Protein 8IPR (pdb70)

Secondary structure (DSSP, 8-state):
----HHHHHHHHHT---HHHHHHHHHHHHHHHHHHHHSSSS-SSTTTSSSS--HHHHHHHHHHHHHHHHHHHHHHHHHHHHHHHHHHHHHHHHHHHHHHHHHHHS-HHHHTSS-HHHHHHHHTHHHHHHHHIIIIIHHHHHHHHHHHHHHHHHHHHH-HHHHHHHHHHHHHHHHHHHHHHHHHHHHHHHHHHHHHHHHTHHHHHHHHTHHHHHHHT-HHHHHHHHHHHHHHHHHHHHHHHHHHHHHHHHHHHHHHHHHHHHHHHHTSS-TTT-THHHHHHHHHHHHHHHHHHHHHHHHHHHHHHHHHHHHHHHHHSPPP-PPPPP-------TT-EE-----TTS-HHHHHHHHHHHHHTSTT--S--EEEE-TT----SS-HHHHHTTT-TT--HHHHHHHHHHTT-HHHHHTSTTGGG---TTGGGGS-HHHHHHHHHHHHHH---SEEEEESTTTT--HHHHHHHHHHHHSTTTSS-SS-EEEEE-S---SS--S------/-HHHHHHHHHHHHHHHHHHHHHHHHHHHHSSS-S-SSS-SSHHHHHHHHHHHHHHHHHHHHHHHHHHHHHHHHHHHHHHHHHHHHTTS-HHHHHHHTTTHHHIIIIIGGGGHHIIIIIHHHHHHHHHHHHHHHHHHHHH-HHHHHHHTTTTTHHHHHHHHHHHHHHHHHHHHHHHHHHHHHHHHHHHHTHHHHHHHT--TTHHHHHHHHHHHHHHHHHHHHHHHHHHHHHHHHHHHHHHHHHHHHHHHHHHTT-S-HHHHHHHHHHHHHHHHHHHHHHHHHHHHHHHHHHHHHHHHHH--PPPP---B-PPSS---EEETTTTEEE-TTSEEEE--STTSSHHHHHHHHHTSS--SSS--EETTEEGGGB-HHHHGGGEEEE-SS----SEEHHHHHTTTS--TTHHHHHHHHT-HHHHHHSTTSTT-EE-TTSTTS-HHHHHHHHHHHHHSSS-SEEEESSTTTT--HHHHHHHHHHHHHHHHTT-EEEE---SHHHHTT-SEEE---S-SS--/--S-HHHHHHHHHT---HHHHHHHHHHHHHHHHHHHHSSSS-SSTTTSSSS--HHHHHHHHHHHHHHHHHHHHHHHHHHHHHHHHHHHHHHHHHHHHHHHHHHHS-HHHHTSS-HHHHHHHHTHHHHHHHHHHHHHHHHHHHHHHHHHHHHHHHHHH-HHHHHHHHHHHHHHHHHHHHHHHHHHHHHHHHHHHHHHHHTHHHHHHHHTHHHHHHHT-HHHHHHHHHHHHHHHHHHHHHHHHHHHHHHHHHHHHHHHHHHHHHHHHTSS-TTT-THHHHHHHHHHHHHHHHHHHHHHHHHHHHHHHHHHHHHHHHHSPPP-PPPPP-------TT-EE-----TTS-HHHHHHHHHHHHHTSSS-SS--EEEE-TT----SS-HHHHHTTT-TT--HHHHHHHHHHTT-HHHHHTSTTGGG---TTGGGGS-HHHHHHHHHHHHHH---SEEEEESTTTT--HHHHHHHHHHHHSTTTSS-SS-EEEEE-S---SS--S------/-HHHHHHHHHHHHHHHHHHHHHHHHHHHHSSS-S-SSS-SSHHHHHHHHHHHHHHHHHHHHHHHHHHHHHHHHHHHHHHHHHHHHTTS-HHHHHHHTTTHHHIIIIIGGGGHHIIIIIHHHHHHHHHHHHHHHHHHHHH-HHHHHHHTTSTTHHHHHHHHHHHHHHHHHHHHHHHHHHHHHHHHHHHHTHHHHHHHT--TTHHHHHHHHHHHHHHHHHHHHHHHHHHHHHHHHHHHHHHHHHHHHHHHHHHTT-S-HHHHHHHHHHHHHHHHHHHHHHHHHHHHHHHHHHHHHHHHHH--PPPP---B-PPSS---EEETTTTEEE-TTSEEEE--STTSSHHHHHHHHHTSS--SSS--EETTEEGGGB-HHHHGGGEEEE-SS----SEEHHHHHTTTS--TTHHHHHHHHT-HHHHHHSTTSTT-EE-TTSTTS-HHHHHHHHHHHHHSSS-SEEEESSTTTT--HHHHHHHHHHHHHHHHTT-EEEE---SHHHHTT-SEEE---S-SS--

Structure (mmCIF, N/CA/C/O backbone):
data_8IPR
#
_entry.id   8IPR
#
_cell.length_a   1.00
_cell.length_b   1.00
_cell.length_c   1.00
_cell.angle_alpha   90.00
_cell.angle_beta   90.00
_cell.angle_gamma   90.00
#
_symmetry.space_group_name_H-M   'P 1'
#
loop_
_entity.id
_entity.type
_entity.pdbx_description
1 polymer "Component linked with the assembly of cytochrome' ABC transporter ATP-binding protein CydC"
2 polymer 'Transmembrane ATP-binding protein ABC transporter cydD'
3 non-polymer 'MAGNESIUM ION'
4 non-polymer "ADENOSINE-5'-TRIPHOSPHATE"
#
loop_
_atom_site.group_PDB
_atom_site.id
_atom_site.type_symbol
_atom_site.label_atom_id
_atom_site.label_alt_id
_atom_site.label_comp_id
_atom_site.label_asym_id
_atom_site.label_entity_id
_atom_site.label_seq_id
_atom_site.pdbx_PDB_ins_code
_atom_site.Cartn_x
_atom_site.Cartn_y
_atom_site.Cartn_z
_atom_site.occupancy
_atom_site.B_iso_or_equiv
_atom_site.auth_seq_id
_atom_site.auth_comp_id
_atom_site.auth_asym_id
_atom_site.auth_atom_id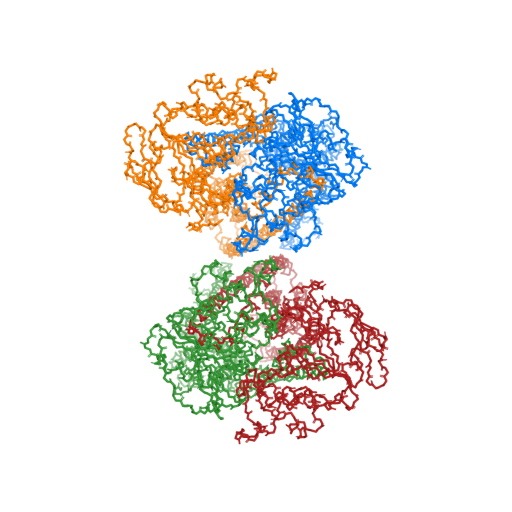
_atom_site.pdbx_PDB_model_num
ATOM 1 N N . LEU A 1 1 ? 194.194 190.953 159.899 1.00 107.81 4 LEU A N 1
ATOM 2 C CA . LEU A 1 1 ? 194.493 191.365 161.265 1.00 109.65 4 LEU A CA 1
ATOM 3 C C . LEU A 1 1 ? 194.731 190.155 162.160 1.00 110.64 4 LEU A C 1
ATOM 4 O O . LEU A 1 1 ? 194.212 189.069 161.902 1.00 111.20 4 LEU A O 1
ATOM 9 N N . ARG A 1 2 ? 195.525 190.347 163.212 1.00 113.71 5 ARG A N 1
ATOM 10 C CA . ARG A 1 2 ? 195.821 189.271 164.150 1.00 114.05 5 ARG A CA 1
ATOM 11 C C . ARG A 1 2 ? 195.639 189.740 165.588 1.00 113.45 5 ARG A C 1
ATOM 12 O O . ARG A 1 2 ? 195.353 188.934 166.480 1.00 113.57 5 ARG A O 1
ATOM 20 N N . HIS A 1 3 ? 195.791 191.041 165.820 1.00 110.89 6 HIS A N 1
ATOM 21 C CA . HIS A 1 3 ? 195.732 191.607 167.160 1.00 111.35 6 HIS A CA 1
ATOM 22 C C . HIS A 1 3 ? 194.329 192.035 167.570 1.00 111.54 6 HIS A C 1
ATOM 23 O O . HIS A 1 3 ? 194.164 192.599 168.656 1.00 111.54 6 HIS A O 1
ATOM 30 N N . ASP A 1 4 ? 193.328 191.789 166.738 1.00 94.40 7 ASP A N 1
ATOM 31 C CA . ASP A 1 4 ? 191.954 192.129 167.089 1.00 91.46 7 ASP A CA 1
ATOM 32 C C . ASP A 1 4 ? 191.485 191.250 168.240 1.00 90.85 7 ASP A C 1
ATOM 33 O O . ASP A 1 4 ? 191.532 190.019 168.124 1.00 90.89 7 ASP A O 1
ATOM 38 N N . PRO A 1 5 ? 191.042 191.824 169.362 1.00 85.80 8 PRO A N 1
ATOM 39 C CA . PRO A 1 5 ? 190.537 190.982 170.460 1.00 83.94 8 PRO A CA 1
ATOM 40 C C . PRO A 1 5 ? 189.337 190.141 170.068 1.00 82.85 8 PRO A C 1
ATOM 41 O O . PRO A 1 5 ? 189.187 189.018 170.571 1.00 83.90 8 PRO A O 1
ATOM 45 N N . LEU A 1 6 ? 188.479 190.648 169.179 1.00 72.27 9 LEU A N 1
ATOM 46 C CA . LEU A 1 6 ? 187.343 189.858 168.715 1.00 70.73 9 LEU A CA 1
ATOM 47 C C . LEU A 1 6 ? 187.810 188.601 167.996 1.00 71.40 9 LEU A C 1
ATOM 48 O O . LEU A 1 6 ? 187.215 187.529 168.155 1.00 72.12 9 LEU A O 1
ATOM 53 N N . LEU A 1 7 ? 188.869 188.719 167.191 1.00 78.17 10 LEU A N 1
ATOM 54 C CA . LEU A 1 7 ? 189.383 187.565 166.460 1.00 79.28 10 LEU A CA 1
ATOM 55 C C . LEU A 1 7 ? 189.888 186.487 167.411 1.00 78.26 10 LEU A C 1
ATOM 56 O O . LEU A 1 7 ? 189.597 185.301 167.226 1.00 77.92 10 LEU A O 1
ATOM 61 N N . ARG A 1 8 ? 190.639 186.880 168.441 1.00 80.31 11 ARG A N 1
ATOM 62 C CA . ARG A 1 8 ? 191.100 185.907 169.425 1.00 80.88 11 ARG A CA 1
ATOM 63 C C . ARG A 1 8 ? 189.928 185.293 170.179 1.00 78.61 11 ARG A C 1
ATOM 64 O O . ARG A 1 8 ? 189.931 184.092 170.481 1.00 77.94 11 ARG A O 1
ATOM 72 N N . LEU A 1 9 ? 188.916 186.106 170.495 1.00 68.04 12 LEU A N 1
ATOM 73 C CA . LEU A 1 9 ? 187.748 185.590 171.200 1.00 67.09 12 LEU A CA 1
ATOM 74 C C . LEU A 1 9 ? 187.036 184.523 170.380 1.00 67.60 12 LEU A C 1
ATOM 75 O O . LEU A 1 9 ? 186.703 183.451 170.896 1.00 72.59 12 LEU A O 1
ATOM 80 N N . THR A 1 10 ? 186.797 184.790 169.093 1.00 66.21 13 THR A N 1
ATOM 81 C CA . THR A 1 10 ? 186.114 183.789 168.280 1.00 65.71 13 THR A CA 1
ATOM 82 C C . THR A 1 10 ? 187.030 182.630 167.917 1.00 67.58 13 THR A C 1
ATOM 83 O O . THR A 1 10 ? 186.538 181.567 167.530 1.00 70.27 13 THR A O 1
ATOM 87 N N . LEU A 1 11 ? 188.348 182.811 168.017 1.00 74.48 14 LEU A N 1
ATOM 88 C CA . LEU A 1 11 ? 189.251 181.692 167.786 1.00 75.20 14 LEU A CA 1
ATOM 89 C C . LEU A 1 11 ? 189.237 180.721 168.958 1.00 74.46 14 LEU A C 1
ATOM 90 O O . LEU A 1 11 ? 189.220 179.501 168.759 1.00 73.57 14 LEU A O 1
ATOM 95 N N . GLU A 1 12 ? 189.224 181.244 170.188 1.00 69.48 15 GLU A N 1
ATOM 96 C CA . GLU A 1 12 ? 189.130 180.328 171.360 1.00 68.18 15 GLU A CA 1
ATOM 97 C C . GLU A 1 12 ? 187.745 179.664 171.366 1.00 68.20 15 GLU A C 1
ATOM 98 O O . GLU A 1 12 ? 187.681 178.443 171.140 1.00 71.55 15 GLU A O 1
ATOM 104 N N . LEU A 1 13 ? 186.681 180.437 171.597 1.00 61.26 16 LEU A N 1
ATOM 105 C CA . LEU A 1 13 ? 185.373 179.845 171.981 1.00 59.51 16 LEU A CA 1
ATOM 106 C C . LEU A 1 13 ? 184.858 179.000 170.815 1.00 61.97 16 LEU A C 1
ATOM 107 O O . LEU A 1 13 ? 184.411 177.863 171.059 1.00 65.80 16 LEU A O 1
ATOM 112 N N . LEU A 1 14 ? 184.946 179.539 169.589 1.00 64.10 17 LEU A N 1
ATOM 113 C CA . LEU A 1 14 ? 184.444 178.863 168.359 1.00 59.93 17 LEU A CA 1
ATOM 114 C C . LEU A 1 14 ? 185.553 178.017 167.731 1.00 61.49 17 LEU A C 1
ATOM 115 O O . LEU A 1 14 ? 185.656 178.049 166.492 1.00 65.90 17 LEU A O 1
ATOM 120 N N . ARG A 1 15 ? 186.337 177.281 168.524 1.00 68.17 18 ARG A N 1
ATOM 121 C CA . ARG A 1 15 ? 187.482 176.537 168.005 1.00 69.99 18 ARG A CA 1
ATOM 122 C C . ARG A 1 15 ? 187.117 175.670 166.802 1.00 71.32 18 ARG A C 1
ATOM 123 O O . ARG A 1 15 ? 186.313 174.735 166.906 1.00 71.15 18 ARG A O 1
ATOM 131 N N . PRO A 1 16 ? 187.645 175.996 165.629 1.00 79.03 19 PRO A N 1
ATOM 132 C CA . PRO A 1 16 ? 187.341 175.203 164.435 1.00 78.20 19 PRO A CA 1
ATOM 133 C C . PRO A 1 16 ? 188.398 174.153 164.136 1.00 81.93 19 PRO A C 1
ATOM 134 O O . PRO A 1 16 ? 189.430 174.080 164.811 1.00 80.48 19 PRO A O 1
ATOM 138 N N . ARG A 1 17 ? 188.139 173.329 163.124 1.00 87.19 20 ARG A N 1
ATOM 139 C CA . ARG A 1 17 ? 189.095 172.348 162.634 1.00 85.96 20 ARG A CA 1
ATOM 140 C C . ARG A 1 17 ? 189.344 172.586 161.152 1.00 87.70 20 ARG A C 1
ATOM 141 O O . ARG A 1 17 ? 188.405 172.814 160.383 1.00 89.37 20 ARG A O 1
ATOM 149 N N . LEU A 1 18 ? 190.619 172.531 160.756 1.00 91.29 21 LEU A N 1
ATOM 150 C CA . LEU A 1 18 ? 190.983 172.805 159.370 1.00 92.18 21 LEU A CA 1
ATOM 151 C C . LEU A 1 18 ? 190.435 171.750 158.417 1.00 92.31 21 LEU A C 1
ATOM 152 O O . LEU A 1 18 ? 190.137 172.060 157.257 1.00 92.03 21 LEU A O 1
ATOM 157 N N . GLY A 1 19 ? 190.299 170.508 158.885 1.00 92.42 22 GLY A N 1
ATOM 158 C CA . GLY A 1 19 ? 189.854 169.440 158.005 1.00 92.02 22 GLY A CA 1
ATOM 159 C C . GLY A 1 19 ? 188.467 169.683 157.441 1.00 91.24 22 GLY A C 1
ATOM 160 O O . GLY A 1 19 ? 188.235 169.522 156.243 1.00 91.57 22 GLY A O 1
ATOM 161 N N . ARG A 1 20 ? 187.527 170.083 158.300 1.00 89.29 23 ARG A N 1
ATOM 162 C CA . ARG A 1 20 ? 186.155 170.289 157.844 1.00 90.19 23 ARG A CA 1
ATOM 163 C C . ARG A 1 20 ? 186.049 171.497 156.920 1.00 90.18 23 ARG A C 1
ATOM 164 O O . ARG A 1 20 ? 185.300 171.467 155.937 1.00 90.87 23 ARG A O 1
ATOM 172 N N . PHE A 1 21 ? 186.786 172.568 157.220 1.00 89.79 24 PHE A N 1
ATOM 173 C CA . PHE A 1 21 ? 186.799 173.731 156.337 1.00 90.76 24 PHE A CA 1
ATOM 174 C C . PHE A 1 21 ? 187.341 173.366 154.959 1.00 91.53 24 PHE A C 1
ATOM 175 O O . PHE A 1 21 ? 186.756 173.731 153.928 1.00 90.13 24 PHE A O 1
ATOM 183 N N . LEU A 1 22 ? 188.458 172.636 154.923 1.00 89.77 25 LEU A N 1
ATOM 184 C CA . LEU A 1 22 ? 189.021 172.216 153.645 1.00 89.01 25 LEU A CA 1
ATOM 185 C C . LEU A 1 22 ? 188.071 171.284 152.905 1.00 87.89 25 LEU A C 1
ATOM 186 O O . LEU A 1 22 ? 187.943 171.364 151.678 1.00 89.26 25 LEU A O 1
ATOM 191 N N . LEU A 1 23 ? 187.398 170.391 153.634 1.00 87.16 26 LEU A N 1
ATOM 192 C CA . LEU A 1 23 ? 186.442 169.486 153.004 1.00 88.47 26 LEU A CA 1
ATOM 193 C C . LEU A 1 23 ? 185.278 170.251 152.390 1.00 88.75 26 LEU A C 1
ATOM 194 O O . LEU A 1 23 ? 184.833 169.931 151.284 1.00 89.99 26 LEU A O 1
ATOM 199 N N . ALA A 1 24 ? 184.768 171.263 153.094 1.00 85.01 27 ALA A N 1
ATOM 200 C CA . ALA A 1 24 ? 183.674 172.063 152.549 1.00 84.52 27 ALA A CA 1
ATOM 201 C C . ALA A 1 24 ? 184.114 172.838 151.312 1.00 85.60 27 ALA A C 1
ATOM 202 O O . ALA A 1 24 ? 183.372 172.918 150.323 1.00 86.25 27 ALA A O 1
ATOM 204 N N . ALA A 1 25 ? 185.318 173.418 151.346 1.00 82.79 28 ALA A N 1
ATOM 205 C CA . ALA A 1 25 ? 185.822 174.120 150.169 1.00 83.22 28 ALA A CA 1
ATOM 206 C C . ALA A 1 25 ? 185.986 173.169 148.988 1.00 85.06 28 ALA A C 1
ATOM 207 O O . ALA A 1 25 ? 185.628 173.505 147.850 1.00 85.69 28 ALA A O 1
ATOM 209 N N . ALA A 1 26 ? 186.518 171.971 149.243 1.00 85.56 29 ALA A N 1
ATOM 210 C CA . ALA A 1 26 ? 186.668 170.979 148.184 1.00 85.01 29 ALA A CA 1
ATOM 211 C C . ALA A 1 26 ? 185.315 170.551 147.635 1.00 82.57 29 ALA A C 1
ATOM 212 O O . ALA A 1 26 ? 185.167 170.342 146.427 1.00 83.15 29 ALA A O 1
ATOM 214 N N . LEU A 1 27 ? 184.317 170.404 148.508 1.00 82.19 30 LEU A N 1
ATOM 215 C CA . LEU A 1 27 ? 182.983 170.028 148.054 1.00 82.38 30 LEU A CA 1
ATOM 216 C C . LEU A 1 27 ? 182.370 171.113 147.180 1.00 84.46 30 LEU A C 1
ATOM 217 O O . LEU A 1 27 ? 181.703 170.810 146.187 1.00 87.96 30 LEU A O 1
ATOM 222 N N . GLY A 1 28 ? 182.581 172.383 147.530 1.00 85.53 31 GLY A N 1
ATOM 223 C CA . GLY A 1 28 ? 182.121 173.455 146.657 1.00 85.76 31 GLY A CA 1
ATOM 224 C C . GLY A 1 28 ? 182.810 173.433 145.303 1.00 87.03 31 GLY A C 1
ATOM 225 O O . GLY A 1 28 ? 182.166 173.564 144.252 1.00 85.16 31 GLY A O 1
ATOM 226 N N . VAL A 1 29 ? 184.133 173.250 145.310 1.00 88.67 32 VAL A N 1
ATOM 227 C CA . VAL A 1 29 ? 184.880 173.190 144.055 1.00 90.20 32 VAL A CA 1
ATOM 228 C C . VAL A 1 29 ? 184.389 172.030 143.196 1.00 90.14 32 VAL A C 1
ATOM 229 O O . VAL A 1 29 ? 184.256 172.155 141.972 1.00 89.14 32 VAL A O 1
ATOM 233 N N . LEU A 1 30 ? 184.102 170.888 143.823 1.00 88.90 33 LEU A N 1
ATOM 234 C CA . LEU A 1 30 ? 183.608 169.732 143.083 1.00 87.40 33 LEU A CA 1
ATOM 235 C C . LEU A 1 30 ? 182.185 169.946 142.582 1.00 88.32 33 LEU A C 1
ATOM 236 O O . LEU A 1 30 ? 181.832 169.456 141.504 1.00 91.76 33 LEU A O 1
ATOM 241 N N . SER A 1 31 ? 181.352 170.655 143.351 1.00 87.19 34 SER A N 1
ATOM 242 C CA . SER A 1 31 ? 180.020 171.004 142.870 1.00 89.34 34 SER A CA 1
ATOM 243 C C . SER A 1 31 ? 180.098 171.905 141.648 1.00 91.85 34 SER A C 1
ATOM 244 O O . SER A 1 31 ? 179.207 171.873 140.792 1.00 92.86 34 SER A O 1
ATOM 247 N N . LEU A 1 32 ? 181.153 172.716 141.554 1.00 95.92 35 LEU A N 1
ATOM 248 C CA . LEU A 1 32 ? 181.417 173.431 140.307 1.00 95.78 35 LEU A CA 1
ATOM 249 C C . LEU A 1 32 ? 181.778 172.481 139.165 1.00 92.98 35 LEU A C 1
ATOM 250 O O . LEU A 1 32 ? 181.780 172.894 137.997 1.00 92.05 35 LEU A O 1
ATOM 255 N N . GLY A 1 33 ? 182.081 171.219 139.480 1.00 96.54 36 GLY A N 1
ATOM 256 C CA . GLY A 1 33 ? 182.498 170.281 138.449 1.00 97.65 36 GLY A CA 1
ATOM 257 C C . GLY A 1 33 ? 181.413 169.981 137.432 1.00 99.26 36 GLY A C 1
ATOM 258 O O . GLY A 1 33 ? 181.684 169.908 136.232 1.00 98.76 36 GLY A O 1
ATOM 259 N N . SER A 1 34 ? 180.175 169.788 137.893 1.00 97.85 37 SER A N 1
ATOM 260 C CA . SER A 1 34 ? 179.079 169.543 136.959 1.00 98.97 37 SER A CA 1
ATOM 261 C C . SER A 1 34 ? 178.824 170.763 136.084 1.00 99.09 37 SER A C 1
ATOM 262 O O . SER A 1 34 ? 178.513 170.632 134.892 1.00 97.11 37 SER A O 1
ATOM 265 N N . ALA A 1 35 ? 178.935 171.961 136.666 1.00 101.13 38 ALA A N 1
ATOM 266 C CA . ALA A 1 35 ? 178.824 173.181 135.876 1.00 102.47 38 ALA A CA 1
ATOM 267 C C . ALA A 1 35 ? 179.886 173.220 134.787 1.00 101.95 38 ALA A C 1
ATOM 268 O O . ALA A 1 35 ? 179.616 173.639 133.655 1.00 100.19 38 ALA A O 1
ATOM 270 N N . LEU A 1 36 ? 181.105 172.790 135.116 1.00 100.46 39 LEU A N 1
ATOM 271 C CA . LEU A 1 36 ? 182.152 172.698 134.103 1.00 100.78 39 LEU A CA 1
ATOM 272 C C . LEU A 1 36 ? 181.820 171.648 133.046 1.00 100.77 39 LEU A C 1
ATOM 273 O O . LEU A 1 36 ? 182.075 171.854 131.854 1.00 100.31 39 LEU A O 1
ATOM 278 N N . ALA A 1 37 ? 181.252 170.518 133.464 1.00 98.81 40 ALA A N 1
ATOM 279 C CA . ALA A 1 37 ? 181.190 169.322 132.632 1.00 100.37 40 ALA A CA 1
ATOM 280 C C . ALA A 1 37 ? 179.864 169.121 131.906 1.00 101.41 40 ALA A C 1
ATOM 281 O O . ALA A 1 37 ? 179.707 168.100 131.229 1.00 101.21 40 ALA A O 1
ATOM 283 N N . LEU A 1 38 ? 178.898 170.037 132.039 1.00 103.11 41 LEU A N 1
ATOM 284 C CA . LEU A 1 38 ? 177.676 169.892 131.246 1.00 104.13 41 LEU A CA 1
ATOM 285 C C . LEU A 1 38 ? 177.982 169.876 129.752 1.00 102.82 41 LEU A C 1
ATOM 286 O O . LEU A 1 38 ? 177.448 169.043 129.010 1.00 101.25 41 LEU A O 1
ATOM 291 N N . ALA A 1 39 ? 178.835 170.789 129.292 1.00 103.20 42 ALA A N 1
ATOM 292 C CA . ALA A 1 39 ? 179.208 170.867 127.888 1.00 103.88 42 ALA A CA 1
ATOM 293 C C . ALA A 1 39 ? 180.638 170.419 127.625 1.00 105.42 42 ALA A C 1
ATOM 294 O O . ALA A 1 39 ? 181.123 170.574 126.499 1.00 105.49 42 ALA A O 1
ATOM 296 N N . GLY A 1 40 ? 181.324 169.866 128.624 1.00 104.17 43 GLY A N 1
ATOM 297 C CA . GLY A 1 40 ? 182.710 169.473 128.454 1.00 103.33 43 GLY A CA 1
ATOM 298 C C . GLY A 1 40 ? 182.934 168.123 127.811 1.00 103.81 43 GLY A C 1
ATOM 299 O O . GLY A 1 40 ? 184.083 167.780 127.516 1.00 103.54 43 GLY A O 1
ATOM 300 N N . ILE A 1 41 ? 181.877 167.346 127.586 1.00 111.88 44 ILE A N 1
ATOM 301 C CA . ILE A 1 41 ? 182.023 166.029 126.970 1.00 112.74 44 ILE A CA 1
ATOM 302 C C . ILE A 1 41 ? 181.151 165.831 125.740 1.00 112.38 44 ILE A C 1
ATOM 303 O O . ILE A 1 41 ? 181.452 164.948 124.916 1.00 111.07 44 ILE A O 1
ATOM 308 N N . SER A 1 42 ? 180.081 166.598 125.550 1.00 117.96 45 SER A N 1
ATOM 309 C CA . SER A 1 42 ? 179.166 166.425 124.424 1.00 118.69 45 SER A CA 1
ATOM 310 C C . SER A 1 42 ? 178.827 167.772 123.800 1.00 119.19 45 SER A C 1
ATOM 311 O O . SER A 1 42 ? 177.660 168.138 123.649 1.00 118.48 45 SER A O 1
ATOM 314 N N . ALA A 1 43 ? 179.862 168.543 123.454 1.00 124.41 46 ALA A N 1
ATOM 315 C CA . ALA A 1 43 ? 179.649 169.857 122.853 1.00 124.87 46 ALA A CA 1
ATOM 316 C C . ALA A 1 43 ? 178.788 169.760 121.598 1.00 124.10 46 ALA A C 1
ATOM 317 O O . ALA A 1 43 ? 177.802 170.490 121.448 1.00 122.37 46 ALA A O 1
ATOM 319 N N . TRP A 1 44 ? 179.143 168.856 120.690 1.00 126.96 47 TRP A N 1
ATOM 320 C CA . TRP A 1 44 ? 178.352 168.612 119.490 1.00 127.36 47 TRP A CA 1
ATOM 321 C C . TRP A 1 44 ? 178.561 167.161 119.069 1.00 126.76 47 TRP A C 1
ATOM 322 O O . TRP A 1 44 ? 179.076 166.342 119.837 1.00 126.57 47 TRP A O 1
ATOM 333 N N . LEU A 1 45 ? 178.159 166.839 117.840 1.00 124.08 48 LEU A N 1
ATOM 334 C CA . LEU A 1 45 ? 178.297 165.475 117.345 1.00 124.43 48 LEU A CA 1
ATOM 335 C C . LEU A 1 45 ? 179.701 165.239 116.801 1.00 125.04 48 LEU A C 1
ATOM 336 O O . LEU A 1 45 ? 179.865 164.714 115.695 1.00 124.53 48 LEU A O 1
ATOM 341 N N . ILE A 1 46 ? 180.718 165.626 117.570 1.00 124.92 49 ILE A N 1
ATOM 342 C CA . ILE A 1 46 ? 182.108 165.396 117.193 1.00 125.01 49 ILE A CA 1
ATOM 343 C C . ILE A 1 46 ? 182.862 164.768 118.357 1.00 124.80 49 ILE A C 1
ATOM 344 O O . ILE A 1 46 ? 183.502 163.720 118.209 1.00 123.52 49 ILE A O 1
ATOM 349 N N . THR A 1 47 ? 182.786 165.411 119.525 1.00 124.49 50 THR A N 1
ATOM 350 C CA . THR A 1 47 ? 183.662 165.059 120.640 1.00 124.56 50 THR A CA 1
ATOM 351 C C . THR A 1 47 ? 183.356 163.667 121.182 1.00 123.28 50 THR A C 1
ATOM 352 O O . THR A 1 47 ? 184.264 162.846 121.356 1.00 122.69 50 THR A O 1
ATOM 356 N N . ARG A 1 48 ? 182.086 163.379 121.452 1.00 118.83 51 ARG A N 1
ATOM 357 C CA . ARG A 1 48 ? 181.693 162.134 122.099 1.00 118.99 51 ARG A CA 1
ATOM 358 C C . ARG A 1 48 ? 181.224 161.138 121.046 1.00 120.01 51 ARG A C 1
ATOM 359 O O . ARG A 1 48 ? 180.303 161.431 120.276 1.00 120.03 51 ARG A O 1
ATOM 367 N N . ALA A 1 49 ? 181.858 159.965 121.024 1.00 123.08 52 ALA A N 1
ATOM 368 C CA . ALA A 1 49 ? 181.491 158.868 120.129 1.00 122.72 52 ALA A CA 1
ATOM 369 C C . ALA A 1 49 ? 181.488 159.317 118.669 1.00 123.31 52 ALA A C 1
ATOM 370 O O . ALA A 1 49 ? 180.603 158.964 117.887 1.00 121.22 52 ALA A O 1
ATOM 372 N N . TRP A 1 50 ? 182.518 160.089 118.305 1.00 121.07 53 TRP A N 1
ATOM 373 C CA . TRP A 1 50 ? 182.704 160.647 116.965 1.00 120.91 53 TRP A CA 1
ATOM 374 C C . TRP A 1 50 ? 181.393 161.149 116.369 1.00 121.93 53 TRP A C 1
ATOM 375 O O . TRP A 1 50 ? 180.884 162.199 116.774 1.00 121.33 53 TRP A O 1
ATOM 386 N N . GLN A 1 51 ? 180.840 160.397 115.415 1.00 124.87 54 GLN A N 1
ATOM 387 C CA . GLN A 1 51 ? 179.536 160.780 114.811 1.00 124.18 54 GLN A CA 1
ATOM 388 C C . GLN A 1 51 ? 178.491 159.721 115.179 1.00 123.76 54 GLN A C 1
ATOM 389 O O . GLN A 1 51 ? 178.856 158.531 115.244 1.00 123.36 54 GLN A O 1
ATOM 395 N N . MET A 1 52 ? 177.247 160.148 115.416 1.00 117.40 55 MET A N 1
ATOM 396 C CA . MET A 1 52 ? 176.190 159.229 115.916 1.00 117.44 55 MET A CA 1
ATOM 397 C C . MET A 1 52 ? 174.828 159.664 115.366 1.00 116.10 55 MET A C 1
ATOM 398 O O . MET A 1 52 ? 174.649 160.872 115.118 1.00 115.58 55 MET A O 1
ATOM 403 N N . PRO A 1 53 ? 173.867 158.738 115.150 1.00 109.66 56 PRO A N 1
ATOM 404 C CA . PRO A 1 53 ? 172.521 159.109 114.704 1.00 110.39 56 PRO A CA 1
ATOM 405 C C . PRO A 1 53 ? 171.872 160.096 115.683 1.00 110.12 56 PRO A C 1
ATOM 406 O O . PRO A 1 53 ? 172.124 159.990 116.872 1.00 109.23 56 PRO A O 1
ATOM 410 N N . PRO A 1 54 ? 171.025 161.043 115.223 1.00 103.37 57 PRO A N 1
ATOM 411 C CA . PRO A 1 54 ? 170.454 162.054 116.135 1.00 103.40 57 PRO A CA 1
ATOM 412 C C . PRO A 1 54 ? 169.758 161.489 117.365 1.00 103.14 57 PRO A C 1
ATOM 413 O O . PRO A 1 54 ? 169.875 162.076 118.448 1.00 104.24 57 PRO A O 1
ATOM 417 N N . VAL A 1 55 ? 169.029 160.378 117.238 1.00 97.31 58 VAL A N 1
ATOM 418 C CA . VAL A 1 55 ? 168.304 159.848 118.391 1.00 96.60 58 VAL A CA 1
ATOM 419 C C . VAL A 1 55 ? 169.278 159.316 119.439 1.00 95.10 58 VAL A C 1
ATOM 420 O O . VAL A 1 55 ? 169.055 159.464 120.649 1.00 94.11 58 VAL A O 1
ATOM 424 N N . LEU A 1 56 ? 170.378 158.707 118.992 1.00 96.87 59 LEU A N 1
ATOM 425 C CA . LEU A 1 56 ? 171.415 158.265 119.916 1.00 99.40 59 LEU A CA 1
ATOM 426 C C . LEU A 1 56 ? 172.018 159.448 120.662 1.00 99.62 59 LEU A C 1
ATOM 427 O O . LEU A 1 56 ? 172.239 159.382 121.877 1.00 99.55 59 LEU A O 1
ATOM 432 N N . ASP A 1 57 ? 172.278 160.546 119.947 1.00 99.41 60 ASP A N 1
ATOM 433 C CA . ASP A 1 57 ? 172.810 161.743 120.588 1.00 100.37 60 ASP A CA 1
ATOM 434 C C . ASP A 1 57 ? 171.824 162.310 121.600 1.00 99.54 60 ASP A C 1
ATOM 435 O O . ASP A 1 57 ? 172.224 162.754 122.682 1.00 98.79 60 ASP A O 1
ATOM 440 N N . LEU A 1 58 ? 170.533 162.314 121.264 1.00 90.36 61 LEU A N 1
ATOM 441 C CA . LEU A 1 58 ? 169.525 162.815 122.193 1.00 89.52 61 LEU A CA 1
ATOM 442 C C . LEU A 1 58 ? 169.488 161.979 123.466 1.00 91.35 61 LEU A C 1
ATOM 443 O O . LEU A 1 58 ? 169.454 162.518 124.580 1.00 92.84 61 LEU A O 1
ATOM 448 N N . THR A 1 59 ? 169.501 160.651 123.318 1.00 87.71 62 THR A N 1
ATOM 449 C CA . THR A 1 59 ? 169.485 159.780 124.490 1.00 85.94 62 THR A CA 1
ATOM 450 C C . THR A 1 59 ? 170.734 159.980 125.342 1.00 87.76 62 THR A C 1
ATOM 451 O O . THR A 1 59 ? 170.650 160.060 126.576 1.00 87.77 62 THR A O 1
ATOM 455 N N . VAL A 1 60 ? 171.901 160.082 124.698 1.00 86.44 63 VAL A N 1
ATOM 456 C CA . VAL A 1 60 ? 173.145 160.289 125.434 1.00 86.26 63 VAL A CA 1
ATOM 457 C C . VAL A 1 60 ? 173.113 161.617 126.179 1.00 86.45 63 VAL A C 1
ATOM 458 O O . VAL A 1 60 ? 173.520 161.703 127.344 1.00 85.65 63 VAL A O 1
ATOM 462 N N . ALA A 1 61 ? 172.627 162.674 125.524 1.00 85.99 64 ALA A N 1
ATOM 463 C CA . ALA A 1 61 ? 172.557 163.977 126.174 1.00 86.46 64 ALA A CA 1
ATOM 464 C C . ALA A 1 61 ? 171.628 163.943 127.379 1.00 84.85 64 ALA A C 1
ATOM 465 O O . ALA A 1 61 ? 171.961 164.482 128.443 1.00 85.87 64 ALA A O 1
ATOM 467 N N . VAL A 1 62 ? 170.463 163.306 127.239 1.00 80.45 65 VAL A N 1
ATOM 468 C CA . VAL A 1 62 ? 169.514 163.254 128.350 1.00 81.53 65 VAL A CA 1
ATOM 469 C C . VAL A 1 62 ? 170.106 162.483 129.524 1.00 80.86 65 VAL A C 1
ATOM 470 O O . VAL A 1 62 ? 170.024 162.919 130.682 1.00 80.26 65 VAL A O 1
ATOM 474 N N . VAL A 1 63 ? 170.717 161.326 129.248 1.00 79.93 66 VAL A N 1
ATOM 475 C CA . VAL A 1 63 ? 171.247 160.517 130.342 1.00 80.98 66 VAL A CA 1
ATOM 476 C C . VAL A 1 63 ? 172.421 161.225 131.013 1.00 83.58 66 VAL A C 1
ATOM 477 O O . VAL A 1 63 ? 172.564 161.184 132.241 1.00 83.76 66 VAL A O 1
ATOM 481 N N . ALA A 1 64 ? 173.261 161.912 130.230 1.00 82.47 67 ALA A N 1
ATOM 482 C CA . ALA A 1 64 ? 174.372 162.654 130.815 1.00 79.88 67 ALA A CA 1
ATOM 483 C C . ALA A 1 64 ? 173.876 163.799 131.688 1.00 79.65 67 ALA A C 1
ATOM 484 O O . ALA A 1 64 ? 174.403 164.023 132.786 1.00 79.32 67 ALA A O 1
ATOM 486 N N . VAL A 1 65 ? 172.861 164.531 131.221 1.00 78.86 68 VAL A N 1
ATOM 487 C CA . VAL A 1 65 ? 172.321 165.638 132.004 1.00 80.33 68 VAL A CA 1
ATOM 488 C C . VAL A 1 65 ? 171.731 165.127 133.312 1.00 80.57 68 VAL A C 1
ATOM 489 O O . VAL A 1 65 ? 171.959 165.707 134.382 1.00 80.02 68 VAL A O 1
ATOM 493 N N . ARG A 1 66 ? 170.971 164.031 133.251 1.00 74.14 69 ARG A N 1
ATOM 494 C CA . ARG A 1 66 ? 170.375 163.492 134.470 1.00 72.73 69 ARG A CA 1
ATOM 495 C C . ARG A 1 66 ? 171.439 162.985 135.439 1.00 74.11 69 ARG A C 1
ATOM 496 O O . ARG A 1 66 ? 171.324 163.186 136.654 1.00 76.40 69 ARG A O 1
ATOM 504 N N . ALA A 1 67 ? 172.482 162.323 134.926 1.00 76.84 70 ALA A N 1
ATOM 505 C CA . ALA A 1 67 ? 173.551 161.849 135.800 1.00 79.40 70 ALA A CA 1
ATOM 506 C C . ALA A 1 67 ? 174.281 163.011 136.463 1.00 82.09 70 ALA A C 1
ATOM 507 O O . ALA A 1 67 ? 174.607 162.953 137.657 1.00 81.67 70 ALA A O 1
ATOM 509 N N . LEU A 1 68 ? 174.547 164.078 135.704 1.00 83.57 71 LEU A N 1
ATOM 510 C CA . LEU A 1 68 ? 175.188 165.252 136.286 1.00 83.80 71 LEU A CA 1
ATOM 511 C C . LEU A 1 68 ? 174.302 165.891 137.347 1.00 81.65 71 LEU A C 1
ATOM 512 O O . LEU A 1 68 ? 174.795 166.347 138.385 1.00 82.95 71 LEU A O 1
ATOM 517 N N . GLY A 1 69 ? 172.991 165.938 137.103 1.00 77.50 72 GLY A N 1
ATOM 518 C CA . GLY A 1 69 ? 172.081 166.452 138.114 1.00 78.65 72 GLY A CA 1
ATOM 519 C C . GLY A 1 69 ? 172.095 165.626 139.386 1.00 79.87 72 GLY A C 1
ATOM 520 O O . GLY A 1 69 ? 172.087 166.172 140.493 1.00 79.01 72 GLY A O 1
ATOM 521 N N . ILE A 1 70 ? 172.115 164.298 139.244 1.00 79.42 73 ILE A N 1
ATOM 522 C CA . ILE A 1 70 ? 172.179 163.422 140.414 1.00 78.39 73 ILE A CA 1
ATOM 523 C C . ILE A 1 70 ? 173.463 163.675 141.196 1.00 78.25 73 ILE A C 1
ATOM 524 O O . ILE A 1 70 ? 173.455 163.773 142.432 1.00 79.52 73 ILE A O 1
ATOM 529 N N . SER A 1 71 ? 174.588 163.779 140.483 1.00 79.78 74 SER A N 1
ATOM 530 C CA . SER A 1 71 ? 175.864 164.022 141.149 1.00 82.08 74 SER A CA 1
ATOM 531 C C . SER A 1 71 ? 175.863 165.359 141.880 1.00 81.66 74 SER A C 1
ATOM 532 O O . SER A 1 71 ? 176.323 165.449 143.025 1.00 80.14 74 SER A O 1
ATOM 535 N N . ARG A 1 72 ? 175.345 166.409 141.236 1.00 79.78 75 ARG A N 1
ATOM 536 C CA . ARG A 1 72 ? 175.288 167.718 141.881 1.00 77.77 75 ARG A CA 1
ATOM 537 C C . ARG A 1 72 ? 174.393 167.691 143.113 1.00 79.34 75 ARG A C 1
ATOM 538 O O . ARG A 1 72 ? 174.727 168.291 144.140 1.00 83.09 75 ARG A O 1
ATOM 546 N N . GLY A 1 73 ? 173.251 167.007 143.031 1.00 72.48 76 GLY A N 1
ATOM 547 C CA . GLY A 1 73 ? 172.376 166.919 144.189 1.00 72.06 76 GLY A CA 1
ATOM 548 C C . GLY A 1 73 ? 173.022 166.202 145.358 1.00 69.84 76 GLY A C 1
ATOM 549 O O . GLY A 1 73 ? 172.934 166.655 146.504 1.00 70.71 76 GLY A O 1
ATOM 550 N N . VAL A 1 74 ? 173.690 165.078 145.086 1.00 71.31 77 VAL A N 1
ATOM 551 C CA . VAL A 1 74 ? 174.354 164.339 146.157 1.00 73.47 77 VAL A CA 1
ATOM 552 C C . VAL A 1 74 ? 175.479 165.171 146.766 1.00 73.31 77 VAL A C 1
ATOM 553 O O . VAL A 1 74 ? 175.645 165.218 147.994 1.00 75.58 77 VAL A O 1
ATOM 557 N N . LEU A 1 75 ? 176.263 165.846 145.921 1.00 72.44 78 LEU A N 1
ATOM 558 C CA . LEU A 1 75 ? 177.350 166.681 146.420 1.00 71.62 78 LEU A CA 1
ATOM 559 C C . LEU A 1 75 ? 176.820 167.830 147.269 1.00 71.54 78 LEU A C 1
ATOM 560 O O . LEU A 1 75 ? 177.397 168.158 148.313 1.00 74.51 78 LEU A O 1
ATOM 565 N N . GLY A 1 76 ? 175.724 168.455 146.837 1.00 66.48 79 GLY A N 1
ATOM 566 C CA . GLY A 1 76 ? 175.133 169.521 147.626 1.00 68.42 79 GLY A CA 1
ATOM 567 C C . GLY A 1 76 ? 174.605 169.031 148.959 1.00 68.80 79 GLY A C 1
ATOM 568 O O . GLY A 1 76 ? 174.743 169.710 149.979 1.00 70.85 79 GLY A O 1
ATOM 569 N N . TYR A 1 77 ? 173.995 167.843 148.971 1.00 63.16 80 TYR A N 1
ATOM 570 C CA . TYR A 1 77 ? 173.537 167.261 150.228 1.00 65.03 80 TYR A CA 1
ATOM 571 C C . TYR A 1 77 ? 174.704 167.044 151.185 1.00 66.97 80 TYR A C 1
ATOM 572 O O . TYR A 1 77 ? 174.631 167.403 152.369 1.00 68.66 80 TYR A O 1
ATOM 581 N N . CYS A 1 78 ? 175.799 166.471 150.680 1.00 68.97 81 CYS A N 1
ATOM 582 C CA . CYS A 1 78 ? 176.963 166.227 151.529 1.00 67.52 81 CYS A CA 1
ATOM 583 C C . CYS A 1 78 ? 177.555 167.532 152.052 1.00 70.35 81 CYS A C 1
ATOM 584 O O . CYS A 1 78 ? 177.914 167.633 153.235 1.00 72.70 81 CYS A O 1
ATOM 587 N N . GLN A 1 79 ? 177.666 168.542 151.186 1.00 68.05 82 GLN A N 1
ATOM 588 C CA . GLN A 1 79 ? 178.235 169.819 151.603 1.00 66.26 82 GLN A CA 1
ATOM 589 C C . GLN A 1 79 ? 177.364 170.502 152.649 1.00 67.90 82 GLN A C 1
ATOM 590 O O . GLN A 1 79 ? 177.880 171.060 153.626 1.00 71.82 82 GLN A O 1
ATOM 596 N N . ARG A 1 80 ? 176.041 170.475 152.462 1.00 62.27 83 ARG A N 1
ATOM 597 C CA . ARG A 1 80 ? 175.143 171.060 153.450 1.00 60.11 83 ARG A CA 1
ATOM 598 C C . ARG A 1 80 ? 175.261 170.343 154.787 1.00 61.28 83 ARG A C 1
ATOM 599 O O . ARG A 1 80 ? 175.305 170.987 155.845 1.00 66.38 83 ARG A O 1
ATOM 607 N N . LEU A 1 81 ? 175.322 169.009 154.760 1.00 59.75 84 LEU A N 1
ATOM 608 C CA . LEU A 1 81 ? 175.482 168.252 155.997 1.00 60.52 84 LEU A CA 1
ATOM 609 C C . LEU A 1 81 ? 176.761 168.652 156.719 1.00 58.80 84 LEU A C 1
ATOM 610 O O . LEU A 1 81 ? 176.750 168.914 157.928 1.00 64.33 84 LEU A O 1
ATOM 615 N N . ALA A 1 82 ? 177.876 168.718 155.986 1.00 54.83 85 ALA A N 1
ATOM 616 C CA . ALA A 1 82 ? 179.149 169.061 156.612 1.00 55.76 85 ALA A CA 1
ATOM 617 C C . ALA A 1 82 ? 179.124 170.469 157.196 1.00 57.99 85 ALA A C 1
ATOM 618 O O . ALA A 1 82 ? 179.573 170.688 158.330 1.00 65.47 85 ALA A O 1
ATOM 620 N N . SER A 1 83 ? 178.596 171.435 156.440 1.00 58.06 86 SER A N 1
ATOM 621 C CA . SER A 1 83 ? 178.581 172.816 156.911 1.00 58.36 86 SER A CA 1
ATOM 622 C C . SER A 1 83 ? 177.728 172.963 158.165 1.00 57.96 86 SER A C 1
ATOM 623 O O . SER A 1 83 ? 178.141 173.603 159.141 1.00 59.83 86 SER A O 1
ATOM 626 N N . HIS A 1 84 ? 176.534 172.363 158.167 1.00 54.55 87 HIS A N 1
ATOM 627 C CA . HIS A 1 84 ? 175.668 172.502 159.333 1.00 55.75 87 HIS A CA 1
ATOM 628 C C . HIS A 1 84 ? 176.216 171.747 160.538 1.00 54.32 87 HIS A C 1
ATOM 629 O O . HIS A 1 84 ? 176.058 172.207 161.677 1.00 58.59 87 HIS A O 1
ATOM 636 N N . ASP A 1 85 ? 176.876 170.606 160.318 1.00 51.50 88 ASP A N 1
ATOM 637 C CA . ASP A 1 85 ? 177.523 169.915 161.427 1.00 51.94 88 ASP A CA 1
ATOM 638 C C . ASP A 1 85 ? 178.626 170.770 162.036 1.00 50.26 88 ASP A C 1
ATOM 639 O O . ASP A 1 85 ? 178.755 170.849 163.265 1.00 57.17 88 ASP A O 1
ATOM 644 N N . SER A 1 86 ? 179.430 171.421 161.191 1.00 48.00 89 SER A N 1
ATOM 645 C CA . SER A 1 86 ? 180.471 172.305 161.706 1.00 52.66 89 SER A CA 1
ATOM 646 C C . SER A 1 86 ? 179.869 173.459 162.496 1.00 51.12 89 SER A C 1
ATOM 647 O O . SER A 1 86 ? 180.377 173.825 163.564 1.00 51.28 89 SER A O 1
ATOM 650 N N . ALA A 1 87 ? 178.776 174.037 161.990 1.00 53.23 90 ALA A N 1
ATOM 651 C CA . ALA A 1 87 ? 178.121 175.129 162.704 1.00 49.93 90 ALA A CA 1
ATOM 652 C C . ALA A 1 87 ? 177.629 174.682 164.075 1.00 48.40 90 ALA A C 1
ATOM 653 O O . ALA A 1 87 ? 177.812 175.393 165.071 1.00 47.36 90 ALA A O 1
ATOM 655 N N . LEU A 1 88 ? 176.997 173.509 164.147 1.00 47.53 91 LEU A N 1
ATOM 656 C CA . LEU A 1 88 ? 176.472 173.038 165.426 1.00 40.44 91 LEU A CA 1
ATOM 657 C C . LEU A 1 88 ? 177.593 172.730 166.413 1.00 41.94 91 LEU A C 1
ATOM 658 O O . LEU A 1 88 ? 177.489 173.061 167.603 1.00 49.88 91 LEU A O 1
ATOM 663 N N . ARG A 1 89 ? 178.673 172.098 165.940 1.00 43.30 92 ARG A N 1
ATOM 664 C CA . ARG A 1 89 ? 179.817 171.839 166.810 1.00 44.25 92 ARG A CA 1
ATOM 665 C C . ARG A 1 89 ? 180.387 173.142 167.355 1.00 48.17 92 ARG A C 1
ATOM 666 O O . ARG A 1 89 ? 180.690 173.255 168.551 1.00 46.76 92 ARG A O 1
ATOM 674 N N . ALA A 1 90 ? 180.537 174.142 166.484 1.00 48.87 93 ALA A N 1
ATOM 675 C CA . ALA A 1 90 ? 181.086 175.423 166.908 1.00 39.69 93 ALA A CA 1
ATOM 676 C C . ALA A 1 90 ? 180.179 176.109 167.922 1.00 41.01 93 ALA A C 1
ATOM 677 O O . ALA A 1 90 ? 180.661 176.703 168.892 1.00 47.27 93 ALA A O 1
ATOM 679 N N . ALA A 1 91 ? 178.862 176.046 167.713 1.00 39.17 94 ALA A N 1
ATOM 680 C CA . ALA A 1 91 ? 177.937 176.670 168.655 1.00 33.44 94 ALA A CA 1
ATOM 681 C C . ALA A 1 91 ? 178.000 176.003 170.023 1.00 41.41 94 ALA A C 1
ATOM 682 O O . ALA A 1 91 ? 178.017 176.687 171.057 1.00 45.00 94 ALA A O 1
ATOM 684 N N . ALA A 1 92 ? 178.032 174.667 170.053 1.00 43.68 95 ALA A N 1
ATOM 685 C CA . ALA A 1 92 ? 178.128 173.968 171.332 1.00 33.92 95 ALA A CA 1
ATOM 686 C C . ALA A 1 92 ? 179.432 174.303 172.047 1.00 34.74 95 ALA A C 1
ATOM 687 O O . ALA A 1 92 ? 179.441 174.554 173.262 1.00 43.74 95 ALA A O 1
ATOM 689 N N . ASN A 1 93 ? 180.544 174.323 171.305 1.00 39.67 96 ASN A N 1
ATOM 690 C CA . ASN A 1 93 ? 181.825 174.671 171.909 1.00 40.91 96 ASN A CA 1
ATOM 691 C C . ASN A 1 93 ? 181.812 176.095 172.446 1.00 39.24 96 ASN A C 1
ATOM 692 O O . ASN A 1 93 ? 182.352 176.362 173.524 1.00 39.21 96 ASN A O 1
ATOM 697 N N . ALA A 1 94 ? 181.205 177.025 171.704 1.00 38.11 97 ALA A N 1
ATOM 698 C CA . ALA A 1 94 ? 181.145 178.410 172.155 1.00 34.12 97 ALA A CA 1
ATOM 699 C C . ALA A 1 94 ? 180.327 178.543 173.431 1.00 40.61 97 ALA A C 1
ATOM 700 O O . ALA A 1 94 ? 180.717 179.272 174.349 1.00 47.18 97 ALA A O 1
ATOM 702 N N . ARG A 1 95 ? 179.189 177.850 173.510 1.00 42.74 98 ARG A N 1
ATOM 703 C CA . ARG A 1 95 ? 178.375 177.911 174.722 1.00 37.18 98 ARG A CA 1
ATOM 704 C C . ARG A 1 95 ? 179.133 177.353 175.922 1.00 34.58 98 ARG A C 1
ATOM 705 O O . ARG A 1 95 ? 179.141 177.954 177.008 1.00 38.29 98 ARG A O 1
ATOM 713 N N . THR A 1 96 ? 179.788 176.201 175.742 1.00 37.11 99 THR A N 1
ATOM 714 C CA . THR A 1 96 ? 180.541 175.609 176.844 1.00 35.74 99 THR A CA 1
ATOM 715 C C . THR A 1 96 ? 181.695 176.508 177.276 1.00 39.41 99 THR A C 1
ATOM 716 O O . THR A 1 96 ? 181.945 176.678 178.475 1.00 44.43 99 THR A O 1
ATOM 720 N N . GLY A 1 97 ? 182.405 177.099 176.313 1.00 34.18 100 GLY A N 1
ATOM 721 C CA . GLY A 1 97 ? 183.502 177.987 176.655 1.00 29.45 100 GLY A CA 1
ATOM 722 C C . GLY A 1 97 ? 183.037 179.248 177.354 1.00 33.79 100 GLY A C 1
ATOM 723 O O . GLY A 1 97 ? 183.703 179.743 178.265 1.00 41.41 100 GLY A O 1
ATOM 724 N N . LEU A 1 98 ? 181.887 179.786 176.939 1.00 36.11 101 LEU A N 1
ATOM 725 C CA . LEU A 1 98 ? 181.326 180.946 177.622 1.00 33.43 101 LEU A CA 1
ATOM 726 C C . LEU A 1 98 ? 180.981 180.619 179.067 1.00 34.80 101 LEU A C 1
ATOM 727 O O . LEU A 1 98 ? 181.286 181.399 179.979 1.00 34.20 101 LEU A O 1
ATOM 732 N N . TYR A 1 99 ? 180.348 179.465 179.300 1.00 40.28 102 TYR A N 1
ATOM 733 C CA . TYR A 1 99 ? 180.023 179.100 180.676 1.00 32.55 102 TYR A CA 1
ATOM 734 C C . TYR A 1 99 ? 181.285 178.880 181.500 1.00 30.33 102 TYR A C 1
ATOM 735 O O . TYR A 1 99 ? 181.336 179.252 182.677 1.00 38.09 102 TYR A O 1
ATOM 744 N N . ARG A 1 100 ? 182.308 178.260 180.909 1.00 29.19 103 ARG A N 1
ATOM 745 C CA . ARG A 1 100 ? 183.554 178.047 181.640 1.00 32.65 103 ARG A CA 1
ATOM 746 C C . ARG A 1 100 ? 184.227 179.370 181.983 1.00 32.14 103 ARG A C 1
ATOM 747 O O . ARG A 1 100 ? 184.775 179.531 183.079 1.00 41.49 103 ARG A O 1
ATOM 755 N N . LYS A 1 101 ? 184.200 180.328 181.054 1.00 31.01 104 LYS A N 1
ATOM 756 C CA . LYS A 1 101 ? 184.756 181.647 181.336 1.00 32.34 104 LYS A CA 1
ATOM 757 C C . LYS A 1 101 ? 183.992 182.336 182.459 1.00 41.39 104 LYS A C 1
ATOM 758 O O . LYS A 1 101 ? 184.594 182.990 183.318 1.00 40.93 104 LYS A O 1
ATOM 764 N N . LEU A 1 102 ? 182.663 182.212 182.460 1.00 44.88 105 LEU A N 1
ATOM 765 C CA . LEU A 1 102 ? 181.873 182.800 183.539 1.00 33.99 105 LEU A CA 1
ATOM 766 C C . LEU A 1 102 ? 182.185 182.144 184.878 1.00 34.09 105 LEU A C 1
ATOM 767 O O . LEU A 1 102 ? 182.285 182.826 185.905 1.00 37.34 105 LEU A O 1
ATOM 772 N N . ALA A 1 103 ? 182.339 180.819 184.889 1.00 37.23 106 ALA A N 1
ATOM 773 C CA . ALA A 1 103 ? 182.593 180.092 186.127 1.00 31.29 106 ALA A CA 1
ATOM 774 C C . ALA A 1 103 ? 184.014 180.270 186.642 1.00 37.30 106 ALA A C 1
ATOM 775 O O . ALA A 1 103 ? 184.249 180.084 187.840 1.00 45.01 106 ALA A O 1
ATOM 777 N N . ASP A 1 104 ? 184.966 180.614 185.773 1.00 40.88 107 ASP A N 1
ATOM 778 C CA . ASP A 1 104 ? 186.332 180.841 186.228 1.00 40.30 107 ASP A CA 1
ATOM 779 C C . ASP A 1 104 ? 186.518 182.237 186.809 1.00 42.92 107 ASP A C 1
ATOM 780 O O . ASP A 1 104 ? 187.391 182.437 187.661 1.00 45.49 107 ASP A O 1
ATOM 785 N N . ALA A 1 105 ? 185.718 183.202 186.367 1.00 50.00 108 ALA A N 1
ATOM 786 C CA . ALA A 1 105 ? 185.816 184.561 186.864 1.00 48.54 108 ALA A CA 1
ATOM 787 C C . ALA A 1 105 ? 185.297 184.640 188.298 1.00 51.45 108 ALA A C 1
ATOM 788 O O . ALA A 1 105 ? 184.591 183.741 188.761 1.00 53.39 108 ALA A O 1
ATOM 790 N N . PRO A 1 106 ? 185.656 185.693 189.030 1.00 56.92 109 PRO A N 1
ATOM 791 C CA . PRO A 1 106 ? 185.101 185.888 190.376 1.00 56.96 109 PRO A CA 1
ATOM 792 C C . PRO A 1 106 ? 183.585 185.915 190.334 1.00 60.71 109 PRO A C 1
ATOM 793 O O . PRO A 1 106 ? 182.991 186.457 189.390 1.00 62.10 109 PRO A O 1
ATOM 797 N N . PRO A 1 107 ? 182.924 185.331 191.338 1.00 50.68 110 PRO A N 1
ATOM 798 C CA . PRO A 1 107 ? 181.466 185.142 191.246 1.00 47.49 110 PRO A CA 1
ATOM 799 C C . PRO A 1 107 ? 180.680 186.434 191.118 1.00 52.05 110 PRO A C 1
ATOM 800 O O . PRO A 1 107 ? 179.587 186.423 190.538 1.00 56.15 110 PRO A O 1
ATOM 804 N N . ASP A 1 108 ? 181.195 187.549 191.639 1.00 50.17 111 ASP A N 1
ATOM 805 C CA . ASP A 1 108 ? 180.467 188.808 191.553 1.00 46.40 111 ASP A CA 1
ATOM 806 C C . ASP A 1 108 ? 180.419 189.357 190.134 1.00 51.02 111 ASP A C 1
ATOM 807 O O . ASP A 1 108 ? 179.562 190.196 189.838 1.00 56.12 111 ASP A O 1
ATOM 812 N N . GLU A 1 109 ? 181.317 188.912 189.255 1.00 52.36 112 GLU A N 1
ATOM 813 C CA . GLU A 1 109 ? 181.278 189.351 187.865 1.00 48.23 112 GLU A CA 1
ATOM 814 C C . GLU A 1 109 ? 180.178 188.656 187.075 1.00 51.11 112 GLU A C 1
ATOM 815 O O . GLU A 1 109 ? 179.633 189.243 186.134 1.00 56.15 112 GLU A O 1
ATOM 821 N N . ALA A 1 110 ? 179.844 187.414 187.431 1.00 46.16 113 ALA A N 1
ATOM 822 C CA . ALA A 1 110 ? 178.789 186.694 186.728 1.00 45.86 113 ALA A CA 1
ATOM 823 C C . ALA A 1 110 ? 177.402 187.236 187.042 1.00 46.50 113 ALA A C 1
ATOM 824 O O . ALA A 1 110 ? 176.452 186.930 186.314 1.00 46.84 113 ALA A O 1
ATOM 826 N N . MET A 1 111 ? 177.262 188.031 188.101 1.00 39.59 114 MET A N 1
ATOM 827 C CA . MET A 1 111 ? 175.979 188.586 188.508 1.00 37.07 114 MET A CA 1
ATOM 828 C C . MET A 1 111 ? 175.769 190.013 188.023 1.00 39.70 114 MET A C 1
ATOM 829 O O . MET A 1 111 ? 174.826 190.673 188.466 1.00 43.54 114 MET A O 1
ATOM 834 N N . ARG A 1 112 ? 176.625 190.505 187.127 1.00 42.05 115 ARG A N 1
ATOM 835 C CA . ARG A 1 112 ? 176.477 191.867 186.629 1.00 41.07 115 ARG A CA 1
ATOM 836 C C . ARG A 1 112 ? 175.353 191.995 185.610 1.00 37.57 115 ARG A C 1
ATOM 837 O O . ARG A 1 112 ? 174.720 193.053 185.527 1.00 36.95 115 ARG A O 1
ATOM 845 N N . LEU A 1 113 ? 175.090 190.946 184.835 1.00 32.58 116 LEU A N 1
ATOM 846 C CA . LEU A 1 113 ? 174.123 191.058 183.757 1.00 31.06 116 LEU A CA 1
ATOM 847 C C . LEU A 1 113 ? 172.780 190.460 184.158 1.00 36.27 116 LEU A C 1
ATOM 848 O O . LEU A 1 113 ? 172.727 189.475 184.900 1.00 34.60 116 LEU A O 1
ATOM 853 N N . PRO A 1 114 ? 171.682 191.041 183.681 1.00 34.99 117 PRO A N 1
ATOM 854 C CA . PRO A 1 114 ? 170.359 190.471 183.957 1.00 27.11 117 PRO A CA 1
ATOM 855 C C . PRO A 1 114 ? 170.160 189.148 183.232 1.00 30.40 117 PRO A C 1
ATOM 856 O O . PRO A 1 114 ? 170.962 188.726 182.398 1.00 36.72 117 PRO A O 1
ATOM 860 N N . SER A 1 115 ? 169.054 188.484 183.576 1.00 27.09 118 SER A N 1
ATOM 861 C CA . SER A 1 115 ? 168.733 187.203 182.952 1.00 25.80 118 SER A CA 1
ATOM 862 C C . SER A 1 115 ? 168.423 187.366 181.470 1.00 26.50 118 SER A C 1
ATOM 863 O O . SER A 1 115 ? 168.800 186.516 180.655 1.00 38.23 118 SER A O 1
ATOM 866 N N . GLY A 1 116 ? 167.726 188.443 181.102 1.00 23.66 119 GLY A N 1
ATOM 867 C CA . GLY A 1 116 ? 167.394 188.652 179.702 1.00 26.25 119 GLY A CA 1
ATOM 868 C C . GLY A 1 116 ? 168.621 188.856 178.835 1.00 29.29 119 GLY A C 1
ATOM 869 O O . GLY A 1 116 ? 168.705 188.322 177.726 1.00 35.75 119 GLY A O 1
ATOM 870 N N . GLU A 1 117 ? 169.588 189.630 179.328 1.00 27.49 120 GLU A N 1
ATOM 871 C CA . GLU A 1 117 ? 170.840 189.796 178.600 1.00 24.85 120 GLU A CA 1
ATOM 872 C C . GLU A 1 117 ? 171.582 188.473 178.479 1.00 32.21 120 GLU A C 1
ATOM 873 O O . GLU A 1 117 ? 172.147 188.164 177.425 1.00 44.89 120 GLU A O 1
ATOM 879 N N . LEU A 1 118 ? 171.587 187.673 179.546 1.00 28.07 121 LEU A N 1
ATOM 880 C CA . LEU A 1 118 ? 172.236 186.369 179.480 1.00 21.53 121 LEU A CA 1
ATOM 881 C C . LEU A 1 118 ? 171.595 185.491 178.415 1.00 25.77 121 LEU A C 1
ATOM 882 O O . LEU A 1 118 ? 172.296 184.833 177.640 1.00 36.84 121 LEU A O 1
ATOM 887 N N . VAL A 1 119 ? 170.262 185.481 178.354 1.00 27.76 122 VAL A N 1
ATOM 888 C CA . VAL A 1 119 ? 169.565 184.698 177.335 1.00 28.69 122 VAL A CA 1
ATOM 889 C C . VAL A 1 119 ? 169.932 185.195 175.942 1.00 33.56 122 VAL A C 1
ATOM 890 O O . VAL A 1 119 ? 170.295 184.410 175.053 1.00 37.33 122 VAL A O 1
ATOM 894 N N . ALA A 1 120 ? 169.857 186.513 175.738 1.00 36.96 123 ALA A N 1
ATOM 895 C CA . ALA A 1 120 ? 170.083 187.081 174.415 1.00 30.86 123 ALA A CA 1
ATOM 896 C C . ALA A 1 120 ? 171.516 186.878 173.941 1.00 30.61 123 ALA A C 1
ATOM 897 O O . ALA A 1 120 ? 171.756 186.784 172.733 1.00 43.44 123 ALA A O 1
ATOM 899 N N . ARG A 1 121 ? 172.477 186.812 174.861 1.00 25.73 124 ARG A N 1
ATOM 900 C CA . ARG A 1 121 ? 173.867 186.639 174.460 1.00 31.23 124 ARG A CA 1
ATOM 901 C C . ARG A 1 121 ? 174.293 185.181 174.390 1.00 34.85 124 ARG A C 1
ATOM 902 O O . ARG A 1 121 ? 175.233 184.859 173.656 1.00 43.70 124 ARG A O 1
ATOM 910 N N . LEU A 1 122 ? 173.639 184.285 175.123 1.00 32.57 125 LEU A N 1
ATOM 911 C CA . LEU A 1 122 ? 173.970 182.871 175.043 1.00 31.38 125 LEU A CA 1
ATOM 912 C C . LEU A 1 122 ? 173.125 182.125 174.023 1.00 35.15 125 LEU A C 1
ATOM 913 O O . LEU A 1 122 ? 173.351 180.931 173.806 1.00 42.29 125 LEU A O 1
ATOM 918 N N . GLY A 1 123 ? 172.160 182.793 173.400 1.00 38.27 126 GLY A N 1
ATOM 919 C CA . GLY A 1 123 ? 171.435 182.219 172.293 1.00 33.16 126 GLY A CA 1
ATOM 920 C C . GLY A 1 123 ? 171.887 182.766 170.952 1.00 39.13 126 GLY A C 1
ATOM 921 O O . GLY A 1 123 ? 172.831 182.270 170.314 1.00 44.41 126 GLY A O 1
ATOM 922 N N . PRO A 1 124 ? 171.174 183.792 170.486 1.00 37.24 127 PRO A N 1
ATOM 923 C CA . PRO A 1 124 ? 171.421 184.329 169.139 1.00 36.56 127 PRO A CA 1
ATOM 924 C C . PRO A 1 124 ? 172.856 184.747 168.874 1.00 36.11 127 PRO A C 1
ATOM 925 O O . PRO A 1 124 ? 173.304 184.636 167.730 1.00 45.07 127 PRO A O 1
ATOM 929 N N . ALA A 1 125 ? 173.594 185.232 169.874 1.00 28.19 128 ALA A N 1
ATOM 930 C CA . ALA A 1 125 ? 174.981 185.621 169.630 1.00 32.26 128 ALA A CA 1
ATOM 931 C C . ALA A 1 125 ? 175.850 184.413 169.288 1.00 40.18 128 ALA A C 1
ATOM 932 O O . ALA A 1 125 ? 176.666 184.467 168.358 1.00 51.87 128 ALA A O 1
ATOM 934 N N . VAL A 1 126 ? 175.684 183.312 170.022 1.00 30.77 129 VAL A N 1
ATOM 935 C CA . VAL A 1 126 ? 176.430 182.096 169.715 1.00 30.48 129 VAL A CA 1
ATOM 936 C C . VAL A 1 126 ? 176.007 181.540 168.361 1.00 39.71 129 VAL A C 1
ATOM 937 O O . VAL A 1 126 ? 176.839 181.050 167.580 1.00 50.49 129 VAL A O 1
ATOM 941 N N . ASP A 1 127 ? 174.707 181.605 168.059 1.00 37.66 130 ASP A N 1
ATOM 942 C CA . ASP A 1 127 ? 174.247 181.176 166.741 1.00 36.96 130 ASP A CA 1
ATOM 943 C C . ASP A 1 127 ? 174.887 182.012 165.638 1.00 42.84 130 ASP A C 1
ATOM 944 O O . ASP A 1 127 ? 175.301 181.478 164.602 1.00 50.75 130 ASP A O 1
ATOM 949 N N . GLU A 1 128 ? 174.991 183.325 165.854 1.00 41.86 131 GLU A N 1
ATOM 950 C CA . GLU A 1 128 ? 175.616 184.205 164.874 1.00 38.20 131 GLU A CA 1
ATOM 951 C C . GLU A 1 128 ? 177.096 183.891 164.708 1.00 44.65 131 GLU A C 1
ATOM 952 O O . GLU A 1 128 ? 177.635 183.997 163.603 1.00 54.00 131 GLU A O 1
ATOM 958 N N . LEU A 1 129 ? 177.779 183.526 165.793 1.00 47.25 132 LEU A N 1
ATOM 959 C CA . LEU A 1 129 ? 179.191 183.167 165.674 1.00 47.85 132 LEU A CA 1
ATOM 960 C C . LEU A 1 129 ? 179.379 181.882 164.868 1.00 46.96 132 LEU A C 1
ATOM 961 O O . LEU A 1 129 ? 180.269 181.797 164.009 1.00 56.30 132 LEU A O 1
ATOM 966 N N . ALA A 1 130 ? 178.550 180.867 165.121 1.00 41.66 133 ALA A N 1
ATOM 967 C CA . ALA A 1 130 ? 178.626 179.661 164.298 1.00 53.63 133 ALA A CA 1
ATOM 968 C C . ALA A 1 130 ? 178.323 179.979 162.835 1.00 58.25 133 ALA A C 1
ATOM 969 O O . ALA A 1 130 ? 178.974 179.452 161.913 1.00 55.18 133 ALA A O 1
ATOM 971 N N . ASP A 1 131 ? 177.338 180.851 162.609 1.00 60.01 134 ASP A N 1
ATOM 972 C CA . ASP A 1 131 ? 177.008 181.267 161.254 1.00 56.18 134 ASP A CA 1
ATOM 973 C C . ASP A 1 131 ? 178.174 181.990 160.598 1.00 56.68 134 ASP A C 1
ATOM 974 O O . ASP A 1 131 ? 178.405 181.832 159.397 1.00 61.62 134 ASP A O 1
ATOM 979 N N . VAL A 1 132 ? 178.907 182.813 161.354 1.00 58.63 135 VAL A N 1
ATOM 980 C CA . VAL A 1 132 ? 180.062 183.469 160.749 1.00 58.91 135 VAL A CA 1
ATOM 981 C C . VAL A 1 132 ? 181.084 182.429 160.347 1.00 57.10 135 VAL A C 1
ATOM 982 O O . VAL A 1 132 ? 181.584 182.459 159.224 1.00 63.74 135 VAL A O 1
ATOM 986 N N . LEU A 1 133 ? 181.340 181.445 161.212 1.00 64.64 136 LEU A N 1
ATOM 987 C CA . LEU A 1 133 ? 182.249 180.374 160.821 1.00 69.52 136 LEU A CA 1
ATOM 988 C C . LEU A 1 133 ? 181.867 179.839 159.447 1.00 69.37 136 LEU A C 1
ATOM 989 O O . LEU A 1 133 ? 182.578 180.059 158.456 1.00 67.12 136 LEU A O 1
ATOM 994 N N . VAL A 1 134 ? 180.666 179.268 159.347 1.00 74.17 137 VAL A N 1
ATOM 995 C CA . VAL A 1 134 ? 180.282 178.573 158.115 1.00 73.31 137 VAL A CA 1
ATOM 996 C C . VAL A 1 134 ? 180.202 179.546 156.938 1.00 74.89 137 VAL A C 1
ATOM 997 O O . VAL A 1 134 ? 180.945 179.426 155.951 1.00 74.69 137 VAL A O 1
ATOM 1001 N N . ARG A 1 135 ? 179.292 180.521 157.025 1.00 76.39 138 ARG A N 1
ATOM 1002 C CA . ARG A 1 135 ? 178.952 181.343 155.869 1.00 73.32 138 ARG A CA 1
ATOM 1003 C C . ARG A 1 135 ? 180.042 182.360 155.553 1.00 73.34 138 ARG A C 1
ATOM 1004 O O . ARG A 1 135 ? 180.207 182.751 154.395 1.00 78.85 138 ARG A O 1
ATOM 1012 N N . ALA A 1 136 ? 180.755 182.854 156.563 1.00 75.27 139 ALA A N 1
ATOM 1013 C CA . ALA A 1 136 ? 181.883 183.732 156.306 1.00 77.63 139 ALA A CA 1
ATOM 1014 C C . ALA A 1 136 ? 183.033 182.979 155.657 1.00 79.78 139 ALA A C 1
ATOM 1015 O O . ALA A 1 136 ? 183.710 183.517 154.775 1.00 80.05 139 ALA A O 1
ATOM 1017 N N . LEU A 1 137 ? 183.282 181.733 156.076 1.00 81.57 140 LEU A N 1
ATOM 1018 C CA . LEU A 1 137 ? 184.509 181.098 155.624 1.00 83.42 140 LEU A CA 1
ATOM 1019 C C . LEU A 1 137 ? 184.348 180.437 154.261 1.00 83.27 140 LEU A C 1
ATOM 1020 O O . LEU A 1 137 ? 185.268 180.499 153.440 1.00 83.20 140 LEU A O 1
ATOM 1025 N N . LEU A 1 138 ? 183.195 179.803 153.981 1.00 85.79 141 LEU A N 1
ATOM 1026 C CA . LEU A 1 138 ? 183.112 179.024 152.743 1.00 85.23 141 LEU A CA 1
ATOM 1027 C C . LEU A 1 138 ? 183.050 179.909 151.498 1.00 85.41 141 LEU A C 1
ATOM 1028 O O . LEU A 1 138 ? 183.988 179.860 150.679 1.00 86.40 141 LEU A O 1
ATOM 1033 N N . PRO A 1 139 ? 181.967 180.671 151.182 1.00 82.70 142 PRO A N 1
ATOM 1034 C CA . PRO A 1 139 ? 181.904 181.402 149.900 1.00 83.95 142 PRO A CA 1
ATOM 1035 C C . PRO A 1 139 ? 183.111 182.322 149.671 1.00 83.37 142 PRO A C 1
ATOM 1036 O O . PRO A 1 139 ? 183.542 182.434 148.542 1.00 85.84 142 PRO A O 1
ATOM 1040 N N . ILE A 1 140 ? 183.614 182.957 150.731 1.00 82.64 143 ILE A N 1
ATOM 1041 C CA . ILE A 1 140 ? 184.739 183.922 150.565 1.00 83.90 143 ILE A CA 1
ATOM 1042 C C . ILE A 1 140 ? 185.965 183.160 150.049 1.00 84.49 143 ILE A C 1
ATOM 1043 O O . ILE A 1 140 ? 186.469 183.514 148.966 1.00 86.00 143 ILE A O 1
ATOM 1048 N N . VAL A 1 141 ? 186.409 182.145 150.794 1.00 84.68 144 VAL A N 1
ATOM 1049 C CA . VAL A 1 141 ? 187.596 181.349 150.366 1.00 85.99 144 VAL A CA 1
ATOM 1050 C C . VAL A 1 141 ? 187.331 180.825 148.950 1.00 86.83 144 VAL A C 1
ATOM 1051 O O . VAL A 1 141 ? 188.286 180.775 148.155 1.00 86.06 144 VAL A O 1
ATOM 1055 N N . VAL A 1 142 ? 186.075 180.493 148.638 1.00 85.92 145 VAL A N 1
ATOM 1056 C CA . VAL A 1 142 ? 185.740 179.974 147.314 1.00 85.28 145 VAL A CA 1
ATOM 1057 C C . VAL A 1 142 ? 185.892 181.071 146.268 1.00 88.44 145 VAL A C 1
ATOM 1058 O O . VAL A 1 142 ? 186.499 180.867 145.210 1.00 88.95 145 VAL A O 1
ATOM 1062 N N . ALA A 1 143 ? 185.362 182.260 146.564 1.00 88.29 146 ALA A N 1
ATOM 1063 C CA . ALA A 1 143 ? 185.444 183.379 145.635 1.00 87.26 146 ALA A CA 1
ATOM 1064 C C . ALA A 1 143 ? 186.888 183.788 145.393 1.00 87.84 146 ALA A C 1
ATOM 1065 O O . ALA A 1 143 ? 187.294 184.016 144.249 1.00 88.64 146 ALA A O 1
ATOM 1067 N N . VAL A 1 144 ? 187.682 183.884 146.460 1.00 86.82 147 VAL A N 1
ATOM 1068 C CA . VAL A 1 144 ? 189.067 184.322 146.309 1.00 89.70 147 VAL A CA 1
ATOM 1069 C C . VAL A 1 144 ? 189.843 183.335 145.445 1.00 91.55 147 VAL A C 1
ATOM 1070 O O . VAL A 1 144 ? 190.529 183.723 144.489 1.00 91.68 147 VAL A O 1
ATOM 1074 N N . VAL A 1 145 ? 189.726 182.039 145.753 1.00 91.84 148 VAL A N 1
ATOM 1075 C CA . VAL A 1 145 ? 190.468 181.027 145.005 1.00 93.17 148 VAL A CA 1
ATOM 1076 C C . VAL A 1 145 ? 190.019 181.004 143.549 1.00 93.93 148 VAL A C 1
ATOM 1077 O O . VAL A 1 145 ? 190.846 180.986 142.626 1.00 93.46 148 VAL A O 1
ATOM 1081 N N . LEU A 1 146 ? 188.703 181.011 143.319 1.00 93.04 149 LEU A N 1
ATOM 1082 C CA . LEU A 1 146 ? 188.184 180.946 141.958 1.00 94.20 149 LEU A CA 1
ATOM 1083 C C . LEU A 1 146 ? 188.619 182.157 141.146 1.00 93.75 149 LEU A C 1
ATOM 1084 O O . LEU A 1 146 ? 189.058 182.022 140.000 1.00 90.64 149 LEU A O 1
ATOM 1089 N N . GLY A 1 147 ? 188.516 183.353 141.730 1.00 96.56 150 GLY A N 1
ATOM 1090 C CA . GLY A 1 147 ? 188.907 184.551 141.011 1.00 96.08 150 GLY A CA 1
ATOM 1091 C C . GLY A 1 147 ? 190.388 184.584 140.694 1.00 99.07 150 GLY A C 1
ATOM 1092 O O . GLY A 1 147 ? 190.780 184.919 139.572 1.00 100.49 150 GLY A O 1
ATOM 1093 N N . CYS A 1 148 ? 191.233 184.232 141.668 1.00 98.97 151 CYS A N 1
ATOM 1094 C CA . CYS A 1 148 ? 192.671 184.240 141.422 1.00 98.10 151 CYS A CA 1
ATOM 1095 C C . CYS A 1 148 ? 193.045 183.233 140.341 1.00 97.54 151 CYS A C 1
ATOM 1096 O O . CYS A 1 148 ? 193.808 183.550 139.420 1.00 97.52 151 CYS A O 1
ATOM 1099 N N . ALA A 1 149 ? 192.499 182.015 140.425 1.00 97.66 152 ALA A N 1
ATOM 1100 C CA . ALA A 1 149 ? 192.817 180.997 139.429 1.00 98.64 152 ALA A CA 1
ATOM 1101 C C . ALA A 1 149 ? 192.319 181.398 138.047 1.00 100.26 152 ALA A C 1
ATOM 1102 O O . ALA A 1 149 ? 193.031 181.228 137.049 1.00 100.12 152 ALA A O 1
ATOM 1104 N N . ALA A 1 150 ? 191.100 181.937 137.967 1.00 98.48 153 ALA A N 1
ATOM 1105 C CA . ALA A 1 150 ? 190.545 182.336 136.680 1.00 97.63 153 ALA A CA 1
ATOM 1106 C C . ALA A 1 150 ? 191.343 183.474 136.059 1.00 96.42 153 ALA A C 1
ATOM 1107 O O . ALA A 1 150 ? 191.603 183.468 134.850 1.00 96.68 153 ALA A O 1
ATOM 1109 N N . VAL A 1 151 ? 191.742 184.459 136.867 1.00 94.31 154 VAL A N 1
ATOM 1110 C CA . VAL A 1 151 ? 192.540 185.564 136.348 1.00 95.94 154 VAL A CA 1
ATOM 1111 C C . VAL A 1 151 ? 193.898 185.063 135.874 1.00 96.74 154 VAL A C 1
ATOM 1112 O O . VAL A 1 151 ? 194.381 185.456 134.804 1.00 95.86 154 VAL A O 1
ATOM 1116 N N . GLY A 1 152 ? 194.531 184.179 136.650 1.00 97.19 155 GLY A N 1
ATOM 1117 C CA . GLY A 1 152 ? 195.803 183.619 136.224 1.00 96.38 155 GLY A CA 1
ATOM 1118 C C . GLY A 1 152 ? 195.696 182.843 134.925 1.00 97.32 155 GLY A C 1
ATOM 1119 O O . GLY A 1 152 ? 196.578 182.927 134.066 1.00 97.61 155 GLY A O 1
ATOM 1120 N N . VAL A 1 153 ? 194.616 182.076 134.763 1.00 98.65 156 VAL A N 1
ATOM 1121 C CA . VAL A 1 153 ? 194.427 181.308 133.535 1.00 99.02 156 VAL A CA 1
ATOM 1122 C C . VAL A 1 153 ? 194.196 182.238 132.350 1.00 98.75 156 VAL A C 1
ATOM 1123 O O . VAL A 1 153 ? 194.806 182.079 131.286 1.00 98.06 156 VAL A O 1
ATOM 1127 N N . ILE A 1 154 ? 193.318 183.231 132.516 1.00 98.98 157 ILE A N 1
ATOM 1128 C CA . ILE A 1 154 ? 192.994 184.143 131.424 1.00 99.09 157 ILE A CA 1
ATOM 1129 C C . ILE A 1 154 ? 194.108 185.134 131.127 1.00 99.78 157 ILE A C 1
ATOM 1130 O O . ILE A 1 154 ? 194.059 185.815 130.097 1.00 97.45 157 ILE A O 1
ATOM 1135 N N . ALA A 1 155 ? 195.116 185.232 131.998 1.00 101.49 158 ALA A N 1
ATOM 1136 C CA . ALA A 1 155 ? 196.255 186.098 131.720 1.00 102.05 158 ALA A CA 1
ATOM 1137 C C . ALA A 1 155 ? 197.090 185.626 130.536 1.00 102.65 158 ALA A C 1
ATOM 1138 O O . ALA A 1 155 ? 197.920 186.397 130.043 1.00 102.07 158 ALA A O 1
ATOM 1140 N N . VAL A 1 156 ? 196.898 184.396 130.073 1.00 102.10 159 VAL A N 1
ATOM 1141 C CA . VAL A 1 156 ? 197.656 183.852 128.951 1.00 102.50 159 VAL A CA 1
ATOM 1142 C C . VAL A 1 156 ? 196.979 184.149 127.620 1.00 102.78 159 VAL A C 1
ATOM 1143 O O . VAL A 1 156 ? 197.633 184.557 126.661 1.00 102.52 159 VAL A O 1
ATOM 1147 N N . ILE A 1 157 ? 195.661 183.944 127.543 1.00 101.35 160 ILE A N 1
ATOM 1148 C CA . ILE A 1 157 ? 194.947 184.144 126.283 1.00 101.17 160 ILE A CA 1
ATOM 1149 C C . ILE A 1 157 ? 194.993 185.610 125.868 1.00 101.36 160 ILE A C 1
ATOM 1150 O O . ILE A 1 157 ? 195.254 185.937 124.704 1.00 100.85 160 ILE A O 1
ATOM 1155 N N . SER A 1 158 ? 194.746 186.514 126.813 1.00 100.77 161 SER A N 1
ATOM 1156 C CA . SER A 1 158 ? 194.743 187.952 126.534 1.00 101.16 161 SER A CA 1
ATOM 1157 C C . SER A 1 158 ? 195.032 188.709 127.819 1.00 101.15 161 SER A C 1
ATOM 1158 O O . SER A 1 158 ? 194.116 189.138 128.530 1.00 100.61 161 SER A O 1
ATOM 1161 N N . PRO A 1 159 ? 196.313 188.890 128.155 1.00 100.31 162 PRO A N 1
ATOM 1162 C CA . PRO A 1 159 ? 196.649 189.635 129.381 1.00 99.89 162 PRO A CA 1
ATOM 1163 C C . PRO A 1 159 ? 196.104 191.053 129.398 1.00 98.47 162 PRO A C 1
ATOM 1164 O O . PRO A 1 159 ? 195.695 191.537 130.462 1.00 96.61 162 PRO A O 1
ATOM 1168 N N . ALA A 1 160 ? 196.080 191.731 128.248 1.00 98.68 163 ALA A N 1
ATOM 1169 C CA . ALA A 1 160 ? 195.507 193.072 128.191 1.00 99.08 163 ALA A CA 1
ATOM 1170 C C . ALA A 1 160 ? 194.025 193.048 128.544 1.00 99.60 163 ALA A C 1
ATOM 1171 O O . ALA A 1 160 ? 193.540 193.905 129.291 1.00 100.17 163 ALA A O 1
ATOM 1173 N N . SER A 1 161 ? 193.289 192.071 128.012 1.00 96.34 164 SER A N 1
ATOM 1174 C CA . SER A 1 161 ? 191.899 191.875 128.403 1.00 97.41 164 SER A CA 1
ATOM 1175 C C . SER A 1 161 ? 191.770 191.212 129.767 1.00 97.25 164 SER A C 1
ATOM 1176 O O . SER A 1 161 ? 190.750 191.402 130.442 1.00 95.61 164 SER A O 1
ATOM 1179 N N . ALA A 1 162 ? 192.777 190.438 130.182 1.00 99.33 165 ALA A N 1
ATOM 1180 C CA . ALA A 1 162 ? 192.755 189.843 131.513 1.00 98.84 165 ALA A CA 1
ATOM 1181 C C . ALA A 1 162 ? 192.765 190.916 132.590 1.00 99.15 165 ALA A C 1
ATOM 1182 O O . ALA A 1 162 ? 192.082 190.786 133.611 1.00 98.33 165 ALA A O 1
ATOM 1184 N N . ALA A 1 163 ? 193.541 191.982 132.382 1.00 97.32 166 ALA A N 1
ATOM 1185 C CA . ALA A 1 163 ? 193.549 193.083 133.339 1.00 97.53 166 ALA A CA 1
ATOM 1186 C C . ALA A 1 163 ? 192.169 193.719 133.457 1.00 98.24 166 ALA A C 1
ATOM 1187 O O . ALA A 1 163 ? 191.703 194.004 134.566 1.00 98.18 166 ALA A O 1
ATOM 1189 N N . VAL A 1 164 ? 191.495 193.933 132.325 1.00 97.87 167 VAL A N 1
ATOM 1190 C CA . VAL A 1 164 ? 190.166 194.541 132.349 1.00 98.35 167 VAL A CA 1
ATOM 1191 C C . VAL A 1 164 ? 189.174 193.629 133.061 1.00 98.92 167 VAL A C 1
ATOM 1192 O O . VAL A 1 164 ? 188.363 194.081 133.879 1.00 99.56 167 VAL A O 1
ATOM 1196 N N . LEU A 1 165 ? 189.217 192.331 132.751 1.00 98.90 168 LEU A N 1
ATOM 1197 C CA . LEU A 1 165 ? 188.298 191.391 133.387 1.00 99.27 168 LEU A CA 1
ATOM 1198 C C . LEU A 1 165 ? 188.536 191.316 134.890 1.00 99.73 168 LEU A C 1
ATOM 1199 O O . LEU A 1 165 ? 187.581 191.289 135.678 1.00 97.40 168 LEU A O 1
ATOM 1204 N N . ALA A 1 166 ? 189.804 191.282 135.307 1.00 100.62 169 ALA A N 1
ATOM 1205 C CA . ALA A 1 166 ? 190.119 191.267 136.730 1.00 99.46 169 ALA A CA 1
ATOM 1206 C C . ALA A 1 166 ? 189.643 192.542 137.410 1.00 99.55 169 ALA A C 1
ATOM 1207 O O . ALA A 1 166 ? 189.108 192.496 138.522 1.00 101.10 169 ALA A O 1
ATOM 1209 N N . VAL A 1 167 ? 189.830 193.691 136.756 1.00 100.67 170 VAL A N 1
ATOM 1210 C CA . VAL A 1 167 ? 189.383 194.956 137.332 1.00 102.27 170 VAL A CA 1
ATOM 1211 C C . VAL A 1 167 ? 187.871 194.945 137.518 1.00 102.42 170 VAL A C 1
ATOM 1212 O O . VAL A 1 167 ? 187.357 195.327 138.574 1.00 103.10 170 VAL A O 1
ATOM 1216 N N . CYS A 1 168 ? 187.138 194.490 136.499 1.00 101.86 171 CYS A N 1
ATOM 1217 C CA . CYS A 1 168 ? 185.680 194.457 136.594 1.00 102.12 171 CYS A CA 1
ATOM 1218 C C . CYS A 1 168 ? 185.219 193.516 137.702 1.00 102.51 171 CYS A C 1
ATOM 1219 O O . CYS A 1 168 ? 184.342 193.862 138.506 1.00 102.87 171 CYS A O 1
ATOM 1222 N N . LEU A 1 169 ? 185.809 192.318 137.765 1.00 99.52 172 LEU A N 1
ATOM 1223 C CA . LEU A 1 169 ? 185.402 191.346 138.774 1.00 99.97 172 LEU A CA 1
ATOM 1224 C C . LEU A 1 169 ? 185.707 191.848 140.180 1.00 99.44 172 LEU A C 1
ATOM 1225 O O . LEU A 1 169 ? 184.872 191.727 141.085 1.00 97.19 172 LEU A O 1
ATOM 1230 N N . VAL A 1 170 ? 186.897 192.421 140.378 1.00 98.24 173 VAL A N 1
ATOM 1231 C CA . VAL A 1 170 ? 187.270 192.941 141.689 1.00 96.83 173 VAL A CA 1
ATOM 1232 C C . VAL A 1 170 ? 186.369 194.106 142.075 1.00 96.67 173 VAL A C 1
ATOM 1233 O O . VAL A 1 170 ? 185.926 194.207 143.224 1.00 97.96 173 VAL A O 1
ATOM 1237 N N . VAL A 1 171 ? 186.068 194.993 141.124 1.00 93.66 174 VAL A N 1
ATOM 1238 C CA . VAL A 1 171 ? 185.201 196.128 141.418 1.00 93.67 174 VAL A CA 1
ATOM 1239 C C . VAL A 1 171 ? 183.829 195.642 141.862 1.00 94.45 174 VAL A C 1
ATOM 1240 O O . VAL A 1 171 ? 183.293 196.098 142.876 1.00 95.62 174 VAL A O 1
ATOM 1244 N N . ALA A 1 172 ? 183.249 194.691 141.124 1.00 91.43 175 ALA A N 1
ATOM 1245 C CA . ALA A 1 172 ? 181.925 194.190 141.486 1.00 90.95 175 ALA A CA 1
ATOM 1246 C C . ALA A 1 172 ? 181.945 193.515 142.854 1.00 93.38 175 ALA A C 1
ATOM 1247 O O . ALA A 1 172 ? 181.146 193.849 143.743 1.00 94.31 175 ALA A O 1
ATOM 1249 N N . GLY A 1 173 ? 182.867 192.567 143.045 1.00 94.05 176 GLY A N 1
ATOM 1250 C CA . GLY A 1 173 ? 182.967 191.808 144.272 1.00 91.87 176 GLY A CA 1
ATOM 1251 C C . GLY A 1 173 ? 183.565 192.549 145.438 1.00 90.52 176 GLY A C 1
ATOM 1252 O O . GLY A 1 173 ? 183.752 191.963 146.505 1.00 92.29 176 GLY A O 1
ATOM 1253 N N . VAL A 1 174 ? 183.919 193.816 145.250 1.00 85.77 177 VAL A N 1
ATOM 1254 C CA . VAL A 1 174 ? 184.270 194.693 146.354 1.00 84.07 177 VAL A CA 1
ATOM 1255 C C . VAL A 1 174 ? 183.139 195.659 146.680 1.00 85.80 177 VAL A C 1
ATOM 1256 O O . VAL A 1 174 ? 182.822 195.867 147.851 1.00 89.36 177 VAL A O 1
ATOM 1260 N N . VAL A 1 175 ? 182.504 196.245 145.661 1.00 85.42 178 VAL A N 1
ATOM 1261 C CA . VAL A 1 175 ? 181.454 197.223 145.926 1.00 85.72 178 VAL A CA 1
ATOM 1262 C C . VAL A 1 175 ? 180.215 196.548 146.501 1.00 85.54 178 VAL A C 1
ATOM 1263 O O . VAL A 1 175 ? 179.556 197.104 147.388 1.00 87.52 178 VAL A O 1
ATOM 1267 N N . ALA A 1 176 ? 179.861 195.354 146.013 1.00 83.94 179 ALA A N 1
ATOM 1268 C CA . ALA A 1 176 ? 178.675 194.699 146.562 1.00 85.64 179 ALA A CA 1
ATOM 1269 C C . ALA A 1 176 ? 178.849 194.320 148.031 1.00 86.68 179 ALA A C 1
ATOM 1270 O O . ALA A 1 176 ? 177.976 194.677 148.844 1.00 86.26 179 ALA A O 1
ATOM 1272 N N . PRO A 1 177 ? 179.921 193.629 148.449 1.00 85.84 180 PRO A N 1
ATOM 1273 C CA . PRO A 1 177 ? 180.112 193.420 149.893 1.00 84.62 180 PRO A CA 1
ATOM 1274 C C . PRO A 1 177 ? 180.266 194.707 150.677 1.00 80.99 180 PRO A C 1
ATOM 1275 O O . PRO A 1 177 ? 179.841 194.759 151.835 1.00 85.17 180 PRO A O 1
ATOM 1279 N N . ALA A 1 178 ? 180.873 195.745 150.096 1.00 77.21 181 ALA A N 1
ATOM 1280 C CA . ALA A 1 178 ? 181.024 197.004 150.819 1.00 80.30 181 ALA A CA 1
ATOM 1281 C C . ALA A 1 178 ? 179.666 197.616 151.137 1.00 80.85 181 ALA A C 1
ATOM 1282 O O . ALA A 1 178 ? 179.411 198.039 152.271 1.00 79.83 181 ALA A O 1
ATOM 1284 N N . LEU A 1 179 ? 178.777 197.666 150.142 1.00 82.72 182 LEU A N 1
ATOM 1285 C CA . LEU A 1 179 ? 177.432 198.178 150.379 1.00 82.72 182 LEU A CA 1
ATOM 1286 C C . LEU A 1 179 ? 176.686 197.308 151.380 1.00 82.66 182 LEU A C 1
ATOM 1287 O O . LEU A 1 179 ? 176.025 197.824 152.291 1.00 83.52 182 LEU A O 1
ATOM 1292 N N . ALA A 1 180 ? 176.796 195.983 151.237 1.00 82.23 183 ALA A N 1
ATOM 1293 C CA . ALA A 1 180 ? 176.109 195.085 152.160 1.00 81.56 183 ALA A CA 1
ATOM 1294 C C . ALA A 1 180 ? 176.570 195.312 153.594 1.00 80.39 183 ALA A C 1
ATOM 1295 O O . ALA A 1 180 ? 175.750 195.419 154.511 1.00 84.32 183 ALA A O 1
ATOM 1297 N N . ALA A 1 181 ? 177.883 195.417 153.802 1.00 76.64 184 ALA A N 1
ATOM 1298 C CA . ALA A 1 181 ? 178.420 195.583 155.148 1.00 74.51 184 ALA A CA 1
ATOM 1299 C C . ALA A 1 181 ? 178.075 196.949 155.727 1.00 75.75 184 ALA A C 1
ATOM 1300 O O . ALA A 1 181 ? 177.713 197.056 156.906 1.00 80.19 184 ALA A O 1
ATOM 1302 N N . ARG A 1 182 ? 178.196 198.010 154.923 1.00 77.36 185 ARG A N 1
ATOM 1303 C CA . ARG A 1 182 ? 177.896 199.343 155.430 1.00 78.86 185 ARG A CA 1
ATOM 1304 C C . ARG A 1 182 ? 176.417 199.498 155.750 1.00 81.29 185 ARG A C 1
ATOM 1305 O O . ARG A 1 182 ? 176.058 200.264 156.651 1.00 84.47 185 ARG A O 1
ATOM 1313 N N . ALA A 1 183 ? 175.547 198.789 155.030 1.00 79.93 186 ALA A N 1
ATOM 1314 C CA . ALA A 1 183 ? 174.139 198.784 155.400 1.00 80.08 186 ALA A CA 1
ATOM 1315 C C . ALA A 1 183 ? 173.875 197.921 156.626 1.00 77.77 186 ALA A C 1
ATOM 1316 O O . ALA A 1 183 ? 173.037 198.277 157.461 1.00 79.80 186 ALA A O 1
ATOM 1318 N N . ALA A 1 184 ? 174.577 196.794 156.752 1.00 69.26 187 ALA A N 1
ATOM 1319 C CA . ALA A 1 184 ? 174.270 195.833 157.803 1.00 70.19 187 ALA A CA 1
ATOM 1320 C C . ALA A 1 184 ? 174.758 196.286 159.173 1.00 73.26 187 ALA A C 1
ATOM 1321 O O . ALA A 1 184 ? 174.055 196.089 160.166 1.00 79.87 187 ALA A O 1
ATOM 1323 N N . HIS A 1 185 ? 175.957 196.869 159.257 1.00 66.29 188 HIS A N 1
ATOM 1324 C CA . HIS A 1 185 ? 176.592 197.064 160.561 1.00 66.45 188 HIS A CA 1
ATOM 1325 C C . HIS A 1 185 ? 175.802 198.024 161.447 1.00 65.28 188 HIS A C 1
ATOM 1326 O O . HIS A 1 185 ? 175.478 197.704 162.601 1.00 64.20 188 HIS A O 1
ATOM 1333 N N . ALA A 1 186 ? 175.494 199.215 160.928 1.00 62.29 189 ALA A N 1
ATOM 1334 C CA . ALA A 1 186 ? 174.863 200.243 161.750 1.00 62.89 189 ALA A CA 1
ATOM 1335 C C . ALA A 1 186 ? 173.473 199.818 162.198 1.00 65.49 189 ALA A C 1
ATOM 1336 O O . ALA A 1 186 ? 173.078 200.068 163.343 1.00 66.59 189 ALA A O 1
ATOM 1338 N N . SER A 1 187 ? 172.716 199.181 161.307 1.00 62.85 190 SER A N 1
ATOM 1339 C CA . SER A 1 187 ? 171.377 198.724 161.659 1.00 63.28 190 SER A CA 1
ATOM 1340 C C . SER A 1 187 ? 171.424 197.524 162.597 1.00 63.77 190 SER A C 1
ATOM 1341 O O . SER A 1 187 ? 170.578 197.396 163.490 1.00 70.01 190 SER A O 1
ATOM 1344 N N . GLU A 1 188 ? 172.408 196.639 162.424 1.00 53.39 191 GLU A N 1
ATOM 1345 C CA . GLU A 1 188 ? 172.472 195.440 163.248 1.00 52.60 191 GLU A CA 1
ATOM 1346 C C . GLU A 1 188 ? 172.921 195.752 164.664 1.00 56.85 191 GLU A C 1
ATOM 1347 O O . GLU A 1 188 ? 172.517 195.058 165.601 1.00 60.36 191 GLU A O 1
ATOM 1353 N N . THR A 1 189 ? 173.751 196.780 164.849 1.00 55.62 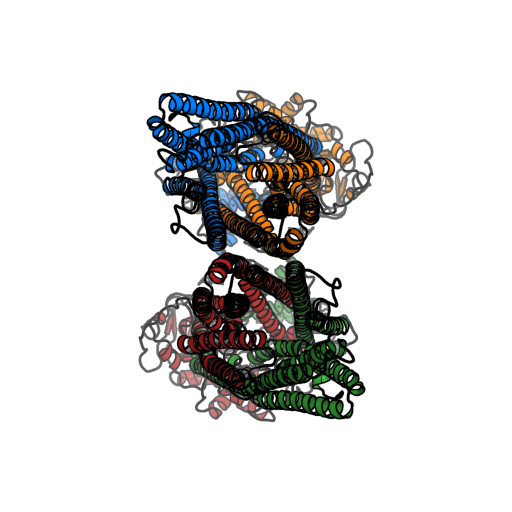192 THR A N 1
ATOM 1354 C CA . THR A 1 189 ? 174.090 197.195 166.208 1.00 52.97 192 THR A CA 1
ATOM 1355 C C . THR A 1 189 ? 172.837 197.614 166.971 1.00 53.75 192 THR A C 1
ATOM 1356 O O . THR A 1 189 ? 172.613 197.190 168.114 1.00 56.95 192 THR A O 1
ATOM 1360 N N . VAL A 1 190 ? 171.992 198.428 166.335 1.00 46.06 193 VAL A N 1
ATOM 1361 C CA . VAL A 1 190 ? 170.745 198.864 166.957 1.00 45.96 193 VAL A CA 1
ATOM 1362 C C . VAL A 1 190 ? 169.817 197.677 167.182 1.00 44.01 193 VAL A C 1
ATOM 1363 O O . VAL A 1 190 ? 169.156 197.574 168.223 1.00 50.10 193 VAL A O 1
ATOM 1367 N N . ALA A 1 191 ? 169.749 196.765 166.210 1.00 39.12 194 ALA A N 1
ATOM 1368 C CA . ALA A 1 191 ? 168.888 195.596 166.354 1.00 41.03 194 ALA A CA 1
ATOM 1369 C C . ALA A 1 191 ? 169.316 194.732 167.534 1.00 46.55 194 ALA A C 1
ATOM 1370 O O . ALA A 1 191 ? 168.474 194.263 168.305 1.00 45.47 194 ALA A O 1
ATOM 1372 N N . ALA A 1 192 ? 170.622 194.510 167.691 1.00 47.34 195 ALA A N 1
ATOM 1373 C CA . ALA A 1 192 ? 171.109 193.727 168.821 1.00 41.83 195 ALA A CA 1
ATOM 1374 C C . ALA A 1 192 ? 170.840 194.434 170.143 1.00 43.41 195 ALA A C 1
ATOM 1375 O O . ALA A 1 192 ? 170.431 193.797 171.122 1.00 43.56 195 ALA A O 1
ATOM 1377 N N . GLU A 1 193 ? 171.065 195.751 170.194 1.00 44.15 196 GLU A N 1
ATOM 1378 C CA . GLU A 1 193 ? 170.828 196.480 171.434 1.00 36.60 196 GLU A CA 1
ATOM 1379 C C . GLU A 1 193 ? 169.348 196.559 171.785 1.00 37.14 196 GLU A C 1
ATOM 1380 O O . GLU A 1 193 ? 169.015 196.754 172.957 1.00 48.28 196 GLU A O 1
ATOM 1386 N N . HIS A 1 194 ? 168.457 196.418 170.806 1.00 34.58 197 HIS A N 1
ATOM 1387 C CA . HIS A 1 194 ? 167.029 196.364 171.099 1.00 29.72 197 HIS A CA 1
ATOM 1388 C C . HIS A 1 194 ? 166.577 194.961 171.479 1.00 29.95 197 HIS A C 1
ATOM 1389 O O . HIS A 1 194 ? 165.699 194.800 172.336 1.00 32.83 197 HIS A O 1
ATOM 1396 N N . ARG A 1 195 ? 167.159 193.938 170.848 1.00 37.62 198 ARG A N 1
ATOM 1397 C CA . ARG A 1 195 ? 166.817 192.567 171.202 1.00 30.14 198 ARG A CA 1
ATOM 1398 C C . ARG A 1 195 ? 167.268 192.236 172.615 1.00 30.40 198 ARG A C 1
ATOM 1399 O O . ARG A 1 195 ? 166.536 191.579 173.360 1.00 36.03 198 ARG A O 1
ATOM 1407 N N . SER A 1 196 ? 168.464 192.676 173.010 1.00 43.45 199 SER A N 1
ATOM 1408 C CA . SER A 1 196 ? 168.854 192.498 174.409 1.00 37.68 199 SER A CA 1
ATOM 1409 C C . SER A 1 196 ? 168.418 193.671 175.268 1.00 35.44 199 SER A C 1
ATOM 1410 O O . SER A 1 196 ? 169.155 194.152 176.132 1.00 42.08 199 SER A O 1
ATOM 1413 N N . GLN A 1 197 ? 167.196 194.133 175.027 1.00 33.39 200 GLN A N 1
ATOM 1414 C CA . GLN A 1 197 ? 166.375 194.886 175.967 1.00 26.81 200 GLN A CA 1
ATOM 1415 C C . GLN A 1 197 ? 164.930 194.438 175.937 1.00 31.65 200 GLN A C 1
ATOM 1416 O O . GLN A 1 197 ? 164.208 194.665 176.913 1.00 37.45 200 GLN A O 1
ATOM 1422 N N . ARG A 1 198 ? 164.481 193.823 174.840 1.00 34.06 201 ARG A N 1
ATOM 1423 C CA . ARG A 1 198 ? 163.134 193.276 174.778 1.00 25.31 201 ARG A CA 1
ATOM 1424 C C . ARG A 1 198 ? 162.943 192.156 175.789 1.00 30.59 201 ARG A C 1
ATOM 1425 O O . ARG A 1 198 ? 161.916 192.100 176.470 1.00 40.68 201 ARG A O 1
ATOM 1433 N N . ASP A 1 199 ? 163.918 191.256 175.910 1.00 30.54 202 ASP A N 1
ATOM 1434 C CA . ASP A 1 199 ? 163.758 190.108 176.793 1.00 25.02 202 ASP A CA 1
ATOM 1435 C C . ASP A 1 199 ? 164.229 190.372 178.216 1.00 28.13 202 ASP A C 1
ATOM 1436 O O . ASP A 1 199 ? 163.901 189.588 179.110 1.00 36.93 202 ASP A O 1
ATOM 1441 N N . THR A 1 200 ? 164.987 191.443 178.454 1.00 28.10 203 THR A N 1
ATOM 1442 C CA . THR A 1 200 ? 165.285 191.832 179.829 1.00 18.94 203 THR A CA 1
ATOM 1443 C C . THR A 1 200 ? 164.003 192.192 180.567 1.00 23.25 203 THR A C 1
ATOM 1444 O O . THR A 1 200 ? 163.713 191.653 181.643 1.00 30.20 203 THR A O 1
ATOM 1448 N N . ALA A 1 201 ? 163.209 193.087 179.983 1.00 28.12 204 ALA A N 1
ATOM 1449 C CA . ALA A 1 201 ? 161.861 193.383 180.459 1.00 27.05 204 ALA A CA 1
ATOM 1450 C C . ALA A 1 201 ? 160.922 192.437 179.726 1.00 20.11 204 ALA A C 1
ATOM 1451 O O . ALA A 1 201 ? 160.444 192.723 178.630 1.00 37.45 204 ALA A O 1
ATOM 1453 N N . GLY A 1 202 ? 160.634 191.307 180.359 1.00 12.48 205 GLY A N 1
ATOM 1454 C CA . GLY A 1 202 ? 159.972 190.194 179.711 1.00 16.26 205 GLY A CA 1
ATOM 1455 C C . GLY A 1 202 ? 160.486 188.896 180.291 1.00 26.72 205 GLY A C 1
ATOM 1456 O O . GLY A 1 202 ? 159.830 187.856 180.206 1.00 41.28 205 GLY A O 1
ATOM 1457 N N . MET A 1 203 ? 161.676 188.957 180.886 1.00 22.34 206 MET A N 1
ATOM 1458 C CA . MET A 1 203 ? 162.074 188.016 181.922 1.00 16.15 206 MET A CA 1
ATOM 1459 C C . MET A 1 203 ? 161.947 188.615 183.311 1.00 25.37 206 MET A C 1
ATOM 1460 O O . MET A 1 203 ? 161.657 187.887 184.265 1.00 33.38 206 MET A O 1
ATOM 1465 N N . LEU A 1 204 ? 162.139 189.931 183.440 1.00 29.48 207 LEU A N 1
ATOM 1466 C CA . LEU A 1 204 ? 161.781 190.608 184.682 1.00 18.70 207 LEU A CA 1
ATOM 1467 C C . LEU A 1 204 ? 160.311 190.394 185.013 1.00 23.74 207 LEU A C 1
ATOM 1468 O O . LEU A 1 204 ? 159.947 190.211 186.180 1.00 31.85 207 LEU A O 1
ATOM 1473 N N . ALA A 1 205 ? 159.449 190.412 183.994 1.00 29.37 208 ALA A N 1
ATOM 1474 C CA . ALA A 1 205 ? 158.029 190.175 184.218 1.00 22.09 208 ALA A CA 1
ATOM 1475 C C . ALA A 1 205 ? 157.750 188.730 184.605 1.00 21.61 208 ALA A C 1
ATOM 1476 O O . ALA A 1 205 ? 156.751 188.455 185.277 1.00 30.03 208 ALA A O 1
ATOM 1478 N N . LEU A 1 206 ? 158.605 187.797 184.191 1.00 16.57 209 LEU A N 1
ATOM 1479 C CA . LEU A 1 206 ? 158.366 186.386 184.462 1.00 11.32 209 LEU A CA 1
ATOM 1480 C C . LEU A 1 206 ? 158.868 185.956 185.834 1.00 22.55 209 LEU A C 1
ATOM 1481 O O . LEU A 1 206 ? 158.171 185.220 186.539 1.00 31.22 209 LEU A O 1
ATOM 1486 N N . GLU A 1 207 ? 160.063 186.393 186.234 1.00 25.73 210 GLU A N 1
ATOM 1487 C CA . GLU A 1 207 ? 160.583 185.974 187.533 1.00 29.21 210 GLU A CA 1
ATOM 1488 C C . GLU A 1 207 ? 159.921 186.702 188.696 1.00 25.00 210 GLU A C 1
ATOM 1489 O O . GLU A 1 207 ? 159.744 186.110 189.765 1.00 34.26 210 GLU A O 1
ATOM 1495 N N . HIS A 1 208 ? 159.549 187.966 188.520 1.00 15.11 211 HIS A N 1
ATOM 1496 C CA . HIS A 1 208 ? 159.018 188.785 189.603 1.00 14.33 211 HIS A CA 1
ATOM 1497 C C . HIS A 1 208 ? 157.616 189.284 189.284 1.00 19.28 211 HIS A C 1
ATOM 1498 O O . HIS A 1 208 ? 157.285 190.449 189.507 1.00 32.12 211 HIS A O 1
ATOM 1505 N N . ALA A 1 209 ? 156.773 188.399 188.757 1.00 22.72 212 ALA A N 1
ATOM 1506 C CA . ALA A 1 209 ? 155.417 188.793 188.378 1.00 16.94 212 ALA A CA 1
ATOM 1507 C C . ALA A 1 209 ? 154.558 189.248 189.552 1.00 29.86 212 ALA A C 1
ATOM 1508 O O . ALA A 1 209 ? 153.899 190.294 189.425 1.00 32.35 212 ALA A O 1
ATOM 1510 N N . PRO A 1 210 ? 154.477 188.530 190.684 1.00 26.18 213 PRO A N 1
ATOM 1511 C CA . PRO A 1 210 ? 153.552 188.975 191.745 1.00 15.36 213 PRO A CA 1
ATOM 1512 C C . PRO A 1 210 ? 153.892 190.332 192.337 1.00 17.86 213 PRO A C 1
ATOM 1513 O O . PRO A 1 210 ? 152.985 191.129 192.610 1.00 34.54 213 PRO A O 1
ATOM 1517 N N . GLU A 1 211 ? 155.177 190.617 192.552 1.00 19.99 214 GLU A N 1
ATOM 1518 C CA . GLU A 1 211 ? 155.564 191.903 193.122 1.00 13.39 214 GLU A CA 1
ATOM 1519 C C . GLU A 1 211 ? 155.219 193.049 192.182 1.00 25.94 214 GLU A C 1
ATOM 1520 O O . GLU A 1 211 ? 154.682 194.077 192.613 1.00 34.86 214 GLU A O 1
ATOM 1526 N N . LEU A 1 212 ? 155.512 192.887 190.889 1.00 22.38 215 LEU A N 1
ATOM 1527 C CA . LEU A 1 212 ? 155.155 193.907 189.910 1.00 16.56 215 LEU A CA 1
ATOM 1528 C C . LEU A 1 212 ? 153.646 194.053 189.779 1.00 19.33 215 LEU A C 1
ATOM 1529 O O . LEU A 1 212 ? 153.149 195.163 189.564 1.00 29.10 215 LEU A O 1
ATOM 1534 N N . ARG A 1 213 ? 152.906 192.949 189.894 1.00 19.01 216 ARG A N 1
ATOM 1535 C CA . ARG A 1 213 ? 151.451 193.010 189.824 1.00 12.19 216 ARG A CA 1
ATOM 1536 C C . ARG A 1 213 ? 150.877 193.805 190.988 1.00 21.25 216 ARG A C 1
ATOM 1537 O O . ARG A 1 213 ? 150.018 194.672 190.800 1.00 30.25 216 ARG A O 1
ATOM 1545 N N . VAL A 1 214 ? 151.344 193.520 192.205 1.00 23.02 217 VAL A N 1
ATOM 1546 C CA . VAL A 1 214 ? 150.824 194.219 193.376 1.00 12.54 217 VAL A CA 1
ATOM 1547 C C . VAL A 1 214 ? 151.243 195.684 193.356 1.00 18.11 217 VAL A C 1
ATOM 1548 O O . VAL A 1 214 ? 150.460 196.571 193.714 1.00 22.13 217 VAL A O 1
ATOM 1552 N N . SER A 1 215 ? 152.472 195.967 192.924 1.00 28.07 218 SER A N 1
ATOM 1553 C CA . SER A 1 215 ? 152.931 197.347 192.832 1.00 20.44 218 SER A CA 1
ATOM 1554 C C . SER A 1 215 ? 152.380 198.078 191.615 1.00 25.36 218 SER A C 1
ATOM 1555 O O . SER A 1 215 ? 152.623 199.281 191.475 1.00 28.33 218 SER A O 1
ATOM 1558 N N . GLY A 1 216 ? 151.650 197.391 190.742 1.00 31.02 219 GLY A N 1
ATOM 1559 C CA . GLY A 1 216 ? 151.103 198.014 189.550 1.00 18.90 219 GLY A CA 1
ATOM 1560 C C . GLY A 1 216 ? 152.139 198.444 188.536 1.00 25.65 219 GLY A C 1
ATOM 1561 O O . GLY A 1 216 ? 152.025 199.536 187.965 1.00 33.60 219 GLY A O 1
ATOM 1562 N N . ARG A 1 217 ? 153.154 197.609 188.292 1.00 22.44 220 ARG A N 1
ATOM 1563 C CA . ARG A 1 217 ? 154.216 197.942 187.350 1.00 21.35 220 ARG A CA 1
ATOM 1564 C C . ARG A 1 217 ? 154.455 196.833 186.332 1.00 31.08 220 ARG A C 1
ATOM 1565 O O . ARG A 1 217 ? 155.515 196.802 185.702 1.00 42.52 220 ARG A O 1
ATOM 1573 N N . LEU A 1 218 ? 153.501 195.920 186.158 1.00 23.12 221 LEU A N 1
ATOM 1574 C CA . LEU A 1 218 ? 153.637 194.869 185.156 1.00 18.67 221 LEU A CA 1
ATOM 1575 C C . LEU A 1 218 ? 153.209 195.328 183.770 1.00 32.60 221 LEU A C 1
ATOM 1576 O O . LEU A 1 218 ? 153.809 194.910 182.769 1.00 38.47 221 LEU A O 1
ATOM 1581 N N . ASP A 1 219 ? 152.186 196.182 183.696 1.00 31.89 222 ASP A N 1
ATOM 1582 C CA . ASP A 1 219 ? 151.766 196.727 182.411 1.00 29.37 222 ASP A CA 1
ATOM 1583 C C . ASP A 1 219 ? 152.888 197.529 181.768 1.00 32.61 222 ASP A C 1
ATOM 1584 O O . ASP A 1 219 ? 153.082 197.471 180.550 1.00 42.39 222 ASP A O 1
ATOM 1589 N N . SER A 1 220 ? 153.642 198.280 182.573 1.00 25.85 223 SER A N 1
ATOM 1590 C CA . SER A 1 220 ? 154.776 199.029 182.043 1.00 24.64 223 SER A CA 1
ATOM 1591 C C . SER A 1 220 ? 155.841 198.097 181.477 1.00 26.87 223 SER A C 1
ATOM 1592 O O . SER A 1 220 ? 156.412 198.370 180.414 1.00 43.59 223 SER A O 1
ATOM 1595 N N . VAL A 1 221 ? 156.126 196.996 182.173 1.00 20.56 224 VAL A N 1
ATOM 1596 C CA . VAL A 1 221 ? 157.132 196.052 181.693 1.00 22.49 224 VAL A CA 1
ATOM 1597 C C . VAL A 1 221 ? 156.690 195.425 180.376 1.00 25.78 224 VAL A C 1
ATOM 1598 O O . VAL A 1 221 ? 157.485 195.290 179.435 1.00 32.25 224 VAL A O 1
ATOM 1602 N N . ILE A 1 222 ? 155.415 195.042 180.281 1.00 14.85 225 ILE A N 1
ATOM 1603 C CA . ILE A 1 222 ? 154.925 194.452 179.038 1.00 24.28 225 ILE A CA 1
ATOM 1604 C C . ILE A 1 222 ? 154.933 195.483 177.912 1.00 33.96 225 ILE A C 1
ATOM 1605 O O . ILE A 1 222 ? 155.227 195.158 176.754 1.00 39.74 225 ILE A O 1
ATOM 1610 N N . ALA A 1 223 ? 154.620 196.741 178.231 1.00 26.75 226 ALA A N 1
ATOM 1611 C CA . ALA A 1 223 ? 154.667 197.795 177.223 1.00 20.82 226 ALA A CA 1
ATOM 1612 C C . ALA A 1 223 ? 156.082 198.001 176.701 1.00 30.65 226 ALA A C 1
ATOM 1613 O O . ALA A 1 223 ? 156.284 198.189 175.496 1.00 45.20 226 ALA A O 1
ATOM 1615 N N . THR A 1 224 ? 157.075 197.982 177.594 1.00 25.33 227 THR A N 1
ATOM 1616 C CA . THR A 1 224 ? 158.463 198.083 177.151 1.00 26.04 227 THR A CA 1
ATOM 1617 C C . THR A 1 224 ? 158.851 196.888 176.290 1.00 24.37 227 THR A C 1
ATOM 1618 O O . THR A 1 224 ? 159.583 197.035 175.303 1.00 37.79 227 THR A O 1
ATOM 1622 N N . PHE A 1 225 ? 158.377 195.695 176.655 1.00 22.42 228 PHE A N 1
ATOM 1623 C CA . PHE A 1 225 ? 158.596 194.517 175.821 1.00 27.76 228 PHE A CA 1
ATOM 1624 C C . PHE A 1 225 ? 158.084 194.750 174.402 1.00 38.05 228 PHE A C 1
ATOM 1625 O O . PHE A 1 225 ? 158.810 194.536 173.422 1.00 41.56 228 PHE A O 1
ATOM 1633 N N . GLU A 1 226 ? 156.833 195.204 174.279 1.00 33.23 229 GLU A N 1
ATOM 1634 C CA . GLU A 1 226 ? 156.251 195.434 172.958 1.00 29.13 229 GLU A CA 1
ATOM 1635 C C . GLU A 1 226 ? 157.009 196.512 172.191 1.00 36.76 229 GLU A C 1
ATOM 1636 O O . GLU A 1 226 ? 157.262 196.371 170.987 1.00 43.81 229 GLU A O 1
ATOM 1642 N N . ARG A 1 227 ? 157.367 197.604 172.870 1.00 34.82 230 ARG A N 1
ATOM 1643 C CA . ARG A 1 227 ? 158.051 198.706 172.203 1.00 28.09 230 ARG A CA 1
ATOM 1644 C C . ARG A 1 227 ? 159.409 198.271 171.668 1.00 28.77 230 ARG A C 1
ATOM 1645 O O . ARG A 1 227 ? 159.776 198.602 170.532 1.00 43.70 230 ARG A O 1
ATOM 1653 N N . HIS A 1 228 ? 160.167 197.518 172.466 1.00 26.49 231 HIS A N 1
ATOM 1654 C CA . HIS A 1 228 ? 161.472 197.068 172.005 1.00 25.92 231 HIS A CA 1
ATOM 1655 C C . HIS A 1 228 ? 161.348 196.007 170.920 1.00 33.69 231 HIS A C 1
ATOM 1656 O O . HIS A 1 228 ? 162.201 195.939 170.028 1.00 44.16 231 HIS A O 1
ATOM 1663 N N . HIS A 1 229 ? 160.291 195.190 170.956 1.00 32.45 232 HIS A N 1
ATOM 1664 C CA . HIS A 1 229 ? 160.051 194.269 169.849 1.00 24.91 232 HIS A CA 1
ATOM 1665 C C . HIS A 1 229 ? 159.802 195.027 168.549 1.00 38.99 232 HIS A C 1
ATOM 1666 O O . HIS A 1 229 ? 160.344 194.669 167.495 1.00 48.24 232 HIS A O 1
ATOM 1673 N N . ARG A 1 230 ? 158.989 196.084 168.608 1.00 37.57 233 ARG A N 1
ATOM 1674 C CA . ARG A 1 230 ? 158.743 196.895 167.418 1.00 33.93 233 ARG A CA 1
ATOM 1675 C C . ARG A 1 230 ? 160.029 197.538 166.911 1.00 39.17 233 ARG A C 1
ATOM 1676 O O . ARG A 1 230 ? 160.303 197.540 165.701 1.00 52.41 233 ARG A O 1
ATOM 1684 N N . ALA A 1 231 ? 160.830 198.095 167.822 1.00 33.08 234 ALA A N 1
ATOM 1685 C CA . ALA A 1 231 ? 162.080 198.726 167.412 1.00 35.79 234 ALA A CA 1
ATOM 1686 C C . ALA A 1 231 ? 163.016 197.717 166.758 1.00 36.78 234 ALA A C 1
ATOM 1687 O O . ALA A 1 231 ? 163.658 198.019 165.743 1.00 48.97 234 ALA A O 1
ATOM 1689 N N . TRP A 1 232 ? 163.099 196.509 167.320 1.00 35.18 235 TRP A N 1
ATOM 1690 C CA . TRP A 1 232 ? 163.926 195.467 166.724 1.00 39.89 235 TRP A CA 1
ATOM 1691 C C . TRP A 1 232 ? 163.427 195.088 165.336 1.00 50.14 235 TRP A C 1
ATOM 1692 O O . TRP A 1 232 ? 164.230 194.851 164.426 1.00 53.95 235 TRP A O 1
ATOM 1703 N N . GLY A 1 233 ? 162.107 195.017 165.153 1.00 54.72 236 GLY A N 1
ATOM 1704 C CA . GLY A 1 233 ? 161.577 194.683 163.837 1.00 51.62 236 GLY A CA 1
ATOM 1705 C C . GLY A 1 233 ? 161.931 195.717 162.783 1.00 55.64 236 GLY A C 1
ATOM 1706 O O . GLY A 1 233 ? 162.372 195.377 161.678 1.00 60.92 236 GLY A O 1
ATOM 1707 N N . GLU A 1 234 ? 161.746 196.999 163.113 1.00 54.28 237 GLU A N 1
ATOM 1708 C CA . GLU A 1 234 ? 162.143 198.058 162.184 1.00 56.25 237 GLU A CA 1
ATOM 1709 C C . GLU A 1 234 ? 163.640 198.029 161.893 1.00 59.48 237 GLU A C 1
ATOM 1710 O O . GLU A 1 234 ? 164.058 198.205 160.739 1.00 65.18 237 GLU A O 1
ATOM 1716 N N . ALA A 1 235 ? 164.465 197.812 162.920 1.00 57.84 238 ALA A N 1
ATOM 1717 C CA . ALA A 1 235 ? 165.906 197.751 162.695 1.00 55.88 238 ALA A CA 1
ATOM 1718 C C . ALA A 1 235 ? 166.272 196.595 161.772 1.00 59.77 238 ALA A C 1
ATOM 1719 O O . ALA A 1 235 ? 167.130 196.740 160.892 1.00 66.12 238 ALA A O 1
ATOM 1721 N N . ALA A 1 236 ? 165.625 195.440 161.949 1.00 66.18 239 ALA A N 1
ATOM 1722 C CA . ALA A 1 236 ? 165.903 194.296 161.085 1.00 66.98 239 ALA A CA 1
ATOM 1723 C C . ALA A 1 236 ? 165.495 194.571 159.641 1.00 68.14 239 ALA A C 1
ATOM 1724 O O . ALA A 1 236 ? 166.215 194.199 158.707 1.00 67.31 239 ALA A O 1
ATOM 1726 N N . ASP A 1 237 ? 164.340 195.212 159.433 1.00 70.32 240 ASP A N 1
ATOM 1727 C CA . ASP A 1 237 ? 163.927 195.541 158.068 1.00 73.82 240 ASP A CA 1
ATOM 1728 C C . ASP A 1 237 ? 164.913 196.503 157.409 1.00 75.75 240 ASP A C 1
ATOM 1729 O O . ASP A 1 237 ? 165.265 196.347 156.223 1.00 80.87 240 ASP A O 1
ATOM 1734 N N . ARG A 1 238 ? 165.355 197.516 158.163 1.00 79.06 241 ARG A N 1
ATOM 1735 C CA . ARG A 1 238 ? 166.342 198.457 157.648 1.00 80.80 241 ARG A CA 1
ATOM 1736 C C . ARG A 1 238 ? 167.657 197.761 157.325 1.00 80.33 241 ARG A C 1
ATOM 1737 O O . ARG A 1 238 ? 168.339 198.141 156.367 1.00 81.23 241 ARG A O 1
ATOM 1745 N N . ALA A 1 239 ? 168.032 196.755 158.115 1.00 84.04 242 ALA A N 1
ATOM 1746 C CA . ALA A 1 239 ? 169.202 195.950 157.779 1.00 85.16 242 ALA A CA 1
ATOM 1747 C C . ALA A 1 239 ? 168.987 195.175 156.486 1.00 86.03 242 ALA A C 1
ATOM 1748 O O . ALA A 1 239 ? 169.900 195.061 155.659 1.00 86.83 242 ALA A O 1
ATOM 1750 N N . ALA A 1 240 ? 167.784 194.631 156.299 1.00 90.65 243 ALA A N 1
ATOM 1751 C CA . ALA A 1 240 ? 167.550 193.700 155.200 1.00 92.44 243 ALA A CA 1
ATOM 1752 C C . ALA A 1 240 ? 167.548 194.397 153.843 1.00 90.64 243 ALA A C 1
ATOM 1753 O O . ALA A 1 240 ? 168.110 193.870 152.875 1.00 89.24 243 ALA A O 1
ATOM 1755 N N . ALA A 1 241 ? 166.917 195.573 153.743 1.00 91.18 244 ALA A N 1
ATOM 1756 C CA . ALA A 1 241 ? 166.635 196.130 152.416 1.00 93.51 244 ALA A CA 1
ATOM 1757 C C . ALA A 1 241 ? 167.885 196.448 151.589 1.00 95.06 244 ALA A C 1
ATOM 1758 O O . ALA A 1 241 ? 168.038 195.888 150.483 1.00 93.66 244 ALA A O 1
ATOM 1760 N N . PRO A 1 242 ? 168.792 197.335 152.025 1.00 96.99 245 PRO A N 1
ATOM 1761 C CA . PRO A 1 242 ? 169.932 197.677 151.156 1.00 94.21 245 PRO A CA 1
ATOM 1762 C C . PRO A 1 242 ? 170.852 196.503 150.883 1.00 94.38 245 PRO A C 1
ATOM 1763 O O . PRO A 1 242 ? 171.457 196.434 149.806 1.00 91.58 245 PRO A O 1
ATOM 1767 N N . ALA A 1 243 ? 170.981 195.573 151.830 1.00 94.26 246 ALA A N 1
ATOM 1768 C CA . ALA A 1 243 ? 171.713 194.345 151.547 1.00 93.33 246 ALA A CA 1
ATOM 1769 C C . ALA A 1 243 ? 171.048 193.574 150.416 1.00 94.11 246 ALA A C 1
ATOM 1770 O O . ALA A 1 243 ? 171.730 192.991 149.565 1.00 93.78 246 ALA A O 1
ATOM 1772 N N . ALA A 1 244 ? 169.713 193.580 150.380 1.00 94.31 247 ALA A N 1
ATOM 1773 C CA . ALA A 1 244 ? 169.000 192.905 149.301 1.00 94.24 247 ALA A CA 1
ATOM 1774 C C . ALA A 1 244 ? 169.313 193.534 147.950 1.00 91.17 247 ALA A C 1
ATOM 1775 O O . ALA A 1 244 ? 169.586 192.821 146.977 1.00 90.49 247 ALA A O 1
ATOM 1777 N N . VAL A 1 245 ? 169.294 194.867 147.864 1.00 90.80 248 VAL A N 1
ATOM 1778 C CA . VAL A 1 245 ? 169.555 195.491 146.562 1.00 92.51 248 VAL A CA 1
ATOM 1779 C C . VAL A 1 245 ? 171.018 195.297 146.154 1.00 93.16 248 VAL A C 1
ATOM 1780 O O . VAL A 1 245 ? 171.330 195.036 144.979 1.00 92.45 248 VAL A O 1
ATOM 1784 N N . ALA A 1 246 ? 171.936 195.393 147.122 1.00 96.80 249 ALA A N 1
ATOM 1785 C CA . ALA A 1 246 ? 173.348 195.191 146.825 1.00 95.73 249 ALA A CA 1
ATOM 1786 C C . ALA A 1 246 ? 173.651 193.760 146.405 1.00 93.74 249 ALA A C 1
ATOM 1787 O O . ALA A 1 246 ? 174.572 193.547 145.611 1.00 93.61 249 ALA A O 1
ATOM 1789 N N . ALA A 1 247 ? 172.906 192.780 146.916 1.00 95.94 250 ALA A N 1
ATOM 1790 C CA . ALA A 1 247 ? 173.055 191.405 146.460 1.00 96.37 250 ALA A CA 1
ATOM 1791 C C . ALA A 1 247 ? 172.382 191.167 145.117 1.00 95.61 250 ALA A C 1
ATOM 1792 O O . ALA A 1 247 ? 172.837 190.314 144.345 1.00 96.61 250 ALA A O 1
ATOM 1794 N N . ALA A 1 248 ? 171.313 191.910 144.820 1.00 98.71 251 ALA A N 1
ATOM 1795 C CA . ALA A 1 248 ? 170.662 191.785 143.521 1.00 99.84 251 ALA A CA 1
ATOM 1796 C C . ALA A 1 248 ? 171.535 192.318 142.395 1.00 99.67 251 ALA A C 1
ATOM 1797 O O . ALA A 1 248 ? 171.478 191.798 141.275 1.00 97.68 251 ALA A O 1
ATOM 1799 N N . MET A 1 249 ? 172.327 193.361 142.658 1.00 99.50 252 MET A N 1
ATOM 1800 C CA . MET A 1 249 ? 173.179 193.905 141.599 1.00 99.14 252 MET A CA 1
ATOM 1801 C C . MET A 1 249 ? 174.161 192.872 141.042 1.00 98.57 252 MET A C 1
ATOM 1802 O O . MET A 1 249 ? 174.297 192.780 139.805 1.00 100.34 252 MET A O 1
ATOM 1807 N N . PRO A 1 250 ? 174.901 192.039 141.820 1.00 100.58 253 PRO A N 1
ATOM 1808 C CA . PRO A 1 250 ? 175.729 190.981 141.228 1.00 102.06 253 PRO A CA 1
ATOM 1809 C C . PRO A 1 250 ? 174.930 190.124 140.235 1.00 101.71 253 PRO A C 1
ATOM 1810 O O . PRO A 1 250 ? 175.510 189.715 139.249 1.00 100.75 253 PRO A O 1
ATOM 1814 N N . THR A 1 251 ? 173.646 189.856 140.506 1.00 100.14 254 THR A N 1
ATOM 1815 C CA . THR A 1 251 ? 172.936 188.980 139.576 1.00 101.32 254 THR A CA 1
ATOM 1816 C C . THR A 1 251 ? 172.826 189.613 138.194 1.00 100.34 254 THR A C 1
ATOM 1817 O O . THR A 1 251 ? 172.996 188.929 137.175 1.00 99.05 254 THR A O 1
ATOM 1821 N N . ALA A 1 252 ? 172.535 190.913 138.139 1.00 98.98 255 ALA A N 1
ATOM 1822 C CA . ALA A 1 252 ? 172.523 191.608 136.858 1.00 99.66 255 ALA A CA 1
ATOM 1823 C C . ALA A 1 252 ? 173.906 191.600 136.223 1.00 99.09 255 ALA A C 1
ATOM 1824 O O . ALA A 1 252 ? 174.038 191.440 135.002 1.00 98.32 255 ALA A O 1
ATOM 1826 N N . ALA A 1 253 ? 174.951 191.777 137.038 1.00 100.78 256 ALA A N 1
ATOM 1827 C CA . ALA A 1 253 ? 176.307 191.685 136.505 1.00 100.24 256 ALA A CA 1
ATOM 1828 C C . ALA A 1 253 ? 176.574 190.302 135.921 1.00 100.86 256 ALA A C 1
ATOM 1829 O O . ALA A 1 253 ? 177.189 190.176 134.856 1.00 100.17 256 ALA A O 1
ATOM 1831 N N . MET A 1 254 ? 176.115 189.255 136.610 1.00 99.23 257 MET A N 1
ATOM 1832 C CA . MET A 1 254 ? 176.268 187.889 136.114 1.00 100.00 257 MET A CA 1
ATOM 1833 C C . MET A 1 254 ? 175.576 187.710 134.771 1.00 100.62 257 MET A C 1
ATOM 1834 O O . MET A 1 254 ? 176.147 187.136 133.836 1.00 98.99 257 MET A O 1
ATOM 1839 N N . GLY A 1 255 ? 174.335 188.185 134.664 1.00 98.61 258 GLY A N 1
ATOM 1840 C CA . GLY A 1 255 ? 173.611 188.048 133.410 1.00 98.02 258 GLY A CA 1
ATOM 1841 C C . GLY A 1 255 ? 174.293 188.773 132.265 1.00 97.00 258 GLY A C 1
ATOM 1842 O O . GLY A 1 255 ? 174.450 188.226 131.167 1.00 94.79 258 GLY A O 1
ATOM 1843 N N . VAL A 1 256 ? 174.723 190.014 132.514 1.00 97.17 259 VAL A N 1
ATOM 1844 C CA . VAL A 1 256 ? 175.388 190.797 131.474 1.00 98.64 259 VAL A CA 1
ATOM 1845 C C . VAL A 1 256 ? 176.682 190.117 131.045 1.00 99.25 259 VAL A C 1
ATOM 1846 O O . VAL A 1 256 ? 176.980 190.006 129.848 1.00 100.53 259 VAL A O 1
ATOM 1850 N N . SER A 1 257 ? 177.469 189.649 132.018 1.00 98.85 260 SER A N 1
ATOM 1851 C CA . SER A 1 257 ? 178.733 188.996 131.700 1.00 98.35 260 SER A CA 1
ATOM 1852 C C . SER A 1 257 ? 178.511 187.717 130.905 1.00 98.42 260 SER A C 1
ATOM 1853 O O . SER A 1 257 ? 179.249 187.438 129.956 1.00 97.35 260 SER A O 1
ATOM 1856 N N . VAL A 1 258 ? 177.498 186.929 131.273 1.00 99.30 261 VAL A N 1
ATOM 1857 C CA . VAL A 1 258 ? 177.229 185.686 130.553 1.00 100.26 261 VAL A CA 1
ATOM 1858 C C . VAL A 1 258 ? 176.807 185.977 129.118 1.00 99.30 261 VAL A C 1
ATOM 1859 O O . VAL A 1 258 ? 177.271 185.323 128.174 1.00 97.92 261 VAL A O 1
ATOM 1863 N N . VAL A 1 259 ? 175.924 186.962 128.927 1.00 98.25 262 VAL A N 1
ATOM 1864 C CA . VAL A 1 259 ? 175.469 187.291 127.577 1.00 99.54 262 VAL A CA 1
ATOM 1865 C C . VAL A 1 259 ? 176.637 187.777 126.725 1.00 98.51 262 VAL A C 1
ATOM 1866 O O . VAL A 1 259 ? 176.813 187.350 125.575 1.00 96.75 262 VAL A O 1
ATOM 1870 N N . GLY A 1 260 ? 177.458 188.674 127.279 1.00 96.77 263 GLY A N 1
ATOM 1871 C CA . GLY A 1 260 ? 178.610 189.162 126.536 1.00 94.74 263 GLY A CA 1
ATOM 1872 C C . GLY A 1 260 ? 179.610 188.066 126.223 1.00 97.39 263 GLY A C 1
ATOM 1873 O O . GLY A 1 260 ? 180.188 188.030 125.133 1.00 95.89 263 GLY A O 1
ATOM 1874 N N . ALA A 1 261 ? 179.828 187.155 127.175 1.00 101.06 264 ALA A N 1
ATOM 1875 C CA . ALA A 1 261 ? 180.738 186.040 126.953 1.00 100.54 264 ALA A CA 1
ATOM 1876 C C . ALA A 1 261 ? 180.239 185.137 125.834 1.00 100.40 264 ALA A C 1
ATOM 1877 O O . ALA A 1 261 ? 181.020 184.710 124.978 1.00 99.11 264 ALA A O 1
ATOM 1879 N N . VAL A 1 262 ? 178.937 184.844 125.816 1.00 101.25 265 VAL A N 1
ATOM 1880 C CA . VAL A 1 262 ? 178.381 184.024 124.742 1.00 101.28 265 VAL A CA 1
ATOM 1881 C C . VAL A 1 262 ? 178.537 184.728 123.399 1.00 100.92 265 VAL A C 1
ATOM 1882 O O . VAL A 1 262 ? 178.946 184.117 122.402 1.00 100.06 265 VAL A O 1
ATOM 1886 N N . ILE A 1 263 ? 178.231 186.029 123.356 1.00 101.32 266 ILE A N 1
ATOM 1887 C CA . ILE A 1 263 ? 178.341 186.776 122.105 1.00 101.91 266 ILE A CA 1
ATOM 1888 C C . ILE A 1 263 ? 179.776 186.754 121.594 1.00 101.76 266 ILE A C 1
ATOM 1889 O O . ILE A 1 263 ? 180.022 186.558 120.397 1.00 101.05 266 ILE A O 1
ATOM 1894 N N . ALA A 1 264 ? 180.747 186.947 122.490 1.00 101.51 267 ALA A N 1
ATOM 1895 C CA . ALA A 1 264 ? 182.147 186.832 122.094 1.00 101.77 267 ALA A CA 1
ATOM 1896 C C . ALA A 1 264 ? 182.498 185.409 121.678 1.00 101.79 267 ALA A C 1
ATOM 1897 O O . ALA A 1 264 ? 183.394 185.210 120.850 1.00 101.47 267 ALA A O 1
ATOM 1899 N N . GLY A 1 265 ? 181.811 184.412 122.239 1.00 101.89 268 GLY A N 1
ATOM 1900 C CA . GLY A 1 265 ? 182.046 183.024 121.891 1.00 101.45 268 GLY A CA 1
ATOM 1901 C C . GLY A 1 265 ? 181.397 182.560 120.608 1.00 103.35 268 GLY A C 1
ATOM 1902 O O . GLY A 1 265 ? 181.669 181.440 120.165 1.00 104.25 268 GLY A O 1
ATOM 1903 N N . ILE A 1 266 ? 180.536 183.375 120.009 1.00 103.02 269 ILE A N 1
ATOM 1904 C CA . ILE A 1 266 ? 180.037 183.102 118.665 1.00 102.93 269 ILE A CA 1
ATOM 1905 C C . ILE A 1 266 ? 180.823 183.891 117.611 1.00 103.81 269 ILE A C 1
ATOM 1906 O O . ILE A 1 266 ? 180.323 184.131 116.512 1.00 102.97 269 ILE A O 1
ATOM 1911 N N . ALA A 1 267 ? 182.048 184.302 117.932 1.00 102.06 270 ALA A N 1
ATOM 1912 C CA . ALA A 1 267 ? 182.907 185.050 117.016 1.00 101.00 270 ALA A CA 1
ATOM 1913 C C . ALA A 1 267 ? 184.223 184.293 116.852 1.00 102.34 270 ALA A C 1
ATOM 1914 O O . ALA A 1 267 ? 185.198 184.564 117.559 1.00 100.69 270 ALA A O 1
ATOM 1916 N N . LEU A 1 268 ? 184.243 183.344 115.912 1.00 106.10 271 LEU A N 1
ATOM 1917 C CA . LEU A 1 268 ? 185.444 182.582 115.555 1.00 105.74 271 LEU A CA 1
ATOM 1918 C C . LEU A 1 268 ? 186.057 181.868 116.757 1.00 104.80 271 LEU A C 1
ATOM 1919 O O . LEU A 1 268 ? 187.265 181.618 116.794 1.00 102.27 271 LEU A O 1
ATOM 1924 N N . ALA A 1 269 ? 185.237 181.531 117.749 1.00 107.20 272 ALA A N 1
ATOM 1925 C CA . ALA A 1 269 ? 185.719 180.831 118.934 1.00 107.53 272 ALA A CA 1
ATOM 1926 C C . ALA A 1 269 ? 185.909 179.333 118.689 1.00 108.04 272 ALA A C 1
ATOM 1927 O O . ALA A 1 269 ? 186.910 178.772 119.153 1.00 108.77 272 ALA A O 1
ATOM 1929 N N . PRO A 1 270 ? 184.991 178.639 117.997 1.00 112.47 273 PRO A N 1
ATOM 1930 C CA . PRO A 1 270 ? 185.258 177.223 117.689 1.00 112.66 273 PRO A CA 1
ATOM 1931 C C . PRO A 1 270 ? 186.526 177.009 116.881 1.00 112.50 273 PRO A C 1
ATOM 1932 O O . PRO A 1 270 ? 187.170 175.962 117.022 1.00 110.95 273 PRO A O 1
ATOM 1936 N N . THR A 1 271 ? 186.905 177.968 116.040 1.00 115.22 274 THR A N 1
ATOM 1937 C CA . THR A 1 271 ? 188.153 177.868 115.304 1.00 115.83 274 THR A CA 1
ATOM 1938 C C . THR A 1 271 ? 189.341 178.001 116.257 1.00 115.27 274 THR A C 1
ATOM 1939 O O . THR A 1 271 ? 189.196 178.341 117.435 1.00 114.62 274 THR A O 1
ATOM 1943 N N . VAL A 1 272 ? 190.529 177.703 115.728 1.00 115.16 275 VAL A N 1
ATOM 1944 C CA . VAL A 1 272 ? 191.790 177.769 116.465 1.00 115.59 275 VAL A CA 1
ATOM 1945 C C . VAL A 1 272 ? 191.793 176.748 117.597 1.00 116.09 275 VAL A C 1
ATOM 1946 O O . VAL A 1 272 ? 192.599 175.811 117.597 1.00 115.53 275 VAL A O 1
ATOM 1950 N N . ALA A 1 273 ? 190.896 176.918 118.569 1.00 113.85 276 ALA A N 1
ATOM 1951 C CA . ALA A 1 273 ? 190.834 176.009 119.707 1.00 112.61 276 ALA A CA 1
ATOM 1952 C C . ALA A 1 273 ? 189.407 175.890 120.229 1.00 112.34 276 ALA A C 1
ATOM 1953 O O . ALA A 1 273 ? 188.797 176.897 120.609 1.00 113.24 276 ALA A O 1
ATOM 1955 N N . PRO A 1 274 ? 188.840 174.680 120.262 1.00 112.70 277 PRO A N 1
ATOM 1956 C CA . PRO A 1 274 ? 187.480 174.525 120.802 1.00 112.35 277 PRO A CA 1
ATOM 1957 C C . PRO A 1 274 ? 187.418 174.566 122.320 1.00 112.02 277 PRO A C 1
ATOM 1958 O O . PRO A 1 274 ? 186.344 174.847 122.867 1.00 111.51 277 PRO A O 1
ATOM 1962 N N . THR A 1 275 ? 188.525 174.298 123.017 1.00 108.30 278 THR A N 1
ATOM 1963 C CA . THR A 1 275 ? 188.540 174.374 124.474 1.00 108.91 278 THR A CA 1
ATOM 1964 C C . THR A 1 275 ? 188.436 175.805 124.985 1.00 108.55 278 THR A C 1
ATOM 1965 O O . THR A 1 275 ? 188.193 176.006 126.182 1.00 107.89 278 THR A O 1
ATOM 1969 N N . THR A 1 276 ? 188.622 176.796 124.111 1.00 108.48 279 THR A N 1
ATOM 1970 C CA . THR A 1 276 ? 188.363 178.176 124.500 1.00 108.59 279 THR A CA 1
ATOM 1971 C C . THR A 1 276 ? 186.906 178.369 124.893 1.00 108.60 279 THR A C 1
ATOM 1972 O O . THR A 1 276 ? 186.609 179.156 125.796 1.00 108.57 279 THR A O 1
ATOM 1976 N N . ALA A 1 277 ? 185.989 177.650 124.242 1.00 105.86 280 ALA A N 1
ATOM 1977 C CA . ALA A 1 277 ? 184.585 177.705 124.639 1.00 106.38 280 ALA A CA 1
ATOM 1978 C C . ALA A 1 277 ? 184.388 177.164 126.050 1.00 106.07 280 ALA A C 1
ATOM 1979 O O . ALA A 1 277 ? 183.624 177.732 126.839 1.00 105.86 280 ALA A O 1
ATOM 1981 N N . ALA A 1 278 ? 185.067 176.065 126.387 1.00 106.50 281 ALA A N 1
ATOM 1982 C CA . ALA A 1 278 ? 184.970 175.525 127.740 1.00 107.46 281 ALA A CA 1
ATOM 1983 C C . ALA A 1 278 ? 185.536 176.500 128.765 1.00 107.84 281 ALA A C 1
ATOM 1984 O O . ALA A 1 278 ? 184.947 176.704 129.832 1.00 106.95 281 ALA A O 1
ATOM 1986 N N . ILE A 1 279 ? 186.677 177.118 128.454 1.00 109.03 282 ILE A N 1
ATOM 1987 C CA . ILE A 1 279 ? 187.262 178.097 129.369 1.00 109.75 282 ILE A CA 1
ATOM 1988 C C . ILE A 1 279 ? 186.332 179.296 129.534 1.00 108.87 282 ILE A C 1
ATOM 1989 O O . ILE A 1 279 ? 186.194 179.856 130.631 1.00 109.19 282 ILE A O 1
ATOM 1994 N N . LEU A 1 280 ? 185.674 179.701 128.445 1.00 107.14 283 LEU A N 1
ATOM 1995 C CA . LEU A 1 280 ? 184.786 180.857 128.473 1.00 107.88 283 LEU A CA 1
ATOM 1996 C C . LEU A 1 280 ? 183.484 180.549 129.203 1.00 109.10 283 LEU A C 1
ATOM 1997 O O . LEU A 1 280 ? 182.839 181.461 129.729 1.00 108.06 283 LEU A O 1
ATOM 2002 N N . MET A 1 281 ? 183.068 179.282 129.224 1.00 115.39 284 MET A N 1
ATOM 2003 C CA . MET A 1 281 ? 181.931 178.889 130.048 1.00 116.26 284 MET A CA 1
ATOM 2004 C C . MET A 1 281 ? 182.326 178.602 131.491 1.00 115.02 284 MET A C 1
ATOM 2005 O O . MET A 1 281 ? 181.450 178.547 132.360 1.00 114.36 284 MET A O 1
ATOM 2010 N N . LEU A 1 282 ? 183.619 178.414 131.760 1.00 111.08 285 LEU A N 1
ATOM 2011 C CA . LEU A 1 282 ? 184.063 178.119 133.118 1.00 111.95 285 LEU A CA 1
ATOM 2012 C C . LEU A 1 282 ? 184.341 179.395 133.908 1.00 112.14 285 LEU A C 1
ATOM 2013 O O . LEU A 1 282 ? 183.896 179.531 135.053 1.00 111.91 285 LEU A O 1
ATOM 2018 N N . LEU A 1 283 ? 185.083 180.341 133.313 1.00 109.45 286 LEU A N 1
ATOM 2019 C CA . LEU A 1 283 ? 185.557 181.490 134.088 1.00 109.66 286 LEU A CA 1
ATOM 2020 C C . LEU A 1 283 ? 184.412 182.373 134.579 1.00 110.39 286 LEU A C 1
ATOM 2021 O O . LEU A 1 283 ? 184.232 182.498 135.806 1.00 109.60 286 LEU A O 1
ATOM 2026 N N . PRO A 1 284 ? 183.620 183.021 133.708 1.00 113.51 287 PRO A N 1
ATOM 2027 C CA . PRO A 1 284 ? 182.585 183.931 134.227 1.00 113.18 287 PRO A CA 1
ATOM 2028 C C . PRO A 1 284 ? 181.574 183.242 135.120 1.00 112.32 287 PRO A C 1
ATOM 2029 O O . PRO A 1 284 ? 181.160 183.821 136.129 1.00 111.91 287 PRO A O 1
ATOM 2033 N N . LEU A 1 285 ? 181.178 182.011 134.788 1.00 109.90 288 LEU A N 1
ATOM 2034 C CA . LEU A 1 285 ? 180.157 181.328 135.576 1.00 111.59 288 LEU A CA 1
ATOM 2035 C C . LEU A 1 285 ? 180.599 181.176 137.026 1.00 113.16 288 LEU A C 1
ATOM 2036 O O . LEU A 1 285 ? 179.905 181.619 137.948 1.00 111.54 288 LEU A O 1
ATOM 2041 N N . SER A 1 286 ? 181.782 180.598 137.241 1.00 108.80 289 SER A N 1
ATOM 2042 C CA . SER A 1 286 ? 182.265 180.380 138.599 1.00 107.85 289 SER A CA 1
ATOM 2043 C C . SER A 1 286 ? 182.535 181.702 139.305 1.00 107.40 289 SER A C 1
ATOM 2044 O O . SER A 1 286 ? 182.109 181.909 140.452 1.00 106.60 289 SER A O 1
ATOM 2047 N N . ALA A 1 287 ? 183.231 182.621 138.625 1.00 106.13 290 ALA A N 1
ATOM 2048 C CA . ALA A 1 287 ? 183.605 183.875 139.269 1.00 105.87 290 ALA A CA 1
ATOM 2049 C C . ALA A 1 287 ? 182.376 184.663 139.702 1.00 106.34 290 ALA A C 1
ATOM 2050 O O . ALA A 1 287 ? 182.310 185.159 140.833 1.00 108.74 290 ALA A O 1
ATOM 2052 N N . PHE A 1 288 ? 181.370 184.756 138.834 1.00 103.06 291 PHE A N 1
ATOM 2053 C CA . PHE A 1 288 ? 180.206 185.568 139.147 1.00 104.41 291 PHE A CA 1
ATOM 2054 C C . PHE A 1 288 ? 179.222 184.847 140.062 1.00 104.47 291 PHE A C 1
ATOM 2055 O O . PHE A 1 288 ? 178.500 185.508 140.812 1.00 104.86 291 PHE A O 1
ATOM 2063 N N . GLU A 1 289 ? 179.189 183.509 140.053 1.00 104.84 292 GLU A N 1
ATOM 2064 C CA . GLU A 1 289 ? 178.433 182.807 141.086 1.00 107.00 292 GLU A CA 1
ATOM 2065 C C . GLU A 1 289 ? 179.019 183.086 142.465 1.00 106.74 292 GLU A C 1
ATOM 2066 O O . GLU A 1 289 ? 178.282 183.350 143.427 1.00 104.45 292 GLU A O 1
ATOM 2072 N N . ALA A 1 290 ? 180.349 183.059 142.574 1.00 101.90 293 ALA A N 1
ATOM 2073 C CA . ALA A 1 290 ? 180.987 183.417 143.836 1.00 100.15 293 ALA A CA 1
ATOM 2074 C C . ALA A 1 290 ? 180.703 184.870 144.207 1.00 99.01 293 ALA A C 1
ATOM 2075 O O . ALA A 1 290 ? 180.460 185.189 145.380 1.00 101.10 293 ALA A O 1
ATOM 2077 N N . THR A 1 291 ? 180.730 185.766 143.217 1.00 96.70 294 THR A N 1
ATOM 2078 C CA . THR A 1 291 ? 180.417 187.168 143.480 1.00 99.24 294 THR A CA 1
ATOM 2079 C C . THR A 1 291 ? 178.994 187.330 144.003 1.00 99.77 294 THR A C 1
ATOM 2080 O O . THR A 1 291 ? 178.747 188.129 144.914 1.00 101.31 294 THR A O 1
ATOM 2084 N N . THR A 1 292 ? 178.041 186.586 143.435 1.00 97.83 295 THR A N 1
ATOM 2085 C CA . THR A 1 292 ? 176.668 186.638 143.926 1.00 99.61 295 THR A CA 1
ATOM 2086 C C . THR A 1 292 ? 176.551 186.062 145.331 1.00 102.42 295 THR A C 1
ATOM 2087 O O . THR A 1 292 ? 175.702 186.505 146.112 1.00 102.62 295 THR A O 1
ATOM 2091 N N . ALA A 1 293 ? 177.376 185.067 145.665 1.00 94.74 296 ALA A N 1
ATOM 2092 C CA . ALA A 1 293 ? 177.346 184.522 147.019 1.00 91.78 296 ALA A CA 1
ATOM 2093 C C . ALA A 1 293 ? 177.972 185.473 148.036 1.00 89.49 296 ALA A C 1
ATOM 2094 O O . ALA A 1 293 ? 177.651 185.402 149.227 1.00 91.40 296 ALA A O 1
ATOM 2096 N N . LEU A 1 294 ? 178.864 186.357 147.586 1.00 84.61 297 LEU A N 1
ATOM 2097 C CA . LEU A 1 294 ? 179.625 187.204 148.509 1.00 83.66 297 LEU A CA 1
ATOM 2098 C C . LEU A 1 294 ? 178.786 188.104 149.420 1.00 85.59 297 LEU A C 1
ATOM 2099 O O . LEU A 1 294 ? 179.103 188.185 150.622 1.00 89.25 297 LEU A O 1
ATOM 2104 N N . PRO A 1 295 ? 177.764 188.832 148.942 1.00 84.75 298 PRO A N 1
ATOM 2105 C CA . PRO A 1 295 ? 177.105 189.818 149.825 1.00 86.82 298 PRO A CA 1
ATOM 2106 C C . PRO A 1 295 ? 176.509 189.229 151.094 1.00 86.45 298 PRO A C 1
ATOM 2107 O O . PRO A 1 295 ? 176.560 189.878 152.150 1.00 87.24 298 PRO A O 1
ATOM 2111 N N . ASP A 1 296 ? 175.941 188.023 151.030 1.00 78.33 299 ASP A N 1
ATOM 2112 C CA . ASP A 1 296 ? 175.458 187.380 152.247 1.00 74.80 299 ASP A CA 1
ATOM 2113 C C . ASP A 1 296 ? 176.607 187.105 153.207 1.00 71.71 299 ASP A C 1
ATOM 2114 O O . ASP A 1 296 ? 176.453 187.232 154.427 1.00 76.39 299 ASP A O 1
ATOM 2119 N N . ALA A 1 297 ? 177.772 186.737 152.670 1.00 67.39 300 ALA A N 1
ATOM 2120 C CA . ALA A 1 297 ? 178.944 186.533 153.513 1.00 71.37 300 ALA A CA 1
ATOM 2121 C C . ALA A 1 297 ? 179.363 187.826 154.202 1.00 74.23 300 ALA A C 1
ATOM 2122 O O . ALA A 1 297 ? 179.735 187.815 155.379 1.00 79.50 300 ALA A O 1
ATOM 2124 N N . ALA A 1 298 ? 179.316 188.952 153.485 1.00 67.64 301 ALA A N 1
ATOM 2125 C CA . ALA A 1 298 ? 179.661 190.229 154.111 1.00 64.54 301 ALA A CA 1
ATOM 2126 C C . ALA A 1 298 ? 178.661 190.605 155.203 1.00 70.60 301 ALA A C 1
ATOM 2127 O O . ALA A 1 298 ? 179.044 191.096 156.280 1.00 74.73 301 ALA A O 1
ATOM 2129 N N . ALA A 1 299 ? 177.370 190.389 154.939 1.00 64.80 302 ALA A N 1
ATOM 2130 C CA . ALA A 1 299 ? 176.358 190.666 155.953 1.00 63.31 302 ALA A CA 1
ATOM 2131 C C . ALA A 1 299 ? 176.575 189.808 157.192 1.00 63.16 302 ALA A C 1
ATOM 2132 O O . ALA A 1 299 ? 176.445 190.293 158.324 1.00 64.54 302 ALA A O 1
ATOM 2134 N N . GLN A 1 300 ? 176.911 188.530 156.997 1.00 58.06 303 GLN A N 1
ATOM 2135 C CA . GLN A 1 300 ? 177.222 187.666 158.130 1.00 55.12 303 GLN A CA 1
ATOM 2136 C C . GLN A 1 300 ? 178.469 188.137 158.865 1.00 58.42 303 GLN A C 1
ATOM 2137 O O . GLN A 1 300 ? 178.523 188.067 160.100 1.00 69.46 303 GLN A O 1
ATOM 2143 N N . LEU A 1 301 ? 179.476 188.613 158.127 1.00 53.18 304 LEU A N 1
ATOM 2144 C CA . LEU A 1 301 ? 180.657 189.199 158.752 1.00 53.76 304 LEU A CA 1
ATOM 2145 C C . LEU A 1 301 ? 180.259 190.278 159.743 1.00 57.83 304 LEU A C 1
ATOM 2146 O O . LEU A 1 301 ? 180.661 190.248 160.910 1.00 62.46 304 LEU A O 1
ATOM 2151 N N . MET A 1 302 ? 179.448 191.236 159.291 1.00 57.33 305 MET A N 1
ATOM 2152 C CA . MET A 1 302 ? 179.066 192.339 160.172 1.00 58.10 305 MET A CA 1
ATOM 2153 C C . MET A 1 302 ? 178.215 191.858 161.346 1.00 57.59 305 MET A C 1
ATOM 2154 O O . MET A 1 302 ? 178.454 192.249 162.501 1.00 62.39 305 MET A O 1
ATOM 2159 N N . ARG A 1 303 ? 177.224 191.006 161.070 1.00 52.67 306 ARG A N 1
ATOM 2160 C CA . ARG A 1 303 ? 176.321 190.551 162.122 1.00 52.83 306 ARG A CA 1
ATOM 2161 C C . ARG A 1 303 ? 177.086 189.840 163.229 1.00 53.25 306 ARG A C 1
ATOM 2162 O O . ARG A 1 303 ? 176.900 190.122 164.421 1.00 62.68 306 ARG A O 1
ATOM 2170 N N . SER A 1 304 ? 177.980 188.930 162.857 1.00 39.53 307 SER A N 1
ATOM 2171 C CA . SER A 1 304 ? 178.693 188.197 163.886 1.00 42.04 307 SER A CA 1
ATOM 2172 C C . SER A 1 304 ? 179.872 188.964 164.458 1.00 42.58 307 SER A C 1
ATOM 2173 O O . SER A 1 304 ? 180.330 188.622 165.547 1.00 52.28 307 SER A O 1
ATOM 2176 N N . ARG A 1 305 ? 180.363 190.005 163.782 1.00 45.82 308 ARG A N 1
ATOM 2177 C CA . ARG A 1 305 ? 181.280 190.916 164.454 1.00 48.96 308 ARG A CA 1
ATOM 2178 C C . ARG A 1 305 ? 180.579 191.606 165.614 1.00 50.00 308 ARG A C 1
ATOM 2179 O O . ARG A 1 305 ? 181.132 191.708 166.718 1.00 52.86 308 ARG A O 1
ATOM 2187 N N . VAL A 1 306 ? 179.340 192.050 165.390 1.00 42.02 309 VAL A N 1
ATOM 2188 C CA . VAL A 1 306 ? 178.556 192.630 166.479 1.00 38.53 309 VAL A CA 1
ATOM 2189 C C . VAL A 1 306 ? 178.321 191.597 167.578 1.00 41.40 309 VAL A C 1
ATOM 2190 O O . VAL A 1 306 ? 178.457 191.892 168.776 1.00 51.27 309 VAL A O 1
ATOM 2194 N N . ALA A 1 307 ? 177.969 190.369 167.186 1.00 40.72 310 ALA A N 1
ATOM 2195 C CA . ALA A 1 307 ? 177.722 189.316 168.171 1.00 37.92 310 ALA A CA 1
ATOM 2196 C C . ALA A 1 307 ? 178.967 189.015 169.002 1.00 35.24 310 ALA A C 1
ATOM 2197 O O . ALA A 1 307 ? 178.880 188.843 170.224 1.00 45.98 310 ALA A O 1
ATOM 2199 N N . ALA A 1 308 ? 180.135 188.941 168.360 1.00 35.91 311 ALA A N 1
ATOM 2200 C CA . ALA A 1 308 ? 181.373 188.671 169.082 1.00 34.48 311 ALA A CA 1
ATOM 2201 C C . ALA A 1 308 ? 181.737 189.821 170.008 1.00 38.76 311 ALA A C 1
ATOM 2202 O O . ALA A 1 308 ? 182.261 189.597 171.106 1.00 41.18 311 ALA A O 1
ATOM 2204 N N . ARG A 1 309 ? 181.478 191.060 169.584 1.00 47.02 312 ARG A N 1
ATOM 2205 C CA . ARG A 1 309 ? 181.698 192.193 170.477 1.00 41.63 312 ARG A CA 1
ATOM 2206 C C . ARG A 1 309 ? 180.830 192.082 171.722 1.00 43.13 312 ARG A C 1
ATOM 2207 O O . ARG A 1 309 ? 181.304 192.300 172.846 1.00 47.70 312 ARG A O 1
ATOM 2215 N N . ARG A 1 310 ? 179.555 191.727 171.541 1.00 46.73 313 ARG A N 1
ATOM 2216 C CA . ARG A 1 310 ? 178.666 191.553 172.687 1.00 38.66 313 ARG A CA 1
ATOM 2217 C C . ARG A 1 310 ? 179.153 190.435 173.602 1.00 37.86 313 ARG A C 1
ATOM 2218 O O . ARG A 1 310 ? 179.134 190.573 174.831 1.00 42.34 313 ARG A O 1
ATOM 2226 N N . LEU A 1 311 ? 179.597 189.321 173.020 1.00 44.37 314 LEU A N 1
ATOM 2227 C CA . LEU A 1 311 ? 180.088 188.214 173.836 1.00 36.78 314 LEU A CA 1
ATOM 2228 C C . LEU A 1 311 ? 181.319 188.616 174.636 1.00 37.98 314 LEU A C 1
ATOM 2229 O O . LEU A 1 311 ? 181.434 188.281 175.821 1.00 46.22 314 LEU A O 1
ATOM 2234 N N . LEU A 1 312 ? 182.255 189.332 174.008 1.00 46.70 315 LEU A N 1
ATOM 2235 C CA . LEU A 1 312 ? 183.453 189.746 174.730 1.00 46.84 315 LEU A CA 1
ATOM 2236 C C . LEU A 1 312 ? 183.098 190.708 175.855 1.00 50.95 315 LEU A C 1
ATOM 2237 O O . LEU A 1 312 ? 183.643 190.607 176.960 1.00 53.78 315 LEU A O 1
ATOM 2242 N N . GLU A 1 313 ? 182.188 191.651 175.599 1.00 53.31 316 GLU A N 1
ATOM 2243 C CA . GLU A 1 313 ? 181.790 192.552 176.674 1.00 52.46 316 GLU A CA 1
ATOM 2244 C C . GLU A 1 313 ? 181.025 191.825 177.773 1.00 55.00 316 GLU A C 1
ATOM 2245 O O . GLU A 1 313 ? 180.982 192.312 178.907 1.00 55.89 316 GLU A O 1
ATOM 2251 N N . LEU A 1 314 ? 180.421 190.674 177.465 1.00 54.27 317 LEU A N 1
ATOM 2252 C CA . LEU A 1 314 ? 179.816 189.861 178.517 1.00 48.72 317 LEU A CA 1
ATOM 2253 C C . LEU A 1 314 ? 180.877 189.139 179.341 1.00 49.78 317 LEU A C 1
ATOM 2254 O O . LEU A 1 314 ? 180.754 189.040 180.568 1.00 56.22 317 LEU A O 1
ATOM 2259 N N . THR A 1 315 ? 181.916 188.612 178.687 1.00 57.51 318 THR A N 1
ATOM 2260 C CA . THR A 1 315 ? 182.919 187.827 179.404 1.00 60.17 318 THR A CA 1
ATOM 2261 C C . THR A 1 315 ? 183.694 188.673 180.407 1.00 59.03 318 THR A C 1
ATOM 2262 O O . THR A 1 315 ? 183.938 188.233 181.536 1.00 61.06 318 THR A O 1
ATOM 2266 N N . THR A 1 316 ? 184.094 189.886 180.020 1.00 65.06 319 THR A N 1
ATOM 2267 C CA . THR A 1 316 ? 184.930 190.749 180.854 1.00 70.78 319 THR A CA 1
ATOM 2268 C C . THR A 1 316 ? 184.170 192.024 181.198 1.00 73.28 319 THR A C 1
ATOM 2269 O O . THR A 1 316 ? 184.170 192.989 180.417 1.00 72.91 319 THR A O 1
ATOM 2273 N N . PRO A 1 317 ? 183.513 192.075 182.351 1.00 78.77 320 PRO A N 1
ATOM 2274 C CA . PRO A 1 317 ? 182.848 193.302 182.786 1.00 79.76 320 PRO A CA 1
ATOM 2275 C C . PRO A 1 317 ? 183.751 194.139 183.687 1.00 79.00 320 PRO A C 1
ATOM 2276 O O . PRO A 1 317 ? 184.785 193.682 184.180 1.00 75.58 320 PRO A O 1
ATOM 2280 N N . THR A 1 318 ? 183.338 195.386 183.889 1.00 79.98 321 THR A N 1
ATOM 2281 C CA . THR A 1 318 ? 184.077 196.271 184.775 1.00 78.44 321 THR A CA 1
ATOM 2282 C C . THR A 1 318 ? 183.844 195.871 186.232 1.00 78.34 321 THR A C 1
ATOM 2283 O O . THR A 1 318 ? 182.708 195.590 186.629 1.00 80.34 321 THR A O 1
ATOM 2287 N N . PRO A 1 319 ? 184.896 195.815 187.045 1.00 74.01 322 PRO A N 1
ATOM 2288 C CA . PRO A 1 319 ? 184.721 195.427 188.448 1.00 73.24 322 PRO A CA 1
ATOM 2289 C C . PRO A 1 319 ? 184.022 196.511 189.253 1.00 73.27 322 PRO A C 1
ATOM 2290 O O . PRO A 1 319 ? 184.084 197.700 188.931 1.00 68.47 322 PRO A O 1
ATOM 2294 N N . LEU A 1 320 ? 183.347 196.081 190.316 1.00 63.28 323 LEU A N 1
ATOM 2295 C CA . LEU A 1 320 ? 182.741 197.001 191.268 1.00 61.38 323 LEU A CA 1
ATOM 2296 C C . LEU A 1 320 ? 183.780 197.400 192.313 1.00 58.41 323 LEU A C 1
ATOM 2297 O O . LEU A 1 320 ? 184.977 197.133 192.171 1.00 57.53 323 LEU A O 1
ATOM 2302 N N . ARG A 1 321 ? 183.329 198.048 193.383 1.00 50.36 324 ARG A N 1
ATOM 2303 C CA . ARG A 1 321 ? 184.222 198.403 194.472 1.00 48.17 324 ARG A CA 1
ATOM 2304 C C . ARG A 1 321 ? 184.677 197.145 195.210 1.00 51.49 324 ARG A C 1
ATOM 2305 O O . ARG A 1 321 ? 184.112 196.058 195.057 1.00 54.23 324 ARG A O 1
ATOM 2313 N N . SER A 1 322 ? 185.715 197.302 196.023 1.00 52.56 325 SER A N 1
ATOM 2314 C CA . SER A 1 322 ? 186.305 196.198 196.764 1.00 53.23 325 SER A CA 1
ATOM 2315 C C . SER A 1 322 ? 185.801 196.204 198.200 1.00 52.16 325 SER A C 1
ATOM 2316 O O . SER A 1 322 ? 185.646 197.268 198.808 1.00 50.48 325 SER A O 1
ATOM 2319 N N . ARG A 1 323 ? 185.541 195.014 198.731 1.00 47.99 326 ARG A N 1
ATOM 2320 C CA . ARG A 1 323 ? 185.105 194.897 200.113 1.00 44.70 326 ARG A CA 1
ATOM 2321 C C . ARG A 1 323 ? 186.221 195.353 201.051 1.00 52.39 326 ARG A C 1
ATOM 2322 O O . ARG A 1 323 ? 187.403 195.151 200.755 1.00 54.56 326 ARG A O 1
ATOM 2330 N N . PRO A 1 324 ? 185.882 195.978 202.178 1.00 52.64 327 PRO A N 1
ATOM 2331 C CA . PRO A 1 324 ? 186.918 196.541 203.051 1.00 49.57 327 PRO A CA 1
ATOM 2332 C C . PRO A 1 324 ? 187.813 195.462 203.640 1.00 54.77 327 PRO A C 1
ATOM 2333 O O . PRO A 1 324 ? 187.402 194.317 203.836 1.00 58.24 327 PRO A O 1
ATOM 2337 N N . ASP A 1 325 ? 189.058 195.844 203.912 1.00 68.70 328 ASP A N 1
ATOM 2338 C CA . ASP A 1 325 ? 189.972 194.952 204.610 1.00 70.23 328 ASP A CA 1
ATOM 2339 C C . ASP A 1 325 ? 189.479 194.706 206.029 1.00 68.61 328 ASP A C 1
ATOM 2340 O O . ASP A 1 325 ? 188.891 195.588 206.662 1.00 70.12 328 ASP A O 1
ATOM 2345 N N . VAL A 1 326 ? 189.714 193.494 206.529 1.00 72.31 329 VAL A N 1
ATOM 2346 C CA . VAL A 1 326 ? 189.254 193.096 207.850 1.00 74.34 329 VAL A CA 1
ATOM 2347 C C . VAL A 1 326 ? 190.425 192.516 208.631 1.00 73.70 329 VAL A C 1
ATOM 2348 O O . VAL A 1 326 ? 191.413 192.045 208.064 1.00 71.50 329 VAL A O 1
ATOM 2352 N N . ALA A 1 327 ? 190.298 192.560 209.954 1.00 85.28 330 ALA A N 1
ATOM 2353 C CA . ALA A 1 327 ? 191.354 192.069 210.827 1.00 87.70 330 ALA A CA 1
ATOM 2354 C C . ALA A 1 327 ? 191.480 190.554 210.724 1.00 89.37 330 ALA A C 1
ATOM 2355 O O . ALA A 1 327 ? 190.481 189.831 210.692 1.00 87.95 330 ALA A O 1
ATOM 2357 N N . THR A 1 328 ? 192.721 190.077 210.672 1.00 91.62 331 THR A N 1
ATOM 2358 C CA . THR A 1 328 ? 192.968 188.644 210.610 1.00 89.09 331 THR A CA 1
ATOM 2359 C C . THR A 1 328 ? 192.584 187.981 211.927 1.00 90.25 331 THR A C 1
ATOM 2360 O O . THR A 1 328 ? 192.816 188.529 213.008 1.00 89.27 331 THR A O 1
ATOM 2364 N N . VAL A 1 329 ? 191.992 186.795 211.831 1.00 85.71 332 VAL A N 1
ATOM 2365 C CA . VAL A 1 329 ? 191.547 186.033 212.992 1.00 88.04 332 VAL A CA 1
ATOM 2366 C C . VAL A 1 329 ? 192.250 184.684 212.982 1.00 88.51 332 VAL A C 1
ATOM 2367 O O . VAL A 1 329 ? 192.196 183.958 211.983 1.00 87.37 332 VAL A O 1
ATOM 2371 N N . ASP A 1 330 ? 192.902 184.351 214.092 1.00 94.73 333 ASP A N 1
ATOM 2372 C CA . ASP A 1 330 ? 193.567 183.062 214.227 1.00 94.02 333 ASP A CA 1
ATOM 2373 C C . ASP A 1 330 ? 192.551 181.995 214.612 1.00 91.94 333 ASP A C 1
ATOM 2374 O O . ASP A 1 330 ? 191.734 182.200 215.515 1.00 93.08 333 ASP A O 1
ATOM 2379 N N . LEU A 1 331 ? 192.604 180.856 213.928 1.00 81.18 334 LEU A N 1
ATOM 2380 C CA . LEU A 1 331 ? 191.663 179.769 214.143 1.00 83.02 334 LEU A CA 1
ATOM 2381 C C . LEU A 1 331 ? 192.399 178.514 214.592 1.00 82.98 334 LEU A C 1
ATOM 2382 O O . LEU A 1 331 ? 193.530 178.252 214.173 1.00 84.14 334 LEU A O 1
ATOM 2387 N N . ALA A 1 332 ? 191.740 177.738 215.449 1.00 83.11 335 ALA A N 1
ATOM 2388 C CA . ALA A 1 332 ? 192.273 176.486 215.952 1.00 84.01 335 ALA A CA 1
ATOM 2389 C C . ALA A 1 332 ? 191.446 175.316 215.432 1.00 85.54 335 ALA A C 1
ATOM 2390 O O . ALA A 1 332 ? 190.239 175.456 215.208 1.00 86.54 335 ALA A O 1
ATOM 2392 N N . PRO A 1 333 ? 192.062 174.148 215.234 1.00 81.42 336 PRO A N 1
ATOM 2393 C CA . PRO A 1 333 ? 191.309 172.999 214.711 1.00 78.39 336 PRO A CA 1
ATOM 2394 C C . PRO A 1 333 ? 190.342 172.423 215.733 1.00 79.49 336 PRO A C 1
ATOM 2395 O O . PRO A 1 333 ? 190.644 171.428 216.399 1.00 80.95 336 PRO A O 1
ATOM 2399 N N . GLY A 1 334 ? 189.173 173.045 215.860 1.00 72.13 337 GLY A N 1
ATOM 2400 C CA . GLY A 1 334 ? 188.180 172.617 216.825 1.00 69.03 337 GLY A CA 1
ATOM 2401 C C . GLY A 1 334 ? 187.548 173.785 217.551 1.00 69.29 337 GLY A C 1
ATOM 2402 O O . GLY A 1 334 ? 186.738 173.599 218.465 1.00 71.92 337 GLY A O 1
ATOM 2403 N N . ASP A 1 335 ? 187.914 174.997 217.147 1.00 63.25 338 ASP A N 1
ATOM 2404 C CA . ASP A 1 335 ? 187.415 176.204 217.784 1.00 63.24 338 ASP A CA 1
ATOM 2405 C C . ASP A 1 335 ? 185.987 176.505 217.341 1.00 64.10 338 ASP A C 1
ATOM 2406 O O . ASP A 1 335 ? 185.506 176.018 216.315 1.00 67.64 338 ASP A O 1
ATOM 2411 N N . ARG A 1 336 ? 185.306 177.320 218.142 1.00 57.45 339 ARG A N 1
ATOM 2412 C CA . ARG A 1 336 ? 183.979 177.827 217.823 1.00 58.78 339 ARG A CA 1
ATOM 2413 C C . ARG A 1 336 ? 184.018 179.345 217.902 1.00 59.62 339 ARG A C 1
ATOM 2414 O O . ARG A 1 336 ? 184.519 179.902 218.884 1.00 66.60 339 ARG A O 1
ATOM 2422 N N . LEU A 1 337 ? 183.494 180.011 216.877 1.00 48.98 340 LEU A N 1
ATOM 2423 C CA . LEU A 1 337 ? 183.560 181.461 216.786 1.00 53.17 340 LEU A CA 1
ATOM 2424 C C . LEU A 1 337 ? 182.169 182.034 216.565 1.00 52.67 340 LEU A C 1
ATOM 2425 O O . LEU A 1 337 ? 181.301 181.391 215.971 1.00 60.71 340 LEU A O 1
ATOM 2430 N N . ALA A 1 338 ? 181.969 183.258 217.047 1.00 40.77 341 ALA A N 1
ATOM 2431 C CA . ALA A 1 338 ? 180.671 183.925 217.050 1.00 43.06 341 ALA A CA 1
ATOM 2432 C C . ALA A 1 338 ? 180.802 185.362 216.564 1.00 50.32 341 ALA A C 1
ATOM 2433 O O . ALA A 1 338 ? 180.389 186.308 217.238 1.00 55.83 341 ALA A O 1
ATOM 2435 N N . VAL A 1 339 ? 181.420 185.542 215.395 1.00 45.83 342 VAL A N 1
ATOM 2436 C CA . VAL A 1 339 ? 181.586 186.856 214.777 1.00 43.08 342 VAL A CA 1
ATOM 2437 C C . VAL A 1 339 ? 180.257 187.601 214.760 1.00 45.65 342 VAL A C 1
ATOM 2438 O O . VAL A 1 339 ? 179.263 187.109 214.215 1.00 44.17 342 VAL A O 1
ATOM 2442 N N . VAL A 1 340 ? 180.230 188.790 215.359 1.00 49.55 343 VAL A N 1
ATOM 2443 C CA . VAL A 1 340 ? 179.027 189.598 215.475 1.00 43.86 343 VAL A CA 1
ATOM 2444 C C . VAL A 1 340 ? 179.361 191.035 215.086 1.00 43.75 343 VAL A C 1
ATOM 2445 O O . VAL A 1 340 ? 180.486 191.352 214.705 1.00 49.69 343 VAL A O 1
ATOM 2449 N N . GLY A 1 341 ? 178.359 191.904 215.179 1.00 41.41 344 GLY A N 1
ATOM 2450 C CA . GLY A 1 341 ? 178.530 193.301 214.864 1.00 41.61 344 GLY A CA 1
ATOM 2451 C C . GLY A 1 341 ? 177.278 193.915 214.275 1.00 43.94 344 GLY A C 1
ATOM 2452 O O . GLY A 1 341 ? 176.235 193.265 214.160 1.00 49.15 344 GLY A O 1
ATOM 2453 N N . PRO A 1 342 ? 177.356 195.191 213.893 1.00 41.41 345 PRO A N 1
ATOM 2454 C CA . PRO A 1 342 ? 176.202 195.844 213.259 1.00 41.53 345 PRO A CA 1
ATOM 2455 C C . PRO A 1 342 ? 175.918 195.310 211.863 1.00 43.33 345 PRO A C 1
ATOM 2456 O O . PRO A 1 342 ? 176.598 194.396 211.386 1.00 43.75 345 PRO A O 1
ATOM 2460 N N . SER A 1 343 ? 174.916 195.881 211.196 1.00 38.50 346 SER A N 1
ATOM 2461 C CA . SER A 1 343 ? 174.420 195.368 209.926 1.00 39.53 346 SER A CA 1
ATOM 2462 C C . SER A 1 343 ? 175.181 195.913 208.722 1.00 36.27 346 SER A C 1
ATOM 2463 O O . SER A 1 343 ? 174.697 195.794 207.591 1.00 34.57 346 SER A O 1
ATOM 2466 N N . GLY A 1 344 ? 176.345 196.516 208.934 1.00 34.47 347 GLY A N 1
ATOM 2467 C CA . GLY A 1 344 ? 177.167 196.965 207.828 1.00 33.99 347 GLY A CA 1
ATOM 2468 C C . GLY A 1 344 ? 178.647 196.826 208.117 1.00 39.32 347 GLY A C 1
ATOM 2469 O O . GLY A 1 344 ? 179.484 197.370 207.392 1.00 44.17 347 GLY A O 1
ATOM 2470 N N . SER A 1 345 ? 178.978 196.090 209.178 1.00 40.73 348 SER A N 1
ATOM 2471 C CA . SER A 1 345 ? 180.345 196.070 209.685 1.00 41.89 348 SER A CA 1
ATOM 2472 C C . SER A 1 345 ? 181.285 195.227 208.832 1.00 40.75 348 SER A C 1
ATOM 2473 O O . SER A 1 345 ? 182.454 195.591 208.673 1.00 42.56 348 SER A O 1
ATOM 2476 N N . GLY A 1 346 ? 180.814 194.112 208.281 1.00 31.99 349 GLY A N 1
ATOM 2477 C CA . GLY A 1 346 ? 181.683 193.280 207.470 1.00 38.47 349 GLY A CA 1
ATOM 2478 C C . GLY A 1 346 ? 181.914 191.876 207.992 1.00 41.77 349 GLY A C 1
ATOM 2479 O O . GLY A 1 346 ? 183.006 191.326 207.830 1.00 40.22 349 GLY A O 1
ATOM 2480 N N . LYS A 1 347 ? 180.901 191.289 208.633 1.00 45.06 350 LYS A N 1
ATOM 2481 C CA . LYS A 1 347 ? 181.027 189.918 209.119 1.00 33.72 350 LYS A CA 1
ATOM 2482 C C . LYS A 1 347 ? 181.189 188.927 207.973 1.00 28.73 350 LYS A C 1
ATOM 2483 O O . LYS A 1 347 ? 182.018 188.013 208.050 1.00 41.80 350 LYS A O 1
ATOM 2489 N N . THR A 1 348 ? 180.404 189.084 206.903 1.00 27.39 351 THR A N 1
ATOM 2490 C CA . THR A 1 348 ? 180.557 188.211 205.742 1.00 25.54 351 THR A CA 1
ATOM 2491 C C . THR A 1 348 ? 181.918 188.404 205.090 1.00 36.37 351 THR A C 1
ATOM 2492 O O . THR A 1 348 ? 182.544 187.438 204.634 1.00 43.82 351 THR A O 1
ATOM 2496 N N . THR A 1 349 ? 182.389 189.651 205.032 1.00 37.67 352 THR A N 1
ATOM 2497 C CA . THR A 1 349 ? 183.718 189.917 204.497 1.00 37.24 352 THR A CA 1
ATOM 2498 C C . THR A 1 349 ? 184.789 189.215 205.319 1.00 39.07 352 THR A C 1
ATOM 2499 O O . THR A 1 349 ? 185.730 188.639 204.761 1.00 42.54 352 THR A O 1
ATOM 2503 N N . MET A 1 350 ? 184.661 189.243 206.648 1.00 41.74 353 MET A N 1
ATOM 2504 C CA . MET A 1 350 ? 185.635 188.560 207.491 1.00 40.70 353 MET A CA 1
ATOM 2505 C C . MET A 1 350 ? 185.554 187.048 207.325 1.00 39.31 353 MET A C 1
ATOM 2506 O O . MET A 1 350 ? 186.583 186.366 207.338 1.00 45.29 353 MET A O 1
ATOM 2511 N N . LEU A 1 351 ? 184.345 186.504 207.171 1.00 32.71 354 LEU A N 1
ATOM 2512 C CA . LEU A 1 351 ? 184.220 185.070 206.922 1.00 34.24 354 LEU A CA 1
ATOM 2513 C C . LEU A 1 351 ? 184.923 184.676 205.630 1.00 37.38 354 LEU A C 1
ATOM 2514 O O . LEU A 1 351 ? 185.658 183.680 205.588 1.00 49.01 354 LEU A O 1
ATOM 2519 N N . MET A 1 352 ? 184.721 185.456 204.567 1.00 35.56 355 MET A N 1
ATOM 2520 C CA . MET A 1 352 ? 185.374 185.142 203.300 1.00 35.72 355 MET A CA 1
ATOM 2521 C C . MET A 1 352 ? 186.886 185.316 203.394 1.00 41.26 355 MET A C 1
ATOM 2522 O O . MET A 1 352 ? 187.640 184.543 202.795 1.00 47.76 355 MET A O 1
ATOM 2527 N N . ALA A 1 353 ? 187.349 186.322 204.140 1.00 40.10 356 ALA A N 1
ATOM 2528 C CA . ALA A 1 353 ? 188.786 186.501 204.324 1.00 35.50 356 ALA A CA 1
ATOM 2529 C C . ALA A 1 353 ? 189.397 185.331 205.086 1.00 43.28 356 ALA A C 1
ATOM 2530 O O . ALA A 1 353 ? 190.490 184.863 204.747 1.00 53.15 356 ALA A O 1
ATOM 2532 N N . ILE A 1 354 ? 188.705 184.847 206.119 1.00 44.32 357 ILE A N 1
ATOM 2533 C CA . ILE A 1 354 ? 189.181 183.688 206.869 1.00 43.74 357 ILE A CA 1
ATOM 2534 C C . ILE A 1 354 ? 189.243 182.463 205.967 1.00 39.38 357 ILE A C 1
ATOM 2535 O O . ILE A 1 354 ? 190.210 181.691 206.007 1.00 49.43 357 ILE A O 1
ATOM 2540 N N . ALA A 1 355 ? 188.212 182.263 205.144 1.00 39.76 358 ALA A N 1
ATOM 2541 C CA . ALA A 1 355 ? 188.217 181.127 204.227 1.00 40.91 358 ALA A CA 1
ATOM 2542 C C . ALA A 1 355 ? 189.358 181.228 203.224 1.00 43.86 358 ALA A C 1
ATOM 2543 O O . ALA A 1 355 ? 190.013 180.227 202.916 1.00 49.60 358 ALA A O 1
ATOM 2545 N N . ASP A 1 356 ? 189.602 182.428 202.694 1.00 50.77 359 ASP A N 1
ATOM 2546 C CA . ASP A 1 356 ? 190.700 182.616 201.752 1.00 51.33 359 ASP A CA 1
ATOM 2547 C C . ASP A 1 356 ? 192.046 182.345 202.413 1.00 53.17 359 ASP A C 1
ATOM 2548 O O . ASP A 1 356 ? 192.935 181.740 201.803 1.00 53.53 359 ASP A O 1
ATOM 2553 N N . ARG A 1 357 ? 192.217 182.795 203.657 1.00 53.15 360 ARG A N 1
ATOM 2554 C CA . ARG A 1 357 ? 193.457 182.529 204.380 1.00 51.79 360 ARG A CA 1
ATOM 2555 C C . ARG A 1 357 ? 193.656 181.035 204.599 1.00 55.53 360 ARG A C 1
ATOM 2556 O O . ARG A 1 357 ? 194.756 180.507 204.403 1.00 58.28 360 ARG A O 1
ATOM 2564 N N . LEU A 1 358 ? 192.597 180.335 205.013 1.00 57.59 361 LEU A N 1
ATOM 2565 C CA . LEU A 1 358 ? 192.722 178.910 205.309 1.00 52.21 361 LEU A CA 1
ATOM 2566 C C . LEU A 1 358 ? 192.974 178.098 204.045 1.00 55.34 361 LEU A C 1
ATOM 2567 O O . LEU A 1 358 ? 193.786 177.166 204.054 1.00 62.59 361 LEU A O 1
ATOM 2572 N N . ASN A 1 359 ? 192.284 178.429 202.951 1.00 56.05 362 ASN A N 1
ATOM 2573 C CA . ASN A 1 359 ? 192.469 177.684 201.711 1.00 57.27 362 ASN A CA 1
ATOM 2574 C C . ASN A 1 359 ? 193.860 177.896 201.130 1.00 60.43 362 ASN A C 1
ATOM 2575 O O . ASN A 1 359 ? 194.406 176.989 200.491 1.00 66.42 362 ASN A O 1
ATOM 2580 N N . GLY A 1 360 ? 194.446 179.070 201.341 1.00 68.26 363 GLY A N 1
ATOM 2581 C CA . GLY A 1 360 ? 195.782 179.339 200.833 1.00 70.46 363 GLY A CA 1
ATOM 2582 C C . GLY A 1 360 ? 195.870 179.346 199.323 1.00 75.96 363 GLY A C 1
ATOM 2583 O O . GLY A 1 360 ? 196.829 178.806 198.757 1.00 77.10 363 GLY A O 1
ATOM 2584 N N . ALA A 1 361 ? 194.878 179.940 198.655 1.00 85.00 364 ALA A N 1
ATOM 2585 C CA . ALA A 1 361 ? 194.833 180.037 197.200 1.00 86.06 364 ALA A CA 1
ATOM 2586 C C . ALA A 1 361 ? 194.872 178.662 196.543 1.00 87.24 364 ALA A C 1
ATOM 2587 O O . ALA A 1 361 ? 194.653 177.642 197.203 1.00 85.48 364 ALA A O 1
ATOM 2589 N N . GLY A 1 362 ? 195.140 178.628 195.241 1.00 93.96 365 GLY A N 1
ATOM 2590 C CA . GLY A 1 362 ? 195.206 177.373 194.526 1.00 92.71 365 GLY A CA 1
ATOM 2591 C C . GLY A 1 362 ? 196.468 176.592 194.840 1.00 93.21 365 GLY A C 1
ATOM 2592 O O . GLY A 1 362 ? 197.421 177.085 195.445 1.00 92.08 365 GLY A O 1
ATOM 2593 N N . GLY A 1 363 ? 196.469 175.317 194.441 1.00 101.86 366 GLY A N 1
ATOM 2594 C CA . GLY A 1 363 ? 197.602 174.444 194.801 1.00 103.11 366 GLY A CA 1
ATOM 2595 C C . GLY A 1 363 ? 197.236 173.630 196.029 1.00 104.29 366 GLY A C 1
ATOM 2596 O O . GLY A 1 363 ? 198.034 172.756 196.421 1.00 103.69 366 GLY A O 1
ATOM 2597 N N . GLU A 1 364 ? 196.067 173.910 196.614 1.00 100.90 367 GLU A N 1
ATOM 2598 C CA . GLU A 1 364 ? 195.591 173.163 197.809 1.00 100.63 367 GLU A CA 1
ATOM 2599 C C . GLU A 1 364 ? 194.263 172.484 197.459 1.00 100.32 367 GLU A C 1
ATOM 2600 O O . GLU A 1 364 ? 193.212 172.950 197.942 1.00 99.06 367 GLU A O 1
ATOM 2606 N N . THR A 1 365 ? 194.313 171.433 196.635 1.00 106.56 368 THR A N 1
ATOM 2607 C CA . THR A 1 365 ? 193.077 170.727 196.218 1.00 107.37 368 THR A CA 1
ATOM 2608 C C . THR A 1 365 ? 192.206 170.410 197.443 1.00 105.79 368 THR A C 1
ATOM 2609 O O . THR A 1 365 ? 191.031 170.827 197.429 1.00 105.07 368 THR A O 1
ATOM 2613 N N . PRO A 1 366 ? 192.685 169.706 198.498 1.00 96.04 369 PRO A N 1
ATOM 2614 C CA . PRO A 1 366 ? 191.871 169.495 199.698 1.00 94.36 369 PRO A CA 1
ATOM 2615 C C . PRO A 1 366 ? 191.461 170.857 200.270 1.00 94.99 369 PRO A C 1
ATOM 2616 O O . PRO A 1 366 ? 192.266 171.465 200.953 1.00 96.11 369 PRO A O 1
ATOM 2620 N N . GLN A 1 367 ? 190.239 171.306 199.973 1.00 65.21 370 GLN A N 1
ATOM 2621 C CA . GLN A 1 367 ? 189.813 172.622 200.436 1.00 59.19 370 GLN A CA 1
ATOM 2622 C C . GLN A 1 367 ? 189.485 172.600 201.922 1.00 61.26 370 GLN A C 1
ATOM 2623 O O . GLN A 1 367 ? 188.596 171.867 202.363 1.00 59.25 370 GLN A O 1
ATOM 2629 N N . ARG A 1 368 ? 190.216 173.409 202.692 1.00 54.54 371 ARG A N 1
ATOM 2630 C CA . ARG A 1 368 ? 190.085 173.370 204.145 1.00 48.56 371 ARG A CA 1
ATOM 2631 C C . ARG A 1 368 ? 188.794 174.029 204.613 1.00 52.10 371 ARG A C 1
ATOM 2632 O O . ARG A 1 368 ? 188.129 173.521 205.522 1.00 57.47 371 ARG A O 1
ATOM 2640 N N . ALA A 1 369 ? 188.424 175.158 204.015 1.00 44.05 372 ALA A N 1
ATOM 2641 C CA . ALA A 1 369 ? 187.305 175.951 204.497 1.00 35.03 372 ALA A CA 1
ATOM 2642 C C . ALA A 1 369 ? 186.326 176.232 203.368 1.00 38.79 372 ALA A C 1
ATOM 2643 O O . ALA A 1 369 ? 186.705 176.306 202.197 1.00 46.92 372 ALA A O 1
ATOM 2645 N N . ALA A 1 370 ? 185.057 176.384 203.739 1.00 30.99 373 ALA A N 1
ATOM 2646 C CA . ALA A 1 370 ? 184.006 176.759 202.807 1.00 31.74 373 ALA A CA 1
ATOM 2647 C C . ALA A 1 370 ? 183.025 177.680 203.513 1.00 30.21 373 ALA A C 1
ATOM 2648 O O . ALA A 1 370 ? 182.686 177.459 204.678 1.00 35.88 373 ALA A O 1
ATOM 2650 N N . VAL A 1 371 ? 182.573 178.711 202.805 1.00 31.40 374 VAL A N 1
ATOM 2651 C CA . VAL A 1 371 ? 181.593 179.656 203.326 1.00 24.41 374 VAL A CA 1
ATOM 2652 C C . VAL A 1 371 ? 180.222 179.272 202.795 1.00 24.20 374 VAL A C 1
ATOM 2653 O O . VAL A 1 371 ? 180.039 179.111 201.582 1.00 36.24 374 VAL A O 1
ATOM 2657 N N . PHE A 1 372 ? 179.261 179.121 203.699 1.00 23.61 375 PHE A N 1
ATOM 2658 C CA . PHE A 1 372 ? 177.875 178.835 203.336 1.00 20.71 375 PHE A CA 1
ATOM 2659 C C . PHE A 1 372 ? 177.096 180.137 203.479 1.00 27.76 375 PHE A C 1
ATOM 2660 O O . PHE A 1 372 ? 176.526 180.433 204.529 1.00 27.78 375 PHE A O 1
ATOM 2668 N N . ALA A 1 373 ? 177.085 180.921 202.405 1.00 27.40 376 ALA A N 1
ATOM 2669 C CA . ALA A 1 373 ? 176.476 182.241 202.429 1.00 17.55 376 ALA A CA 1
ATOM 2670 C C . ALA A 1 373 ? 174.964 182.140 202.583 1.00 31.33 376 ALA A C 1
ATOM 2671 O O . ALA A 1 373 ? 174.338 181.157 202.179 1.00 39.52 376 ALA A O 1
ATOM 2673 N N . GLU A 1 374 ? 174.375 183.180 203.178 1.00 27.87 377 GLU A N 1
ATOM 2674 C CA . GLU A 1 374 ? 172.952 183.139 203.496 1.00 25.07 377 GLU A CA 1
ATOM 2675 C C . GLU A 1 374 ? 172.106 183.108 202.226 1.00 23.64 377 GLU A C 1
ATOM 2676 O O . GLU A 1 374 ? 171.040 182.484 202.199 1.00 36.70 377 GLU A O 1
ATOM 2682 N N . ASP A 1 375 ? 172.557 183.787 201.169 1.00 21.62 378 ASP A N 1
ATOM 2683 C CA . ASP A 1 375 ? 171.845 183.845 199.898 1.00 20.88 378 ASP A CA 1
ATOM 2684 C C . ASP A 1 375 ? 172.243 182.725 198.946 1.00 27.77 378 ASP A C 1
ATOM 2685 O O . ASP A 1 375 ? 172.185 182.910 197.724 1.00 35.70 378 ASP A O 1
ATOM 2690 N N . ALA A 1 376 ? 172.670 181.578 199.471 1.00 20.31 379 ALA A N 1
ATOM 2691 C CA . ALA A 1 376 ? 173.058 180.463 198.623 1.00 17.48 379 ALA A CA 1
ATOM 2692 C C . ALA A 1 376 ? 171.878 180.002 197.772 1.00 21.99 379 ALA A C 1
ATOM 2693 O O . ALA A 1 376 ? 170.710 180.189 198.120 1.00 29.07 379 ALA A O 1
ATOM 2695 N N . HIS A 1 377 ? 172.201 179.396 196.635 1.00 23.49 380 HIS A N 1
ATOM 2696 C CA . HIS A 1 377 ? 171.209 179.062 195.625 1.00 20.03 380 HIS A CA 1
ATOM 2697 C C . HIS A 1 377 ? 170.540 177.727 195.918 1.00 25.76 380 HIS A C 1
ATOM 2698 O O . HIS A 1 377 ? 171.199 176.754 196.293 1.00 35.26 380 HIS A O 1
ATOM 2705 N N . LEU A 1 378 ? 169.222 177.696 195.748 1.00 30.56 381 LEU A N 1
ATOM 2706 C CA . LEU A 1 378 ? 168.452 176.461 195.712 1.00 19.57 381 LEU A CA 1
ATOM 2707 C C . LEU A 1 378 ? 168.082 176.187 194.261 1.00 17.69 381 LEU A C 1
ATOM 2708 O O . LEU A 1 378 ? 167.320 176.947 193.656 1.00 24.39 381 LEU A O 1
ATOM 2713 N N . PHE A 1 379 ? 168.619 175.106 193.708 1.00 17.47 382 PHE A N 1
ATOM 2714 C CA . PHE A 1 379 ? 168.469 174.825 192.292 1.00 20.03 382 PHE A CA 1
ATOM 2715 C C . PHE A 1 379 ? 167.088 174.248 191.993 1.00 26.31 382 PHE A C 1
ATOM 2716 O O . PHE A 1 379 ? 166.339 173.845 192.887 1.00 27.71 382 PHE A O 1
ATOM 2724 N N . ASP A 1 380 ? 166.752 174.217 190.707 1.00 27.99 383 ASP A N 1
ATOM 2725 C CA . ASP A 1 380 ? 165.487 173.651 190.240 1.00 19.47 383 ASP A CA 1
ATOM 2726 C C . ASP A 1 380 ? 165.631 172.165 189.929 1.00 24.19 383 ASP A C 1
ATOM 2727 O O . ASP A 1 380 ? 165.284 171.693 188.848 1.00 29.19 383 ASP A O 1
ATOM 2732 N N . THR A 1 381 ? 166.158 171.415 190.892 1.00 28.05 384 THR A N 1
ATOM 2733 C CA . THR A 1 381 ? 166.375 169.982 190.768 1.00 17.75 384 THR A CA 1
ATOM 2734 C C . THR A 1 381 ? 165.860 169.296 192.026 1.00 18.62 384 THR A C 1
ATOM 2735 O O . THR A 1 381 ? 165.342 169.939 192.943 1.00 28.67 384 THR A O 1
ATOM 2739 N N . THR A 1 382 ? 166.023 167.977 192.076 1.00 20.00 385 THR A N 1
ATOM 2740 C CA . THR A 1 382 ? 165.486 167.195 193.178 1.00 16.80 385 THR A CA 1
ATOM 2741 C C . THR A 1 382 ? 166.137 167.597 194.500 1.00 26.25 385 THR A C 1
ATOM 2742 O O . THR A 1 382 ? 167.188 168.240 194.539 1.00 38.37 385 THR A O 1
ATOM 2746 N N . VAL A 1 383 ? 165.478 167.218 195.597 1.00 16.83 386 VAL A N 1
ATOM 2747 C CA . VAL A 1 383 ? 166.010 167.505 196.926 1.00 12.57 386 VAL A CA 1
ATOM 2748 C C . VAL A 1 383 ? 167.357 166.823 197.116 1.00 30.18 386 VAL A C 1
ATOM 2749 O O . VAL A 1 383 ? 168.300 167.411 197.662 1.00 38.46 386 VAL A O 1
ATOM 2753 N N . ARG A 1 384 ? 167.466 165.569 196.673 1.00 25.44 387 ARG A N 1
ATOM 2754 C CA . ARG A 1 384 ? 168.731 164.849 196.772 1.00 18.85 387 ARG A CA 1
ATOM 2755 C C . ARG A 1 384 ? 169.822 165.550 195.976 1.00 20.76 387 ARG A C 1
ATOM 2756 O O . ARG A 1 384 ? 170.942 165.732 196.463 1.00 27.62 387 ARG A O 1
ATOM 2764 N N . ASP A 1 385 ? 169.507 165.968 194.748 1.00 18.42 388 ASP A N 1
ATOM 2765 C CA . ASP A 1 385 ? 170.491 166.673 193.935 1.00 21.62 388 ASP A CA 1
ATOM 2766 C C . ASP A 1 385 ? 170.841 168.029 194.530 1.00 24.88 388 ASP A C 1
ATOM 2767 O O . ASP A 1 385 ? 171.980 168.487 194.391 1.00 29.18 388 ASP A O 1
ATOM 2772 N N . ASN A 1 386 ? 169.882 168.685 195.184 1.00 23.48 389 ASN A N 1
ATOM 2773 C CA . ASN A 1 386 ? 170.176 169.944 195.858 1.00 20.46 389 ASN A CA 1
ATOM 2774 C C . ASN A 1 386 ? 171.132 169.732 197.022 1.00 21.09 389 ASN A C 1
ATOM 2775 O O . ASN A 1 386 ? 172.018 170.558 197.264 1.00 24.24 389 ASN A O 1
ATOM 2780 N N . LEU A 1 387 ? 170.960 168.638 197.763 1.00 32.83 390 LEU A N 1
ATOM 2781 C CA . LEU A 1 387 ? 171.845 168.339 198.882 1.00 31.50 390 LEU A CA 1
ATOM 2782 C C . LEU A 1 387 ? 173.200 167.800 198.442 1.00 29.25 390 LEU A C 1
ATOM 2783 O O . LEU A 1 387 ? 174.179 167.952 199.179 1.00 29.00 390 LEU A O 1
ATOM 2788 N N . LEU A 1 388 ? 173.282 167.183 197.266 1.00 29.42 391 LEU A N 1
ATOM 2789 C CA . LEU A 1 388 ? 174.514 166.566 196.794 1.00 25.41 391 LEU A CA 1
ATOM 2790 C C . LEU A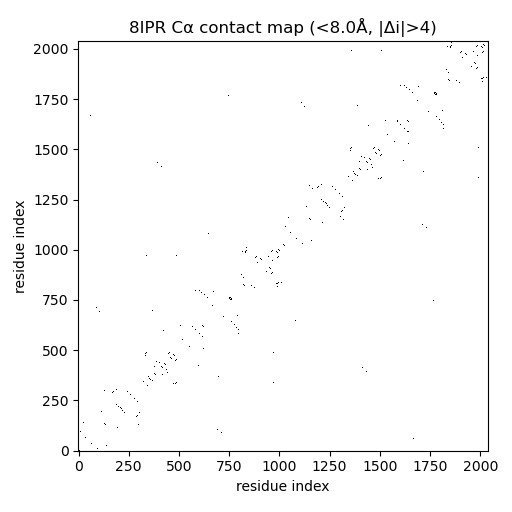 1 388 ? 175.443 167.543 196.087 1.00 34.15 391 LEU A C 1
ATOM 2791 O O . LEU A 1 388 ? 176.506 167.128 195.615 1.00 37.51 391 LEU A O 1
ATOM 2796 N N . VAL A 1 389 ? 175.073 168.823 195.993 1.00 35.70 392 VAL A N 1
ATOM 2797 C CA . VAL A 1 389 ? 175.954 169.799 195.363 1.00 32.71 392 VAL A CA 1
ATOM 2798 C C . VAL A 1 389 ? 177.218 170.024 196.177 1.00 35.13 392 VAL A C 1
ATOM 2799 O O . VAL A 1 389 ? 178.185 170.595 195.664 1.00 42.27 392 VAL A O 1
ATOM 2803 N N . VAL A 1 390 ? 177.237 169.599 197.438 1.00 33.76 393 VAL A N 1
ATOM 2804 C CA . VAL A 1 390 ? 178.402 169.780 198.295 1.00 33.07 393 VAL A CA 1
ATOM 2805 C C . VAL A 1 390 ? 179.256 168.521 198.264 1.00 34.10 393 VAL A C 1
ATOM 2806 O O . VAL A 1 390 ? 180.438 168.568 197.906 1.00 39.17 393 VAL A O 1
ATOM 2810 N N . ARG A 1 391 ? 178.668 167.390 198.644 1.00 39.12 394 ARG A N 1
ATOM 2811 C CA . ARG A 1 391 ? 179.341 166.097 198.617 1.00 38.17 394 ARG A CA 1
ATOM 2812 C C . ARG A 1 391 ? 178.554 165.166 197.708 1.00 44.30 394 ARG A C 1
ATOM 2813 O O . ARG A 1 391 ? 177.396 164.847 197.996 1.00 45.85 394 ARG A O 1
ATOM 2821 N N . GLY A 1 392 ? 179.182 164.729 196.617 1.00 48.60 395 GLY A N 1
ATOM 2822 C CA . GLY A 1 392 ? 178.494 163.921 195.629 1.00 46.17 395 GLY A CA 1
ATOM 2823 C C . GLY A 1 392 ? 178.412 162.442 195.932 1.00 48.82 395 GLY A C 1
ATOM 2824 O O . GLY A 1 392 ? 177.725 161.716 195.207 1.00 51.77 395 GLY A O 1
ATOM 2825 N N . ASP A 1 393 ? 179.081 161.978 196.981 1.00 55.38 396 ASP A N 1
ATOM 2826 C CA . ASP A 1 393 ? 179.123 160.564 197.333 1.00 55.05 396 ASP A CA 1
ATOM 2827 C C . ASP A 1 393 ? 178.467 160.316 198.686 1.00 58.29 396 ASP A C 1
ATOM 2828 O O . ASP A 1 393 ? 178.975 159.559 199.515 1.00 61.69 396 ASP A O 1
ATOM 2833 N N . ALA A 1 394 ? 177.324 160.953 198.921 1.00 53.09 397 ALA A N 1
ATOM 2834 C CA . ALA A 1 394 ? 176.580 160.797 200.162 1.00 49.37 397 ALA A CA 1
ATOM 2835 C C . ALA A 1 394 ? 175.385 159.883 199.928 1.00 48.97 397 ALA A C 1
ATOM 2836 O O . ALA A 1 394 ? 174.583 160.122 199.019 1.00 49.84 397 ALA A O 1
ATOM 2838 N N . THR A 1 395 ? 175.273 158.841 200.745 1.00 42.36 398 THR A N 1
ATOM 2839 C CA . THR A 1 395 ? 174.172 157.901 200.615 1.00 43.88 398 THR A CA 1
ATOM 2840 C C . THR A 1 395 ? 172.868 158.532 201.096 1.00 44.96 398 THR A C 1
ATOM 2841 O O . THR A 1 395 ? 172.857 159.535 201.814 1.00 48.11 398 THR A O 1
ATOM 2845 N N . ASP A 1 396 ? 171.753 157.927 200.680 1.00 32.96 399 ASP A N 1
ATOM 2846 C CA . ASP A 1 396 ? 170.444 158.467 201.033 1.00 31.23 399 ASP A CA 1
ATOM 2847 C C . ASP A 1 396 ? 170.188 158.404 202.533 1.00 33.73 399 ASP A C 1
ATOM 2848 O O . ASP A 1 396 ? 169.434 159.226 203.063 1.00 43.70 399 ASP A O 1
ATOM 2853 N N . THR A 1 397 ? 170.796 157.442 203.229 1.00 32.15 400 THR A N 1
ATOM 2854 C CA . THR A 1 397 ? 170.642 157.377 204.679 1.00 37.54 400 THR A CA 1
ATOM 2855 C C . THR A 1 397 ? 171.223 158.615 205.349 1.00 41.93 400 THR A C 1
ATOM 2856 O O . THR A 1 397 ? 170.613 159.179 206.265 1.00 41.22 400 THR A O 1
ATOM 2860 N N . GLU A 1 398 ? 172.400 159.058 204.898 1.00 40.35 401 GLU A N 1
ATOM 2861 C CA . GLU A 1 398 ? 173.001 160.267 205.450 1.00 37.22 401 GLU A CA 1
ATOM 2862 C C . GLU A 1 398 ? 172.149 161.494 205.153 1.00 39.87 401 GLU A C 1
ATOM 2863 O O . GLU A 1 398 ? 171.977 162.364 206.016 1.00 44.30 401 GLU A O 1
ATOM 2869 N N . LEU A 1 399 ? 171.610 161.583 203.934 1.00 31.39 402 LEU A N 1
ATOM 2870 C CA . LEU A 1 399 ? 170.750 162.708 203.584 1.00 28.98 402 LEU A CA 1
ATOM 2871 C C . LEU A 1 399 ? 169.507 162.743 204.463 1.00 28.07 402 LEU A C 1
ATOM 2872 O O . LEU A 1 399 ? 169.116 163.807 204.957 1.00 41.45 402 LEU A O 1
ATOM 2877 N N . VAL A 1 400 ? 168.874 161.586 204.670 1.00 23.04 403 VAL A N 1
ATOM 2878 C CA . VAL A 1 400 ? 167.666 161.537 205.487 1.00 27.52 403 VAL A CA 1
ATOM 2879 C C . VAL A 1 400 ? 167.987 161.865 206.939 1.00 28.00 403 VAL A C 1
ATOM 2880 O O . VAL A 1 400 ? 167.217 162.556 207.615 1.00 34.43 403 VAL A O 1
ATOM 2884 N N . ALA A 1 401 ? 169.129 161.389 207.442 1.00 22.90 404 ALA A N 1
ATOM 2885 C CA . ALA A 1 401 ? 169.523 161.718 208.808 1.00 26.96 404 ALA A CA 1
ATOM 2886 C C . ALA A 1 401 ? 169.748 163.216 208.974 1.00 31.41 404 ALA A C 1
ATOM 2887 O O . ALA A 1 401 ? 169.300 163.813 209.961 1.00 30.02 404 ALA A O 1
ATOM 2889 N N . ALA A 1 402 ? 170.436 163.842 208.015 1.00 30.49 405 ALA A N 1
ATOM 2890 C CA . ALA A 1 402 ? 170.665 165.282 208.091 1.00 23.04 405 ALA A CA 1
ATOM 2891 C C . ALA A 1 402 ? 169.354 166.054 208.026 1.00 27.12 405 ALA A C 1
ATOM 2892 O O . ALA A 1 402 ? 169.139 166.998 208.797 1.00 35.06 405 ALA A O 1
ATOM 2894 N N . LEU A 1 403 ? 168.457 165.658 207.119 1.00 23.81 406 LEU A N 1
ATOM 2895 C CA . LEU A 1 403 ? 167.171 166.337 207.006 1.00 12.92 406 LEU A CA 1
ATOM 2896 C C . LEU A 1 403 ? 166.359 166.195 208.285 1.00 16.83 406 LEU A C 1
ATOM 2897 O O . LEU A 1 403 ? 165.709 167.149 208.725 1.00 27.29 406 LEU A O 1
ATOM 2902 N N . ASP A 1 404 ? 166.378 165.008 208.893 1.00 25.85 407 ASP A N 1
ATOM 2903 C CA . ASP A 1 404 ? 165.644 164.799 210.135 1.00 20.91 407 ASP A CA 1
ATOM 2904 C C . ASP A 1 404 ? 166.237 165.617 211.274 1.00 28.64 407 ASP A C 1
ATOM 2905 O O . ASP A 1 404 ? 165.500 166.144 212.115 1.00 39.44 407 ASP A O 1
ATOM 2910 N N . ARG A 1 405 ? 167.564 165.734 211.323 1.00 34.61 408 ARG A N 1
ATOM 2911 C CA . ARG A 1 405 ? 168.191 166.448 212.426 1.00 33.02 408 ARG A CA 1
ATOM 2912 C C . ARG A 1 405 ? 168.184 167.963 212.249 1.00 25.09 408 ARG A C 1
ATOM 2913 O O . ARG A 1 405 ? 168.410 168.680 213.229 1.00 34.06 408 ARG A O 1
ATOM 2921 N N . VAL A 1 406 ? 167.919 168.474 211.040 1.00 23.53 409 VAL A N 1
ATOM 2922 C CA . VAL A 1 406 ? 167.728 169.914 210.870 1.00 23.35 409 VAL A CA 1
ATOM 2923 C C . VAL A 1 406 ? 166.266 170.326 210.964 1.00 29.39 409 VAL A C 1
ATOM 2924 O O . VAL A 1 406 ? 165.955 171.510 210.778 1.00 39.92 409 VAL A O 1
ATOM 2928 N N . GLY A 1 407 ? 165.361 169.397 211.245 1.00 20.02 410 GLY A N 1
ATOM 2929 C CA . GLY A 1 407 ? 163.963 169.722 211.419 1.00 16.70 410 GLY A CA 1
ATOM 2930 C C . GLY A 1 407 ? 163.077 169.545 210.206 1.00 21.91 410 GLY A C 1
ATOM 2931 O O . GLY A 1 407 ? 161.954 170.059 210.210 1.00 30.98 410 GLY A O 1
ATOM 2932 N N . LEU A 1 408 ? 163.538 168.838 209.174 1.00 16.86 411 LEU A N 1
ATOM 2933 C CA . LEU A 1 408 ? 162.766 168.645 207.953 1.00 18.43 411 LEU A CA 1
ATOM 2934 C C . LEU A 1 408 ? 162.317 167.200 207.764 1.00 26.24 411 LEU A C 1
ATOM 2935 O O . LEU A 1 408 ? 162.063 166.780 206.631 1.00 22.93 411 LEU A O 1
ATOM 2940 N N . GLY A 1 409 ? 162.232 166.423 208.845 1.00 28.38 412 GLY A N 1
ATOM 2941 C CA . GLY A 1 409 ? 161.756 165.054 208.717 1.00 24.23 412 GLY A CA 1
ATOM 2942 C C . GLY A 1 409 ? 160.295 164.981 208.315 1.00 24.95 412 GLY A C 1
ATOM 2943 O O . GLY A 1 409 ? 159.918 164.211 207.426 1.00 24.39 412 GLY A O 1
ATOM 2944 N N . GLU A 1 410 ? 159.452 165.793 208.958 1.00 20.50 413 GLU A N 1
ATOM 2945 C CA . GLU A 1 410 ? 158.033 165.803 208.621 1.00 18.72 413 GLU A CA 1
ATOM 2946 C C . GLU A 1 410 ? 157.786 166.431 207.258 1.00 22.54 413 GLU A C 1
ATOM 2947 O O . GLU A 1 410 ? 156.858 166.025 206.550 1.00 23.40 413 GLU A O 1
ATOM 2953 N N . TRP A 1 411 ? 158.589 167.428 206.880 1.00 26.27 414 TRP A N 1
ATOM 2954 C CA . TRP A 1 411 ? 158.485 167.994 205.539 1.00 20.38 414 TRP A CA 1
ATOM 2955 C C . TRP A 1 411 ? 158.831 166.955 204.481 1.00 19.34 414 TRP A C 1
ATOM 2956 O O . TRP A 1 411 ? 158.150 166.852 203.454 1.00 20.94 414 TRP A O 1
ATOM 2967 N N . LEU A 1 412 ? 159.886 166.173 204.717 1.00 19.53 415 LEU A N 1
ATOM 2968 C CA . LEU A 1 412 ? 160.279 165.144 203.762 1.00 19.39 415 LEU A CA 1
ATOM 2969 C C . LEU A 1 412 ? 159.268 164.006 203.709 1.00 27.89 415 LEU A C 1
ATOM 2970 O O . LEU A 1 412 ? 159.043 163.432 202.638 1.00 31.84 415 LEU A O 1
ATOM 2975 N N . ALA A 1 413 ? 158.657 163.662 204.845 1.00 22.31 416 ALA A N 1
ATOM 2976 C CA . ALA A 1 413 ? 157.667 162.590 204.849 1.00 18.87 416 ALA A CA 1
ATOM 2977 C C . ALA A 1 413 ? 156.446 162.946 204.012 1.00 23.03 416 ALA A C 1
ATOM 2978 O O . ALA A 1 413 ? 155.791 162.054 203.462 1.00 34.75 416 ALA A O 1
ATOM 2980 N N . GLY A 1 414 ? 156.122 164.229 203.904 1.00 21.32 417 GLY A N 1
ATOM 2981 C CA . GLY A 1 414 ? 154.996 164.685 203.121 1.00 20.81 417 GLY A CA 1
ATOM 2982 C C . GLY A 1 414 ? 155.298 165.003 201.674 1.00 24.42 417 GLY A C 1
ATOM 2983 O O . GLY A 1 414 ? 154.410 165.482 200.961 1.00 33.67 417 GLY A O 1
ATOM 2984 N N . LEU A 1 415 ? 156.519 164.760 201.217 1.00 13.94 418 LEU A N 1
ATOM 2985 C CA . LEU A 1 415 ? 156.858 165.031 199.828 1.00 15.85 418 LEU A CA 1
ATOM 2986 C C . LEU A 1 415 ? 156.349 163.902 198.934 1.00 28.21 418 LEU A C 1
ATOM 2987 O O . LEU A 1 415 ? 156.441 162.729 199.306 1.00 42.01 418 LEU A O 1
ATOM 2992 N N . PRO A 1 416 ? 155.797 164.228 197.762 1.00 29.26 419 PRO A N 1
ATOM 2993 C CA . PRO A 1 416 ? 155.252 163.169 196.893 1.00 25.67 419 PRO A CA 1
ATOM 2994 C C . PRO A 1 416 ? 156.275 162.124 196.481 1.00 25.52 419 PRO A C 1
ATOM 2995 O O . PRO A 1 416 ? 155.931 160.940 196.379 1.00 28.13 419 PRO A O 1
ATOM 2999 N N . ASP A 1 417 ? 157.526 162.522 196.242 1.00 16.51 420 ASP A N 1
ATOM 3000 C CA . ASP A 1 417 ? 158.568 161.595 195.815 1.00 15.34 420 ASP A CA 1
ATOM 3001 C C . ASP A 1 417 ? 159.723 161.524 196.807 1.00 18.74 420 ASP A C 1
ATOM 3002 O O . ASP A 1 417 ? 160.811 161.069 196.447 1.00 23.38 420 ASP A O 1
ATOM 3007 N N . GLY A 1 418 ? 159.512 161.961 198.044 1.00 16.84 421 GLY A N 1
ATOM 3008 C CA . GLY A 1 418 ? 160.581 161.897 199.027 1.00 19.78 421 GLY A CA 1
ATOM 3009 C C . GLY A 1 418 ? 161.761 162.752 198.612 1.00 22.24 421 GLY A C 1
ATOM 3010 O O . GLY A 1 418 ? 161.629 163.952 198.351 1.00 39.83 421 GLY A O 1
ATOM 3011 N N . LEU A 1 419 ? 162.936 162.129 198.540 1.00 9.79 422 LEU A N 1
ATOM 3012 C CA . LEU A 1 419 ? 164.147 162.831 198.131 1.00 14.59 422 LEU A CA 1
ATOM 3013 C C . LEU A 1 419 ? 164.197 163.103 196.635 1.00 23.25 422 LEU A C 1
ATOM 3014 O O . LEU A 1 419 ? 165.165 163.715 196.172 1.00 26.97 422 LEU A O 1
ATOM 3019 N N . SER A 1 420 ? 163.199 162.662 195.873 1.00 23.80 423 SER A N 1
ATOM 3020 C CA . SER A 1 420 ? 163.175 162.839 194.428 1.00 14.19 423 SER A CA 1
ATOM 3021 C C . SER A 1 420 ? 162.196 163.917 193.980 1.00 17.08 423 SER A C 1
ATOM 3022 O O . SER A 1 420 ? 161.938 164.041 192.780 1.00 29.29 423 SER A O 1
ATOM 3025 N N . THR A 1 421 ? 161.637 164.687 194.909 1.00 10.71 424 THR A N 1
ATOM 3026 C CA . THR A 1 421 ? 160.738 165.770 194.535 1.00 10.13 424 THR A CA 1
ATOM 3027 C C . THR A 1 421 ? 161.519 166.872 193.830 1.00 29.21 424 THR A C 1
ATOM 3028 O O . THR A 1 421 ? 162.595 167.274 194.276 1.00 31.02 424 THR A O 1
ATOM 3032 N N . VAL A 1 422 ? 160.956 167.378 192.731 1.00 26.12 425 VAL A N 1
ATOM 3033 C CA . VAL A 1 422 ? 161.729 168.186 191.792 1.00 10.01 425 VAL A CA 1
ATOM 3034 C C . VAL A 1 422 ? 161.997 169.603 192.290 1.00 21.26 425 VAL A C 1
ATOM 3035 O O . VAL A 1 422 ? 162.951 170.237 191.823 1.00 31.34 425 VAL A O 1
ATOM 3039 N N . LEU A 1 423 ? 161.193 170.122 193.220 1.00 25.01 426 LEU A N 1
ATOM 3040 C CA . LEU A 1 423 ? 161.354 171.487 193.729 1.00 28.24 426 LEU A CA 1
ATOM 3041 C C . LEU A 1 423 ? 161.305 172.505 192.587 1.00 24.61 426 LEU A C 1
ATOM 3042 O O . LEU A 1 423 ? 162.279 173.198 192.290 1.00 20.72 426 LEU A O 1
ATOM 3047 N N . VAL A 1 424 ? 160.143 172.576 191.941 1.00 30.24 427 VAL A N 1
ATOM 3048 C CA . VAL A 1 424 ? 159.969 173.456 190.790 1.00 22.37 427 VAL A CA 1
ATOM 3049 C C . VAL A 1 424 ? 159.994 174.905 191.258 1.00 22.51 427 VAL A C 1
ATOM 3050 O O . VAL A 1 424 ? 159.178 175.320 192.089 1.00 25.72 427 VAL A O 1
ATOM 3054 N N . GLY A 1 425 ? 160.922 175.686 190.712 1.00 11.28 428 GLY A N 1
ATOM 3055 C CA . GLY A 1 425 ? 161.089 177.074 191.081 1.00 21.82 428 GLY A CA 1
ATOM 3056 C C . GLY A 1 425 ? 162.260 177.353 191.997 1.00 25.76 428 GLY A C 1
ATOM 3057 O O . GLY A 1 425 ? 162.604 178.524 192.192 1.00 31.73 428 GLY A O 1
ATOM 3058 N N . GLY A 1 426 ? 162.883 176.320 192.557 1.00 21.38 429 GLY A N 1
ATOM 3059 C CA . GLY A 1 426 ? 164.002 176.511 193.456 1.00 18.09 429 GLY A CA 1
ATOM 3060 C C . GLY A 1 426 ? 163.572 176.923 194.847 1.00 21.84 429 GLY A C 1
ATOM 3061 O O . GLY A 1 426 ? 162.947 176.141 195.567 1.00 16.90 429 GLY A O 1
ATOM 3062 N N . ALA A 1 427 ? 163.904 178.154 195.237 1.00 28.27 430 ALA A N 1
ATOM 3063 C CA . ALA A 1 427 ? 163.481 178.676 196.529 1.00 20.56 430 ALA A CA 1
ATOM 3064 C C . ALA A 1 427 ? 161.997 179.009 196.571 1.00 22.20 430 ALA A C 1
ATOM 3065 O O . ALA A 1 427 ? 161.472 179.279 197.656 1.00 28.22 430 ALA A O 1
ATOM 3067 N N . ALA A 1 428 ? 161.315 179.003 195.426 1.00 22.97 431 ALA A N 1
ATOM 3068 C CA . ALA A 1 428 ? 159.885 179.270 195.377 1.00 22.61 431 ALA A CA 1
ATOM 3069 C C . ALA A 1 428 ? 159.040 178.048 195.703 1.00 27.25 431 ALA A C 1
ATOM 3070 O O . ALA A 1 428 ? 157.833 178.192 195.919 1.00 35.75 431 ALA A O 1
ATOM 3072 N N . ALA A 1 429 ? 159.652 176.862 195.783 1.00 23.38 432 ALA A N 1
ATOM 3073 C CA . ALA A 1 429 ? 158.877 175.620 196.032 1.00 17.04 432 ALA A CA 1
ATOM 3074 C C . ALA A 1 429 ? 158.834 175.309 197.531 1.00 22.92 432 ALA A C 1
ATOM 3075 O O . ALA A 1 429 ? 158.127 174.354 197.909 1.00 31.52 432 ALA A O 1
ATOM 3077 N N . VAL A 1 430 ? 159.544 176.085 198.351 1.00 25.28 433 VAL A N 1
ATOM 3078 C CA . VAL A 1 430 ? 159.635 175.847 199.782 1.00 18.98 433 VAL A CA 1
ATOM 3079 C C . VAL A 1 430 ? 159.325 177.152 200.506 1.00 19.55 433 VAL A C 1
ATOM 3080 O O . VAL A 1 430 ? 158.977 178.161 199.890 1.00 28.91 433 VAL A O 1
ATOM 3084 N N . SER A 1 431 ? 159.457 177.091 201.832 1.00 13.40 434 SER A N 1
ATOM 3085 C CA . SER A 1 431 ? 159.215 178.291 202.665 1.00 10.55 434 SER A CA 1
ATOM 3086 C C . SER A 1 431 ? 160.564 178.809 203.175 1.00 31.92 434 SER A C 1
ATOM 3087 O O . SER A 1 431 ? 161.543 178.042 203.118 1.00 42.43 434 SER A O 1
ATOM 3090 N N . ALA A 1 432 ? 160.612 180.052 203.655 1.00 19.87 435 ALA A N 1
ATOM 3091 C CA . ALA A 1 432 ? 161.883 180.676 204.087 1.00 4.77 435 ALA A CA 1
ATOM 3092 C C . ALA A 1 432 ? 162.588 179.765 205.094 1.00 20.65 435 ALA A C 1
ATOM 3093 O O . ALA A 1 432 ? 163.755 179.402 204.849 1.00 41.52 435 ALA A O 1
ATOM 3095 N N . GLY A 1 433 ? 161.903 179.415 206.185 1.00 20.05 436 GLY A N 1
ATOM 3096 C CA . GLY A 1 433 ? 162.534 178.596 207.205 1.00 17.18 436 GLY A CA 1
ATOM 3097 C C . GLY A 1 433 ? 162.956 177.237 206.682 1.00 20.44 436 GLY A C 1
ATOM 3098 O O . GLY A 1 433 ? 164.009 176.718 207.059 1.00 27.69 436 GLY A O 1
ATOM 3099 N N . GLN A 1 434 ? 162.142 176.643 205.807 1.00 26.24 437 GLN A N 1
ATOM 3100 C CA . GLN A 1 434 ? 162.510 175.363 205.212 1.00 19.73 437 GLN A CA 1
ATOM 3101 C C . GLN A 1 434 ? 163.745 175.498 204.332 1.00 26.76 437 GLN A C 1
ATOM 3102 O O . GLN A 1 434 ? 164.613 174.620 204.333 1.00 42.77 437 GLN A O 1
ATOM 3108 N N . ARG A 1 435 ? 163.847 176.593 203.576 1.00 37.53 438 ARG A N 1
ATOM 3109 C CA . ARG A 1 435 ? 165.047 176.830 202.778 1.00 34.96 438 ARG A CA 1
ATOM 3110 C C . ARG A 1 435 ? 166.271 177.028 203.665 1.00 34.19 438 ARG A C 1
ATOM 3111 O O . ARG A 1 435 ? 167.359 176.520 203.362 1.00 38.64 438 ARG A O 1
ATOM 3119 N N . ARG A 1 436 ? 166.112 177.762 204.769 1.00 21.16 439 ARG A N 1
ATOM 3120 C CA . ARG A 1 436 ? 167.219 177.933 205.704 1.00 15.92 439 ARG A CA 1
ATOM 3121 C C . ARG A 1 436 ? 167.668 176.592 206.272 1.00 31.13 439 ARG A C 1
ATOM 3122 O O . ARG A 1 436 ? 168.872 176.318 206.369 1.00 43.20 439 ARG A O 1
ATOM 3130 N N . ARG A 1 437 ? 166.711 175.741 206.645 1.00 31.00 440 ARG A N 1
ATOM 3131 C CA . ARG A 1 437 ? 167.049 174.421 207.167 1.00 13.77 440 ARG A CA 1
ATOM 3132 C C . ARG A 1 437 ? 167.723 173.564 206.104 1.00 18.97 440 ARG A C 1
ATOM 3133 O O . ARG A 1 437 ? 168.616 172.770 206.412 1.00 33.55 440 ARG A O 1
ATOM 3141 N N . LEU A 1 438 ? 167.303 173.705 204.845 1.00 18.54 441 LEU A N 1
ATOM 3142 C CA . LEU A 1 438 ? 167.960 172.983 203.759 1.00 21.47 441 LEU A CA 1
ATOM 3143 C C . LEU A 1 438 ? 169.413 173.416 203.607 1.00 26.44 441 LEU A C 1
ATOM 3144 O O . LEU A 1 438 ? 170.297 172.583 203.377 1.00 31.00 441 LEU A O 1
ATOM 3149 N N . LEU A 1 439 ? 169.680 174.718 203.724 1.00 33.83 442 LEU A N 1
ATOM 3150 C CA . LEU A 1 439 ? 171.062 175.188 203.657 1.00 25.70 442 LEU A CA 1
ATOM 3151 C C . LEU A 1 439 ? 171.881 174.682 204.842 1.00 23.03 442 LEU A C 1
ATOM 3152 O O . LEU A 1 439 ? 173.057 174.322 204.689 1.00 28.55 442 LEU A O 1
ATOM 3157 N N . ILE A 1 440 ? 171.278 174.644 206.033 1.00 19.68 443 ILE A N 1
ATOM 3158 C CA . ILE A 1 440 ? 171.972 174.084 207.193 1.00 22.00 443 ILE A CA 1
ATOM 3159 C C . ILE A 1 440 ? 172.280 172.607 206.971 1.00 28.98 443 ILE A C 1
ATOM 3160 O O . ILE A 1 440 ? 173.346 172.114 207.359 1.00 29.24 443 ILE A O 1
ATOM 3165 N N . ALA A 1 441 ? 171.349 171.876 206.355 1.00 29.42 444 ALA A N 1
ATOM 3166 C CA . ALA A 1 441 ? 171.594 170.471 206.041 1.00 19.48 444 ALA A CA 1
ATOM 3167 C C . ALA A 1 441 ? 172.721 170.323 205.027 1.00 23.34 444 ALA A C 1
ATOM 3168 O O . ALA A 1 441 ? 173.532 169.393 205.120 1.00 31.17 444 ALA A O 1
ATOM 3170 N N . ARG A 1 442 ? 172.775 171.221 204.041 1.00 32.74 445 ARG A N 1
ATOM 3171 C CA . ARG A 1 442 ? 173.902 171.243 203.112 1.00 23.46 445 ARG A CA 1
ATOM 3172 C C . ARG A 1 442 ? 175.215 171.396 203.865 1.00 25.85 445 ARG A C 1
ATOM 3173 O O . ARG A 1 442 ? 176.196 170.699 203.582 1.00 24.46 445 ARG A O 1
ATOM 3181 N N . ALA A 1 443 ? 175.251 172.320 204.826 1.00 28.67 446 ALA A N 1
ATOM 3182 C CA . ALA A 1 443 ? 176.461 172.516 205.619 1.00 15.95 446 ALA A CA 1
ATOM 3183 C C . ALA A 1 443 ? 176.808 171.268 206.422 1.00 26.24 446 ALA A C 1
ATOM 3184 O O . ALA A 1 443 ? 177.983 170.897 206.533 1.00 32.43 446 ALA A O 1
ATOM 3186 N N . LEU A 1 444 ? 175.797 170.613 206.998 1.00 37.38 447 LEU A N 1
ATOM 3187 C CA . LEU A 1 444 ? 176.033 169.415 207.802 1.00 26.45 447 LEU A CA 1
ATOM 3188 C C . LEU A 1 444 ? 176.594 168.274 206.963 1.00 28.48 447 LEU A C 1
ATOM 3189 O O . LEU A 1 444 ? 177.504 167.562 207.401 1.00 31.30 447 LEU A O 1
ATOM 3194 N N . ILE A 1 445 ? 176.054 168.078 205.759 1.00 34.77 448 ILE A N 1
ATOM 3195 C CA . ILE A 1 445 ? 176.478 166.972 204.907 1.00 24.32 448 ILE A CA 1
ATOM 3196 C C . ILE A 1 445 ? 177.924 167.151 204.452 1.00 31.19 448 ILE A C 1
ATOM 3197 O O . ILE A 1 445 ? 178.626 166.166 204.190 1.00 40.13 448 ILE A O 1
ATOM 3202 N N . SER A 1 446 ? 178.401 168.392 204.392 1.00 31.37 449 SER A N 1
ATOM 3203 C CA . SER A 1 446 ? 179.737 168.692 203.896 1.00 28.68 449 SER A CA 1
ATOM 3204 C C . SER A 1 446 ? 180.809 167.951 204.691 1.00 36.64 449 SER A C 1
ATOM 3205 O O . SER A 1 446 ? 180.597 167.507 205.822 1.00 38.54 449 SER A O 1
ATOM 3208 N N . ALA A 1 447 ? 181.985 167.827 204.075 1.00 41.28 450 ALA A N 1
ATOM 3209 C CA . ALA A 1 447 ? 183.140 167.189 204.693 1.00 38.98 450 ALA A CA 1
ATOM 3210 C C . ALA A 1 447 ? 184.282 168.171 204.930 1.00 41.73 450 ALA A C 1
ATOM 3211 O O . ALA A 1 447 ? 185.424 167.751 205.137 1.00 43.95 450 ALA A O 1
ATOM 3213 N N . PHE A 1 448 ? 183.997 169.466 204.899 1.00 44.83 451 PHE A N 1
ATOM 3214 C CA . PHE A 1 448 ? 185.041 170.467 205.073 1.00 41.37 451 PHE A CA 1
ATOM 3215 C C . PHE A 1 448 ? 185.502 170.498 206.525 1.00 42.00 451 PHE A C 1
ATOM 3216 O O . PHE A 1 448 ? 184.665 170.498 207.435 1.00 40.79 451 PHE A O 1
ATOM 3224 N N . PRO A 1 449 ? 186.811 170.507 206.785 1.00 42.81 452 PRO A N 1
ATOM 3225 C CA . PRO A 1 449 ? 187.279 170.630 208.175 1.00 39.27 452 PRO A CA 1
ATOM 3226 C C . PRO A 1 449 ? 186.813 171.903 208.857 1.00 43.38 452 PRO A C 1
ATOM 3227 O O . PRO A 1 449 ? 186.545 171.885 210.065 1.00 50.22 452 PRO A O 1
ATOM 3231 N N . VAL A 1 450 ? 186.709 173.009 208.125 1.00 39.95 453 VAL A N 1
ATOM 3232 C CA . VAL A 1 450 ? 186.258 174.285 208.666 1.00 37.04 453 VAL A CA 1
ATOM 3233 C C . VAL A 1 450 ? 184.985 174.687 207.938 1.00 36.74 453 VAL A C 1
ATOM 3234 O O . VAL A 1 450 ? 184.956 174.720 206.703 1.00 41.45 453 VAL A O 1
ATOM 3238 N N . VAL A 1 451 ? 183.940 174.990 208.701 1.00 35.57 454 VAL A N 1
ATOM 3239 C CA . VAL A 1 451 ? 182.649 175.392 208.156 1.00 30.93 454 VAL A CA 1
ATOM 3240 C C . VAL A 1 451 ? 182.359 176.805 208.641 1.00 32.50 454 VAL A C 1
ATOM 3241 O O . VAL A 1 451 ? 182.347 177.062 209.851 1.00 37.14 454 VAL A O 1
ATOM 3245 N N . LEU A 1 452 ? 182.131 177.718 207.701 1.00 28.06 455 LEU A N 1
ATOM 3246 C CA . LEU A 1 452 ? 181.854 179.118 208.000 1.00 27.04 455 LEU A CA 1
ATOM 3247 C C . LEU A 1 452 ? 180.416 179.418 207.597 1.00 28.31 455 LEU A C 1
ATOM 3248 O O . LEU A 1 452 ? 180.098 179.471 206.404 1.00 34.09 455 LEU A O 1
ATOM 3253 N N . LEU A 1 453 ? 179.553 179.620 208.587 1.00 26.77 456 LEU A N 1
ATOM 3254 C CA . LEU A 1 453 ? 178.132 179.835 208.359 1.00 29.28 456 LEU A CA 1
ATOM 3255 C C . LEU A 1 453 ? 177.793 181.314 208.481 1.00 31.13 456 LEU A C 1
ATOM 3256 O O . LEU A 1 453 ? 178.295 182.007 209.370 1.00 35.28 456 LEU A O 1
ATOM 3261 N N . ASP A 1 454 ? 176.931 181.787 207.585 1.00 27.57 457 ASP A N 1
ATOM 3262 C CA . ASP A 1 454 ? 176.559 183.195 207.497 1.00 24.79 457 ASP A CA 1
ATOM 3263 C C . ASP A 1 454 ? 175.081 183.332 207.832 1.00 28.21 457 ASP A C 1
ATOM 3264 O O . ASP A 1 454 ? 174.223 183.000 207.007 1.00 40.01 457 ASP A O 1
ATOM 3269 N N . GLN A 1 455 ? 174.788 183.833 209.036 1.00 23.65 458 GLN A N 1
ATOM 3270 C CA . GLN A 1 455 ? 173.427 184.019 209.531 1.00 31.16 458 GLN A CA 1
ATOM 3271 C C . GLN A 1 455 ? 172.604 182.753 209.332 1.00 39.19 458 GLN A C 1
ATOM 3272 O O . GLN A 1 455 ? 171.643 182.754 208.553 1.00 33.21 458 GLN A O 1
ATOM 3278 N N . PRO A 1 456 ? 172.943 181.655 210.016 1.00 31.61 459 PRO A N 1
ATOM 3279 C CA . PRO A 1 456 ? 172.282 180.376 209.731 1.00 25.41 459 PRO A CA 1
ATOM 3280 C C . PRO A 1 456 ? 170.924 180.207 210.388 1.00 32.30 459 PRO A C 1
ATOM 3281 O O . PRO A 1 456 ? 170.195 179.280 210.016 1.00 39.98 459 PRO A O 1
ATOM 3285 N N . THR A 1 457 ? 170.555 181.057 211.345 1.00 30.84 460 THR A N 1
ATOM 3286 C CA . THR A 1 457 ? 169.284 180.933 212.047 1.00 29.99 460 THR A CA 1
ATOM 3287 C C . THR A 1 457 ? 168.321 182.062 211.693 1.00 33.64 460 THR A C 1
ATOM 3288 O O . THR A 1 457 ? 167.517 182.485 212.527 1.00 43.30 460 THR A O 1
ATOM 3292 N N . GLU A 1 458 ? 168.391 182.558 210.462 1.00 22.92 461 GLU A N 1
ATOM 3293 C CA . GLU A 1 458 ? 167.456 183.564 209.984 1.00 27.85 461 GLU A CA 1
ATOM 3294 C C . GLU A 1 458 ? 166.195 182.893 209.457 1.00 34.51 461 GLU A C 1
ATOM 3295 O O . GLU A 1 458 ? 166.256 181.819 208.853 1.00 40.91 461 GLU A O 1
ATOM 3301 N N . ASN A 1 459 ? 165.052 183.533 209.701 1.00 29.71 462 ASN A N 1
ATOM 3302 C CA . ASN A 1 459 ? 163.737 183.049 209.280 1.00 27.26 462 ASN A CA 1
ATOM 3303 C C . ASN A 1 459 ? 163.371 181.717 209.922 1.00 31.22 462 ASN A C 1
ATOM 3304 O O . ASN A 1 459 ? 162.470 181.025 209.442 1.00 37.27 462 ASN A O 1
ATOM 3309 N N . LEU A 1 460 ? 164.045 181.336 211.002 1.00 34.63 463 LEU A N 1
ATOM 3310 C CA . LEU A 1 460 ? 163.735 180.085 211.675 1.00 32.00 463 LEU A CA 1
ATOM 3311 C C . LEU A 1 460 ? 162.669 180.291 212.746 1.00 32.12 463 LEU A C 1
ATOM 3312 O O . LEU A 1 460 ? 162.266 181.411 213.064 1.00 37.36 463 LEU A O 1
ATOM 3317 N N . ASP A 1 461 ? 162.218 179.174 213.307 1.00 42.46 464 ASP A N 1
ATOM 3318 C CA . ASP A 1 461 ? 161.136 179.174 214.275 1.00 38.14 464 ASP A CA 1
ATOM 3319 C C . ASP A 1 461 ? 161.580 179.798 215.593 1.00 41.32 464 ASP A C 1
ATOM 3320 O O . ASP A 1 461 ? 162.769 179.863 215.914 1.00 44.94 464 ASP A O 1
ATOM 3325 N N . ALA A 1 462 ? 160.595 180.263 216.363 1.00 49.36 465 ALA A N 1
ATOM 3326 C CA . ALA A 1 462 ? 160.887 180.813 217.682 1.00 54.72 465 ALA A CA 1
ATOM 3327 C C . ALA A 1 462 ? 161.428 179.742 218.619 1.00 54.04 465 ALA A C 1
ATOM 3328 O O . ALA A 1 462 ? 162.349 179.998 219.402 1.00 53.87 465 ALA A O 1
ATOM 3330 N N . GLY A 1 463 ? 160.867 178.535 218.555 1.00 58.61 466 GLY A N 1
ATOM 3331 C CA . GLY A 1 463 ? 161.298 177.446 219.407 1.00 60.98 466 GLY A CA 1
ATOM 3332 C C . GLY A 1 463 ? 162.477 176.643 218.911 1.00 63.01 466 GLY A C 1
ATOM 3333 O O . GLY A 1 463 ? 162.947 175.752 219.623 1.00 68.03 466 GLY A O 1
ATOM 3334 N N . ASP A 1 464 ? 162.972 176.927 217.704 1.00 53.84 467 ASP A N 1
ATOM 3335 C CA . ASP A 1 464 ? 164.079 176.176 217.132 1.00 52.32 467 ASP A CA 1
ATOM 3336 C C . ASP A 1 464 ? 165.310 177.011 216.816 1.00 59.81 467 ASP A C 1
ATOM 3337 O O . ASP A 1 464 ? 166.391 176.436 216.659 1.00 64.95 467 ASP A O 1
ATOM 3342 N N . ALA A 1 465 ? 165.183 178.336 216.711 1.00 53.35 468 ALA A N 1
ATOM 3343 C CA . ALA A 1 465 ? 166.323 179.160 216.319 1.00 51.08 468 ALA A CA 1
ATOM 3344 C C . ALA A 1 465 ? 167.411 179.152 217.386 1.00 57.50 468 ALA A C 1
ATOM 3345 O O . ALA A 1 465 ? 168.588 178.921 217.084 1.00 61.31 468 ALA A O 1
ATOM 3347 N N . ARG A 1 466 ? 167.036 179.411 218.641 1.00 58.37 469 ARG A N 1
ATOM 3348 C CA . ARG A 1 466 ? 168.029 179.485 219.708 1.00 56.59 469 ARG A CA 1
ATOM 3349 C C . ARG A 1 466 ? 168.709 178.141 219.927 1.00 59.27 469 ARG A C 1
ATOM 3350 O O . ARG A 1 466 ? 169.932 178.075 220.098 1.00 58.33 469 ARG A O 1
ATOM 3358 N N . GLN A 1 467 ? 167.930 177.056 219.924 1.00 62.04 470 GLN A N 1
ATOM 3359 C CA . GLN A 1 467 ? 168.511 175.729 220.097 1.00 57.90 470 GLN A CA 1
ATOM 3360 C C . GLN A 1 467 ? 169.454 175.390 218.952 1.00 58.29 470 GLN A C 1
ATOM 3361 O O . GLN A 1 467 ? 170.531 174.828 219.173 1.00 60.06 470 GLN A O 1
ATOM 3367 N N . MET A 1 468 ? 169.068 175.728 217.718 1.00 52.76 471 MET A N 1
ATOM 3368 C CA . MET A 1 468 ? 169.931 175.449 216.575 1.00 51.05 471 MET A CA 1
ATOM 3369 C C . MET A 1 468 ? 171.226 176.245 216.649 1.00 56.56 471 MET A C 1
ATOM 3370 O O . MET A 1 468 ? 172.304 175.715 216.358 1.00 59.10 471 MET A O 1
ATOM 3375 N N . LEU A 1 469 ? 171.145 177.520 217.037 1.00 59.13 472 LEU A N 1
ATOM 3376 C CA . LEU A 1 469 ? 172.354 178.329 217.154 1.00 54.87 472 LEU A CA 1
ATOM 3377 C C . LEU A 1 469 ? 173.268 177.802 218.253 1.00 54.11 472 LEU A C 1
ATOM 3378 O O . LEU A 1 469 ? 174.489 177.706 218.067 1.00 55.21 472 LEU A O 1
ATOM 3383 N N . GLU A 1 470 ? 172.694 177.443 219.405 1.00 58.17 473 GLU A N 1
ATOM 3384 C CA . GLU A 1 470 ? 173.499 176.895 220.490 1.00 59.52 473 GLU A CA 1
ATOM 3385 C C . GLU A 1 470 ? 174.147 175.580 220.082 1.00 58.74 473 GLU A C 1
ATOM 3386 O O . GLU A 1 470 ? 175.314 175.332 220.402 1.00 61.37 473 GLU A O 1
ATOM 3392 N N . GLY A 1 471 ? 173.408 174.726 219.371 1.00 51.74 474 GLY A N 1
ATOM 3393 C CA . GLY A 1 471 ? 173.989 173.485 218.892 1.00 51.93 474 GLY A CA 1
ATOM 3394 C C . GLY A 1 471 ? 175.093 173.709 217.878 1.00 54.63 474 GLY A C 1
ATOM 3395 O O . GLY A 1 471 ? 176.084 172.976 217.852 1.00 55.77 474 GLY A O 1
ATOM 3396 N N . LEU A 1 472 ? 174.930 174.717 217.018 1.00 59.09 475 LEU A N 1
ATOM 3397 C CA . LEU A 1 472 ? 175.988 175.062 216.076 1.00 55.13 475 LEU A CA 1
ATOM 3398 C C . LEU A 1 472 ? 177.243 175.513 216.808 1.00 55.96 475 LEU A C 1
ATOM 3399 O O . LEU A 1 472 ? 178.360 175.149 216.423 1.00 56.55 475 LEU A O 1
ATOM 3404 N N . LEU A 1 473 ? 177.082 176.301 217.867 1.00 63.24 476 LEU A N 1
ATOM 3405 C CA . LEU A 1 473 ? 178.225 176.781 218.631 1.00 60.29 476 LEU A CA 1
ATOM 3406 C C . LEU A 1 473 ? 178.605 175.861 219.786 1.00 60.70 476 LEU A C 1
ATOM 3407 O O . LEU A 1 473 ? 179.534 176.184 220.533 1.00 63.99 476 LEU A O 1
ATOM 3412 N N . THR A 1 474 ? 177.914 174.727 219.954 1.00 64.79 477 THR A N 1
ATOM 3413 C CA . THR A 1 474 ? 178.316 173.719 220.932 1.00 61.91 477 THR A CA 1
ATOM 3414 C C . THR A 1 474 ? 179.291 172.742 220.287 1.00 64.66 477 THR A C 1
ATOM 3415 O O . THR A 1 474 ? 179.002 172.216 219.206 1.00 70.29 477 THR A O 1
ATOM 3419 N N . PRO A 1 475 ? 180.440 172.471 220.908 1.00 64.28 478 PRO A N 1
ATOM 3420 C CA . PRO A 1 475 ? 181.479 171.680 220.232 1.00 64.06 478 PRO A CA 1
ATOM 3421 C C . PRO A 1 475 ? 181.138 170.208 220.041 1.00 65.25 478 PRO A C 1
ATOM 3422 O O . PRO A 1 475 ? 181.999 169.435 219.610 1.00 69.17 478 PRO A O 1
ATOM 3426 N N . GLY A 1 476 ? 179.912 169.796 220.355 1.00 63.02 479 GLY A N 1
ATOM 3427 C CA . GLY A 1 476 ? 179.556 168.401 220.183 1.00 65.80 479 GLY A CA 1
ATOM 3428 C C . GLY A 1 476 ? 178.123 168.120 219.775 1.00 65.14 479 GLY A C 1
ATOM 3429 O O . GLY A 1 476 ? 177.692 166.964 219.803 1.00 66.06 479 GLY A O 1
ATOM 3430 N N . ALA A 1 477 ? 177.371 169.151 219.391 1.00 53.41 480 ALA A N 1
ATOM 3431 C CA . ALA A 1 477 ? 175.946 168.976 219.126 1.00 53.04 480 ALA A CA 1
ATOM 3432 C C . ALA A 1 477 ? 175.664 168.605 217.671 1.00 58.02 480 ALA A C 1
ATOM 3433 O O . ALA A 1 477 ? 175.101 167.542 217.396 1.00 57.98 480 ALA A O 1
ATOM 3435 N N . LEU A 1 478 ? 176.045 169.470 216.732 1.00 55.09 481 LEU A N 1
ATOM 3436 C CA . LEU A 1 478 ? 175.859 169.209 215.309 1.00 45.85 481 LEU A CA 1
ATOM 3437 C C . LEU A 1 478 ? 177.171 168.944 214.587 1.00 49.35 481 LEU A C 1
ATOM 3438 O O . LEU A 1 478 ? 177.272 167.980 213.823 1.00 51.81 481 LEU A O 1
ATOM 3443 N N . PHE A 1 479 ? 178.180 169.780 214.806 1.00 49.24 482 PHE A N 1
ATOM 3444 C CA . PHE A 1 479 ? 179.531 169.524 214.326 1.00 49.68 482 PHE A CA 1
ATOM 3445 C C . PHE A 1 479 ? 180.381 169.076 215.505 1.00 53.44 482 PHE A C 1
ATOM 3446 O O . PHE A 1 479 ? 180.465 169.779 216.517 1.00 54.98 482 PHE A O 1
ATOM 3454 N N . ALA A 1 480 ? 181.011 167.913 215.374 1.00 62.44 483 ALA A N 1
ATOM 3455 C CA . ALA A 1 480 ? 181.620 167.224 216.502 1.00 65.04 483 ALA A CA 1
ATOM 3456 C C . ALA A 1 480 ? 183.139 167.278 216.424 1.00 65.87 483 ALA A C 1
ATOM 3457 O O . ALA A 1 480 ? 183.723 167.022 215.366 1.00 67.85 483 ALA A O 1
ATOM 3459 N N . ALA A 1 481 ? 183.765 167.629 217.549 1.00 67.96 484 ALA A N 1
ATOM 3460 C CA . ALA A 1 481 ? 185.192 167.433 217.783 1.00 70.79 484 ALA A CA 1
ATOM 3461 C C . ALA A 1 481 ? 186.085 168.218 216.830 1.00 68.24 484 ALA A C 1
ATOM 3462 O O . ALA A 1 481 ? 186.325 169.412 217.033 1.00 70.61 484 ALA A O 1
ATOM 3464 N N . ASP A 1 482 ? 186.586 167.550 215.791 1.00 65.14 485 ASP A N 1
ATOM 3465 C CA . ASP A 1 482 ? 187.662 168.071 214.957 1.00 69.63 485 ASP A CA 1
ATOM 3466 C C . ASP A 1 482 ? 187.183 169.033 213.877 1.00 69.65 485 ASP A C 1
ATOM 3467 O O . ASP A 1 482 ? 187.912 169.254 212.903 1.00 67.74 485 ASP A O 1
ATOM 3472 N N . ARG A 1 483 ? 185.994 169.608 214.015 1.00 57.48 486 ARG A N 1
ATOM 3473 C CA . ARG A 1 483 ? 185.462 170.548 213.040 1.00 53.84 486 ARG A CA 1
ATOM 3474 C C . ARG A 1 483 ? 185.427 171.945 213.641 1.00 54.11 486 ARG A C 1
ATOM 3475 O O . ARG A 1 483 ? 184.873 172.146 214.726 1.00 58.84 486 ARG A O 1
ATOM 3483 N N . THR A 1 484 ? 186.023 172.901 212.935 1.00 50.28 487 THR A N 1
ATOM 3484 C CA . THR A 1 484 ? 185.954 174.305 213.312 1.00 49.72 487 THR A CA 1
ATOM 3485 C C . THR A 1 484 ? 184.708 174.923 212.695 1.00 46.79 487 THR A C 1
ATOM 3486 O O . THR A 1 484 ? 184.436 174.729 211.507 1.00 53.76 487 THR A O 1
ATOM 3490 N N . VAL A 1 485 ? 183.949 175.657 213.503 1.00 35.96 488 VAL A N 1
ATOM 3491 C CA . VAL A 1 485 ? 182.714 176.288 213.056 1.00 43.80 488 VAL A CA 1
ATOM 3492 C C . VAL A 1 485 ? 182.790 177.770 213.386 1.00 44.53 488 VAL A C 1
ATOM 3493 O O . VAL A 1 485 ? 182.992 178.142 214.548 1.00 49.60 488 VAL A O 1
ATOM 3497 N N . VAL A 1 486 ? 182.633 178.612 212.369 1.00 31.39 489 VAL A N 1
ATOM 3498 C CA . VAL A 1 486 ? 182.589 180.060 212.526 1.00 35.64 489 VAL A CA 1
ATOM 3499 C C . VAL A 1 486 ? 181.212 180.522 212.078 1.00 36.78 489 VAL A C 1
ATOM 3500 O O . VAL A 1 486 ? 180.803 180.254 210.942 1.00 44.29 489 VAL A O 1
ATOM 3504 N N . VAL A 1 487 ? 180.497 181.207 212.965 1.00 28.15 490 VAL A N 1
ATOM 3505 C CA . VAL A 1 487 ? 179.123 181.623 212.714 1.00 28.96 490 VAL A CA 1
ATOM 3506 C C . VAL A 1 487 ? 179.043 183.135 212.854 1.00 31.47 490 VAL A C 1
ATOM 3507 O O . VAL A 1 487 ? 179.354 183.682 213.919 1.00 38.17 490 VAL A O 1
ATOM 3511 N N . ALA A 1 488 ? 178.625 183.806 211.783 1.00 32.40 491 ALA A N 1
ATOM 3512 C CA . ALA A 1 488 ? 178.330 185.233 211.806 1.00 32.74 491 ALA A CA 1
ATOM 3513 C C . ALA A 1 488 ? 176.831 185.387 212.029 1.00 36.86 491 ALA A C 1
ATOM 3514 O O . ALA A 1 488 ? 176.030 185.031 211.160 1.00 39.74 491 ALA A O 1
ATOM 3516 N N . THR A 1 489 ? 176.452 185.916 213.189 1.00 35.91 492 THR A N 1
ATOM 3517 C CA . THR A 1 489 ? 175.060 185.901 213.608 1.00 39.93 492 THR A CA 1
ATOM 3518 C C . THR A 1 489 ? 174.656 187.262 214.154 1.00 37.83 492 THR A C 1
ATOM 3519 O O . THR A 1 489 ? 175.495 188.085 214.528 1.00 36.33 492 THR A O 1
ATOM 3523 N N . HIS A 1 490 ? 173.342 187.488 214.184 1.00 38.31 493 HIS A N 1
ATOM 3524 C CA . HIS A 1 490 ? 172.755 188.694 214.745 1.00 36.46 493 HIS A CA 1
ATOM 3525 C C . HIS A 1 490 ? 171.946 188.441 216.008 1.00 44.43 493 HIS A C 1
ATOM 3526 O O . HIS A 1 490 ? 171.512 189.406 216.645 1.00 46.88 493 HIS A O 1
ATOM 3533 N N . HIS A 1 491 ? 171.729 187.183 216.383 1.00 50.17 494 HIS A N 1
ATOM 3534 C CA . HIS A 1 491 ? 170.855 186.820 217.495 1.00 46.68 494 HIS A CA 1
ATOM 3535 C C . HIS A 1 491 ? 171.585 185.922 218.484 1.00 49.48 494 HIS A C 1
ATOM 3536 O O . HIS A 1 491 ? 171.065 184.899 218.933 1.00 56.82 494 HIS A O 1
ATOM 3543 N N . LEU A 1 492 ? 172.807 186.293 218.835 1.00 59.66 495 LEU A N 1
ATOM 3544 C CA . LEU A 1 492 ? 173.533 185.553 219.859 1.00 64.90 495 LEU A CA 1
ATOM 3545 C C . LEU A 1 492 ? 172.865 185.768 221.213 1.00 67.95 495 LEU A C 1
ATOM 3546 O O . LEU A 1 492 ? 172.594 186.915 221.587 1.00 68.80 495 LEU A O 1
ATOM 3551 N N . PRO A 1 493 ? 172.568 184.705 221.960 1.00 76.07 496 PRO A N 1
ATOM 3552 C CA . PRO A 1 493 ? 171.896 184.884 223.243 1.00 78.16 496 PRO A CA 1
ATOM 3553 C C . PRO A 1 493 ? 172.760 185.684 224.195 1.00 81.16 496 PRO A C 1
ATOM 3554 O O . PRO A 1 493 ? 174.002 185.591 224.165 1.00 80.54 496 PRO A O 1
ATOM 3558 N N . PRO A 1 494 ? 172.145 186.504 225.054 1.00 91.25 497 PRO A N 1
ATOM 3559 C CA . PRO A 1 494 ? 172.947 187.307 225.996 1.00 90.04 497 PRO A CA 1
ATOM 3560 C C . PRO A 1 494 ? 173.810 186.468 226.923 1.00 90.76 497 PRO A C 1
ATOM 3561 O O . PRO A 1 494 ? 174.946 186.854 227.224 1.00 92.58 497 PRO A O 1
ATOM 3565 N N . GLY A 1 495 ? 173.303 185.328 227.384 1.00 88.55 498 GLY A N 1
ATOM 3566 C CA . GLY A 1 495 ? 174.091 184.442 228.216 1.00 88.77 498 GLY A CA 1
ATOM 3567 C C . GLY A 1 495 ? 174.533 183.202 227.469 1.00 90.12 498 GLY A C 1
ATOM 3568 O O . GLY A 1 495 ? 173.736 182.284 227.255 1.00 92.84 498 GLY A O 1
ATOM 3569 N N . PHE A 1 496 ? 175.799 183.160 227.072 1.00 81.64 499 PHE A N 1
ATOM 3570 C CA . PHE A 1 496 ? 176.308 182.052 226.276 1.00 83.65 499 PHE A CA 1
ATOM 3571 C C . PHE A 1 496 ? 177.827 181.996 226.443 1.00 83.35 499 PHE A C 1
ATOM 3572 O O . PHE A 1 496 ? 178.382 182.607 227.363 1.00 82.31 499 PHE A O 1
ATOM 3580 N N . ASP A 1 497 ? 178.493 181.261 225.554 1.00 87.68 500 ASP A N 1
ATOM 3581 C CA . ASP A 1 497 ? 179.925 181.010 225.650 1.00 87.03 500 ASP A CA 1
ATOM 3582 C C . ASP A 1 497 ? 180.566 181.236 224.284 1.00 85.96 500 ASP A C 1
ATOM 3583 O O . ASP A 1 497 ? 179.947 181.847 223.408 1.00 84.35 500 ASP A O 1
ATOM 3588 N N . CYS A 1 498 ? 181.816 180.785 224.115 1.00 84.47 501 CYS A N 1
ATOM 3589 C CA . CYS A 1 498 ? 182.629 180.805 222.899 1.00 83.62 501 CYS A CA 1
ATOM 3590 C C . CYS A 1 498 ? 183.081 182.225 222.569 1.00 80.39 501 CYS A C 1
ATOM 3591 O O . CYS A 1 498 ? 182.374 183.194 222.873 1.00 79.51 501 CYS A O 1
ATOM 3594 N N . PRO A 1 499 ? 184.257 182.383 221.963 1.00 73.09 502 PRO A N 1
ATOM 3595 C CA . PRO A 1 499 ? 184.804 183.727 221.742 1.00 77.31 502 PRO A CA 1
ATOM 3596 C C . PRO A 1 499 ? 183.979 184.548 220.763 1.00 75.77 502 PRO A C 1
ATOM 3597 O O . PRO A 1 499 ? 183.264 184.019 219.909 1.00 76.94 502 PRO A O 1
ATOM 3601 N N . ILE A 1 500 ? 184.093 185.868 220.906 1.00 69.95 503 ILE A N 1
ATOM 3602 C CA . ILE A 1 500 ? 183.392 186.837 220.073 1.00 67.92 503 ILE A CA 1
ATOM 3603 C C . ILE A 1 500 ? 184.428 187.684 219.346 1.00 72.39 503 ILE A C 1
ATOM 3604 O O . ILE A 1 500 ? 185.440 188.083 219.934 1.00 74.99 503 ILE A O 1
ATOM 3609 N N . VAL A 1 501 ? 184.184 187.939 218.060 1.00 64.01 504 VAL A N 1
ATOM 3610 C CA . VAL A 1 501 ? 185.096 188.709 217.219 1.00 63.28 504 VAL A CA 1
ATOM 3611 C C . VAL A 1 501 ? 184.330 189.915 216.680 1.00 65.58 504 VAL A C 1
ATOM 3612 O O . VAL A 1 501 ? 184.450 190.268 215.502 1.00 68.04 504 VAL A O 1
ATOM 3616 N N . ARG A 1 502 ? 183.480 190.505 217.527 1.00 64.51 505 ARG A N 1
ATOM 3617 C CA . ARG A 1 502 ? 182.611 191.610 217.125 1.00 66.17 505 ARG A CA 1
ATOM 3618 C C . ARG A 1 502 ? 183.357 192.649 216.297 1.00 66.78 505 ARG A C 1
ATOM 3619 O O . ARG A 1 502 ? 184.519 192.968 216.563 1.00 66.44 505 ARG A O 1
ATOM 3627 N N . CYS A 1 503 ? 182.676 193.161 215.277 1.00 66.25 506 CYS A N 1
ATOM 3628 C CA . CYS A 1 503 ? 183.235 194.127 214.349 1.00 64.85 506 CYS A CA 1
ATOM 3629 C C . CYS A 1 503 ? 182.789 195.534 214.737 1.00 66.33 506 CYS A C 1
ATOM 3630 O O . CYS A 1 503 ? 182.147 195.748 215.771 1.00 66.08 506 CYS A O 1
ATOM 3633 N N . THR A 1 504 ? 183.125 196.508 213.899 1.00 68.52 507 THR A N 1
ATOM 3634 C CA . THR A 1 504 ? 182.754 197.896 214.145 1.00 68.94 507 THR A CA 1
ATOM 3635 C C . THR A 1 504 ? 182.063 198.500 212.928 1.00 68.75 507 THR A C 1
ATOM 3636 O O . THR A 1 504 ? 182.686 198.707 211.887 1.00 72.27 507 THR A O 1
ATOM 3640 N N . SER B 2 1 ? 148.908 192.755 148.442 1.00 94.77 -5 SER C N 1
ATOM 3641 C CA . SER B 2 1 ? 148.818 191.524 149.219 1.00 96.53 -5 SER C CA 1
ATOM 3642 C C . SER B 2 1 ? 149.640 190.411 148.581 1.00 96.21 -5 SER C C 1
ATOM 3643 O O . SER B 2 1 ? 150.422 190.653 147.661 1.00 95.60 -5 SER C O 1
ATOM 3646 N N . TYR B 2 2 ? 149.463 189.188 149.085 1.00 80.66 -4 TYR C N 1
ATOM 3647 C CA . TYR B 2 2 ? 150.139 188.040 148.492 1.00 78.73 -4 TYR C CA 1
ATOM 3648 C C . TYR B 2 2 ? 149.654 187.789 147.071 1.00 78.78 -4 TYR C C 1
ATOM 3649 O O . TYR B 2 2 ? 150.451 187.466 146.181 1.00 77.17 -4 TYR C O 1
ATOM 3658 N N . PHE B 2 3 ? 148.348 187.937 146.840 1.00 87.41 -3 PHE C N 1
ATOM 3659 C CA . PHE B 2 3 ? 147.755 187.520 145.574 1.00 85.05 -3 PHE C CA 1
ATOM 3660 C C . PHE B 2 3 ? 148.275 188.352 144.408 1.00 87.57 -3 PHE C C 1
ATOM 3661 O O . PHE B 2 3 ? 148.679 187.802 143.379 1.00 93.25 -3 PHE C O 1
ATOM 3669 N N . GLN B 2 4 ? 148.273 189.679 144.548 1.00 83.22 -2 GLN C N 1
ATOM 3670 C CA . GLN B 2 4 ? 148.683 190.540 143.442 1.00 84.50 -2 GLN C CA 1
ATOM 3671 C C . GLN B 2 4 ? 150.153 190.331 143.094 1.00 84.72 -2 GLN C C 1
ATOM 3672 O O . GLN B 2 4 ? 150.512 190.172 141.919 1.00 86.67 -2 GLN C O 1
ATOM 3678 N N . SER B 2 5 ? 151.018 190.321 144.110 1.00 73.97 -1 SER C N 1
ATOM 3679 C CA . SER B 2 5 ? 152.445 190.145 143.863 1.00 74.07 -1 SER C CA 1
ATOM 3680 C C . SER B 2 5 ? 152.739 188.772 143.273 1.00 73.04 -1 SER C C 1
ATOM 3681 O O . SER B 2 5 ? 153.559 188.645 142.357 1.00 76.46 -1 SER C O 1
ATOM 3684 N N . ASN B 2 6 ? 152.078 187.730 143.782 1.00 65.04 0 ASN C N 1
ATOM 3685 C CA . ASN B 2 6 ? 152.321 186.389 143.261 1.00 66.40 0 ASN C CA 1
ATOM 3686 C C . ASN B 2 6 ? 151.802 186.244 141.837 1.00 68.99 0 ASN C C 1
ATOM 3687 O O . ASN B 2 6 ? 152.421 185.561 141.014 1.00 71.75 0 ASN C O 1
ATOM 3692 N N . VAL B 2 7 ? 150.673 186.885 141.522 1.00 68.94 1 VAL C N 1
ATOM 3693 C CA . VAL B 2 7 ? 150.172 186.877 140.151 1.00 65.92 1 VAL C CA 1
ATOM 3694 C C . VAL B 2 7 ? 151.165 187.563 139.225 1.00 65.29 1 VAL C C 1
ATOM 3695 O O . VAL B 2 7 ? 151.458 187.072 138.128 1.00 69.21 1 VAL C O 1
ATOM 3699 N N . VAL B 2 8 ? 151.710 188.703 139.659 1.00 66.10 2 VAL C N 1
ATOM 3700 C CA . VAL B 2 8 ? 152.704 189.403 138.849 1.00 63.59 2 VAL C CA 1
ATOM 3701 C C . VAL B 2 8 ? 153.929 188.523 138.627 1.00 66.69 2 VAL C C 1
ATOM 3702 O O . VAL B 2 8 ? 154.443 188.423 137.507 1.00 73.29 2 VAL C O 1
ATOM 3706 N N . ILE B 2 9 ? 154.405 187.862 139.685 1.00 62.85 3 ILE C N 1
ATOM 3707 C CA . ILE B 2 9 ? 155.604 187.032 139.573 1.00 61.44 3 ILE C CA 1
ATOM 3708 C C . ILE B 2 9 ? 155.361 185.859 138.628 1.00 65.33 3 ILE C C 1
ATOM 3709 O O . ILE B 2 9 ? 156.195 185.549 137.767 1.00 67.25 3 ILE C O 1
ATOM 3714 N N . ALA B 2 10 ? 154.217 185.187 138.777 1.00 58.35 4 ALA C N 1
ATOM 3715 C CA . ALA B 2 10 ? 153.916 184.042 137.923 1.00 57.29 4 ALA C CA 1
ATOM 3716 C C . ALA B 2 10 ? 153.767 184.460 136.467 1.00 61.89 4 ALA C C 1
ATOM 3717 O O . ALA B 2 10 ? 154.280 183.785 135.563 1.00 64.72 4 ALA C O 1
ATOM 3719 N N . GLY B 2 11 ? 153.066 185.569 136.217 1.00 59.02 5 GLY C N 1
ATOM 3720 C CA . GLY B 2 11 ? 152.937 186.054 134.856 1.00 54.42 5 GLY C CA 1
ATOM 3721 C C . GLY B 2 11 ? 154.273 186.421 134.245 1.00 54.51 5 GLY C C 1
ATOM 3722 O O . GLY B 2 11 ? 154.542 186.104 133.085 1.00 59.45 5 GLY C O 1
ATOM 3723 N N . CYS B 2 12 ? 155.133 187.085 135.022 1.00 54.69 6 CYS C N 1
ATOM 3724 C CA . CYS B 2 12 ? 156.453 187.445 134.518 1.00 57.77 6 CYS C CA 1
ATOM 3725 C C . CYS B 2 12 ? 157.275 186.206 134.194 1.00 59.06 6 CYS C C 1
ATOM 3726 O O . CYS B 2 12 ? 157.954 186.160 133.165 1.00 64.29 6 CYS C O 1
ATOM 3729 N N . THR B 2 13 ? 157.219 185.187 135.053 1.00 57.14 7 THR C N 1
ATOM 3730 C CA . THR B 2 13 ? 157.982 183.967 134.801 1.00 57.59 7 THR C CA 1
ATOM 3731 C C . THR B 2 13 ? 157.492 183.259 133.542 1.00 59.55 7 THR C C 1
ATOM 3732 O O . THR B 2 13 ? 158.294 182.846 132.692 1.00 64.92 7 THR C O 1
ATOM 3736 N N . ILE B 2 14 ? 156.171 183.121 133.398 1.00 56.98 8 ILE C N 1
ATOM 3737 C CA . ILE B 2 14 ? 155.617 182.446 132.225 1.00 53.57 8 ILE C CA 1
ATOM 3738 C C . ILE B 2 14 ? 155.963 183.214 130.956 1.00 58.27 8 ILE C C 1
ATOM 3739 O O . ILE B 2 14 ? 156.383 182.630 129.948 1.00 59.21 8 ILE C O 1
ATOM 3744 N N . ALA B 2 15 ? 155.791 184.538 130.986 1.00 57.15 9 ALA C N 1
ATOM 3745 C CA . ALA B 2 15 ? 156.074 185.348 129.809 1.00 52.60 9 ALA C CA 1
ATOM 3746 C C . ALA B 2 15 ? 157.552 185.307 129.452 1.00 49.60 9 ALA C C 1
ATOM 3747 O O . ALA B 2 15 ? 157.908 185.245 128.271 1.00 53.72 9 ALA C O 1
ATOM 3749 N N . SER B 2 16 ? 158.431 185.342 130.456 1.00 48.10 10 SER C N 1
ATOM 3750 C CA . SER B 2 16 ? 159.862 185.262 130.188 1.00 50.82 10 SER C CA 1
ATOM 3751 C C . SER B 2 16 ? 160.228 183.928 129.557 1.00 49.40 10 SER C C 1
ATOM 3752 O O . SER B 2 16 ? 161.012 183.882 128.602 1.00 58.49 10 SER C O 1
ATOM 3755 N N . ALA B 2 17 ? 159.663 182.832 130.069 1.00 51.64 11 ALA C N 1
ATOM 3756 C CA . ALA B 2 17 ? 159.946 181.522 129.489 1.00 54.34 11 ALA C CA 1
ATOM 3757 C C . ALA B 2 17 ? 159.468 181.445 128.043 1.00 52.96 11 ALA C C 1
ATOM 3758 O O . ALA B 2 17 ? 160.194 180.972 127.161 1.00 51.21 11 ALA C O 1
ATOM 3760 N N . VAL B 2 18 ? 158.250 181.926 127.780 1.00 58.63 12 VAL C N 1
ATOM 3761 C CA . VAL B 2 18 ? 157.707 181.877 126.424 1.00 56.81 12 VAL C CA 1
ATOM 3762 C C . VAL B 2 18 ? 158.538 182.737 125.478 1.00 58.20 12 VAL C C 1
ATOM 3763 O O . VAL B 2 18 ? 158.847 182.329 124.351 1.00 60.88 12 VAL C O 1
ATOM 3767 N N . VAL B 2 19 ? 158.912 183.941 125.920 1.00 60.12 13 VAL C N 1
ATOM 3768 C CA . VAL B 2 19 ? 159.690 184.845 125.078 1.00 57.43 13 VAL C CA 1
ATOM 3769 C C . VAL B 2 19 ? 161.056 184.247 124.773 1.00 56.80 13 VAL C C 1
ATOM 3770 O O . VAL B 2 19 ? 161.530 184.299 123.632 1.00 61.76 13 VAL C O 1
ATOM 3774 N N . LEU B 2 20 ? 161.711 183.670 125.784 1.00 54.44 14 LEU C N 1
ATOM 3775 C CA . LEU B 2 20 ? 163.009 183.046 125.555 1.00 54.51 14 LEU C CA 1
ATOM 3776 C C . LEU B 2 20 ? 162.894 181.877 124.587 1.00 58.29 14 LEU C C 1
ATOM 3777 O O . LEU B 2 20 ? 163.736 181.714 123.696 1.00 61.70 14 LEU C O 1
ATOM 3782 N N . ALA B 2 21 ? 161.858 181.050 124.746 1.00 63.20 15 ALA C N 1
ATOM 3783 C CA . ALA B 2 21 ? 161.672 179.922 123.840 1.00 60.73 15 ALA C CA 1
ATOM 3784 C C . ALA B 2 21 ? 161.472 180.398 122.408 1.00 62.85 15 ALA C C 1
ATOM 3785 O O . ALA B 2 21 ? 162.074 179.858 121.472 1.00 67.40 15 ALA C O 1
ATOM 3787 N N . HIS B 2 22 ? 160.638 181.423 122.221 1.00 62.99 16 HIS C N 1
ATOM 3788 C CA . HIS B 2 22 ? 160.403 181.945 120.879 1.00 62.01 16 HIS C CA 1
ATOM 3789 C C . HIS B 2 22 ? 161.673 182.541 120.291 1.00 63.83 16 HIS C C 1
ATOM 3790 O O . HIS B 2 22 ? 161.938 182.397 119.092 1.00 68.23 16 HIS C O 1
ATOM 3797 N N . ILE B 2 23 ? 162.483 183.213 121.110 1.00 66.56 17 ILE C N 1
ATOM 3798 C CA . ILE B 2 23 ? 163.681 183.829 120.465 1.00 70.57 17 ILE C CA 1
ATOM 3799 C C . ILE B 2 23 ? 164.671 182.710 120.110 1.00 71.36 17 ILE C C 1
ATOM 3800 O O . ILE B 2 23 ? 165.200 182.752 118.989 1.00 73.44 17 ILE C O 1
ATOM 3805 N N . VAL B 2 24 ? 164.874 181.715 120.981 1.00 71.92 18 VAL C N 1
ATOM 3806 C CA . VAL B 2 24 ? 165.800 180.658 120.577 1.00 72.58 18 VAL C CA 1
ATOM 3807 C C . VAL B 2 24 ? 165.279 179.933 119.344 1.00 73.43 18 VAL C C 1
ATOM 3808 O O . VAL B 2 24 ? 166.059 179.541 118.468 1.00 73.74 18 VAL C O 1
ATOM 3812 N N . ALA B 2 25 ? 163.959 179.752 119.242 1.00 75.23 19 ALA C N 1
ATOM 3813 C CA . ALA B 2 25 ? 163.398 179.135 118.044 1.00 76.49 19 ALA C CA 1
ATOM 3814 C C . ALA B 2 25 ? 163.674 179.982 116.808 1.00 78.65 19 ALA C C 1
ATOM 3815 O O . ALA B 2 25 ? 164.031 179.453 115.749 1.00 81.56 19 ALA C O 1
ATOM 3817 N N . GLY B 2 26 ? 163.513 181.301 116.925 1.00 82.20 20 GLY C N 1
ATOM 3818 C CA . GLY B 2 26 ? 163.773 182.171 115.791 1.00 81.14 20 GLY C CA 1
ATOM 3819 C C . GLY B 2 26 ? 165.232 182.177 115.379 1.00 80.85 20 GLY C C 1
ATOM 3820 O O . GLY B 2 26 ? 165.549 182.168 114.187 1.00 81.24 20 GLY C O 1
ATOM 3821 N N . ILE B 2 27 ? 166.142 182.188 116.356 1.00 82.87 21 ILE C N 1
ATOM 3822 C CA . ILE B 2 27 ? 167.566 182.142 116.027 1.00 85.10 21 ILE C CA 1
ATOM 3823 C C . ILE B 2 27 ? 167.937 180.805 115.394 1.00 85.75 21 ILE C C 1
ATOM 3824 O O . ILE B 2 27 ? 168.752 180.752 114.466 1.00 86.58 21 ILE C O 1
ATOM 3829 N N . ILE B 2 28 ? 167.352 179.706 115.872 1.00 88.35 22 ILE C N 1
ATOM 3830 C CA . ILE B 2 28 ? 167.659 178.403 115.287 1.00 89.35 22 ILE C CA 1
ATOM 3831 C C . ILE B 2 28 ? 167.141 178.318 113.855 1.00 88.25 22 ILE C C 1
ATOM 3832 O O . ILE B 2 28 ? 167.858 177.887 112.944 1.00 86.97 22 ILE C O 1
ATOM 3837 N N . THR B 2 29 ? 165.891 178.729 113.631 1.00 93.85 23 THR C N 1
ATOM 3838 C CA . THR B 2 29 ? 165.330 178.700 112.284 1.00 94.51 23 THR C CA 1
ATOM 3839 C C . THR B 2 29 ? 165.965 179.733 111.360 1.00 95.98 23 THR C C 1
ATOM 3840 O O . THR B 2 29 ? 165.901 179.573 110.136 1.00 95.00 23 THR C O 1
ATOM 3844 N N . ASN B 2 30 ? 166.568 180.784 111.912 1.00 100.62 24 ASN C N 1
ATOM 3845 C CA . ASN B 2 30 ? 167.271 181.808 111.138 1.00 101.57 24 ASN C CA 1
ATOM 3846 C C . ASN B 2 30 ? 168.660 181.974 111.738 1.00 101.28 24 ASN C C 1
ATOM 3847 O O . ASN B 2 30 ? 168.920 182.933 112.478 1.00 99.38 24 ASN C O 1
ATOM 3852 N N . PRO B 2 31 ? 169.582 181.044 111.445 1.00 102.42 25 PRO C N 1
ATOM 3853 C CA . PRO B 2 31 ? 170.892 181.052 112.118 1.00 101.58 25 PRO C CA 1
ATOM 3854 C C . PRO B 2 31 ? 171.674 182.342 111.924 1.00 102.40 25 PRO C C 1
ATOM 3855 O O . PRO B 2 31 ? 172.042 183.001 112.901 1.00 101.64 25 PRO C O 1
ATOM 3859 N N . ALA B 2 32 ? 171.934 182.713 110.671 1.00 105.56 26 ALA C N 1
ATOM 3860 C CA . ALA B 2 32 ? 172.731 183.892 110.366 1.00 105.70 26 ALA C CA 1
ATOM 3861 C C . ALA B 2 32 ? 171.948 184.984 109.653 1.00 106.20 26 ALA C C 1
ATOM 3862 O O . ALA B 2 32 ? 172.534 186.013 109.300 1.00 106.95 26 ALA C O 1
ATOM 3864 N N . THR B 2 33 ? 170.652 184.797 109.432 1.00 105.95 27 THR C N 1
ATOM 3865 C CA . THR B 2 33 ? 169.826 185.774 108.747 1.00 106.07 27 THR C CA 1
ATOM 3866 C C . THR B 2 33 ? 169.102 186.652 109.767 1.00 105.46 27 THR C C 1
ATOM 3867 O O . THR B 2 33 ? 169.386 186.613 110.969 1.00 105.99 27 THR C O 1
ATOM 3871 N N . ALA B 2 34 ? 168.168 187.469 109.279 1.00 105.08 28 ALA C N 1
ATOM 3872 C CA . ALA B 2 34 ? 167.326 188.385 110.044 1.00 106.52 28 ALA C CA 1
ATOM 3873 C C . ALA B 2 34 ? 168.107 189.522 110.692 1.00 106.13 28 ALA C C 1
ATOM 3874 O O . ALA B 2 34 ? 167.506 190.334 111.403 1.00 104.30 28 ALA C O 1
ATOM 3876 N N . LEU B 2 35 ? 169.415 189.619 110.469 1.00 105.79 29 LEU C N 1
ATOM 3877 C CA . LEU B 2 35 ? 170.205 190.698 111.046 1.00 106.42 29 LEU C CA 1
ATOM 3878 C C . LEU B 2 35 ? 170.045 191.964 110.214 1.00 108.27 29 LEU C C 1
ATOM 3879 O O . LEU B 2 35 ? 170.136 191.925 108.983 1.00 107.16 29 LEU C O 1
ATOM 3884 N N . GLY B 2 36 ? 169.809 193.087 110.888 1.00 108.13 30 GLY C N 1
ATOM 3885 C CA . GLY B 2 36 ? 169.631 194.352 110.202 1.00 106.26 30 GLY C CA 1
ATOM 3886 C C . GLY B 2 36 ? 168.181 194.774 110.088 1.00 107.06 30 GLY C C 1
ATOM 3887 O O . GLY B 2 36 ? 167.740 195.226 109.026 1.00 107.13 30 GLY C O 1
ATOM 3888 N N . GLY B 2 37 ? 167.429 194.630 111.176 1.00 111.67 31 GLY C N 1
ATOM 3889 C CA . GLY B 2 37 ? 166.018 194.966 111.176 1.00 111.24 31 GLY C CA 1
ATOM 3890 C C . GLY B 2 37 ? 165.150 193.791 111.569 1.00 112.83 31 GLY C C 1
ATOM 3891 O O . GLY B 2 37 ? 165.164 192.754 110.898 1.00 112.52 31 GLY C O 1
ATOM 3892 N N . GLU B 2 38 ? 164.382 193.948 112.648 1.00 124.19 32 GLU C N 1
ATOM 3893 C CA . GLU B 2 38 ? 163.604 192.858 113.236 1.00 125.27 32 GLU C CA 1
ATOM 3894 C C . GLU B 2 38 ? 164.496 191.644 113.492 1.00 124.37 32 GLU C C 1
ATOM 3895 O O . GLU B 2 38 ? 164.210 190.522 113.070 1.00 122.72 32 GLU C O 1
ATOM 3901 N N . THR B 2 39 ? 165.604 191.891 114.194 1.00 121.80 33 THR C N 1
ATOM 3902 C CA . THR B 2 39 ? 166.607 190.858 114.420 1.00 122.33 33 THR C CA 1
ATOM 3903 C C . THR B 2 39 ? 166.098 189.729 115.307 1.00 122.45 33 THR C C 1
ATOM 3904 O O . THR B 2 39 ? 166.648 188.623 115.252 1.00 121.56 33 THR C O 1
ATOM 3908 N N . ASP B 2 40 ? 165.072 189.980 116.118 1.00 122.94 34 ASP C N 1
ATOM 3909 C CA . ASP B 2 40 ? 164.530 189.032 117.088 1.00 123.07 34 ASP C CA 1
ATOM 3910 C C . ASP B 2 40 ? 165.568 188.575 118.106 1.00 121.14 34 ASP C C 1
ATOM 3911 O O . ASP B 2 40 ? 165.350 187.578 118.804 1.00 122.21 34 ASP C O 1
ATOM 3916 N N . TRP B 2 41 ? 166.691 189.277 118.204 1.00 113.69 35 TRP C N 1
ATOM 3917 C CA . TRP B 2 41 ? 167.729 189.019 119.193 1.00 115.13 35 TRP C CA 1
ATOM 3918 C C . TRP B 2 41 ? 168.062 190.248 120.020 1.00 114.42 35 TRP C C 1
ATOM 3919 O O . TRP B 2 41 ? 168.356 190.126 121.211 1.00 112.94 35 TRP C O 1
ATOM 3930 N N . ALA B 2 42 ? 168.023 191.430 119.413 1.00 107.61 36 ALA C N 1
ATOM 3931 C CA . ALA B 2 42 ? 168.194 192.695 120.116 1.00 105.89 36 ALA C CA 1
ATOM 3932 C C . ALA B 2 42 ? 166.927 193.115 120.864 1.00 105.32 36 ALA C C 1
ATOM 3933 O O . ALA B 2 42 ? 167.002 193.381 122.071 1.00 105.52 36 ALA C O 1
ATOM 3935 N N . PRO B 2 43 ? 165.751 193.194 120.219 1.00 97.88 37 PRO C N 1
ATOM 3936 C CA . PRO B 2 43 ? 164.581 193.727 120.934 1.00 96.35 37 PRO C CA 1
ATOM 3937 C C . PRO B 2 43 ? 163.945 192.750 121.909 1.00 95.88 37 PRO C C 1
ATOM 3938 O O . PRO B 2 43 ? 163.175 193.189 122.774 1.00 94.86 37 PRO C O 1
ATOM 3942 N N . GLY B 2 44 ? 164.225 191.450 121.801 1.00 89.68 38 GLY C N 1
ATOM 3943 C CA . GLY B 2 44 ? 163.704 190.509 122.778 1.00 87.83 38 GLY C CA 1
ATOM 3944 C C . GLY B 2 44 ? 164.448 190.541 124.094 1.00 87.76 38 GLY C C 1
ATOM 3945 O O . GLY B 2 44 ? 163.857 190.280 125.150 1.00 88.48 38 GLY C O 1
ATOM 3946 N N . LEU B 2 45 ? 165.743 190.863 124.057 1.00 85.38 39 LEU C N 1
ATOM 3947 C CA . LEU B 2 45 ? 166.523 190.944 125.286 1.00 86.63 39 LEU C CA 1
ATOM 3948 C C . LEU B 2 45 ? 166.032 192.064 126.192 1.00 86.48 39 LEU C C 1
ATOM 3949 O O . LEU B 2 45 ? 166.049 191.916 127.418 1.00 86.12 39 LEU C O 1
ATOM 3954 N N . VAL B 2 46 ? 165.590 193.185 125.617 1.00 83.25 40 VAL C N 1
ATOM 3955 C CA . VAL B 2 46 ? 165.092 194.278 126.445 1.00 83.83 40 VAL C CA 1
ATOM 3956 C C . VAL B 2 46 ? 163.787 193.879 127.128 1.00 84.75 40 VAL C C 1
ATOM 3957 O O . VAL B 2 46 ? 163.557 194.218 128.295 1.00 87.58 40 VAL C O 1
ATOM 3961 N N . ALA B 2 47 ? 162.930 193.124 126.434 1.00 80.31 41 ALA C N 1
ATOM 3962 C CA . ALA B 2 47 ? 161.709 192.629 127.063 1.00 81.54 41 ALA C CA 1
ATOM 3963 C C . ALA B 2 47 ? 162.028 191.630 128.167 1.00 82.87 41 ALA C C 1
ATOM 3964 O O . ALA B 2 47 ? 161.401 191.651 129.234 1.00 84.53 41 ALA C O 1
ATOM 3966 N N . LEU B 2 48 ? 163.003 190.750 127.927 1.00 80.30 42 LEU C N 1
ATOM 3967 C CA . LEU B 2 48 ? 163.412 189.800 128.957 1.00 81.30 42 LEU C CA 1
ATOM 3968 C C . LEU B 2 48 ? 163.937 190.522 130.194 1.00 83.65 42 LEU C C 1
ATOM 3969 O O . LEU B 2 48 ? 163.577 190.177 131.328 1.00 86.50 42 LEU C O 1
ATOM 3974 N N . ALA B 2 49 ? 164.779 191.539 129.993 1.00 81.00 43 ALA C N 1
ATOM 3975 C CA . ALA B 2 49 ? 165.319 192.299 131.116 1.00 79.93 43 ALA C CA 1
ATOM 3976 C C . ALA B 2 49 ? 164.225 193.063 131.852 1.00 77.52 43 ALA C C 1
ATOM 3977 O O . ALA B 2 49 ? 164.247 193.153 133.085 1.00 81.05 43 ALA C O 1
ATOM 3979 N N . VAL B 2 50 ? 163.265 193.627 131.116 1.00 71.58 44 VAL C N 1
ATOM 3980 C CA . VAL B 2 50 ? 162.168 194.347 131.754 1.00 77.24 44 VAL C CA 1
ATOM 3981 C C . VAL B 2 50 ? 161.334 193.401 132.609 1.00 79.15 44 VAL C C 1
ATOM 3982 O O . VAL B 2 50 ? 160.956 193.733 133.741 1.00 81.12 44 VAL C O 1
ATOM 3986 N N . LEU B 2 51 ? 161.038 192.208 132.087 1.00 69.79 45 LEU C N 1
ATOM 3987 C CA . LEU B 2 51 ? 160.285 191.228 132.864 1.00 68.36 45 LEU C CA 1
ATOM 3988 C C . LEU B 2 51 ? 161.053 190.802 134.109 1.00 71.87 45 LEU C C 1
ATOM 3989 O O . LEU B 2 51 ? 160.467 190.665 135.192 1.00 75.17 45 LEU C O 1
ATOM 3994 N N . TRP B 2 52 ? 162.365 190.593 133.976 1.00 71.65 46 TRP C N 1
ATOM 3995 C CA . TRP B 2 52 ? 163.180 190.234 135.133 1.00 72.38 46 TRP C CA 1
ATOM 3996 C C . TRP B 2 52 ? 163.161 191.334 136.189 1.00 73.67 46 TRP C C 1
ATOM 3997 O O . TRP B 2 52 ? 163.045 191.055 137.390 1.00 76.23 46 TRP C O 1
ATOM 4008 N N . SER B 2 53 ? 163.266 192.594 135.759 1.00 70.36 47 SER C N 1
ATOM 4009 C CA . SER B 2 53 ? 163.234 193.707 136.703 1.00 71.26 47 SER C CA 1
ATOM 4010 C C . SER B 2 53 ? 161.885 193.803 137.406 1.00 71.36 47 SER C C 1
ATOM 4011 O O . SER B 2 53 ? 161.823 194.059 138.616 1.00 75.26 47 SER C O 1
ATOM 4014 N N . VAL B 2 54 ? 160.792 193.609 136.664 1.00 62.46 48 VAL C N 1
ATOM 4015 C CA . VAL B 2 54 ? 159.466 193.654 137.275 1.00 65.64 48 VAL C CA 1
ATOM 4016 C C . VAL B 2 54 ? 159.317 192.541 138.305 1.00 69.36 48 VAL C C 1
ATOM 4017 O O . VAL B 2 54 ? 158.774 192.751 139.399 1.00 72.09 48 VAL C O 1
ATOM 4021 N N . ARG B 2 55 ? 159.800 191.340 137.975 1.00 66.86 49 ARG C N 1
ATOM 4022 C CA . ARG B 2 55 ? 159.738 190.234 138.926 1.00 65.77 49 ARG C CA 1
ATOM 4023 C C . ARG B 2 55 ? 160.543 190.540 140.183 1.00 66.06 49 ARG C C 1
ATOM 4024 O O . ARG B 2 55 ? 160.096 190.255 141.301 1.00 69.79 49 ARG C O 1
ATOM 4032 N N . VAL B 2 56 ? 161.733 191.124 140.020 1.00 65.29 50 VAL C N 1
ATOM 4033 C CA . VAL B 2 56 ? 162.563 191.459 141.175 1.00 63.69 50 VAL C CA 1
ATOM 4034 C C . VAL B 2 56 ? 161.867 192.491 142.058 1.00 64.90 50 VAL C C 1
ATOM 4035 O O . VAL B 2 56 ? 161.869 192.381 143.292 1.00 68.16 50 VAL C O 1
ATOM 4039 N N . VAL B 2 57 ? 161.259 193.508 141.442 1.00 62.83 51 VAL C N 1
ATOM 4040 C CA . VAL B 2 57 ? 160.565 194.539 142.213 1.00 62.20 51 VAL C CA 1
ATOM 4041 C C . VAL B 2 57 ? 159.392 193.937 142.979 1.00 67.72 51 VAL C C 1
ATOM 4042 O O . VAL B 2 57 ? 159.167 194.254 144.159 1.00 73.88 51 VAL C O 1
ATOM 4046 N N . ALA B 2 58 ? 158.622 193.064 142.323 1.00 63.48 52 ALA C N 1
ATOM 4047 C CA . ALA B 2 58 ? 157.500 192.421 142.999 1.00 63.54 52 ALA C CA 1
ATOM 4048 C C . ALA B 2 58 ? 157.978 191.571 144.168 1.00 63.56 52 ALA C C 1
ATOM 4049 O O . ALA B 2 58 ? 157.356 191.565 145.239 1.00 67.34 52 ALA C O 1
ATOM 4051 N N . GLN B 2 59 ? 159.084 190.846 143.983 1.00 61.03 53 GLN C N 1
ATOM 4052 C CA . GLN B 2 59 ? 159.632 190.044 145.072 1.00 61.00 53 GLN C CA 1
ATOM 4053 C C . GLN B 2 59 ? 160.057 190.920 146.243 1.00 66.21 53 GLN C C 1
ATOM 4054 O O . GLN B 2 59 ? 159.828 190.567 147.406 1.00 70.25 53 GLN C O 1
ATOM 4060 N N . TRP B 2 60 ? 160.681 192.064 145.956 1.00 68.75 54 TRP C N 1
ATOM 4061 C CA . TRP B 2 60 ? 161.094 192.975 147.022 1.00 64.70 54 TRP C CA 1
ATOM 4062 C C . TRP B 2 60 ? 159.892 193.483 147.812 1.00 62.20 54 TRP C C 1
ATOM 4063 O O . TRP B 2 60 ? 159.901 193.491 149.053 1.00 67.46 54 TRP C O 1
ATOM 4074 N N . PHE B 2 61 ? 158.841 193.910 147.106 1.00 57.54 55 PHE C N 1
ATOM 4075 C CA . PHE B 2 61 ? 157.651 194.408 147.793 1.00 60.81 55 PHE C CA 1
ATOM 4076 C C . PHE B 2 61 ? 157.006 193.318 148.642 1.00 64.24 55 PHE C C 1
ATOM 4077 O O . PHE B 2 61 ? 156.611 193.561 149.795 1.00 69.63 55 PHE C O 1
ATOM 4085 N N . GLN B 2 62 ? 156.895 192.107 148.089 1.00 62.80 56 GLN C N 1
ATOM 4086 C CA . GLN B 2 62 ? 156.299 191.004 148.832 1.00 59.68 56 GLN C CA 1
ATOM 4087 C C . GLN B 2 62 ? 157.118 190.674 150.071 1.00 61.84 56 GLN C C 1
ATOM 4088 O O . GLN B 2 62 ? 156.558 190.405 151.140 1.00 65.56 56 GLN C O 1
ATOM 4094 N N . GLY B 2 63 ? 158.447 190.696 149.950 1.00 61.24 57 GLY C N 1
ATOM 4095 C CA . GLY B 2 63 ? 159.288 190.440 151.106 1.00 60.64 57 GLY C CA 1
ATOM 4096 C C . GLY B 2 63 ? 159.113 191.476 152.199 1.00 59.12 57 GLY C C 1
ATOM 4097 O O . GLY B 2 63 ? 159.046 191.136 153.383 1.00 63.64 57 GLY C O 1
ATOM 4098 N N . ARG B 2 64 ? 159.038 192.755 151.820 1.00 59.55 58 ARG C N 1
ATOM 4099 C CA . ARG B 2 64 ? 158.833 193.801 152.822 1.00 59.94 58 ARG C CA 1
ATOM 4100 C C . ARG B 2 64 ? 157.509 193.604 153.554 1.00 58.48 58 ARG C C 1
ATOM 4101 O O . ARG B 2 64 ? 157.448 193.664 154.794 1.00 66.45 58 ARG C O 1
ATOM 4109 N N . LEU B 2 65 ? 156.434 193.358 152.798 1.00 54.94 59 LEU C N 1
ATOM 4110 C CA . LEU B 2 65 ? 155.131 193.157 153.427 1.00 54.55 59 LEU C CA 1
ATOM 4111 C C . LEU B 2 65 ? 155.141 191.941 154.345 1.00 56.12 59 LEU C C 1
ATOM 4112 O O . LEU B 2 65 ? 154.601 191.985 155.460 1.00 60.97 59 LEU C O 1
ATOM 4117 N N . SER B 2 66 ? 155.755 190.844 153.893 1.00 53.60 60 SER C N 1
ATOM 4118 C CA . SER B 2 66 ? 155.802 189.631 154.698 1.00 51.53 60 SER C CA 1
ATOM 4119 C C . SER B 2 66 ? 156.576 189.853 155.988 1.00 56.50 60 SER C C 1
ATOM 4120 O O . SER B 2 66 ? 156.169 189.374 157.051 1.00 62.52 60 SER C O 1
ATOM 4123 N N . GLN B 2 67 ? 157.701 190.570 155.916 1.00 57.54 61 GLN C N 1
ATOM 4124 C CA . GLN B 2 67 ? 158.485 190.824 157.120 1.00 52.58 61 GLN C CA 1
ATOM 4125 C C . GLN B 2 67 ? 157.705 191.668 158.119 1.00 51.25 61 GLN C C 1
ATOM 4126 O O . GLN B 2 67 ? 157.706 191.377 159.324 1.00 50.82 61 GLN C O 1
ATOM 4132 N N . ARG B 2 68 ? 157.021 192.712 157.640 1.00 52.67 62 ARG C N 1
ATOM 4133 C CA . ARG B 2 68 ? 156.230 193.531 158.555 1.00 51.29 62 ARG C CA 1
ATOM 4134 C C . ARG B 2 68 ? 155.118 192.716 159.210 1.00 51.01 62 ARG C C 1
ATOM 4135 O O . ARG B 2 68 ? 154.903 192.802 160.430 1.00 56.83 62 ARG C O 1
ATOM 4143 N N . GLY B 2 69 ? 154.410 191.905 158.419 1.00 43.73 63 GLY C N 1
ATOM 4144 C CA . GLY B 2 69 ? 153.350 191.085 158.983 1.00 46.89 63 GLY C CA 1
ATOM 4145 C C . GLY B 2 69 ? 153.862 190.072 159.989 1.00 49.12 63 GLY C C 1
ATOM 4146 O O . GLY B 2 69 ? 153.240 189.849 161.033 1.00 50.30 63 GLY C O 1
ATOM 4147 N N . ALA B 2 70 ? 155.000 189.442 159.688 1.00 41.45 64 ALA C N 1
ATOM 4148 C CA . ALA B 2 70 ? 155.580 188.476 160.612 1.00 37.50 64 ALA C CA 1
ATOM 4149 C C . ALA B 2 70 ? 155.971 189.138 161.923 1.00 44.69 64 ALA C C 1
ATOM 4150 O O . ALA B 2 70 ? 155.736 188.580 163.002 1.00 48.37 64 ALA C O 1
ATOM 4152 N N . THR B 2 71 ? 156.569 190.331 161.851 1.00 47.36 65 THR C N 1
ATOM 4153 C CA . THR B 2 71 ? 156.925 191.045 163.072 1.00 39.62 65 THR C CA 1
ATOM 4154 C C . THR B 2 71 ? 155.687 191.344 163.907 1.00 35.75 65 THR C C 1
ATOM 4155 O O . THR B 2 71 ? 155.674 191.118 165.125 1.00 43.05 65 THR C O 1
ATOM 4159 N N . ALA B 2 72 ? 154.622 191.827 163.261 1.00 29.55 66 ALA C N 1
ATOM 4160 C CA . ALA B 2 72 ? 153.402 192.148 163.998 1.00 32.18 66 ALA C CA 1
ATOM 4161 C C . ALA B 2 72 ? 152.815 190.910 164.670 1.00 38.38 66 ALA C C 1
ATOM 4162 O O . ALA B 2 72 ? 152.432 190.947 165.849 1.00 43.57 66 ALA C O 1
ATOM 4164 N N . VAL B 2 73 ? 152.746 189.796 163.936 1.00 38.38 67 VAL C N 1
ATOM 4165 C CA . VAL B 2 73 ? 152.140 188.584 164.482 1.00 37.09 67 VAL C CA 1
ATOM 4166 C C . VAL B 2 73 ? 152.969 188.033 165.637 1.00 41.84 67 VAL C C 1
ATOM 4167 O O . VAL B 2 73 ? 152.422 187.617 166.669 1.00 45.70 67 VAL C O 1
ATOM 4171 N N . ILE B 2 74 ? 154.297 188.013 165.487 1.00 41.42 68 ILE C N 1
ATOM 4172 C CA . ILE B 2 74 ? 155.154 187.511 166.558 1.00 34.60 68 ILE C CA 1
ATOM 4173 C C . ILE B 2 74 ? 155.014 188.376 167.802 1.00 33.07 68 ILE C C 1
ATOM 4174 O O . ILE B 2 74 ? 154.936 187.865 168.927 1.00 35.03 68 ILE C O 1
ATOM 4179 N N . GLY B 2 75 ? 154.981 189.699 167.624 1.00 32.92 69 GLY C N 1
ATOM 4180 C CA . GLY B 2 75 ? 154.802 190.576 168.768 1.00 24.61 69 GLY C CA 1
ATOM 4181 C C . GLY B 2 75 ? 153.486 190.343 169.482 1.00 29.87 69 GLY C C 1
ATOM 4182 O O . GLY B 2 75 ? 153.438 190.293 170.714 1.00 40.99 69 GLY C O 1
ATOM 4183 N N . GLU B 2 76 ? 152.401 190.186 168.718 1.00 29.22 70 GLU C N 1
ATOM 4184 C CA . GLU B 2 76 ? 151.102 189.940 169.339 1.00 30.89 70 GLU C CA 1
ATOM 4185 C C . GLU B 2 76 ? 151.090 188.621 170.102 1.00 28.79 70 GLU C C 1
ATOM 4186 O O . GLU B 2 76 ? 150.557 188.545 171.217 1.00 31.98 70 GLU C O 1
ATOM 4192 N N . LEU B 2 77 ? 151.670 187.568 169.520 1.00 30.15 71 LEU C N 1
ATOM 4193 C CA . LEU B 2 77 ? 151.693 186.274 170.198 1.00 24.36 71 LEU C CA 1
ATOM 4194 C C . LEU B 2 77 ? 152.518 186.330 171.479 1.00 33.81 71 LEU C C 1
ATOM 4195 O O . LEU B 2 77 ? 152.115 185.778 172.514 1.00 35.07 71 LEU C O 1
ATOM 4200 N N . SER B 2 78 ? 153.680 186.990 171.430 1.00 38.18 72 SER C N 1
ATOM 4201 C CA . SER B 2 78 ? 154.502 187.124 172.628 1.00 21.53 72 SER C CA 1
ATOM 4202 C C . SER B 2 78 ? 153.777 187.916 173.707 1.00 23.54 72 SER C C 1
ATOM 4203 O O . SER B 2 78 ? 153.840 187.567 174.893 1.00 31.41 72 SER C O 1
ATOM 4206 N N . ARG B 2 79 ? 153.083 188.988 173.316 1.00 28.56 73 ARG C N 1
ATOM 4207 C CA . ARG B 2 79 ? 152.318 189.760 174.287 1.00 23.78 73 ARG C CA 1
ATOM 4208 C C . ARG B 2 79 ? 151.218 188.918 174.916 1.00 28.31 73 ARG C C 1
ATOM 4209 O O . ARG B 2 79 ? 150.978 189.003 176.125 1.00 32.66 73 ARG C O 1
ATOM 4217 N N . GLN B 2 80 ? 150.533 188.103 174.111 1.00 31.42 74 GLN C N 1
ATOM 4218 C CA . GLN B 2 80 ? 149.491 187.234 174.651 1.00 26.53 74 GLN C CA 1
ATOM 4219 C C . GLN B 2 80 ? 150.065 186.258 175.669 1.00 28.98 74 GLN C C 1
ATOM 4220 O O . GLN B 2 80 ? 149.507 186.079 176.760 1.00 29.28 74 GLN C O 1
ATOM 4226 N N . VAL B 2 81 ? 151.188 185.621 175.330 1.00 27.03 75 VAL C N 1
ATOM 4227 C CA . VAL B 2 81 ? 151.786 184.644 176.238 1.00 21.32 75 VAL C CA 1
ATOM 4228 C C . VAL B 2 81 ? 152.221 185.312 177.537 1.00 26.21 75 VAL C C 1
ATOM 4229 O O . VAL B 2 81 ? 151.984 184.787 178.632 1.00 32.65 75 VAL C O 1
ATOM 4233 N N . LEU B 2 82 ? 152.861 186.480 177.438 1.00 30.56 76 LEU C N 1
ATOM 4234 C CA . LEU B 2 82 ? 153.309 187.178 178.639 1.00 24.61 76 LEU C CA 1
ATOM 4235 C C . LEU B 2 82 ? 152.133 187.618 179.503 1.00 23.18 76 LEU C C 1
ATOM 4236 O O . LEU B 2 82 ? 152.169 187.474 180.729 1.00 26.35 76 LEU C O 1
ATOM 4241 N N . SER B 2 83 ? 151.080 188.157 178.884 1.00 22.53 77 SER C N 1
ATOM 4242 C CA . SER B 2 83 ? 149.934 188.626 179.653 1.00 26.28 77 SER C CA 1
ATOM 4243 C C . SER B 2 83 ? 149.161 187.474 180.277 1.00 31.17 77 SER C C 1
ATOM 4244 O O . SER B 2 83 ? 148.502 187.660 181.305 1.00 34.23 77 SER C O 1
ATOM 4247 N N . SER B 2 84 ? 149.216 186.286 179.676 1.00 37.02 78 SER C N 1
ATOM 4248 C CA . SER B 2 84 ? 148.501 185.154 180.252 1.00 29.62 78 SER C CA 1
ATOM 4249 C C . SER B 2 84 ? 149.296 184.501 181.377 1.00 30.47 78 SER C C 1
ATOM 4250 O O . SER B 2 84 ? 148.752 184.232 182.453 1.00 39.15 78 SER C O 1
ATOM 4253 N N . VAL B 2 85 ? 150.585 184.239 181.149 1.00 27.53 79 VAL C N 1
ATOM 4254 C CA . VAL B 2 85 ? 151.367 183.483 182.123 1.00 25.99 79 VAL C CA 1
ATOM 4255 C C . VAL B 2 85 ? 151.628 184.308 183.379 1.00 31.80 79 VAL C C 1
ATOM 4256 O O . VAL B 2 85 ? 151.478 183.814 184.502 1.00 35.62 79 VAL C O 1
ATOM 4260 N N . THR B 2 86 ? 152.015 185.575 183.215 1.00 34.44 80 THR C N 1
ATOM 4261 C CA . THR B 2 86 ? 152.460 186.369 184.355 1.00 26.96 80 THR C CA 1
ATOM 4262 C C . THR B 2 86 ? 151.324 186.765 185.289 1.00 31.61 80 THR C C 1
ATOM 4263 O O . THR B 2 86 ? 151.586 187.106 186.446 1.00 41.42 80 THR C O 1
ATOM 4267 N N . THR B 2 87 ? 150.077 186.728 184.826 1.00 25.47 81 THR C N 1
ATOM 4268 C CA . THR B 2 87 ? 148.930 187.142 185.632 1.00 22.50 81 THR C CA 1
ATOM 4269 C C . THR B 2 87 ? 148.189 185.954 186.228 1.00 29.09 81 THR C C 1
ATOM 4270 O O . THR B 2 87 ? 146.962 185.974 186.355 1.00 32.53 81 THR C O 1
ATOM 4274 N N . SER B 2 88 ? 148.911 184.907 186.603 1.00 32.11 82 SER C N 1
ATOM 4275 C CA . SER B 2 88 ? 148.337 183.713 187.203 1.00 33.65 82 SER C CA 1
ATOM 4276 C C . SER B 2 88 ? 148.873 183.542 188.622 1.00 35.24 82 SER C C 1
ATOM 4277 O O . SER B 2 88 ? 149.667 184.347 189.113 1.00 42.01 82 SER C O 1
ATOM 4280 N N . SER B 2 89 ? 148.424 182.477 189.281 1.00 31.39 83 SER C N 1
ATOM 4281 C CA . SER B 2 89 ? 148.864 182.201 190.638 1.00 36.12 83 SER C CA 1
ATOM 4282 C C . SER B 2 89 ? 150.365 181.914 190.654 1.00 35.38 83 SER C C 1
ATOM 4283 O O . SER B 2 89 ? 150.911 181.377 189.686 1.00 34.03 83 SER C O 1
ATOM 4286 N N . PRO B 2 90 ? 151.058 182.276 191.737 1.00 31.09 84 PRO C N 1
ATOM 4287 C CA . PRO B 2 90 ? 152.519 182.098 191.765 1.00 32.63 84 PRO C CA 1
ATOM 4288 C C . PRO B 2 90 ? 152.971 180.662 191.567 1.00 32.59 84 PRO C C 1
ATOM 4289 O O . PRO B 2 90 ? 154.031 180.438 190.971 1.00 39.76 84 PRO C O 1
ATOM 4293 N N . ARG B 2 91 ? 152.205 179.680 192.045 1.00 24.29 85 ARG C N 1
ATOM 4294 C CA . ARG B 2 91 ? 152.603 178.287 191.872 1.00 31.43 85 ARG C CA 1
ATOM 4295 C C . ARG B 2 91 ? 152.523 177.867 190.409 1.00 29.98 85 ARG C C 1
ATOM 4296 O O . ARG B 2 91 ? 153.452 177.247 189.879 1.00 31.90 85 ARG C O 1
ATOM 4304 N N . ARG B 2 92 ? 151.425 178.210 189.731 1.00 28.64 86 ARG C N 1
ATOM 4305 C CA . ARG B 2 92 ? 151.318 177.908 188.307 1.00 35.56 86 ARG C CA 1
ATOM 4306 C C . ARG B 2 92 ? 152.375 178.659 187.507 1.00 36.75 86 ARG C C 1
ATOM 4307 O O . ARG B 2 92 ? 152.951 178.115 186.556 1.00 34.42 86 ARG C O 1
ATOM 4315 N N . LEU B 2 93 ? 152.640 179.913 187.880 1.00 34.35 87 LEU C N 1
ATOM 4316 C CA . LEU B 2 93 ? 153.665 180.696 187.198 1.00 30.35 87 LEU C CA 1
ATOM 4317 C C . LEU B 2 93 ? 155.033 180.041 187.329 1.00 30.85 87 LEU C C 1
ATOM 4318 O O . LEU B 2 93 ? 155.762 179.900 186.342 1.00 34.75 87 LEU C O 1
ATOM 4323 N N . ALA B 2 94 ? 155.395 179.620 188.542 1.00 31.46 88 ALA C N 1
ATOM 4324 C CA . ALA B 2 94 ? 156.665 178.929 188.727 1.00 30.85 88 ALA C CA 1
ATOM 4325 C C . ALA B 2 94 ? 156.675 177.580 188.022 1.00 32.89 88 ALA C C 1
ATOM 4326 O O . ALA B 2 94 ? 157.744 177.087 187.646 1.00 36.47 88 ALA C O 1
ATOM 4328 N N . ALA B 2 95 ? 155.502 176.971 187.838 1.00 35.03 89 ALA C N 1
ATOM 4329 C CA . ALA B 2 95 ? 155.440 175.684 187.156 1.00 31.67 89 ALA C CA 1
ATOM 4330 C C . ALA B 2 95 ? 155.702 175.825 185.662 1.00 34.77 89 ALA C C 1
ATOM 4331 O O . ALA B 2 95 ? 156.457 175.033 185.086 1.00 39.66 89 ALA C O 1
ATOM 4333 N N . ASP B 2 96 ? 155.093 176.817 185.011 1.00 35.82 90 ASP C N 1
ATOM 4334 C CA . ASP B 2 96 ? 155.195 176.931 183.560 1.00 36.83 90 ASP C CA 1
ATOM 4335 C C . ASP B 2 96 ? 156.140 178.025 183.082 1.00 35.76 90 ASP C C 1
ATOM 4336 O O . ASP B 2 96 ? 156.293 178.194 181.868 1.00 41.03 90 ASP C O 1
ATOM 4341 N N . ARG B 2 97 ? 156.768 178.778 183.980 1.00 40.67 91 ARG C N 1
ATOM 4342 C CA . ARG B 2 97 ? 157.854 179.636 183.537 1.00 28.41 91 ARG C CA 1
ATOM 4343 C C . ARG B 2 97 ? 159.093 178.788 183.270 1.00 35.51 91 ARG C C 1
ATOM 4344 O O . ARG B 2 97 ? 159.176 177.625 183.676 1.00 43.49 91 ARG C O 1
ATOM 4352 N N . ASP B 2 98 ? 160.045 179.380 182.543 1.00 29.56 92 ASP C N 1
ATOM 4353 C CA . ASP B 2 98 ? 161.209 178.698 181.977 1.00 37.84 92 ASP C CA 1
ATOM 4354 C C . ASP B 2 98 ? 160.774 177.830 180.802 1.00 36.23 92 ASP C C 1
ATOM 4355 O O . ASP B 2 98 ? 161.609 177.246 180.104 1.00 41.83 92 ASP C O 1
ATOM 4360 N N . SER B 2 99 ? 159.464 177.748 180.579 1.00 35.38 93 SER C N 1
ATOM 4361 C CA . SER B 2 99 ? 158.889 177.222 179.350 1.00 29.74 93 SER C CA 1
ATOM 4362 C C . SER B 2 99 ? 158.174 178.286 178.538 1.00 34.24 93 SER C C 1
ATOM 4363 O O . SER B 2 99 ? 158.224 178.245 177.309 1.00 44.20 93 SER C O 1
ATOM 4366 N N . ALA B 2 100 ? 157.506 179.233 179.201 1.00 27.69 94 ALA C N 1
ATOM 4367 C CA . ALA B 2 100 ? 157.025 180.423 178.512 1.00 18.09 94 ALA C CA 1
ATOM 4368 C C . ALA B 2 100 ? 158.178 181.336 178.126 1.00 20.52 94 ALA C C 1
ATOM 4369 O O . ALA B 2 100 ? 158.116 182.010 177.092 1.00 33.44 94 ALA C O 1
ATOM 4371 N N . ALA B 2 101 ? 159.233 181.368 178.943 1.00 25.92 95 ALA C N 1
ATOM 4372 C CA . ALA B 2 101 ? 160.401 182.179 178.620 1.00 27.79 95 ALA C CA 1
ATOM 4373 C C . ALA B 2 101 ? 161.045 181.723 177.320 1.00 29.93 95 ALA C C 1
ATOM 4374 O O . ALA B 2 101 ? 161.438 182.550 176.491 1.00 31.54 95 ALA C O 1
ATOM 4376 N N . ALA B 2 102 ? 161.158 180.409 177.121 1.00 31.34 96 ALA C N 1
ATOM 4377 C CA . ALA B 2 102 ? 161.775 179.898 175.903 1.00 27.28 96 ALA C CA 1
ATOM 4378 C C . ALA B 2 102 ? 160.948 180.252 174.673 1.00 31.23 96 ALA C C 1
ATOM 4379 O O . ALA B 2 102 ? 161.479 180.778 173.690 1.00 39.49 96 ALA C O 1
ATOM 4381 N N . VAL B 2 103 ? 159.640 179.991 174.713 1.00 31.40 97 VAL C N 1
ATOM 4382 C CA . VAL B 2 103 ? 158.809 180.276 173.548 1.00 24.13 97 VAL C CA 1
ATOM 4383 C C . VAL B 2 103 ? 158.713 181.776 173.298 1.00 21.03 97 VAL C C 1
ATOM 4384 O O . VAL B 2 103 ? 158.510 182.207 172.159 1.00 32.56 97 VAL C O 1
ATOM 4388 N N . VAL B 2 104 ? 158.863 182.594 174.339 1.00 28.83 98 VAL C N 1
ATOM 4389 C CA . VAL B 2 104 ? 158.770 184.038 174.155 1.00 28.87 98 VAL C CA 1
ATOM 4390 C C . VAL B 2 104 ? 160.069 184.599 173.590 1.00 33.06 98 VAL C C 1
ATOM 4391 O O . VAL B 2 104 ? 160.051 185.457 172.700 1.00 42.02 98 VAL C O 1
ATOM 4395 N N . THR B 2 105 ? 161.214 184.118 174.072 1.00 28.27 99 THR C N 1
ATOM 4396 C CA . THR B 2 105 ? 162.500 184.661 173.657 1.00 28.36 99 THR C CA 1
ATOM 4397 C C . THR B 2 105 ? 163.034 184.000 172.390 1.00 34.70 99 THR C C 1
ATOM 4398 O O . THR B 2 105 ? 163.283 184.684 171.393 1.00 39.72 99 THR C O 1
ATOM 4402 N N . ARG B 2 106 ? 163.216 182.679 172.405 1.00 37.53 100 ARG C N 1
ATOM 4403 C CA . ARG B 2 106 ? 163.868 181.979 171.311 1.00 35.56 100 ARG C CA 1
ATOM 4404 C C . ARG B 2 106 ? 162.922 181.136 170.468 1.00 34.43 100 ARG C C 1
ATOM 4405 O O . ARG B 2 106 ? 163.339 180.640 169.416 1.00 45.56 100 ARG C O 1
ATOM 4413 N N . GLY B 2 107 ? 161.673 180.960 170.888 1.00 30.98 101 GLY C N 1
ATOM 4414 C CA . GLY B 2 107 ? 160.765 180.079 170.180 1.00 31.64 101 GLY C CA 1
ATOM 4415 C C . GLY B 2 107 ? 159.925 180.753 169.116 1.00 31.58 101 GLY C C 1
ATOM 4416 O O . GLY B 2 107 ? 159.919 180.321 167.960 1.00 34.82 101 GLY C O 1
ATOM 4417 N N . LEU B 2 108 ? 159.214 181.819 169.490 1.00 38.40 102 LEU C N 1
ATOM 4418 C CA . LEU B 2 108 ? 158.333 182.503 168.551 1.00 28.08 102 LEU C CA 1
ATOM 4419 C C . LEU B 2 108 ? 159.088 183.248 167.460 1.00 36.22 102 LEU C C 1
ATOM 4420 O O . LEU B 2 108 ? 158.464 183.667 166.479 1.00 35.95 102 LEU C O 1
ATOM 4425 N N . ASP B 2 109 ? 160.402 183.430 167.601 1.00 44.00 103 ASP C N 1
ATOM 4426 C CA . ASP B 2 109 ? 161.178 184.059 166.539 1.00 38.34 103 ASP C CA 1
ATOM 4427 C C . ASP B 2 109 ? 161.323 183.159 165.321 1.00 43.81 103 ASP C C 1
ATOM 4428 O O . ASP B 2 109 ? 161.704 183.643 164.251 1.00 48.27 103 ASP C O 1
ATOM 4433 N N . GLY B 2 110 ? 161.031 181.869 165.458 1.00 44.45 104 GLY C N 1
ATOM 4434 C CA . GLY B 2 110 ? 161.069 180.953 164.341 1.00 40.07 104 GLY C CA 1
ATOM 4435 C C . GLY B 2 110 ? 159.868 181.011 163.433 1.00 39.12 104 GLY C C 1
ATOM 4436 O O . GLY B 2 110 ? 159.811 180.280 162.441 1.00 44.08 104 GLY C O 1
ATOM 4437 N N . LEU B 2 111 ? 158.893 181.861 163.751 1.00 36.50 105 LEU C N 1
ATOM 4438 C CA . LEU B 2 111 ? 157.724 182.046 162.906 1.00 40.55 105 LEU C CA 1
ATOM 4439 C C . LEU B 2 111 ? 157.993 182.958 161.718 1.00 40.93 105 LEU C C 1
ATOM 4440 O O . LEU B 2 111 ? 157.121 183.093 160.855 1.00 43.78 105 LEU C O 1
ATOM 4445 N N . ARG B 2 112 ? 159.161 183.595 161.662 1.00 41.84 106 ARG C N 1
ATOM 4446 C CA . ARG B 2 112 ? 159.484 184.448 160.520 1.00 39.33 106 ARG C CA 1
ATOM 4447 C C . ARG B 2 112 ? 159.559 183.676 159.208 1.00 46.18 106 ARG C C 1
ATOM 4448 O O . ARG B 2 112 ? 159.005 184.160 158.206 1.00 49.10 106 ARG C O 1
ATOM 4456 N N . PRO B 2 113 ? 160.221 182.514 159.119 1.00 48.44 107 PRO C N 1
ATOM 4457 C CA . PRO B 2 113 ? 160.173 181.759 157.855 1.00 43.56 107 PRO C CA 1
ATOM 4458 C C . PRO B 2 113 ? 158.773 181.333 157.453 1.00 40.36 107 PRO C C 1
ATOM 4459 O O . PRO B 2 113 ? 158.519 181.126 156.261 1.00 49.27 107 PRO C O 1
ATOM 4463 N N . TYR B 2 114 ? 157.859 181.184 158.413 1.00 38.16 108 TYR C N 1
ATOM 4464 C CA . TYR B 2 114 ? 156.491 180.801 158.082 1.00 39.19 108 TYR C CA 1
ATOM 4465 C C . TYR B 2 114 ? 155.797 181.878 157.256 1.00 42.54 108 TYR C C 1
ATOM 4466 O O . TYR B 2 114 ? 155.080 181.570 156.298 1.00 48.04 108 TYR C O 1
ATOM 4475 N N . PHE B 2 115 ? 155.996 183.147 157.612 1.00 42.19 109 PHE C N 1
ATOM 4476 C CA . PHE B 2 115 ? 155.339 184.246 156.918 1.00 44.03 109 PHE C CA 1
ATOM 4477 C C . PHE B 2 115 ? 156.175 184.834 155.793 1.00 47.33 109 PHE C C 1
ATOM 4478 O O . PHE B 2 115 ? 155.623 185.515 154.922 1.00 50.26 109 PHE C O 1
ATOM 4486 N N . THR B 2 116 ? 157.482 184.582 155.781 1.00 43.20 110 THR C N 1
ATOM 4487 C CA . THR B 2 116 ? 158.378 185.247 154.844 1.00 41.92 110 THR C CA 1
ATOM 4488 C C . THR B 2 116 ? 159.074 184.242 153.938 1.00 46.74 110 THR C C 1
ATOM 4489 O O . THR B 2 116 ? 160.295 184.300 153.765 1.00 51.91 110 THR C O 1
ATOM 4493 N N . GLY B 2 117 ? 158.314 183.318 153.359 1.00 46.39 111 GLY C N 1
ATOM 4494 C CA . GLY B 2 117 ? 158.905 182.333 152.478 1.00 43.63 111 GLY C CA 1
ATOM 4495 C C . GLY B 2 117 ? 158.224 180.983 152.460 1.00 42.90 111 GLY C C 1
ATOM 4496 O O . GLY B 2 117 ? 158.563 180.138 151.628 1.00 52.48 111 GLY C O 1
ATOM 4497 N N . TYR B 2 118 ? 157.263 180.757 153.356 1.00 42.29 112 TYR C N 1
ATOM 4498 C CA . TYR B 2 118 ? 156.443 179.550 153.304 1.00 39.92 112 TYR C CA 1
ATOM 4499 C C . TYR B 2 118 ? 155.059 179.836 152.733 1.00 40.44 112 TYR C C 1
ATOM 4500 O O . TYR B 2 118 ? 154.647 179.210 151.753 1.00 51.51 112 TYR C O 1
ATOM 4509 N N . LEU B 2 119 ? 154.328 180.770 153.339 1.00 38.73 113 LEU C N 1
ATOM 4510 C CA . LEU B 2 119 ? 153.038 181.172 152.783 1.00 45.03 113 LEU C CA 1
ATOM 4511 C C . LEU B 2 119 ? 153.164 181.766 151.386 1.00 46.83 113 LEU C C 1
ATOM 4512 O O . LEU B 2 119 ? 152.370 181.387 150.505 1.00 52.77 113 LEU C O 1
ATOM 4517 N N . PRO B 2 120 ? 154.098 182.688 151.106 1.00 46.23 114 PRO C N 1
ATOM 4518 C CA . PRO B 2 120 ? 154.266 183.124 149.710 1.00 48.69 114 PRO C CA 1
ATOM 4519 C C . PRO B 2 120 ? 154.608 181.982 148.774 1.00 49.87 114 PRO C C 1
ATOM 4520 O O . PRO B 2 120 ? 154.139 181.963 147.631 1.00 49.25 114 PRO C O 1
ATOM 4524 N N . ALA B 2 121 ? 155.410 181.020 149.236 1.00 47.13 115 ALA C N 1
ATOM 4525 C CA . ALA B 2 121 ? 155.728 179.861 148.410 1.00 39.91 115 ALA C CA 1
ATOM 4526 C C . ALA B 2 121 ? 154.481 179.042 148.109 1.00 39.86 115 ALA C C 1
ATOM 4527 O O . ALA B 2 121 ? 154.292 178.580 146.980 1.00 47.52 115 ALA C O 1
ATOM 4529 N N . VAL B 2 122 ? 153.614 178.856 149.106 1.00 40.91 116 VAL C N 1
ATOM 4530 C CA . VAL B 2 122 ? 152.383 178.098 148.892 1.00 40.65 116 VAL C CA 1
ATOM 4531 C C . VAL B 2 122 ? 151.477 178.819 147.902 1.00 42.81 116 VAL C C 1
ATOM 4532 O O . VAL B 2 122 ? 150.896 178.198 147.003 1.00 51.72 116 VAL C O 1
ATOM 4536 N N . VAL B 2 123 ? 151.345 180.140 148.045 1.00 42.99 1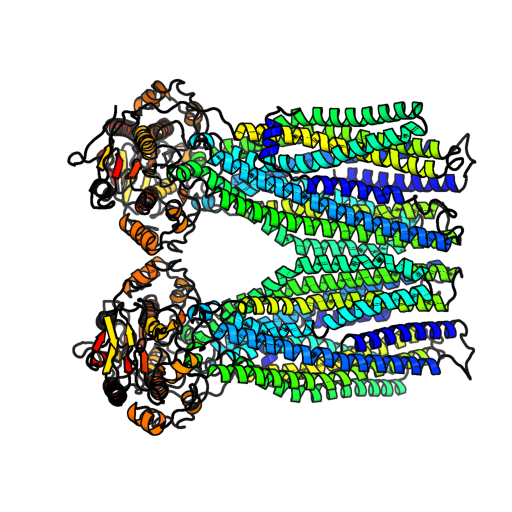17 VAL C N 1
ATOM 4537 C CA . VAL B 2 123 ? 150.494 180.898 147.130 1.00 45.91 117 VAL C CA 1
ATOM 4538 C C . VAL B 2 123 ? 151.048 180.842 145.710 1.00 51.22 117 VAL C C 1
ATOM 4539 O O . VAL B 2 123 ? 150.299 180.660 144.739 1.00 54.21 117 VAL C O 1
ATOM 4543 N N . LEU B 2 124 ? 152.367 180.993 145.564 1.00 48.88 118 LEU C N 1
ATOM 4544 C CA . LEU B 2 124 ? 152.976 180.924 144.241 1.00 46.47 118 LEU C CA 1
ATOM 4545 C C . LEU B 2 124 ? 152.817 179.537 143.633 1.00 44.07 118 LEU C C 1
ATOM 4546 O O . LEU B 2 124 ? 152.591 179.407 142.428 1.00 49.33 118 LEU C O 1
ATOM 4551 N N . ALA B 2 125 ? 152.942 178.487 144.446 1.00 45.77 119 ALA C N 1
ATOM 4552 C CA . ALA B 2 125 ? 152.724 177.138 143.938 1.00 42.18 119 ALA C CA 1
ATOM 4553 C C . ALA B 2 125 ? 151.288 176.953 143.474 1.00 45.97 119 ALA C C 1
ATOM 4554 O O . ALA B 2 125 ? 151.036 176.325 142.439 1.00 54.46 119 ALA C O 1
ATOM 4556 N N . GLY B 2 126 ? 150.329 177.493 144.227 1.00 47.66 120 GLY C N 1
ATOM 4557 C CA . GLY B 2 126 ? 148.937 177.385 143.835 1.00 47.31 120 GLY C CA 1
ATOM 4558 C C . GLY B 2 126 ? 148.571 178.202 142.614 1.00 48.47 120 GLY C C 1
ATOM 4559 O O . GLY B 2 126 ? 147.602 177.865 141.926 1.00 54.25 120 GLY C O 1
ATOM 4560 N N . ILE B 2 127 ? 149.316 179.269 142.331 1.00 49.27 121 ILE C N 1
ATOM 4561 C CA . ILE B 2 127 ? 148.992 180.125 141.192 1.00 51.26 121 ILE C CA 1
ATOM 4562 C C . ILE B 2 127 ? 149.756 179.694 139.945 1.00 52.73 121 ILE C C 1
ATOM 4563 O O . ILE B 2 127 ? 149.153 179.375 138.915 1.00 52.30 121 ILE C O 1
ATOM 4568 N N . LEU B 2 128 ? 151.089 179.691 140.028 1.00 54.84 122 LEU C N 1
ATOM 4569 C CA . LEU B 2 128 ? 151.928 179.515 138.846 1.00 50.02 122 LEU C CA 1
ATOM 4570 C C . LEU B 2 128 ? 151.761 178.135 138.221 1.00 50.17 122 LEU C C 1
ATOM 4571 O O . LEU B 2 128 ? 151.707 178.013 136.992 1.00 57.25 122 LEU C O 1
ATOM 4576 N N . THR B 2 129 ? 151.689 177.085 139.040 1.00 47.69 123 THR C N 1
ATOM 4577 C CA . THR B 2 129 ? 151.690 175.727 138.496 1.00 47.85 123 THR C CA 1
ATOM 4578 C C . THR B 2 129 ? 150.503 175.452 137.577 1.00 54.33 123 THR C C 1
ATOM 4579 O O . THR B 2 129 ? 150.728 174.995 136.442 1.00 58.09 123 THR C O 1
ATOM 4583 N N . PRO B 2 130 ? 149.242 175.696 137.970 1.00 56.71 124 PRO C N 1
ATOM 4584 C CA . PRO B 2 130 ? 148.154 175.512 136.995 1.00 53.85 124 PRO C CA 1
ATOM 4585 C C . PRO B 2 130 ? 148.273 176.427 135.791 1.00 55.69 124 PRO C C 1
ATOM 4586 O O . PRO B 2 130 ? 147.942 176.016 134.673 1.00 56.53 124 PRO C O 1
ATOM 4590 N N . ALA B 2 131 ? 148.750 177.658 135.985 1.00 53.84 125 ALA C N 1
ATOM 4591 C CA . ALA B 2 131 ? 148.918 178.571 134.860 1.00 53.08 125 ALA C CA 1
ATOM 4592 C C . ALA B 2 131 ? 149.983 178.071 133.893 1.00 54.54 125 ALA C C 1
ATOM 4593 O O . ALA B 2 131 ? 149.792 178.117 132.671 1.00 58.18 125 ALA C O 1
ATOM 4595 N N . ALA B 2 132 ? 151.113 177.590 134.419 1.00 51.72 126 ALA C N 1
ATOM 4596 C CA . ALA B 2 132 ? 152.150 177.036 133.556 1.00 49.37 126 ALA C CA 1
ATOM 4597 C C . ALA B 2 132 ? 151.645 175.806 132.816 1.00 56.85 126 ALA C C 1
ATOM 4598 O O . ALA B 2 132 ? 151.923 175.632 131.622 1.00 63.66 126 ALA C O 1
ATOM 4600 N N . LEU B 2 133 ? 150.892 174.945 133.506 1.00 59.28 127 LEU C N 1
ATOM 4601 C CA . LEU B 2 133 ? 150.317 173.777 132.849 1.00 57.57 127 LEU C CA 1
ATOM 4602 C C . LEU B 2 133 ? 149.369 174.185 131.729 1.00 55.79 127 LEU C C 1
ATOM 4603 O O . LEU B 2 133 ? 149.394 173.599 130.641 1.00 59.61 127 LEU C O 1
ATOM 4608 N N . VAL B 2 134 ? 148.529 175.192 131.974 1.00 52.14 128 VAL C N 1
ATOM 4609 C CA . VAL B 2 134 ? 147.575 175.636 130.964 1.00 55.24 128 VAL C CA 1
ATOM 4610 C C . VAL B 2 134 ? 148.298 176.217 129.755 1.00 56.39 128 VAL C C 1
ATOM 4611 O O . VAL B 2 134 ? 147.936 175.935 128.607 1.00 61.90 128 VAL C O 1
ATOM 4615 N N . VAL B 2 135 ? 149.328 177.035 129.987 1.00 58.66 129 VAL C N 1
ATOM 4616 C CA . VAL B 2 135 ? 150.060 177.622 128.867 1.00 59.27 129 VAL C CA 1
ATOM 4617 C C . VAL B 2 135 ? 150.768 176.536 128.063 1.00 64.57 129 VAL C C 1
ATOM 4618 O O . VAL B 2 135 ? 150.764 176.559 126.825 1.00 69.20 129 VAL C O 1
ATOM 4622 N N . MET B 2 136 ? 151.381 175.566 128.749 1.00 63.35 130 MET C N 1
ATOM 4623 C CA . MET B 2 136 ? 152.045 174.476 128.040 1.00 62.06 130 MET C CA 1
ATOM 4624 C C . MET B 2 136 ? 151.048 173.656 127.230 1.00 64.28 130 MET C C 1
ATOM 4625 O O . MET B 2 136 ? 151.339 173.260 126.096 1.00 66.63 130 MET C O 1
ATOM 4630 N N . ALA B 2 137 ? 149.868 173.391 127.795 1.00 68.92 131 ALA C N 1
ATOM 4631 C CA . ALA B 2 137 ? 148.844 172.654 127.062 1.00 66.69 131 ALA C CA 1
ATOM 4632 C C . ALA B 2 137 ? 148.370 173.432 125.843 1.00 68.03 131 ALA C C 1
ATOM 4633 O O . ALA B 2 137 ? 148.116 172.849 124.783 1.00 69.21 131 ALA C O 1
ATOM 4635 N N . ALA B 2 138 ? 148.229 174.752 125.979 1.00 68.99 132 ALA C N 1
ATOM 4636 C CA . ALA B 2 138 ? 147.845 175.572 124.836 1.00 68.22 132 ALA C CA 1
ATOM 4637 C C . ALA B 2 138 ? 148.902 175.520 123.742 1.00 68.83 132 ALA C C 1
ATOM 4638 O O . ALA B 2 138 ? 148.572 175.412 122.555 1.00 70.66 132 ALA C O 1
ATOM 4640 N N . TYR B 2 139 ? 150.179 175.601 124.118 1.00 68.23 133 TYR C N 1
ATOM 4641 C CA . TYR B 2 139 ? 151.239 175.532 123.118 1.00 67.12 133 TYR C CA 1
ATOM 4642 C C . TYR B 2 139 ? 151.445 174.111 122.606 1.00 72.84 133 TYR C C 1
ATOM 4643 O O . TYR B 2 139 ? 151.607 173.903 121.398 1.00 76.19 133 TYR C O 1
ATOM 4652 N N . ASP B 2 140 ? 151.443 173.123 123.502 1.00 77.85 134 ASP C N 1
ATOM 4653 C CA . ASP B 2 140 ? 151.629 171.726 123.109 1.00 76.25 134 ASP C CA 1
ATOM 4654 C C . ASP B 2 140 ? 150.957 170.859 124.170 1.00 78.26 134 ASP C C 1
ATOM 4655 O O . ASP B 2 140 ? 151.549 170.591 125.219 1.00 80.96 134 ASP C O 1
ATOM 4660 N N . TRP B 2 141 ? 149.732 170.412 123.882 1.00 79.53 135 TRP C N 1
ATOM 4661 C CA . TRP B 2 141 ? 148.941 169.720 124.895 1.00 80.17 135 TRP C CA 1
ATOM 4662 C C . TRP B 2 141 ? 149.529 168.359 125.245 1.00 80.35 135 TRP C C 1
ATOM 4663 O O . TRP B 2 141 ? 149.341 167.877 126.369 1.00 83.34 135 TRP C O 1
ATOM 4674 N N . GLN B 2 142 ? 150.223 167.721 124.300 1.00 77.49 136 GLN C N 1
ATOM 4675 C CA . GLN B 2 142 ? 150.830 166.425 124.582 1.00 76.37 136 GLN C CA 1
ATOM 4676 C C . GLN B 2 142 ? 151.860 166.536 125.696 1.00 77.84 136 GLN C C 1
ATOM 4677 O O . GLN B 2 142 ? 151.909 165.687 126.594 1.00 80.66 136 GLN C O 1
ATOM 4683 N N . ALA B 2 143 ? 152.681 167.588 125.664 1.00 76.28 137 ALA C N 1
ATOM 4684 C CA . ALA B 2 143 ? 153.683 167.782 126.706 1.00 73.22 137 ALA C CA 1
ATOM 4685 C C . ALA B 2 143 ? 153.034 167.989 128.068 1.00 71.51 137 ALA C C 1
ATOM 4686 O O . ALA B 2 143 ? 153.508 167.453 129.073 1.00 71.29 137 ALA C O 1
ATOM 4688 N N . ALA B 2 144 ? 151.945 168.759 128.123 1.00 69.90 138 ALA C N 1
ATOM 4689 C CA . ALA B 2 144 ? 151.279 169.003 129.400 1.00 72.52 138 ALA C CA 1
ATOM 4690 C C . ALA B 2 144 ? 150.620 167.740 129.940 1.00 72.31 138 ALA C C 1
ATOM 4691 O O . ALA B 2 144 ? 150.696 167.459 131.144 1.00 75.13 138 ALA C O 1
ATOM 4693 N N . ALA B 2 145 ? 149.954 166.974 129.072 1.00 72.61 139 ALA C N 1
ATOM 4694 C CA . ALA B 2 145 ? 149.336 165.728 129.515 1.00 72.78 139 ALA C CA 1
ATOM 4695 C C . ALA B 2 145 ? 150.390 164.725 129.963 1.00 75.17 139 ALA C C 1
ATOM 4696 O O . ALA B 2 145 ? 150.155 163.928 130.878 1.00 76.79 139 ALA C O 1
ATOM 4698 N N . ILE B 2 146 ? 151.557 164.746 129.320 1.00 71.36 140 ILE C N 1
ATOM 4699 C CA . ILE B 2 146 ? 152.655 163.881 129.729 1.00 66.59 140 ILE C CA 1
ATOM 4700 C C . ILE B 2 146 ? 153.236 164.340 131.064 1.00 66.91 140 ILE C C 1
ATOM 4701 O O . ILE B 2 146 ? 153.608 163.518 131.911 1.00 68.11 140 ILE C O 1
ATOM 4706 N N . VAL B 2 147 ? 153.311 165.652 131.310 1.00 70.97 141 VAL C N 1
ATOM 4707 C CA . VAL B 2 147 ? 153.947 166.046 132.606 1.00 71.01 141 VAL C CA 1
ATOM 4708 C C . VAL B 2 147 ? 152.956 165.803 133.749 1.00 71.22 141 VAL C C 1
ATOM 4709 O O . VAL B 2 147 ? 153.415 165.402 134.838 1.00 70.88 141 VAL C O 1
ATOM 4713 N N . VAL B 2 148 ? 151.660 166.045 133.525 1.00 73.59 142 VAL C N 1
ATOM 4714 C CA . VAL B 2 148 ? 150.722 165.916 134.635 1.00 73.00 142 VAL C CA 1
ATOM 4715 C C . VAL B 2 148 ? 150.761 164.537 135.285 1.00 73.51 142 VAL C C 1
ATOM 4716 O O . VAL B 2 148 ? 150.138 164.333 136.331 1.00 70.63 142 VAL C O 1
ATOM 4720 N N . ILE B 2 149 ? 151.533 163.601 134.723 1.00 71.97 143 ILE C N 1
ATOM 4721 C CA . ILE B 2 149 ? 151.526 162.211 135.279 1.00 69.47 143 ILE C CA 1
ATOM 4722 C C . ILE B 2 149 ? 152.453 162.125 136.502 1.00 70.37 143 ILE C C 1
ATOM 4723 O O . ILE B 2 149 ? 152.175 161.286 137.381 1.00 75.35 143 ILE C O 1
ATOM 4728 N N . ALA B 2 150 ? 153.503 162.953 136.565 1.00 66.64 144 ALA C N 1
ATOM 4729 C CA . ALA B 2 150 ? 154.389 162.961 137.723 1.00 68.68 144 ALA C CA 1
ATOM 4730 C C . ALA B 2 150 ? 153.959 163.943 138.804 1.00 68.69 144 ALA C C 1
ATOM 4731 O O . ALA B 2 150 ? 154.590 163.980 139.866 1.00 69.18 144 ALA C O 1
ATOM 4733 N N . LEU B 2 151 ? 152.917 164.736 138.562 1.00 66.24 145 LEU C N 1
ATOM 4734 C CA . LEU B 2 151 ? 152.512 165.755 139.529 1.00 67.06 145 LEU C CA 1
ATOM 4735 C C . LEU B 2 151 ? 152.049 165.192 140.870 1.00 68.66 145 LEU C C 1
ATOM 4736 O O . LEU B 2 151 ? 152.531 165.675 141.909 1.00 70.30 145 LEU C O 1
ATOM 4741 N N . PRO B 2 152 ? 151.141 164.206 140.940 1.00 66.27 146 PRO C N 1
ATOM 4742 C CA . PRO B 2 152 ? 150.579 163.828 142.252 1.00 64.97 146 PRO C CA 1
ATOM 4743 C C . PRO B 2 152 ? 151.585 163.235 143.226 1.00 64.23 146 PRO C C 1
ATOM 4744 O O . PRO B 2 152 ? 151.296 163.185 144.428 1.00 63.35 146 PRO C O 1
ATOM 4748 N N . LEU B 2 153 ? 152.745 162.780 142.752 1.00 60.33 147 LEU C N 1
ATOM 4749 C CA . LEU B 2 153 ? 153.711 162.123 143.627 1.00 59.82 147 LEU C CA 1
ATOM 4750 C C . LEU B 2 153 ? 154.255 163.077 144.687 1.00 62.55 147 LEU C C 1
ATOM 4751 O O . LEU B 2 153 ? 154.396 162.706 145.863 1.00 65.75 147 LEU C O 1
ATOM 4756 N N . ILE B 2 154 ? 154.570 164.309 144.285 1.00 60.15 148 ILE C N 1
ATOM 4757 C CA . ILE B 2 154 ? 155.233 165.244 145.195 1.00 60.10 148 ILE C CA 1
ATOM 4758 C C . ILE B 2 154 ? 154.358 165.616 146.391 1.00 61.47 148 ILE C C 1
ATOM 4759 O O . ILE B 2 154 ? 154.880 165.660 147.518 1.00 62.03 148 ILE C O 1
ATOM 4764 N N . PRO B 2 155 ? 153.062 165.929 146.231 1.00 61.03 149 PRO C N 1
ATOM 4765 C CA . PRO B 2 155 ? 152.235 166.166 147.431 1.00 61.87 149 PRO C CA 1
ATOM 4766 C C . PRO B 2 155 ? 152.179 164.980 148.380 1.00 63.51 149 PRO C C 1
ATOM 4767 O O . PRO B 2 155 ? 152.170 165.170 149.603 1.00 66.62 149 PRO C O 1
ATOM 4771 N N . ILE B 2 156 ? 152.137 163.756 147.851 1.00 61.62 150 ILE C N 1
ATOM 4772 C CA . ILE B 2 156 ? 152.120 162.577 148.713 1.00 59.83 150 ILE C CA 1
ATOM 4773 C C . ILE B 2 156 ? 153.422 162.480 149.497 1.00 58.62 150 ILE C C 1
ATOM 4774 O O . ILE B 2 156 ? 153.428 162.160 150.697 1.00 64.03 150 ILE C O 1
ATOM 4779 N N . PHE B 2 157 ? 154.546 162.767 148.836 1.00 56.67 151 PHE C N 1
ATOM 4780 C CA . PHE B 2 157 ? 155.821 162.772 149.543 1.00 57.92 151 PHE C CA 1
ATOM 4781 C C . PHE B 2 157 ? 155.844 163.837 150.635 1.00 63.00 151 PHE C C 1
ATOM 4782 O O . PHE B 2 157 ? 156.351 163.592 151.738 1.00 65.18 151 PHE C O 1
ATOM 4790 N N . MET B 2 158 ? 155.300 165.027 150.350 1.00 63.06 152 MET C N 1
ATOM 4791 C CA . MET B 2 158 ? 155.222 166.054 151.387 1.00 62.39 152 MET C CA 1
ATOM 4792 C C . MET B 2 158 ? 154.386 165.588 152.570 1.00 61.34 152 MET C C 1
ATOM 4793 O O . MET B 2 158 ? 154.737 165.848 153.726 1.00 65.25 152 MET C O 1
ATOM 4798 N N . VAL B 2 159 ? 153.257 164.933 152.297 1.00 57.96 153 VAL C N 1
ATOM 4799 C CA . VAL B 2 159 ? 152.394 164.458 153.376 1.00 59.29 153 VAL C CA 1
ATOM 4800 C C . VAL B 2 159 ? 153.152 163.476 154.259 1.00 62.17 153 VAL C C 1
ATOM 4801 O O . VAL B 2 159 ? 153.126 163.569 155.495 1.00 68.05 153 VAL C O 1
ATOM 4805 N N . LEU B 2 160 ? 153.861 162.536 153.632 1.00 61.61 154 LEU C N 1
ATOM 4806 C CA . LEU B 2 160 ? 154.636 161.558 154.392 1.00 62.40 154 LEU C CA 1
ATOM 4807 C C . LEU B 2 160 ? 155.705 162.241 155.242 1.00 63.72 154 LEU C C 1
ATOM 4808 O O . LEU B 2 160 ? 155.873 161.927 156.430 1.00 69.54 154 LEU C O 1
ATOM 4813 N N . ILE B 2 161 ? 156.422 163.202 154.656 1.00 59.92 155 ILE C N 1
ATOM 4814 C CA . ILE B 2 161 ? 157.518 163.849 155.373 1.00 63.19 155 ILE C CA 1
ATOM 4815 C C . ILE B 2 161 ? 156.994 164.672 156.546 1.00 66.40 155 ILE C C 1
ATOM 4816 O O . ILE B 2 161 ? 157.583 164.672 157.634 1.00 67.69 155 ILE C O 1
ATOM 4821 N N . GLY B 2 162 ? 155.892 165.398 156.346 1.00 65.17 156 GLY C N 1
ATOM 4822 C CA . GLY B 2 162 ? 155.312 166.149 157.447 1.00 65.55 156 GLY C CA 1
ATOM 4823 C C . GLY B 2 162 ? 154.840 165.249 158.571 1.00 67.09 156 GLY C C 1
ATOM 4824 O O . GLY B 2 162 ? 155.085 165.528 159.754 1.00 67.34 156 GLY C O 1
ATOM 4825 N N . LEU B 2 163 ? 154.163 164.149 158.218 1.00 67.05 157 LEU C N 1
ATOM 4826 C CA . LEU B 2 163 ? 153.755 163.178 159.225 1.00 67.62 157 LEU C CA 1
ATOM 4827 C C . LEU B 2 163 ? 154.948 162.644 160.003 1.00 70.86 157 LEU C C 1
ATOM 4828 O O . LEU B 2 163 ? 154.835 162.374 161.203 1.00 74.72 157 LEU C O 1
ATOM 4833 N N . LEU B 2 164 ? 156.095 162.485 159.344 1.00 72.86 158 LEU C N 1
ATOM 4834 C CA . LEU B 2 164 ? 157.254 161.910 160.015 1.00 72.19 158 LEU C CA 1
ATOM 4835 C C . LEU B 2 164 ? 158.119 162.930 160.753 1.00 71.32 158 LEU C C 1
ATOM 4836 O O . LEU B 2 164 ? 158.959 162.525 161.566 1.00 75.14 158 LEU C O 1
ATOM 4841 N N . THR B 2 165 ? 157.950 164.231 160.501 1.00 69.54 159 THR C N 1
ATOM 4842 C CA . THR B 2 165 ? 158.755 165.246 161.181 1.00 76.15 159 THR C CA 1
ATOM 4843 C C . THR B 2 165 ? 157.997 166.051 162.234 1.00 80.86 159 THR C C 1
ATOM 4844 O O . THR B 2 165 ? 158.637 166.797 163.002 1.00 79.66 159 THR C O 1
ATOM 4848 N N . ALA B 2 166 ? 156.664 165.933 162.285 1.00 81.53 160 ALA C N 1
ATOM 4849 C CA . ALA B 2 166 ? 155.893 166.691 163.269 1.00 80.24 160 ALA C CA 1
ATOM 4850 C C . ALA B 2 166 ? 156.369 166.425 164.695 1.00 81.66 160 ALA C C 1
ATOM 4851 O O . ALA B 2 166 ? 156.458 167.353 165.508 1.00 81.43 160 ALA C O 1
ATOM 4853 N N . GLU B 2 167 ? 156.679 165.168 165.021 1.00 76.56 161 GLU C N 1
ATOM 4854 C CA . GLU B 2 167 ? 157.073 164.831 166.388 1.00 75.67 161 GLU C CA 1
ATOM 4855 C C . GLU B 2 167 ? 158.490 165.303 166.698 1.00 77.76 161 GLU C C 1
ATOM 4856 O O . GLU B 2 167 ? 158.772 165.759 167.817 1.00 81.87 161 GLU C O 1
ATOM 4862 N N . ARG B 2 168 ? 159.400 165.181 165.728 1.00 69.46 162 ARG C N 1
ATOM 4863 C CA . ARG B 2 168 ? 160.767 165.640 165.941 1.00 70.44 162 ARG C CA 1
ATOM 4864 C C . ARG B 2 168 ? 160.817 167.139 166.190 1.00 70.69 162 ARG C C 1
ATOM 4865 O O . ARG B 2 168 ? 161.670 167.613 166.952 1.00 71.22 162 ARG C O 1
ATOM 4873 N N . SER B 2 169 ? 159.915 167.900 165.561 1.00 64.84 163 SER C N 1
ATOM 4874 C CA . SER B 2 169 ? 159.856 169.334 165.846 1.00 65.16 163 SER C CA 1
ATOM 4875 C C . SER B 2 169 ? 159.614 169.595 167.333 1.00 65.11 163 SER C C 1
ATOM 4876 O O . SER B 2 169 ? 160.332 170.382 167.968 1.00 63.34 163 SER C O 1
ATOM 4879 N N . ALA B 2 170 ? 158.609 168.929 167.908 1.00 59.18 164 ALA C N 1
ATOM 4880 C CA . ALA B 2 170 ? 158.292 169.128 169.320 1.00 57.40 164 ALA C CA 1
ATOM 4881 C C . ALA B 2 170 ? 159.420 168.636 170.217 1.00 57.50 164 ALA C C 1
ATOM 4882 O O . ALA B 2 170 ? 159.705 169.244 171.258 1.00 58.99 164 ALA C O 1
ATOM 4884 N N . ALA B 2 171 ? 160.063 167.528 169.840 1.00 51.53 165 ALA C N 1
ATOM 4885 C CA . ALA B 2 171 ? 161.193 167.041 170.626 1.00 51.02 165 ALA C CA 1
ATOM 4886 C C . ALA B 2 171 ? 162.316 168.071 170.672 1.00 51.71 165 ALA C C 1
ATOM 4887 O O . ALA B 2 171 ? 162.891 168.334 171.738 1.00 55.23 165 ALA C O 1
ATOM 4889 N N . ALA B 2 172 ? 162.634 168.675 169.523 1.00 51.34 166 ALA C N 1
ATOM 4890 C CA . ALA B 2 172 ? 163.669 169.703 169.488 1.00 50.62 166 ALA C CA 1
ATOM 4891 C C . ALA B 2 172 ? 163.277 170.913 170.327 1.00 50.07 166 ALA C C 1
ATOM 4892 O O . ALA B 2 172 ? 164.118 171.493 171.027 1.00 51.59 166 ALA C O 1
ATOM 4894 N N . LEU B 2 173 ? 162.004 171.316 170.263 1.00 44.73 167 LEU C N 1
ATOM 4895 C CA . LEU B 2 173 ? 161.555 172.451 171.067 1.00 46.43 167 LEU C CA 1
ATOM 4896 C C . LEU B 2 173 ? 161.730 172.175 172.557 1.00 48.93 167 LEU C C 1
ATOM 4897 O O . LEU B 2 173 ? 162.232 173.025 173.307 1.00 50.22 167 LEU C O 1
ATOM 4902 N N . THR B 2 174 ? 161.326 170.982 173.002 1.00 47.86 168 THR C N 1
ATOM 4903 C CA . THR B 2 174 ? 161.465 170.634 174.414 1.00 43.36 168 THR C CA 1
ATOM 4904 C C . THR B 2 174 ? 162.931 170.607 174.832 1.00 41.14 168 THR C C 1
ATOM 4905 O O . THR B 2 174 ? 163.285 171.083 175.921 1.00 49.33 168 THR C O 1
ATOM 4909 N N . ALA B 2 175 ? 163.800 170.064 173.976 1.00 38.06 169 ALA C N 1
ATOM 4910 C CA . ALA B 2 175 ? 165.226 170.055 174.288 1.00 36.10 169 ALA C CA 1
ATOM 4911 C C . ALA B 2 175 ? 165.768 171.472 174.435 1.00 41.94 169 ALA C C 1
ATOM 4912 O O . ALA B 2 175 ? 166.566 171.749 175.339 1.00 47.26 169 ALA C O 1
ATOM 4914 N N . MET B 2 176 ? 165.346 172.382 173.552 1.00 46.13 170 MET C N 1
ATOM 4915 C CA . MET B 2 176 ? 165.810 173.765 173.639 1.00 41.80 170 MET C CA 1
ATOM 4916 C C . MET B 2 176 ? 165.357 174.425 174.937 1.00 38.83 170 MET C C 1
ATOM 4917 O O . MET B 2 176 ? 166.148 175.109 175.603 1.00 41.86 170 MET C O 1
ATOM 4922 N N . THR B 2 177 ? 164.086 174.238 175.311 1.00 34.09 171 THR C N 1
ATOM 4923 C CA . THR B 2 177 ? 163.608 174.829 176.561 1.00 36.61 171 THR C CA 1
ATOM 4924 C C . THR B 2 177 ? 164.380 174.285 177.756 1.00 44.37 171 THR C C 1
ATOM 4925 O O . THR B 2 177 ? 164.780 175.048 178.647 1.00 42.04 171 THR C O 1
ATOM 4929 N N . THR B 2 178 ? 164.603 172.968 177.789 1.00 42.31 172 THR C N 1
ATOM 4930 C CA . THR B 2 178 ? 165.335 172.372 178.902 1.00 33.55 172 THR C CA 1
ATOM 4931 C C . THR B 2 178 ? 166.756 172.915 178.982 1.00 32.65 172 THR C C 1
ATOM 4932 O O . THR B 2 178 ? 167.236 173.265 180.069 1.00 42.52 172 THR C O 1
ATOM 4936 N N . LEU B 2 179 ? 167.440 173.008 177.839 1.00 31.00 173 LEU C N 1
ATOM 4937 C CA . LEU B 2 179 ? 168.812 173.506 177.838 1.00 31.62 173 LEU C CA 1
ATOM 4938 C C . LEU B 2 179 ? 168.875 174.944 178.335 1.00 34.47 173 LEU C C 1
ATOM 4939 O O . LEU B 2 179 ? 169.717 175.283 179.175 1.00 41.65 173 LEU C O 1
ATOM 4944 N N . GLN B 2 180 ? 167.987 175.805 177.831 1.00 34.94 174 GLN C N 1
ATOM 4945 C CA . GLN B 2 180 ? 168.018 177.206 178.243 1.00 32.08 174 GLN C CA 1
ATOM 4946 C C . GLN B 2 180 ? 167.735 177.347 179.733 1.00 33.73 174 GLN C C 1
ATOM 4947 O O . GLN B 2 180 ? 168.432 178.084 180.444 1.00 35.11 174 GLN C O 1
ATOM 4953 N N . GLY B 2 181 ? 166.719 176.635 180.229 1.00 32.24 175 GLY C N 1
ATOM 4954 C CA . GLY B 2 181 ? 166.389 176.733 181.641 1.00 31.38 175 GLY C CA 1
ATOM 4955 C C . GLY B 2 181 ? 167.512 176.252 182.539 1.00 30.56 175 GLY C C 1
ATOM 4956 O O . GLY B 2 181 ? 167.851 176.906 183.531 1.00 33.93 175 GLY C O 1
ATOM 4957 N N . ARG B 2 182 ? 168.112 175.108 182.202 1.00 28.77 176 ARG C N 1
ATOM 4958 C CA . ARG B 2 182 ? 169.186 174.582 183.036 1.00 22.45 176 ARG C CA 1
ATOM 4959 C C . ARG B 2 182 ? 170.418 175.475 182.987 1.00 26.17 176 ARG C C 1
ATOM 4960 O O . ARG B 2 182 ? 171.092 175.660 184.006 1.00 35.67 176 ARG C O 1
ATOM 4968 N N . MET B 2 183 ? 170.732 176.042 181.818 1.00 32.30 177 MET C N 1
ATOM 4969 C CA . MET B 2 183 ? 171.871 176.951 181.733 1.00 33.07 177 MET C CA 1
ATOM 4970 C C . MET B 2 183 ? 171.645 178.199 182.577 1.00 33.74 177 MET C C 1
ATOM 4971 O O . MET B 2 183 ? 172.553 178.649 183.289 1.00 37.14 177 MET C O 1
ATOM 4976 N N . LEU B 2 184 ? 170.437 178.768 182.520 1.00 32.36 178 LEU C N 1
ATOM 4977 C CA . LEU B 2 184 ? 170.137 179.935 183.344 1.00 18.69 178 LEU C CA 1
ATOM 4978 C C . LEU B 2 184 ? 170.240 179.605 184.827 1.00 22.09 178 LEU C C 1
ATOM 4979 O O . LEU B 2 184 ? 170.805 180.382 185.608 1.00 26.10 178 LEU C O 1
ATOM 4984 N N . ASP B 2 185 ? 169.701 178.452 185.235 1.00 32.77 179 ASP C N 1
ATOM 4985 C CA . ASP B 2 185 ? 169.768 178.064 186.641 1.00 24.20 179 ASP C CA 1
ATOM 4986 C C . ASP B 2 185 ? 171.208 177.854 187.091 1.00 26.48 179 ASP C C 1
ATOM 4987 O O . ASP B 2 185 ? 171.584 178.254 188.199 1.00 31.88 179 ASP C O 1
ATOM 4992 N N . LEU B 2 186 ? 172.029 177.223 186.250 1.00 27.89 180 LEU C N 1
ATOM 4993 C CA . LEU B 2 186 ? 173.421 176.987 186.613 1.00 24.35 180 LEU C CA 1
ATOM 4994 C C . LEU B 2 186 ? 174.197 178.293 186.722 1.00 25.26 180 LEU C C 1
ATOM 4995 O O . LEU B 2 186 ? 175.049 178.439 187.605 1.00 39.07 180 LEU C O 1
ATOM 5000 N N . ILE B 2 187 ? 173.932 179.246 185.828 1.00 29.65 181 ILE C N 1
ATOM 5001 C CA . ILE B 2 187 ? 174.603 180.539 185.922 1.00 25.28 181 ILE C CA 1
ATOM 5002 C C . ILE B 2 187 ? 174.154 181.285 187.172 1.00 24.40 181 ILE C C 1
ATOM 5003 O O . ILE B 2 187 ? 174.946 181.988 187.810 1.00 22.22 181 ILE C O 1
ATOM 5008 N N . ALA B 2 188 ? 172.881 181.138 187.550 1.00 33.46 182 ALA C N 1
ATOM 5009 C CA . ALA B 2 188 ? 172.389 181.808 188.750 1.00 28.63 182 ALA C CA 1
ATOM 5010 C C . ALA B 2 188 ? 173.068 181.292 190.013 1.00 24.82 182 ALA C C 1
ATOM 5011 O O . ALA B 2 188 ? 173.128 182.009 191.018 1.00 32.06 182 ALA C O 1
ATOM 5013 N N . GLY B 2 189 ? 173.581 180.065 189.988 1.00 16.25 183 GLY C N 1
ATOM 5014 C CA . GLY B 2 189 ? 174.167 179.469 191.173 1.00 18.03 183 GLY C CA 1
ATOM 5015 C C . GLY B 2 189 ? 175.675 179.339 191.145 1.00 20.85 183 GLY C C 1
ATOM 5016 O O . GLY B 2 189 ? 176.240 178.503 191.855 1.00 26.82 183 GLY C O 1
ATOM 5017 N N . ILE B 2 190 ? 176.340 180.152 190.321 1.00 32.42 184 ILE C N 1
ATOM 5018 C CA . ILE B 2 190 ? 177.803 180.108 190.254 1.00 19.94 184 ILE C CA 1
ATOM 5019 C C . ILE B 2 190 ? 178.461 180.460 191.585 1.00 20.64 184 ILE C C 1
ATOM 5020 O O . ILE B 2 190 ? 179.410 179.762 191.980 1.00 27.06 184 ILE C O 1
ATOM 5025 N N . PRO B 2 191 ? 178.049 181.514 192.307 1.00 26.99 185 PRO C N 1
ATOM 5026 C CA . PRO B 2 191 ? 178.706 181.795 193.597 1.00 23.70 185 PRO C CA 1
ATOM 5027 C C . PRO B 2 191 ? 178.624 180.646 194.586 1.00 26.28 185 PRO C C 1
ATOM 5028 O O . PRO B 2 191 ? 179.594 180.392 195.307 1.00 35.33 185 PRO C O 1
ATOM 5032 N N . THR B 2 192 ? 177.499 179.932 194.628 1.00 26.13 186 THR C N 1
ATOM 5033 C CA . THR B 2 192 ? 177.364 178.804 195.545 1.00 21.26 186 THR C CA 1
ATOM 5034 C C . THR B 2 192 ? 178.340 177.688 195.191 1.00 22.05 186 THR C C 1
ATOM 5035 O O . THR B 2 192 ? 179.052 177.162 196.059 1.00 31.20 186 THR C O 1
ATOM 5039 N N . LEU B 2 193 ? 178.389 177.317 193.910 1.00 21.85 187 LEU C N 1
ATOM 5040 C CA . LEU B 2 193 ? 179.280 176.249 193.475 1.00 23.28 187 LEU C CA 1
ATOM 5041 C C . LEU B 2 193 ? 180.738 176.626 193.689 1.00 22.66 187 LEU C C 1
ATOM 5042 O O . LEU B 2 193 ? 181.562 175.776 194.043 1.00 32.16 187 LEU C O 1
ATOM 5047 N N . ARG B 2 194 ? 181.080 177.896 193.469 1.00 25.83 188 ARG C N 1
ATOM 5048 C CA . ARG B 2 194 ? 182.446 178.337 193.723 1.00 17.92 188 ARG C CA 1
ATOM 5049 C C . ARG B 2 194 ? 182.766 178.340 195.211 1.00 29.80 188 ARG C C 1
ATOM 5050 O O . ARG B 2 194 ? 183.903 178.047 195.598 1.00 40.87 188 ARG C O 1
ATOM 5058 N N . ALA B 2 195 ? 181.788 178.675 196.057 1.00 28.92 189 ALA C N 1
ATOM 5059 C CA . ALA B 2 195 ? 182.006 178.640 197.498 1.00 17.24 189 ALA C CA 1
ATOM 5060 C C . ALA B 2 195 ? 182.258 177.220 197.987 1.00 28.95 189 ALA C C 1
ATOM 5061 O O . ALA B 2 195 ? 183.149 176.994 198.812 1.00 31.81 189 ALA C O 1
ATOM 5063 N N . VAL B 2 196 ? 181.485 176.248 197.492 1.00 33.93 190 VAL C N 1
ATOM 5064 C CA . VAL B 2 196 ? 181.722 174.860 197.890 1.00 22.74 190 VAL C CA 1
ATOM 5065 C C . VAL B 2 196 ? 182.862 174.218 197.121 1.00 28.62 190 VAL C C 1
ATOM 5066 O O . VAL B 2 196 ? 183.253 173.089 197.442 1.00 43.80 190 VAL C O 1
ATOM 5070 N N . GLY B 2 197 ? 183.409 174.900 196.116 1.00 27.57 191 GLY C N 1
ATOM 5071 C CA . GLY B 2 197 ? 184.540 174.401 195.368 1.00 27.18 191 GLY C CA 1
ATOM 5072 C C . GLY B 2 197 ? 184.201 173.534 194.176 1.00 30.04 191 GLY C C 1
ATOM 5073 O O . GLY B 2 197 ? 185.112 173.153 193.431 1.00 36.08 191 GLY C O 1
ATOM 5074 N N . ARG B 2 198 ? 182.929 173.204 193.970 1.00 31.76 192 ARG C N 1
ATOM 5075 C CA . ARG B 2 198 ? 182.523 172.355 192.851 1.00 31.42 192 ARG C CA 1
ATOM 5076 C C . ARG B 2 198 ? 182.020 173.204 191.682 1.00 30.76 192 ARG C C 1
ATOM 5077 O O . ARG B 2 198 ? 180.893 173.068 191.209 1.00 38.53 192 ARG C O 1
ATOM 5085 N N . ALA B 2 199 ? 182.896 174.090 191.211 1.00 39.97 193 ALA C N 1
ATOM 5086 C CA . ALA B 2 199 ? 182.564 174.979 190.104 1.00 40.03 193 ALA C CA 1
ATOM 5087 C C . ALA B 2 199 ? 182.863 174.354 188.748 1.00 43.21 193 ALA C C 1
ATOM 5088 O O . ALA B 2 199 ? 182.120 174.579 187.787 1.00 48.00 193 ALA C O 1
ATOM 5090 N N . GLY B 2 200 ? 183.938 173.573 188.648 1.00 59.13 194 GLY C N 1
ATOM 5091 C CA . GLY B 2 200 ? 184.301 172.944 187.394 1.00 57.55 194 GLY C CA 1
ATOM 5092 C C . GLY B 2 200 ? 183.481 171.732 187.017 1.00 59.57 194 GLY C C 1
ATOM 5093 O O . GLY B 2 200 ? 183.616 171.236 185.895 1.00 60.02 194 GLY C O 1
ATOM 5094 N N . GLY B 2 201 ? 182.638 171.239 187.924 1.00 57.09 195 GLY C N 1
ATOM 5095 C CA . GLY B 2 201 ? 181.796 170.098 187.622 1.00 54.98 195 GLY C CA 1
ATOM 5096 C C . GLY B 2 201 ? 180.517 170.416 186.882 1.00 58.69 195 GLY C C 1
ATOM 5097 O O . GLY B 2 201 ? 179.871 169.497 186.371 1.00 59.49 195 GLY C O 1
ATOM 5098 N N . SER B 2 202 ? 180.132 171.692 186.814 1.00 50.46 196 SER C N 1
ATOM 5099 C CA . SER B 2 202 ? 178.935 172.081 186.079 1.00 50.73 196 SER C CA 1
ATOM 5100 C C . SER B 2 202 ? 179.206 172.286 184.595 1.00 54.42 196 SER C C 1
ATOM 5101 O O . SER B 2 202 ? 178.278 172.170 183.780 1.00 56.13 196 SER C O 1
ATOM 5104 N N . VAL B 2 203 ? 180.454 172.588 184.233 1.00 56.07 197 VAL C N 1
ATOM 5105 C CA . VAL B 2 203 ? 180.819 172.696 182.825 1.00 56.48 197 VAL C CA 1
ATOM 5106 C C . VAL B 2 203 ? 180.562 171.376 182.114 1.00 58.31 197 VAL C C 1
ATOM 5107 O O . VAL B 2 203 ? 180.157 171.349 180.947 1.00 60.80 197 VAL C O 1
ATOM 5111 N N . GLN B 2 204 ? 180.774 170.259 182.813 1.00 57.46 198 GLN C N 1
ATOM 5112 C CA . GLN B 2 204 ? 180.562 168.951 182.203 1.00 55.80 198 GLN C CA 1
ATOM 5113 C C . GLN B 2 204 ? 179.096 168.733 181.844 1.00 59.07 198 GLN C C 1
ATOM 5114 O O . GLN B 2 204 ? 178.783 168.302 180.729 1.00 69.62 198 GLN C O 1
ATOM 5120 N N . ARG B 2 205 ? 178.179 169.032 182.768 1.00 52.39 199 ARG C N 1
ATOM 5121 C CA . ARG B 2 205 ? 176.762 168.846 182.461 1.00 56.44 199 ARG C CA 1
ATOM 5122 C C . ARG B 2 205 ? 176.276 169.849 181.423 1.00 53.86 199 ARG C C 1
ATOM 5123 O O . ARG B 2 205 ? 175.404 169.520 180.605 1.00 60.08 199 ARG C O 1
ATOM 5131 N N . ILE B 2 206 ? 176.830 171.065 181.425 1.00 49.22 200 ILE C N 1
ATOM 5132 C CA . ILE B 2 206 ? 176.548 171.994 180.334 1.00 53.73 200 ILE C CA 1
ATOM 5133 C C . ILE B 2 206 ? 176.973 171.386 179.002 1.00 56.89 200 ILE C C 1
ATOM 5134 O O . ILE B 2 206 ? 176.259 171.489 177.995 1.00 59.71 200 ILE C O 1
ATOM 5139 N N . ALA B 2 207 ? 178.137 170.733 178.982 1.00 58.73 201 ALA C N 1
ATOM 5140 C CA . ALA B 2 207 ? 178.618 170.090 177.765 1.00 53.89 201 ALA C CA 1
ATOM 5141 C C . ALA B 2 207 ? 177.692 168.964 177.323 1.00 58.11 201 ALA C C 1
ATOM 5142 O O . ALA B 2 207 ? 177.418 168.813 176.127 1.00 63.42 201 ALA C O 1
ATOM 5144 N N . GLU B 2 208 ? 177.212 168.151 178.268 1.00 53.52 202 GLU C N 1
ATOM 5145 C CA . GLU B 2 208 ? 176.284 167.080 177.902 1.00 53.36 202 GLU C CA 1
ATOM 5146 C C . GLU B 2 208 ? 174.998 167.640 177.308 1.00 58.03 202 GLU C C 1
ATOM 5147 O O . GLU B 2 208 ? 174.495 167.127 176.299 1.00 66.29 202 GLU C O 1
ATOM 5153 N N . LEU B 2 209 ? 174.446 168.689 177.923 1.00 51.87 203 LEU C N 1
ATOM 5154 C CA . LEU B 2 209 ? 173.224 169.286 177.392 1.00 53.35 203 LEU C CA 1
ATOM 5155 C C . LEU B 2 209 ? 173.449 169.854 175.995 1.00 54.64 203 LEU C C 1
ATOM 5156 O O . LEU B 2 209 ? 172.620 169.663 175.092 1.00 59.37 203 LEU C O 1
ATOM 5161 N N . SER B 2 210 ? 174.573 170.547 175.797 1.00 44.69 204 SER C N 1
ATOM 5162 C CA . SER B 2 210 ? 174.874 171.113 174.487 1.00 47.66 204 SER C CA 1
ATOM 5163 C C . SER B 2 210 ? 175.048 170.021 173.440 1.00 53.36 204 SER C C 1
ATOM 5164 O O . SER B 2 210 ? 174.585 170.162 172.302 1.00 58.05 204 SER C O 1
ATOM 5167 N N . ALA B 2 211 ? 175.715 168.923 173.806 1.00 56.20 205 ALA C N 1
ATOM 5168 C CA . ALA B 2 211 ? 175.907 167.822 172.870 1.00 53.83 205 ALA C CA 1
ATOM 5169 C C . ALA B 2 211 ? 174.580 167.180 172.489 1.00 51.24 205 ALA C C 1
ATOM 5170 O O . ALA B 2 211 ? 174.360 166.840 171.321 1.00 59.86 205 ALA C O 1
ATOM 5172 N N . SER B 2 212 ? 173.701 167.003 173.477 1.00 52.24 206 SER C N 1
ATOM 5173 C CA . SER B 2 212 ? 172.360 166.436 173.185 1.00 54.14 206 SER C CA 1
ATOM 5174 C C . SER B 2 212 ? 171.643 167.351 172.189 1.00 54.48 206 SER C C 1
ATOM 5175 O O . SER B 2 212 ? 171.128 166.837 171.177 1.00 60.81 206 SER C O 1
ATOM 5178 N N . HIS B 2 213 ? 171.626 168.657 172.466 1.00 53.58 207 HIS C N 1
ATOM 5179 C CA . HIS B 2 213 ? 170.947 169.604 171.586 1.00 51.48 207 HIS C CA 1
ATOM 5180 C C . HIS B 2 213 ? 171.525 169.553 170.176 1.00 52.77 207 HIS C C 1
ATOM 5181 O O . HIS B 2 213 ? 170.780 169.552 169.185 1.00 57.03 207 HIS C O 1
ATOM 5188 N N . ARG B 2 214 ? 172.855 169.494 170.068 1.00 52.74 208 ARG C N 1
ATOM 5189 C CA . ARG B 2 214 ? 173.497 169.424 168.760 1.00 47.21 208 ARG C CA 1
ATOM 5190 C C . ARG B 2 214 ? 173.112 168.149 168.022 1.00 51.36 208 ARG C C 1
ATOM 5191 O O . ARG B 2 214 ? 172.875 168.176 166.811 1.00 56.83 208 ARG C O 1
ATOM 5199 N N . ARG B 2 215 ? 173.050 167.019 168.733 1.00 58.57 209 ARG C N 1
ATOM 5200 C CA . ARG B 2 215 ? 172.681 165.763 168.085 1.00 56.96 209 ARG C CA 1
ATOM 5201 C C . ARG B 2 215 ? 171.252 165.810 167.560 1.00 56.56 209 ARG C C 1
ATOM 5202 O O . ARG B 2 215 ? 170.980 165.374 166.432 1.00 61.53 209 ARG C O 1
ATOM 5210 N N . SER B 2 216 ? 170.323 166.339 168.362 1.00 51.09 210 SER C N 1
ATOM 5211 C CA . SER B 2 216 ? 168.941 166.449 167.901 1.00 55.06 210 SER C CA 1
ATOM 5212 C C . SER B 2 216 ? 168.840 167.348 166.672 1.00 59.96 210 SER C C 1
ATOM 5213 O O . SER B 2 216 ? 168.157 167.008 165.689 1.00 64.15 210 SER C O 1
ATOM 5216 N N . THR B 2 217 ? 169.525 168.496 166.703 1.00 55.59 211 THR C N 1
ATOM 5217 C CA . THR B 2 217 ? 169.487 169.403 165.561 1.00 56.60 211 THR C CA 1
ATOM 5218 C C . THR B 2 217 ? 170.091 168.755 164.321 1.00 58.47 211 THR C C 1
ATOM 5219 O O . THR B 2 217 ? 169.567 168.912 163.213 1.00 60.71 211 THR C O 1
ATOM 5223 N N . MET B 2 218 ? 171.194 168.022 164.488 1.00 55.71 212 MET C N 1
ATOM 5224 C CA . MET B 2 218 ? 171.820 167.357 163.351 1.00 55.82 212 MET C CA 1
ATOM 5225 C C . MET B 2 218 ? 170.894 166.314 162.744 1.00 60.88 212 MET C C 1
ATOM 5226 O O . MET B 2 218 ? 170.820 166.181 161.518 1.00 60.33 212 MET C O 1
ATOM 5231 N N . ALA B 2 219 ? 170.186 165.578 163.604 1.00 63.66 213 ALA C N 1
ATOM 5232 C CA . ALA B 2 219 ? 169.229 164.561 163.111 1.00 60.85 213 ALA C CA 1
ATOM 5233 C C . ALA B 2 219 ? 168.179 165.246 162.232 1.00 61.75 213 ALA C C 1
ATOM 5234 O O . ALA B 2 219 ? 168.004 164.821 161.075 1.00 66.54 213 ALA C O 1
ATOM 5236 N N . THR B 2 220 ? 167.515 166.273 162.767 1.00 54.13 214 THR C N 1
ATOM 5237 C CA . THR B 2 220 ? 166.465 166.993 161.999 1.00 58.85 214 THR C CA 1
ATOM 5238 C C . THR B 2 220 ? 167.057 167.493 160.678 1.00 59.73 214 THR C C 1
ATOM 5239 O O . THR B 2 220 ? 166.463 167.208 159.622 1.00 58.79 214 THR C O 1
ATOM 5243 N N . LEU B 2 221 ? 168.178 168.217 160.747 1.00 60.25 215 LEU C N 1
ATOM 5244 C CA . LEU B 2 221 ? 168.840 168.737 159.522 1.00 56.11 215 LEU C CA 1
ATOM 5245 C C . LEU B 2 221 ? 168.985 167.594 158.514 1.00 58.07 215 LEU C C 1
ATOM 5246 O O . LEU B 2 221 ? 168.593 167.784 157.347 1.00 61.77 215 LEU C O 1
ATOM 5251 N N . ARG B 2 222 ? 169.524 166.455 158.955 1.00 58.23 216 ARG C N 1
ATOM 5252 C CA . ARG B 2 222 ? 169.730 165.339 158.040 1.00 59.36 216 ARG C CA 1
ATOM 5253 C C . ARG B 2 222 ? 168.426 164.953 157.361 1.00 55.89 216 ARG C C 1
ATOM 5254 O O . ARG B 2 222 ? 168.378 164.760 156.139 1.00 58.43 216 ARG C O 1
ATOM 5262 N N . ILE B 2 223 ? 167.349 164.848 158.144 1.00 53.21 217 ILE C N 1
ATOM 5263 C CA . ILE B 2 223 ? 166.055 164.494 157.564 1.00 51.44 217 ILE C CA 1
ATOM 5264 C C . ILE B 2 223 ? 165.614 165.552 156.556 1.00 54.69 217 ILE C C 1
ATOM 5265 O O . ILE B 2 223 ? 165.155 165.227 155.451 1.00 61.19 217 ILE C O 1
ATOM 5270 N N . SER B 2 224 ? 165.761 166.832 156.913 1.00 57.05 218 SER C N 1
ATOM 5271 C CA . SER B 2 224 ? 165.331 167.903 156.018 1.00 50.05 218 SER C CA 1
ATOM 5272 C C . SER B 2 224 ? 166.109 167.890 154.706 1.00 48.67 218 SER C C 1
ATOM 5273 O O . SER B 2 224 ? 165.524 168.032 153.624 1.00 52.69 218 SER C O 1
ATOM 5276 N N . PHE B 2 225 ? 167.430 167.716 154.779 1.00 52.86 219 PHE C N 1
ATOM 5277 C CA . PHE B 2 225 ? 168.239 167.747 153.565 1.00 57.30 219 PHE C CA 1
ATOM 5278 C C . PHE B 2 225 ? 167.987 166.520 152.697 1.00 54.82 219 PHE C C 1
ATOM 5279 O O . PHE B 2 225 ? 167.987 166.616 151.462 1.00 56.87 219 PHE C O 1
ATOM 5287 N N . LEU B 2 226 ? 167.754 165.359 153.318 1.00 55.73 220 LEU C N 1
ATOM 5288 C CA . LEU B 2 226 ? 167.389 164.179 152.540 1.00 53.41 220 LEU C CA 1
ATOM 5289 C C . LEU B 2 226 ? 166.067 164.392 151.812 1.00 52.55 220 LEU C C 1
ATOM 5290 O O . LEU B 2 226 ? 165.924 164.015 150.641 1.00 55.85 220 LEU C O 1
ATOM 5295 N N . SER B 2 227 ? 165.091 165.002 152.489 1.00 49.65 221 SER C N 1
ATOM 5296 C CA . SER B 2 227 ? 163.815 165.287 151.840 1.00 44.62 221 SER C CA 1
ATOM 5297 C C . SER B 2 227 ? 163.992 166.251 150.673 1.00 45.33 221 SER C C 1
ATOM 5298 O O . SER B 2 227 ? 163.373 166.080 149.613 1.00 48.72 221 SER C O 1
ATOM 5301 N N . ALA B 2 228 ? 164.829 167.275 150.851 1.00 45.53 222 ALA C N 1
ATOM 5302 C CA . ALA B 2 228 ? 165.083 168.216 149.764 1.00 44.33 222 ALA C CA 1
ATOM 5303 C C . ALA B 2 228 ? 165.726 167.522 148.570 1.00 48.44 222 ALA C C 1
ATOM 5304 O O . ALA B 2 228 ? 165.368 167.792 147.415 1.00 47.74 222 ALA C O 1
ATOM 5306 N N . LEU B 2 229 ? 166.681 166.623 148.828 1.00 52.49 223 LEU C N 1
ATOM 5307 C CA . LEU B 2 229 ? 167.313 165.880 147.741 1.00 46.70 223 LEU C CA 1
ATOM 5308 C C . LEU B 2 229 ? 166.302 165.011 147.001 1.00 46.70 223 LEU C C 1
ATOM 5309 O O . LEU B 2 229 ? 166.316 164.940 145.764 1.00 49.03 223 LEU C O 1
ATOM 5314 N N . VAL B 2 230 ? 165.416 164.342 147.743 1.00 46.58 224 VAL C N 1
ATOM 5315 C CA . VAL B 2 230 ? 164.406 163.501 147.104 1.00 43.58 224 VAL C CA 1
ATOM 5316 C C . VAL B 2 230 ? 163.482 164.342 146.232 1.00 47.83 224 VAL C C 1
ATOM 5317 O O . VAL B 2 230 ? 163.137 163.950 145.110 1.00 53.36 224 VAL C O 1
ATOM 5321 N N . LEU B 2 231 ? 163.061 165.507 146.732 1.00 51.23 225 LEU C N 1
ATOM 5322 C CA . LEU B 2 231 ? 162.186 166.371 145.941 1.00 47.10 225 LEU C CA 1
ATOM 5323 C C . LEU B 2 231 ? 162.885 166.866 144.680 1.00 46.76 225 LEU C C 1
ATOM 5324 O O . LEU B 2 231 ? 162.273 166.934 143.604 1.00 45.29 225 LEU C O 1
ATOM 5329 N N . GLU B 2 232 ? 164.167 167.226 144.795 1.00 51.73 226 GLU C N 1
ATOM 5330 C CA . GLU B 2 232 ? 164.918 167.654 143.620 1.00 49.91 226 GLU C CA 1
ATOM 5331 C C . GLU B 2 232 ? 164.990 166.544 142.580 1.00 53.28 226 GLU C C 1
ATOM 5332 O O . GLU B 2 232 ? 164.790 166.789 141.384 1.00 54.12 226 GLU C O 1
ATOM 5338 N N . LEU B 2 233 ? 165.269 165.313 143.020 1.00 55.25 227 LEU C N 1
ATOM 5339 C CA . LEU B 2 233 ? 165.325 164.193 142.084 1.00 47.13 227 LEU C CA 1
ATOM 5340 C C . LEU B 2 233 ? 163.970 163.949 141.428 1.00 49.52 227 LEU C C 1
ATOM 5341 O O . LEU B 2 233 ? 163.895 163.688 140.220 1.00 54.37 227 LEU C O 1
ATOM 5346 N N . LEU B 2 234 ? 162.889 164.029 142.209 1.00 50.10 228 LEU C N 1
ATOM 5347 C CA . LEU B 2 234 ? 161.549 163.846 141.657 1.00 48.63 228 LEU C CA 1
ATOM 5348 C C . LEU B 2 234 ? 161.268 164.862 140.557 1.00 52.70 228 LEU C C 1
ATOM 5349 O O . LEU B 2 234 ? 160.837 164.503 139.452 1.00 52.14 228 LEU C O 1
ATOM 5354 N N . ALA B 2 235 ? 161.511 166.143 140.845 1.00 54.11 229 ALA C N 1
ATOM 5355 C CA . ALA B 2 235 ? 161.234 167.186 139.863 1.00 47.41 229 ALA C CA 1
ATOM 5356 C C . ALA B 2 235 ? 162.114 167.037 138.629 1.00 48.90 229 ALA C C 1
ATOM 5357 O O . ALA B 2 235 ? 161.649 167.226 137.497 1.00 48.17 229 ALA C O 1
ATOM 5359 N N . THR B 2 236 ? 163.391 166.700 138.824 1.00 56.40 230 THR C N 1
ATOM 5360 C CA . THR B 2 236 ? 164.294 166.553 137.688 1.00 57.07 230 THR C CA 1
ATOM 5361 C C . THR B 2 236 ? 163.867 165.400 136.788 1.00 53.01 230 THR C C 1
ATOM 5362 O O . THR B 2 236 ? 163.900 165.524 135.558 1.00 54.57 230 THR C O 1
ATOM 5366 N N . LEU B 2 237 ? 163.462 164.273 137.378 1.00 54.40 231 LEU C N 1
ATOM 5367 C CA . LEU B 2 237 ? 162.990 163.150 136.573 1.00 54.35 231 LEU C CA 1
ATOM 5368 C C . LEU B 2 237 ? 161.706 163.506 135.832 1.00 49.86 231 LEU C C 1
ATOM 5369 O O . LEU B 2 237 ? 161.538 163.158 134.653 1.00 52.85 231 LEU C O 1
ATOM 5374 N N . GLY B 2 238 ? 160.789 164.207 136.506 1.00 51.87 232 GLY C N 1
ATOM 5375 C CA . GLY B 2 238 ? 159.565 164.630 135.846 1.00 53.18 232 GLY C CA 1
ATOM 5376 C C . GLY B 2 238 ? 159.821 165.554 134.670 1.00 57.04 232 GLY C C 1
ATOM 5377 O O . GLY B 2 238 ? 159.121 165.494 133.657 1.00 54.91 232 GLY C O 1
ATOM 5378 N N . VAL B 2 239 ? 160.821 166.429 134.793 1.00 60.20 233 VAL C N 1
ATOM 5379 C CA . VAL B 2 239 ? 161.179 167.299 133.676 1.00 51.91 233 VAL C CA 1
ATOM 5380 C C . VAL B 2 239 ? 161.825 166.495 132.553 1.00 53.28 233 VAL C C 1
ATOM 5381 O O . VAL B 2 239 ? 161.500 166.677 131.371 1.00 54.55 233 VAL C O 1
ATOM 5385 N N . ALA B 2 240 ? 162.747 165.592 132.903 1.00 60.25 234 ALA C N 1
ATOM 5386 C CA . ALA B 2 240 ? 163.486 164.845 131.891 1.00 58.75 234 ALA C CA 1
ATOM 5387 C C . ALA B 2 240 ? 162.577 163.935 131.080 1.00 55.76 234 ALA C C 1
ATOM 5388 O O . ALA B 2 240 ? 162.850 163.678 129.903 1.00 58.29 234 ALA C O 1
ATOM 5390 N N . LEU B 2 241 ? 161.504 163.454 131.714 1.00 54.03 235 LEU C N 1
ATOM 5391 C CA . LEU B 2 241 ? 160.511 162.580 131.032 1.00 55.33 235 LEU C CA 1
ATOM 5392 C C . LEU B 2 241 ? 159.932 163.330 129.828 1.00 56.84 235 LEU C C 1
ATOM 5393 O O . LEU B 2 241 ? 160.010 162.792 128.705 1.00 58.78 235 LEU C O 1
ATOM 5398 N N . VAL B 2 242 ? 159.390 164.528 130.053 1.00 57.70 236 VAL C N 1
ATOM 5399 C CA . VAL B 2 242 ? 158.808 165.323 128.974 1.00 57.71 236 VAL C CA 1
ATOM 5400 C C . VAL B 2 242 ? 159.890 165.826 128.026 1.00 57.23 236 VAL C C 1
ATOM 5401 O O . VAL B 2 242 ? 159.633 166.019 126.830 1.00 57.04 236 VAL C O 1
ATOM 5405 N N . ALA B 2 243 ? 161.109 166.042 128.528 1.00 54.48 237 ALA C N 1
ATOM 5406 C CA . ALA B 2 243 ? 162.204 166.428 127.645 1.00 51.63 237 ALA C CA 1
ATOM 5407 C C . ALA B 2 243 ? 162.472 165.341 126.613 1.00 54.09 237 ALA C C 1
ATOM 5408 O O . ALA B 2 243 ? 162.615 165.623 125.419 1.00 56.71 237 ALA C O 1
ATOM 5410 N N . VAL B 2 244 ? 162.541 164.094 127.083 1.00 58.26 238 VAL C N 1
ATOM 5411 C CA . VAL B 2 244 ? 162.718 162.932 126.163 1.00 59.36 238 VAL C CA 1
ATOM 5412 C C . VAL B 2 244 ? 161.558 162.921 125.166 1.00 56.30 238 VAL C C 1
ATOM 5413 O O . VAL B 2 244 ? 161.825 162.849 123.950 1.00 58.81 238 VAL C O 1
ATOM 5417 N N . SER B 2 245 ? 160.322 163.021 125.662 1.00 55.54 239 SER C N 1
ATOM 5418 C CA . SER B 2 245 ? 159.159 162.928 124.782 1.00 56.48 239 SER C CA 1
ATOM 5419 C C . SER B 2 245 ? 159.228 163.960 123.661 1.00 60.26 239 SER C C 1
ATOM 5420 O O . SER B 2 245 ? 159.103 163.621 122.475 1.00 64.26 239 SER C O 1
ATOM 5423 N N . VAL B 2 246 ? 159.447 165.227 124.016 1.00 62.67 240 VAL C N 1
ATOM 5424 C CA . VAL B 2 246 ? 159.449 166.280 123.006 1.00 59.55 240 VAL C CA 1
ATOM 5425 C C . VAL B 2 246 ? 160.664 166.151 122.093 1.00 56.18 240 VAL C C 1
ATOM 5426 O O . VAL B 2 246 ? 160.573 166.406 120.889 1.00 58.41 240 VAL C O 1
ATOM 5430 N N . GLY B 2 247 ? 161.816 165.752 122.638 1.00 58.05 241 GLY C N 1
ATOM 5431 C CA . GLY B 2 247 ? 162.982 165.561 121.792 1.00 62.10 241 GLY C CA 1
ATOM 5432 C C . GLY B 2 247 ? 162.768 164.490 120.741 1.00 67.72 241 GLY C C 1
ATOM 5433 O O . GLY B 2 247 ? 163.129 164.670 119.574 1.00 67.94 241 GLY C O 1
ATOM 5434 N N . LEU B 2 248 ? 162.174 163.361 121.137 1.00 69.13 242 LEU C N 1
ATOM 5435 C CA . LEU B 2 248 ? 161.855 162.324 120.161 1.00 64.79 242 LEU C CA 1
ATOM 5436 C C . LEU B 2 248 ? 160.843 162.822 119.139 1.00 66.77 242 LEU C C 1
ATOM 5437 O O . LEU B 2 248 ? 160.994 162.575 117.938 1.00 70.58 242 LEU C O 1
ATOM 5442 N N . ARG B 2 249 ? 159.808 163.534 119.591 1.00 67.14 243 ARG C N 1
ATOM 5443 C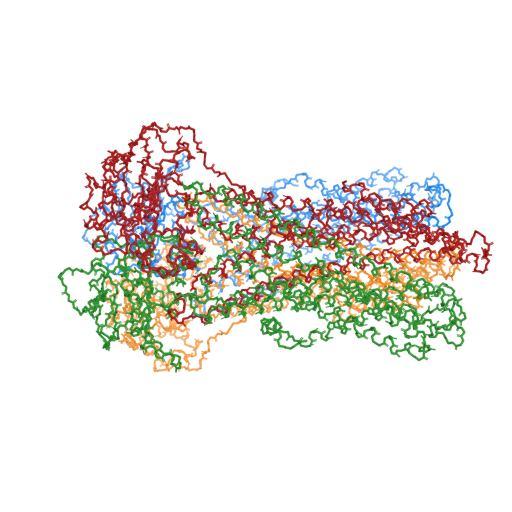 CA . ARG B 2 249 ? 158.803 164.015 118.649 1.00 67.41 243 ARG C CA 1
ATOM 5444 C C . ARG B 2 249 ? 159.329 165.132 117.755 1.00 71.43 243 ARG C C 1
ATOM 5445 O O . ARG B 2 249 ? 158.708 165.434 116.731 1.00 71.21 243 ARG C O 1
ATOM 5453 N N . LEU B 2 250 ? 160.449 165.752 118.122 1.00 73.55 244 LEU C N 1
ATOM 5454 C CA . LEU B 2 250 ? 161.059 166.804 117.319 1.00 71.26 244 LEU C CA 1
ATOM 5455 C C . LEU B 2 250 ? 162.105 166.279 116.349 1.00 68.88 244 LEU C C 1
ATOM 5456 O O . LEU B 2 250 ? 162.276 166.855 115.269 1.00 72.49 244 LEU C O 1
ATOM 5461 N N . VAL B 2 251 ? 162.819 165.211 116.713 1.00 70.51 245 VAL C N 1
ATOM 5462 C CA . VAL B 2 251 ? 163.829 164.657 115.815 1.00 73.32 245 VAL C CA 1
ATOM 5463 C C . VAL B 2 251 ? 163.183 164.160 114.529 1.00 75.62 245 VAL C C 1
ATOM 5464 O O . VAL B 2 251 ? 163.693 164.395 113.427 1.00 75.76 245 VAL C O 1
ATOM 5468 N N . PHE B 2 252 ? 162.046 163.479 114.645 1.00 76.39 246 PHE C N 1
ATOM 5469 C CA . PHE B 2 252 ? 161.349 162.947 113.482 1.00 73.56 246 PHE C CA 1
ATOM 5470 C C . PHE B 2 252 ? 160.455 163.974 112.799 1.00 75.54 246 PHE C C 1
ATOM 5471 O O . PHE B 2 252 ? 159.856 163.657 111.766 1.00 77.55 246 PHE C O 1
ATOM 5479 N N . GLY B 2 253 ? 160.347 165.185 113.343 1.00 82.82 247 GLY C N 1
ATOM 5480 C CA . GLY B 2 253 ? 159.647 166.255 112.660 1.00 84.02 247 GLY C CA 1
ATOM 5481 C C . GLY B 2 253 ? 158.148 166.289 112.841 1.00 82.37 247 GLY C C 1
ATOM 5482 O O . GLY B 2 253 ? 157.452 166.883 112.012 1.00 81.50 247 GLY C O 1
ATOM 5483 N N . ASP B 2 254 ? 157.621 165.673 113.899 1.00 81.45 248 ASP C N 1
ATOM 5484 C CA . ASP B 2 254 ? 156.177 165.660 114.101 1.00 81.76 248 ASP C CA 1
ATOM 5485 C C . ASP B 2 254 ? 155.644 166.999 114.596 1.00 84.03 248 ASP C C 1
ATOM 5486 O O . ASP B 2 254 ? 154.492 167.344 114.310 1.00 84.27 248 ASP C O 1
ATOM 5491 N N . MET B 2 255 ? 156.452 167.764 115.324 1.00 81.80 249 MET C N 1
ATOM 5492 C CA . MET B 2 255 ? 156.005 168.988 115.971 1.00 78.53 249 MET C CA 1
ATOM 5493 C C . MET B 2 255 ? 156.817 170.186 115.495 1.00 79.14 249 MET C C 1
ATOM 5494 O O . MET B 2 255 ? 157.909 170.047 114.938 1.00 79.42 249 MET C O 1
ATOM 5499 N N . THR B 2 256 ? 156.259 171.372 115.724 1.00 77.94 250 THR C N 1
ATOM 5500 C CA . THR B 2 256 ? 156.959 172.609 115.423 1.00 75.75 250 THR C CA 1
ATOM 5501 C C . THR B 2 256 ? 158.077 172.851 116.434 1.00 73.94 250 THR C C 1
ATOM 5502 O O . THR B 2 256 ? 158.060 172.345 117.559 1.00 79.05 250 THR C O 1
ATOM 5506 N N . LEU B 2 257 ? 159.062 173.644 116.012 1.00 62.54 251 LEU C N 1
ATOM 5507 C CA . LEU B 2 257 ? 160.259 173.841 116.823 1.00 67.32 251 LEU C CA 1
ATOM 5508 C C . LEU B 2 257 ? 159.969 174.756 118.013 1.00 67.84 251 LEU C C 1
ATOM 5509 O O . LEU B 2 257 ? 160.394 174.480 119.147 1.00 70.48 251 LEU C O 1
ATOM 5514 N N . ALA B 2 258 ? 159.224 175.839 117.770 1.00 63.58 252 ALA C N 1
ATOM 5515 C CA . ALA B 2 258 ? 158.933 176.808 118.821 1.00 63.74 252 ALA C CA 1
ATOM 5516 C C . ALA B 2 258 ? 158.098 176.189 119.933 1.00 65.10 252 ALA C C 1
ATOM 5517 O O . ALA B 2 258 ? 158.313 176.483 121.114 1.00 64.89 252 ALA C O 1
ATOM 5519 N N . ALA B 2 259 ? 157.132 175.340 119.576 1.00 60.90 253 ALA C N 1
ATOM 5520 C CA . ALA B 2 259 ? 156.340 174.661 120.596 1.00 60.51 253 ALA C CA 1
ATOM 5521 C C . ALA B 2 259 ? 157.212 173.746 121.445 1.00 61.44 253 ALA C C 1
ATOM 5522 O O . ALA B 2 259 ? 157.006 173.628 122.659 1.00 61.30 253 ALA C O 1
ATOM 5524 N N . GLY B 2 260 ? 158.196 173.093 120.825 1.00 56.93 254 GLY C N 1
ATOM 5525 C CA . GLY B 2 260 ? 159.107 172.254 121.586 1.00 55.71 254 GLY C CA 1
ATOM 5526 C C . GLY B 2 260 ? 159.926 173.044 122.587 1.00 57.90 254 GLY C C 1
ATOM 5527 O O . GLY B 2 260 ? 160.055 172.652 123.752 1.00 62.62 254 GLY C O 1
ATOM 5528 N N . LEU B 2 261 ? 160.491 174.174 122.149 1.00 55.31 255 LEU C N 1
ATOM 5529 C CA . LEU B 2 261 ? 161.222 175.021 123.091 1.00 58.81 255 LEU C CA 1
ATOM 5530 C C . LEU B 2 261 ? 160.312 175.557 124.189 1.00 59.06 255 LEU C C 1
ATOM 5531 O O . LEU B 2 261 ? 160.719 175.634 125.354 1.00 55.62 255 LEU C O 1
ATOM 5536 N N . THR B 2 262 ? 159.081 175.935 123.842 1.00 54.29 256 THR C N 1
ATOM 5537 C CA . THR B 2 262 ? 158.157 176.434 124.854 1.00 50.13 256 THR C CA 1
ATOM 5538 C C . THR B 2 262 ? 157.863 175.368 125.901 1.00 53.72 256 THR C C 1
ATOM 5539 O O . THR B 2 262 ? 157.865 175.653 127.104 1.00 57.58 256 THR C O 1
ATOM 5543 N N . ALA B 2 263 ? 157.619 174.131 125.463 1.00 58.55 257 ALA C N 1
ATOM 5544 C CA . ALA B 2 263 ? 157.353 173.053 126.410 1.00 56.69 257 ALA C CA 1
ATOM 5545 C C . ALA B 2 263 ? 158.567 172.770 127.286 1.00 55.62 257 ALA C C 1
ATOM 5546 O O . ALA B 2 263 ? 158.434 172.599 128.505 1.00 55.88 257 ALA C O 1
ATOM 5548 N N . LEU B 2 264 ? 159.761 172.723 126.688 1.00 51.09 258 LEU C N 1
ATOM 5549 C CA . LEU B 2 264 ? 160.964 172.458 127.475 1.00 49.72 258 LEU C CA 1
ATOM 5550 C C . LEU B 2 264 ? 161.225 173.560 128.493 1.00 58.02 258 LEU C C 1
ATOM 5551 O O . LEU B 2 264 ? 161.684 173.285 129.606 1.00 62.42 258 LEU C O 1
ATOM 5556 N N . LEU B 2 265 ? 160.957 174.813 128.129 1.00 59.86 259 LEU C N 1
ATOM 5557 C CA . LEU B 2 265 ? 161.198 175.902 129.065 1.00 56.41 259 LEU C CA 1
ATOM 5558 C C . LEU B 2 265 ? 160.125 175.986 130.142 1.00 53.23 259 LEU C C 1
ATOM 5559 O O . LEU B 2 265 ? 160.425 176.370 131.277 1.00 52.85 259 LEU C O 1
ATOM 5564 N N . LEU B 2 266 ? 158.881 175.633 129.820 1.00 54.29 260 LEU C N 1
ATOM 5565 C CA . LEU B 2 266 ? 157.806 175.705 130.799 1.00 56.35 260 LEU C CA 1
ATOM 5566 C C . LEU B 2 266 ? 157.713 174.470 131.683 1.00 60.26 260 LEU C C 1
ATOM 5567 O O . LEU B 2 266 ? 156.998 174.508 132.690 1.00 61.61 260 LEU C O 1
ATOM 5572 N N . ALA B 2 267 ? 158.396 173.380 131.334 1.00 58.26 261 ALA C N 1
ATOM 5573 C CA . ALA B 2 267 ? 158.372 172.199 132.196 1.00 54.29 261 ALA C CA 1
ATOM 5574 C C . ALA B 2 267 ? 158.965 172.452 133.579 1.00 56.28 261 ALA C C 1
ATOM 5575 O O . ALA B 2 267 ? 158.317 172.086 134.574 1.00 59.46 261 ALA C O 1
ATOM 5577 N N . PRO B 2 268 ? 160.157 173.045 133.731 1.00 53.30 262 PRO C N 1
ATOM 5578 C CA . PRO B 2 268 ? 160.684 173.266 135.090 1.00 59.27 262 PRO C CA 1
ATOM 5579 C C . PRO B 2 268 ? 159.854 174.226 135.923 1.00 60.27 262 PRO C C 1
ATOM 5580 O O . PRO B 2 268 ? 159.940 174.184 137.158 1.00 55.89 262 PRO C O 1
ATOM 5584 N N . GLU B 2 269 ? 159.076 175.107 135.289 1.00 57.70 263 GLU C N 1
ATOM 5585 C CA . GLU B 2 269 ? 158.227 176.029 136.031 1.00 47.88 263 GLU C CA 1
ATOM 5586 C C . GLU B 2 269 ? 157.075 175.320 136.724 1.00 51.93 263 GLU C C 1
ATOM 5587 O O . GLU B 2 269 ? 156.532 175.850 137.697 1.00 59.74 263 GLU C O 1
ATOM 5593 N N . VAL B 2 270 ? 156.679 174.144 136.235 1.00 54.81 264 VAL C N 1
ATOM 5594 C CA . VAL B 2 270 ? 155.633 173.381 136.904 1.00 58.41 264 VAL C CA 1
ATOM 5595 C C . VAL B 2 270 ? 156.135 172.842 138.237 1.00 59.48 264 VAL C C 1
ATOM 5596 O O . VAL B 2 270 ? 155.390 172.792 139.223 1.00 60.36 264 VAL C O 1
ATOM 5600 N N . PHE B 2 271 ? 157.405 172.438 138.293 1.00 56.36 265 PHE C N 1
ATOM 5601 C CA . PHE B 2 271 ? 157.934 171.718 139.442 1.00 53.02 265 PHE C CA 1
ATOM 5602 C C . PHE B 2 271 ? 158.743 172.581 140.401 1.00 56.71 265 PHE C C 1
ATOM 5603 O O . PHE B 2 271 ? 158.936 172.173 141.551 1.00 61.87 265 PHE C O 1
ATOM 5611 N N . TRP B 2 272 ? 159.228 173.745 139.968 1.00 59.44 266 TRP C N 1
ATOM 5612 C CA . TRP B 2 272 ? 160.011 174.592 140.869 1.00 58.09 266 TRP C CA 1
ATOM 5613 C C . TRP B 2 272 ? 159.232 175.058 142.096 1.00 55.11 266 TRP C C 1
ATOM 5614 O O . TRP B 2 272 ? 159.771 174.956 143.215 1.00 52.34 266 TRP C O 1
ATOM 5625 N N . PRO B 2 273 ? 158.005 175.583 141.980 1.00 51.68 267 PRO C N 1
ATOM 5626 C CA . PRO B 2 273 ? 157.296 176.024 143.192 1.00 53.02 267 PRO C CA 1
ATOM 5627 C C . PRO B 2 273 ? 157.053 174.913 144.195 1.00 53.98 267 PRO C C 1
ATOM 5628 O O . PRO B 2 273 ? 157.052 175.176 145.403 1.00 57.44 267 PRO C O 1
ATOM 5632 N N . LEU B 2 274 ? 156.844 173.677 143.737 1.00 53.11 268 LEU C N 1
ATOM 5633 C CA . LEU B 2 274 ? 156.675 172.569 144.670 1.00 51.37 268 LEU C CA 1
ATOM 5634 C C . LEU B 2 274 ? 157.956 172.306 145.452 1.00 47.68 268 LEU C C 1
ATOM 5635 O O . LEU B 2 274 ? 157.910 172.034 146.658 1.00 55.79 268 LEU C O 1
ATOM 5640 N N . ARG B 2 275 ? 159.111 172.392 144.787 1.00 42.91 269 ARG C N 1
ATOM 5641 C CA . ARG B 2 275 ? 160.379 172.268 145.498 1.00 48.62 269 ARG C CA 1
ATOM 5642 C C . ARG B 2 275 ? 160.551 173.392 146.511 1.00 53.29 269 ARG C C 1
ATOM 5643 O O . ARG B 2 275 ? 161.035 173.165 147.627 1.00 55.18 269 ARG C O 1
ATOM 5651 N N . ARG B 2 276 ? 160.168 174.616 146.138 1.00 52.59 270 ARG C N 1
ATOM 5652 C CA . ARG B 2 276 ? 160.274 175.731 147.075 1.00 45.31 270 ARG C CA 1
ATOM 5653 C C . ARG B 2 276 ? 159.377 175.523 148.291 1.00 48.23 270 ARG C C 1
ATOM 5654 O O . ARG B 2 276 ? 159.780 175.807 149.425 1.00 53.60 270 ARG C O 1
ATOM 5662 N N . VAL B 2 277 ? 158.158 175.025 148.073 1.00 40.49 271 VAL C N 1
ATOM 5663 C CA . VAL B 2 277 ? 157.253 174.742 149.185 1.00 40.12 271 VAL C CA 1
ATOM 5664 C C . VAL B 2 277 ? 157.834 173.658 150.084 1.00 44.29 271 VAL C C 1
ATOM 5665 O O . VAL B 2 277 ? 157.776 173.753 151.318 1.00 54.64 271 VAL C O 1
ATOM 5669 N N . GLY B 2 278 ? 158.390 172.605 149.483 1.00 44.95 272 GLY C N 1
ATOM 5670 C CA . GLY B 2 278 ? 158.995 171.549 150.277 1.00 42.11 272 GLY C CA 1
ATOM 5671 C C . GLY B 2 278 ? 160.176 172.037 151.093 1.00 42.71 272 GLY C C 1
ATOM 5672 O O . GLY B 2 278 ? 160.400 171.578 152.215 1.00 51.65 272 GLY C O 1
ATOM 5673 N N . ALA B 2 279 ? 160.952 172.969 150.537 1.00 40.31 273 ALA C N 1
ATOM 5674 C CA . ALA B 2 279 ? 162.070 173.534 151.286 1.00 42.02 273 ALA C CA 1
ATOM 5675 C C . ALA B 2 279 ? 161.585 174.431 152.418 1.00 50.50 273 ALA C C 1
ATOM 5676 O O . ALA B 2 279 ? 162.166 174.432 153.509 1.00 53.00 273 ALA C O 1
ATOM 5678 N N . ALA B 2 280 ? 160.523 175.203 152.178 1.00 47.18 274 ALA C N 1
ATOM 5679 C CA . ALA B 2 280 ? 160.038 176.145 153.180 1.00 42.27 274 ALA C CA 1
ATOM 5680 C C . ALA B 2 280 ? 159.287 175.464 154.317 1.00 44.87 274 ALA C C 1
ATOM 5681 O O . ALA B 2 280 ? 159.227 176.011 155.426 1.00 49.73 274 ALA C O 1
ATOM 5683 N N . PHE B 2 281 ? 158.693 174.296 154.061 1.00 44.44 275 PHE C N 1
ATOM 5684 C CA . PHE B 2 281 ? 157.932 173.611 155.103 1.00 42.69 275 PHE C CA 1
ATOM 5685 C C . PHE B 2 281 ? 158.815 173.249 156.293 1.00 45.47 275 PHE C C 1
ATOM 5686 O O . PHE B 2 281 ? 158.424 173.444 157.453 1.00 44.71 275 PHE C O 1
ATOM 5694 N N . HIS B 2 282 ? 160.010 172.718 156.026 1.00 48.32 276 HIS C N 1
ATOM 5695 C CA . HIS B 2 282 ? 160.909 172.336 157.110 1.00 47.94 276 HIS C CA 1
ATOM 5696 C C . HIS B 2 282 ? 161.360 173.549 157.911 1.00 52.01 276 HIS C C 1
ATOM 5697 O O . HIS B 2 282 ? 161.483 173.478 159.140 1.00 54.86 276 HIS C O 1
ATOM 5704 N N . ALA B 2 283 ? 161.621 174.668 157.234 1.00 48.59 277 ALA C N 1
ATOM 5705 C CA . ALA B 2 283 ? 161.985 175.891 157.941 1.00 47.78 277 ALA C CA 1
ATOM 5706 C C . ALA B 2 283 ? 160.844 176.380 158.822 1.00 48.01 277 ALA C C 1
ATOM 5707 O O . ALA B 2 283 ? 161.069 176.828 159.952 1.00 46.05 277 ALA C O 1
ATOM 5709 N N . ALA B 2 284 ? 159.608 176.299 158.325 1.00 49.41 278 ALA C N 1
ATOM 5710 C CA . ALA B 2 284 ? 158.467 176.815 159.072 1.00 49.05 278 ALA C CA 1
ATOM 5711 C C . ALA B 2 284 ? 157.991 175.877 160.174 1.00 47.51 278 ALA C C 1
ATOM 5712 O O . ALA B 2 284 ? 157.203 176.304 161.026 1.00 49.80 278 ALA C O 1
ATOM 5714 N N . GLN B 2 285 ? 158.429 174.615 160.167 1.00 52.47 279 GLN C N 1
ATOM 5715 C CA . GLN B 2 285 ? 157.945 173.656 161.161 1.00 48.36 279 GLN C CA 1
ATOM 5716 C C . GLN B 2 285 ? 158.301 174.073 162.587 1.00 52.51 279 GLN C C 1
ATOM 5717 O O . GLN B 2 285 ? 157.495 173.900 163.512 1.00 53.44 279 GLN C O 1
ATOM 5723 N N . ASP B 2 286 ? 159.515 174.590 162.794 1.00 52.59 280 ASP C N 1
ATOM 5724 C CA . ASP B 2 286 ? 159.925 174.994 164.137 1.00 49.60 280 ASP C CA 1
ATOM 5725 C C . ASP B 2 286 ? 159.068 176.141 164.658 1.00 46.91 280 ASP C C 1
ATOM 5726 O O . ASP B 2 286 ? 158.634 176.131 165.817 1.00 47.13 280 ASP C O 1
ATOM 5731 N N . GLY B 2 287 ? 158.813 177.141 163.815 1.00 48.80 281 GLY C N 1
ATOM 5732 C CA . GLY B 2 287 ? 157.909 178.206 164.210 1.00 42.67 281 GLY C CA 1
ATOM 5733 C C . GLY B 2 287 ? 156.504 177.701 164.464 1.00 47.81 281 GLY C C 1
ATOM 5734 O O . GLY B 2 287 ? 155.822 178.172 165.376 1.00 54.45 281 GLY C O 1
ATOM 5735 N N . LYS B 2 288 ? 156.056 176.728 163.667 1.00 47.35 282 LYS C N 1
ATOM 5736 C CA . LYS B 2 288 ? 154.725 176.161 163.860 1.00 44.00 282 LYS C CA 1
ATOM 5737 C C . LYS B 2 288 ? 154.598 175.511 165.232 1.00 45.53 282 LYS C C 1
ATOM 5738 O O . LYS B 2 288 ? 153.625 175.748 165.958 1.00 50.77 282 LYS C O 1
ATOM 5744 N N . THR B 2 289 ? 155.578 174.686 165.609 1.00 42.67 283 THR C N 1
ATOM 5745 C CA . THR B 2 289 ? 155.482 174.014 166.902 1.00 43.28 283 THR C CA 1
ATOM 5746 C C . THR B 2 289 ? 155.672 174.990 168.057 1.00 41.98 283 THR C C 1
ATOM 5747 O O . THR B 2 289 ? 155.024 174.842 169.101 1.00 47.44 283 THR C O 1
ATOM 5751 N N . ALA B 2 290 ? 156.528 176.004 167.890 1.00 49.26 284 ALA C N 1
ATOM 5752 C CA . ALA B 2 290 ? 156.660 177.022 168.927 1.00 43.46 284 ALA C CA 1
ATOM 5753 C C . ALA B 2 290 ? 155.356 177.785 169.120 1.00 42.32 284 ALA C C 1
ATOM 5754 O O . ALA B 2 290 ? 154.954 178.065 170.255 1.00 45.34 284 ALA C O 1
ATOM 5756 N N . ALA B 2 291 ? 154.674 178.125 168.023 1.00 44.54 285 ALA C N 1
ATOM 5757 C CA . ALA B 2 291 ? 153.387 178.803 168.130 1.00 41.45 285 ALA C CA 1
ATOM 5758 C C . ALA B 2 291 ? 152.339 177.908 168.778 1.00 44.16 285 ALA C C 1
ATOM 5759 O O . ALA B 2 291 ? 151.522 178.379 169.577 1.00 50.66 285 ALA C O 1
ATOM 5761 N N . GLU B 2 292 ? 152.336 176.618 168.438 1.00 43.17 286 GLU C N 1
ATOM 5762 C CA . GLU B 2 292 ? 151.394 175.701 169.072 1.00 47.07 286 GLU C CA 1
ATOM 5763 C C . GLU B 2 292 ? 151.628 175.630 170.575 1.00 45.81 286 GLU C C 1
ATOM 5764 O O . GLU B 2 292 ? 150.674 175.657 171.363 1.00 47.91 286 GLU C O 1
ATOM 5770 N N . GLN B 2 293 ? 152.894 175.560 170.993 1.00 44.46 287 GLN C N 1
ATOM 5771 C CA . GLN B 2 293 ? 153.201 175.575 172.420 1.00 42.30 287 GLN C CA 1
ATOM 5772 C C . GLN B 2 293 ? 152.788 176.895 173.063 1.00 40.28 287 GLN C C 1
ATOM 5773 O O . GLN B 2 293 ? 152.328 176.919 174.210 1.00 41.24 287 GLN C O 1
ATOM 5779 N N . ALA B 2 294 ? 152.951 178.006 172.341 1.00 41.22 288 ALA C N 1
ATOM 5780 C CA . ALA B 2 294 ? 152.567 179.307 172.879 1.00 38.52 288 ALA C CA 1
ATOM 5781 C C . ALA B 2 294 ? 151.065 179.383 173.128 1.00 36.75 288 ALA C C 1
ATOM 5782 O O . ALA B 2 294 ? 150.623 179.840 174.188 1.00 45.44 288 ALA C O 1
ATOM 5784 N N . LEU B 2 295 ? 150.261 178.944 172.155 1.00 44.19 289 LEU C N 1
ATOM 5785 C CA . LEU B 2 295 ? 148.815 178.906 172.372 1.00 45.90 289 LEU C CA 1
ATOM 5786 C C . LEU B 2 295 ? 148.426 177.909 173.455 1.00 41.86 289 LEU C C 1
ATOM 5787 O O . LEU B 2 295 ? 147.456 178.142 174.182 1.00 47.22 289 LEU C O 1
ATOM 5792 N N . ARG B 2 296 ? 149.154 176.797 173.577 1.00 46.68 290 ARG C N 1
ATOM 5793 C CA . ARG B 2 296 ? 148.877 175.859 174.661 1.00 45.23 290 ARG C CA 1
ATOM 5794 C C . ARG B 2 296 ? 149.115 176.506 176.020 1.00 46.97 290 ARG C C 1
ATOM 5795 O O . ARG B 2 296 ? 148.320 176.326 176.951 1.00 49.67 290 ARG C O 1
ATOM 5803 N N . LEU B 2 297 ? 150.207 177.261 176.153 1.00 53.06 291 LEU C N 1
ATOM 5804 C CA . LEU B 2 297 ? 150.475 177.977 177.397 1.00 46.06 291 LEU C CA 1
ATOM 5805 C C . LEU B 2 297 ? 149.419 179.042 177.662 1.00 47.45 291 LEU C C 1
ATOM 5806 O O . LEU B 2 297 ? 148.950 179.194 178.796 1.00 54.63 291 LEU C O 1
ATOM 5811 N N . CYS B 2 298 ? 149.035 179.794 176.628 1.00 51.86 292 CYS C N 1
ATOM 5812 C CA . CYS B 2 298 ? 148.093 180.892 176.815 1.00 50.25 292 CYS C CA 1
ATOM 5813 C C . CYS B 2 298 ? 146.682 180.395 177.101 1.00 58.14 292 CYS C C 1
ATOM 5814 O O . CYS B 2 298 ? 145.946 181.031 177.864 1.00 61.12 292 CYS C O 1
ATOM 5817 N N . ALA B 2 299 ? 146.285 179.270 176.510 1.00 67.85 293 ALA C N 1
ATOM 5818 C CA . ALA B 2 299 ? 144.923 178.755 176.654 1.00 69.42 293 ALA C CA 1
ATOM 5819 C C . ALA B 2 299 ? 144.782 178.103 178.023 1.00 69.65 293 ALA C C 1
ATOM 5820 O O . ALA B 2 299 ? 144.933 176.891 178.181 1.00 71.92 293 ALA C O 1
ATOM 5822 N N . GLU B 2 300 ? 144.484 178.925 179.031 1.00 80.40 294 GLU C N 1
ATOM 5823 C CA . GLU B 2 300 ? 144.257 178.450 180.382 1.00 81.72 294 GLU C CA 1
ATOM 5824 C C . GLU B 2 300 ? 143.337 179.443 181.079 1.00 84.24 294 GLU C C 1
ATOM 5825 O O . GLU B 2 300 ? 143.611 180.653 181.039 1.00 84.64 294 GLU C O 1
ATOM 5831 N N . PRO B 2 301 ? 142.263 178.980 181.714 1.00 90.06 295 PRO C N 1
ATOM 5832 C CA . PRO B 2 301 ? 141.331 179.911 182.358 1.00 88.53 295 PRO C CA 1
ATOM 5833 C C . PRO B 2 301 ? 141.845 180.384 183.709 1.00 87.10 295 PRO C C 1
ATOM 5834 O O . PRO B 2 301 ? 142.361 179.604 184.513 1.00 88.39 295 PRO C O 1
ATOM 5838 N N . HIS B 2 302 ? 141.696 181.684 183.951 1.00 76.42 296 HIS C N 1
ATOM 5839 C CA . HIS B 2 302 ? 142.046 182.263 185.235 1.00 79.87 296 HIS C CA 1
ATOM 5840 C C . HIS B 2 302 ? 140.792 182.490 186.071 1.00 79.82 296 HIS C C 1
ATOM 5841 O O . HIS B 2 302 ? 139.719 182.767 185.526 1.00 81.33 296 HIS C O 1
ATOM 5848 N N . PRO B 2 303 ? 140.889 182.359 187.391 1.00 86.63 297 PRO C N 1
ATOM 5849 C CA . PRO B 2 303 ? 139.728 182.608 188.251 1.00 86.71 297 PRO C CA 1
ATOM 5850 C C . PRO B 2 303 ? 139.222 184.029 188.084 1.00 87.41 297 PRO C C 1
ATOM 5851 O O . PRO B 2 303 ? 140.018 184.979 188.023 1.00 86.57 297 PRO C O 1
ATOM 5855 N N . PRO B 2 304 ? 137.909 184.217 188.005 1.00 91.75 298 PRO C N 1
ATOM 5856 C CA . PRO B 2 304 ? 137.365 185.564 187.824 1.00 91.12 298 PRO C CA 1
ATOM 5857 C C . PRO B 2 304 ? 137.344 186.351 189.123 1.00 91.97 298 PRO C C 1
ATOM 5858 O O . PRO B 2 304 ? 137.309 185.794 190.223 1.00 90.44 298 PRO C O 1
ATOM 5862 N N . THR B 2 305 ? 137.365 187.674 188.978 1.00 84.54 299 THR C N 1
ATOM 5863 C CA . THR B 2 305 ? 137.305 188.588 190.107 1.00 83.62 299 THR C CA 1
ATOM 5864 C C . THR B 2 305 ? 136.240 189.643 189.847 1.00 82.91 299 THR C C 1
ATOM 5865 O O . THR B 2 305 ? 136.011 190.050 188.704 1.00 82.27 299 THR C O 1
ATOM 5869 N N . GLY B 2 306 ? 135.592 190.082 190.920 1.00 74.99 300 GLY C N 1
ATOM 5870 C CA . GLY B 2 306 ? 134.493 191.017 190.821 1.00 75.80 300 GLY C CA 1
ATOM 5871 C C . GLY B 2 306 ? 134.960 192.455 190.708 1.00 73.91 300 GLY C C 1
ATOM 5872 O O . GLY B 2 306 ? 136.136 192.756 190.498 1.00 72.72 300 GLY C O 1
ATOM 5873 N N . HIS B 2 307 ? 133.995 193.365 190.851 1.00 69.87 301 HIS C N 1
ATOM 5874 C CA . HIS B 2 307 ? 134.246 194.798 190.754 1.00 71.18 301 HIS C CA 1
ATOM 5875 C C . HIS B 2 307 ? 133.992 195.516 192.074 1.00 70.74 301 HIS C C 1
ATOM 5876 O O . HIS B 2 307 ? 133.876 196.745 192.094 1.00 71.01 301 HIS C O 1
ATOM 5883 N N . GLU B 2 308 ? 133.897 194.776 193.175 1.00 64.78 302 GLU C N 1
ATOM 5884 C CA . GLU B 2 308 ? 133.650 195.392 194.471 1.00 63.31 302 GLU C CA 1
ATOM 5885 C C . GLU B 2 308 ? 134.843 196.237 194.900 1.00 65.16 302 GLU C C 1
ATOM 5886 O O . GLU B 2 308 ? 135.999 195.864 194.685 1.00 69.34 302 GLU C O 1
ATOM 5892 N N . VAL B 2 309 ? 134.555 197.383 195.510 1.00 63.05 303 VAL C N 1
ATOM 5893 C CA . VAL B 2 309 ? 135.573 198.323 195.962 1.00 64.09 303 VAL C CA 1
ATOM 5894 C C . VAL B 2 309 ? 135.363 198.580 197.447 1.00 67.63 303 VAL C C 1
ATOM 5895 O O . VAL B 2 309 ? 134.239 198.856 197.881 1.00 69.73 303 VAL C O 1
ATOM 5899 N N . VAL B 2 310 ? 136.440 198.482 198.221 1.00 67.48 304 VAL C N 1
ATOM 5900 C CA . VAL B 2 310 ? 136.391 198.722 199.661 1.00 67.69 304 VAL C CA 1
ATOM 5901 C C . VAL B 2 310 ? 136.124 200.203 199.909 1.00 63.52 304 VAL C C 1
ATOM 5902 O O . VAL B 2 310 ? 136.513 201.048 199.089 1.00 65.29 304 VAL C O 1
ATOM 5906 N N . PRO B 2 311 ? 135.459 200.563 201.003 1.00 68.10 305 PRO C N 1
ATOM 5907 C CA . PRO B 2 311 ? 135.203 201.980 201.283 1.00 70.59 305 PRO C CA 1
ATOM 5908 C C . PRO B 2 311 ? 136.488 202.722 201.619 1.00 70.34 305 PRO C C 1
ATOM 5909 O O . PRO B 2 311 ? 137.550 202.136 201.835 1.00 69.14 305 PRO C O 1
ATOM 5913 N N . ALA B 2 312 ? 136.372 204.047 201.656 1.00 77.32 306 ALA C N 1
ATOM 5914 C CA . ALA B 2 312 ? 137.518 204.898 201.935 1.00 78.53 306 ALA C CA 1
ATOM 5915 C C . ALA B 2 312 ? 138.005 204.705 203.367 1.00 80.60 306 ALA C C 1
ATOM 5916 O O . ALA B 2 312 ? 137.229 204.412 204.280 1.00 80.38 306 ALA C O 1
ATOM 5918 N N . GLY B 2 313 ? 139.310 204.875 203.556 1.00 77.73 307 GLY C N 1
ATOM 5919 C CA . GLY B 2 313 ? 139.933 204.710 204.855 1.00 74.94 307 GLY C CA 1
ATOM 5920 C C . GLY B 2 313 ? 140.518 203.322 205.034 1.00 75.19 307 GLY C C 1
ATOM 5921 O O . GLY B 2 313 ? 140.385 202.432 204.188 1.00 74.03 307 GLY C O 1
ATOM 5922 N N . ALA B 2 314 ? 141.181 203.148 206.167 1.00 69.74 308 ALA C N 1
ATOM 5923 C CA . ALA B 2 314 ? 141.796 201.865 206.487 1.00 68.86 308 ALA C CA 1
ATOM 5924 C C . ALA B 2 314 ? 140.715 200.839 206.797 1.00 67.34 308 ALA C C 1
ATOM 5925 O O . ALA B 2 314 ? 139.901 201.064 207.702 1.00 70.09 308 ALA C O 1
ATOM 5927 N N . PRO B 2 315 ? 140.667 199.716 206.094 1.00 59.94 309 PRO C N 1
ATOM 5928 C CA . PRO B 2 315 ? 139.586 198.748 206.285 1.00 63.90 309 PRO C CA 1
ATOM 5929 C C . PRO B 2 315 ? 139.871 197.822 207.463 1.00 65.95 309 PRO C C 1
ATOM 5930 O O . PRO B 2 315 ? 140.856 197.967 208.183 1.00 68.68 309 PRO C O 1
ATOM 5934 N N . VAL B 2 316 ? 138.975 196.855 207.646 1.00 61.10 310 VAL C N 1
ATOM 5935 C CA . VAL B 2 316 ? 139.092 195.839 208.684 1.00 61.37 310 VAL C CA 1
ATOM 5936 C C . VAL B 2 316 ? 139.215 194.486 208.001 1.00 65.55 310 VAL C C 1
ATOM 5937 O O . VAL B 2 316 ? 138.377 194.131 207.164 1.00 69.66 310 VAL C O 1
ATOM 5941 N N . ILE B 2 317 ? 140.252 193.734 208.356 1.00 67.11 311 ILE C N 1
ATOM 5942 C CA . ILE B 2 317 ? 140.518 192.423 207.774 1.00 65.72 311 ILE C CA 1
ATOM 5943 C C . ILE B 2 317 ? 140.221 191.371 208.832 1.00 67.01 311 ILE C C 1
ATOM 5944 O O . ILE B 2 317 ? 140.768 191.422 209.940 1.00 72.01 311 ILE C O 1
ATOM 5949 N N . GLU B 2 318 ? 139.353 190.420 208.495 1.00 65.58 312 GLU C N 1
ATOM 5950 C CA . GLU B 2 318 ? 138.950 189.360 209.407 1.00 65.44 312 GLU C CA 1
ATOM 5951 C C . GLU B 2 318 ? 139.200 188.006 208.761 1.00 68.18 312 GLU C C 1
ATOM 5952 O O . GLU B 2 318 ? 138.841 187.793 207.599 1.00 71.09 312 GLU C O 1
ATOM 5958 N N . VAL B 2 319 ? 139.815 187.100 209.513 1.00 75.06 313 VAL C N 1
ATOM 5959 C CA . VAL B 2 319 ? 139.986 185.713 209.088 1.00 75.44 313 VAL C CA 1
ATOM 5960 C C . VAL B 2 319 ? 139.305 184.825 210.123 1.00 76.64 313 VAL C C 1
ATOM 5961 O O . VAL B 2 319 ? 139.924 184.470 211.137 1.00 78.42 313 VAL C O 1
ATOM 5965 N N . PRO B 2 320 ? 138.038 184.456 209.920 1.00 76.18 314 PRO C N 1
ATOM 5966 C CA . PRO B 2 320 ? 137.314 183.702 210.958 1.00 76.17 314 PRO C CA 1
ATOM 5967 C C . PRO B 2 320 ? 137.906 182.338 211.264 1.00 75.41 314 PRO C C 1
ATOM 5968 O O . PRO B 2 320 ? 137.640 181.798 212.345 1.00 77.21 314 PRO C O 1
ATOM 5972 N N . ALA B 2 321 ? 138.690 181.758 210.352 1.00 78.72 315 ALA C N 1
ATOM 5973 C CA . ALA B 2 321 ? 139.260 180.437 210.603 1.00 80.99 315 ALA C CA 1
ATOM 5974 C C . ALA B 2 321 ? 140.209 180.459 211.795 1.00 80.69 315 ALA C C 1
ATOM 5975 O O . ALA B 2 321 ? 140.205 179.534 212.617 1.00 80.74 315 ALA C O 1
ATOM 5977 N N . LEU B 2 322 ? 141.031 181.500 211.906 1.00 81.36 316 LEU C N 1
ATOM 5978 C CA . LEU B 2 322 ? 141.949 181.655 213.025 1.00 78.44 316 LEU C CA 1
ATOM 5979 C C . LEU B 2 322 ? 141.438 182.638 214.069 1.00 80.04 316 LEU C C 1
ATOM 5980 O O . LEU B 2 322 ? 142.186 182.994 214.985 1.00 80.09 316 LEU C O 1
ATOM 5985 N N . LYS B 2 323 ? 140.183 183.078 213.952 1.00 82.34 317 LYS C N 1
ATOM 5986 C CA . LYS B 2 323 ? 139.590 184.051 214.872 1.00 83.56 317 LYS C CA 1
ATOM 5987 C C . LYS B 2 323 ? 140.453 185.306 214.976 1.00 85.99 317 LYS C C 1
ATOM 5988 O O . LYS B 2 323 ? 140.647 185.868 216.056 1.00 88.16 317 LYS C O 1
ATOM 5994 N N . ALA B 2 324 ? 140.975 185.750 213.838 1.00 79.52 318 ALA C N 1
ATOM 5995 C CA . ALA B 2 324 ? 141.876 186.892 213.770 1.00 78.40 318 ALA C CA 1
ATOM 5996 C C . ALA B 2 324 ? 141.153 188.081 213.156 1.00 78.08 318 ALA C C 1
ATOM 5997 O O . ALA B 2 324 ? 140.537 187.957 212.093 1.00 79.04 318 ALA C O 1
ATOM 5999 N N . VAL B 2 325 ? 141.228 189.226 213.829 1.00 74.69 319 VAL C N 1
ATOM 6000 C CA . VAL B 2 325 ? 140.666 190.477 213.335 1.00 74.89 319 VAL C CA 1
ATOM 6001 C C . VAL B 2 325 ? 141.759 191.533 213.401 1.00 73.63 319 VAL C C 1
ATOM 6002 O O . VAL B 2 325 ? 142.246 191.859 214.490 1.00 75.59 319 VAL C O 1
ATOM 6006 N N . MET B 2 326 ? 142.143 192.066 212.244 1.00 69.14 320 MET C N 1
ATOM 6007 C CA . MET B 2 326 ? 143.189 193.081 212.149 1.00 71.35 320 MET C CA 1
ATOM 6008 C C . MET B 2 326 ? 142.515 194.444 212.030 1.00 71.28 320 MET C C 1
ATOM 6009 O O . MET B 2 326 ? 142.058 194.831 210.952 1.00 71.62 320 MET C O 1
ATOM 6014 N N . GLU B 2 327 ? 142.457 195.169 213.144 1.00 70.72 321 GLU C N 1
ATOM 6015 C CA . GLU B 2 327 ? 141.790 196.460 213.183 1.00 69.81 321 GLU C CA 1
ATOM 6016 C C . GLU B 2 327 ? 142.710 197.565 212.664 1.00 74.25 321 GLU C C 1
ATOM 6017 O O . GLU B 2 327 ? 143.935 197.456 212.754 1.00 76.69 321 GLU C O 1
ATOM 6023 N N . PRO B 2 328 ? 142.140 198.634 212.111 1.00 70.57 322 PRO C N 1
ATOM 6024 C CA . PRO B 2 328 ? 142.967 199.761 211.671 1.00 69.56 322 PRO C CA 1
ATOM 6025 C C . PRO B 2 328 ? 143.592 200.490 212.848 1.00 70.34 322 PRO C C 1
ATOM 6026 O O . PRO B 2 328 ? 143.025 200.562 213.941 1.00 73.81 322 PRO C O 1
ATOM 6030 N N . GLY B 2 329 ? 144.778 201.043 212.608 1.00 69.41 323 GLY C N 1
ATOM 6031 C CA . GLY B 2 329 ? 145.502 201.760 213.632 1.00 73.17 323 GLY C CA 1
ATOM 6032 C C . GLY B 2 329 ? 146.264 200.891 214.606 1.00 72.14 323 GLY C C 1
ATOM 6033 O O . GLY B 2 329 ? 146.893 201.429 215.526 1.00 75.26 323 GLY C O 1
ATOM 6034 N N . ARG B 2 330 ? 146.234 199.572 214.437 1.00 64.97 324 ARG C N 1
ATOM 6035 C CA . ARG B 2 330 ? 146.903 198.650 215.340 1.00 66.29 324 ARG C CA 1
ATOM 6036 C C . ARG B 2 330 ? 147.788 197.702 214.545 1.00 67.96 324 ARG C C 1
ATOM 6037 O O . ARG B 2 330 ? 147.516 197.402 213.380 1.00 70.49 324 ARG C O 1
ATOM 6045 N N . VAL B 2 331 ? 148.851 197.235 215.190 1.00 59.81 325 VAL C N 1
ATOM 6046 C CA . VAL B 2 331 ? 149.778 196.288 214.583 1.00 56.08 325 VAL C CA 1
ATOM 6047 C C . VAL B 2 331 ? 149.363 194.879 214.978 1.00 55.62 325 VAL C C 1
ATOM 6048 O O . VAL B 2 331 ? 149.212 194.576 216.166 1.00 65.44 325 VAL C O 1
ATOM 6052 N N . THR B 2 332 ? 149.172 194.019 213.983 1.00 39.84 326 THR C N 1
ATOM 6053 C CA . THR B 2 332 ? 148.837 192.618 214.201 1.00 45.18 326 THR C CA 1
ATOM 6054 C C . THR B 2 332 ? 150.004 191.766 213.729 1.00 47.17 326 THR C C 1
ATOM 6055 O O . THR B 2 332 ? 150.431 191.881 212.576 1.00 56.64 326 THR C O 1
ATOM 6059 N N . VAL B 2 333 ? 150.515 190.915 214.612 1.00 41.97 327 VAL C N 1
ATOM 6060 C CA . VAL B 2 333 ? 151.664 190.071 214.312 1.00 38.18 327 VAL C CA 1
ATOM 6061 C C . VAL B 2 333 ? 151.183 188.642 214.111 1.00 42.95 327 VAL C C 1
ATOM 6062 O O . VAL B 2 333 ? 150.481 188.086 214.964 1.00 51.44 327 VAL C O 1
ATOM 6066 N N . LEU B 2 334 ? 151.552 188.056 212.978 1.00 31.21 328 LEU C N 1
ATOM 6067 C CA . LEU B 2 334 ? 151.228 186.675 212.650 1.00 27.24 328 LEU C CA 1
ATOM 6068 C C . LEU B 2 334 ? 152.445 185.811 212.952 1.00 33.44 328 LEU C C 1
ATOM 6069 O O . LEU B 2 334 ? 153.527 186.049 212.406 1.00 41.04 328 LEU C O 1
ATOM 6074 N N . THR B 2 335 ? 152.274 184.816 213.818 1.00 34.79 329 THR C N 1
ATOM 6075 C CA . THR B 2 335 ? 153.369 183.937 214.199 1.00 31.15 329 THR C CA 1
ATOM 6076 C C . THR B 2 335 ? 152.914 182.486 214.153 1.00 28.91 329 THR C C 1
ATOM 6077 O O . THR B 2 335 ? 151.725 182.184 214.277 1.00 35.40 329 THR C O 1
ATOM 6081 N N . GLY B 2 336 ? 153.879 181.593 213.962 1.00 24.56 330 GLY C N 1
ATOM 6082 C CA . GLY B 2 336 ? 153.619 180.176 213.896 1.00 23.12 330 GLY C CA 1
ATOM 6083 C C . GLY B 2 336 ? 154.863 179.403 213.511 1.00 28.83 330 GLY C C 1
ATOM 6084 O O . GLY B 2 336 ? 155.930 179.979 213.281 1.00 31.79 330 GLY C O 1
ATOM 6085 N N . PRO B 2 337 ? 154.753 178.080 213.440 1.00 34.28 331 PRO C N 1
ATOM 6086 C CA . PRO B 2 337 ? 155.898 177.262 213.025 1.00 32.32 331 PRO C CA 1
ATOM 6087 C C . PRO B 2 337 ? 156.291 177.532 211.579 1.00 29.68 331 PRO C C 1
ATOM 6088 O O . PRO B 2 337 ? 155.602 178.218 210.823 1.00 29.37 331 PRO C O 1
ATOM 6092 N N . ASN B 2 338 ? 157.436 176.968 211.200 1.00 25.63 332 ASN C N 1
ATOM 6093 C CA . ASN B 2 338 ? 158.034 177.197 209.885 1.00 28.82 332 ASN C CA 1
ATOM 6094 C C . ASN B 2 338 ? 157.301 176.360 208.846 1.00 29.77 332 ASN C C 1
ATOM 6095 O O . ASN B 2 338 ? 157.672 175.223 208.558 1.00 47.07 332 ASN C O 1
ATOM 6100 N N . GLY B 2 339 ? 156.253 176.931 208.264 1.00 25.07 333 GLY C N 1
ATOM 6101 C CA . GLY B 2 339 ? 155.585 176.269 207.164 1.00 21.13 333 GLY C CA 1
ATOM 6102 C C . GLY B 2 339 ? 154.073 176.302 207.217 1.00 31.05 333 GLY C C 1
ATOM 6103 O O . GLY B 2 339 ? 153.414 175.731 206.346 1.00 36.61 333 GLY C O 1
ATOM 6104 N N . VAL B 2 340 ? 153.503 176.943 208.232 1.00 26.86 334 VAL C N 1
ATOM 6105 C CA . VAL B 2 340 ? 152.039 176.985 208.378 1.00 26.37 334 VAL C CA 1
ATOM 6106 C C . VAL B 2 340 ? 151.563 178.250 207.670 1.00 34.56 334 VAL C C 1
ATOM 6107 O O . VAL B 2 340 ? 151.234 179.271 208.278 1.00 44.29 334 VAL C O 1
ATOM 6111 N N . GLY B 2 341 ? 151.505 178.168 206.342 1.00 19.13 335 GLY C N 1
ATOM 6112 C CA . GLY B 2 341 ? 150.794 179.107 205.491 1.00 21.83 335 GLY C CA 1
ATOM 6113 C C . GLY B 2 341 ? 150.753 180.571 205.885 1.00 30.21 335 GLY C C 1
ATOM 6114 O O . GLY B 2 341 ? 149.718 181.216 205.706 1.00 46.90 335 GLY C O 1
ATOM 6115 N N . LYS B 2 342 ? 151.853 181.124 206.398 1.00 27.84 336 LYS C N 1
ATOM 6116 C CA . LYS B 2 342 ? 151.835 182.524 206.815 1.00 18.37 336 LYS C CA 1
ATOM 6117 C C . LYS B 2 342 ? 152.021 183.455 205.623 1.00 28.15 336 LYS C C 1
ATOM 6118 O O . LYS B 2 342 ? 151.210 184.362 205.397 1.00 38.48 336 LYS C O 1
ATOM 6124 N N . SER B 2 343 ? 153.087 183.243 204.849 1.00 25.59 337 SER C N 1
ATOM 6125 C CA . SER B 2 343 ? 153.246 183.978 203.602 1.00 14.72 337 SER C CA 1
ATOM 6126 C C . SER B 2 343 ? 152.113 183.667 202.638 1.00 25.53 337 SER C C 1
ATOM 6127 O O . SER B 2 343 ? 151.677 184.545 201.885 1.00 39.77 337 SER C O 1
ATOM 6130 N N . THR B 2 344 ? 151.619 182.428 202.652 1.00 22.61 338 THR C N 1
ATOM 6131 C CA . THR B 2 344 ? 150.452 182.089 201.847 1.00 22.46 338 THR C CA 1
ATOM 6132 C C . THR B 2 344 ? 149.221 182.851 202.319 1.00 23.24 338 THR C C 1
ATOM 6133 O O . THR B 2 344 ? 148.397 183.275 201.504 1.00 34.48 338 THR C O 1
ATOM 6137 N N . LEU B 2 345 ? 149.079 183.040 203.633 1.00 17.61 339 LEU C N 1
ATOM 6138 C CA . LEU B 2 345 ? 147.978 183.852 204.145 1.00 23.55 339 LEU C CA 1
ATOM 6139 C C . LEU B 2 345 ? 148.097 185.298 203.681 1.00 29.13 339 LEU C C 1
ATOM 6140 O O . LEU B 2 345 ? 147.096 185.923 203.311 1.00 37.31 339 LEU C O 1
ATOM 6145 N N . LEU B 2 346 ? 149.312 185.850 203.697 1.00 30.20 340 LEU C N 1
ATOM 6146 C CA . LEU B 2 346 ? 149.510 187.208 203.195 1.00 23.30 340 LEU C CA 1
ATOM 6147 C C . LEU B 2 346 ? 149.141 187.309 201.720 1.00 17.99 340 LEU C C 1
ATOM 6148 O O . LEU B 2 346 ? 148.441 188.239 201.301 1.00 23.12 340 LEU C O 1
ATOM 6153 N N . GLN B 2 347 ? 149.607 186.353 200.914 1.00 18.77 341 GLN C N 1
ATOM 6154 C CA . GLN B 2 347 ? 149.312 186.373 199.486 1.00 17.92 341 GLN C CA 1
ATOM 6155 C C . GLN B 2 347 ? 147.840 186.121 199.196 1.00 28.22 341 GLN C C 1
ATOM 6156 O O . GLN B 2 347 ? 147.348 186.543 198.145 1.00 39.84 341 GLN C O 1
ATOM 6162 N N . ALA B 2 348 ? 147.132 185.439 200.095 1.00 29.74 342 ALA C N 1
ATOM 6163 C CA . ALA B 2 348 ? 145.691 185.278 199.949 1.00 26.40 342 ALA C CA 1
ATOM 6164 C C . ALA B 2 348 ? 144.950 186.555 200.322 1.00 28.93 342 ALA C C 1
ATOM 6165 O O . ALA B 2 348 ? 143.924 186.879 199.715 1.00 34.88 342 ALA C O 1
ATOM 6167 N N . ILE B 2 349 ? 145.450 187.283 201.323 1.00 26.54 343 ILE C N 1
ATOM 6168 C CA . ILE B 2 349 ? 144.889 188.594 201.639 1.00 18.40 343 ILE C CA 1
ATOM 6169 C C . ILE B 2 349 ? 145.077 189.542 200.463 1.00 22.81 343 ILE C C 1
ATOM 6170 O O . ILE B 2 349 ? 144.191 190.342 200.141 1.00 34.75 343 ILE C O 1
ATOM 6175 N N . LEU B 2 350 ? 146.236 189.468 199.802 1.00 32.73 344 LEU C N 1
ATOM 6176 C CA . LEU B 2 350 ? 146.452 190.264 198.596 1.00 27.85 344 LEU C CA 1
ATOM 6177 C C . LEU B 2 350 ? 145.477 189.873 197.494 1.00 27.97 344 LEU C C 1
ATOM 6178 O O . LEU B 2 350 ? 144.985 190.734 196.755 1.00 33.88 344 LEU C O 1
ATOM 6183 N N . GLY B 2 351 ? 145.193 188.582 197.362 1.00 17.99 345 GLY C N 1
ATOM 6184 C CA . GLY B 2 351 ? 144.370 188.078 196.287 1.00 23.02 345 GLY C CA 1
ATOM 6185 C C . GLY B 2 351 ? 145.116 187.323 195.211 1.00 29.89 345 GLY C C 1
ATOM 6186 O O . GLY B 2 351 ? 144.521 187.011 194.174 1.00 32.84 345 GLY C O 1
ATOM 6187 N N . LEU B 2 352 ? 146.399 187.023 195.419 1.00 28.14 346 LEU C N 1
ATOM 6188 C CA . LEU B 2 352 ? 147.173 186.311 194.410 1.00 29.03 346 LEU C CA 1
ATOM 6189 C C . LEU B 2 352 ? 146.821 184.831 194.351 1.00 29.27 346 LEU C C 1
ATOM 6190 O O . LEU B 2 352 ? 146.973 184.208 193.295 1.00 39.07 346 LEU C O 1
ATOM 6195 N N . GLN B 2 353 ? 146.357 184.252 195.455 1.00 27.37 347 GLN C N 1
ATOM 6196 C CA . GLN B 2 353 ? 145.982 182.846 195.483 1.00 34.60 347 GLN C CA 1
ATOM 6197 C C . GLN B 2 353 ? 144.851 182.657 196.484 1.00 38.90 347 GLN C C 1
ATOM 6198 O O . GLN B 2 353 ? 144.352 183.616 197.080 1.00 45.77 347 GLN C O 1
ATOM 6204 N N . GLU B 2 354 ? 144.446 181.403 196.664 1.00 41.32 348 GLU C N 1
ATOM 6205 C CA . GLU B 2 354 ? 143.332 181.079 197.539 1.00 43.24 348 GLU C CA 1
ATOM 6206 C C . GLU B 2 354 ? 143.785 181.011 198.994 1.00 47.98 348 GLU C C 1
ATOM 6207 O O . GLU B 2 354 ? 144.960 180.794 199.301 1.00 52.35 348 GLU C O 1
ATOM 6213 N N . SER B 2 355 ? 142.828 181.198 199.892 1.00 58.08 349 SER C N 1
ATOM 6214 C CA . SER B 2 355 ? 143.132 181.300 201.314 1.00 56.32 349 SER C CA 1
ATOM 6215 C C . SER B 2 355 ? 143.412 179.921 201.902 1.00 58.61 349 SER C C 1
ATOM 6216 O O . SER B 2 355 ? 142.611 179.000 201.717 1.00 61.35 349 SER C O 1
ATOM 6219 N N . PRO B 2 356 ? 144.536 179.741 202.599 1.00 62.39 350 PRO C N 1
ATOM 6220 C CA . PRO B 2 356 ? 144.799 178.444 203.243 1.00 66.01 350 PRO C CA 1
ATOM 6221 C C . PRO B 2 356 ? 143.789 178.082 204.316 1.00 66.21 350 PRO C C 1
ATOM 6222 O O . PRO B 2 356 ? 143.498 176.894 204.504 1.00 67.83 350 PRO C O 1
ATOM 6226 N N . CYS B 2 357 ? 143.245 179.066 205.030 1.00 70.77 351 CYS C N 1
ATOM 6227 C CA . CYS B 2 357 ? 142.369 178.820 206.174 1.00 72.18 351 CYS C CA 1
ATOM 6228 C C . CYS B 2 357 ? 141.085 179.627 206.009 1.00 72.66 351 CYS C C 1
ATOM 6229 O O . CYS B 2 357 ? 141.038 180.809 206.361 1.00 71.95 351 CYS C O 1
ATOM 6232 N N . GLY B 2 358 ? 140.050 178.986 205.473 1.00 75.40 352 GLY C N 1
ATOM 6233 C CA . GLY B 2 358 ? 138.733 179.574 205.405 1.00 78.23 352 GLY C CA 1
ATOM 6234 C C . GLY B 2 358 ? 138.659 180.767 204.477 1.00 75.66 352 GLY C C 1
ATOM 6235 O O . GLY B 2 358 ? 139.506 180.957 203.602 1.00 74.91 352 GLY C O 1
ATOM 6236 N N . PRO B 2 359 ? 137.629 181.592 204.646 1.00 72.29 353 PRO C N 1
ATOM 6237 C CA . PRO B 2 359 ? 137.500 182.806 203.840 1.00 70.19 353 PRO C CA 1
ATOM 6238 C C . PRO B 2 359 ? 138.108 184.023 204.519 1.00 69.61 353 PRO C C 1
ATOM 6239 O O . PRO B 2 359 ? 138.212 184.108 205.744 1.00 70.71 353 PRO C O 1
ATOM 6243 N N . ILE B 2 360 ? 138.514 184.980 203.689 1.00 57.68 354 ILE C N 1
ATOM 6244 C CA . ILE B 2 360 ? 139.077 186.245 204.144 1.00 55.76 354 ILE C CA 1
ATOM 6245 C C . ILE B 2 360 ? 138.109 187.355 203.769 1.00 57.20 354 ILE C C 1
ATOM 6246 O O . ILE B 2 360 ? 137.670 187.440 202.616 1.00 65.40 354 ILE C O 1
ATOM 6251 N N . LEU B 2 361 ? 137.773 188.200 204.738 1.00 56.08 355 LEU C N 1
ATOM 6252 C CA . LEU B 2 361 ? 136.845 189.303 204.537 1.00 56.33 355 LEU C CA 1
ATOM 6253 C C . LEU B 2 361 ? 137.557 190.617 204.816 1.00 59.48 355 LEU C C 1
ATOM 6254 O O . LEU B 2 361 ? 138.153 190.789 205.884 1.00 63.90 355 LEU C O 1
ATOM 6259 N N . VAL B 2 362 ? 137.493 191.537 203.860 1.00 55.36 356 VAL C N 1
ATOM 6260 C CA . VAL B 2 362 ? 138.068 192.869 204.003 1.00 52.97 356 VAL C CA 1
ATOM 6261 C C . VAL B 2 362 ? 136.912 193.858 204.028 1.00 52.68 356 VAL C C 1
ATOM 6262 O O . VAL B 2 362 ? 136.237 194.062 203.012 1.00 54.86 356 VAL C O 1
ATOM 6266 N N . ALA B 2 363 ? 136.685 194.472 205.190 1.00 54.10 357 ALA C N 1
ATOM 6267 C CA . ALA B 2 363 ? 135.585 195.417 205.389 1.00 54.92 357 ALA C CA 1
ATOM 6268 C C . ALA B 2 363 ? 134.245 194.796 205.001 1.00 57.82 357 ALA C C 1
ATOM 6269 O O . ALA B 2 363 ? 133.385 195.442 204.399 1.00 56.59 357 ALA C O 1
ATOM 6271 N N . GLY B 2 364 ? 134.065 193.526 205.355 1.00 63.01 358 GLY C N 1
ATOM 6272 C CA . GLY B 2 364 ? 132.831 192.827 205.061 1.00 59.19 358 GLY C CA 1
ATOM 6273 C C . GLY B 2 364 ? 132.848 192.073 203.748 1.00 57.45 358 GLY C C 1
ATOM 6274 O O . GLY B 2 364 ? 132.610 190.862 203.719 1.00 58.08 358 GLY C O 1
ATOM 6275 N N . VAL B 2 365 ? 133.132 192.807 202.667 1.00 55.58 359 VAL C N 1
ATOM 6276 C CA . VAL B 2 365 ? 133.150 192.192 201.308 1.00 55.60 359 VAL C CA 1
ATOM 6277 C C . VAL B 2 365 ? 134.307 191.192 201.235 1.00 59.68 359 VAL C C 1
ATOM 6278 O O . VAL B 2 365 ? 135.407 191.511 201.730 1.00 62.78 359 VAL C O 1
ATOM 6282 N N . GLU B 2 366 ? 134.055 190.021 200.649 1.00 60.18 360 GLU C N 1
ATOM 6283 C CA . GLU B 2 366 ? 135.084 188.998 200.526 1.00 58.36 360 GLU C CA 1
ATOM 6284 C C . GLU B 2 366 ? 136.204 189.460 199.602 1.00 59.52 360 GLU C C 1
ATOM 6285 O O . GLU B 2 366 ? 136.014 190.314 198.732 1.00 64.61 360 GLU C O 1
ATOM 6291 N N . VAL B 2 367 ? 137.391 188.883 199.805 1.00 52.19 361 VAL C N 1
ATOM 6292 C CA . VAL B 2 367 ? 138.540 189.223 198.971 1.00 55.29 361 VAL C CA 1
ATOM 6293 C C . VAL B 2 367 ? 138.339 188.719 197.547 1.00 57.31 361 VAL C C 1
ATOM 6294 O O . VAL B 2 367 ? 138.709 189.392 196.577 1.00 60.61 361 VAL C O 1
ATOM 6298 N N . GLY B 2 368 ? 137.739 187.537 197.395 1.00 57.22 362 GLY C N 1
ATOM 6299 C CA . GLY B 2 368 ? 137.549 186.960 196.075 1.00 58.13 362 GLY C CA 1
ATOM 6300 C C . GLY B 2 368 ? 136.687 187.791 195.148 1.00 59.93 362 GLY C C 1
ATOM 6301 O O . GLY B 2 368 ? 136.802 187.659 193.926 1.00 61.68 362 GLY C O 1
ATOM 6302 N N . ALA B 2 369 ? 135.823 188.642 195.697 1.00 59.48 363 ALA C N 1
ATOM 6303 C CA . ALA B 2 369 ? 134.968 189.509 194.901 1.00 58.13 363 ALA C CA 1
ATOM 6304 C C . ALA B 2 369 ? 135.520 190.920 194.758 1.00 58.23 363 ALA C C 1
ATOM 6305 O O . ALA B 2 369 ? 134.879 191.758 194.118 1.00 64.20 363 ALA C O 1
ATOM 6307 N N . LEU B 2 370 ? 136.684 191.202 195.333 1.00 53.72 364 LEU C N 1
ATOM 6308 C CA . LEU B 2 370 ? 137.253 192.539 195.287 1.00 53.23 364 LEU C CA 1
ATOM 6309 C C . LEU B 2 370 ? 137.888 192.819 193.930 1.00 56.33 364 LEU C C 1
ATOM 6310 O O . LEU B 2 370 ? 138.417 191.921 193.269 1.00 58.45 364 LEU C O 1
ATOM 6315 N N . ASP B 2 371 ? 137.830 194.083 193.520 1.00 53.44 365 ASP C N 1
ATOM 6316 C CA . ASP B 2 371 ? 138.521 194.524 192.313 1.00 49.55 365 ASP C CA 1
ATOM 6317 C C . ASP B 2 371 ? 140.016 194.578 192.598 1.00 54.21 365 ASP C C 1
ATOM 6318 O O . ASP B 2 371 ? 140.481 195.447 193.341 1.00 53.71 365 ASP C O 1
ATOM 6323 N N . ARG B 2 372 ? 140.769 193.649 192.006 1.00 48.64 366 ARG C N 1
ATOM 6324 C CA . ARG B 2 372 ? 142.174 193.487 192.365 1.00 40.00 366 ARG C CA 1
ATOM 6325 C C . ARG B 2 372 ? 142.991 194.727 192.025 1.00 44.37 366 ARG C C 1
ATOM 6326 O O . ARG B 2 372 ? 143.867 195.130 192.798 1.00 51.53 366 ARG C O 1
ATOM 6334 N N . SER B 2 373 ? 142.728 195.311 190.856 1.00 38.22 367 SER C N 1
ATOM 6335 C CA . SER B 2 373 ? 143.493 196.509 190.428 1.00 40.26 367 SER C CA 1
ATOM 6336 C C . SER B 2 373 ? 143.377 197.592 191.503 1.00 40.16 367 SER C C 1
ATOM 6337 O O . SER B 2 373 ? 144.426 198.086 191.961 1.00 45.46 367 SER C O 1
ATOM 6340 N N . ALA B 2 374 ? 142.148 197.931 191.898 1.00 41.17 368 ALA C N 1
ATOM 6341 C CA . ALA B 2 374 ? 141.938 198.995 192.873 1.00 43.41 368 ALA C CA 1
ATOM 6342 C C . ALA B 2 374 ? 142.335 198.569 194.279 1.00 45.21 368 ALA C C 1
ATOM 6343 O O . ALA B 2 374 ? 142.789 199.404 195.069 1.00 47.63 368 ALA C O 1
ATOM 6345 N N . TRP B 2 375 ? 142.162 197.288 194.611 1.00 38.45 369 TRP C N 1
ATOM 6346 C CA . TRP B 2 375 ? 142.539 196.802 195.934 1.00 30.76 369 TRP C CA 1
ATOM 6347 C C . TRP B 2 375 ? 144.043 196.897 196.150 1.00 38.13 369 TRP C C 1
ATOM 6348 O O . TRP B 2 375 ? 144.497 197.270 197.238 1.00 42.35 369 TRP C O 1
ATOM 6359 N N . TRP B 2 376 ? 144.833 196.568 195.126 1.00 35.43 370 TRP C N 1
ATOM 6360 C CA . TRP B 2 376 ? 146.283 196.629 195.249 1.00 20.95 370 TRP C CA 1
ATOM 6361 C C . TRP B 2 376 ? 146.801 198.057 195.346 1.00 31.04 370 TRP C C 1
ATOM 6362 O O . TRP B 2 376 ? 147.958 198.256 195.728 1.00 41.16 370 TRP C O 1
ATOM 6373 N N . GLY B 2 377 ? 145.982 199.050 195.004 1.00 38.56 371 GLY C N 1
ATOM 6374 C CA . GLY B 2 377 ? 146.388 200.432 195.164 1.00 40.26 371 GLY C CA 1
ATOM 6375 C C . GLY B 2 377 ? 146.339 200.947 196.583 1.00 42.92 371 GLY C C 1
ATOM 6376 O O . GLY B 2 377 ? 146.867 202.029 196.856 1.00 47.29 371 GLY C O 1
ATOM 6377 N N . ARG B 2 378 ? 145.717 200.197 197.490 1.00 43.44 372 ARG C N 1
ATOM 6378 C CA . ARG B 2 378 ? 145.654 200.550 198.901 1.00 42.87 372 ARG C CA 1
ATOM 6379 C C . ARG B 2 378 ? 146.556 199.673 199.759 1.00 46.73 372 ARG C C 1
ATOM 6380 O O . ARG B 2 378 ? 146.436 199.693 200.987 1.00 50.83 372 ARG C O 1
ATOM 6388 N N . LEU B 2 379 ? 147.451 198.904 199.144 1.00 41.68 373 LEU C N 1
ATOM 6389 C CA . LEU B 2 379 ? 148.312 197.972 199.853 1.00 34.95 373 LEU C CA 1
ATOM 6390 C C . LEU B 2 379 ? 149.776 198.314 199.624 1.00 37.00 373 LEU C C 1
ATOM 6391 O O . LEU B 2 379 ? 150.149 198.868 198.587 1.00 47.34 373 LEU C O 1
ATOM 6396 N N . ALA B 2 380 ? 150.600 197.972 200.610 1.00 25.02 374 ALA C N 1
ATOM 6397 C CA . ALA B 2 380 ? 152.052 198.002 200.485 1.00 22.95 374 ALA C CA 1
ATOM 6398 C C . ALA B 2 380 ? 152.568 196.672 201.011 1.00 29.44 374 ALA C C 1
ATOM 6399 O O . ALA B 2 380 ? 152.446 196.384 202.205 1.00 34.99 374 ALA C O 1
ATOM 6401 N N . TRP B 2 381 ? 153.137 195.863 200.125 1.00 22.59 375 TRP C N 1
ATOM 6402 C CA . TRP B 2 381 ? 153.518 194.493 200.435 1.00 14.90 375 TRP C CA 1
ATOM 6403 C C . TRP B 2 381 ? 155.030 194.350 200.361 1.00 19.48 375 TRP C C 1
ATOM 6404 O O . TRP B 2 381 ? 155.650 194.768 199.378 1.00 31.75 375 TRP C O 1
ATOM 6415 N N . MET B 2 382 ? 155.616 193.765 201.400 1.00 20.55 376 MET C N 1
ATOM 6416 C CA . MET B 2 382 ? 157.053 193.499 201.451 1.00 19.20 376 MET C CA 1
ATOM 6417 C C . MET B 2 382 ? 157.277 192.002 201.601 1.00 18.01 376 MET C C 1
ATOM 6418 O O . MET B 2 382 ? 157.104 191.454 202.704 1.00 22.42 376 MET C O 1
ATOM 6423 N N . PRO B 2 383 ? 157.658 191.298 200.535 1.00 16.02 377 PRO C N 1
ATOM 6424 C CA . PRO B 2 383 ? 157.855 189.846 200.639 1.00 20.30 377 PRO C CA 1
ATOM 6425 C C . PRO B 2 383 ? 159.135 189.477 201.371 1.00 27.65 377 PRO C C 1
ATOM 6426 O O . PRO B 2 383 ? 159.807 190.342 201.941 1.00 33.67 377 PRO C O 1
ATOM 6430 N N . HIS B 2 384 ? 159.468 188.186 201.376 1.00 24.18 378 HIS C N 1
ATOM 6431 C CA . HIS B 2 384 ? 160.662 187.731 202.081 1.00 20.15 378 HIS C CA 1
ATOM 6432 C C . HIS B 2 384 ? 161.925 188.310 201.458 1.00 25.11 378 HIS C C 1
ATOM 6433 O O . HIS B 2 384 ? 162.782 188.860 202.159 1.00 40.68 378 HIS C O 1
ATOM 6440 N N . ARG B 2 385 ? 162.059 188.199 200.143 1.00 16.46 379 ARG C N 1
ATOM 6441 C CA . ARG B 2 385 ? 163.208 188.755 199.430 1.00 18.95 379 ARG C CA 1
ATOM 6442 C C . ARG B 2 385 ? 162.740 189.846 198.481 1.00 27.83 379 ARG C C 1
ATOM 6443 O O . ARG B 2 385 ? 162.136 189.536 197.436 1.00 31.25 379 ARG C O 1
ATOM 6451 N N . PRO B 2 386 ? 162.973 191.118 198.794 1.00 26.51 380 PRO C N 1
ATOM 6452 C CA . PRO B 2 386 ? 162.557 192.188 197.882 1.00 25.11 380 PRO C CA 1
ATOM 6453 C C . PRO B 2 386 ? 163.288 192.099 196.551 1.00 25.81 380 PRO C C 1
ATOM 6454 O O . PRO B 2 386 ? 164.437 191.661 196.474 1.00 23.04 380 PRO C O 1
ATOM 6458 N N . VAL B 2 387 ? 162.599 192.522 195.491 1.00 24.09 381 VAL C N 1
ATOM 6459 C CA . VAL B 2 387 ? 163.176 192.478 194.153 1.00 9.98 381 VAL C CA 1
ATOM 6460 C C . VAL B 2 387 ? 164.294 193.503 194.046 1.00 30.39 381 VAL C C 1
ATOM 6461 O O . VAL B 2 387 ? 164.109 194.684 194.367 1.00 39.09 381 VAL C O 1
ATOM 6465 N N . LEU B 2 388 ? 165.460 193.057 193.583 1.00 30.34 382 LEU C N 1
ATOM 6466 C CA . LEU B 2 388 ? 166.609 193.936 193.370 1.00 19.76 382 LEU C CA 1
ATOM 6467 C C . LEU B 2 388 ? 167.257 193.528 192.052 1.00 23.11 382 LEU C C 1
ATOM 6468 O O . LEU B 2 388 ? 168.048 192.583 192.009 1.00 37.09 382 LEU C O 1
ATOM 6473 N N . VAL B 2 389 ? 166.917 194.242 190.984 1.00 22.90 383 VAL C N 1
ATOM 6474 C CA . VAL B 2 389 ? 167.417 193.951 189.644 1.00 20.74 383 VAL C CA 1
ATOM 6475 C C . VAL B 2 389 ? 168.783 194.602 189.462 1.00 26.71 383 VAL C C 1
ATOM 6476 O O . VAL B 2 389 ? 169.135 195.514 190.225 1.00 31.65 383 VAL C O 1
ATOM 6480 N N . PRO B 2 390 ? 169.591 194.161 188.497 1.00 23.66 384 PRO C N 1
ATOM 6481 C CA . PRO B 2 390 ? 170.857 194.851 188.231 1.00 22.22 384 PRO C CA 1
ATOM 6482 C C . PRO B 2 390 ? 170.624 196.297 187.819 1.00 29.23 384 PRO C C 1
ATOM 6483 O O . PRO B 2 390 ? 169.648 196.622 187.141 1.00 29.25 384 PRO C O 1
ATOM 6487 N N . GLY B 2 391 ? 171.532 197.160 188.237 1.00 26.21 385 GLY C N 1
ATOM 6488 C CA . GLY B 2 391 ? 171.413 198.580 187.993 1.00 19.59 385 GLY C CA 1
ATOM 6489 C C . GLY B 2 391 ? 171.988 199.356 189.159 1.00 32.02 385 GLY C C 1
ATOM 6490 O O . GLY B 2 391 ? 172.813 198.847 189.909 1.00 39.19 385 GLY C O 1
ATOM 6491 N N . THR B 2 392 ? 171.534 200.595 189.295 1.00 31.04 386 THR C N 1
ATOM 6492 C CA . THR B 2 392 ? 171.990 201.453 190.375 1.00 28.62 386 THR C CA 1
ATOM 6493 C C . THR B 2 392 ? 171.051 201.346 191.572 1.00 31.34 386 THR C C 1
ATOM 6494 O O . THR B 2 392 ? 169.999 200.706 191.518 1.00 34.98 386 THR C O 1
ATOM 6498 N N . VAL B 2 393 ? 171.453 201.977 192.676 1.00 27.75 387 VAL C N 1
ATOM 6499 C CA . VAL B 2 393 ? 170.596 202.023 193.854 1.00 26.97 387 VAL C CA 1
ATOM 6500 C C . VAL B 2 393 ? 169.368 202.883 193.583 1.00 40.55 387 VAL C C 1
ATOM 6501 O O . VAL B 2 393 ? 168.255 202.557 194.014 1.00 47.24 387 VAL C O 1
ATOM 6505 N N . ARG B 2 394 ? 169.548 203.990 192.858 1.00 37.91 388 ARG C N 1
ATOM 6506 C CA . ARG B 2 394 ? 168.422 204.859 192.531 1.00 32.28 388 ARG C CA 1
ATOM 6507 C C . ARG B 2 394 ? 167.413 204.151 191.637 1.00 32.83 388 ARG C C 1
ATOM 6508 O O . ARG B 2 394 ? 166.200 204.319 191.806 1.00 38.07 388 ARG C O 1
ATOM 6516 N N . GLU B 2 395 ? 167.892 203.364 190.671 1.00 27.59 389 GLU C N 1
ATOM 6517 C CA . GLU B 2 395 ? 166.983 202.622 189.806 1.00 24.76 389 GLU C CA 1
ATOM 6518 C C . GLU B 2 395 ? 166.223 201.552 190.576 1.00 36.79 389 GLU C C 1
ATOM 6519 O O . GLU B 2 395 ? 165.054 201.287 190.275 1.00 44.25 389 GLU C O 1
ATOM 6525 N N . ASN B 2 396 ? 166.865 200.925 191.563 1.00 38.40 390 ASN C N 1
ATOM 6526 C CA . ASN B 2 396 ? 166.191 199.913 192.366 1.00 19.34 390 ASN C CA 1
ATOM 6527 C C . ASN B 2 396 ? 165.200 200.529 193.343 1.00 19.24 390 ASN C C 1
ATOM 6528 O O . ASN B 2 396 ? 164.188 199.900 193.667 1.00 37.25 390 ASN C O 1
ATOM 6533 N N . LEU B 2 397 ? 165.471 201.743 193.824 1.00 20.67 391 LEU C N 1
ATOM 6534 C CA . LEU B 2 397 ? 164.523 202.425 194.697 1.00 30.26 391 LEU C CA 1
ATOM 6535 C C . LEU B 2 397 ? 163.251 202.828 193.964 1.00 34.42 391 LEU C C 1
ATOM 6536 O O . LEU B 2 397 ? 162.205 202.983 194.602 1.00 37.51 391 LEU C O 1
ATOM 6541 N N . GLU B 2 398 ? 163.316 203.002 192.646 1.00 32.33 392 GLU C N 1
ATOM 6542 C CA . GLU B 2 398 ? 162.163 203.365 191.836 1.00 32.82 392 GLU C CA 1
ATOM 6543 C C . GLU B 2 398 ? 161.596 202.182 191.064 1.00 39.10 392 GLU C C 1
ATOM 6544 O O . GLU B 2 398 ? 160.810 202.383 190.133 1.00 43.64 392 GLU C O 1
ATOM 6550 N N . LEU B 2 399 ? 161.985 200.956 191.420 1.00 33.94 393 LEU C N 1
ATOM 6551 C CA . LEU B 2 399 ? 161.525 199.785 190.681 1.00 30.74 393 LEU C CA 1
ATOM 6552 C C . LEU B 2 399 ? 160.019 199.604 190.815 1.00 34.65 393 LEU C C 1
ATOM 6553 O O . LEU B 2 399 ? 159.312 199.430 189.816 1.00 33.69 393 LEU C O 1
ATOM 6558 N N . LEU B 2 400 ? 159.510 199.637 192.041 1.00 35.27 394 LEU C N 1
ATOM 6559 C CA . LEU B 2 400 ? 158.080 199.461 192.294 1.00 33.06 394 LEU C CA 1
ATOM 6560 C C . LEU B 2 400 ? 157.385 200.814 192.435 1.00 35.62 394 LEU C C 1
ATOM 6561 O O . LEU B 2 400 ? 156.764 201.127 193.450 1.00 38.90 394 LEU C O 1
ATOM 6566 N N . GLY B 2 401 ? 157.496 201.624 191.387 1.00 40.22 395 GLY C N 1
ATOM 6567 C CA . GLY B 2 401 ? 156.876 202.927 191.366 1.00 47.10 395 GLY C CA 1
ATOM 6568 C C . GLY B 2 401 ? 157.685 203.971 192.108 1.00 51.91 395 GLY C C 1
ATOM 6569 O O . GLY B 2 401 ? 158.761 203.692 192.644 1.00 52.19 395 GLY C O 1
ATOM 6570 N N . PRO B 2 402 ? 157.178 205.201 192.151 1.00 63.79 396 PRO C N 1
ATOM 6571 C CA . PRO B 2 402 ? 157.893 206.283 192.831 1.00 59.04 396 PRO C CA 1
ATOM 6572 C C . PRO B 2 402 ? 157.616 206.321 194.325 1.00 57.87 396 PRO C C 1
ATOM 6573 O O . PRO B 2 402 ? 156.578 205.869 194.811 1.00 60.38 396 PRO C O 1
ATOM 6577 N N . VAL B 2 403 ? 158.575 206.879 195.055 1.00 62.51 397 VAL C N 1
ATOM 6578 C CA . VAL B 2 403 ? 158.495 207.021 196.503 1.00 63.84 397 VAL C CA 1
ATOM 6579 C C . VAL B 2 403 ? 158.311 208.504 196.820 1.00 66.54 397 VAL C C 1
ATOM 6580 O O . VAL B 2 403 ? 159.246 209.297 196.638 1.00 71.36 397 VAL C O 1
ATOM 6584 N N . PRO B 2 404 ? 157.138 208.923 197.289 1.00 67.63 398 PRO C N 1
ATOM 6585 C CA . PRO B 2 404 ? 156.928 210.336 197.628 1.00 66.99 398 PRO C CA 1
ATOM 6586 C C . PRO B 2 404 ? 157.462 210.695 199.006 1.00 69.46 398 PRO C C 1
ATOM 6587 O O . PRO B 2 404 ? 156.741 210.566 200.000 1.00 68.78 398 PRO C O 1
ATOM 6591 N N . GLY B 2 405 ? 158.715 211.135 199.087 1.00 76.38 399 GLY C N 1
ATOM 6592 C CA . GLY B 2 405 ? 159.311 211.421 200.377 1.00 78.02 399 GLY C CA 1
ATOM 6593 C C . GLY B 2 405 ? 160.520 210.563 200.680 1.00 80.51 399 GLY C C 1
ATOM 6594 O O . GLY B 2 405 ? 160.766 210.211 201.837 1.00 79.85 399 GLY C O 1
ATOM 6595 N N . LEU B 2 406 ? 161.277 210.226 199.632 1.00 77.55 400 LEU C N 1
ATOM 6596 C CA . LEU B 2 406 ? 162.386 209.282 199.746 1.00 74.40 400 LEU C CA 1
ATOM 6597 C C . LEU B 2 406 ? 163.337 209.640 200.883 1.00 75.73 400 LEU C C 1
ATOM 6598 O O . LEU B 2 406 ? 163.805 208.756 201.609 1.00 78.75 400 LEU C O 1
ATOM 6603 N N . ASP B 2 407 ? 163.633 210.929 201.057 1.00 79.73 401 ASP C N 1
ATOM 6604 C CA . ASP B 2 407 ? 164.588 211.336 202.085 1.00 80.66 401 ASP C CA 1
ATOM 6605 C C . ASP B 2 407 ? 164.066 211.029 203.485 1.00 81.16 401 ASP C C 1
ATOM 6606 O O . ASP B 2 407 ? 164.795 210.488 204.326 1.00 85.53 401 ASP C O 1
ATOM 6611 N N . GLU B 2 408 ? 162.803 211.367 203.755 1.00 73.62 402 GLU C N 1
ATOM 6612 C CA . GLU B 2 408 ? 162.240 211.127 205.080 1.00 73.54 402 GLU C CA 1
ATOM 6613 C C . GLU B 2 408 ? 162.138 209.636 205.379 1.00 73.96 402 GLU C C 1
ATOM 6614 O O . GLU B 2 408 ? 162.429 209.201 206.500 1.00 73.28 402 GLU C O 1
ATOM 6620 N N . VAL B 2 409 ? 161.722 208.839 204.393 1.00 65.08 403 VAL C N 1
ATOM 6621 C CA . VAL B 2 409 ? 161.621 207.396 204.596 1.00 61.63 403 VAL C CA 1
ATOM 6622 C C . VAL B 2 409 ? 162.998 206.792 204.835 1.00 60.13 403 VAL C C 1
ATOM 6623 O O . VAL B 2 409 ? 163.164 205.907 205.682 1.00 66.66 403 VAL C O 1
ATOM 6627 N N . CYS B 2 410 ? 164.004 207.251 204.087 1.00 55.27 404 CYS C N 1
ATOM 6628 C CA . CYS B 2 410 ? 165.362 206.768 204.304 1.00 53.28 404 CYS C CA 1
ATOM 6629 C C . CYS B 2 410 ? 165.858 207.125 205.698 1.00 58.12 404 CYS C C 1
ATOM 6630 O O . CYS B 2 410 ? 166.521 206.315 206.356 1.00 61.93 404 CYS C O 1
ATOM 6633 N N . ARG B 2 411 ? 165.555 208.338 206.163 1.00 61.96 405 ARG C N 1
ATOM 6634 C CA . ARG B 2 411 ? 165.962 208.731 207.508 1.00 59.42 405 ARG C CA 1
ATOM 6635 C C . ARG B 2 411 ? 165.264 207.889 208.569 1.00 61.54 405 ARG C C 1
ATOM 6636 O O . ARG B 2 411 ? 165.886 207.490 209.561 1.00 62.47 405 ARG C O 1
ATOM 6644 N N . SER B 2 412 ? 163.972 207.610 208.382 1.00 55.13 406 SER C N 1
ATOM 6645 C CA . SER B 2 412 ? 163.227 206.856 209.387 1.00 55.50 406 SER C CA 1
ATOM 6646 C C . SER B 2 412 ? 163.667 205.398 209.436 1.00 55.41 406 SER C C 1
ATOM 6647 O O . SER B 2 412 ? 163.903 204.851 210.519 1.00 54.94 406 SER C O 1
ATOM 6650 N N . VAL B 2 413 ? 163.778 204.751 208.276 1.00 50.83 407 VAL C N 1
ATOM 6651 C CA . VAL B 2 413 ? 164.175 203.347 208.241 1.00 42.41 407 VAL C CA 1
ATOM 6652 C C . VAL B 2 413 ? 165.636 203.176 208.638 1.00 46.91 407 VAL C C 1
ATOM 6653 O O . VAL B 2 413 ? 165.987 202.215 209.331 1.00 56.22 407 VAL C O 1
ATOM 6657 N N . GLY B 2 414 ? 166.500 204.096 208.229 1.00 46.66 408 GLY C N 1
ATOM 6658 C CA . GLY B 2 414 ? 167.924 203.961 208.438 1.00 39.27 408 GLY C CA 1
ATOM 6659 C C . GLY B 2 414 ? 168.735 203.771 207.179 1.00 36.09 408 GLY C C 1
ATOM 6660 O O . GLY B 2 414 ? 169.915 203.417 207.273 1.00 38.15 408 GLY C O 1
ATOM 6661 N N . PHE B 2 415 ? 168.141 203.986 206.006 1.00 41.67 409 PHE C N 1
ATOM 6662 C CA . PHE B 2 415 ? 168.849 203.849 204.742 1.00 43.21 409 PHE C CA 1
ATOM 6663 C C . PHE B 2 415 ? 169.722 205.053 204.419 1.00 49.30 409 PHE C C 1
ATOM 6664 O O . PHE B 2 415 ? 170.554 204.967 203.510 1.00 48.60 409 PHE C O 1
ATOM 6672 N N . ASP B 2 416 ? 169.554 206.168 205.134 1.00 48.18 410 ASP C N 1
ATOM 6673 C CA . ASP B 2 416 ? 170.406 207.328 204.905 1.00 45.66 410 ASP C CA 1
ATOM 6674 C C . ASP B 2 416 ? 171.850 207.047 205.299 1.00 51.77 410 ASP C C 1
ATOM 6675 O O . ASP B 2 416 ? 172.776 207.555 204.657 1.00 55.29 410 ASP C O 1
ATOM 6680 N N . GLU B 2 417 ? 172.063 206.247 206.345 1.00 49.12 411 GLU C N 1
ATOM 6681 C CA . GLU B 2 417 ? 173.411 205.853 206.729 1.00 47.93 411 GLU C CA 1
ATOM 6682 C C . GLU B 2 417 ? 174.010 204.823 205.783 1.00 50.98 411 GLU C C 1
ATOM 6683 O O . GLU B 2 417 ? 175.210 204.546 205.876 1.00 54.42 411 GLU C O 1
ATOM 6689 N N . VAL B 2 418 ? 173.211 204.249 204.888 1.00 45.49 412 VAL C N 1
ATOM 6690 C CA . VAL B 2 418 ? 173.727 203.359 203.853 1.00 44.28 412 VAL C CA 1
ATOM 6691 C C . VAL B 2 418 ? 174.176 204.144 202.631 1.00 51.84 412 VAL C C 1
ATOM 6692 O O . VAL B 2 418 ? 175.251 203.898 202.080 1.00 55.76 412 VAL C O 1
ATOM 6696 N N . LEU B 2 419 ? 173.357 205.103 202.191 1.00 51.34 413 LEU C N 1
ATOM 6697 C CA . LEU B 2 419 ? 173.736 205.939 201.057 1.00 46.40 413 LEU C CA 1
ATOM 6698 C C . LEU B 2 419 ? 174.966 206.780 201.368 1.00 51.99 413 LEU C C 1
ATOM 6699 O O . LEU B 2 419 ? 175.776 207.049 200.474 1.00 55.11 413 LEU C O 1
ATOM 6704 N N . GLY B 2 420 ? 175.119 207.208 202.622 1.00 49.86 414 GLY C N 1
ATOM 6705 C CA . GLY B 2 420 ? 176.271 208.017 202.981 1.00 50.57 414 GLY C CA 1
ATOM 6706 C C . GLY B 2 420 ? 177.583 207.266 202.863 1.00 51.91 414 GLY C C 1
ATOM 6707 O O . GLY B 2 420 ? 178.583 207.817 202.395 1.00 54.46 414 GLY C O 1
ATOM 6708 N N . GLU B 2 421 ? 177.602 206.001 203.283 1.00 51.58 415 GLU C N 1
ATOM 6709 C CA . GLU B 2 421 ? 178.834 205.223 203.255 1.00 54.34 415 GLU C CA 1
ATOM 6710 C C . GLU B 2 421 ? 179.200 204.744 201.856 1.00 54.79 415 GLU C C 1
ATOM 6711 O O . GLU B 2 421 ? 180.353 204.362 201.631 1.00 54.87 415 GLU C O 1
ATOM 6717 N N . LEU B 2 422 ? 178.259 204.752 200.920 1.00 54.04 416 LEU C N 1
ATOM 6718 C CA . LEU B 2 422 ? 178.579 204.398 199.542 1.00 54.24 416 LEU C CA 1
ATOM 6719 C C . LEU B 2 422 ? 179.345 205.540 198.884 1.00 59.20 416 LEU C C 1
ATOM 6720 O O . LEU B 2 422 ? 178.902 206.691 198.949 1.00 61.83 416 LEU C O 1
ATOM 6725 N N . PRO B 2 423 ? 180.493 205.268 198.260 1.00 66.14 417 PRO C N 1
ATOM 6726 C CA . PRO B 2 423 ? 181.280 206.361 197.664 1.00 65.43 417 PRO C CA 1
ATOM 6727 C C . PRO B 2 423 ? 180.536 207.148 196.598 1.00 64.46 417 PRO C C 1
ATOM 6728 O O . PRO B 2 423 ? 180.736 208.364 196.491 1.00 65.41 417 PRO C O 1
ATOM 6732 N N . ASP B 2 424 ? 179.683 206.499 195.809 1.00 61.65 418 ASP C N 1
ATOM 6733 C CA . ASP B 2 424 ? 178.972 207.158 194.721 1.00 62.66 418 ASP C CA 1
ATOM 6734 C C . ASP B 2 424 ? 177.551 207.555 195.097 1.00 63.02 418 ASP C C 1
ATOM 6735 O O . ASP B 2 424 ? 176.786 207.970 194.222 1.00 65.52 418 ASP C O 1
ATOM 6740 N N . GLY B 2 425 ? 177.181 207.443 196.372 1.00 55.13 419 GLY C N 1
ATOM 6741 C CA . GLY B 2 425 ? 175.827 207.786 196.760 1.00 52.32 419 GLY C CA 1
ATOM 6742 C C . GLY B 2 425 ? 174.816 206.808 196.185 1.00 52.49 419 GLY C C 1
ATOM 6743 O O . GLY B 2 425 ? 175.064 205.605 196.072 1.00 55.96 419 GLY C O 1
ATOM 6744 N N . SER B 2 426 ? 173.654 207.339 195.809 1.00 46.83 420 SER C N 1
ATOM 6745 C CA . SER B 2 426 ? 172.598 206.511 195.243 1.00 44.14 420 SER C CA 1
ATOM 6746 C C . SER B 2 426 ? 172.822 206.283 193.754 1.00 46.33 420 SER C C 1
ATOM 6747 O O . SER B 2 426 ? 171.887 206.383 192.956 1.00 52.17 420 SER C O 1
ATOM 6750 N N . GLU B 2 427 ? 174.059 205.968 193.376 1.00 47.73 421 GLU C N 1
ATOM 6751 C CA . GLU B 2 427 ? 174.393 205.685 191.989 1.00 47.36 421 GLU C CA 1
ATOM 6752 C C . GLU B 2 427 ? 175.327 204.495 191.838 1.00 44.81 421 GLU C C 1
ATOM 6753 O O . GLU B 2 427 ? 175.763 204.217 190.717 1.00 43.80 421 GLU C O 1
ATOM 6759 N N . THR B 2 428 ? 175.650 203.798 192.917 1.00 39.61 422 THR C N 1
ATOM 6760 C CA . THR B 2 428 ? 176.549 202.657 192.834 1.00 39.70 422 THR C CA 1
ATOM 6761 C C . THR B 2 428 ? 175.889 201.530 192.049 1.00 42.73 422 THR C C 1
ATOM 6762 O O . THR B 2 428 ? 174.721 201.211 192.297 1.00 45.71 422 THR C O 1
ATOM 6766 N N . PRO B 2 429 ? 176.587 200.918 191.094 1.00 36.35 423 PRO C N 1
ATOM 6767 C CA . PRO B 2 429 ? 176.003 199.786 190.371 1.00 29.52 423 PRO C CA 1
ATOM 6768 C C . PRO B 2 429 ? 175.774 198.601 191.297 1.00 34.85 423 PRO C C 1
ATOM 6769 O O . PRO B 2 429 ? 176.523 198.371 192.248 1.00 39.82 423 PRO C O 1
ATOM 6773 N N . LEU B 2 430 ? 174.721 197.845 191.004 1.00 29.79 424 LEU C N 1
ATOM 6774 C CA . LEU B 2 430 ? 174.365 196.660 191.766 1.00 25.06 424 LEU C CA 1
ATOM 6775 C C . LEU B 2 430 ? 174.287 195.458 190.837 1.00 28.38 424 LEU C C 1
ATOM 6776 O O . LEU B 2 430 ? 173.926 195.583 189.663 1.00 37.69 424 LEU C O 1
ATOM 6781 N N . GLY B 2 431 ? 174.638 194.292 191.370 1.00 22.99 425 GLY C N 1
ATOM 6782 C CA . GLY B 2 431 ? 174.571 193.053 190.628 1.00 19.24 425 GLY C CA 1
ATOM 6783 C C . GLY B 2 431 ? 173.187 192.436 190.676 1.00 31.07 425 GLY C C 1
ATOM 6784 O O . GLY B 2 431 ? 172.205 193.055 191.087 1.00 25.50 425 GLY C O 1
ATOM 6785 N N . ARG B 2 432 ? 173.120 191.180 190.246 1.00 35.43 426 ARG C N 1
ATOM 6786 C CA . ARG B 2 432 ? 171.850 190.468 190.223 1.00 26.79 426 ARG C CA 1
ATOM 6787 C C . ARG B 2 432 ? 171.442 190.072 191.636 1.00 31.39 426 ARG C C 1
ATOM 6788 O O . ARG B 2 432 ? 172.214 189.442 192.364 1.00 33.38 426 ARG C O 1
ATOM 6796 N N . GLY B 2 433 ? 170.222 190.437 192.019 1.00 22.31 427 GLY C N 1
ATOM 6797 C CA . GLY B 2 433 ? 169.721 190.112 193.337 1.00 24.31 427 GLY C CA 1
ATOM 6798 C C . GLY B 2 433 ? 170.219 190.998 194.453 1.00 23.50 427 GLY C C 1
ATOM 6799 O O . GLY B 2 433 ? 169.968 190.690 195.623 1.00 27.76 427 GLY C O 1
ATOM 6800 N N . GLY B 2 434 ? 170.913 192.085 194.136 1.00 23.39 428 GLY C N 1
ATOM 6801 C CA . GLY B 2 434 ? 171.420 192.991 195.141 1.00 18.44 428 GLY C CA 1
ATOM 6802 C C . GLY B 2 434 ? 172.903 192.904 195.415 1.00 19.78 428 GLY C C 1
ATOM 6803 O O . GLY B 2 434 ? 173.360 193.482 196.406 1.00 28.04 428 GLY C O 1
ATOM 6804 N N . VAL B 2 435 ? 173.665 192.191 194.582 1.00 23.30 429 VAL C N 1
ATOM 6805 C CA . VAL B 2 435 ? 175.106 192.102 194.778 1.00 22.65 429 VAL C CA 1
ATOM 6806 C C . VAL B 2 435 ? 175.716 193.494 194.719 1.00 27.10 429 VAL C C 1
ATOM 6807 O O . VAL B 2 435 ? 175.390 194.305 193.843 1.00 30.14 429 VAL C O 1
ATOM 6811 N N . GLY B 2 436 ? 176.616 193.774 195.656 1.00 25.16 430 GLY C N 1
ATOM 6812 C CA . GLY B 2 436 ? 177.103 195.113 195.895 1.00 28.43 430 GLY C CA 1
ATOM 6813 C C . GLY B 2 436 ? 176.533 195.758 197.137 1.00 31.18 430 GLY C C 1
ATOM 6814 O O . GLY B 2 436 ? 177.045 196.797 197.569 1.00 42.70 430 GLY C O 1
ATOM 6815 N N . LEU B 2 437 ? 175.488 195.173 197.714 1.00 22.48 431 LEU C N 1
ATOM 6816 C CA . LEU B 2 437 ? 174.920 195.603 198.979 1.00 20.82 431 LEU C CA 1
ATOM 6817 C C . LEU B 2 437 ? 174.839 194.397 199.903 1.00 21.76 431 LEU C C 1
ATOM 6818 O O . LEU B 2 437 ? 174.716 193.257 199.452 1.00 28.52 431 LEU C O 1
ATOM 6823 N N . SER B 2 438 ? 174.914 194.652 201.202 1.00 21.85 432 SER C N 1
ATOM 6824 C CA . SER B 2 438 ? 174.782 193.576 202.169 1.00 16.62 432 SER C CA 1
ATOM 6825 C C . SER B 2 438 ? 173.308 193.257 202.400 1.00 29.74 432 SER C C 1
ATOM 6826 O O . SER B 2 438 ? 172.412 193.962 201.936 1.00 43.58 432 SER C O 1
ATOM 6829 N N . LEU B 2 439 ? 173.062 192.168 203.132 1.00 24.18 433 LEU C N 1
ATOM 6830 C CA . LEU B 2 439 ? 171.693 191.698 203.322 1.00 22.82 433 LEU C CA 1
ATOM 6831 C C . LEU B 2 439 ? 170.870 192.675 204.153 1.00 18.68 433 LEU C C 1
ATOM 6832 O O . LEU B 2 439 ? 169.685 192.890 203.872 1.00 27.26 433 LEU C O 1
ATOM 6837 N N . GLY B 2 440 ? 171.473 193.269 205.183 1.00 21.10 434 GLY C N 1
ATOM 6838 C CA . GLY B 2 440 ? 170.769 194.288 205.942 1.00 18.54 434 GLY C CA 1
ATOM 6839 C C . GLY B 2 440 ? 170.460 195.515 205.107 1.00 24.24 434 GLY C C 1
ATOM 6840 O O . GLY B 2 440 ? 169.386 196.108 205.229 1.00 38.07 434 GLY C O 1
ATOM 6841 N N . GLN B 2 441 ? 171.389 195.900 204.231 1.00 28.78 435 GLN C N 1
ATOM 6842 C CA . GLN B 2 441 ? 171.163 197.053 203.368 1.00 21.88 435 GLN C CA 1
ATOM 6843 C C . GLN B 2 441 ? 170.119 196.753 202.298 1.00 27.10 435 GLN C C 1
ATOM 6844 O O . GLN B 2 441 ? 169.311 197.623 201.955 1.00 39.98 435 GLN C O 1
ATOM 6850 N N . ARG B 2 442 ? 170.108 195.528 201.767 1.00 22.38 436 ARG C N 1
ATOM 6851 C CA . ARG B 2 442 ? 169.041 195.132 200.853 1.00 17.96 436 ARG C CA 1
ATOM 6852 C C . ARG B 2 442 ? 167.687 195.155 201.551 1.00 23.59 436 ARG C C 1
ATOM 6853 O O . ARG B 2 442 ? 166.685 195.608 200.979 1.00 32.31 436 ARG C O 1
ATOM 6861 N N . GLN B 2 443 ? 167.640 194.669 202.794 1.00 21.85 437 GLN C N 1
ATOM 6862 C CA . GLN B 2 443 ? 166.400 194.698 203.559 1.00 18.79 437 GLN C CA 1
ATOM 6863 C C . GLN B 2 443 ? 165.938 196.127 203.803 1.00 21.54 437 GLN C C 1
ATOM 6864 O O . GLN B 2 443 ? 164.742 196.421 203.728 1.00 30.49 437 GLN C O 1
ATOM 6870 N N . ARG B 2 444 ? 166.873 197.032 204.096 1.00 27.16 438 ARG C N 1
ATOM 6871 C CA . ARG B 2 444 ? 166.497 198.425 204.312 1.00 23.74 438 ARG C CA 1
ATOM 6872 C C . ARG B 2 444 ? 166.046 199.100 203.021 1.00 27.74 438 ARG C C 1
ATOM 6873 O O . ARG B 2 444 ? 165.161 199.959 203.057 1.00 34.60 438 ARG C O 1
ATOM 6881 N N . LEU B 2 445 ? 166.630 198.733 201.879 1.00 23.60 439 LEU C N 1
ATOM 6882 C CA . LEU B 2 445 ? 166.133 199.242 200.603 1.00 16.29 439 LEU C CA 1
ATOM 6883 C C . LEU B 2 445 ? 164.699 198.782 200.357 1.00 28.07 439 LEU C C 1
ATOM 6884 O O . LEU B 2 445 ? 163.835 199.573 199.953 1.00 42.41 439 LEU C O 1
ATOM 6889 N N . GLY B 2 446 ? 164.428 197.499 200.605 1.00 24.81 440 GLY C N 1
ATOM 6890 C CA . GLY B 2 446 ? 163.065 197.008 200.478 1.00 19.47 440 GLY C CA 1
ATOM 6891 C C . GLY B 2 446 ? 162.108 197.696 201.434 1.00 20.45 440 GLY C C 1
ATOM 6892 O O . GLY B 2 446 ? 160.964 197.993 201.079 1.00 23.23 440 GLY C O 1
ATOM 6893 N N . LEU B 2 447 ? 162.565 197.963 202.658 1.00 21.50 441 LEU C N 1
ATOM 6894 C CA . LEU B 2 447 ? 161.722 198.635 203.641 1.00 20.86 441 LEU C CA 1
ATOM 6895 C C . LEU B 2 447 ? 161.453 200.080 203.247 1.00 27.26 441 LEU C C 1
ATOM 6896 O O . LEU B 2 447 ? 160.371 200.607 203.514 1.00 31.01 441 LEU C O 1
ATOM 6901 N N . VAL B 2 448 ? 162.432 200.744 202.634 1.00 36.41 442 VAL C N 1
ATOM 6902 C CA . VAL B 2 448 ? 162.203 202.092 202.123 1.00 27.80 442 VAL C CA 1
ATOM 6903 C C . VAL B 2 448 ? 161.170 202.063 201.006 1.00 26.56 442 VAL C C 1
ATOM 6904 O O . VAL B 2 448 ? 160.273 202.912 200.946 1.00 37.09 442 VAL C O 1
ATOM 6908 N N . ARG B 2 449 ? 161.273 201.080 200.110 1.00 21.09 443 ARG C N 1
ATOM 6909 C CA . ARG B 2 449 ? 160.297 200.973 199.029 1.00 24.25 443 ARG C CA 1
ATOM 6910 C C . ARG B 2 449 ? 158.894 200.708 199.565 1.00 34.61 443 ARG C C 1
ATOM 6911 O O . ARG B 2 449 ? 157.913 201.259 199.054 1.00 34.08 443 ARG C O 1
ATOM 6919 N N . ALA B 2 450 ? 158.776 199.867 200.595 1.00 39.89 444 ALA C N 1
ATOM 6920 C CA . ALA B 2 450 ? 157.458 199.451 201.067 1.00 26.78 444 ALA C CA 1
ATOM 6921 C C . ALA B 2 450 ? 156.838 200.470 202.018 1.00 30.69 444 ALA C C 1
ATOM 6922 O O . ALA B 2 450 ? 155.700 200.907 201.812 1.00 39.02 444 ALA C O 1
ATOM 6924 N N . LEU B 2 451 ? 157.565 200.849 203.072 1.00 33.45 445 LEU C N 1
ATOM 6925 C CA . LEU B 2 451 ? 157.012 201.740 204.088 1.00 36.93 445 LEU C CA 1
ATOM 6926 C C . LEU B 2 451 ? 156.663 203.104 203.509 1.00 41.30 445 LEU C C 1
ATOM 6927 O O . LEU B 2 451 ? 155.611 203.670 203.828 1.00 47.22 445 LEU C O 1
ATOM 6932 N N . GLY B 2 452 ? 157.530 203.653 202.664 1.00 46.83 446 GLY C N 1
ATOM 6933 C CA . GLY B 2 452 ? 157.253 204.940 202.063 1.00 48.02 446 GLY C CA 1
ATOM 6934 C C . GLY B 2 452 ? 156.460 204.815 200.781 1.00 51.45 446 GLY C C 1
ATOM 6935 O O . GLY B 2 452 ? 157.026 204.599 199.705 1.00 52.41 446 GLY C O 1
ATOM 6936 N N . ALA B 2 453 ? 155.143 204.968 200.892 1.00 65.69 447 ALA C N 1
ATOM 6937 C CA . ALA B 2 453 ? 154.207 204.825 199.785 1.00 68.64 447 ALA C CA 1
ATOM 6938 C C . ALA B 2 453 ? 152.811 205.186 200.275 1.00 71.27 447 ALA C C 1
ATOM 6939 O O . ALA B 2 453 ? 152.518 205.034 201.467 1.00 74.17 447 ALA C O 1
ATOM 6941 N N . PRO B 2 454 ? 151.923 205.664 199.402 1.00 78.80 448 PRO C N 1
ATOM 6942 C CA . PRO B 2 454 ? 150.540 205.930 199.820 1.00 78.38 448 PRO C CA 1
ATOM 6943 C C . PRO B 2 454 ? 149.750 204.633 199.896 1.00 77.57 448 PRO C C 1
ATOM 6944 O O . PRO B 2 454 ? 149.394 204.042 198.872 1.00 76.23 448 PRO C O 1
ATOM 6948 N N . ALA B 2 455 ? 149.476 204.184 201.119 1.00 61.96 449 ALA C N 1
ATOM 6949 C CA . ALA B 2 455 ? 148.794 202.917 201.329 1.00 58.46 449 ALA C CA 1
ATOM 6950 C C . ALA B 2 455 ? 148.059 202.949 202.660 1.00 60.31 449 ALA C C 1
ATOM 6951 O O . ALA B 2 455 ? 148.465 203.645 203.594 1.00 59.87 449 ALA C O 1
ATOM 6953 N N . ASP B 2 456 ? 146.971 202.183 202.733 1.00 53.51 450 ASP C N 1
ATOM 6954 C CA . ASP B 2 456 ? 146.201 202.047 203.960 1.00 46.14 450 ASP C CA 1
ATOM 6955 C C . ASP B 2 456 ? 146.442 200.726 204.675 1.00 48.32 450 ASP C C 1
ATOM 6956 O O . ASP B 2 456 ? 146.212 200.646 205.886 1.00 53.69 450 ASP C O 1
ATOM 6961 N N . VAL B 2 457 ? 146.893 199.697 203.962 1.00 39.89 451 VAL C N 1
ATOM 6962 C CA . VAL B 2 457 ? 147.151 198.381 204.532 1.00 39.89 451 VAL C CA 1
ATOM 6963 C C . VAL B 2 457 ? 148.610 198.030 204.284 1.00 43.11 451 VAL C C 1
ATOM 6964 O O . VAL B 2 457 ? 149.100 198.150 203.156 1.00 49.93 451 VAL C O 1
ATOM 6968 N N . LEU B 2 458 ? 149.301 197.598 205.336 1.00 35.78 452 LEU C N 1
ATOM 6969 C CA . LEU B 2 458 ? 150.706 197.218 205.263 1.00 28.70 452 LEU C CA 1
ATOM 6970 C C . LEU B 2 458 ? 150.828 195.728 205.543 1.00 32.35 452 LEU C C 1
ATOM 6971 O O . LEU B 2 458 ? 150.369 195.251 206.585 1.00 40.92 452 LEU C O 1
ATOM 6976 N N . LEU B 2 459 ? 151.444 194.998 204.617 1.00 26.77 453 LEU C N 1
ATOM 6977 C CA . LEU B 2 459 ? 151.726 193.577 204.782 1.00 25.35 453 LEU C CA 1
ATOM 6978 C C . LEU B 2 459 ? 153.231 193.376 204.710 1.00 24.00 453 LEU C C 1
ATOM 6979 O O . LEU B 2 459 ? 153.845 193.650 203.675 1.00 39.02 453 LEU C O 1
ATOM 6984 N N . LEU B 2 460 ? 153.821 192.898 205.803 1.00 16.16 454 LEU C N 1
ATOM 6985 C CA . LEU B 2 460 ? 155.268 192.753 205.912 1.00 26.23 454 LEU C CA 1
ATOM 6986 C C . LEU B 2 460 ? 155.600 191.330 206.331 1.00 23.34 454 LEU C C 1
ATOM 6987 O O . LEU B 2 460 ? 155.142 190.868 207.380 1.00 37.73 454 LEU C O 1
ATOM 6992 N N . ASP B 2 461 ? 156.404 190.611 205.560 1.00 17.63 455 ASP C N 1
ATOM 6993 C CA . ASP B 2 461 ? 156.760 189.196 205.845 1.00 9.14 455 ASP C CA 1
ATOM 6994 C C . ASP B 2 461 ? 158.124 189.128 206.477 1.00 24.62 455 ASP C C 1
ATOM 6995 O O . ASP B 2 461 ? 159.041 188.904 205.758 1.00 36.26 455 ASP C O 1
ATOM 7000 N N . GLN B 2 462 ? 158.212 189.303 207.775 1.00 32.96 456 GLN C N 1
ATOM 7001 C CA . GLN B 2 462 ? 159.437 189.335 208.567 1.00 31.80 456 GLN C CA 1
ATOM 7002 C C . GLN B 2 462 ? 160.284 190.539 208.172 1.00 33.72 456 GLN C C 1
ATOM 7003 O O . GLN B 2 462 ? 161.351 190.377 207.566 1.00 37.50 456 GLN C O 1
ATOM 7009 N N . PRO B 2 463 ? 159.845 191.758 208.495 1.00 32.98 457 PRO C N 1
ATOM 7010 C CA . PRO B 2 463 ? 160.519 192.943 207.944 1.00 34.48 457 PRO C CA 1
ATOM 7011 C C . PRO B 2 463 ? 161.899 193.201 208.524 1.00 29.94 457 PRO C C 1
ATOM 7012 O O . PRO B 2 463 ? 162.748 193.768 207.826 1.00 38.03 457 PRO C O 1
ATOM 7016 N N . THR B 2 464 ? 162.159 192.805 209.770 1.00 24.43 458 THR C N 1
ATOM 7017 C CA . THR B 2 464 ? 163.407 193.137 210.448 1.00 29.42 458 THR C CA 1
ATOM 7018 C C . THR B 2 464 ? 164.442 192.021 210.349 1.00 32.53 458 THR C C 1
ATOM 7019 O O . THR B 2 464 ? 165.232 191.823 211.278 1.00 32.86 458 THR C O 1
ATOM 7023 N N . ALA B 2 465 ? 164.451 191.284 209.243 1.00 32.11 459 ALA C N 1
ATOM 7024 C CA . ALA B 2 465 ? 165.466 190.264 209.033 1.00 22.67 459 ALA C CA 1
ATOM 7025 C C . ALA B 2 465 ? 166.805 190.901 208.676 1.00 31.18 459 ALA C C 1
ATOM 7026 O O . ALA B 2 465 ? 166.867 191.963 208.052 1.00 48.53 459 ALA C O 1
ATOM 7028 N N . HIS B 2 466 ? 167.886 190.241 209.094 1.00 18.81 460 HIS C N 1
ATOM 7029 C CA . HIS B 2 466 ? 169.263 190.667 208.836 1.00 21.62 460 HIS C CA 1
ATOM 7030 C C . HIS B 2 466 ? 169.596 192.015 209.470 1.00 24.45 460 HIS C C 1
ATOM 7031 O O . HIS B 2 466 ? 170.544 192.681 209.047 1.00 33.55 460 HIS C O 1
ATOM 7038 N N . LEU B 2 467 ? 168.842 192.436 210.481 1.00 30.46 461 LEU C N 1
ATOM 7039 C CA . LEU B 2 467 ? 169.070 193.704 211.159 1.00 38.26 461 LEU C CA 1
ATOM 7040 C C . LEU B 2 467 ? 169.447 193.456 212.613 1.00 41.87 461 LEU C C 1
ATOM 7041 O O . LEU B 2 467 ? 168.910 192.548 213.256 1.00 43.61 461 LEU C O 1
ATOM 7046 N N . ASP B 2 468 ? 170.371 194.264 213.128 1.00 41.34 462 ASP C N 1
ATOM 7047 C CA . ASP B 2 468 ? 170.803 194.148 214.515 1.00 44.75 462 ASP C CA 1
ATOM 7048 C C . ASP B 2 468 ? 169.752 194.771 215.433 1.00 49.84 462 ASP C C 1
ATOM 7049 O O . ASP B 2 468 ? 168.678 195.188 214.994 1.00 56.72 462 ASP C O 1
ATOM 7054 N N . GLY B 2 469 ? 170.061 194.847 216.729 1.00 52.65 463 GLY C N 1
ATOM 7055 C CA . GLY B 2 469 ? 169.068 195.293 217.696 1.00 52.31 463 GLY C CA 1
ATOM 7056 C C . GLY B 2 469 ? 168.642 196.738 217.511 1.00 53.83 463 GLY C C 1
ATOM 7057 O O . GLY B 2 469 ? 167.449 197.050 217.556 1.00 54.99 463 GLY C O 1
ATOM 7058 N N . ALA B 2 470 ? 169.605 197.640 217.310 1.00 53.68 464 ALA C N 1
ATOM 7059 C CA . ALA B 2 470 ? 169.273 199.054 217.161 1.00 55.63 464 ALA C CA 1
ATOM 7060 C C . ALA B 2 470 ? 168.453 199.299 215.900 1.00 54.46 464 ALA C C 1
ATOM 7061 O O . ALA B 2 470 ? 167.443 200.014 215.929 1.00 58.12 464 ALA C O 1
ATOM 7063 N N . LEU B 2 471 ? 168.874 198.709 214.780 1.00 42.60 465 LEU C N 1
ATOM 7064 C CA . LEU B 2 471 ? 168.113 198.854 213.545 1.00 43.05 465 LEU C CA 1
ATOM 7065 C C . LEU B 2 471 ? 166.749 198.190 213.661 1.00 47.97 465 LEU C C 1
ATOM 7066 O O . LEU B 2 471 ? 165.761 198.700 213.122 1.00 53.97 465 LEU C O 1
ATOM 7071 N N . GLU B 2 472 ? 166.673 197.052 214.354 1.00 43.36 466 GLU C N 1
ATOM 7072 C CA . GLU B 2 472 ? 165.381 196.415 214.583 1.00 44.75 466 GLU C CA 1
ATOM 7073 C C . GLU B 2 472 ? 164.446 197.347 215.341 1.00 50.29 466 GLU C C 1
ATOM 7074 O O . GLU B 2 472 ? 163.275 197.501 214.978 1.00 54.30 466 GLU C O 1
ATOM 7080 N N . ASP B 2 473 ? 164.955 197.986 216.397 1.00 52.26 467 ASP C N 1
ATOM 7081 C CA . ASP B 2 473 ? 164.131 198.903 217.175 1.00 48.17 467 ASP C CA 1
ATOM 7082 C C . ASP B 2 473 ? 163.686 200.094 216.338 1.00 50.85 467 ASP C C 1
ATOM 7083 O O . ASP B 2 473 ? 162.526 200.511 216.410 1.00 54.24 467 ASP C O 1
ATOM 7088 N N . ARG B 2 474 ? 164.594 200.654 215.533 1.00 53.05 468 ARG C N 1
ATOM 7089 C CA . ARG B 2 474 ? 164.227 201.792 214.693 1.00 49.49 468 ARG C CA 1
ATOM 7090 C C . ARG B 2 474 ? 163.167 201.410 213.665 1.00 53.16 468 ARG C C 1
ATOM 7091 O O . ARG B 2 474 ? 162.202 202.154 213.448 1.00 54.08 468 ARG C O 1
ATOM 7099 N N . VAL B 2 475 ? 163.324 200.248 213.027 1.00 50.33 469 VAL C N 1
ATOM 7100 C CA . VAL B 2 475 ? 162.364 199.813 212.019 1.00 45.86 469 VAL C CA 1
ATOM 7101 C C . VAL B 2 475 ? 161.008 199.529 212.654 1.00 45.91 469 VAL C C 1
ATOM 7102 O O . VAL B 2 475 ? 159.960 199.878 212.094 1.00 55.16 469 VAL C O 1
ATOM 7106 N N . LEU B 2 476 ? 160.999 198.895 213.828 1.00 42.20 470 LEU C N 1
ATOM 7107 C CA . LEU B 2 476 ? 159.735 198.632 214.505 1.00 47.80 470 LEU C CA 1
ATOM 7108 C C . LEU B 2 476 ? 159.069 199.926 214.954 1.00 48.94 470 LEU C C 1
ATOM 7109 O O . LEU B 2 476 ? 157.841 200.041 214.911 1.00 48.55 470 LEU C O 1
ATOM 7114 N N . ALA B 2 477 ? 159.860 200.912 215.381 1.00 49.28 471 ALA C N 1
ATOM 7115 C CA . ALA B 2 477 ? 159.296 202.214 215.721 1.00 51.40 471 ALA C CA 1
ATOM 7116 C C . ALA B 2 477 ? 158.672 202.877 214.501 1.00 52.04 471 ALA C C 1
ATOM 7117 O O . ALA B 2 477 ? 157.596 203.477 214.594 1.00 52.81 471 ALA C O 1
ATOM 7119 N N . ALA B 2 478 ? 159.335 202.779 213.346 1.00 49.67 472 ALA C N 1
ATOM 7120 C CA . ALA B 2 478 ? 158.766 203.331 212.119 1.00 46.78 472 ALA C CA 1
ATOM 7121 C C . ALA B 2 478 ? 157.460 202.636 211.751 1.00 50.48 472 ALA C C 1
ATOM 7122 O O . ALA B 2 478 ? 156.488 203.289 211.351 1.00 55.12 472 ALA C O 1
ATOM 7124 N N . ILE B 2 479 ? 157.420 201.308 211.880 1.00 51.18 473 ILE C N 1
ATOM 7125 C CA . ILE B 2 479 ? 156.204 200.561 211.564 1.00 45.61 473 ILE C CA 1
ATOM 7126 C C . ILE B 2 479 ? 155.076 200.944 212.516 1.00 52.47 473 ILE C C 1
ATOM 7127 O O . ILE B 2 479 ? 153.923 201.126 212.101 1.00 55.56 473 ILE C O 1
ATOM 7132 N N . VAL B 2 480 ? 155.387 201.071 213.808 1.00 54.40 474 VAL C N 1
ATOM 7133 C CA . VAL B 2 480 ? 154.372 201.447 214.787 1.00 54.61 474 VAL C CA 1
ATOM 7134 C C . VAL B 2 480 ? 153.873 202.863 214.524 1.00 57.60 474 VAL C C 1
ATOM 7135 O O . VAL B 2 480 ? 152.686 203.155 214.693 1.00 54.34 474 VAL C O 1
ATOM 7139 N N . ALA B 2 481 ? 154.765 203.764 214.104 1.00 62.47 475 ALA C N 1
ATOM 7140 C CA . ALA B 2 481 ? 154.336 205.112 213.745 1.00 57.87 475 ALA C CA 1
ATOM 7141 C C . ALA B 2 481 ? 153.407 205.092 212.538 1.00 57.35 475 ALA C C 1
ATOM 7142 O O . ALA B 2 481 ? 152.394 205.804 212.510 1.00 61.65 475 ALA C O 1
ATOM 7144 N N . ARG B 2 482 ? 153.735 204.281 211.529 1.00 52.18 476 ARG C N 1
ATOM 7145 C CA . ARG B 2 482 ? 152.855 204.158 210.370 1.00 55.65 476 ARG C CA 1
ATOM 7146 C C . ARG B 2 482 ? 151.489 203.621 210.774 1.00 62.43 476 ARG C C 1
ATOM 7147 O O . ARG B 2 482 ? 150.459 204.071 210.258 1.00 63.89 476 ARG C O 1
ATOM 7155 N N . ALA B 2 483 ? 151.460 202.652 211.690 1.00 66.63 477 ALA C N 1
ATOM 7156 C CA . ALA B 2 483 ? 150.184 202.147 212.190 1.00 63.73 477 ALA C CA 1
ATOM 7157 C C . ALA B 2 483 ? 149.422 203.226 212.949 1.00 65.44 477 ALA C C 1
ATOM 7158 O O . ALA B 2 483 ? 148.202 203.357 212.800 1.00 67.62 477 ALA C O 1
ATOM 7160 N N . ARG B 2 484 ? 150.125 204.007 213.773 1.00 69.05 478 ARG C N 1
ATOM 7161 C CA . ARG B 2 484 ? 149.498 205.110 214.492 1.00 70.26 478 ARG C CA 1
ATOM 7162 C C . ARG B 2 484 ? 148.961 206.174 213.548 1.00 70.92 478 ARG C C 1
ATOM 7163 O O . ARG B 2 484 ? 148.051 206.920 213.923 1.00 70.74 478 ARG C O 1
ATOM 7171 N N . ALA B 2 485 ? 149.502 206.259 212.335 1.00 67.91 479 ALA C N 1
ATOM 7172 C CA . ALA B 2 485 ? 149.007 207.190 211.331 1.00 68.09 479 ALA C CA 1
ATOM 7173 C C . ALA B 2 485 ? 147.703 206.732 210.688 1.00 71.88 479 ALA C C 1
ATOM 7174 O O . ALA B 2 485 ? 147.303 207.296 209.664 1.00 71.07 479 ALA C O 1
ATOM 7176 N N . GLY B 2 486 ? 147.037 205.728 211.257 1.00 68.93 480 GLY C N 1
ATOM 7177 C CA . GLY B 2 486 ? 145.768 205.261 210.736 1.00 68.50 480 GLY C CA 1
ATOM 7178 C C . GLY B 2 486 ? 145.899 204.282 209.589 1.00 68.81 480 GLY C C 1
ATOM 7179 O O . GLY B 2 486 ? 145.377 204.523 208.497 1.00 70.54 480 GLY C O 1
ATOM 7180 N N . ALA B 2 487 ? 146.593 203.171 209.824 1.00 60.96 481 ALA C N 1
ATOM 7181 C CA . ALA B 2 487 ? 146.789 202.152 208.806 1.00 55.86 481 ALA C CA 1
ATOM 7182 C C . ALA B 2 487 ? 146.707 200.774 209.444 1.00 57.78 481 ALA C C 1
ATOM 7183 O O . ALA B 2 487 ? 146.915 200.611 210.648 1.00 66.02 481 ALA C O 1
ATOM 7185 N N . THR B 2 488 ? 146.395 199.780 208.618 1.00 48.62 482 THR C N 1
ATOM 7186 C CA . THR B 2 488 ? 146.368 198.389 209.049 1.00 46.56 482 THR C CA 1
ATOM 7187 C C . THR B 2 488 ? 147.720 197.754 208.749 1.00 48.04 482 THR C C 1
ATOM 7188 O O . THR B 2 488 ? 148.151 197.721 207.592 1.00 55.01 482 THR C O 1
ATOM 7192 N N . VAL B 2 489 ? 148.385 197.252 209.784 1.00 38.52 483 VAL C N 1
ATOM 7193 C CA . VAL B 2 489 ? 149.707 196.652 209.661 1.00 39.67 483 VAL C CA 1
ATOM 7194 C C . VAL B 2 489 ? 149.614 195.192 210.076 1.00 43.35 483 VAL C C 1
ATOM 7195 O O . VAL B 2 489 ? 149.074 194.878 211.142 1.00 50.61 483 VAL C O 1
ATOM 7199 N N . VAL B 2 490 ? 150.130 194.304 209.229 1.00 33.40 484 VAL C N 1
ATOM 7200 C CA . VAL B 2 490 ? 150.104 192.862 209.475 1.00 33.59 484 VAL C CA 1
ATOM 7201 C C . VAL B 2 490 ? 151.539 192.364 209.327 1.00 32.97 484 VAL C C 1
ATOM 7202 O O . VAL B 2 490 ? 152.001 192.073 208.220 1.00 39.66 484 VAL C O 1
ATOM 7206 N N . MET B 2 491 ? 152.254 192.265 210.443 1.00 32.88 485 MET C N 1
ATOM 7207 C CA . MET B 2 491 ? 153.602 191.720 210.443 1.00 26.71 485 MET C CA 1
ATOM 7208 C C . MET B 2 491 ? 153.558 190.205 210.585 1.00 32.19 485 MET C C 1
ATOM 7209 O O . MET B 2 491 ? 152.613 189.640 211.139 1.00 47.82 485 MET C O 1
ATOM 7214 N N . VAL B 2 492 ? 154.595 189.547 210.068 1.00 22.34 486 VAL C N 1
ATOM 7215 C CA . VAL B 2 492 ? 154.701 188.094 210.139 1.00 21.75 486 VAL C CA 1
ATOM 7216 C C . VAL B 2 492 ? 156.002 187.730 210.845 1.00 30.75 486 VAL C C 1
ATOM 7217 O O . VAL B 2 492 ? 156.647 186.727 210.519 1.00 41.93 486 VAL C O 1
ATOM 7221 N N . GLY B 2 493 ? 156.409 188.553 211.806 1.00 31.72 487 GLY C N 1
ATOM 7222 C CA . GLY B 2 493 ? 157.571 188.227 212.607 1.00 42.29 487 GLY C CA 1
ATOM 7223 C C . GLY B 2 493 ? 157.235 187.270 213.736 1.00 36.79 487 GLY C C 1
ATOM 7224 O O . GLY B 2 493 ? 156.129 187.262 214.271 1.00 39.69 487 GLY C O 1
ATOM 7225 N N . HIS B 2 494 ? 158.220 186.451 214.131 1.00 38.87 488 HIS C N 1
ATOM 7226 C CA . HIS B 2 494 ? 158.000 185.465 215.231 1.00 44.95 488 HIS C CA 1
ATOM 7227 C C . HIS B 2 494 ? 159.163 185.510 216.229 1.00 46.07 488 HIS C C 1
ATOM 7228 O O . HIS B 2 494 ? 159.555 184.439 216.738 1.00 45.96 488 HIS C O 1
ATOM 7235 N N . ARG B 2 495 ? 159.700 186.700 216.503 1.00 54.96 489 ARG C N 1
ATOM 7236 C CA . ARG B 2 495 ? 160.773 186.871 217.469 1.00 51.24 489 ARG C CA 1
ATOM 7237 C C . ARG B 2 495 ? 160.306 187.809 218.573 1.00 54.37 489 ARG C C 1
ATOM 7238 O O . ARG B 2 495 ? 159.306 188.516 218.432 1.00 57.12 489 ARG C O 1
ATOM 7246 N N . ALA B 2 496 ? 161.044 187.801 219.684 1.00 56.99 490 ALA C N 1
ATOM 7247 C CA . ALA B 2 496 ? 160.612 188.541 220.869 1.00 56.38 490 ALA C CA 1
ATOM 7248 C C . ALA B 2 496 ? 160.475 190.041 220.634 1.00 59.54 490 ALA C C 1
ATOM 7249 O O . ALA B 2 496 ? 159.444 190.608 221.034 1.00 60.75 490 ALA C O 1
ATOM 7251 N N . PRO B 2 497 ? 161.446 190.747 220.034 1.00 59.52 491 PRO C N 1
ATOM 7252 C CA . PRO B 2 497 ? 161.222 192.182 219.777 1.00 56.94 491 PRO C CA 1
ATOM 7253 C C . PRO B 2 497 ? 160.036 192.455 218.869 1.00 56.86 491 PRO C C 1
ATOM 7254 O O . PRO B 2 497 ? 159.322 193.445 219.071 1.00 57.80 491 PRO C O 1
ATOM 7258 N N . VAL B 2 498 ? 159.809 191.605 217.867 1.00 54.06 492 VAL C N 1
ATOM 7259 C CA . VAL B 2 498 ? 158.663 191.791 216.983 1.00 54.25 492 VAL C CA 1
ATOM 7260 C C . VAL B 2 498 ? 157.366 191.468 217.711 1.00 57.33 492 VAL C C 1
ATOM 7261 O O . VAL B 2 498 ? 156.367 192.184 217.573 1.00 56.06 492 VAL C O 1
ATOM 7265 N N . LEU B 2 499 ? 157.354 190.383 218.489 1.00 59.96 493 LEU C N 1
ATOM 7266 C CA . LEU B 2 499 ? 156.139 189.993 219.197 1.00 56.64 493 LEU C CA 1
ATOM 7267 C C . LEU B 2 499 ? 155.739 191.039 220.228 1.00 57.87 493 LEU C C 1
ATOM 7268 O O . LEU B 2 499 ? 154.558 191.387 220.342 1.00 60.65 493 LEU C O 1
ATOM 7273 N N . ALA B 2 500 ? 156.702 191.556 220.985 1.00 61.81 494 ALA C N 1
ATOM 7274 C CA . ALA B 2 500 ? 156.420 192.617 221.950 1.00 60.47 494 ALA C CA 1
ATOM 7275 C C . ALA B 2 500 ? 156.509 193.992 221.297 1.00 64.16 494 ALA C C 1
ATOM 7276 O O . ALA B 2 500 ? 157.176 194.904 221.781 1.00 68.47 494 ALA C O 1
ATOM 7278 N N . ALA B 2 501 ? 155.818 194.133 220.166 1.00 61.89 495 ALA C N 1
ATOM 7279 C CA . ALA B 2 501 ? 155.710 195.412 219.478 1.00 57.69 495 ALA C CA 1
ATOM 7280 C C . ALA B 2 501 ? 154.347 195.582 218.822 1.00 58.84 495 ALA C C 1
ATOM 7281 O O . ALA B 2 501 ? 154.158 196.538 218.061 1.00 60.60 495 ALA C O 1
ATOM 7283 N N . ALA B 2 502 ? 153.399 194.687 219.087 1.00 63.94 496 ALA C N 1
ATOM 7284 C CA . ALA B 2 502 ? 152.101 194.696 218.436 1.00 65.69 496 ALA C CA 1
ATOM 7285 C C . ALA B 2 502 ? 150.997 194.676 219.481 1.00 65.24 496 ALA C C 1
ATOM 7286 O O . ALA B 2 502 ? 151.162 194.129 220.574 1.00 68.05 496 ALA C O 1
ATOM 7288 N N . ASP B 2 503 ? 149.865 195.282 219.128 1.00 68.77 497 ASP C N 1
ATOM 7289 C CA . ASP B 2 503 ? 148.701 195.297 220.002 1.00 73.26 497 ASP C CA 1
ATOM 7290 C C . ASP B 2 503 ? 147.869 194.027 219.897 1.00 72.65 497 ASP C C 1
ATOM 7291 O O . ASP B 2 503 ? 146.925 193.859 220.676 1.00 76.14 497 ASP C O 1
ATOM 7296 N N . HIS B 2 504 ? 148.190 193.138 218.960 1.00 61.20 498 HIS C N 1
ATOM 7297 C CA . HIS B 2 504 ? 147.486 191.873 218.818 1.00 62.06 498 HIS C CA 1
ATOM 7298 C C . HIS B 2 504 ? 148.436 190.853 218.211 1.00 65.38 498 HIS C C 1
ATOM 7299 O O . HIS B 2 504 ? 149.216 191.180 217.314 1.00 72.28 498 HIS C O 1
ATOM 7306 N N . VAL B 2 505 ? 148.369 189.621 218.708 1.00 56.09 499 VAL C N 1
ATOM 7307 C CA . VAL B 2 505 ? 149.217 188.533 218.239 1.00 52.31 499 VAL C CA 1
ATOM 7308 C C . VAL B 2 505 ? 148.329 187.361 217.853 1.00 56.51 499 VAL C C 1
ATOM 7309 O O . VAL B 2 505 ? 147.465 186.948 218.633 1.00 64.07 499 VAL C O 1
ATOM 7313 N N . VAL B 2 506 ? 148.542 186.829 216.653 1.00 42.35 500 VAL C N 1
ATOM 7314 C CA . VAL B 2 506 ? 147.822 185.663 216.156 1.00 46.43 500 VAL C CA 1
ATOM 7315 C C . VAL B 2 506 ? 148.802 184.502 216.086 1.00 47.89 500 VAL C C 1
ATOM 7316 O O . VAL B 2 506 ? 149.870 184.622 215.475 1.00 50.33 500 VAL C O 1
ATOM 7320 N N . THR B 2 507 ? 148.432 183.377 216.691 1.00 42.25 501 THR C N 1
ATOM 7321 C CA . THR B 2 507 ? 149.313 182.224 216.849 1.00 42.21 501 THR C CA 1
ATOM 7322 C C . THR B 2 507 ? 148.890 181.087 215.924 1.00 42.91 501 THR C C 1
ATOM 7323 O O . THR B 2 507 ? 148.834 179.922 216.321 1.00 53.90 501 THR C O 1
ATOM 7327 N N . MET B 2 508 ? 148.554 181.447 214.687 1.00 45.74 502 MET C N 1
ATOM 7328 C CA . MET B 2 508 ? 148.130 180.544 213.623 1.00 49.92 502 MET C CA 1
ATOM 7329 C C . MET B 2 508 ? 148.901 179.231 213.638 1.00 47.13 502 MET C C 1
ATOM 7330 O O . MET B 2 508 ? 150.133 179.219 213.571 1.00 49.08 502 MET C O 1
ATOM 7335 N N . GLU B 2 509 ? 148.169 178.123 213.724 1.00 61.00 503 GLU C N 1
ATOM 7336 C CA . GLU B 2 509 ? 148.738 176.804 213.964 1.00 66.33 503 GLU C CA 1
ATOM 7337 C C . GLU B 2 509 ? 148.620 175.926 212.720 1.00 68.97 503 GLU C C 1
ATOM 7338 O O . GLU B 2 509 ? 148.175 176.359 211.654 1.00 71.45 503 GLU C O 1
ATOM 7344 N N . SER B 2 510 ? 149.018 174.666 212.880 1.00 77.03 504 SER C N 1
ATOM 7345 C CA . SER B 2 510 ? 149.199 173.750 211.762 1.00 81.95 504 SER C CA 1
ATOM 7346 C C . SER B 2 510 ? 147.873 173.104 211.366 1.00 84.19 504 SER C C 1
ATOM 7347 O O . SER B 2 510 ? 146.792 173.514 211.798 1.00 82.49 504 SER C O 1
ATOM 7350 N N . SER B 2 511 ? 147.962 172.073 210.519 1.00 98.17 505 SER C N 1
ATOM 7351 C CA . SER B 2 511 ? 146.807 171.309 210.043 1.00 96.81 505 SER C CA 1
ATOM 7352 C C . SER B 2 511 ? 145.783 172.204 209.348 1.00 96.49 505 SER C C 1
ATOM 7353 O O . SER B 2 511 ? 144.573 172.041 209.516 1.00 95.76 505 SER C O 1
ATOM 7356 N N . LEU B 2 512 ? 146.269 173.163 208.560 1.00 89.55 506 LEU C N 1
ATOM 7357 C CA . LEU B 2 512 ? 145.368 174.023 207.803 1.00 90.22 506 LEU C CA 1
ATOM 7358 C C . LEU B 2 512 ? 145.160 173.500 206.384 1.00 89.30 506 LEU C C 1
ATOM 7359 O O . LEU B 2 512 ? 144.044 173.119 206.018 1.00 86.64 506 LEU C O 1
ATOM 7364 N N . VAL B 2 513 ? 146.253 173.346 205.629 1.00 91.15 507 VAL C N 1
ATOM 7365 C CA . VAL B 2 513 ? 146.170 172.747 204.262 1.00 91.83 507 VAL C CA 1
ATOM 7366 C C . VAL B 2 513 ? 147.455 171.945 204.039 1.00 93.15 507 VAL C C 1
ATOM 7367 O O . VAL B 2 513 ? 147.351 170.769 203.638 1.00 93.22 507 VAL C O 1
ATOM 7371 N N . ALA B 2 514 ? 148.614 172.548 204.313 1.00 89.68 508 ALA C N 1
ATOM 7372 C CA . ALA B 2 514 ? 149.897 171.881 204.183 1.00 87.65 508 ALA C CA 1
ATOM 7373 C C . ALA B 2 514 ? 150.781 172.224 205.372 1.00 87.20 508 ALA C C 1
ATOM 7374 O O . ALA B 2 514 ? 150.689 173.326 205.922 1.00 84.83 508 ALA C O 1
ATOM 7376 N N . PRO B 2 515 ? 151.653 171.295 205.792 1.00 83.07 509 PRO C N 1
ATOM 7377 C CA . PRO B 2 515 ? 152.557 171.527 206.919 1.00 80.15 509 PRO C CA 1
ATOM 7378 C C . PRO B 2 515 ? 153.939 172.004 206.484 1.00 77.16 509 PRO C C 1
ATOM 7379 O O . PRO B 2 515 ? 154.215 172.158 205.294 1.00 74.35 509 PRO C O 1
ATOM 7384 N N . LEU C 1 1 ? 125.336 128.600 159.879 1.00 110.40 4 LEU D N 1
ATOM 7385 C CA . LEU C 1 1 ? 125.018 128.177 161.238 1.00 112.01 4 LEU D CA 1
ATOM 7386 C C . LEU C 1 1 ? 124.758 129.380 162.137 1.00 112.96 4 LEU D C 1
ATOM 7387 O O . LEU C 1 1 ? 125.265 130.473 161.886 1.00 113.52 4 LEU D O 1
ATOM 7392 N N . ARG C 1 2 ? 123.959 129.174 163.182 1.00 114.61 5 ARG D N 1
ATOM 7393 C CA . ARG C 1 2 ? 123.644 130.242 164.123 1.00 114.86 5 ARG D CA 1
ATOM 7394 C C . ARG C 1 2 ? 123.850 129.779 165.560 1.00 113.85 5 ARG D C 1
ATOM 7395 O O . ARG C 1 2 ? 124.170 130.586 166.440 1.00 114.03 5 ARG D O 1
ATOM 7403 N N . HIS C 1 3 ? 123.676 128.483 165.805 1.00 110.47 6 HIS D N 1
ATOM 7404 C CA . HIS C 1 3 ? 123.740 127.927 167.150 1.00 111.20 6 HIS D CA 1
ATOM 7405 C C . HIS C 1 3 ? 125.143 127.495 167.555 1.00 111.30 6 HIS D C 1
ATOM 7406 O O . HIS C 1 3 ? 125.311 126.935 168.643 1.00 111.10 6 HIS D O 1
ATOM 7413 N N . ASP C 1 4 ? 126.142 127.732 166.717 1.00 94.64 7 ASP D N 1
ATOM 7414 C CA . ASP C 1 4 ? 127.516 127.385 167.064 1.00 91.35 7 ASP D CA 1
ATOM 7415 C C . ASP C 1 4 ? 127.992 128.258 168.218 1.00 90.85 7 ASP D C 1
ATOM 7416 O O . ASP C 1 4 ? 127.950 129.490 168.106 1.00 91.16 7 ASP D O 1
ATOM 7421 N N . PRO C 1 5 ? 128.434 127.678 169.337 1.00 86.48 8 PRO D N 1
ATOM 7422 C CA . PRO C 1 5 ? 128.941 128.513 170.438 1.00 84.54 8 PRO D CA 1
ATOM 7423 C C . PRO C 1 5 ? 130.143 129.355 170.050 1.00 83.67 8 PRO D C 1
ATOM 7424 O O . PRO C 1 5 ? 130.293 130.475 170.557 1.00 84.79 8 PRO D O 1
ATOM 7428 N N . LEU C 1 6 ? 131.000 128.851 169.159 1.00 73.20 9 LEU D N 1
ATOM 7429 C CA . LEU C 1 6 ? 132.137 129.642 168.700 1.00 71.22 9 LEU D CA 1
ATOM 7430 C C . LEU C 1 6 ? 131.673 130.902 167.985 1.00 71.71 9 LEU D C 1
ATOM 7431 O O . LEU C 1 6 ? 132.272 131.971 168.146 1.00 72.81 9 LEU D O 1
ATOM 7436 N N . LEU C 1 7 ? 130.612 130.790 167.180 1.00 78.57 10 LEU D N 1
ATOM 7437 C CA . LEU C 1 7 ? 130.100 131.950 166.457 1.00 80.16 10 LEU D CA 1
ATOM 7438 C C . LEU C 1 7 ? 129.599 133.023 167.414 1.00 79.23 10 LEU D C 1
ATOM 7439 O O . LEU C 1 7 ? 129.891 134.210 167.234 1.00 79.24 10 LEU D O 1
ATOM 7444 N N . ARG C 1 8 ? 128.849 132.625 168.444 1.00 80.27 11 ARG D N 1
ATOM 7445 C CA . ARG C 1 8 ? 128.391 133.595 169.433 1.00 80.70 11 ARG D CA 1
ATOM 7446 C C . ARG C 1 8 ? 129.567 134.204 170.185 1.00 78.52 11 ARG D C 1
ATOM 7447 O O . ARG C 1 8 ? 129.567 135.405 170.490 1.00 78.26 11 ARG D O 1
ATOM 7455 N N . LEU C 1 9 ? 130.578 133.388 170.496 1.00 67.73 12 LEU D N 1
ATOM 7456 C CA . LEU C 1 9 ? 131.749 133.898 171.200 1.00 66.90 12 LEU D CA 1
ATOM 7457 C C . LEU C 1 9 ? 132.460 134.968 170.382 1.00 67.12 12 LEU D C 1
ATOM 7458 O O . LEU C 1 9 ? 132.796 136.037 170.901 1.00 72.36 12 LEU D O 1
ATOM 7463 N N . THR C 1 10 ? 132.696 134.705 169.093 1.00 66.13 13 THR D N 1
ATOM 7464 C CA . THR C 1 10 ? 133.383 135.708 168.284 1.00 66.35 13 THR D CA 1
ATOM 7465 C C . THR C 1 10 ? 132.471 136.872 167.930 1.00 68.34 13 THR D C 1
ATOM 7466 O O . THR C 1 10 ? 132.967 137.940 167.558 1.00 71.26 13 THR D O 1
ATOM 7470 N N . LEU C 1 11 ? 131.153 136.694 168.025 1.00 74.24 14 LEU D N 1
ATOM 7471 C CA . LEU C 1 11 ? 130.251 137.815 167.797 1.00 74.63 14 LEU D CA 1
ATOM 7472 C C . LEU C 1 11 ? 130.266 138.782 168.973 1.00 74.13 14 LEU D C 1
ATOM 7473 O O . LEU C 1 11 ? 130.279 140.003 168.779 1.00 73.33 14 LEU D O 1
ATOM 7478 N N . GLU C 1 12 ? 130.264 138.259 170.202 1.00 68.96 15 GLU D N 1
ATOM 7479 C CA . GLU C 1 12 ? 130.232 139.153 171.356 1.00 67.47 15 GLU D CA 1
ATOM 7480 C C . GLU C 1 12 ? 131.622 139.672 171.714 1.00 68.25 15 GLU D C 1
ATOM 7481 O O . GLU C 1 12 ? 131.767 140.835 172.106 1.00 72.01 15 GLU D O 1
ATOM 7487 N N . LEU C 1 13 ? 132.661 138.859 171.525 1.00 61.23 16 LEU D N 1
ATOM 7488 C CA . LEU C 1 13 ? 134.026 139.288 171.933 1.00 59.03 16 LEU D CA 1
ATOM 7489 C C . LEU C 1 13 ? 134.628 140.187 170.855 1.00 61.40 16 LEU D C 1
ATOM 7490 O O . LEU C 1 13 ? 135.302 141.167 171.219 1.00 64.68 16 LEU D O 1
ATOM 7495 N N . LEU C 1 14 ? 134.357 139.895 169.585 1.00 64.00 17 LEU D N 1
ATOM 7496 C CA . LEU C 1 14 ? 134.976 140.596 168.464 1.00 60.04 17 LEU D CA 1
ATOM 7497 C C . LEU C 1 14 ? 133.975 141.488 167.744 1.00 61.91 17 LEU D C 1
ATOM 7498 O O . LEU C 1 14 ? 133.952 141.535 166.510 1.00 66.83 17 LEU D O 1
ATOM 7503 N N . ARG C 1 15 ? 133.118 142.186 168.504 1.00 68.62 18 ARG D N 1
ATOM 7504 C CA . ARG C 1 15 ? 131.984 142.948 167.987 1.00 70.37 18 ARG D CA 1
ATOM 7505 C C . ARG C 1 15 ? 132.374 143.817 166.793 1.00 71.57 18 ARG D C 1
ATOM 7506 O O . ARG C 1 15 ? 133.185 144.744 166.914 1.00 70.82 18 ARG D O 1
ATOM 7514 N N . PRO C 1 16 ? 131.861 143.504 165.610 1.00 79.30 19 PRO D N 1
ATOM 7515 C CA . PRO C 1 16 ? 132.161 144.301 164.421 1.00 78.34 19 PRO D CA 1
ATOM 7516 C C . PRO C 1 16 ? 131.081 145.341 164.143 1.00 81.91 19 PRO D C 1
ATOM 7517 O O . PRO C 1 16 ? 130.050 145.409 164.814 1.00 80.98 19 PRO D O 1
ATOM 7521 N N . ARG C 1 17 ? 131.349 146.163 163.131 1.00 87.13 20 ARG D N 1
ATOM 7522 C CA . ARG C 1 17 ? 130.402 147.151 162.637 1.00 86.21 20 ARG D CA 1
ATOM 7523 C C . ARG C 1 17 ? 130.156 146.912 161.155 1.00 87.96 20 ARG D C 1
ATOM 7524 O O . ARG C 1 17 ? 131.096 146.672 160.390 1.00 89.59 20 ARG D O 1
ATOM 7532 N N . LEU C 1 18 ? 128.883 146.975 160.756 1.00 91.78 21 LEU D N 1
ATOM 7533 C CA . LEU C 1 18 ? 128.520 146.706 159.369 1.00 92.48 21 LEU D CA 1
ATOM 7534 C C . LEU C 1 18 ? 129.075 147.760 158.420 1.00 92.84 21 LEU D C 1
ATOM 7535 O O . LEU C 1 18 ? 129.372 147.451 157.259 1.00 92.59 21 LEU D O 1
ATOM 7540 N N . GLY C 1 19 ? 129.217 149.000 158.891 1.00 93.46 22 GLY D N 1
ATOM 7541 C CA . GLY C 1 19 ? 129.664 150.069 158.012 1.00 93.09 22 GLY D CA 1
ATOM 7542 C C . GLY C 1 19 ? 131.049 149.825 157.447 1.00 92.35 22 GLY D C 1
ATOM 7543 O O . GLY C 1 19 ? 131.280 149.987 156.248 1.00 92.91 22 GLY D O 1
ATOM 7544 N N . ARG C 1 20 ? 131.990 149.426 158.305 1.00 88.97 23 ARG D N 1
ATOM 7545 C CA . ARG C 1 20 ? 133.362 149.218 157.848 1.00 89.95 23 ARG D CA 1
ATOM 7546 C C . ARG C 1 20 ? 133.462 148.018 156.914 1.00 89.90 23 ARG D C 1
ATOM 7547 O O . ARG C 1 20 ? 134.202 148.056 155.923 1.00 90.66 23 ARG D O 1
ATOM 7555 N N . PHE C 1 21 ? 132.728 146.945 157.213 1.00 90.23 24 PHE D N 1
ATOM 7556 C CA . PHE C 1 21 ? 132.709 145.786 156.326 1.00 91.11 24 PHE D CA 1
ATOM 7557 C C . PHE C 1 21 ? 132.160 146.154 154.951 1.00 91.89 24 PHE D C 1
ATOM 7558 O O . PHE C 1 21 ? 132.738 145.791 153.916 1.00 90.47 24 PHE D O 1
ATOM 7566 N N . LEU C 1 22 ? 131.041 146.883 154.923 1.00 90.26 25 LEU D N 1
ATOM 7567 C CA . LEU C 1 22 ? 130.471 147.301 153.647 1.00 89.83 25 LEU D CA 1
ATOM 7568 C C . LEU C 1 22 ? 131.418 148.232 152.902 1.00 88.71 25 LEU D C 1
ATOM 7569 O O . LEU C 1 22 ? 131.540 148.151 151.675 1.00 89.68 25 LEU D O 1
ATOM 7574 N N . LEU C 1 23 ? 132.099 149.123 153.627 1.00 87.30 26 LEU D N 1
ATOM 7575 C CA . LEU C 1 23 ? 133.052 150.025 152.992 1.00 88.66 26 LEU D CA 1
ATOM 7576 C C . LEU C 1 23 ? 134.211 149.258 152.369 1.00 89.31 26 LEU D C 1
ATOM 7577 O O . LEU C 1 23 ? 134.646 149.574 151.258 1.00 90.46 26 LEU D O 1
ATOM 7582 N N . ALA C 1 24 ? 134.727 148.246 153.070 1.00 85.43 27 ALA D N 1
ATOM 7583 C CA . ALA C 1 24 ? 135.819 147.450 152.517 1.00 84.68 27 ALA D CA 1
ATOM 7584 C C . ALA C 1 24 ? 135.370 146.665 151.288 1.00 85.48 27 ALA D C 1
ATOM 7585 O O . ALA C 1 24 ? 136.108 146.575 150.296 1.00 86.22 27 ALA D O 1
ATOM 7587 N N . ALA C 1 25 ? 134.165 146.090 151.333 1.00 83.08 28 ALA D N 1
ATOM 7588 C CA . ALA C 1 25 ? 133.651 145.385 150.161 1.00 83.79 28 ALA D CA 1
ATOM 7589 C C . ALA C 1 25 ? 133.477 146.334 148.981 1.00 85.58 28 ALA D C 1
ATOM 7590 O O . ALA C 1 25 ? 133.812 145.992 147.837 1.00 86.29 28 ALA D O 1
ATOM 7592 N N . ALA C 1 26 ? 132.960 147.538 149.241 1.00 86.65 29 ALA D N 1
ATOM 7593 C CA . ALA C 1 26 ? 132.812 148.532 148.185 1.00 86.08 29 ALA D CA 1
ATOM 7594 C C . ALA C 1 26 ? 134.165 148.943 147.624 1.00 83.91 29 ALA D C 1
ATOM 7595 O O . ALA C 1 26 ? 134.303 149.158 146.416 1.00 84.59 29 ALA D O 1
ATOM 7597 N N . LEU C 1 27 ? 135.175 149.069 148.487 1.00 82.84 30 LEU D N 1
ATOM 7598 C CA . LEU C 1 27 ? 136.508 149.433 148.018 1.00 82.93 30 LEU D CA 1
ATOM 7599 C C . LEU C 1 27 ? 137.104 148.339 147.142 1.00 85.17 30 LEU D C 1
ATOM 7600 O O . LEU C 1 27 ? 137.778 148.634 146.151 1.00 88.39 30 LEU D O 1
ATOM 7605 N N . GLY C 1 28 ? 136.867 147.073 147.485 1.00 87.37 31 GLY D N 1
ATOM 7606 C CA . GLY C 1 28 ? 137.291 145.996 146.598 1.00 87.28 31 GLY D CA 1
ATOM 7607 C C . GLY C 1 28 ? 136.584 146.035 145.254 1.00 88.50 31 GLY D C 1
ATOM 7608 O O . GLY C 1 28 ? 137.213 145.887 144.196 1.00 87.36 31 GLY D O 1
ATOM 7609 N N . VAL C 1 29 ? 135.266 146.249 145.274 1.00 90.26 32 VAL D N 1
ATOM 7610 C CA . VAL C 1 29 ? 134.508 146.334 144.028 1.00 92.37 32 VAL D CA 1
ATOM 7611 C C . VAL C 1 29 ? 135.010 147.497 143.177 1.00 91.94 32 VAL D C 1
ATOM 7612 O O . VAL C 1 29 ? 135.083 147.402 141.946 1.00 90.83 32 VAL D O 1
ATOM 7616 N N . LEU C 1 30 ? 135.371 148.609 143.820 1.00 90.72 33 LEU D N 1
ATOM 7617 C CA . LEU C 1 30 ? 135.885 149.760 143.085 1.00 89.65 33 LEU D CA 1
ATOM 7618 C C . LEU C 1 30 ? 137.297 149.517 142.568 1.00 90.42 33 LEU D C 1
ATOM 7619 O O . LEU C 1 30 ? 137.657 150.023 141.499 1.00 93.30 33 LEU D O 1
ATOM 7624 N N . SER C 1 31 ? 138.113 148.764 143.311 1.00 89.31 34 SER D N 1
ATOM 7625 C CA . SER C 1 31 ? 139.422 148.368 142.801 1.00 91.31 34 SER D CA 1
ATOM 7626 C C . SER C 1 31 ? 139.283 147.490 141.568 1.00 93.94 34 SER D C 1
ATOM 7627 O O . SER C 1 31 ? 140.159 147.496 140.696 1.00 94.10 34 SER D O 1
ATOM 7630 N N . LEU C 1 32 ? 138.193 146.724 141.484 1.00 100.07 35 LEU D N 1
ATOM 7631 C CA . LEU C 1 32 ? 137.859 146.052 140.228 1.00 99.70 35 LEU D CA 1
ATOM 7632 C C . LEU C 1 32 ? 137.598 147.046 139.096 1.00 97.21 35 LEU D C 1
ATOM 7633 O O . LEU C 1 32 ? 137.669 146.669 137.917 1.00 96.43 35 LEU D O 1
ATOM 7638 N N . GLY C 1 33 ? 137.313 148.308 139.429 1.00 98.37 36 GLY D N 1
ATOM 7639 C CA . GLY C 1 33 ? 136.937 149.275 138.409 1.00 99.71 36 GLY D CA 1
ATOM 7640 C C . GLY C 1 33 ? 138.044 149.564 137.412 1.00 101.30 36 GLY D C 1
ATOM 7641 O O . GLY C 1 33 ? 137.795 149.659 136.210 1.00 100.35 36 GLY D O 1
ATOM 7642 N N . SER C 1 34 ? 139.278 149.726 137.896 1.00 99.32 37 SER D N 1
ATOM 7643 C CA . SER C 1 34 ? 140.392 149.979 136.985 1.00 99.95 37 SER D CA 1
ATOM 7644 C C . SER C 1 34 ? 140.647 148.777 136.083 1.00 99.99 37 SER D C 1
ATOM 7645 O O . SER C 1 34 ? 140.962 148.933 134.895 1.00 98.17 37 SER D O 1
ATOM 7648 N N . ALA C 1 35 ? 140.530 147.567 136.638 1.00 101.39 38 ALA D N 1
ATOM 7649 C CA . ALA C 1 35 ? 140.650 146.364 135.824 1.00 102.41 38 ALA D CA 1
ATOM 7650 C C . ALA C 1 35 ? 139.597 146.346 134.726 1.00 101.77 38 ALA D C 1
ATOM 7651 O O . ALA C 1 35 ? 139.876 145.950 133.588 1.00 99.76 38 ALA D O 1
ATOM 7653 N N . LEU C 1 36 ? 138.376 146.769 135.054 1.00 101.44 39 LEU D N 1
ATOM 7654 C CA . LEU C 1 36 ? 137.333 146.877 134.039 1.00 102.06 39 LEU D CA 1
ATOM 7655 C C . LEU C 1 36 ? 137.669 147.943 133.000 1.00 101.70 39 LEU D C 1
ATOM 7656 O O . LEU C 1 36 ? 137.431 147.747 131.802 1.00 100.95 39 LEU D O 1
ATOM 7661 N N . ALA C 1 37 ? 138.226 149.071 133.436 1.00 98.59 40 ALA D N 1
ATOM 7662 C CA . ALA C 1 37 ? 138.303 150.273 132.616 1.00 99.96 40 ALA D CA 1
ATOM 7663 C C . ALA C 1 37 ? 139.633 150.466 131.897 1.00 101.01 40 ALA D C 1
ATOM 7664 O O . ALA C 1 37 ? 139.799 151.486 131.220 1.00 100.54 40 ALA D O 1
ATOM 7666 N N . LEU C 1 38 ? 140.592 149.545 132.033 1.00 102.63 41 LEU D N 1
ATOM 7667 C CA . LEU C 1 38 ? 141.816 149.675 131.239 1.00 103.67 41 LEU D CA 1
ATOM 7668 C C . LEU C 1 38 ? 141.504 149.679 129.746 1.00 102.60 41 LEU D C 1
ATOM 7669 O O . LEU C 1 38 ? 142.039 150.499 128.990 1.00 101.00 41 LEU D O 1
ATOM 7674 N N . ALA C 1 39 ? 140.642 148.766 129.301 1.00 102.50 42 ALA D N 1
ATOM 7675 C CA . ALA C 1 39 ? 140.265 148.665 127.898 1.00 103.10 42 ALA D CA 1
ATOM 7676 C C . ALA C 1 39 ? 138.831 149.111 127.642 1.00 104.65 42 ALA D C 1
ATOM 7677 O O . ALA C 1 39 ? 138.332 148.946 126.524 1.00 104.67 42 ALA D O 1
ATOM 7679 N N . GLY C 1 40 ? 138.158 149.671 128.646 1.00 103.68 43 GLY D N 1
ATOM 7680 C CA . GLY C 1 40 ? 136.771 150.066 128.492 1.00 102.66 43 GLY D CA 1
ATOM 7681 C C . GLY C 1 40 ? 136.543 151.416 127.850 1.00 103.00 43 GLY D C 1
ATOM 7682 O O . GLY C 1 40 ? 135.390 151.768 127.582 1.00 102.73 43 GLY D O 1
ATOM 7683 N N . ILE C 1 41 ? 137.603 152.182 127.598 1.00 111.42 44 ILE D N 1
ATOM 7684 C CA . ILE C 1 41 ? 137.460 153.502 126.991 1.00 112.36 44 ILE D CA 1
ATOM 7685 C C . ILE C 1 41 ? 138.314 153.696 125.748 1.00 112.12 44 ILE D C 1
ATOM 7686 O O . ILE C 1 41 ? 137.987 154.557 124.912 1.00 110.88 44 ILE D O 1
ATOM 7691 N N . SER C 1 42 ? 139.397 152.946 125.563 1.00 117.90 45 SER D N 1
ATOM 7692 C CA . SER C 1 42 ? 140.325 153.135 124.451 1.00 118.47 45 SER D CA 1
ATOM 7693 C C . SER C 1 42 ? 140.675 151.796 123.817 1.00 118.70 45 SER D C 1
ATOM 7694 O O . SER C 1 42 ? 141.845 151.441 123.659 1.00 117.80 45 SER D O 1
ATOM 7697 N N . ALA C 1 43 ? 139.645 151.019 123.467 1.00 123.49 46 ALA D N 1
ATOM 7698 C CA . ALA C 1 43 ? 139.868 149.706 122.869 1.00 124.20 46 ALA D CA 1
ATOM 7699 C C . ALA C 1 43 ? 140.726 149.805 121.613 1.00 123.38 46 ALA D 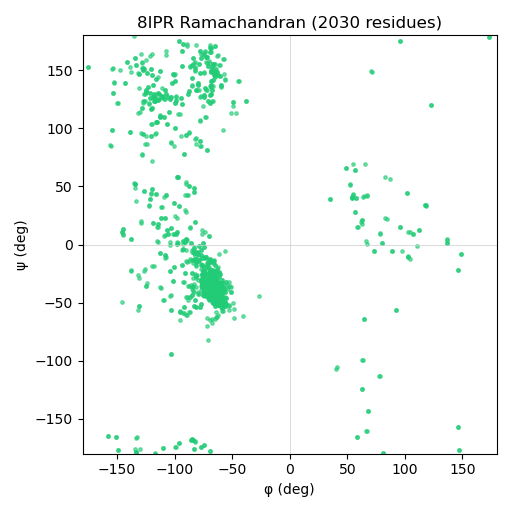C 1
ATOM 7700 O O . ALA C 1 43 ? 141.717 149.082 121.463 1.00 121.50 46 ALA D O 1
ATOM 7702 N N . TRP C 1 44 ? 140.364 150.705 120.703 1.00 125.50 47 TRP D N 1
ATOM 7703 C CA . TRP C 1 44 ? 141.150 150.947 119.500 1.00 125.72 47 TRP D CA 1
ATOM 7704 C C . TRP C 1 44 ? 140.939 152.397 119.077 1.00 125.19 47 TRP D C 1
ATOM 7705 O O . TRP C 1 44 ? 140.424 153.216 119.844 1.00 125.46 47 TRP D O 1
ATOM 7716 N N . LEU C 1 45 ? 141.337 152.717 117.846 1.00 123.47 48 LEU D N 1
ATOM 7717 C CA . LEU C 1 45 ? 141.201 154.081 117.350 1.00 123.87 48 LEU D CA 1
ATOM 7718 C C . LEU C 1 45 ? 139.796 154.319 116.811 1.00 124.82 48 LEU D C 1
ATOM 7719 O O . LEU C 1 45 ? 139.630 154.842 115.704 1.00 124.63 48 LEU D O 1
ATOM 7724 N N . ILE C 1 46 ? 138.780 153.936 117.583 1.00 124.63 49 ILE D N 1
ATOM 7725 C CA . ILE C 1 46 ? 137.390 154.168 117.210 1.00 124.62 49 ILE D CA 1
ATOM 7726 C C . ILE C 1 46 ? 136.639 154.799 118.376 1.00 124.50 49 ILE D C 1
ATOM 7727 O O . ILE C 1 46 ? 136.001 155.847 118.228 1.00 123.11 49 ILE D O 1
ATOM 7732 N N . THR C 1 47 ? 136.717 154.156 119.544 1.00 124.45 50 THR D N 1
ATOM 7733 C CA . THR C 1 47 ? 135.842 154.508 120.660 1.00 124.24 50 THR D CA 1
ATOM 7734 C C . THR C 1 47 ? 136.146 155.901 121.200 1.00 123.12 50 THR D C 1
ATOM 7735 O O . THR C 1 47 ? 135.237 156.722 121.369 1.00 122.85 50 THR D O 1
ATOM 7739 N N . ARG C 1 48 ? 137.414 156.189 121.473 1.00 119.09 51 ARG D N 1
ATOM 7740 C CA . ARG C 1 48 ? 137.806 157.437 122.118 1.00 119.51 51 ARG D CA 1
ATOM 7741 C C . ARG C 1 48 ? 138.289 158.426 121.065 1.00 120.45 51 ARG D C 1
ATOM 7742 O O . ARG C 1 48 ? 139.212 158.122 120.300 1.00 120.36 51 ARG D O 1
ATOM 7750 N N . ALA C 1 49 ? 137.664 159.604 121.035 1.00 123.36 52 ALA D N 1
ATOM 7751 C CA . ALA C 1 49 ? 138.042 160.692 120.135 1.00 123.04 52 ALA D CA 1
ATOM 7752 C C . ALA C 1 49 ? 138.042 160.235 118.677 1.00 123.55 52 ALA D C 1
ATOM 7753 O O . ALA C 1 49 ? 138.931 160.577 117.894 1.00 121.22 52 ALA D O 1
ATOM 7755 N N . TRP C 1 50 ? 137.004 159.473 118.316 1.00 121.87 53 TRP D N 1
ATOM 7756 C CA . TRP C 1 50 ? 136.817 158.906 116.980 1.00 121.68 53 TRP D CA 1
ATOM 7757 C C . TRP C 1 50 ? 138.124 158.393 116.386 1.00 122.83 53 TRP D C 1
ATOM 7758 O O . TRP C 1 50 ? 138.637 157.352 116.810 1.00 122.22 53 TRP D O 1
ATOM 7769 N N . GLN C 1 51 ? 138.668 159.113 115.409 1.00 125.36 54 GLN D N 1
ATOM 7770 C CA . GLN C 1 51 ? 139.927 158.758 114.769 1.00 124.54 54 GLN D CA 1
ATOM 7771 C C . GLN C 1 51 ? 140.987 159.783 115.147 1.00 124.13 54 GLN D C 1
ATOM 7772 O O . GLN C 1 51 ? 140.730 160.990 115.108 1.00 123.59 54 GLN D O 1
ATOM 7778 N N . MET C 1 52 ? 142.171 159.302 115.514 1.00 118.02 55 MET D N 1
ATOM 7779 C CA . MET C 1 52 ? 143.250 160.167 115.963 1.00 117.91 55 MET D CA 1
ATOM 7780 C C . MET C 1 52 ? 144.567 159.690 115.368 1.00 116.68 55 MET D C 1
ATOM 7781 O O . MET C 1 52 ? 144.716 158.503 115.054 1.00 116.21 55 MET D O 1
ATOM 7786 N N . PRO C 1 53 ? 145.534 160.594 115.191 1.00 109.35 56 PRO D N 1
ATOM 7787 C CA . PRO C 1 53 ? 146.843 160.171 114.693 1.00 110.00 56 PRO D CA 1
ATOM 7788 C C . PRO C 1 53 ? 147.552 159.288 115.703 1.00 109.63 56 PRO D C 1
ATOM 7789 O O . PRO C 1 53 ? 147.279 159.362 116.914 1.00 108.78 56 PRO D O 1
ATOM 7793 N N . PRO C 1 54 ? 148.470 158.424 115.250 1.00 102.55 57 PRO D N 1
ATOM 7794 C CA . PRO C 1 54 ? 149.050 157.418 116.162 1.00 102.89 57 PRO D CA 1
ATOM 7795 C C . PRO C 1 54 ? 149.766 157.993 117.375 1.00 102.68 57 PRO D C 1
ATOM 7796 O O . PRO C 1 54 ? 149.670 157.415 118.465 1.00 103.54 57 PRO D O 1
ATOM 7800 N N . VAL C 1 55 ? 150.490 159.104 117.224 1.00 97.03 58 VAL D N 1
ATOM 7801 C CA . VAL C 1 55 ? 151.218 159.669 118.358 1.00 95.99 58 VAL D CA 1
ATOM 7802 C C . VAL C 1 55 ? 150.246 160.164 119.424 1.00 94.62 58 VAL D C 1
ATOM 7803 O O . VAL C 1 55 ? 150.470 159.979 120.629 1.00 93.73 58 VAL D O 1
ATOM 7807 N N . LEU C 1 56 ? 149.155 160.800 118.996 1.00 96.26 59 LEU D N 1
ATOM 7808 C CA . LEU C 1 56 ? 148.134 161.250 119.933 1.00 98.66 59 LEU D CA 1
ATOM 7809 C C . LEU C 1 56 ? 147.510 160.070 120.667 1.00 98.98 59 LEU D C 1
ATOM 7810 O O . LEU C 1 56 ? 147.279 160.133 121.881 1.00 99.17 59 LEU D O 1
ATOM 7815 N N . ASP C 1 57 ? 147.238 158.980 119.945 1.00 99.10 60 ASP D N 1
ATOM 7816 C CA . ASP C 1 57 ? 146.690 157.786 120.578 1.00 99.66 60 ASP D CA 1
ATOM 7817 C C . ASP C 1 57 ? 147.664 157.203 121.594 1.00 98.95 60 ASP D C 1
ATOM 7818 O O . ASP C 1 57 ? 147.254 156.764 122.673 1.00 98.27 60 ASP D O 1
ATOM 7823 N N . LEU C 1 58 ? 148.956 157.182 121.262 1.00 89.94 61 LEU D N 1
ATOM 7824 C CA . LEU C 1 58 ? 149.956 156.670 122.195 1.00 89.28 61 LEU D CA 1
ATOM 7825 C C . LEU C 1 58 ? 149.998 157.510 123.466 1.00 91.09 61 LEU D C 1
ATOM 7826 O O . LEU C 1 58 ? 150.032 156.972 124.581 1.00 92.56 61 LEU D O 1
ATOM 7831 N N . THR C 1 59 ? 149.994 158.836 123.314 1.00 87.65 62 THR D N 1
ATOM 7832 C CA . THR C 1 59 ? 150.017 159.711 124.483 1.00 85.55 62 THR D CA 1
ATOM 7833 C C . THR C 1 59 ? 148.768 159.518 125.338 1.00 86.87 62 THR D C 1
ATOM 7834 O O . THR C 1 59 ? 148.854 159.439 126.573 1.00 87.15 62 THR D O 1
ATOM 7838 N N . VAL C 1 60 ? 147.600 159.422 124.697 1.00 85.58 63 VAL D N 1
ATOM 7839 C CA . VAL C 1 60 ? 146.355 159.221 125.433 1.00 85.63 63 VAL D CA 1
ATOM 7840 C C . VAL C 1 60 ? 146.381 157.892 126.177 1.00 85.91 63 VAL D C 1
ATOM 7841 O O . VAL C 1 60 ? 145.975 157.807 127.342 1.00 85.50 63 VAL D O 1
ATOM 7845 N N . ALA C 1 61 ? 146.861 156.834 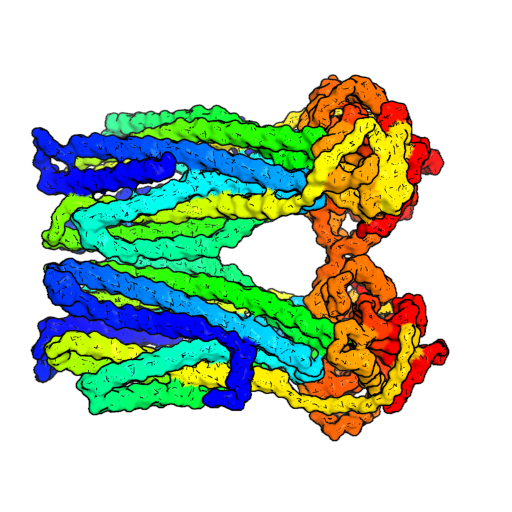125.520 1.00 85.33 64 ALA D N 1
ATOM 7846 C CA . ALA C 1 61 ? 146.925 155.530 126.168 1.00 86.00 64 ALA D CA 1
ATOM 7847 C C . ALA C 1 61 ? 147.852 155.558 127.375 1.00 84.48 64 ALA D C 1
ATOM 7848 O O . ALA C 1 61 ? 147.515 155.020 128.437 1.00 85.38 64 ALA D O 1
ATOM 7850 N N . VAL C 1 62 ? 149.019 156.193 127.238 1.00 79.88 65 VAL D N 1
ATOM 7851 C CA . VAL C 1 62 ? 149.968 156.236 128.348 1.00 80.92 65 VAL D CA 1
ATOM 7852 C C . VAL C 1 62 ? 149.383 157.013 129.522 1.00 79.99 65 VAL D C 1
ATOM 7853 O O . VAL C 1 62 ? 149.464 156.578 130.680 1.00 79.56 65 VAL D O 1
ATOM 7857 N N . VAL C 1 63 ? 148.781 158.174 129.246 1.00 79.07 66 VAL D N 1
ATOM 7858 C CA . VAL C 1 63 ? 148.255 158.985 130.340 1.00 80.49 66 VAL D CA 1
ATOM 7859 C C . VAL C 1 63 ? 147.078 158.283 131.011 1.00 83.17 66 VAL D C 1
ATOM 7860 O O . VAL C 1 63 ? 146.937 158.323 132.240 1.00 82.90 66 VAL D O 1
ATOM 7864 N N . ALA C 1 64 ? 146.234 157.601 130.229 1.00 82.87 67 ALA D N 1
ATOM 7865 C CA . ALA C 1 64 ? 145.119 156.864 130.815 1.00 80.24 67 ALA D CA 1
ATOM 7866 C C . ALA C 1 64 ? 145.610 155.717 131.687 1.00 79.81 67 ALA D C 1
ATOM 7867 O O . ALA C 1 64 ? 145.084 155.497 132.786 1.00 79.24 67 ALA D O 1
ATOM 7869 N N . VAL C 1 65 ? 146.619 154.978 131.218 1.00 78.85 68 VAL D N 1
ATOM 7870 C CA . VAL C 1 65 ? 147.153 153.867 132.000 1.00 80.13 68 VAL D CA 1
ATOM 7871 C C . VAL C 1 65 ? 147.748 154.372 133.307 1.00 80.44 68 VAL D C 1
ATOM 7872 O O . VAL C 1 65 ? 147.516 153.795 134.377 1.00 80.94 68 VAL D O 1
ATOM 7876 N N . ARG C 1 66 ? 148.517 155.463 133.246 1.00 73.85 69 ARG D N 1
ATOM 7877 C CA . ARG C 1 66 ? 149.119 155.995 134.464 1.00 73.01 69 ARG D CA 1
ATOM 7878 C C . ARG C 1 66 ? 148.061 156.512 135.435 1.00 74.17 69 ARG D C 1
ATOM 7879 O O . ARG C 1 66 ? 148.176 156.309 136.650 1.00 76.30 69 ARG D O 1
ATOM 7887 N N . ALA C 1 67 ? 147.024 157.184 134.924 1.00 77.09 70 ALA D N 1
ATOM 7888 C CA . ALA C 1 67 ? 145.962 157.668 135.801 1.00 79.84 70 ALA D CA 1
ATOM 7889 C C . ALA C 1 67 ? 145.222 156.513 136.465 1.00 81.93 70 ALA D C 1
ATOM 7890 O O . ALA C 1 67 ? 144.901 156.573 137.660 1.00 81.88 70 ALA D O 1
ATOM 7892 N N . LEU C 1 68 ? 144.943 155.450 135.706 1.00 83.47 71 LEU D N 1
ATOM 7893 C CA . LEU C 1 68 ? 144.292 154.282 136.288 1.00 84.17 71 LEU D CA 1
ATOM 7894 C C . LEU C 1 68 ? 145.173 153.633 137.346 1.00 82.42 71 LEU D C 1
ATOM 7895 O O . LEU C 1 68 ? 144.678 153.183 138.386 1.00 83.90 71 LEU D O 1
ATOM 7900 N N . GLY C 1 69 ? 146.483 153.571 137.098 1.00 78.01 72 GLY D N 1
ATOM 7901 C CA . GLY C 1 69 ? 147.390 153.045 138.106 1.00 78.63 72 GLY D CA 1
ATOM 7902 C C . GLY C 1 69 ? 147.390 153.870 139.379 1.00 80.48 72 GLY D C 1
ATOM 7903 O O . GLY C 1 69 ? 147.391 153.322 140.485 1.00 79.55 72 GLY D O 1
ATOM 7904 N N . ILE C 1 70 ? 147.386 155.198 139.240 1.00 80.00 73 ILE D N 1
ATOM 7905 C CA . ILE C 1 70 ? 147.339 156.073 140.411 1.00 78.18 73 ILE D CA 1
ATOM 7906 C C . ILE C 1 70 ? 146.056 155.836 141.198 1.00 77.73 73 ILE D C 1
ATOM 7907 O O . ILE C 1 70 ? 146.069 155.729 142.434 1.00 79.48 73 ILE D O 1
ATOM 7912 N N . SER C 1 71 ? 144.935 155.767 140.477 1.00 79.10 74 SER D N 1
ATOM 7913 C CA . SER C 1 71 ? 143.630 155.532 141.145 1.00 81.76 74 SER D CA 1
ATOM 7914 C C . SER C 1 71 ? 143.684 154.204 141.903 1.00 81.45 74 SER D C 1
ATOM 7915 O O . SER C 1 71 ? 143.325 154.189 143.096 1.00 80.10 74 SER D O 1
ATOM 7918 N N . ARG C 1 72 ? 144.130 153.137 141.234 1.00 78.72 75 ARG D N 1
ATOM 7919 C CA . ARG C 1 72 ? 144.165 151.823 141.868 1.00 76.75 75 ARG D CA 1
ATOM 7920 C C . ARG C 1 72 ? 145.062 151.825 143.099 1.00 78.45 75 ARG D C 1
ATOM 7921 O O . ARG C 1 72 ? 144.721 151.223 144.122 1.00 82.34 75 ARG D O 1
ATOM 7929 N N . GLY C 1 73 ? 146.216 152.492 143.019 1.00 72.52 76 GLY D N 1
ATOM 7930 C CA . GLY C 1 73 ? 147.093 152.560 144.176 1.00 72.09 76 GLY D CA 1
ATOM 7931 C C . GLY C 1 73 ? 146.460 153.282 145.350 1.00 69.89 76 GLY D C 1
ATOM 7932 O O . GLY C 1 73 ? 146.547 152.826 146.494 1.00 70.60 76 GLY D O 1
ATOM 7933 N N . VAL C 1 74 ? 145.804 154.414 145.082 1.00 70.85 77 VAL D N 1
ATOM 7934 C CA . VAL C 1 74 ? 145.150 155.159 146.157 1.00 72.98 77 VAL D CA 1
ATOM 7935 C C . VAL C 1 74 ? 144.019 154.336 146.766 1.00 72.92 77 VAL D C 1
ATOM 7936 O O . VAL C 1 74 ? 143.853 154.286 147.995 1.00 75.59 77 VAL D O 1
ATOM 7940 N N . LEU C 1 75 ? 143.229 153.671 145.918 1.00 72.13 78 LEU D N 1
ATOM 7941 C CA . LEU C 1 75 ? 142.136 152.842 146.414 1.00 71.54 78 LEU D CA 1
ATOM 7942 C C . LEU C 1 75 ? 142.657 151.687 147.262 1.00 71.06 78 LEU D C 1
ATOM 7943 O O . LEU C 1 75 ? 142.078 151.363 148.305 1.00 73.77 78 LEU D O 1
ATOM 7948 N N . GLY C 1 76 ? 143.747 151.053 146.827 1.00 65.64 79 GLY D N 1
ATOM 7949 C CA . GLY C 1 76 ? 144.329 149.979 147.612 1.00 67.52 79 GLY D CA 1
ATOM 7950 C C . GLY C 1 76 ? 144.863 150.460 148.946 1.00 68.35 79 GLY D C 1
ATOM 7951 O O . GLY C 1 76 ? 144.723 149.777 149.963 1.00 70.10 79 GLY D O 1
ATOM 7952 N N . TYR C 1 77 ? 145.482 151.643 148.961 1.00 63.41 80 TYR D N 1
ATOM 7953 C CA . TYR C 1 77 ? 145.946 152.218 150.220 1.00 64.61 80 TYR D CA 1
ATOM 7954 C C . TYR C 1 77 ? 144.782 152.441 151.178 1.00 66.43 80 TYR D C 1
ATOM 7955 O O . TYR C 1 77 ? 144.854 152.082 152.362 1.00 68.49 80 TYR D O 1
ATOM 7964 N N . CYS C 1 78 ? 143.689 153.021 150.674 1.00 68.24 81 CYS D N 1
ATOM 7965 C CA . CYS C 1 78 ? 142.527 153.270 151.524 1.00 66.86 81 CYS D CA 1
ATOM 7966 C C . CYS C 1 78 ? 141.929 151.967 152.045 1.00 69.68 81 CYS D C 1
ATOM 7967 O O . CYS C 1 78 ? 141.568 151.866 153.227 1.00 71.04 81 CYS D O 1
ATOM 7970 N N . GLN C 1 79 ? 141.815 150.957 151.178 1.00 67.90 82 GLN D N 1
ATOM 7971 C CA . GLN C 1 79 ? 141.242 149.681 151.594 1.00 65.52 82 GLN D CA 1
ATOM 7972 C C . GLN C 1 79 ? 142.111 148.995 152.640 1.00 67.02 82 GLN D C 1
ATOM 7973 O O . GLN C 1 79 ? 141.593 148.437 153.616 1.00 70.87 82 GLN D O 1
ATOM 7979 N N . ARG C 1 80 ? 143.434 149.021 152.453 1.00 61.38 83 ARG D N 1
ATOM 7980 C CA . ARG C 1 80 ? 144.332 148.434 153.441 1.00 58.68 83 ARG D CA 1
ATOM 7981 C C . ARG C 1 80 ? 144.212 149.148 154.779 1.00 60.18 83 ARG D C 1
ATOM 7982 O O . ARG C 1 80 ? 144.168 148.503 155.836 1.00 65.72 83 ARG D O 1
ATOM 7990 N N . LEU C 1 81 ? 144.150 150.483 154.752 1.00 59.74 84 LEU D N 1
ATOM 7991 C CA . LEU C 1 81 ? 143.993 151.239 155.990 1.00 60.46 84 LEU D CA 1
ATOM 7992 C C . LEU C 1 81 ? 142.711 150.843 156.712 1.00 57.91 84 LEU D C 1
ATOM 7993 O O . LEU C 1 81 ? 142.721 150.581 157.921 1.00 63.60 84 LEU D O 1
ATOM 7998 N N . ALA C 1 82 ? 141.597 150.780 155.978 1.00 54.79 85 ALA D N 1
ATOM 7999 C CA . ALA C 1 82 ? 140.323 150.438 156.604 1.00 55.89 85 ALA D CA 1
ATOM 8000 C C . ALA C 1 82 ? 140.348 149.030 157.188 1.00 57.87 85 ALA D C 1
ATOM 8001 O O . ALA C 1 82 ? 139.898 148.810 158.322 1.00 65.00 85 ALA D O 1
ATOM 8003 N N . SER C 1 83 ? 140.878 148.065 156.433 1.00 57.47 86 SER D N 1
ATOM 8004 C CA . SER C 1 83 ? 140.895 146.684 156.904 1.00 57.69 86 SER D CA 1
ATOM 8005 C C . SER C 1 83 ? 141.746 146.539 158.161 1.00 57.90 86 SER D C 1
ATOM 8006 O O . SER C 1 83 ? 141.333 145.897 159.136 1.00 59.93 86 SER D O 1
ATOM 8009 N N . HIS C 1 84 ? 142.938 147.143 158.166 1.00 54.23 87 HIS D N 1
ATOM 8010 C CA . HIS C 1 84 ? 143.800 147.005 159.334 1.00 54.98 87 HIS D CA 1
ATOM 8011 C C . HIS C 1 84 ? 143.247 147.759 160.538 1.00 53.06 87 HIS D C 1
ATOM 8012 O O . HIS C 1 84 ? 143.406 147.300 161.677 1.00 56.68 87 HIS D O 1
ATOM 8019 N N . ASP C 1 85 ? 142.581 148.896 160.316 1.00 51.24 88 ASP D N 1
ATOM 8020 C CA . ASP C 1 85 ? 141.927 149.583 161.424 1.00 52.31 88 ASP D CA 1
ATOM 8021 C C . ASP C 1 85 ? 140.831 148.719 162.033 1.00 50.48 88 ASP D C 1
ATOM 8022 O O . ASP C 1 85 ? 140.704 148.636 163.262 1.00 57.92 88 ASP D O 1
ATOM 8027 N N . SER C 1 86 ? 140.030 148.065 161.187 1.00 47.51 89 SER D N 1
ATOM 8028 C CA . SER C 1 86 ? 138.996 147.171 161.700 1.00 52.00 89 SER D CA 1
ATOM 8029 C C . SER C 1 86 ? 139.606 146.022 162.492 1.00 50.33 89 SER D C 1
ATOM 8030 O O . SER C 1 86 ? 139.101 145.656 163.561 1.00 51.09 89 SER D O 1
ATOM 8033 N N . ALA C 1 87 ? 140.699 145.446 161.984 1.00 52.48 90 ALA D N 1
ATOM 8034 C CA . ALA C 1 87 ? 141.355 144.351 162.695 1.00 49.44 90 ALA D CA 1
ATOM 8035 C C . ALA C 1 87 ? 141.855 144.795 164.064 1.00 48.19 90 ALA D C 1
ATOM 8036 O O . ALA C 1 87 ? 141.672 144.084 165.060 1.00 46.23 90 ALA D O 1
ATOM 8038 N N . LEU C 1 88 ? 142.491 145.967 164.135 1.00 46.86 91 LEU D N 1
ATOM 8039 C CA . LEU C 1 88 ? 143.014 146.443 165.414 1.00 39.79 91 LEU D CA 1
ATOM 8040 C C . LEU C 1 88 ? 141.891 146.746 166.400 1.00 41.14 91 LEU D C 1
ATOM 8041 O O . LEU C 1 88 ? 141.998 146.418 167.592 1.00 49.04 91 LEU D O 1
ATOM 8046 N N . ARG C 1 89 ? 140.809 147.372 165.926 1.00 42.22 92 ARG D N 1
ATOM 8047 C CA . ARG C 1 89 ? 139.670 147.633 166.800 1.00 43.24 92 ARG D CA 1
ATOM 8048 C C . ARG C 1 89 ? 139.096 146.333 167.346 1.00 47.74 92 ARG D C 1
ATOM 8049 O O . ARG C 1 89 ? 138.797 146.227 168.544 1.00 46.82 92 ARG D O 1
ATOM 8057 N N . ALA C 1 90 ? 138.946 145.329 166.479 1.00 48.18 93 ALA D N 1
ATOM 8058 C CA . ALA C 1 90 ? 138.408 144.046 166.913 1.00 39.07 93 ALA D CA 1
ATOM 8059 C C . ALA C 1 90 ? 139.321 143.375 167.930 1.00 40.66 93 ALA D C 1
ATOM 8060 O O . ALA C 1 90 ? 138.844 142.790 168.908 1.00 47.06 93 ALA D O 1
ATOM 8062 N N . ALA C 1 91 ? 140.637 143.441 167.715 1.00 39.08 94 ALA D N 1
ATOM 8063 C CA . ALA C 1 91 ? 141.566 142.825 168.658 1.00 32.91 94 ALA D CA 1
ATOM 8064 C C . ALA C 1 91 ? 141.494 143.492 170.026 1.00 40.31 94 ALA D C 1
ATOM 8065 O O . ALA C 1 91 ? 141.472 142.810 171.060 1.00 44.04 94 ALA D O 1
ATOM 8067 N N . ALA C 1 92 ? 141.459 144.828 170.054 1.00 43.22 95 ALA D N 1
ATOM 8068 C CA . ALA C 1 92 ? 141.361 145.528 171.333 1.00 33.47 95 ALA D CA 1
ATOM 8069 C C . ALA C 1 92 ? 140.057 145.192 172.047 1.00 33.68 95 ALA D C 1
ATOM 8070 O O . ALA C 1 92 ? 140.048 144.940 173.262 1.00 42.68 95 ALA D O 1
ATOM 8072 N N . ASN C 1 93 ? 138.946 145.171 171.305 1.00 38.57 96 ASN D N 1
ATOM 8073 C CA . ASN C 1 93 ? 137.664 144.826 171.910 1.00 40.59 96 ASN D CA 1
ATOM 8074 C C . ASN C 1 93 ? 137.675 143.403 172.450 1.00 38.84 96 ASN D C 1
ATOM 8075 O O . ASN C 1 93 ? 137.136 143.139 173.530 1.00 38.67 96 ASN D O 1
ATOM 8080 N N . ALA C 1 94 ? 138.279 142.470 171.710 1.00 36.71 97 ALA D N 1
ATOM 8081 C CA . ALA C 1 94 ? 138.336 141.085 172.163 1.00 32.37 97 ALA D CA 1
ATOM 8082 C C . ALA C 1 94 ? 139.158 140.951 173.436 1.00 39.17 97 ALA D C 1
ATOM 8083 O O . ALA C 1 94 ? 138.770 140.221 174.355 1.00 45.93 97 ALA D O 1
ATOM 8085 N N . ARG C 1 95 ? 140.298 141.642 173.511 1.00 42.14 98 ARG D N 1
ATOM 8086 C CA . ARG C 1 95 ? 141.114 141.581 174.721 1.00 36.69 98 ARG D CA 1
ATOM 8087 C C . ARG C 1 95 ? 140.358 142.139 175.923 1.00 34.80 98 ARG D C 1
ATOM 8088 O O . ARG C 1 95 ? 140.349 141.537 177.008 1.00 37.38 98 ARG D O 1
ATOM 8096 N N . THR C 1 96 ? 139.704 143.291 175.743 1.00 37.87 99 THR D N 1
ATOM 8097 C CA . THR C 1 96 ? 138.950 143.882 176.846 1.00 34.89 99 THR D CA 1
ATOM 8098 C C . THR C 1 96 ? 137.798 142.982 177.278 1.00 38.46 99 THR D C 1
ATOM 8099 O O . THR C 1 96 ? 137.550 142.811 178.478 1.00 43.53 99 THR D O 1
ATOM 8103 N N . GLY C 1 97 ? 137.087 142.390 176.316 1.00 33.44 100 GLY D N 1
ATOM 8104 C CA . GLY C 1 97 ? 135.988 141.504 176.658 1.00 27.90 100 GLY D CA 1
ATOM 8105 C C . GLY C 1 97 ? 136.452 140.242 177.357 1.00 33.36 100 GLY D C 1
ATOM 8106 O O . GLY C 1 97 ? 135.785 139.748 178.269 1.00 41.68 100 GLY D O 1
ATOM 8107 N N . LEU C 1 98 ? 137.600 139.702 176.942 1.00 36.38 101 LEU D N 1
ATOM 8108 C CA . LEU C 1 98 ? 138.160 138.541 177.624 1.00 33.22 101 LEU D CA 1
ATOM 8109 C C . LEU C 1 98 ? 138.508 138.869 179.068 1.00 34.24 101 LEU D C 1
ATOM 8110 O O . LEU C 1 98 ? 138.204 138.089 179.981 1.00 33.27 101 LEU D O 1
ATOM 8115 N N . TYR C 1 99 ? 139.141 140.023 179.300 1.00 39.83 102 TYR D N 1
ATOM 8116 C CA . TYR C 1 99 ? 139.466 140.388 180.675 1.00 31.56 102 TYR D CA 1
ATOM 8117 C C . TYR C 1 99 ? 138.205 140.608 181.500 1.00 29.61 102 TYR D C 1
ATOM 8118 O O . TYR C 1 99 ? 138.154 140.236 182.677 1.00 37.79 102 TYR D O 1
ATOM 8127 N N . ARG C 1 100 ? 137.181 141.227 180.908 1.00 29.09 103 ARG D N 1
ATOM 8128 C CA . ARG C 1 100 ? 135.936 141.442 181.640 1.00 32.82 103 ARG D CA 1
ATOM 8129 C C . ARG C 1 100 ? 135.262 140.120 181.985 1.00 32.40 103 ARG D C 1
ATOM 8130 O O . ARG C 1 100 ? 134.715 139.960 183.082 1.00 41.35 103 ARG D O 1
ATOM 8138 N N . LYS C 1 101 ? 135.286 139.160 181.058 1.00 31.76 104 LYS D N 1
ATOM 8139 C CA . LYS C 1 101 ? 134.730 137.842 181.342 1.00 32.30 104 LYS D CA 1
ATOM 8140 C C . LYS C 1 101 ? 135.496 137.153 182.462 1.00 41.72 104 LYS D C 1
ATOM 8141 O O . LYS C 1 101 ? 134.896 136.498 183.322 1.00 41.04 104 LYS D O 1
ATOM 8147 N N . LEU C 1 102 ? 136.826 137.276 182.461 1.00 45.29 105 LEU D N 1
ATOM 8148 C CA . LEU C 1 102 ? 137.618 136.688 183.538 1.00 34.32 105 LEU D CA 1
ATOM 8149 C C . LEU C 1 102 ? 137.307 137.345 184.878 1.00 34.28 105 LEU D C 1
ATOM 8150 O O . LEU C 1 102 ? 137.208 136.663 185.905 1.00 37.14 105 LEU D O 1
ATOM 8155 N N . ALA C 1 103 ? 137.153 138.670 184.889 1.00 36.63 106 ALA D N 1
ATOM 8156 C CA . ALA C 1 103 ? 136.900 139.396 186.127 1.00 30.76 106 ALA D CA 1
ATOM 8157 C C . ALA C 1 103 ? 135.479 139.219 186.643 1.00 36.87 106 ALA D C 1
ATOM 8158 O O . ALA C 1 103 ? 135.245 139.405 187.841 1.00 44.26 106 ALA D O 1
ATOM 8160 N N . ASP C 1 104 ? 134.527 138.875 185.774 1.00 41.11 107 ASP D N 1
ATOM 8161 C CA . ASP C 1 104 ? 133.160 138.649 186.230 1.00 40.58 107 ASP D CA 1
ATOM 8162 C C . ASP C 1 104 ? 132.972 137.254 186.810 1.00 43.20 107 ASP D C 1
ATOM 8163 O O . ASP C 1 104 ? 132.099 137.053 187.662 1.00 45.71 107 ASP D O 1
ATOM 8168 N N . ALA C 1 105 ? 133.772 136.288 186.367 1.00 50.26 108 ALA D N 1
ATOM 8169 C CA . ALA C 1 105 ? 133.673 134.929 186.865 1.00 49.36 108 ALA D CA 1
ATOM 8170 C C . ALA C 1 105 ? 134.191 134.850 188.299 1.00 52.13 108 ALA D C 1
ATOM 8171 O O . ALA C 1 105 ? 134.898 135.748 188.762 1.00 53.77 108 ALA D O 1
ATOM 8173 N N . PRO C 1 106 ? 133.831 133.796 189.031 1.00 58.74 109 PRO D N 1
ATOM 8174 C CA . PRO C 1 106 ? 134.385 133.601 190.376 1.00 58.55 109 PRO D CA 1
ATOM 8175 C C . PRO C 1 106 ? 135.901 133.574 190.335 1.00 61.42 109 PRO D C 1
ATOM 8176 O O . PRO C 1 106 ? 136.496 133.030 189.392 1.00 62.82 109 PRO D O 1
ATOM 8180 N N . PRO C 1 107 ? 136.562 134.161 191.336 1.00 51.45 110 PRO D N 1
ATOM 8181 C CA . PRO C 1 107 ? 138.020 134.352 191.242 1.00 48.25 110 PRO D CA 1
ATOM 8182 C C . PRO C 1 107 ? 138.808 133.061 191.122 1.00 53.03 110 PRO D C 1
ATOM 8183 O O . PRO C 1 107 ? 139.907 133.073 190.555 1.00 56.80 110 PRO D O 1
ATOM 8187 N N . ASP C 1 108 ? 138.287 131.945 191.636 1.00 51.30 111 ASP D N 1
ATOM 8188 C CA . ASP C 1 108 ? 139.016 130.685 191.554 1.00 48.24 111 ASP D CA 1
ATOM 8189 C C . ASP C 1 108 ? 139.066 130.135 190.135 1.00 52.57 111 ASP D C 1
ATOM 8190 O O . ASP C 1 108 ? 139.926 129.298 189.840 1.00 57.32 111 ASP D O 1
ATOM 8195 N N . GLU C 1 109 ? 138.167 130.577 189.255 1.00 53.61 112 GLU D N 1
ATOM 8196 C CA . GLU C 1 109 ? 138.207 130.135 187.866 1.00 48.71 112 GLU D CA 1
ATOM 8197 C C . GLU C 1 109 ? 139.306 130.832 187.075 1.00 51.62 112 GLU D C 1
ATOM 8198 O O . GLU C 1 109 ? 139.852 130.245 186.134 1.00 56.63 112 GLU D O 1
ATOM 8204 N N . ALA C 1 110 ? 139.639 132.074 187.431 1.00 46.52 113 ALA D N 1
ATOM 8205 C CA . ALA C 1 110 ? 140.694 132.795 186.731 1.00 45.42 113 ALA D CA 1
ATOM 8206 C C . ALA C 1 110 ? 142.080 132.245 187.039 1.00 46.67 113 ALA D C 1
ATOM 8207 O O . ALA C 1 110 ? 143.026 132.535 186.300 1.00 46.88 113 ALA D O 1
ATOM 8209 N N . MET C 1 111 ? 142.223 131.461 188.106 1.00 39.84 114 MET D N 1
ATOM 8210 C CA . MET C 1 111 ? 143.505 130.904 188.512 1.00 37.59 114 MET D CA 1
ATOM 8211 C C . MET C 1 111 ? 143.711 129.476 188.030 1.00 40.19 114 MET D C 1
ATOM 8212 O O . MET C 1 111 ? 144.655 128.815 188.473 1.00 44.42 114 MET D O 1
ATOM 8217 N N . ARG C 1 112 ? 142.854 128.983 187.137 1.00 42.38 115 ARG D N 1
ATOM 8218 C CA . ARG C 1 112 ? 142.996 127.619 186.644 1.00 41.23 115 ARG D CA 1
ATOM 8219 C C . ARG C 1 112 ? 144.121 127.481 185.628 1.00 38.14 115 ARG D C 1
ATOM 8220 O O . ARG C 1 112 ? 144.766 126.429 185.567 1.00 37.82 115 ARG D O 1
ATOM 8228 N N . LEU C 1 113 ? 144.372 128.514 184.833 1.00 33.74 116 LEU D N 1
ATOM 8229 C CA . LEU C 1 113 ? 145.344 128.390 183.762 1.00 32.30 116 LEU D CA 1
ATOM 8230 C C . LEU C 1 113 ? 146.687 128.987 184.167 1.00 37.79 116 LEU D C 1
ATOM 8231 O O . LEU C 1 113 ? 146.739 129.967 184.915 1.00 36.01 116 LEU D O 1
ATOM 8236 N N . PRO C 1 114 ? 147.785 128.411 183.686 1.00 35.76 117 PRO D N 1
ATOM 8237 C CA . PRO C 1 114 ? 149.102 129.001 183.941 1.00 27.30 117 PRO D CA 1
ATOM 8238 C C . PRO C 1 114 ? 149.273 130.320 183.204 1.00 30.49 117 PRO D C 1
ATOM 8239 O O . PRO C 1 114 ? 148.508 130.669 182.304 1.00 37.58 117 PRO D O 1
ATOM 8243 N N . SER C 1 115 ? 150.305 131.063 183.610 1.00 27.51 118 SER D N 1
ATOM 8244 C CA . SER C 1 115 ? 150.570 132.356 182.988 1.00 27.97 118 SER D CA 1
ATOM 8245 C C . SER C 1 115 ? 150.993 132.209 181.532 1.00 27.49 118 SER D C 1
ATOM 8246 O O . SER C 1 115 ? 150.675 133.074 180.707 1.00 40.19 118 SER D O 1
ATOM 8249 N N . GLY C 1 116 ? 151.706 131.133 181.196 1.00 22.27 119 GLY D N 1
ATOM 8250 C CA . GLY C 1 116 ? 152.081 130.914 179.808 1.00 26.67 119 GLY D CA 1
ATOM 8251 C C . GLY C 1 116 ? 150.881 130.688 178.909 1.00 29.73 119 GLY D C 1
ATOM 8252 O O . GLY C 1 116 ? 150.815 131.222 177.798 1.00 36.09 119 GLY D O 1
ATOM 8253 N N . GLU C 1 117 ? 149.915 129.895 179.377 1.00 27.45 120 GLU D N 1
ATOM 8254 C CA . GLU C 1 117 ? 148.680 129.716 178.623 1.00 25.75 120 GLU D CA 1
ATOM 8255 C C . GLU C 1 117 ? 147.923 131.030 178.497 1.00 32.16 120 GLU D C 1
ATOM 8256 O O . GLU C 1 117 ? 147.353 131.327 177.442 1.00 44.98 120 GLU D O 1
ATOM 8262 N N . LEU C 1 118 ? 147.909 131.834 179.561 1.00 27.64 121 LEU D N 1
ATOM 8263 C CA . LEU C 1 118 ? 147.251 133.133 179.488 1.00 21.74 121 LEU D CA 1
ATOM 8264 C C . LEU C 1 118 ? 147.891 134.011 178.423 1.00 25.75 121 LEU D C 1
ATOM 8265 O O . LEU C 1 118 ? 147.189 134.662 177.642 1.00 36.71 121 LEU D O 1
ATOM 8270 N N . VAL C 1 119 ? 149.224 134.031 178.367 1.00 27.53 122 VAL D N 1
ATOM 8271 C CA . VAL C 1 119 ? 149.920 134.808 177.344 1.00 27.90 122 VAL D CA 1
ATOM 8272 C C . VAL C 1 119 ? 149.559 134.298 175.954 1.00 33.72 122 VAL D C 1
ATOM 8273 O O . VAL C 1 119 ? 149.195 135.074 175.058 1.00 38.12 122 VAL D O 1
ATOM 8277 N N . ALA C 1 120 ? 149.639 132.978 175.764 1.00 36.89 123 ALA D N 1
ATOM 8278 C CA . ALA C 1 120 ? 149.417 132.395 174.446 1.00 30.32 123 ALA D CA 1
ATOM 8279 C C . ALA C 1 120 ? 147.988 132.602 173.962 1.00 30.25 123 ALA D C 1
ATOM 8280 O O . ALA C 1 120 ? 147.758 132.701 172.752 1.00 42.72 123 ALA D O 1
ATOM 8282 N N . ARG C 1 121 ? 147.021 132.665 174.875 1.00 27.02 124 ARG D N 1
ATOM 8283 C CA . ARG C 1 121 ? 145.633 132.836 174.466 1.00 31.87 124 ARG D CA 1
ATOM 8284 C C . ARG C 1 121 ? 145.206 134.294 174.387 1.00 34.86 124 ARG D C 1
ATOM 8285 O O . ARG C 1 121 ? 144.270 134.612 173.648 1.00 43.96 124 ARG D O 1
ATOM 8293 N N . LEU C 1 122 ? 145.856 135.193 175.119 1.00 32.57 125 LEU D N 1
ATOM 8294 C CA . LEU C 1 122 ? 145.521 136.607 175.036 1.00 31.37 125 LEU D CA 1
ATOM 8295 C C . LEU C 1 122 ? 146.363 137.351 174.012 1.00 35.28 125 LEU D C 1
ATOM 8296 O O . LEU C 1 122 ? 146.136 138.545 173.795 1.00 42.67 125 LEU D O 1
ATOM 8301 N N . GLY C 1 123 ? 147.326 136.684 173.387 1.00 37.75 126 GLY D N 1
ATOM 8302 C CA . GLY C 1 123 ? 148.044 137.258 172.275 1.00 32.67 126 GLY D CA 1
ATOM 8303 C C . GLY C 1 123 ? 147.587 136.711 170.935 1.00 39.00 126 GLY D C 1
ATOM 8304 O O . GLY C 1 123 ? 146.640 137.207 170.300 1.00 45.29 126 GLY D O 1
ATOM 8305 N N . PRO C 1 124 ? 148.299 135.686 170.467 1.00 36.90 127 PRO D N 1
ATOM 8306 C CA . PRO C 1 124 ? 148.050 135.150 169.119 1.00 36.40 127 PRO D CA 1
ATOM 8307 C C . PRO C 1 124 ? 146.614 134.732 168.857 1.00 35.59 127 PRO D C 1
ATOM 8308 O O . PRO C 1 124 ? 146.166 134.838 167.713 1.00 44.27 127 PRO D O 1
ATOM 8312 N N . ALA C 1 125 ? 145.876 134.253 169.860 1.00 28.17 128 ALA D N 1
ATOM 8313 C CA . ALA C 1 125 ? 144.490 133.859 169.616 1.00 32.83 128 ALA D CA 1
ATOM 8314 C C . ALA C 1 125 ? 143.619 135.063 169.266 1.00 40.76 128 ALA D C 1
ATOM 8315 O O . ALA C 1 125 ? 142.809 135.005 168.331 1.00 52.50 128 ALA D O 1
ATOM 8317 N N . VAL C 1 126 ? 143.776 136.167 169.999 1.00 31.12 129 VAL D N 1
ATOM 8318 C CA . VAL C 1 126 ? 143.030 137.381 169.683 1.00 30.67 129 VAL D CA 1
ATOM 8319 C C . VAL C 1 126 ? 143.458 137.931 168.329 1.00 39.58 129 VAL D C 1
ATOM 8320 O O . VAL C 1 126 ? 142.627 138.410 167.538 1.00 51.28 129 VAL D O 1
ATOM 8324 N N . ASP C 1 127 ? 144.761 137.872 168.037 1.00 36.99 130 ASP D N 1
ATOM 8325 C CA . ASP C 1 127 ? 145.229 138.300 166.722 1.00 37.43 130 ASP D CA 1
ATOM 8326 C C . ASP C 1 127 ? 144.595 137.465 165.615 1.00 42.75 130 ASP D C 1
ATOM 8327 O O . ASP C 1 127 ? 144.186 138.000 164.578 1.00 50.82 130 ASP D O 1
ATOM 8332 N N . GLU C 1 128 ? 144.492 136.151 165.828 1.00 41.43 131 GLU D N 1
ATOM 8333 C CA . GLU C 1 128 ? 143.879 135.270 164.841 1.00 37.79 131 GLU D CA 1
ATOM 8334 C C . GLU C 1 128 ? 142.398 135.577 164.665 1.00 43.46 131 GLU D C 1
ATOM 8335 O O . GLU C 1 128 ? 141.871 135.487 163.552 1.00 53.52 131 GLU D O 1
ATOM 8341 N N . LEU C 1 129 ? 141.704 135.918 165.751 1.00 45.04 132 LEU D N 1
ATOM 8342 C CA . LEU C 1 129 ? 140.291 136.273 165.625 1.00 47.18 132 LEU D CA 1
ATOM 8343 C C . LEU C 1 129 ? 140.104 137.547 164.802 1.00 47.70 132 LEU D C 1
ATOM 8344 O O . LEU C 1 129 ? 139.236 137.605 163.918 1.00 58.16 132 LEU D O 1
ATOM 8349 N N . ALA C 1 130 ? 140.909 138.577 165.069 1.00 40.14 133 ALA D N 1
ATOM 8350 C CA . ALA C 1 130 ? 140.823 139.786 164.251 1.00 51.91 133 ALA D CA 1
ATOM 8351 C C . ALA C 1 130 ? 141.164 139.487 162.792 1.00 56.51 133 ALA D C 1
ATOM 8352 O O . ALA C 1 130 ? 140.533 140.021 161.861 1.00 53.09 133 ALA D O 1
ATOM 8354 N N . ASP C 1 131 ? 142.165 138.629 162.580 1.00 57.84 134 ASP D N 1
ATOM 8355 C CA . ASP C 1 131 ? 142.540 138.239 161.230 1.00 53.67 134 ASP D CA 1
ATOM 8356 C C . ASP C 1 131 ? 141.397 137.527 160.524 1.00 54.96 134 ASP D C 1
ATOM 8357 O O . ASP C 1 131 ? 141.181 137.736 159.328 1.00 61.51 134 ASP D O 1
ATOM 8362 N N . VAL C 1 132 ? 140.711 136.625 161.230 1.00 55.44 135 VAL D N 1
ATOM 8363 C CA . VAL C 1 132 ? 139.541 136.008 160.541 1.00 57.19 135 VAL D CA 1
ATOM 8364 C C . VAL C 1 132 ? 138.610 137.160 160.157 1.00 55.07 135 VAL D C 1
ATOM 8365 O O . VAL C 1 132 ? 138.360 137.318 158.966 1.00 62.83 135 VAL D O 1
ATOM 8369 N N . LEU C 1 133 ? 138.224 138.004 161.112 1.00 61.89 136 LEU D N 1
ATOM 8370 C CA . LEU C 1 133 ? 137.278 139.064 160.786 1.00 67.86 136 LEU D CA 1
ATOM 8371 C C . LEU C 1 133 ? 137.615 139.668 159.430 1.00 67.70 136 LEU D C 1
ATOM 8372 O O . LEU C 1 133 ? 136.866 139.510 158.459 1.00 64.88 136 LEU D O 1
ATOM 8377 N N . VAL C 1 134 ? 138.809 140.249 159.320 1.00 70.34 137 VAL D N 1
ATOM 8378 C CA . VAL C 1 134 ? 139.162 140.971 158.096 1.00 69.20 137 VAL D CA 1
ATOM 8379 C C . VAL C 1 134 ? 139.307 140.009 156.918 1.00 71.48 137 VAL D C 1
ATOM 8380 O O . VAL C 1 134 ? 138.530 140.049 155.950 1.00 71.67 137 VAL D O 1
ATOM 8384 N N . ARG C 1 135 ? 140.294 139.110 156.999 1.00 73.59 138 ARG D N 1
ATOM 8385 C CA . ARG C 1 135 ? 140.724 138.282 155.881 1.00 70.83 138 ARG D CA 1
ATOM 8386 C C . ARG C 1 135 ? 139.754 137.137 155.609 1.00 71.27 138 ARG D C 1
ATOM 8387 O O . ARG C 1 135 ? 140.032 136.282 154.763 1.00 73.67 138 ARG D O 1
ATOM 8395 N N . ALA C 1 136 ? 138.595 137.126 156.259 1.00 74.19 139 ALA D N 1
ATOM 8396 C CA . ALA C 1 136 ? 137.579 136.126 156.000 1.00 75.37 139 ALA D CA 1
ATOM 8397 C C . ALA C 1 136 ? 136.241 136.730 155.629 1.00 77.94 139 ALA D C 1
ATOM 8398 O O . ALA C 1 136 ? 135.496 136.133 154.848 1.00 77.69 139 ALA D O 1
ATOM 8400 N N . LEU C 1 137 ? 135.900 137.899 156.176 1.00 81.96 140 LEU D N 1
ATOM 8401 C CA . LEU C 1 137 ? 134.695 138.557 155.713 1.00 84.52 140 LEU D CA 1
ATOM 8402 C C . LEU C 1 137 ? 134.913 139.240 154.372 1.00 84.07 140 LEU D C 1
ATOM 8403 O O . LEU C 1 137 ? 134.003 139.237 153.539 1.00 84.70 140 LEU D O 1
ATOM 8408 N N . LEU C 1 138 ? 136.106 139.815 154.121 1.00 85.05 141 LEU D N 1
ATOM 8409 C CA . LEU C 1 138 ? 136.291 140.524 152.853 1.00 84.37 141 LEU D CA 1
ATOM 8410 C C . LEU C 1 138 ? 136.369 139.574 151.661 1.00 84.66 141 LEU D C 1
ATOM 8411 O O . LEU C 1 138 ? 135.488 139.637 150.782 1.00 85.32 141 LEU D O 1
ATOM 8416 N N . PRO C 1 139 ? 137.369 138.685 151.554 1.00 82.40 142 PRO D N 1
ATOM 8417 C CA . PRO C 1 139 ? 137.533 137.945 150.289 1.00 82.84 142 PRO D CA 1
ATOM 8418 C C . PRO C 1 139 ? 136.380 137.012 149.975 1.00 82.44 142 PRO D C 1
ATOM 8419 O O . PRO C 1 139 ? 136.012 136.871 148.804 1.00 84.85 142 PRO D O 1
ATOM 8423 N N . ILE C 1 140 ? 135.791 136.373 150.987 1.00 82.50 143 ILE D N 1
ATOM 8424 C CA . ILE C 1 140 ? 134.719 135.416 150.733 1.00 83.68 143 ILE D CA 1
ATOM 8425 C C . ILE C 1 140 ? 133.490 136.123 150.174 1.00 84.11 143 ILE D C 1
ATOM 8426 O O . ILE C 1 140 ? 132.882 135.665 149.198 1.00 85.98 143 ILE D O 1
ATOM 8431 N N . VAL C 1 141 ? 133.107 137.250 150.778 1.00 84.23 144 VAL D N 1
ATOM 8432 C CA . VAL C 1 141 ? 131.933 137.968 150.292 1.00 85.58 144 VAL D CA 1
ATOM 8433 C C . VAL C 1 141 ? 132.212 138.569 148.920 1.00 86.49 144 VAL D C 1
ATOM 8434 O O . VAL C 1 141 ? 131.333 138.585 148.047 1.00 85.06 144 VAL D O 1
ATOM 8438 N N . VAL C 1 142 ? 133.441 139.047 148.692 1.00 86.43 145 VAL D N 1
ATOM 8439 C CA . VAL C 1 142 ? 133.789 139.576 147.376 1.00 85.64 145 VAL D CA 1
ATOM 8440 C C . VAL C 1 142 ? 133.657 138.485 146.323 1.00 88.76 145 VAL D C 1
ATOM 8441 O O . VAL C 1 142 ? 133.054 138.687 145.260 1.00 89.27 145 VAL D O 1
ATOM 8445 N N . ALA C 1 143 ? 134.196 137.300 146.618 1.00 88.88 146 ALA D N 1
ATOM 8446 C CA . ALA C 1 143 ? 134.125 136.184 145.683 1.00 87.41 146 ALA D CA 1
ATOM 8447 C C . ALA C 1 143 ? 132.684 135.795 145.401 1.00 87.73 146 ALA D C 1
ATOM 8448 O O . ALA C 1 143 ? 132.292 135.630 144.242 1.00 88.71 146 ALA D O 1
ATOM 8450 N N . VAL C 1 144 ? 131.875 135.652 146.452 1.00 87.09 147 VAL D N 1
ATOM 8451 C CA . VAL C 1 144 ? 130.497 135.204 146.268 1.00 90.09 147 VAL D CA 1
ATOM 8452 C C . VAL C 1 144 ? 129.719 136.213 145.432 1.00 91.64 147 VAL D C 1
ATOM 8453 O O . VAL C 1 144 ? 129.044 135.850 144.459 1.00 92.17 147 VAL D O 1
ATOM 8457 N N . VAL C 1 145 ? 129.825 137.500 145.779 1.00 92.12 148 VAL D N 1
ATOM 8458 C CA . VAL C 1 145 ? 129.062 138.524 145.071 1.00 93.86 148 VAL D CA 1
ATOM 8459 C C . VAL C 1 145 ? 129.495 138.602 143.612 1.00 94.36 148 VAL D C 1
ATOM 8460 O O . VAL C 1 145 ? 128.660 138.596 142.697 1.00 93.73 148 VAL D O 1
ATOM 8464 N N . LEU C 1 146 ? 130.809 138.669 143.371 1.00 92.82 149 LEU D N 1
ATOM 8465 C CA . LEU C 1 146 ? 131.295 138.810 142.003 1.00 93.68 149 LEU D CA 1
ATOM 8466 C C . LEU C 1 146 ? 130.946 137.589 141.162 1.00 94.53 149 LEU D C 1
ATOM 8467 O O . LEU C 1 146 ? 130.513 137.726 140.012 1.00 91.90 149 LEU D O 1
ATOM 8472 N N . GLY C 1 147 ? 131.108 136.387 141.720 1.00 98.00 150 GLY D N 1
ATOM 8473 C CA . GLY C 1 147 ? 130.780 135.187 140.972 1.00 97.03 150 GLY D CA 1
ATOM 8474 C C . GLY C 1 147 ? 129.303 135.079 140.650 1.00 99.86 150 GLY D C 1
ATOM 8475 O O . GLY C 1 147 ? 128.932 134.738 139.523 1.00 101.81 150 GLY D O 1
ATOM 8476 N N . CYS C 1 148 ? 128.438 135.367 141.628 1.00 99.31 151 CYS D N 1
ATOM 8477 C CA . CYS C 1 148 ? 127.004 135.301 141.371 1.00 98.66 151 CYS D CA 1
ATOM 8478 C C . CYS C 1 148 ? 126.586 136.325 140.325 1.00 97.99 151 CYS D C 1
ATOM 8479 O O . CYS C 1 148 ? 125.811 136.009 139.412 1.00 97.46 151 CYS D O 1
ATOM 8482 N N . ALA C 1 149 ? 127.099 137.556 140.429 1.00 97.84 152 ALA D N 1
ATOM 8483 C CA . ALA C 1 149 ? 126.753 138.579 139.448 1.00 98.78 152 ALA D CA 1
ATOM 8484 C C . ALA C 1 149 ? 127.245 138.201 138.057 1.00 100.13 152 ALA D C 1
ATOM 8485 O O . ALA C 1 149 ? 126.521 138.365 137.067 1.00 100.48 152 ALA D O 1
ATOM 8487 N N . ALA C 1 150 ? 128.475 137.687 137.961 1.00 98.16 153 ALA D N 1
ATOM 8488 C CA . ALA C 1 150 ? 129.022 137.304 136.665 1.00 97.68 153 ALA D CA 1
ATOM 8489 C C . ALA C 1 150 ? 128.236 136.155 136.046 1.00 96.42 153 ALA D C 1
ATOM 8490 O O . ALA C 1 150 ? 127.966 136.161 134.840 1.00 96.07 153 ALA D O 1
ATOM 8492 N N . VAL C 1 151 ? 127.861 135.161 136.855 1.00 93.94 154 VAL D N 1
ATOM 8493 C CA . VAL C 1 151 ? 127.079 134.043 136.339 1.00 95.81 154 VAL D CA 1
ATOM 8494 C C . VAL C 1 151 ? 125.709 134.520 135.873 1.00 96.43 154 VAL D C 1
ATOM 8495 O O . VAL C 1 151 ? 125.227 134.120 134.806 1.00 95.46 154 VAL D O 1
ATOM 8499 N N . GLY C 1 152 ? 125.065 135.391 136.655 1.00 96.45 155 GLY D N 1
ATOM 8500 C CA . GLY C 1 152 ? 123.782 135.931 136.236 1.00 95.63 155 GLY D CA 1
ATOM 8501 C C . GLY C 1 152 ? 123.872 136.715 134.940 1.00 96.55 155 GLY D C 1
ATOM 8502 O O . GLY C 1 152 ? 122.991 136.617 134.082 1.00 96.91 155 GLY D O 1
ATOM 8503 N N . VAL C 1 153 ? 124.937 137.504 134.781 1.00 97.09 156 VAL D N 1
ATOM 8504 C CA . VAL C 1 153 ? 125.115 138.275 133.553 1.00 97.53 156 VAL D CA 1
ATOM 8505 C C . VAL C 1 153 ? 125.339 137.346 132.364 1.00 97.34 156 VAL D C 1
ATOM 8506 O O . VAL C 1 153 ? 124.719 137.505 131.306 1.00 96.44 156 VAL D O 1
ATOM 8510 N N . ILE C 1 154 ? 126.222 136.356 132.523 1.00 98.13 157 ILE D N 1
ATOM 8511 C CA . ILE C 1 154 ? 126.538 135.444 131.428 1.00 98.37 157 ILE D CA 1
ATOM 8512 C C . ILE C 1 154 ? 125.422 134.452 131.141 1.00 99.12 157 ILE D C 1
ATOM 8513 O O . ILE C 1 154 ? 125.465 133.768 130.112 1.00 97.09 157 ILE D O 1
ATOM 8518 N N . ALA C 1 155 ? 124.423 134.355 132.020 1.00 100.70 158 ALA D N 1
ATOM 8519 C CA . ALA C 1 155 ? 123.280 133.487 131.757 1.00 101.29 158 ALA D CA 1
ATOM 8520 C C . ALA C 1 155 ? 122.439 133.944 130.572 1.00 101.73 158 ALA D C 1
ATOM 8521 O O . ALA C 1 155 ? 121.607 133.164 130.095 1.00 101.35 158 ALA D O 1
ATOM 8523 N N . VAL C 1 156 ? 122.624 135.167 130.088 1.00 102.24 159 VAL D N 1
ATOM 8524 C CA . VAL C 1 156 ? 121.848 135.696 128.970 1.00 103.01 159 VAL D CA 1
ATOM 8525 C C . VAL C 1 156 ? 122.516 135.399 127.634 1.00 103.27 159 VAL D C 1
ATOM 8526 O O . VAL C 1 156 ? 121.855 134.985 126.681 1.00 103.24 159 VAL D O 1
ATOM 8530 N N . ILE C 1 157 ? 123.831 135.609 127.545 1.00 102.50 160 ILE D N 1
ATOM 8531 C CA . ILE C 1 157 ? 124.536 135.408 126.280 1.00 102.58 160 ILE D CA 1
ATOM 8532 C C . ILE C 1 157 ? 124.489 133.941 125.869 1.00 102.68 160 ILE D C 1
ATOM 8533 O O . ILE C 1 157 ? 124.221 133.611 124.707 1.00 101.99 160 ILE D O 1
ATOM 8538 N N . SER C 1 158 ? 124.745 133.039 126.813 1.00 101.88 161 SER D N 1
ATOM 8539 C CA . SER C 1 158 ? 124.754 131.602 126.537 1.00 102.14 161 SER D CA 1
ATOM 8540 C C . SER C 1 158 ? 124.466 130.845 127.822 1.00 102.11 161 SER D C 1
ATOM 8541 O O . SER C 1 158 ? 125.382 130.406 128.527 1.00 101.42 161 SER D O 1
ATOM 8544 N N . PRO C 1 159 ? 123.185 130.676 128.166 1.00 101.19 162 PRO D N 1
ATOM 8545 C CA . PRO C 1 159 ? 122.849 129.936 129.396 1.00 100.52 162 PRO D CA 1
ATOM 8546 C C . PRO C 1 159 ? 123.386 128.515 129.414 1.00 99.24 162 PRO D C 1
ATOM 8547 O O . PRO C 1 159 ? 123.797 128.032 130.478 1.00 97.54 162 PRO D O 1
ATOM 8551 N N . ALA C 1 160 ? 123.401 127.833 128.266 1.00 98.64 163 ALA D N 1
ATOM 8552 C CA . ALA C 1 160 ? 123.973 126.491 128.213 1.00 98.99 163 ALA D CA 1
ATOM 8553 C C . ALA C 1 160 ? 125.457 126.513 128.557 1.00 99.66 163 ALA D C 1
ATOM 8554 O O . ALA C 1 160 ? 125.939 125.654 129.305 1.00 99.99 163 ALA D O 1
ATOM 8556 N N . SER C 1 161 ? 126.197 127.484 128.019 1.00 96.96 164 SER D N 1
ATOM 8557 C CA . SER C 1 161 ? 127.589 127.673 128.405 1.00 97.81 164 SER D CA 1
ATOM 8558 C C . SER C 1 161 ? 127.727 128.340 129.767 1.00 97.51 164 SER D C 1
ATOM 8559 O O . SER C 1 161 ? 128.747 128.145 130.439 1.00 96.12 164 SER D O 1
ATOM 8562 N N . ALA C 1 162 ? 126.727 129.123 130.182 1.00 99.25 165 ALA D N 1
ATOM 8563 C CA . ALA C 1 162 ? 126.757 129.722 131.511 1.00 98.71 165 ALA D CA 1
ATOM 8564 C C . ALA C 1 162 ? 126.743 128.652 132.592 1.00 98.96 165 ALA D C 1
ATOM 8565 O O . ALA C 1 162 ? 127.429 128.781 133.611 1.00 98.30 165 ALA D O 1
ATOM 8567 N N . ALA C 1 163 ? 125.958 127.592 132.390 1.00 97.48 166 ALA D N 1
ATOM 8568 C CA . ALA C 1 163 ? 125.944 126.493 133.350 1.00 97.83 166 ALA D CA 1
ATOM 8569 C C . ALA C 1 163 ? 127.319 125.847 133.465 1.00 98.48 166 ALA D C 1
ATOM 8570 O O . ALA C 1 163 ? 127.786 125.560 134.573 1.00 98.15 166 ALA D O 1
ATOM 8572 N N . VAL C 1 164 ? 127.987 125.625 132.331 1.00 98.58 167 VAL D N 1
ATOM 8573 C CA . VAL C 1 164 ? 129.312 125.008 132.351 1.00 98.83 167 VAL D CA 1
ATOM 8574 C C . VAL C 1 164 ? 130.312 125.914 133.060 1.00 99.52 167 VAL D C 1
ATOM 8575 O O . VAL C 1 164 ? 131.123 125.457 133.876 1.00 100.18 167 VAL D O 1
ATOM 8579 N N . LEU C 1 165 ? 130.277 127.212 132.748 1.00 98.99 168 LEU D N 1
ATOM 8580 C CA . LEU C 1 165 ? 131.204 128.147 133.380 1.00 98.70 168 LEU D CA 1
ATOM 8581 C C . LEU C 1 165 ? 130.972 128.225 134.884 1.00 99.72 168 LEU D C 1
ATOM 8582 O O . LEU C 1 165 ? 131.929 128.246 135.668 1.00 97.71 168 LEU D O 1
ATOM 8587 N N . ALA C 1 166 ? 129.705 128.268 135.306 1.00 100.30 169 ALA D N 1
ATOM 8588 C CA . ALA C 1 166 ? 129.397 128.288 136.731 1.00 98.98 169 ALA D CA 1
ATOM 8589 C C . ALA C 1 166 ? 129.862 127.010 137.411 1.00 98.90 169 ALA D C 1
ATOM 8590 O O . ALA C 1 166 ? 130.398 127.052 138.524 1.00 100.84 169 ALA D O 1
ATOM 8592 N N . VAL C 1 167 ? 129.665 125.862 136.759 1.00 100.57 170 VAL D N 1
ATOM 8593 C CA . VAL C 1 167 ? 130.105 124.594 137.335 1.00 102.35 170 VAL D CA 1
ATOM 8594 C C . VAL C 1 167 ? 131.618 124.593 137.514 1.00 102.32 170 VAL D C 1
ATOM 8595 O O . VAL C 1 167 ? 132.134 124.202 138.566 1.00 103.06 170 VAL D O 1
ATOM 8599 N N . CYS C 1 168 ? 132.349 125.044 136.492 1.00 101.56 171 CYS D N 1
ATOM 8600 C CA . CYS C 1 168 ? 133.807 125.071 136.582 1.00 101.59 171 CYS D CA 1
ATOM 8601 C C . CYS C 1 168 ? 134.276 126.010 137.688 1.00 102.01 171 CYS D C 1
ATOM 8602 O O . CYS C 1 168 ? 135.163 125.665 138.481 1.00 102.67 171 CYS D O 1
ATOM 8605 N N . LEU C 1 169 ? 133.683 127.206 137.760 1.00 98.68 172 LEU D N 1
ATOM 8606 C CA . LEU C 1 169 ? 134.092 128.173 138.773 1.00 99.12 172 LEU D CA 1
ATOM 8607 C C . LEU C 1 169 ? 133.796 127.663 140.177 1.00 98.96 172 LEU D C 1
ATOM 8608 O O . LEU C 1 169 ? 134.632 127.789 141.081 1.00 96.78 172 LEU D O 1
ATOM 8613 N N . VAL C 1 170 ? 132.612 127.078 140.378 1.00 98.26 173 VAL D N 1
ATOM 8614 C CA . VAL C 1 170 ? 132.251 126.545 141.686 1.00 96.57 173 VAL D CA 1
ATOM 8615 C C . VAL C 1 170 ? 133.162 125.385 142.060 1.00 96.21 173 VAL D C 1
ATOM 8616 O O . VAL C 1 170 ? 133.611 125.278 143.207 1.00 97.38 173 VAL D O 1
ATOM 8620 N N . VAL C 1 171 ? 133.467 124.509 141.101 1.00 92.92 174 VAL D N 1
ATOM 8621 C CA . VAL C 1 171 ? 134.350 123.381 141.380 1.00 93.02 174 VAL D CA 1
ATOM 8622 C C . VAL C 1 171 ? 135.719 123.880 141.818 1.00 93.89 174 VAL D C 1
ATOM 8623 O O . VAL C 1 171 ? 136.273 123.418 142.821 1.00 95.52 174 VAL D O 1
ATOM 8627 N N . ALA C 1 172 ? 136.279 124.848 141.087 1.00 90.27 175 ALA D N 1
ATOM 8628 C CA . ALA C 1 172 ? 137.596 125.367 141.447 1.00 89.63 175 ALA D CA 1
ATOM 8629 C C . ALA C 1 172 ? 137.573 126.023 142.824 1.00 92.25 175 ALA D C 1
ATOM 8630 O O . ALA C 1 172 ? 138.378 125.683 143.705 1.00 92.98 175 ALA D O 1
ATOM 8632 N N . GLY C 1 173 ? 136.637 126.952 143.034 1.00 92.88 176 GLY D N 1
ATOM 8633 C CA . GLY C 1 173 ? 136.531 127.694 144.271 1.00 90.45 176 GLY D CA 1
ATOM 8634 C C . GLY C 1 173 ? 135.954 126.929 145.433 1.00 89.10 176 GLY D C 1
ATOM 8635 O O . GLY C 1 173 ? 135.764 127.501 146.508 1.00 91.14 176 GLY D O 1
ATOM 8636 N N . VAL C 1 174 ? 135.623 125.658 145.235 1.00 85.21 177 VAL D N 1
ATOM 8637 C CA . VAL C 1 174 ? 135.288 124.767 146.332 1.00 83.63 177 VAL D CA 1
ATOM 8638 C C . VAL C 1 174 ? 136.429 123.806 146.639 1.00 85.62 177 VAL D C 1
ATOM 8639 O O . VAL C 1 174 ? 136.778 123.612 147.802 1.00 88.81 177 VAL D O 1
ATOM 8643 N N . VAL C 1 175 ? 137.040 123.212 145.609 1.00 86.25 178 VAL D N 1
ATOM 8644 C CA . VAL C 1 175 ? 138.088 122.228 145.861 1.00 86.53 178 VAL D CA 1
ATOM 8645 C C . VAL C 1 175 ? 139.371 122.895 146.335 1.00 86.39 178 VAL D C 1
ATOM 8646 O O . VAL C 1 175 ? 140.179 122.262 147.026 1.00 88.43 178 VAL D O 1
ATOM 8650 N N . ALA C 1 176 ? 139.603 124.165 145.983 1.00 83.66 179 ALA D N 1
ATOM 8651 C CA . ALA C 1 176 ? 140.833 124.757 146.500 1.00 85.75 179 ALA D CA 1
ATOM 8652 C C . ALA C 1 176 ? 140.674 125.135 147.975 1.00 86.57 179 ALA D C 1
ATOM 8653 O O . ALA C 1 176 ? 141.526 124.754 148.794 1.00 85.88 179 ALA D O 1
ATOM 8655 N N . PRO C 1 177 ? 139.622 125.872 148.370 1.00 86.11 180 PRO D N 1
ATOM 8656 C CA . PRO C 1 177 ? 139.438 126.121 149.811 1.00 84.95 180 PRO D CA 1
ATOM 8657 C C . PRO C 1 177 ? 139.266 124.856 150.632 1.00 81.83 180 PRO D C 1
ATOM 8658 O O . PRO C 1 177 ? 139.708 124.820 151.784 1.00 85.50 180 PRO D O 1
ATOM 8662 N N . ALA C 1 178 ? 138.622 123.822 150.087 1.00 78.19 181 ALA D N 1
ATOM 8663 C CA . ALA C 1 178 ? 138.452 122.585 150.845 1.00 81.24 181 ALA D CA 1
ATOM 8664 C C . ALA C 1 178 ? 139.797 121.940 151.146 1.00 81.86 181 ALA D C 1
ATOM 8665 O O . ALA C 1 178 ? 140.056 121.512 152.278 1.00 80.99 181 ALA D O 1
ATOM 8667 N N . LEU C 1 179 ? 140.673 121.867 150.141 1.00 82.91 182 LEU D N 1
ATOM 8668 C CA . LEU C 1 179 ? 142.008 121.324 150.363 1.00 83.07 182 LEU D CA 1
ATOM 8669 C C . LEU C 1 179 ? 142.786 122.179 151.354 1.00 83.11 182 LEU D C 1
ATOM 8670 O O . LEU C 1 179 ? 143.446 121.650 152.258 1.00 83.82 182 LEU D O 1
ATOM 8675 N N . ALA C 1 180 ? 142.703 123.505 151.211 1.00 82.29 183 ALA D N 1
ATOM 8676 C CA . ALA C 1 180 ? 143.419 124.388 152.126 1.00 81.53 183 ALA D CA 1
ATOM 8677 C C . ALA C 1 180 ? 142.951 124.184 153.562 1.00 80.24 183 ALA D C 1
ATOM 8678 O O . ALA C 1 180 ? 143.767 124.067 154.482 1.00 84.01 183 ALA D O 1
ATOM 8680 N N . ALA C 1 181 ? 141.635 124.109 153.768 1.00 76.15 184 ALA D N 1
ATOM 8681 C CA . ALA C 1 181 ? 141.092 123.962 155.114 1.00 74.34 184 ALA D CA 1
ATOM 8682 C C . ALA C 1 181 ? 141.423 122.599 155.708 1.00 76.07 184 ALA D C 1
ATOM 8683 O O . ALA C 1 181 ? 141.774 122.501 156.891 1.00 80.68 184 ALA D O 1
ATOM 8685 N N . ARG C 1 182 ? 141.303 121.533 154.913 1.00 77.88 185 ARG D N 1
ATOM 8686 C CA . ARG C 1 182 ? 141.596 120.203 155.433 1.00 79.15 185 ARG D CA 1
ATOM 8687 C C . ARG C 1 182 ? 143.074 120.039 155.749 1.00 81.95 185 ARG D C 1
ATOM 8688 O O . ARG C 1 182 ? 143.429 119.300 156.673 1.00 84.76 185 ARG D O 1
ATOM 8696 N N . ALA C 1 183 ? 143.950 120.712 155.001 1.00 80.50 186 ALA D N 1
ATOM 8697 C CA . ALA C 1 183 ? 145.363 120.696 155.356 1.00 80.32 186 ALA D CA 1
ATOM 8698 C C . ALA C 1 183 ? 145.632 121.549 156.589 1.00 77.74 186 ALA D C 1
ATOM 8699 O O . ALA C 1 183 ? 146.472 121.197 157.424 1.00 79.47 186 ALA D O 1
ATOM 8701 N N . ALA C 1 184 ? 144.924 122.672 156.721 1.00 69.29 187 ALA D N 1
ATOM 8702 C CA . ALA C 1 184 ? 145.242 123.636 157.767 1.00 70.24 187 ALA D CA 1
ATOM 8703 C C . ALA C 1 184 ? 144.742 123.204 159.140 1.00 73.39 187 ALA D C 1
ATOM 8704 O O . ALA C 1 184 ? 145.429 123.430 160.137 1.00 80.01 187 ALA D O 1
ATOM 8706 N N . HIS C 1 185 ? 143.550 122.607 159.222 1.00 65.94 188 HIS D N 1
ATOM 8707 C CA . HIS C 1 185 ? 142.908 122.424 160.525 1.00 66.51 188 HIS D CA 1
ATOM 8708 C C . HIS C 1 185 ? 143.700 121.481 161.429 1.00 65.41 188 HIS D C 1
ATOM 8709 O O . HIS C 1 185 ? 144.013 121.822 162.580 1.00 64.02 188 HIS D O 1
ATOM 8716 N N . ALA C 1 186 ? 144.020 120.285 160.930 1.00 62.69 189 ALA D N 1
ATOM 8717 C CA . ALA C 1 186 ? 144.667 119.281 161.769 1.00 62.93 189 ALA D CA 1
ATOM 8718 C C . ALA C 1 186 ? 146.055 119.731 162.201 1.00 65.93 189 ALA D C 1
ATOM 8719 O O . ALA C 1 186 ? 146.460 119.508 163.347 1.00 67.45 189 ALA D O 1
ATOM 8721 N N . SER C 1 187 ? 146.797 120.362 161.292 1.00 63.60 190 SER D N 1
ATOM 8722 C CA . SER C 1 187 ? 148.128 120.852 161.626 1.00 63.25 190 SER D CA 1
ATOM 8723 C C . SER C 1 187 ? 148.066 122.043 162.574 1.00 63.47 190 SER D C 1
ATOM 8724 O O . SER C 1 187 ? 148.906 122.170 163.473 1.00 69.75 190 SER D O 1
ATOM 8727 N N . GLU C 1 188 ? 147.076 122.922 162.402 1.00 53.03 191 GLU D N 1
ATOM 8728 C CA . GLU C 1 188 ? 146.988 124.113 163.235 1.00 53.54 191 GLU D CA 1
ATOM 8729 C C . GLU C 1 188 ? 146.561 123.775 164.654 1.00 57.70 191 GLU D C 1
ATOM 8730 O O . GLU C 1 188 ? 146.992 124.442 165.599 1.00 61.46 191 GLU D O 1
ATOM 8736 N N . THR C 1 189 ? 145.728 122.748 164.832 1.00 54.57 192 THR D N 1
ATOM 8737 C CA . THR C 1 189 ? 145.392 122.317 166.187 1.00 52.64 192 THR D CA 1
ATOM 8738 C C . THR C 1 189 ? 146.646 121.895 166.948 1.00 53.61 192 THR D C 1
ATOM 8739 O O . THR C 1 189 ? 146.870 122.316 168.092 1.00 56.69 192 THR D O 1
ATOM 8743 N N . VAL C 1 190 ? 147.491 121.083 166.311 1.00 45.68 193 VAL D N 1
ATOM 8744 C CA . VAL C 1 190 ? 148.733 120.641 166.935 1.00 45.70 193 VAL D CA 1
ATOM 8745 C C . VAL C 1 190 ? 149.668 121.821 167.166 1.00 43.54 193 VAL D C 1
ATOM 8746 O O . VAL C 1 190 ? 150.326 121.916 168.209 1.00 50.38 193 VAL D O 1
ATOM 8750 N N . ALA C 1 191 ? 149.745 122.738 166.198 1.00 38.18 194 ALA D N 1
ATOM 8751 C CA . ALA C 1 191 ? 150.612 123.901 166.351 1.00 40.01 194 ALA D CA 1
ATOM 8752 C C . ALA C 1 191 ? 150.185 124.760 167.533 1.00 45.88 194 ALA D C 1
ATOM 8753 O O . ALA C 1 191 ? 151.027 125.226 168.306 1.00 45.94 194 ALA D O 1
ATOM 8755 N N . ALA C 1 192 ? 148.879 124.983 167.690 1.00 46.24 195 ALA D N 1
ATOM 8756 C CA . ALA C 1 192 ? 148.391 125.761 168.823 1.00 41.15 195 ALA D CA 1
ATOM 8757 C C . ALA C 1 192 ? 148.655 125.046 170.141 1.00 43.27 195 ALA D C 1
ATOM 8758 O O . ALA C 1 192 ? 149.062 125.676 171.126 1.00 43.05 195 ALA D O 1
ATOM 8760 N N . GLU C 1 193 ? 148.425 123.730 170.184 1.00 43.71 196 GLU D N 1
ATOM 8761 C CA . GLU C 1 193 ? 148.657 122.994 171.421 1.00 36.19 196 GLU D CA 1
ATOM 8762 C C . GLU C 1 193 ? 150.135 122.906 171.776 1.00 37.61 196 GLU D C 1
ATOM 8763 O O . GLU C 1 193 ? 150.464 122.693 172.945 1.00 49.13 196 GLU D O 1
ATOM 8769 N N . HIS C 1 194 ? 151.030 123.059 170.801 1.00 34.79 197 HIS D N 1
ATOM 8770 C CA . HIS C 1 194 ? 152.457 123.111 171.098 1.00 29.51 197 HIS D CA 1
ATOM 8771 C C . HIS C 1 194 ? 152.909 124.513 171.484 1.00 29.57 197 HIS D C 1
ATOM 8772 O O . HIS C 1 194 ? 153.777 124.672 172.351 1.00 33.57 197 HIS D O 1
ATOM 8779 N N . ARG C 1 195 ? 152.337 125.536 170.845 1.00 37.23 198 ARG D N 1
ATOM 8780 C CA . ARG C 1 195 ? 152.677 126.907 171.198 1.00 30.28 198 ARG D CA 1
ATOM 8781 C C . ARG C 1 195 ? 152.227 127.237 172.611 1.00 30.42 198 ARG D C 1
ATOM 8782 O O . ARG C 1 195 ? 152.966 127.884 173.359 1.00 36.53 198 ARG D O 1
ATOM 8790 N N . SER C 1 196 ? 151.027 126.807 173.005 1.00 43.36 199 SER D N 1
ATOM 8791 C CA . SER C 1 196 ? 150.633 126.991 174.402 1.00 38.45 199 SER D CA 1
ATOM 8792 C C . SER C 1 196 ? 151.063 125.819 175.265 1.00 35.72 199 SER D C 1
ATOM 8793 O O . SER C 1 196 ? 150.322 125.339 176.126 1.00 42.14 199 SER D O 1
ATOM 8796 N N . GLN C 1 197 ? 152.287 125.358 175.029 1.00 33.17 200 GLN D N 1
ATOM 8797 C CA . GLN C 1 197 ? 153.106 124.607 175.971 1.00 27.40 200 GLN D CA 1
ATOM 8798 C C . GLN C 1 197 ? 154.551 125.057 175.942 1.00 31.02 200 GLN D C 1
ATOM 8799 O O . GLN C 1 197 ? 155.274 124.826 176.916 1.00 37.35 200 GLN D O 1
ATOM 8805 N N . ARG C 1 198 ? 154.996 125.679 174.848 1.00 33.59 201 ARG D N 1
ATOM 8806 C CA . ARG C 1 198 ? 156.347 126.218 174.782 1.00 25.42 201 ARG D CA 1
ATOM 8807 C C . ARG C 1 198 ? 156.550 127.334 175.796 1.00 30.99 201 ARG D C 1
ATOM 8808 O O . ARG C 1 198 ? 157.581 127.379 176.473 1.00 41.06 201 ARG D O 1
ATOM 8816 N N . ASP C 1 199 ? 155.583 128.241 175.926 1.00 30.94 202 ASP D N 1
ATOM 8817 C CA . ASP C 1 199 ? 155.760 129.382 176.815 1.00 25.68 202 ASP D CA 1
ATOM 8818 C C . ASP C 1 199 ? 155.284 129.117 178.236 1.00 28.44 202 ASP D C 1
ATOM 8819 O O . ASP C 1 199 ? 155.620 129.892 179.134 1.00 37.97 202 ASP D O 1
ATOM 8824 N N . THR C 1 200 ? 154.513 128.053 178.467 1.00 28.40 203 THR D N 1
ATOM 8825 C CA . THR C 1 200 ? 154.209 127.660 179.838 1.00 19.16 203 THR D CA 1
ATOM 8826 C C . THR C 1 200 ? 155.487 127.296 180.580 1.00 23.44 203 THR D C 1
ATOM 8827 O O . THR C 1 200 ? 155.774 127.830 181.659 1.00 31.85 203 THR D O 1
ATOM 8831 N N . ALA C 1 201 ? 156.282 126.401 179.996 1.00 27.08 204 ALA D N 1
ATOM 8832 C CA . ALA C 1 201 ? 157.631 126.107 180.471 1.00 27.69 204 ALA D CA 1
ATOM 8833 C C . ALA C 1 201 ? 158.568 127.053 179.737 1.00 20.68 204 ALA D C 1
ATOM 8834 O O . ALA C 1 201 ? 159.045 126.765 178.640 1.00 37.42 204 ALA D O 1
ATOM 8836 N N . GLY C 1 202 ? 158.855 128.184 180.366 1.00 12.65 205 GLY D N 1
ATOM 8837 C CA . GLY C 1 202 ? 159.512 129.297 179.712 1.00 16.87 205 GLY D CA 1
ATOM 8838 C C . GLY C 1 202 ? 158.994 130.595 180.291 1.00 27.18 205 GLY D C 1
ATOM 8839 O O . GLY C 1 202 ? 159.646 131.638 180.199 1.00 41.94 205 GLY D O 1
ATOM 8840 N N . MET C 1 203 ? 157.807 130.531 180.889 1.00 22.34 206 MET D N 1
ATOM 8841 C CA . MET C 1 203 ? 157.409 131.471 181.926 1.00 17.74 206 MET D CA 1
ATOM 8842 C C . MET C 1 203 ? 157.541 130.873 183.316 1.00 26.89 206 MET D C 1
ATOM 8843 O O . MET C 1 203 ? 157.832 131.602 184.268 1.00 34.23 206 MET D O 1
ATOM 8848 N N . LEU C 1 204 ? 157.350 129.557 183.446 1.00 30.03 207 LEU D N 1
ATOM 8849 C CA . LEU C 1 204 ? 157.709 128.881 184.687 1.00 19.16 207 LEU D CA 1
ATOM 8850 C C . LEU C 1 204 ? 159.180 129.094 185.016 1.00 23.05 207 LEU D C 1
ATOM 8851 O O . LEU C 1 204 ? 159.545 129.277 186.183 1.00 31.39 207 LEU D O 1
ATOM 8856 N N . ALA C 1 205 ? 160.040 129.078 183.997 1.00 29.06 208 ALA D N 1
ATOM 8857 C CA . ALA C 1 205 ? 161.460 129.316 184.219 1.00 21.66 208 ALA D CA 1
ATOM 8858 C C . ALA C 1 205 ? 161.739 130.761 184.605 1.00 21.73 208 ALA D C 1
ATOM 8859 O O . ALA C 1 205 ? 162.738 131.036 185.277 1.00 29.54 208 ALA D O 1
ATOM 8861 N N . LEU C 1 206 ? 160.883 131.693 184.193 1.00 17.76 209 LEU D N 1
ATOM 8862 C CA . LEU C 1 206 ? 161.122 133.105 184.463 1.00 11.92 209 LEU D CA 1
ATOM 8863 C C . LEU C 1 206 ? 160.620 133.535 185.835 1.00 22.86 209 LEU D C 1
ATOM 8864 O O . LEU C 1 206 ? 161.317 134.271 186.541 1.00 31.32 209 LEU D O 1
ATOM 8869 N N . GLU C 1 207 ? 159.425 133.097 186.235 1.00 25.16 210 GLU D N 1
ATOM 8870 C CA . GLU C 1 207 ? 158.905 133.516 187.534 1.00 29.26 210 GLU D CA 1
ATOM 8871 C C . GLU C 1 207 ? 159.567 132.787 188.696 1.00 24.38 210 GLU D C 1
ATOM 8872 O O . GLU C 1 207 ? 159.745 133.379 189.766 1.00 34.13 210 GLU D O 1
ATOM 8878 N N . HIS C 1 208 ? 159.938 131.523 188.520 1.00 15.33 211 HIS D N 1
ATOM 8879 C CA . HIS C 1 208 ? 160.469 130.704 189.602 1.00 16.41 211 HIS D CA 1
ATOM 8880 C C . HIS C 1 208 ? 161.872 130.204 189.282 1.00 20.61 211 HIS D C 1
ATOM 8881 O O . HIS C 1 208 ? 162.202 129.039 189.504 1.00 33.20 211 HIS D O 1
ATOM 8888 N N . ALA C 1 209 ? 162.714 131.091 188.756 1.00 22.42 212 ALA D N 1
ATOM 8889 C CA . ALA C 1 209 ? 164.070 130.697 188.376 1.00 16.08 212 ALA D CA 1
ATOM 8890 C C . ALA C 1 209 ? 164.930 130.238 189.548 1.00 29.83 212 ALA D C 1
ATOM 8891 O O . ALA C 1 209 ? 165.588 129.193 189.419 1.00 32.96 212 ALA D O 1
ATOM 8893 N N . PRO C 1 210 ? 165.010 130.952 190.683 1.00 26.36 213 PRO D N 1
ATOM 8894 C CA . PRO C 1 210 ? 165.940 130.507 191.739 1.00 16.00 213 PRO D CA 1
ATOM 8895 C C . PRO C 1 210 ? 165.598 129.153 192.337 1.00 18.59 213 PRO D C 1
ATOM 8896 O O . PRO C 1 210 ? 166.504 128.357 192.616 1.00 33.66 213 PRO D O 1
ATOM 8900 N N . GLU C 1 211 ? 164.312 128.871 192.551 1.00 20.81 214 GLU D N 1
ATOM 8901 C CA . GLU C 1 211 ? 163.923 127.585 193.122 1.00 13.75 214 GLU D CA 1
ATOM 8902 C C . GLU C 1 211 ? 164.268 126.438 192.182 1.00 26.04 214 GLU D C 1
ATOM 8903 O O . GLU C 1 211 ? 164.804 125.410 192.614 1.00 35.44 214 GLU D O 1
ATOM 8909 N N . LEU C 1 212 ? 163.975 126.600 190.890 1.00 22.61 215 LEU D N 1
ATOM 8910 C CA . LEU C 1 212 ? 164.332 125.581 189.911 1.00 17.45 215 LEU D CA 1
ATOM 8911 C C . LEU C 1 212 ? 165.842 125.435 189.780 1.00 20.32 215 LEU D C 1
ATOM 8912 O O . LEU C 1 212 ? 166.339 124.325 189.565 1.00 29.03 215 LEU D O 1
ATOM 8917 N N . ARG C 1 213 ? 166.581 126.538 189.896 1.00 20.15 216 ARG D N 1
ATOM 8918 C CA . ARG C 1 213 ? 168.037 126.478 189.825 1.00 12.54 216 ARG D CA 1
ATOM 8919 C C . ARG C 1 213 ? 168.611 125.683 190.989 1.00 21.75 216 ARG D C 1
ATOM 8920 O O . ARG C 1 213 ? 169.470 124.815 190.800 1.00 31.38 216 ARG D O 1
ATOM 8928 N N . VAL C 1 214 ? 168.144 125.967 192.206 1.00 23.44 217 VAL D N 1
ATOM 8929 C CA . VAL C 1 214 ? 168.665 125.267 193.377 1.00 12.70 217 VAL D CA 1
ATOM 8930 C C . VAL C 1 214 ? 168.245 123.803 193.356 1.00 17.94 217 VAL D C 1
ATOM 8931 O O . VAL C 1 214 ? 169.028 122.915 193.714 1.00 20.92 217 VAL D O 1
ATOM 8935 N N . SER C 1 215 ? 167.015 123.520 192.926 1.00 27.31 218 SER D N 1
ATOM 8936 C CA . SER C 1 215 ? 166.555 122.141 192.834 1.00 19.45 218 SER D CA 1
ATOM 8937 C C . SER C 1 215 ? 167.106 121.409 191.618 1.00 26.44 218 SER D C 1
ATOM 8938 O O . SER C 1 215 ? 166.863 120.206 191.479 1.00 29.15 218 SER D O 1
ATOM 8941 N N . GLY C 1 216 ? 167.837 122.094 190.745 1.00 32.48 219 GLY D N 1
ATOM 8942 C CA . GLY C 1 216 ? 168.383 121.471 189.553 1.00 20.08 219 GLY D CA 1
ATOM 8943 C C . GLY C 1 216 ? 167.346 121.043 188.539 1.00 26.25 219 GLY D C 1
ATOM 8944 O O . GLY C 1 216 ? 167.461 119.953 187.964 1.00 33.81 219 GLY D O 1
ATOM 8945 N N . ARG C 1 217 ? 166.330 121.877 188.300 1.00 22.26 220 ARG D N 1
ATOM 8946 C CA . ARG C 1 217 ? 165.268 121.547 187.357 1.00 21.88 220 ARG D CA 1
ATOM 8947 C C . ARG C 1 217 ? 165.024 122.663 186.347 1.00 31.60 220 ARG D C 1
ATOM 8948 O O . ARG C 1 217 ? 163.950 122.716 185.743 1.00 43.15 220 ARG D O 1
ATOM 8956 N N . LEU C 1 218 ? 165.991 123.558 186.150 1.00 23.22 221 LEU D N 1
ATOM 8957 C CA . LEU C 1 218 ? 165.852 124.611 185.152 1.00 19.09 221 LEU D CA 1
ATOM 8958 C C . LEU C 1 218 ? 166.283 124.158 183.765 1.00 32.96 221 LEU D C 1
ATOM 8959 O O . LEU C 1 218 ? 165.683 124.578 182.764 1.00 39.89 221 LEU D O 1
ATOM 8964 N N . ASP C 1 219 ? 167.308 123.307 183.689 1.00 31.16 222 ASP D N 1
ATOM 8965 C CA . ASP C 1 219 ? 167.726 122.761 182.405 1.00 29.33 222 ASP D CA 1
ATOM 8966 C C . ASP C 1 219 ? 166.603 121.960 181.763 1.00 33.26 222 ASP D C 1
ATOM 8967 O O . ASP C 1 219 ? 166.409 122.018 180.545 1.00 42.89 222 ASP D O 1
ATOM 8972 N N . SER C 1 220 ? 165.850 121.208 182.568 1.00 25.32 223 SER D N 1
ATOM 8973 C CA . SER C 1 220 ? 164.716 120.459 182.037 1.00 25.22 223 SER D CA 1
ATOM 8974 C C . SER C 1 220 ? 163.649 121.389 181.474 1.00 27.06 223 SER D C 1
ATOM 8975 O O . SER C 1 220 ? 163.075 121.116 180.413 1.00 43.71 223 SER D O 1
ATOM 8978 N N . VAL C 1 221 ? 163.367 122.492 182.170 1.00 20.36 224 VAL D N 1
ATOM 8979 C CA . VAL C 1 221 ? 162.360 123.436 181.690 1.00 22.17 224 VAL D CA 1
ATOM 8980 C C . VAL C 1 221 ? 162.801 124.063 180.373 1.00 25.80 224 VAL D C 1
ATOM 8981 O O . VAL C 1 221 ? 162.005 124.198 179.433 1.00 32.62 224 VAL D O 1
ATOM 8985 N N . ILE C 1 222 ? 164.075 124.447 180.277 1.00 14.53 225 ILE D N 1
ATOM 8986 C CA . ILE C 1 222 ? 164.564 125.037 179.034 1.00 24.79 225 ILE D CA 1
ATOM 8987 C C . ILE C 1 222 ? 164.556 124.005 177.909 1.00 34.41 225 ILE D C 1
ATOM 8988 O O . ILE C 1 222 ? 164.261 124.330 176.750 1.00 40.13 225 ILE D O 1
ATOM 8993 N N . ALA C 1 223 ? 164.867 122.746 178.228 1.00 27.50 226 ALA D N 1
ATOM 8994 C CA . ALA C 1 223 ? 164.820 121.692 177.221 1.00 20.30 226 ALA D CA 1
ATOM 8995 C C . ALA C 1 223 ? 163.404 121.486 176.700 1.00 29.91 226 ALA D C 1
ATOM 8996 O O . ALA C 1 223 ? 163.202 121.297 175.495 1.00 45.50 226 ALA D O 1
ATOM 8998 N N . THR C 1 224 ? 162.412 121.505 177.593 1.00 24.88 227 THR D N 1
ATOM 8999 C CA . THR C 1 224 ? 161.024 121.405 177.150 1.00 25.55 227 THR D CA 1
ATOM 9000 C C . THR C 1 224 ? 160.636 122.599 176.289 1.00 24.88 227 THR D C 1
ATOM 9001 O O . THR C 1 224 ? 159.904 122.452 175.302 1.00 37.34 227 THR D O 1
ATOM 9005 N N . PHE C 1 225 ? 161.111 123.792 176.654 1.00 24.33 228 PHE D N 1
ATOM 9006 C CA . PHE C 1 225 ? 160.891 124.970 175.819 1.00 28.14 228 PHE D CA 1
ATOM 9007 C C . PHE C 1 225 ? 161.403 124.738 174.401 1.00 37.60 228 PHE D C 1
ATOM 9008 O O . PHE C 1 225 ? 160.678 124.952 173.420 1.00 41.56 228 PHE D O 1
ATOM 9016 N N . GLU C 1 226 ? 162.654 124.282 174.278 1.00 32.92 229 GLU D N 1
ATOM 9017 C CA . GLU C 1 226 ? 163.237 124.052 172.957 1.00 30.28 229 GLU D CA 1
ATOM 9018 C C . GLU C 1 226 ? 162.479 122.974 172.190 1.00 37.00 229 GLU D C 1
ATOM 9019 O O . GLU C 1 226 ? 162.227 123.115 170.985 1.00 43.10 229 GLU D O 1
ATOM 9025 N N . ARG C 1 227 ? 162.121 121.882 172.868 1.00 34.89 230 ARG D N 1
ATOM 9026 C CA . ARG C 1 227 ? 161.436 120.781 172.201 1.00 28.54 230 ARG D CA 1
ATOM 9027 C C . ARG C 1 227 ? 160.079 121.216 171.666 1.00 29.47 230 ARG D C 1
ATOM 9028 O O . ARG C 1 227 ? 159.713 120.888 170.529 1.00 44.57 230 ARG D O 1
ATOM 9036 N N . HIS C 1 228 ? 159.321 121.968 172.464 1.00 26.71 231 HIS D N 1
ATOM 9037 C CA . HIS C 1 228 ? 158.016 122.419 172.003 1.00 26.49 231 HIS D CA 1
ATOM 9038 C C . HIS C 1 228 ? 158.140 123.480 170.919 1.00 33.49 231 HIS D C 1
ATOM 9039 O O . HIS C 1 228 ? 157.288 123.548 170.027 1.00 43.52 231 HIS D O 1
ATOM 9046 N N . HIS C 1 229 ? 159.197 124.296 170.955 1.00 32.61 232 HIS D N 1
ATOM 9047 C CA . HIS C 1 229 ? 159.438 125.218 169.848 1.00 24.71 232 HIS D CA 1
ATOM 9048 C C . HIS C 1 229 ? 159.689 124.462 168.548 1.00 39.23 232 HIS D C 1
ATOM 9049 O O . HIS C 1 229 ? 159.147 124.821 167.493 1.00 47.93 232 HIS D O 1
ATOM 9056 N N . ARG C 1 230 ? 160.503 123.405 168.607 1.00 38.57 233 ARG D N 1
ATOM 9057 C CA . ARG C 1 230 ? 160.749 122.597 167.416 1.00 34.10 233 ARG D CA 1
ATOM 9058 C C . ARG C 1 230 ? 159.464 121.954 166.906 1.00 38.56 233 ARG D C 1
ATOM 9059 O O . ARG C 1 230 ? 159.191 121.954 165.697 1.00 51.12 233 ARG D O 1
ATOM 9067 N N . ALA C 1 231 ? 158.662 121.397 167.816 1.00 33.35 234 ALA D N 1
ATOM 9068 C CA . ALA C 1 231 ? 157.412 120.767 167.404 1.00 36.09 234 ALA D CA 1
ATOM 9069 C C . ALA C 1 231 ? 156.474 121.776 166.754 1.00 36.86 234 ALA D C 1
ATOM 9070 O O . ALA C 1 231 ? 155.829 121.475 165.741 1.00 49.03 234 ALA D O 1
ATOM 9072 N N . TRP C 1 232 ? 156.393 122.983 167.318 1.00 35.29 235 TRP D N 1
ATOM 9073 C CA . TRP C 1 232 ? 155.565 124.027 166.724 1.00 39.85 235 TRP D CA 1
ATOM 9074 C C . TRP C 1 232 ? 156.061 124.407 165.336 1.00 49.82 235 TRP D C 1
ATOM 9075 O O . TRP C 1 232 ? 155.257 124.641 164.426 1.00 53.88 235 TRP D O 1
ATOM 9086 N N . GLY C 1 233 ? 157.381 124.485 165.152 1.00 53.83 236 GLY D N 1
ATOM 9087 C CA . GLY C 1 233 ? 157.909 124.812 163.835 1.00 51.57 236 GLY D CA 1
ATOM 9088 C C . GLY C 1 233 ? 157.552 123.773 162.788 1.00 55.00 236 GLY D C 1
ATOM 9089 O O . GLY C 1 233 ? 157.116 124.107 161.678 1.00 59.79 236 GLY D O 1
ATOM 9090 N N . GLU C 1 234 ? 157.728 122.493 163.128 1.00 53.67 237 GLU D N 1
ATOM 9091 C CA . GLU C 1 234 ? 157.337 121.429 162.202 1.00 55.34 237 GLU D CA 1
ATOM 9092 C C . GLU C 1 234 ? 155.842 121.461 161.900 1.00 58.22 237 GLU D C 1
ATOM 9093 O O . GLU C 1 234 ? 155.432 121.289 160.742 1.00 63.83 237 GLU D O 1
ATOM 9099 N N . ALA C 1 235 ? 155.011 121.679 162.922 1.00 56.38 238 ALA D N 1
ATOM 9100 C CA . ALA C 1 235 ? 153.572 121.743 162.690 1.00 54.58 238 ALA D CA 1
ATOM 9101 C C . ALA C 1 235 ? 153.212 122.902 161.768 1.00 58.86 238 ALA D C 1
ATOM 9102 O O . ALA C 1 235 ? 152.356 122.761 160.885 1.00 65.46 238 ALA D O 1
ATOM 9104 N N . ALA C 1 236 ? 153.858 124.056 161.951 1.00 65.36 239 ALA D N 1
ATOM 9105 C CA . ALA C 1 236 ? 153.586 125.202 161.089 1.00 66.53 239 ALA D CA 1
ATOM 9106 C C . ALA C 1 236 ? 153.997 124.929 159.645 1.00 67.36 239 ALA D C 1
ATOM 9107 O O . ALA C 1 236 ? 153.280 125.306 158.711 1.00 65.88 239 ALA D O 1
ATOM 9109 N N . ASP C 1 237 ? 155.149 124.284 159.439 1.00 70.29 240 ASP D N 1
ATOM 9110 C CA . ASP C 1 237 ? 155.565 123.956 158.075 1.00 73.30 240 ASP D CA 1
ATOM 9111 C C . ASP C 1 237 ? 154.578 122.999 157.412 1.00 75.83 240 ASP D C 1
ATOM 9112 O O . ASP C 1 237 ? 154.227 123.160 156.227 1.00 81.09 240 ASP D O 1
ATOM 9117 N N . ARG C 1 238 ? 154.133 121.983 158.162 1.00 80.12 241 ARG D N 1
ATOM 9118 C CA . ARG C 1 238 ? 153.147 121.045 157.638 1.00 82.26 241 ARG D CA 1
ATOM 9119 C C . ARG C 1 238 ? 151.833 121.744 157.316 1.00 81.91 241 ARG D C 1
ATOM 9120 O O . ARG C 1 238 ? 151.150 121.367 156.359 1.00 82.70 241 ARG D O 1
ATOM 9128 N N . ALA C 1 239 ? 151.461 122.750 158.109 1.00 84.54 242 ALA D N 1
ATOM 9129 C CA . ALA C 1 239 ? 150.294 123.561 157.777 1.00 85.75 242 ALA D CA 1
ATOM 9130 C C . ALA C 1 239 ? 150.509 124.338 156.486 1.00 86.63 242 ALA D C 1
ATOM 9131 O O . ALA C 1 239 ? 149.598 124.453 155.658 1.00 87.20 242 ALA D O 1
ATOM 9133 N N . ALA C 1 240 ? 151.712 124.883 156.302 1.00 91.08 243 ALA D N 1
ATOM 9134 C CA . ALA C 1 240 ? 151.947 125.817 155.205 1.00 92.43 243 ALA D CA 1
ATOM 9135 C C . ALA C 1 240 ? 151.954 125.123 153.847 1.00 91.16 243 ALA D C 1
ATOM 9136 O O . ALA C 1 240 ? 151.401 125.655 152.877 1.00 89.43 243 ALA D O 1
ATOM 9138 N N . ALA C 1 241 ? 152.579 123.943 153.750 1.00 91.75 244 ALA D N 1
ATOM 9139 C CA . ALA C 1 241 ? 152.869 123.388 152.424 1.00 94.05 244 ALA D CA 1
ATOM 9140 C C . ALA C 1 241 ? 151.624 123.077 151.586 1.00 95.83 244 ALA D C 1
ATOM 9141 O O . ALA C 1 241 ? 151.465 123.669 150.498 1.00 94.11 244 ALA D O 1
ATOM 9143 N N . PRO C 1 242 ? 150.729 122.165 151.993 1.00 97.50 245 PRO D N 1
ATOM 9144 C CA . PRO C 1 242 ? 149.612 121.809 151.099 1.00 94.52 245 PRO D CA 1
ATOM 9145 C C . PRO C 1 242 ? 148.680 122.969 150.810 1.00 94.34 245 PRO D C 1
ATOM 9146 O O . PRO C 1 242 ? 148.088 123.025 149.724 1.00 91.90 245 PRO D O 1
ATOM 9150 N N . ALA C 1 243 ? 148.524 123.896 151.758 1.00 93.72 246 ALA D N 1
ATOM 9151 C CA . ALA C 1 243 ? 147.750 125.101 151.487 1.00 93.04 246 ALA D CA 1
ATOM 9152 C C . ALA C 1 243 ? 148.399 125.923 150.382 1.00 93.60 246 ALA D C 1
ATOM 9153 O O . ALA C 1 243 ? 147.705 126.509 149.543 1.00 93.04 246 ALA D O 1
ATOM 9155 N N . ALA C 1 244 ? 149.734 125.969 150.360 1.00 94.02 247 ALA D N 1
ATOM 9156 C CA . ALA C 1 244 ? 150.428 126.649 149.272 1.00 94.51 247 ALA D CA 1
ATOM 9157 C C . ALA C 1 244 ? 150.145 125.976 147.937 1.00 91.47 247 ALA D C 1
ATOM 9158 O O . ALA C 1 244 ? 149.912 126.656 146.929 1.00 90.33 247 ALA D O 1
ATOM 9160 N N . VAL C 1 245 ? 150.149 124.641 147.907 1.00 91.24 248 VAL D N 1
ATOM 9161 C CA . VAL C 1 245 ? 149.850 123.942 146.653 1.00 92.60 248 VAL D CA 1
ATOM 9162 C C . VAL C 1 245 ? 148.424 124.250 146.193 1.00 93.22 248 VAL D C 1
ATOM 9163 O O . VAL C 1 245 ? 148.175 124.567 145.016 1.00 92.21 248 VAL D O 1
ATOM 9167 N N . ALA C 1 246 ? 147.467 124.168 147.120 1.00 97.22 249 ALA D N 1
ATOM 9168 C CA . ALA C 1 246 ? 146.069 124.391 146.777 1.00 95.74 249 ALA D CA 1
ATOM 9169 C C . ALA C 1 246 ? 145.792 125.836 146.390 1.00 94.11 249 ALA D C 1
ATOM 9170 O O . ALA C 1 246 ? 144.849 126.087 145.635 1.00 94.29 249 ALA D O 1
ATOM 9172 N N . ALA C 1 247 ? 146.583 126.788 146.890 1.00 96.61 250 ALA D N 1
ATOM 9173 C CA . ALA C 1 247 ? 146.448 128.172 146.455 1.00 96.98 250 ALA D CA 1
ATOM 9174 C C . ALA C 1 247 ? 147.123 128.407 145.112 1.00 96.57 250 ALA D C 1
ATOM 9175 O O . ALA C 1 247 ? 146.679 129.266 144.340 1.00 97.37 250 ALA D O 1
ATOM 9177 N N . ALA C 1 248 ? 148.186 127.655 144.815 1.00 99.69 251 ALA D N 1
ATOM 9178 C CA . ALA C 1 248 ? 148.837 127.780 143.516 1.00 100.85 251 ALA D CA 1
ATOM 9179 C C . ALA C 1 248 ? 147.963 127.243 142.392 1.00 100.55 251 ALA D C 1
ATOM 9180 O O . ALA C 1 248 ? 148.026 127.754 141.269 1.00 98.63 251 ALA D O 1
ATOM 9182 N N . MET C 1 249 ? 147.164 126.206 142.661 1.00 99.05 252 MET D N 1
ATOM 9183 C CA . MET C 1 249 ? 146.321 125.654 141.597 1.00 98.55 252 MET D CA 1
ATOM 9184 C C . MET C 1 249 ? 145.335 126.680 141.038 1.00 98.15 252 MET D C 1
ATOM 9185 O O . MET C 1 249 ? 145.184 126.754 139.801 1.00 99.82 252 MET D O 1
ATOM 9190 N N . PRO C 1 250 ? 144.606 127.529 141.808 1.00 100.84 253 PRO D N 1
ATOM 9191 C CA . PRO C 1 250 ? 143.775 128.577 141.204 1.00 102.28 253 PRO D CA 1
ATOM 9192 C C . PRO C 1 250 ? 144.579 129.432 140.213 1.00 101.83 253 PRO D C 1
ATOM 9193 O O . PRO C 1 250 ? 143.999 129.848 139.230 1.00 100.84 253 PRO D O 1
ATOM 9197 N N . THR C 1 251 ? 145.866 129.689 140.481 1.00 100.05 254 THR D N 1
ATOM 9198 C CA . THR C 1 251 ? 146.579 130.559 139.549 1.00 101.13 254 THR D CA 1
ATOM 9199 C C . THR C 1 251 ? 146.680 129.924 138.167 1.00 100.22 254 THR D C 1
ATOM 9200 O O . THR C 1 251 ? 146.501 130.605 137.148 1.00 98.51 254 THR D O 1
ATOM 9204 N N . ALA C 1 252 ? 146.972 128.623 138.114 1.00 99.35 255 ALA D N 1
ATOM 9205 C CA . ALA C 1 252 ? 146.980 127.926 136.833 1.00 100.06 255 ALA D CA 1
ATOM 9206 C C . ALA C 1 252 ? 145.595 127.931 136.203 1.00 99.67 255 ALA D C 1
ATOM 9207 O O . ALA C 1 252 ? 145.458 128.095 134.983 1.00 99.23 255 ALA D O 1
ATOM 9209 N N . ALA C 1 253 ? 144.553 127.750 137.022 1.00 101.06 256 ALA D N 1
ATOM 9210 C CA . ALA C 1 253 ? 143.195 127.829 136.491 1.00 100.43 256 ALA D CA 1
ATOM 9211 C C . ALA C 1 253 ? 142.915 129.206 135.901 1.00 101.06 256 ALA D C 1
ATOM 9212 O O . ALA C 1 253 ? 142.304 129.321 134.832 1.00 100.23 256 ALA D O 1
ATOM 9214 N N . MET C 1 254 ? 143.359 130.262 136.587 1.00 99.63 257 MET D N 1
ATOM 9215 C CA . MET C 1 254 ? 143.179 131.623 136.090 1.00 100.25 257 MET D CA 1
ATOM 9216 C C . MET C 1 254 ? 143.888 131.823 134.758 1.00 100.84 257 MET D C 1
ATOM 9217 O O . MET C 1 254 ? 143.328 132.410 133.825 1.00 99.32 257 MET D O 1
ATOM 9222 N N . GLY C 1 255 ? 145.131 131.352 134.658 1.00 99.16 258 GLY D N 1
ATOM 9223 C CA . GLY C 1 255 ? 145.863 131.497 133.408 1.00 98.63 258 GLY D CA 1
ATOM 9224 C C . GLY C 1 255 ? 145.190 130.773 132.257 1.00 97.58 258 GLY D C 1
ATOM 9225 O O . GLY C 1 255 ? 145.042 131.322 131.158 1.00 95.49 258 GLY D O 1
ATOM 9226 N N . VAL C 1 256 ? 144.761 129.532 132.501 1.00 97.85 259 VAL D N 1
ATOM 9227 C CA . VAL C 1 256 ? 144.096 128.753 131.458 1.00 99.41 259 VAL D CA 1
ATOM 9228 C C . VAL C 1 256 ? 142.804 129.437 131.029 1.00 100.06 259 VAL D C 1
ATOM 9229 O O . VAL C 1 256 ? 142.505 129.550 129.832 1.00 101.37 259 VAL D O 1
ATOM 9233 N N . SER C 1 257 ? 142.019 129.907 132.002 1.00 99.89 260 SER D N 1
ATOM 9234 C CA . SER C 1 257 ? 140.757 130.565 131.685 1.00 99.39 260 SER D CA 1
ATOM 9235 C C . SER C 1 257 ? 140.983 131.844 130.891 1.00 99.12 260 SER D C 1
ATOM 9236 O O . SER C 1 257 ? 140.243 132.129 129.945 1.00 98.16 260 SER D O 1
ATOM 9239 N N . VAL C 1 258 ? 141.999 132.628 131.258 1.00 99.90 261 VAL D N 1
ATOM 9240 C CA . VAL C 1 258 ? 142.276 133.867 130.538 1.00 101.27 261 VAL D CA 1
ATOM 9241 C C . VAL C 1 258 ? 142.696 133.573 129.103 1.00 100.45 261 VAL D C 1
ATOM 9242 O O . VAL C 1 258 ? 142.234 134.231 128.160 1.00 99.16 261 VAL D O 1
ATOM 9246 N N . VAL C 1 259 ? 143.573 132.584 128.909 1.00 99.35 262 VAL D N 1
ATOM 9247 C CA . VAL C 1 259 ? 144.021 132.251 127.558 1.00 100.75 262 VAL D CA 1
ATOM 9248 C C . VAL C 1 259 ? 142.846 131.773 126.711 1.00 99.73 262 VAL D C 1
ATOM 9249 O O . VAL C 1 259 ? 142.672 132.196 125.559 1.00 98.31 262 VAL D O 1
ATOM 9253 N N . GLY C 1 260 ? 142.015 130.891 127.272 1.00 97.90 263 GLY D N 1
ATOM 9254 C CA . GLY C 1 260 ? 140.857 130.410 126.535 1.00 96.12 263 GLY D CA 1
ATOM 9255 C C . GLY C 1 260 ? 139.866 131.514 126.217 1.00 98.59 263 GLY D C 1
ATOM 9256 O O . GLY C 1 260 ? 139.292 131.552 125.125 1.00 97.21 263 GLY D O 1
ATOM 9257 N N . ALA C 1 261 ? 139.653 132.428 127.167 1.00 101.61 264 ALA D N 1
ATOM 9258 C CA . ALA C 1 261 ? 138.751 133.549 126.936 1.00 101.08 264 ALA D CA 1
ATOM 9259 C C . ALA C 1 261 ? 139.263 134.445 125.819 1.00 100.88 264 ALA D C 1
ATOM 9260 O O . ALA C 1 261 ? 138.488 134.881 124.962 1.00 99.44 264 ALA D O 1
ATOM 9262 N N . VAL C 1 262 ? 140.568 134.725 125.803 1.00 100.97 265 VAL D N 1
ATOM 9263 C CA . VAL C 1 262 ? 141.134 135.538 124.729 1.00 100.99 265 VAL D CA 1
ATOM 9264 C C . VAL C 1 262 ? 140.969 134.836 123.386 1.00 100.79 265 VAL D C 1
ATOM 9265 O O . VAL C 1 262 ? 140.562 135.451 122.390 1.00 99.81 265 VAL D O 1
ATOM 9269 N N . ILE C 1 263 ? 141.264 133.533 123.342 1.00 100.88 266 ILE D N 1
ATOM 9270 C CA . ILE C 1 263 ? 141.146 132.788 122.090 1.00 101.06 266 ILE D CA 1
ATOM 9271 C C . ILE C 1 263 ? 139.709 132.821 121.583 1.00 100.94 266 ILE D C 1
ATOM 9272 O O . ILE C 1 263 ? 139.462 133.020 120.387 1.00 100.53 266 ILE D O 1
ATOM 9277 N N . ALA C 1 264 ? 138.739 132.635 122.481 1.00 100.64 267 ALA D N 1
ATOM 9278 C CA . ALA C 1 264 ? 137.339 132.757 122.088 1.00 101.10 267 ALA D CA 1
ATOM 9279 C C . ALA C 1 264 ? 136.995 134.182 121.670 1.00 101.19 267 ALA D C 1
ATOM 9280 O O . ALA C 1 264 ? 136.099 134.384 120.842 1.00 100.69 267 ALA D O 1
ATOM 9282 N N . GLY C 1 265 ? 137.687 135.175 122.229 1.00 102.15 268 GLY D N 1
ATOM 9283 C CA . GLY C 1 265 ? 137.463 136.564 121.878 1.00 101.54 268 GLY D CA 1
ATOM 9284 C C . GLY C 1 265 ? 138.125 137.022 120.599 1.00 103.67 268 GLY D C 1
ATOM 9285 O O . GLY C 1 265 ? 137.882 138.150 120.163 1.00 104.77 268 GLY D O 1
ATOM 9286 N N . ILE C 1 266 ? 138.965 136.188 119.996 1.00 101.21 269 ILE D N 1
ATOM 9287 C CA . ILE C 1 266 ? 139.466 136.450 118.651 1.00 101.05 269 ILE D CA 1
ATOM 9288 C C . ILE C 1 266 ? 138.686 135.646 117.604 1.00 102.08 269 ILE D C 1
ATOM 9289 O O . ILE C 1 266 ? 139.202 135.366 116.523 1.00 101.42 269 ILE D O 1
ATOM 9294 N N . ALA C 1 267 ? 137.448 135.267 117.913 1.00 100.26 270 ALA D N 1
ATOM 9295 C CA . ALA C 1 267 ? 136.588 134.516 116.999 1.00 99.44 270 ALA D CA 1
ATOM 9296 C C . ALA C 1 267 ? 135.271 135.273 116.837 1.00 100.84 270 ALA D C 1
ATOM 9297 O O . ALA C 1 267 ? 134.299 135.004 117.548 1.00 98.88 270 ALA D O 1
ATOM 9299 N N . LEU C 1 268 ? 135.249 136.220 115.895 1.00 105.37 271 LEU D N 1
ATOM 9300 C CA . LEU C 1 268 ? 134.049 136.985 115.545 1.00 104.98 271 LEU D CA 1
ATOM 9301 C C . LEU C 1 268 ? 133.447 137.705 116.750 1.00 103.83 271 LEU D C 1
ATOM 9302 O O . LEU C 1 268 ? 132.240 137.955 116.797 1.00 101.59 271 LEU D O 1
ATOM 9307 N N . ALA C 1 269 ? 134.277 138.045 117.733 1.00 106.69 272 ALA D N 1
ATOM 9308 C CA . ALA C 1 269 ? 133.807 138.745 118.923 1.00 107.00 272 ALA D CA 1
ATOM 9309 C C . ALA C 1 269 ? 133.613 140.242 118.680 1.00 107.73 272 ALA D C 1
ATOM 9310 O O . ALA C 1 269 ? 132.615 140.802 119.150 1.00 108.49 272 ALA D O 1
ATOM 9312 N N . PRO C 1 270 ? 134.525 140.938 117.983 1.00 112.33 273 PRO D N 1
ATOM 9313 C CA . PRO C 1 270 ? 134.257 142.355 117.680 1.00 112.31 273 PRO D CA 1
ATOM 9314 C C . PRO C 1 270 ? 132.984 142.571 116.882 1.00 112.13 273 PRO D C 1
ATOM 9315 O O . PRO C 1 270 ? 132.339 143.617 117.032 1.00 110.51 273 PRO D O 1
ATOM 9319 N N . THR C 1 271 ? 132.602 141.617 116.037 1.00 114.12 274 THR D N 1
ATOM 9320 C CA . THR C 1 271 ? 131.350 141.719 115.306 1.00 114.46 274 THR D CA 1
ATOM 9321 C C . THR C 1 271 ? 130.166 141.582 116.263 1.00 113.96 274 THR D C 1
ATOM 9322 O O . THR C 1 271 ? 130.316 141.246 117.441 1.00 113.44 274 THR D O 1
ATOM 9326 N N . VAL C 1 272 ? 128.974 141.873 115.737 1.00 114.15 275 VAL D N 1
ATOM 9327 C CA . VAL C 1 272 ? 127.716 141.801 116.478 1.00 114.58 275 VAL D CA 1
ATOM 9328 C C . VAL C 1 272 ? 127.711 142.823 117.610 1.00 115.23 275 VAL D C 1
ATOM 9329 O O . VAL C 1 272 ? 126.895 143.752 117.614 1.00 114.55 275 VAL D O 1
ATOM 9333 N N . ALA C 1 273 ? 128.617 142.664 118.575 1.00 112.98 276 ALA D N 1
ATOM 9334 C CA . ALA C 1 273 ? 128.674 143.576 119.711 1.00 111.67 276 ALA D CA 1
ATOM 9335 C C . ALA C 1 273 ? 130.100 143.699 120.238 1.00 111.45 276 ALA D C 1
ATOM 9336 O O . ALA C 1 273 ? 130.708 142.694 120.627 1.00 112.02 276 ALA D O 1
ATOM 9338 N N . PRO C 1 274 ? 130.666 144.909 120.265 1.00 112.74 277 PRO D N 1
ATOM 9339 C CA . PRO C 1 274 ? 132.024 145.068 120.809 1.00 112.16 277 PRO D CA 1
ATOM 9340 C C . PRO C 1 274 ? 132.087 145.003 122.325 1.00 111.73 277 PRO D C 1
ATOM 9341 O O . PRO C 1 274 ? 133.153 144.687 122.868 1.00 111.34 277 PRO D O 1
ATOM 9345 N N . THR C 1 275 ? 130.987 145.289 123.027 1.00 108.37 278 THR D N 1
ATOM 9346 C CA . THR C 1 275 ? 130.967 145.192 124.482 1.00 109.15 278 THR D CA 1
ATOM 9347 C C . THR C 1 275 ? 131.060 143.754 124.974 1.00 108.67 278 THR D C 1
ATOM 9348 O O . THR C 1 275 ? 131.292 143.534 126.171 1.00 108.16 278 THR D O 1
ATOM 9352 N N . THR C 1 276 ? 130.876 142.775 124.085 1.00 108.43 279 THR D N 1
ATOM 9353 C CA . THR C 1 276 ? 131.113 141.388 124.459 1.00 108.57 279 THR D CA 1
ATOM 9354 C C . THR C 1 276 ? 132.561 141.171 124.872 1.00 108.86 279 THR D C 1
ATOM 9355 O O . THR C 1 276 ? 132.832 140.388 125.787 1.00 108.72 279 THR D O 1
ATOM 9359 N N . ALA C 1 277 ? 133.501 141.861 124.221 1.00 107.07 280 ALA D N 1
ATOM 9360 C CA . ALA C 1 277 ? 134.898 141.784 124.637 1.00 107.42 280 ALA D CA 1
ATOM 9361 C C . ALA C 1 277 ? 135.088 142.342 126.043 1.00 107.09 280 ALA D C 1
ATOM 9362 O O . ALA C 1 277 ? 135.832 141.773 126.850 1.00 106.64 280 ALA D O 1
ATOM 9364 N N . ALA C 1 278 ? 134.423 143.457 126.355 1.00 107.73 281 ALA D N 1
ATOM 9365 C CA . ALA C 1 278 ? 134.517 144.020 127.698 1.00 108.51 281 ALA D CA 1
ATOM 9366 C C . ALA C 1 278 ? 133.954 143.060 128.738 1.00 108.99 281 ALA D C 1
ATOM 9367 O O . ALA C 1 278 ? 134.542 142.878 129.810 1.00 108.05 281 ALA D O 1
ATOM 9369 N N . ILE C 1 279 ? 132.817 142.432 128.436 1.00 109.95 282 ILE D N 1
ATOM 9370 C CA . ILE C 1 279 ? 132.230 141.468 129.367 1.00 110.62 282 ILE D CA 1
ATOM 9371 C C . ILE C 1 279 ? 133.145 140.257 129.532 1.00 109.56 282 ILE D C 1
ATOM 9372 O O . ILE C 1 279 ? 133.303 139.718 130.638 1.00 109.66 282 ILE D O 1
ATOM 9377 N N . LEU C 1 280 ? 133.762 139.813 128.433 1.00 107.21 283 LEU D N 1
ATOM 9378 C CA . LEU C 1 280 ? 134.633 138.645 128.465 1.00 107.99 283 LEU D CA 1
ATOM 9379 C C . LEU C 1 280 ? 135.945 138.942 129.180 1.00 109.20 283 LEU D C 1
ATOM 9380 O O . LEU C 1 280 ? 136.616 138.019 129.653 1.00 108.23 283 LEU D O 1
ATOM 9385 N N . MET C 1 281 ? 136.340 140.213 129.249 1.00 115.31 284 MET D N 1
ATOM 9386 C CA . MET C 1 281 ? 137.481 140.577 130.081 1.00 116.26 284 MET D CA 1
ATOM 9387 C C . MET C 1 281 ? 137.081 140.790 131.536 1.00 115.05 284 MET D C 1
ATOM 9388 O O . MET C 1 281 ? 137.899 140.578 132.437 1.00 114.30 284 MET D O 1
ATOM 9393 N N . LEU C 1 282 ? 135.838 141.208 131.782 1.00 112.01 285 LEU D N 1
ATOM 9394 C CA . LEU C 1 282 ? 135.391 141.478 133.145 1.00 112.85 285 LEU D CA 1
ATOM 9395 C C . LEU C 1 282 ? 135.138 140.191 133.923 1.00 113.15 285 LEU D C 1
ATOM 9396 O O . LEU C 1 282 ? 135.536 140.075 135.087 1.00 113.22 285 LEU D O 1
ATOM 9401 N N . LEU C 1 283 ? 134.473 139.208 133.296 1.00 110.32 286 LEU D N 1
ATOM 9402 C CA . LEU C 1 283 ? 133.996 138.055 134.063 1.00 110.50 286 LEU D CA 1
ATOM 9403 C C . LEU C 1 283 ? 135.138 137.175 134.563 1.00 111.22 286 LEU D C 1
ATOM 9404 O O . LEU C 1 283 ? 135.316 137.059 135.792 1.00 110.36 286 LEU D O 1
ATOM 9409 N N . PRO C 1 284 ? 135.931 136.518 133.699 1.00 114.35 287 PRO D N 1
ATOM 9410 C CA . PRO C 1 284 ? 136.949 135.594 134.227 1.00 114.04 287 PRO D CA 1
ATOM 9411 C C . PRO C 1 284 ? 137.971 136.272 135.116 1.00 113.16 287 PRO D C 1
ATOM 9412 O O . PRO C 1 284 ? 138.386 135.686 136.121 1.00 112.82 287 PRO D O 1
ATOM 9416 N N . LEU C 1 285 ? 138.375 137.500 134.786 1.00 110.61 288 LEU D N 1
ATOM 9417 C CA . LEU C 1 285 ? 139.395 138.178 135.579 1.00 112.21 288 LEU D CA 1
ATOM 9418 C C . LEU C 1 285 ? 138.945 138.331 137.026 1.00 113.85 288 LEU D C 1
ATOM 9419 O O . LEU C 1 285 ? 139.637 137.892 137.953 1.00 112.36 288 LEU D O 1
ATOM 9424 N N . SER C 1 286 ? 137.761 138.908 137.235 1.00 109.07 289 SER D N 1
ATOM 9425 C CA . SER C 1 286 ? 137.266 139.120 138.590 1.00 108.01 289 SER D CA 1
ATOM 9426 C C . SER C 1 286 ? 137.001 137.795 139.292 1.00 107.68 289 SER D C 1
ATOM 9427 O O . SER C 1 286 ? 137.420 137.589 140.441 1.00 106.98 289 SER D O 1
ATOM 9430 N N . ALA C 1 287 ? 136.315 136.874 138.605 1.00 106.01 290 ALA D N 1
ATOM 9431 C CA . ALA C 1 287 ? 135.940 135.617 139.245 1.00 105.65 290 ALA D CA 1
ATOM 9432 C C . ALA C 1 287 ? 137.170 134.834 139.686 1.00 106.05 290 ALA D C 1
ATOM 9433 O O . ALA C 1 287 ? 137.226 134.330 140.814 1.00 108.48 290 ALA D O 1
ATOM 9435 N N . PHE C 1 288 ? 138.189 134.759 138.831 1.00 102.63 291 PHE D N 1
ATOM 9436 C CA . PHE C 1 288 ? 139.350 133.948 139.153 1.00 104.06 291 PHE D CA 1
ATOM 9437 C C . PHE C 1 288 ? 140.330 134.673 140.068 1.00 104.10 291 PHE D C 1
ATOM 9438 O O . PHE C 1 288 ? 141.054 134.014 140.819 1.00 104.87 291 PHE D O 1
ATOM 9446 N N . GLU C 1 289 ? 140.354 136.010 140.062 1.00 104.42 292 GLU D N 1
ATOM 9447 C CA . GLU C 1 289 ? 141.097 136.715 141.102 1.00 106.68 292 GLU D CA 1
ATOM 9448 C C . GLU C 1 289 ? 140.502 136.430 142.475 1.00 106.35 292 GLU D C 1
ATOM 9449 O O . GLU C 1 289 ? 141.232 136.167 143.443 1.00 103.88 292 GLU D O 1
ATOM 9455 N N . ALA C 1 290 ? 139.171 136.449 142.573 1.00 102.52 293 ALA D N 1
ATOM 9456 C CA . ALA C 1 290 ? 138.521 136.085 143.827 1.00 100.68 293 ALA D CA 1
ATOM 9457 C C . ALA C 1 290 ? 138.810 134.633 144.199 1.00 99.70 293 ALA D C 1
ATOM 9458 O O . ALA C 1 290 ? 139.046 134.314 145.373 1.00 101.55 293 ALA D O 1
ATOM 9460 N N . THR C 1 291 ? 138.796 133.738 143.208 1.00 97.26 294 THR D N 1
ATOM 9461 C CA . THR C 1 291 ? 139.106 132.337 143.473 1.00 99.64 294 THR D CA 1
ATOM 9462 C C . THR C 1 291 ? 140.528 132.174 144.001 1.00 100.16 294 THR D C 1
ATOM 9463 O O . THR C 1 291 ? 140.771 131.374 144.911 1.00 101.81 294 THR D O 1
ATOM 9467 N N . THR C 1 292 ? 141.482 132.920 143.439 1.00 97.93 295 THR D N 1
ATOM 9468 C CA . THR C 1 292 ? 142.853 132.872 143.938 1.00 99.66 295 THR D CA 1
ATOM 9469 C C . THR C 1 292 ? 142.959 133.445 145.345 1.00 102.29 295 THR D C 1
ATOM 9470 O O . THR C 1 292 ? 143.803 133.001 146.131 1.00 102.52 295 THR D O 1
ATOM 9474 N N . ALA C 1 293 ? 142.132 134.439 145.675 1.00 94.26 296 ALA D N 1
ATOM 9475 C CA . ALA C 1 293 ? 142.154 134.984 147.030 1.00 91.44 296 ALA D CA 1
ATOM 9476 C C . ALA C 1 293 ? 141.523 134.031 148.042 1.00 89.09 296 ALA D C 1
ATOM 9477 O O . ALA C 1 293 ? 141.841 134.099 149.235 1.00 91.24 296 ALA D O 1
ATOM 9479 N N . LEU C 1 294 ? 140.631 133.149 147.588 1.00 84.72 297 LEU D N 1
ATOM 9480 C CA . LEU C 1 294 ? 139.867 132.301 148.508 1.00 83.70 297 LEU D CA 1
ATOM 9481 C C . LEU C 1 294 ? 140.703 131.397 149.418 1.00 85.55 297 LEU D C 1
ATOM 9482 O O . LEU C 1 294 ? 140.384 131.316 150.620 1.00 89.22 297 LEU D O 1
ATOM 9487 N N . PRO C 1 295 ? 141.722 130.666 148.940 1.00 84.43 298 PRO D N 1
ATOM 9488 C CA . PRO C 1 295 ? 142.378 129.678 149.821 1.00 86.70 298 PRO D CA 1
ATOM 9489 C C . PRO C 1 295 ? 142.975 130.263 151.092 1.00 86.00 298 PRO D C 1
ATOM 9490 O O . PRO C 1 295 ? 142.923 129.613 152.147 1.00 86.55 298 PRO D O 1
ATOM 9494 N N . ASP C 1 296 ? 143.546 131.468 151.028 1.00 78.40 299 ASP D N 1
ATOM 9495 C CA . ASP C 1 296 ? 144.031 132.109 152.245 1.00 75.34 299 ASP D CA 1
ATOM 9496 C C . ASP C 1 296 ? 142.883 132.383 153.206 1.00 72.52 299 ASP D C 1
ATOM 9497 O O . ASP C 1 296 ? 143.036 132.251 154.426 1.00 77.36 299 ASP D O 1
ATOM 9502 N N . ALA C 1 297 ? 141.718 132.757 152.671 1.00 67.02 300 ALA D N 1
ATOM 9503 C CA . ALA C 1 297 ? 140.547 132.962 153.515 1.00 71.01 300 ALA D CA 1
ATOM 9504 C C . ALA C 1 297 ? 140.125 131.667 154.199 1.00 73.91 300 ALA D C 1
ATOM 9505 O O . ALA C 1 297 ? 139.752 131.675 155.376 1.00 79.10 300 ALA D O 1
ATOM 9507 N N . ALA C 1 298 ? 140.170 130.543 153.478 1.00 67.40 301 ALA D N 1
ATOM 9508 C CA . ALA C 1 298 ? 139.819 129.265 154.098 1.00 64.53 301 ALA D CA 1
ATOM 9509 C C . ALA C 1 298 ? 140.812 128.882 155.194 1.00 70.16 301 ALA D C 1
ATOM 9510 O O . ALA C 1 298 ? 140.421 128.398 156.270 1.00 73.26 301 ALA D O 1
ATOM 9512 N N . ALA C 1 299 ? 142.106 129.085 154.933 1.00 65.30 302 ALA D N 1
ATOM 9513 C CA . ALA C 1 299 ? 143.112 128.799 155.951 1.00 63.28 302 ALA D CA 1
ATOM 9514 C C . ALA C 1 299 ? 142.901 129.665 157.187 1.00 63.24 302 ALA D C 1
ATOM 9515 O O . ALA C 1 299 ? 143.032 129.185 158.321 1.00 64.39 302 ALA D O 1
ATOM 9517 N N . GLN C 1 300 ? 142.571 130.942 156.986 1.00 58.10 303 GLN D N 1
ATOM 9518 C CA . GLN C 1 300 ? 142.280 131.819 158.113 1.00 55.18 303 GLN D CA 1
ATOM 9519 C C . GLN C 1 300 ? 141.034 131.360 158.861 1.00 57.60 303 GLN D C 1
ATOM 9520 O O . GLN C 1 300 ? 140.983 131.430 160.096 1.00 68.52 303 GLN D O 1
ATOM 9526 N N . LEU C 1 301 ? 140.020 130.891 158.128 1.00 52.15 304 LEU D N 1
ATOM 9527 C CA . LEU C 1 301 ? 138.839 130.310 158.760 1.00 52.99 304 LEU D CA 1
ATOM 9528 C C . LEU C 1 301 ? 139.233 129.219 159.740 1.00 56.90 304 LEU D C 1
ATOM 9529 O O . LEU C 1 301 ? 138.831 129.240 160.908 1.00 61.69 304 LEU D O 1
ATOM 9534 N N . MET C 1 302 ? 140.034 128.257 159.278 1.00 56.42 305 MET D N 1
ATOM 9535 C CA . MET C 1 302 ? 140.416 127.149 160.154 1.00 57.18 305 MET D CA 1
ATOM 9536 C C . MET C 1 302 ? 141.261 127.623 161.335 1.00 57.08 305 MET D C 1
ATOM 9537 O O . MET C 1 302 ? 141.012 127.230 162.487 1.00 61.71 305 MET D O 1
ATOM 9542 N N . ARG C 1 303 ? 142.255 128.475 161.070 1.00 51.71 306 ARG D N 1
ATOM 9543 C CA . ARG C 1 303 ? 143.156 128.913 162.131 1.00 52.25 306 ARG D CA 1
ATOM 9544 C C . ARG C 1 303 ? 142.395 129.644 163.229 1.00 52.68 306 ARG D C 1
ATOM 9545 O O . ARG C 1 303 ? 142.586 129.380 164.424 1.00 61.81 306 ARG D O 1
ATOM 9553 N N . SER C 1 304 ? 141.501 130.551 162.848 1.00 39.90 307 SER D N 1
ATOM 9554 C CA . SER C 1 304 ? 140.785 131.293 163.870 1.00 42.20 307 SER D CA 1
ATOM 9555 C C . SER C 1 304 ? 139.611 130.524 164.452 1.00 43.17 307 SER D C 1
ATOM 9556 O O . SER C 1 304 ? 139.162 130.867 165.545 1.00 52.43 307 SER D O 1
ATOM 9559 N N . ARG C 1 305 ? 139.116 129.484 163.780 1.00 46.39 308 ARG D N 1
ATOM 9560 C CA . ARG C 1 305 ? 138.204 128.573 164.459 1.00 49.37 308 ARG D CA 1
ATOM 9561 C C . ARG C 1 305 ? 138.913 127.882 165.614 1.00 49.97 308 ARG D C 1
ATOM 9562 O O . ARG C 1 305 ? 138.367 127.776 166.720 1.00 52.68 308 ARG D O 1
ATOM 9570 N N . VAL C 1 306 ? 140.152 127.441 165.381 1.00 42.52 309 VAL D N 1
ATOM 9571 C CA . VAL C 1 306 ? 140.948 126.865 166.464 1.00 39.75 309 VAL D CA 1
ATOM 9572 C C . VAL C 1 306 ? 141.179 127.895 167.567 1.00 42.28 309 VAL D C 1
ATOM 9573 O O . VAL C 1 306 ? 141.043 127.594 168.764 1.00 51.70 309 VAL D O 1
ATOM 9577 N N . ALA C 1 307 ? 141.526 129.126 167.180 1.00 40.87 310 ALA D N 1
ATOM 9578 C CA . ALA C 1 307 ? 141.772 130.176 168.167 1.00 37.90 310 ALA D CA 1
ATOM 9579 C C . ALA C 1 307 ? 140.527 130.474 168.999 1.00 35.93 310 ALA D C 1
ATOM 9580 O O . ALA C 1 307 ? 140.615 130.643 170.221 1.00 46.93 310 ALA D O 1
ATOM 9582 N N . ALA C 1 308 ? 139.360 130.548 168.357 1.00 35.74 311 ALA D N 1
ATOM 9583 C CA . ALA C 1 308 ? 138.122 130.817 169.080 1.00 34.83 311 ALA D CA 1
ATOM 9584 C C . ALA C 1 308 ? 137.759 129.666 170.006 1.00 39.05 311 ALA D C 1
ATOM 9585 O O . ALA C 1 308 ? 137.236 129.889 171.103 1.00 42.49 311 ALA D O 1
ATOM 9587 N N . ARG C 1 309 ? 138.018 128.427 169.580 1.00 46.64 312 ARG D N 1
ATOM 9588 C CA . ARG C 1 309 ? 137.798 127.293 170.472 1.00 41.13 312 ARG D CA 1
ATOM 9589 C C . ARG C 1 309 ? 138.668 127.403 171.717 1.00 42.95 312 ARG D C 1
ATOM 9590 O O . ARG C 1 309 ? 138.194 127.185 172.841 1.00 48.09 312 ARG D O 1
ATOM 9598 N N . ARG C 1 310 ? 139.944 127.754 171.534 1.00 46.17 313 ARG D N 1
ATOM 9599 C CA . ARG C 1 310 ? 140.832 127.926 172.680 1.00 38.41 313 ARG D CA 1
ATOM 9600 C C . ARG C 1 310 ? 140.346 129.042 173.597 1.00 37.87 313 ARG D C 1
ATOM 9601 O O . ARG C 1 310 ? 140.360 128.901 174.826 1.00 42.03 313 ARG D O 1
ATOM 9609 N N . LEU C 1 311 ? 139.906 130.159 173.017 1.00 44.51 314 LEU D N 1
ATOM 9610 C CA . LEU C 1 311 ? 139.417 131.265 173.833 1.00 36.87 314 LEU D CA 1
ATOM 9611 C C . LEU C 1 311 ? 138.186 130.862 174.634 1.00 37.34 314 LEU D C 1
ATOM 9612 O O . LEU C 1 311 ? 138.082 131.179 175.825 1.00 46.17 314 LEU D O 1
ATOM 9617 N N . LEU C 1 312 ? 137.243 130.159 174.003 1.00 46.25 315 LEU D N 1
ATOM 9618 C CA . LEU C 1 312 ? 136.042 129.749 174.722 1.00 46.90 315 LEU D CA 1
ATOM 9619 C C . LEU C 1 312 ? 136.391 128.785 175.846 1.00 50.89 315 LEU D C 1
ATOM 9620 O O . LEU C 1 312 ? 135.844 128.886 176.950 1.00 53.51 315 LEU D O 1
ATOM 9625 N N . GLU C 1 313 ? 137.298 127.839 175.591 1.00 52.67 316 GLU D N 1
ATOM 9626 C CA . GLU C 1 313 ? 137.696 126.941 176.668 1.00 52.36 316 GLU D CA 1
ATOM 9627 C C . GLU C 1 313 ? 138.458 127.672 177.767 1.00 54.60 316 GLU D C 1
ATOM 9628 O O . GLU C 1 313 ? 138.504 127.185 178.901 1.00 54.79 316 GLU D O 1
ATOM 9634 N N . LEU C 1 314 ? 139.055 128.827 177.459 1.00 54.97 317 LEU D N 1
ATOM 9635 C CA . LEU C 1 314 ? 139.663 129.638 178.511 1.00 49.02 317 LEU D CA 1
ATOM 9636 C C . LEU C 1 314 ? 138.606 130.358 179.344 1.00 49.68 317 LEU D C 1
ATOM 9637 O O . LEU C 1 314 ? 138.732 130.442 180.571 1.00 55.85 317 LEU D O 1
ATOM 9642 N N . THR C 1 315 ? 137.569 130.899 178.698 1.00 56.75 318 THR D N 1
ATOM 9643 C CA . THR C 1 315 ? 136.570 131.678 179.431 1.00 59.21 318 THR D CA 1
ATOM 9644 C C . THR C 1 315 ? 135.782 130.818 180.414 1.00 58.11 318 THR D C 1
ATOM 9645 O O . THR C 1 315 ? 135.525 131.244 181.546 1.00 60.57 318 THR D O 1
ATOM 9649 N N . THR C 1 316 ? 135.383 129.615 180.009 1.00 64.29 319 THR D N 1
ATOM 9650 C CA . THR C 1 316 ? 134.564 128.743 180.855 1.00 70.57 319 THR D CA 1
ATOM 9651 C C . THR C 1 316 ? 135.327 127.472 181.200 1.00 73.28 319 THR D C 1
ATOM 9652 O O . THR C 1 316 ? 135.329 126.511 180.410 1.00 72.54 319 THR D O 1
ATOM 9656 N N . PRO C 1 317 ? 135.983 127.414 182.353 1.00 78.89 320 PRO D N 1
ATOM 9657 C CA . PRO C 1 317 ? 136.644 126.182 182.784 1.00 79.56 320 PRO D CA 1
ATOM 9658 C C . PRO C 1 317 ? 135.738 125.348 183.685 1.00 79.19 320 PRO D C 1
ATOM 9659 O O . PRO C 1 317 ? 134.706 125.807 184.177 1.00 75.46 320 PRO D O 1
ATOM 9663 N N . THR C 1 318 ? 136.149 124.100 183.887 1.00 80.40 321 THR D N 1
ATOM 9664 C CA . THR C 1 318 ? 135.406 123.217 184.772 1.00 79.42 321 THR D CA 1
ATOM 9665 C C . THR C 1 318 ? 135.640 123.614 186.230 1.00 79.40 321 THR D C 1
ATOM 9666 O O . THR C 1 318 ? 136.778 123.886 186.627 1.00 81.40 321 THR D O 1
ATOM 9670 N N . PRO C 1 319 ? 134.589 123.676 187.042 1.00 73.78 322 PRO D N 1
ATOM 9671 C CA . PRO C 1 319 ? 134.764 124.063 188.445 1.00 72.31 322 PRO D CA 1
ATOM 9672 C C . PRO C 1 319 ? 135.459 122.976 189.249 1.00 73.01 322 PRO D C 1
ATOM 9673 O O . PRO C 1 319 ? 135.392 121.788 188.926 1.00 68.61 322 PRO D O 1
ATOM 9677 N N . LEU C 1 320 ? 136.135 123.403 190.312 1.00 62.44 323 LEU D N 1
ATOM 9678 C CA . LEU C 1 320 ? 136.741 122.487 191.265 1.00 60.61 323 LEU D CA 1
ATOM 9679 C C . LEU C 1 320 ? 135.704 122.088 192.313 1.00 57.20 323 LEU D C 1
ATOM 9680 O O . LEU C 1 320 ? 134.508 122.356 192.171 1.00 55.71 323 LEU D O 1
ATOM 9685 N N . ARG C 1 321 ? 136.156 121.443 193.384 1.00 49.28 324 ARG D N 1
ATOM 9686 C CA . ARG C 1 321 ? 135.264 121.092 194.475 1.00 48.00 324 ARG D CA 1
ATOM 9687 C C . ARG C 1 321 ? 134.813 122.353 195.212 1.00 51.35 324 ARG D C 1
ATOM 9688 O O . ARG C 1 321 ? 135.380 123.437 195.057 1.00 54.05 324 ARG D O 1
ATOM 9696 N N . SER C 1 322 ? 133.775 122.199 196.025 1.00 51.98 325 SER D N 1
ATOM 9697 C CA . SER C 1 322 ? 133.189 123.305 196.766 1.00 52.62 325 SER D CA 1
ATOM 9698 C C . SER C 1 322 ? 133.696 123.298 198.201 1.00 51.59 325 SER D C 1
ATOM 9699 O O . SER C 1 322 ? 133.855 122.235 198.808 1.00 49.74 325 SER D O 1
ATOM 9702 N N . ARG C 1 323 ? 133.955 124.489 198.733 1.00 47.14 326 ARG D N 1
ATOM 9703 C CA . ARG C 1 323 ? 134.393 124.603 200.115 1.00 44.24 326 ARG D CA 1
ATOM 9704 C C . ARG C 1 323 ? 133.279 124.145 201.054 1.00 52.32 326 ARG D C 1
ATOM 9705 O O . ARG C 1 323 ? 132.098 124.362 200.768 1.00 53.98 326 ARG D O 1
ATOM 9713 N N . PRO C 1 324 ? 133.621 123.503 202.171 1.00 52.46 327 PRO D N 1
ATOM 9714 C CA . PRO C 1 324 ? 132.585 122.941 203.047 1.00 49.31 327 PRO D CA 1
ATOM 9715 C C . PRO C 1 324 ? 131.695 124.021 203.640 1.00 54.17 327 PRO D C 1
ATOM 9716 O O . PRO C 1 324 ? 132.112 125.163 203.843 1.00 58.08 327 PRO D O 1
ATOM 9720 N N . ASP C 1 325 ? 130.449 123.644 203.911 1.00 67.44 328 ASP D N 1
ATOM 9721 C CA . ASP C 1 325 ? 129.536 124.532 204.611 1.00 68.93 328 ASP D CA 1
ATOM 9722 C C . ASP C 1 325 ? 130.027 124.777 206.033 1.00 66.93 328 ASP D C 1
ATOM 9723 O O . ASP C 1 325 ? 130.613 123.899 206.672 1.00 68.58 328 ASP D O 1
ATOM 9728 N N . VAL C 1 326 ? 129.788 125.991 206.525 1.00 71.32 329 VAL D N 1
ATOM 9729 C CA . VAL C 1 326 ? 130.244 126.396 207.846 1.00 73.53 329 VAL D CA 1
ATOM 9730 C C . VAL C 1 326 ? 129.071 126.978 208.622 1.00 72.68 329 VAL D C 1
ATOM 9731 O O . VAL C 1 326 ? 128.086 127.449 208.050 1.00 70.66 329 VAL D O 1
ATOM 9735 N N . ALA C 1 327 ? 129.192 126.934 209.946 1.00 82.87 330 ALA D N 1
ATOM 9736 C CA . ALA C 1 327 ? 128.132 127.424 210.814 1.00 85.32 330 ALA D CA 1
ATOM 9737 C C . ALA C 1 327 ? 128.008 128.939 210.713 1.00 87.30 330 ALA D C 1
ATOM 9738 O O . ALA C 1 327 ? 129.007 129.661 210.683 1.00 85.84 330 ALA D O 1
ATOM 9740 N N . THR C 1 328 ? 126.767 129.417 210.660 1.00 88.69 331 THR D N 1
ATOM 9741 C CA . THR C 1 328 ? 126.520 130.850 210.601 1.00 85.74 331 THR D CA 1
ATOM 9742 C C . THR C 1 328 ? 126.903 131.510 211.919 1.00 87.29 331 THR D C 1
ATOM 9743 O O . THR C 1 328 ? 126.669 130.960 212.999 1.00 86.31 331 THR D O 1
ATOM 9747 N N . VAL C 1 329 ? 127.497 132.696 211.827 1.00 84.25 332 VAL D N 1
ATOM 9748 C CA . VAL C 1 329 ? 127.940 133.456 212.989 1.00 86.34 332 VAL D CA 1
ATOM 9749 C C . VAL C 1 329 ? 127.239 134.806 212.979 1.00 86.59 332 VAL D C 1
ATOM 9750 O O . VAL C 1 329 ? 127.294 135.532 211.980 1.00 85.21 332 VAL D O 1
ATOM 9754 N N . ASP C 1 330 ? 126.585 135.139 214.089 1.00 93.45 333 ASP D N 1
ATOM 9755 C CA . ASP C 1 330 ? 125.920 136.427 214.223 1.00 92.88 333 ASP D CA 1
ATOM 9756 C C . ASP C 1 330 ? 126.937 137.494 214.609 1.00 90.51 333 ASP D C 1
ATOM 9757 O O . ASP C 1 330 ? 127.754 137.289 215.511 1.00 91.37 333 ASP D O 1
ATOM 9762 N N . LEU C 1 331 ? 126.884 138.634 213.925 1.00 81.47 334 LEU D N 1
ATOM 9763 C CA . LEU C 1 331 ? 127.825 139.721 214.141 1.00 83.48 334 LEU D CA 1
ATOM 9764 C C . LEU C 1 331 ? 127.090 140.975 214.591 1.00 83.43 334 LEU D C 1
ATOM 9765 O O . LEU C 1 331 ? 125.958 141.237 214.173 1.00 84.97 334 LEU D O 1
ATOM 9770 N N . ALA C 1 332 ? 127.749 141.751 215.448 1.00 82.91 335 ALA D N 1
ATOM 9771 C CA . ALA C 1 332 ? 127.216 143.003 215.951 1.00 83.47 335 ALA D CA 1
ATOM 9772 C C . ALA C 1 332 ? 128.043 144.173 215.431 1.00 85.31 335 ALA D C 1
ATOM 9773 O O . ALA C 1 332 ? 129.249 144.033 215.207 1.00 86.37 335 ALA D O 1
ATOM 9775 N N . PRO C 1 333 ? 127.427 145.341 215.233 1.00 81.49 336 PRO D N 1
ATOM 9776 C CA . PRO C 1 333 ? 128.180 146.490 214.711 1.00 77.95 336 PRO D CA 1
ATOM 9777 C C . PRO C 1 333 ? 129.147 147.067 215.733 1.00 79.09 336 PRO D C 1
ATOM 9778 O O . PRO C 1 333 ? 128.844 148.061 216.399 1.00 80.63 336 PRO D O 1
ATOM 9782 N N . GLY C 1 334 ? 130.316 146.445 215.860 1.00 72.02 337 GLY D N 1
ATOM 9783 C CA . GLY C 1 334 ? 131.308 146.872 216.826 1.00 69.33 337 GLY D CA 1
ATOM 9784 C C . GLY C 1 334 ? 131.940 145.704 217.552 1.00 69.37 337 GLY D C 1
ATOM 9785 O O . GLY C 1 334 ? 132.749 145.890 218.465 1.00 71.86 337 GLY D O 1
ATOM 9786 N N . ASP C 1 335 ? 131.573 144.493 217.149 1.00 64.24 338 ASP D N 1
ATOM 9787 C CA . ASP C 1 335 ? 132.071 143.286 217.785 1.00 64.36 338 ASP D CA 1
ATOM 9788 C C . ASP C 1 335 ? 133.500 142.985 217.342 1.00 65.35 338 ASP D C 1
ATOM 9789 O O . ASP C 1 335 ? 133.981 143.473 216.317 1.00 68.68 338 ASP D O 1
ATOM 9794 N N . ARG C 1 336 ? 134.181 142.169 218.143 1.00 58.27 339 ARG D N 1
ATOM 9795 C CA . ARG C 1 336 ? 135.507 141.662 217.824 1.00 59.22 339 ARG D CA 1
ATOM 9796 C C . ARG C 1 336 ? 135.468 140.145 217.903 1.00 60.32 339 ARG D C 1
ATOM 9797 O O . ARG C 1 336 ? 134.966 139.588 218.884 1.00 67.41 339 ARG D O 1
ATOM 9805 N N . LEU C 1 337 ? 135.992 139.478 216.878 1.00 50.01 340 LEU D N 1
ATOM 9806 C CA . LEU C 1 337 ? 135.926 138.028 216.788 1.00 53.79 340 LEU D CA 1
ATOM 9807 C C . LEU C 1 337 ? 137.318 137.454 216.570 1.00 53.24 340 LEU D C 1
ATOM 9808 O O . LEU C 1 337 ? 138.187 138.097 215.977 1.00 61.20 340 LEU D O 1
ATOM 9813 N N . ALA C 1 338 ? 137.516 136.231 217.053 1.00 41.27 341 ALA D N 1
ATOM 9814 C CA . ALA C 1 338 ? 138.814 135.563 217.061 1.00 43.87 341 ALA D CA 1
ATOM 9815 C C . ALA C 1 338 ? 138.685 134.127 216.574 1.00 51.73 341 ALA D C 1
ATOM 9816 O O . ALA C 1 338 ? 139.097 133.180 217.247 1.00 57.25 341 ALA D O 1
ATOM 9818 N N . VAL C 1 339 ? 138.070 133.948 215.403 1.00 46.77 342 VAL D N 1
ATOM 9819 C CA . VAL C 1 339 ? 137.906 132.635 214.783 1.00 43.49 342 VAL D CA 1
ATOM 9820 C C . VAL C 1 339 ? 139.235 131.890 214.767 1.00 45.66 342 VAL D C 1
ATOM 9821 O O . VAL C 1 339 ? 140.229 132.383 214.223 1.00 43.65 342 VAL D O 1
ATOM 9825 N N . VAL C 1 340 ? 139.262 130.700 215.364 1.00 50.08 343 VAL D N 1
ATOM 9826 C CA . VAL C 1 340 ? 140.465 129.893 215.481 1.00 44.92 343 VAL D CA 1
ATOM 9827 C C . VAL C 1 340 ? 140.132 128.456 215.090 1.00 43.53 343 VAL D C 1
ATOM 9828 O O . VAL C 1 340 ? 139.006 128.138 214.713 1.00 48.93 343 VAL D O 1
ATOM 9832 N N . GLY C 1 341 ? 141.135 127.588 215.179 1.00 41.36 344 GLY D N 1
ATOM 9833 C CA . GLY C 1 341 ? 140.963 126.191 214.863 1.00 42.46 344 GLY D CA 1
ATOM 9834 C C . GLY C 1 341 ? 142.214 125.577 214.270 1.00 44.55 344 GLY D C 1
ATOM 9835 O O . GLY C 1 341 ? 143.256 126.228 214.152 1.00 49.41 344 GLY D O 1
ATOM 9836 N N . PRO C 1 342 ? 142.135 124.301 213.888 1.00 41.32 345 PRO D N 1
ATOM 9837 C CA . PRO C 1 342 ? 143.288 123.648 213.252 1.00 41.17 345 PRO D CA 1
ATOM 9838 C C . PRO C 1 342 ? 143.568 124.181 211.855 1.00 43.23 345 PRO D C 1
ATOM 9839 O O . PRO C 1 342 ? 142.888 125.095 211.380 1.00 43.51 345 PRO D O 1
ATOM 9843 N N . SER C 1 343 ? 144.568 123.609 211.186 1.00 39.07 346 SER D N 1
ATOM 9844 C CA . SER C 1 343 ? 145.060 124.119 209.914 1.00 39.94 346 SER D CA 1
ATOM 9845 C C . SER C 1 343 ? 144.295 123.572 208.712 1.00 37.46 346 SER D C 1
ATOM 9846 O O . SER C 1 343 ? 144.774 123.690 207.580 1.00 35.85 346 SER D O 1
ATOM 9849 N N . GLY C 1 344 ? 143.133 122.967 208.930 1.00 35.99 347 GLY D N 1
ATOM 9850 C CA . GLY C 1 344 ? 142.308 122.515 207.828 1.00 35.31 347 GLY D CA 1
ATOM 9851 C C . GLY C 1 344 ? 140.829 122.655 208.120 1.00 40.34 347 GLY D C 1
ATOM 9852 O O . GLY C 1 344 ? 139.990 122.109 207.399 1.00 46.38 347 GLY D O 1
ATOM 9853 N N . SER C 1 345 ? 140.502 123.394 209.180 1.00 41.42 348 SER D N 1
ATOM 9854 C CA . SER C 1 345 ? 139.135 123.420 209.686 1.00 42.50 348 SER D CA 1
ATOM 9855 C C . SER C 1 345 ? 138.198 124.266 208.832 1.00 40.54 348 SER D C 1
ATOM 9856 O O . SER C 1 345 ? 137.028 123.904 208.672 1.00 42.76 348 SER D O 1
ATOM 9859 N N . GLY C 1 346 ? 138.674 125.378 208.279 1.00 32.37 349 GLY D N 1
ATOM 9860 C CA . GLY C 1 346 ? 137.809 126.210 207.464 1.00 39.15 349 GLY D CA 1
ATOM 9861 C C . GLY C 1 346 ? 137.577 127.614 207.985 1.00 42.29 349 GLY D C 1
ATOM 9862 O O . GLY C 1 346 ? 136.485 128.165 207.819 1.00 40.68 349 GLY D O 1
ATOM 9863 N N . LYS C 1 347 ? 138.588 128.200 208.630 1.00 45.80 350 LYS D N 1
ATOM 9864 C CA . LYS C 1 347 ? 138.460 129.571 209.117 1.00 33.34 350 LYS D CA 1
ATOM 9865 C C . LYS C 1 347 ? 138.299 130.563 207.971 1.00 28.33 350 LYS D C 1
ATOM 9866 O O . LYS C 1 347 ? 137.469 131.476 208.047 1.00 40.92 350 LYS D O 1
ATOM 9872 N N . THR C 1 348 ? 139.085 130.406 206.903 1.00 27.51 351 THR D N 1
ATOM 9873 C CA . THR C 1 348 ? 138.933 131.278 205.741 1.00 25.55 351 THR D CA 1
ATOM 9874 C C . THR C 1 348 ? 137.572 131.084 205.088 1.00 36.43 351 THR D C 1
ATOM 9875 O O . THR C 1 348 ? 136.945 132.049 204.632 1.00 43.09 351 THR D O 1
ATOM 9879 N N . THR C 1 349 ? 137.101 129.837 205.031 1.00 37.83 352 THR D N 1
ATOM 9880 C CA . THR C 1 349 ? 135.772 129.569 204.499 1.00 37.48 352 THR D CA 1
ATOM 9881 C C . THR C 1 349 ? 134.701 130.273 205.320 1.00 39.28 352 THR D C 1
ATOM 9882 O O . THR C 1 349 ? 133.759 130.848 204.762 1.00 43.37 352 THR D O 1
ATOM 9886 N N . MET C 1 350 ? 134.828 130.244 206.649 1.00 41.69 353 MET D N 1
ATOM 9887 C CA . MET C 1 350 ? 133.853 130.927 207.492 1.00 39.65 353 MET D CA 1
ATOM 9888 C C . MET C 1 350 ? 133.933 132.439 207.325 1.00 38.74 353 MET D C 1
ATOM 9889 O O . MET C 1 350 ? 132.903 133.121 207.339 1.00 44.77 353 MET D O 1
ATOM 9894 N N . LEU C 1 351 ? 135.140 132.984 207.168 1.00 32.87 354 LEU D N 1
ATOM 9895 C CA . LEU C 1 351 ? 135.269 134.417 206.918 1.00 34.66 354 LEU D CA 1
ATOM 9896 C C . LEU C 1 351 ? 134.563 134.807 205.626 1.00 37.05 354 LEU D C 1
ATOM 9897 O O . LEU C 1 351 ? 133.831 135.804 205.576 1.00 48.65 354 LEU D O 1
ATOM 9902 N N . MET C 1 352 ? 134.762 134.019 204.568 1.00 34.62 355 MET D N 1
ATOM 9903 C CA . MET C 1 352 ? 134.109 134.326 203.300 1.00 35.46 355 MET D CA 1
ATOM 9904 C C . MET C 1 352 ? 132.597 134.162 203.399 1.00 40.37 355 MET D C 1
ATOM 9905 O O . MET C 1 352 ? 131.846 134.940 202.801 1.00 46.75 355 MET D O 1
ATOM 9910 N N . ALA C 1 353 ? 132.131 133.159 204.146 1.00 39.14 356 ALA D N 1
ATOM 9911 C CA . ALA C 1 353 ? 130.694 132.984 204.333 1.00 34.58 356 ALA D CA 1
ATOM 9912 C C . ALA C 1 353 ? 130.086 134.157 205.093 1.00 42.24 356 ALA D C 1
ATOM 9913 O O . ALA C 1 353 ? 128.994 134.626 204.753 1.00 52.42 356 ALA D O 1
ATOM 9915 N N . ILE C 1 354 ? 130.780 134.643 206.125 1.00 44.18 357 ILE D N 1
ATOM 9916 C CA . ILE C 1 354 ? 130.305 135.804 206.872 1.00 43.53 357 ILE D CA 1
ATOM 9917 C C . ILE C 1 354 ? 130.244 137.027 205.968 1.00 39.10 357 ILE D C 1
ATOM 9918 O O . ILE C 1 354 ? 129.277 137.799 206.005 1.00 49.60 357 ILE D O 1
ATOM 9923 N N . ALA C 1 355 ? 131.276 137.226 205.145 1.00 40.29 358 ALA D N 1
ATOM 9924 C CA . ALA C 1 355 ? 131.273 138.360 204.227 1.00 40.57 358 ALA D CA 1
ATOM 9925 C C . ALA C 1 355 ? 130.132 138.259 203.223 1.00 42.97 358 ALA D C 1
ATOM 9926 O O . ALA C 1 355 ? 129.478 139.261 202.912 1.00 49.02 358 ALA D O 1
ATOM 9928 N N . ASP C 1 356 ? 129.885 137.058 202.697 1.00 50.07 359 ASP D N 1
ATOM 9929 C CA . ASP C 1 356 ? 128.789 136.871 201.752 1.00 50.91 359 ASP D CA 1
ATOM 9930 C C . ASP C 1 356 ? 127.442 137.139 202.410 1.00 52.66 359 ASP D C 1
ATOM 9931 O O . ASP C 1 356 ? 126.552 137.741 201.798 1.00 53.08 359 ASP D O 1
ATOM 9936 N N . ARG C 1 357 ? 127.270 136.690 203.654 1.00 52.75 360 ARG D N 1
ATOM 9937 C CA . ARG C 1 357 ? 126.030 136.957 204.376 1.00 51.18 360 ARG D CA 1
ATOM 9938 C C . ARG C 1 357 ? 125.830 138.451 204.593 1.00 54.46 360 ARG D C 1
ATOM 9939 O O . ARG C 1 357 ? 124.729 138.978 204.397 1.00 57.62 360 ARG D O 1
ATOM 9947 N N . LEU C 1 358 ? 126.890 139.152 205.006 1.00 56.40 361 LEU D N 1
ATOM 9948 C CA . LEU C 1 358 ? 126.764 140.577 205.300 1.00 51.26 361 LEU D CA 1
ATOM 9949 C C . LEU C 1 358 ? 126.514 141.389 204.036 1.00 54.79 361 LEU D C 1
ATOM 9950 O O . LEU C 1 358 ? 125.700 142.319 204.043 1.00 62.34 361 LEU D O 1
ATOM 9955 N N . ASN C 1 359 ? 127.207 141.058 202.944 1.00 55.68 362 ASN D N 1
ATOM 9956 C CA . ASN C 1 359 ? 127.027 141.806 201.705 1.00 57.15 362 ASN D CA 1
ATOM 9957 C C . ASN C 1 359 ? 125.639 141.595 201.116 1.00 60.12 362 ASN D C 1
ATOM 9958 O O . ASN C 1 359 ? 125.108 142.491 200.451 1.00 66.36 362 ASN D O 1
ATOM 9963 N N . GLY C 1 360 ? 125.039 140.432 201.351 1.00 67.64 363 GLY D N 1
ATOM 9964 C CA . GLY C 1 360 ? 123.705 140.163 200.838 1.00 69.97 363 GLY D CA 1
ATOM 9965 C C . GLY C 1 360 ? 123.622 140.146 199.328 1.00 76.09 363 GLY D C 1
ATOM 9966 O O . GLY C 1 360 ? 122.665 140.682 198.756 1.00 77.23 363 GLY D O 1
ATOM 9967 N N . ALA C 1 361 ? 124.617 139.548 198.668 1.00 83.92 364 ALA D N 1
ATOM 9968 C CA . ALA C 1 361 ? 124.668 139.445 197.213 1.00 84.27 364 ALA D CA 1
ATOM 9969 C C . ALA C 1 361 ? 124.631 140.817 196.550 1.00 85.31 364 ALA D C 1
ATOM 9970 O O . ALA C 1 361 ? 124.839 141.841 197.209 1.00 83.67 364 ALA D O 1
ATOM 9972 N N . GLY C 1 362 ? 124.377 140.845 195.246 1.00 93.32 365 GLY D N 1
ATOM 9973 C CA . GLY C 1 362 ? 124.306 142.098 194.527 1.00 92.15 365 GLY D CA 1
ATOM 9974 C C . GLY C 1 362 ? 123.035 142.869 194.833 1.00 92.44 365 GLY D C 1
ATOM 9975 O O . GLY C 1 362 ? 122.069 142.358 195.401 1.00 91.82 365 GLY D O 1
ATOM 9976 N N . GLY C 1 363 ? 123.047 144.141 194.439 1.00 100.71 366 GLY D N 1
ATOM 9977 C CA . GLY C 1 363 ? 121.918 145.027 194.643 1.00 102.10 366 GLY D CA 1
ATOM 9978 C C . GLY C 1 363 ? 122.141 146.126 195.657 1.00 103.52 366 GLY D C 1
ATOM 9979 O O . GLY C 1 363 ? 121.231 146.936 195.872 1.00 103.02 366 GLY D O 1
ATOM 9980 N N . GLU C 1 364 ? 123.311 146.187 196.290 1.00 100.50 367 GLU D N 1
ATOM 9981 C CA . GLU C 1 364 ? 123.626 147.231 197.255 1.00 100.50 367 GLU D CA 1
ATOM 9982 C C . GLU C 1 364 ? 124.982 147.830 196.915 1.00 99.90 367 GLU D C 1
ATOM 9983 O O . GLU C 1 364 ? 125.935 147.099 196.627 1.00 98.46 367 GLU D O 1
ATOM 9989 N N . THR C 1 365 ? 125.061 149.159 196.937 1.00 106.30 368 THR D N 1
ATOM 9990 C CA . THR C 1 365 ? 126.292 149.874 196.621 1.00 107.39 368 THR D CA 1
ATOM 9991 C C . THR C 1 365 ? 127.312 149.849 197.762 1.00 106.01 368 THR D C 1
ATOM 9992 O O . THR C 1 365 ? 128.474 149.501 197.521 1.00 105.23 368 THR D O 1
ATOM 9996 N N . PRO C 1 366 ? 126.947 150.202 199.017 1.00 95.69 369 PRO D N 1
ATOM 9997 C CA . PRO C 1 366 ? 127.977 150.276 200.059 1.00 94.17 369 PRO D CA 1
ATOM 9998 C C . PRO C 1 366 ? 128.314 148.912 200.636 1.00 94.83 369 PRO D C 1
ATOM 9999 O O . PRO C 1 366 ? 127.725 148.496 201.639 1.00 95.85 369 PRO D O 1
ATOM 10003 N N . GLN C 1 367 ? 129.238 148.203 199.986 1.00 64.52 370 GLN D N 1
ATOM 10004 C CA . GLN C 1 367 ? 129.667 146.881 200.430 1.00 58.69 370 GLN D CA 1
ATOM 10005 C C . GLN C 1 367 ? 130.008 146.887 201.913 1.00 60.72 370 GLN D C 1
ATOM 10006 O O . GLN C 1 367 ? 130.907 147.608 202.353 1.00 58.31 370 GLN D O 1
ATOM 10012 N N . ARG C 1 368 ? 129.276 146.079 202.683 1.00 54.39 371 ARG D N 1
ATOM 10013 C CA . ARG C 1 368 ? 129.406 146.116 204.136 1.00 48.74 371 ARG D CA 1
ATOM 10014 C C . ARG C 1 368 ? 130.696 145.457 204.606 1.00 51.73 371 ARG D C 1
ATOM 10015 O O . ARG C 1 368 ? 131.361 145.965 205.515 1.00 57.49 371 ARG D O 1
ATOM 10023 N N . ALA C 1 369 ? 131.067 144.328 204.008 1.00 43.37 372 ALA D N 1
ATOM 10024 C CA . ALA C 1 369 ? 132.185 143.535 204.490 1.00 34.94 372 ALA D CA 1
ATOM 10025 C C . ALA C 1 369 ? 133.165 143.254 203.363 1.00 39.11 372 ALA D C 1
ATOM 10026 O O . ALA C 1 369 ? 132.788 143.179 202.191 1.00 47.34 372 ALA D O 1
ATOM 10028 N N . ALA C 1 370 ? 134.434 143.103 203.735 1.00 30.91 373 ALA D N 1
ATOM 10029 C CA . ALA C 1 370 ? 135.487 142.728 202.805 1.00 31.57 373 ALA D CA 1
ATOM 10030 C C . ALA C 1 370 ? 136.467 141.807 203.512 1.00 30.13 373 ALA D C 1
ATOM 10031 O O . ALA C 1 370 ? 136.803 142.028 204.677 1.00 35.95 373 ALA D O 1
ATOM 10033 N N . VAL C 1 371 ? 136.921 140.778 202.804 1.00 31.38 374 VAL D N 1
ATOM 10034 C CA . VAL C 1 371 ? 137.900 139.832 203.326 1.00 24.22 374 VAL D CA 1
ATOM 10035 C C . VAL C 1 371 ? 139.272 140.215 202.795 1.00 24.20 374 VAL D C 1
ATOM 10036 O O . VAL C 1 371 ? 139.455 140.377 201.583 1.00 36.43 374 VAL D O 1
ATOM 10040 N N . PHE C 1 372 ? 140.234 140.364 203.700 1.00 23.61 375 PHE D N 1
ATOM 10041 C CA . PHE C 1 372 ? 141.619 140.651 203.336 1.00 21.03 375 PHE D CA 1
ATOM 10042 C C . PHE C 1 372 ? 142.399 139.349 203.481 1.00 27.85 375 PHE D C 1
ATOM 10043 O O . PHE C 1 372 ? 142.966 139.052 204.533 1.00 28.26 375 PHE D O 1
ATOM 10051 N N . ALA C 1 373 ? 142.415 138.566 202.406 1.00 27.25 376 ALA D N 1
ATOM 10052 C CA . ALA C 1 373 ? 143.020 137.244 202.432 1.00 17.33 376 ALA D CA 1
ATOM 10053 C C . ALA C 1 373 ? 144.532 137.336 202.592 1.00 31.16 376 ALA D C 1
ATOM 10054 O O . ALA C 1 373 ? 145.164 138.318 202.196 1.00 39.09 376 ALA D O 1
ATOM 10056 N N . GLU C 1 374 ? 145.114 136.288 203.181 1.00 29.23 377 GLU D N 1
ATOM 10057 C CA . GLU C 1 374 ? 146.537 136.318 203.499 1.00 26.46 377 GLU D CA 1
ATOM 10058 C C . GLU C 1 374 ? 147.383 136.352 202.230 1.00 24.29 377 GLU D C 1
ATOM 10059 O O . GLU C 1 374 ? 148.458 136.961 202.210 1.00 36.30 377 GLU D O 1
ATOM 10065 N N . ASP C 1 375 ? 146.923 135.693 201.165 1.00 21.51 378 ASP D N 1
ATOM 10066 C CA . ASP C 1 375 ? 147.638 135.643 199.895 1.00 21.29 378 ASP D CA 1
ATOM 10067 C C . ASP C 1 375 ? 147.232 136.762 198.945 1.00 28.40 378 ASP D C 1
ATOM 10068 O O . ASP C 1 375 ? 147.268 136.571 197.723 1.00 36.45 378 ASP D O 1
ATOM 10073 N N . ALA C 1 376 ? 146.824 137.915 199.473 1.00 22.08 379 ALA D N 1
ATOM 10074 C CA . ALA C 1 376 ? 146.436 139.032 198.626 1.00 18.93 379 ALA D CA 1
ATOM 10075 C C . ALA C 1 376 ? 147.615 139.487 197.769 1.00 24.47 379 ALA D C 1
ATOM 10076 O O . ALA C 1 376 ? 148.784 139.298 198.115 1.00 31.07 379 ALA D O 1
ATOM 10078 N N . HIS C 1 377 ? 147.290 140.090 196.631 1.00 27.27 380 HIS D N 1
ATOM 10079 C CA . HIS C 1 377 ? 148.281 140.427 195.621 1.00 23.58 380 HIS D CA 1
ATOM 10080 C C . HIS C 1 377 ? 148.945 141.763 195.915 1.00 29.10 380 HIS D C 1
ATOM 10081 O O . HIS C 1 377 ? 148.283 142.734 196.289 1.00 37.67 380 HIS D O 1
ATOM 10088 N N . LEU C 1 378 ? 150.263 141.799 195.745 1.00 46.29 381 LEU D N 1
ATOM 10089 C CA . LEU C 1 378 ? 151.037 143.032 195.712 1.00 38.90 381 LEU D CA 1
ATOM 10090 C C . LEU C 1 378 ? 151.405 143.305 194.262 1.00 35.54 381 LEU D C 1
ATOM 10091 O O . LEU C 1 378 ? 152.165 142.543 193.657 1.00 41.05 381 LEU D O 1
ATOM 10096 N N . PHE C 1 379 ? 150.869 144.387 193.710 1.00 21.99 382 PHE D N 1
ATOM 10097 C CA . PHE C 1 379 ? 151.020 144.669 192.294 1.00 24.95 382 PHE D CA 1
ATOM 10098 C C . PHE C 1 379 ? 152.401 145.249 191.997 1.00 30.99 382 PHE D C 1
ATOM 10099 O O . PHE C 1 379 ? 153.148 145.654 192.892 1.00 31.33 382 PHE D O 1
ATOM 10107 N N . ASP C 1 380 ? 152.739 145.278 190.712 1.00 30.76 383 ASP D N 1
ATOM 10108 C CA . ASP C 1 380 ? 154.002 145.847 190.242 1.00 21.54 383 ASP D CA 1
ATOM 10109 C C . ASP C 1 380 ? 153.853 147.333 189.930 1.00 26.42 383 ASP D C 1
ATOM 10110 O O . ASP C 1 380 ? 154.171 147.800 188.838 1.00 29.61 383 ASP D O 1
ATOM 10115 N N . THR C 1 381 ? 153.353 148.085 190.906 1.00 30.52 384 THR D N 1
ATOM 10116 C CA . THR C 1 381 ? 153.106 149.512 190.771 1.00 19.50 384 THR D CA 1
ATOM 10117 C C . THR C 1 381 ? 153.621 150.203 192.030 1.00 21.29 384 THR D C 1
ATOM 10118 O O . THR C 1 381 ? 154.122 149.555 192.953 1.00 31.18 384 THR D O 1
ATOM 10122 N N . THR C 1 382 ? 153.482 151.525 192.077 1.00 22.31 385 THR D N 1
ATOM 10123 C CA . THR C 1 382 ? 154.018 152.301 193.184 1.00 18.16 385 THR D CA 1
ATOM 10124 C C . THR C 1 382 ? 153.362 151.897 194.502 1.00 27.68 385 THR D C 1
ATOM 10125 O O . THR C 1 382 ? 152.308 151.258 194.537 1.00 40.57 385 THR D O 1
ATOM 10129 N N . VAL C 1 383 ? 154.017 152.273 195.603 1.00 17.09 386 VAL D N 1
ATOM 10130 C CA . VAL C 1 383 ? 153.482 151.983 196.930 1.00 13.41 386 VAL D CA 1
ATOM 10131 C C . VAL C 1 383 ? 152.134 152.664 197.117 1.00 31.02 386 VAL D C 1
ATOM 10132 O O . VAL C 1 383 ? 151.190 152.074 197.660 1.00 39.41 386 VAL D O 1
ATOM 10136 N N . ARG C 1 384 ? 152.024 153.919 196.675 1.00 26.72 387 ARG D N 1
ATOM 10137 C CA . ARG C 1 384 ? 150.760 154.639 196.776 1.00 21.02 387 ARG D CA 1
ATOM 10138 C C . ARG C 1 384 ? 149.666 153.938 195.982 1.00 22.14 387 ARG D C 1
ATOM 10139 O O . ARG C 1 384 ? 148.547 153.758 196.471 1.00 28.94 387 ARG D O 1
ATOM 10147 N N . ASP C 1 385 ? 149.979 153.521 194.754 1.00 17.81 388 ASP D N 1
ATOM 10148 C CA . ASP C 1 385 ? 148.993 152.818 193.942 1.00 22.11 388 ASP D CA 1
ATOM 10149 C C . ASP C 1 385 ? 148.643 151.460 194.534 1.00 25.19 388 ASP D C 1
ATOM 10150 O O . ASP C 1 385 ? 147.505 151.002 194.397 1.00 29.15 388 ASP D O 1
ATOM 10155 N N . ASN C 1 386 ? 149.604 150.802 195.184 1.00 25.40 389 ASN D N 1
ATOM 10156 C CA . ASN C 1 386 ? 149.311 149.542 195.858 1.00 22.47 389 ASN D CA 1
ATOM 10157 C C . ASN C 1 386 ? 148.356 149.754 197.024 1.00 22.96 389 ASN D C 1
ATOM 10158 O O . ASN C 1 386 ? 147.470 148.928 197.267 1.00 25.79 389 ASN D O 1
ATOM 10163 N N . LEU C 1 387 ? 148.530 150.848 197.765 1.00 33.45 390 LEU D N 1
ATOM 10164 C CA . LEU C 1 387 ? 147.644 151.150 198.883 1.00 32.20 390 LEU D CA 1
ATOM 10165 C C . LEU C 1 387 ? 146.291 151.691 198.440 1.00 29.16 390 LEU D C 1
ATOM 10166 O O . LEU C 1 387 ? 145.311 151.542 199.176 1.00 28.72 390 LEU D O 1
ATOM 10171 N N . LEU C 1 388 ? 146.211 152.306 197.263 1.00 29.97 391 LEU D N 1
ATOM 10172 C CA . LEU C 1 388 ? 144.975 152.920 196.795 1.00 26.01 391 LEU D CA 1
ATOM 10173 C C . LEU C 1 388 ? 144.046 151.941 196.091 1.00 34.50 391 LEU D C 1
ATOM 10174 O O . LEU C 1 388 ? 142.982 152.357 195.622 1.00 38.42 391 LEU D O 1
ATOM 10179 N N . VAL C 1 389 ? 144.416 150.661 195.994 1.00 36.14 392 VAL D N 1
ATOM 10180 C CA . VAL C 1 389 ? 143.534 149.685 195.365 1.00 33.02 392 VAL D CA 1
ATOM 10181 C C . VAL C 1 389 ? 142.271 149.460 196.181 1.00 35.14 392 VAL D C 1
ATOM 10182 O O . VAL C 1 389 ? 141.304 148.888 195.669 1.00 43.03 392 VAL D O 1
ATOM 10186 N N . VAL C 1 390 ? 142.253 149.887 197.441 1.00 34.27 393 VAL D N 1
ATOM 10187 C CA . VAL C 1 390 ? 141.088 149.707 198.298 1.00 34.11 393 VAL D CA 1
ATOM 10188 C C . VAL C 1 390 ? 140.234 150.967 198.265 1.00 34.15 393 VAL D C 1
ATOM 10189 O O . VAL C 1 390 ? 139.052 150.920 197.906 1.00 39.40 393 VAL D O 1
ATOM 10193 N N . ARG C 1 391 ? 140.822 152.098 198.645 1.00 38.99 394 ARG D N 1
ATOM 10194 C CA . ARG C 1 391 ? 140.148 153.391 198.617 1.00 38.81 394 ARG D CA 1
ATOM 10195 C C . ARG C 1 391 ? 140.935 154.322 197.708 1.00 44.66 394 ARG D C 1
ATOM 10196 O O . ARG C 1 391 ? 142.092 154.641 197.996 1.00 45.58 394 ARG D O 1
ATOM 10204 N N . GLY C 1 392 ? 140.306 154.759 196.618 1.00 48.82 395 GLY D N 1
ATOM 10205 C CA . GLY C 1 392 ? 140.994 155.568 195.629 1.00 46.51 395 GLY D CA 1
ATOM 10206 C C . GLY C 1 392 ? 141.076 157.046 195.932 1.00 48.62 395 GLY D C 1
ATOM 10207 O O . GLY C 1 392 ? 141.762 157.772 195.207 1.00 51.66 395 GLY D O 1
ATOM 10208 N N . ASP C 1 393 ? 140.406 157.511 196.982 1.00 54.93 396 ASP D N 1
ATOM 10209 C CA . ASP C 1 393 ? 140.366 158.925 197.333 1.00 55.40 396 ASP D CA 1
ATOM 10210 C C . ASP C 1 393 ? 141.022 159.173 198.686 1.00 59.31 396 ASP D C 1
ATOM 10211 O O . ASP C 1 393 ? 140.513 159.930 199.515 1.00 62.51 396 ASP D O 1
ATOM 10216 N N . ALA C 1 394 ? 142.164 158.536 198.922 1.00 53.26 397 ALA D N 1
ATOM 10217 C CA . ALA C 1 394 ? 142.908 158.692 200.163 1.00 48.68 397 ALA D CA 1
ATOM 10218 C C . ALA C 1 394 ? 144.103 159.605 199.928 1.00 48.88 397 ALA D C 1
ATOM 10219 O O . ALA C 1 394 ? 144.905 159.366 199.019 1.00 50.22 397 ALA D O 1
ATOM 10221 N N . THR C 1 395 ? 144.216 160.648 200.746 1.00 42.17 398 THR D N 1
ATOM 10222 C CA . THR C 1 395 ? 145.317 161.587 200.615 1.00 44.33 398 THR D CA 1
ATOM 10223 C C . THR C 1 395 ? 146.620 160.956 201.096 1.00 45.55 398 THR D C 1
ATOM 10224 O O . THR C 1 395 ? 146.631 159.954 201.814 1.00 48.44 398 THR D O 1
ATOM 10228 N N . ASP C 1 396 ? 147.736 161.561 200.681 1.00 33.97 399 ASP D N 1
ATOM 10229 C CA . ASP C 1 396 ? 149.044 161.022 201.033 1.00 31.65 399 ASP D CA 1
ATOM 10230 C C . ASP C 1 396 ? 149.300 161.085 202.533 1.00 34.03 399 ASP D C 1
ATOM 10231 O O . ASP C 1 396 ? 150.055 160.262 203.064 1.00 44.67 399 ASP D O 1
ATOM 10236 N N . THR C 1 397 ? 148.692 162.046 203.230 1.00 31.24 400 THR D N 1
ATOM 10237 C CA . THR C 1 397 ? 148.846 162.112 204.679 1.00 37.61 400 THR D CA 1
ATOM 10238 C C . THR C 1 397 ? 148.265 160.873 205.349 1.00 41.79 400 THR D C 1
ATOM 10239 O O . THR C 1 397 ? 148.875 160.309 206.265 1.00 41.18 400 THR D O 1
ATOM 10243 N N . GLU C 1 398 ? 147.088 160.430 204.898 1.00 39.76 401 GLU D N 1
ATOM 10244 C CA . GLU C 1 398 ? 146.487 159.221 205.450 1.00 37.30 401 GLU D CA 1
ATOM 10245 C C . GLU C 1 398 ? 147.339 157.994 205.153 1.00 40.10 401 GLU D C 1
ATOM 10246 O O . GLU C 1 398 ? 147.511 157.124 206.016 1.00 45.15 401 GLU D O 1
ATOM 10252 N N . LEU C 1 399 ? 147.878 157.905 203.934 1.00 31.30 402 LEU D N 1
ATOM 10253 C CA . LEU C 1 399 ? 148.738 156.781 203.584 1.00 28.81 402 LEU D CA 1
ATOM 10254 C C . LEU C 1 399 ? 149.981 156.746 204.463 1.00 27.91 402 LEU D C 1
ATOM 10255 O O . LEU C 1 399 ? 150.372 155.681 204.957 1.00 41.50 402 LEU D O 1
ATOM 10260 N N . VAL C 1 400 ? 150.614 157.902 204.670 1.00 22.35 403 VAL D N 1
ATOM 10261 C CA . VAL C 1 400 ? 151.822 157.952 205.487 1.00 26.25 403 VAL D CA 1
ATOM 10262 C C . VAL C 1 400 ? 151.501 157.623 206.939 1.00 27.93 403 VAL D C 1
ATOM 10263 O O . VAL C 1 400 ? 152.272 156.932 207.615 1.00 33.96 403 VAL D O 1
ATOM 10267 N N . ALA C 1 401 ? 150.359 158.099 207.442 1.00 24.13 404 ALA D N 1
ATOM 10268 C CA . ALA C 1 401 ? 149.966 157.770 208.808 1.00 26.88 404 ALA D CA 1
ATOM 10269 C C . ALA C 1 401 ? 149.741 156.272 208.974 1.00 31.26 404 ALA D C 1
ATOM 10270 O O . ALA C 1 401 ? 150.189 155.675 209.961 1.00 30.15 404 ALA D O 1
ATOM 10272 N N . ALA C 1 402 ? 149.052 155.646 208.015 1.00 29.78 405 ALA D N 1
ATOM 10273 C CA . ALA C 1 402 ? 148.824 154.206 208.091 1.00 22.28 405 ALA D CA 1
ATOM 10274 C C . ALA C 1 402 ? 150.134 153.434 208.025 1.00 27.40 405 ALA D C 1
ATOM 10275 O O . ALA C 1 402 ? 150.349 152.490 208.797 1.00 35.19 405 ALA D O 1
ATOM 10277 N N . LEU C 1 403 ? 151.031 153.830 207.118 1.00 24.57 406 LEU D N 1
ATOM 10278 C CA . LEU C 1 403 ? 152.317 153.151 207.005 1.00 12.68 406 LEU D CA 1
ATOM 10279 C C . LEU C 1 403 ? 153.129 153.293 208.284 1.00 16.62 406 LEU D C 1
ATOM 10280 O O . LEU C 1 403 ? 153.780 152.339 208.725 1.00 29.78 406 LEU D O 1
ATOM 10285 N N . ASP C 1 404 ? 153.110 154.481 208.892 1.00 25.19 407 ASP D N 1
ATOM 10286 C CA . ASP C 1 404 ? 153.844 154.689 210.134 1.00 20.73 407 ASP D CA 1
ATOM 10287 C C . ASP C 1 404 ? 153.251 153.871 211.273 1.00 28.82 407 ASP D C 1
ATOM 10288 O O . ASP C 1 404 ? 153.989 153.344 212.114 1.00 39.84 407 ASP D O 1
ATOM 10293 N N . ARG C 1 405 ? 151.925 153.753 211.323 1.00 35.07 408 ARG D N 1
ATOM 10294 C CA . ARG C 1 405 ? 151.298 153.039 212.426 1.00 32.80 408 ARG D CA 1
ATOM 10295 C C . ARG C 1 405 ? 151.305 151.525 212.248 1.00 25.31 408 ARG D C 1
ATOM 10296 O O . ARG C 1 405 ? 151.078 150.807 213.227 1.00 33.79 408 ARG D O 1
ATOM 10304 N N . VAL C 1 406 ? 151.570 151.014 211.039 1.00 23.24 409 VAL D N 1
ATOM 10305 C CA . VAL C 1 406 ? 151.761 149.574 210.869 1.00 22.88 409 VAL D CA 1
ATOM 10306 C C . VAL C 1 406 ? 153.223 149.161 210.962 1.00 28.53 409 VAL D C 1
ATOM 10307 O O . VAL C 1 406 ? 153.533 147.977 210.777 1.00 40.20 409 VAL D O 1
ATOM 10311 N N . GLY C 1 407 ? 154.129 150.091 211.243 1.00 19.44 410 GLY D N 1
ATOM 10312 C CA . GLY C 1 407 ? 155.528 149.767 211.420 1.00 17.50 410 GLY D CA 1
ATOM 10313 C C . GLY C 1 407 ? 156.412 149.944 210.207 1.00 21.67 410 GLY D C 1
ATOM 10314 O O . GLY C 1 407 ? 157.536 149.429 210.208 1.00 30.93 410 GLY D O 1
ATOM 10315 N N . LEU C 1 408 ? 155.951 150.650 209.175 1.00 16.85 411 LEU D N 1
ATOM 10316 C CA . LEU C 1 408 ? 156.722 150.844 207.954 1.00 19.43 411 LEU D CA 1
ATOM 10317 C C . LEU C 1 408 ? 157.171 152.289 207.765 1.00 25.14 411 LEU D C 1
ATOM 10318 O O . LEU C 1 408 ? 157.425 152.709 206.632 1.00 20.72 411 LEU D O 1
ATOM 10323 N N . GLY C 1 409 ? 157.257 153.065 208.846 1.00 27.96 412 GLY D N 1
ATOM 10324 C CA . GLY C 1 409 ? 157.733 154.434 208.717 1.00 25.52 412 GLY D CA 1
ATOM 10325 C C . GLY C 1 409 ? 159.195 154.506 208.316 1.00 25.41 412 GLY D C 1
ATOM 10326 O O . GLY C 1 409 ? 159.572 155.276 207.427 1.00 24.08 412 GLY D O 1
ATOM 10327 N N . GLU C 1 410 ? 160.037 153.694 208.959 1.00 21.37 413 GLU D N 1
ATOM 10328 C CA . GLU C 1 410 ? 161.456 153.684 208.623 1.00 19.59 413 GLU D CA 1
ATOM 10329 C C . GLU C 1 410 ? 161.703 153.055 207.260 1.00 22.94 413 GLU D C 1
ATOM 10330 O O . GLU C 1 410 ? 162.634 153.458 206.555 1.00 23.70 413 GLU D O 1
ATOM 10336 N N . TRP C 1 411 ? 160.896 152.062 206.879 1.00 26.75 414 TRP D N 1
ATOM 10337 C CA . TRP C 1 411 ? 161.002 151.497 205.539 1.00 20.02 414 TRP D CA 1
ATOM 10338 C C . TRP C 1 411 ? 160.655 152.534 204.480 1.00 19.78 414 TRP D C 1
ATOM 10339 O O . TRP C 1 411 ? 161.335 152.636 203.452 1.00 20.76 414 TRP D O 1
ATOM 10350 N N . LEU C 1 412 ? 159.600 153.315 204.716 1.00 19.83 415 LEU D N 1
ATOM 10351 C CA . LEU C 1 412 ? 159.207 154.345 203.761 1.00 18.23 415 LEU D CA 1
ATOM 10352 C C . LEU C 1 412 ? 160.218 155.483 203.708 1.00 27.43 415 LEU D C 1
ATOM 10353 O O . LEU C 1 412 ? 160.444 156.057 202.637 1.00 30.71 415 LEU D O 1
ATOM 10358 N N . ALA C 1 413 ? 160.830 155.826 204.845 1.00 22.44 416 ALA D N 1
ATOM 10359 C CA . ALA C 1 413 ? 161.820 156.898 204.849 1.00 19.40 416 ALA D CA 1
ATOM 10360 C C . ALA C 1 413 ? 163.041 156.542 204.012 1.00 23.89 416 ALA D C 1
ATOM 10361 O O . ALA C 1 413 ? 163.697 157.434 203.462 1.00 34.37 416 ALA D O 1
ATOM 10363 N N . GLY C 1 414 ? 163.365 155.259 203.903 1.00 21.72 417 GLY D N 1
ATOM 10364 C CA . GLY C 1 414 ? 164.492 154.803 203.121 1.00 21.08 417 GLY D CA 1
ATOM 10365 C C . GLY C 1 414 ? 164.190 154.485 201.674 1.00 25.09 417 GLY D C 1
ATOM 10366 O O . GLY C 1 414 ? 165.077 154.006 200.961 1.00 33.53 417 GLY D O 1
ATOM 10367 N N . LEU C 1 415 ? 162.969 154.728 201.216 1.00 14.23 418 LEU D N 1
ATOM 10368 C CA . LEU C 1 415 ? 162.630 154.457 199.827 1.00 15.91 418 LEU D CA 1
ATOM 10369 C C . LEU C 1 415 ? 163.139 155.586 198.934 1.00 28.57 418 LEU D C 1
ATOM 10370 O O . LEU C 1 415 ? 163.047 156.759 199.305 1.00 42.31 418 LEU D O 1
ATOM 10375 N N . PRO C 1 416 ? 163.692 155.259 197.762 1.00 30.22 419 PRO D N 1
ATOM 10376 C CA . PRO C 1 416 ? 164.237 156.318 196.893 1.00 26.67 419 PRO D CA 1
ATOM 10377 C C . PRO C 1 416 ? 163.214 157.364 196.481 1.00 25.93 419 PRO D C 1
ATOM 10378 O O . PRO C 1 416 ? 163.558 158.547 196.378 1.00 28.05 419 PRO D O 1
ATOM 10382 N N . ASP C 1 417 ? 161.963 156.965 196.241 1.00 16.39 420 ASP D N 1
ATOM 10383 C CA . ASP C 1 417 ? 160.921 157.893 195.815 1.00 15.49 420 ASP D CA 1
ATOM 10384 C C . ASP C 1 417 ? 159.766 157.964 196.806 1.00 19.06 420 ASP D C 1
ATOM 10385 O O . ASP C 1 417 ? 158.677 158.419 196.446 1.00 22.37 420 ASP D O 1
ATOM 10390 N N . GLY C 1 418 ? 159.977 157.527 198.043 1.00 18.07 421 GLY D N 1
ATOM 10391 C CA . GLY C 1 418 ? 158.908 157.592 199.027 1.00 20.84 421 GLY D CA 1
ATOM 10392 C C . GLY C 1 418 ? 157.728 156.737 198.612 1.00 23.77 421 GLY D C 1
ATOM 10393 O O . GLY C 1 418 ? 157.860 155.536 198.351 1.00 41.15 421 GLY D O 1
ATOM 10394 N N . LEU C 1 419 ? 156.553 157.359 198.540 1.00 10.68 422 LEU D N 1
ATOM 10395 C CA . LEU C 1 419 ? 155.342 156.658 198.131 1.00 14.90 422 LEU D CA 1
ATOM 10396 C C . LEU C 1 419 ? 155.291 156.385 196.636 1.00 24.10 422 LEU D C 1
ATOM 10397 O O . LEU C 1 419 ? 154.323 155.774 196.173 1.00 27.87 422 LEU D O 1
ATOM 10402 N N . SER C 1 420 ? 156.290 156.825 195.873 1.00 24.12 423 SER D N 1
ATOM 10403 C CA . SER C 1 420 ? 156.314 156.647 194.428 1.00 14.72 423 SER D CA 1
ATOM 10404 C C . SER C 1 420 ? 157.293 155.570 193.981 1.00 18.45 423 SER D C 1
ATOM 10405 O O . SER C 1 420 ? 157.551 155.444 192.781 1.00 30.48 423 SER D O 1
ATOM 10408 N N . THR C 1 421 ? 157.853 154.800 194.911 1.00 13.67 424 THR D N 1
ATOM 10409 C CA . THR C 1 421 ? 158.753 153.718 194.537 1.00 12.01 424 THR D CA 1
ATOM 10410 C C . THR C 1 421 ? 157.973 152.614 193.833 1.00 29.24 424 THR D C 1
ATOM 10411 O O . THR C 1 421 ? 156.901 152.207 194.285 1.00 31.60 424 THR D O 1
ATOM 10415 N N . VAL C 1 422 ? 158.532 152.113 192.730 1.00 26.74 425 VAL D N 1
ATOM 10416 C CA . VAL C 1 422 ? 157.757 151.305 191.793 1.00 10.08 425 VAL D CA 1
ATOM 10417 C C . VAL C 1 422 ? 157.486 149.890 192.293 1.00 21.58 425 VAL D C 1
ATOM 10418 O O . VAL C 1 422 ? 156.525 149.260 191.834 1.00 32.00 425 VAL D O 1
ATOM 10422 N N . LEU C 1 423 ? 158.293 149.368 193.218 1.00 25.66 426 LEU D N 1
ATOM 10423 C CA . LEU C 1 423 ? 158.133 148.003 193.727 1.00 28.72 426 LEU D CA 1
ATOM 10424 C C . LEU C 1 423 ? 158.182 146.986 192.584 1.00 26.01 426 LEU D C 1
ATOM 10425 O O . LEU C 1 423 ? 157.208 146.294 192.286 1.00 22.83 426 LEU D O 1
ATOM 10430 N N . VAL C 1 424 ? 159.344 146.915 191.938 1.00 32.54 427 VAL D N 1
ATOM 10431 C CA . VAL C 1 424 ? 159.519 146.034 190.788 1.00 23.59 427 VAL D CA 1
ATOM 10432 C C . VAL C 1 424 ? 159.496 144.585 191.258 1.00 22.77 427 VAL D C 1
ATOM 10433 O O . VAL C 1 424 ? 160.312 144.172 192.090 1.00 26.02 427 VAL D O 1
ATOM 10437 N N . GLY C 1 425 ? 158.568 143.803 190.712 1.00 13.14 428 GLY D N 1
ATOM 10438 C CA . GLY C 1 425 ? 158.402 142.416 191.085 1.00 23.36 428 GLY D CA 1
ATOM 10439 C C . GLY C 1 425 ? 157.230 142.139 192.000 1.00 26.28 428 GLY D C 1
ATOM 10440 O O . GLY C 1 425 ? 156.890 140.968 192.203 1.00 32.14 428 GLY D O 1
ATOM 10441 N N . GLY C 1 426 ? 156.602 143.174 192.552 1.00 22.38 429 GLY D N 1
ATOM 10442 C CA . GLY C 1 426 ? 155.486 142.986 193.455 1.00 19.83 429 GLY D CA 1
ATOM 10443 C C . GLY C 1 426 ? 155.919 142.568 194.843 1.00 22.39 429 GLY D C 1
ATOM 10444 O O . GLY C 1 426 ? 156.549 143.347 195.564 1.00 16.65 429 GLY D O 1
ATOM 10445 N N . ALA C 1 427 ? 155.584 141.337 195.231 1.00 29.56 430 ALA D N 1
ATOM 10446 C CA . ALA C 1 427 ? 156.006 140.812 196.523 1.00 21.29 430 ALA D CA 1
ATOM 10447 C C . ALA C 1 427 ? 157.489 140.479 196.566 1.00 23.43 430 ALA D C 1
ATOM 10448 O O . ALA C 1 427 ? 158.013 140.207 197.651 1.00 28.63 430 ALA D O 1
ATOM 10450 N N . ALA C 1 428 ? 158.172 140.486 195.422 1.00 24.32 431 ALA D N 1
ATOM 10451 C CA . ALA C 1 428 ? 159.602 140.219 195.375 1.00 23.68 431 ALA D CA 1
ATOM 10452 C C . ALA C 1 428 ? 160.447 141.441 195.702 1.00 27.23 431 ALA D C 1
ATOM 10453 O O . ALA C 1 428 ? 161.654 141.297 195.919 1.00 36.01 431 ALA D O 1
ATOM 10455 N N . ALA C 1 429 ? 159.852 142.629 195.741 1.00 23.65 432 ALA D N 1
ATOM 10456 C CA . ALA C 1 429 ? 160.576 143.858 196.030 1.00 18.14 432 ALA D CA 1
ATOM 10457 C C . ALA C 1 429 ? 160.567 144.220 197.507 1.00 23.70 432 ALA D C 1
ATOM 10458 O O . ALA C 1 429 ? 161.130 145.253 197.879 1.00 31.05 432 ALA D O 1
ATOM 10460 N N . VAL C 1 430 ? 159.942 143.405 198.351 1.00 26.31 433 VAL D N 1
ATOM 10461 C CA . VAL C 1 430 ? 159.852 143.643 199.782 1.00 19.40 433 VAL D CA 1
ATOM 10462 C C . VAL C 1 430 ? 160.163 142.337 200.504 1.00 19.88 433 VAL D C 1
ATOM 10463 O O . VAL C 1 430 ? 160.514 141.329 199.888 1.00 29.26 433 VAL D O 1
ATOM 10467 N N . SER C 1 431 ? 160.038 142.376 201.842 1.00 13.40 434 SER D N 1
ATOM 10468 C CA . SER C 1 431 ? 160.278 141.175 202.675 1.00 10.55 434 SER D CA 1
ATOM 10469 C C . SER C 1 431 ? 158.929 140.659 203.184 1.00 31.92 434 SER D C 1
ATOM 10470 O O . SER C 1 431 ? 157.950 141.427 203.128 1.00 42.43 434 SER D O 1
ATOM 10473 N N . ALA C 1 432 ? 158.872 139.463 203.706 1.00 20.99 435 ALA D N 1
ATOM 10474 C CA . ALA C 1 432 ? 157.623 138.821 204.100 1.00 7.81 435 ALA D CA 1
ATOM 10475 C C . ALA C 1 432 ? 156.882 139.649 205.142 1.00 21.23 435 ALA D C 1
ATOM 10476 O O . ALA C 1 432 ? 155.679 139.909 205.007 1.00 41.37 435 ALA D O 1
ATOM 10478 N N . GLY C 1 433 ? 157.588 140.079 206.188 1.00 20.71 436 GLY D N 1
ATOM 10479 C CA . GLY C 1 433 ? 156.955 140.899 207.207 1.00 17.28 436 GLY D CA 1
ATOM 10480 C C . GLY C 1 433 ? 156.533 142.256 206.683 1.00 20.92 436 GLY D C 1
ATOM 10481 O O . GLY C 1 433 ? 155.479 142.775 207.058 1.00 27.44 436 GLY D O 1
ATOM 10482 N N . GLN C 1 434 ? 157.346 142.850 205.807 1.00 26.38 437 GLN D N 1
ATOM 10483 C CA . GLN C 1 434 ? 156.977 144.128 205.210 1.00 18.77 437 GLN D CA 1
ATOM 10484 C C . GLN C 1 434 ? 155.741 143.991 204.329 1.00 25.32 437 GLN D C 1
ATOM 10485 O O . GLN C 1 434 ? 154.873 144.869 204.332 1.00 41.67 437 GLN D O 1
ATOM 10491 N N . ARG C 1 435 ? 155.639 142.895 203.574 1.00 37.50 438 ARG D N 1
ATOM 10492 C CA . ARG C 1 435 ? 154.438 142.658 202.777 1.00 35.40 438 ARG D CA 1
ATOM 10493 C C . ARG C 1 435 ? 153.215 142.457 203.666 1.00 34.09 438 ARG D C 1
ATOM 10494 O O . ARG C 1 435 ? 152.125 142.962 203.364 1.00 38.86 438 ARG D O 1
ATOM 10502 N N . ARG C 1 436 ? 153.377 141.724 204.770 1.00 20.76 439 ARG D N 1
ATOM 10503 C CA . ARG C 1 436 ? 152.272 141.552 205.707 1.00 14.93 439 ARG D CA 1
ATOM 10504 C C . ARG C 1 436 ? 151.819 142.892 206.273 1.00 31.47 439 ARG D C 1
ATOM 10505 O O . ARG C 1 436 ? 150.615 143.165 206.367 1.00 43.61 439 ARG D O 1
ATOM 10513 N N . ARG C 1 437 ? 152.774 143.747 206.645 1.00 31.97 440 ARG D N 1
ATOM 10514 C CA . ARG C 1 437 ? 152.433 145.066 207.165 1.00 14.84 440 ARG D CA 1
ATOM 10515 C C . ARG C 1 437 ? 151.761 145.922 206.100 1.00 19.64 440 ARG D C 1
ATOM 10516 O O . ARG C 1 437 ? 150.868 146.717 206.406 1.00 33.83 440 ARG D O 1
ATOM 10524 N N . LEU C 1 438 ? 152.181 145.779 204.841 1.00 18.92 441 LEU D N 1
ATOM 10525 C CA . LEU C 1 438 ? 151.525 146.500 203.755 1.00 22.07 441 LEU D CA 1
ATOM 10526 C C . LEU C 1 438 ? 150.072 146.067 203.602 1.00 27.45 441 LEU D C 1
ATOM 10527 O O . LEU C 1 438 ? 149.188 146.900 203.369 1.00 32.54 441 LEU D O 1
ATOM 10532 N N . LEU C 1 439 ? 149.805 144.765 203.720 1.00 35.35 442 LEU D N 1
ATOM 10533 C CA . LEU C 1 439 ? 148.422 144.295 203.653 1.00 27.04 442 LEU D CA 1
ATOM 10534 C C . LEU C 1 439 ? 147.605 144.803 204.839 1.00 23.73 442 LEU D C 1
ATOM 10535 O O . LEU C 1 439 ? 146.428 145.163 204.686 1.00 28.15 442 LEU D O 1
ATOM 10540 N N . ILE C 1 440 ? 148.209 144.844 206.029 1.00 20.99 443 ILE D N 1
ATOM 10541 C CA . ILE C 1 440 ? 147.517 145.408 207.188 1.00 23.25 443 ILE D CA 1
ATOM 10542 C C . ILE C 1 440 ? 147.209 146.885 206.962 1.00 28.43 443 ILE D C 1
ATOM 10543 O O . ILE C 1 440 ? 146.146 147.381 207.353 1.00 28.75 443 ILE D O 1
ATOM 10548 N N . ALA C 1 441 ? 148.138 147.613 206.339 1.00 29.68 444 ALA D N 1
ATOM 10549 C CA . ALA C 1 441 ? 147.893 149.017 206.022 1.00 20.13 444 ALA D CA 1
ATOM 10550 C C . ALA C 1 441 ? 146.763 149.164 205.012 1.00 24.03 444 ALA D C 1
ATOM 10551 O O . ALA C 1 441 ? 145.950 150.092 205.108 1.00 30.31 444 ALA D O 1
ATOM 10553 N N . ARG C 1 442 ? 146.708 148.268 204.023 1.00 34.55 445 ARG D N 1
ATOM 10554 C CA . ARG C 1 442 ? 145.572 148.234 203.107 1.00 24.43 445 ARG D CA 1
ATOM 10555 C C . ARG C 1 442 ? 144.265 148.088 203.873 1.00 26.47 445 ARG D C 1
ATOM 10556 O O . ARG C 1 442 ? 143.285 148.790 203.598 1.00 26.01 445 ARG D O 1
ATOM 10564 N N . ALA C 1 443 ? 144.235 147.166 204.836 1.00 29.97 446 ALA D N 1
ATOM 10565 C CA . ALA C 1 443 ? 143.027 146.970 205.633 1.00 17.69 446 ALA D CA 1
ATOM 10566 C C . ALA C 1 443 ? 142.680 148.221 206.433 1.00 27.15 446 ALA D C 1
ATOM 10567 O O . ALA C 1 443 ? 141.506 148.590 206.545 1.00 31.80 446 ALA D O 1
ATOM 10569 N N . LEU C 1 444 ? 143.692 148.878 207.005 1.00 37.85 447 LEU D N 1
ATOM 10570 C CA . LEU C 1 444 ? 143.458 150.077 207.808 1.00 26.31 447 LEU D CA 1
ATOM 10571 C C . LEU C 1 444 ? 142.896 151.217 206.968 1.00 29.11 447 LEU D C 1
ATOM 10572 O O . LEU C 1 444 ? 141.987 151.931 207.407 1.00 31.71 447 LEU D O 1
ATOM 10577 N N . ILE C 1 445 ? 143.435 151.411 205.763 1.00 34.97 448 ILE D N 1
ATOM 10578 C CA . ILE C 1 445 ? 143.011 152.516 204.910 1.00 24.19 448 ILE D CA 1
ATOM 10579 C C . ILE C 1 445 ? 141.566 152.337 204.455 1.00 31.38 448 ILE D C 1
ATOM 10580 O O . ILE C 1 445 ? 140.863 153.321 204.193 1.00 40.72 448 ILE D O 1
ATOM 10585 N N . SER C 1 446 ? 141.088 151.095 204.395 1.00 32.02 449 SER D N 1
ATOM 10586 C CA . SER C 1 446 ? 139.752 150.795 203.900 1.00 29.09 449 SER D CA 1
ATOM 10587 C C . SER C 1 446 ? 138.680 151.537 204.693 1.00 37.33 449 SER D C 1
ATOM 10588 O O . SER C 1 446 ? 138.892 151.981 205.824 1.00 39.93 449 SER D O 1
ATOM 10591 N N . ALA C 1 447 ? 137.504 151.661 204.076 1.00 42.31 450 ALA D N 1
ATOM 10592 C CA . ALA C 1 447 ? 136.349 152.299 204.693 1.00 39.62 450 ALA D CA 1
ATOM 10593 C C . ALA C 1 447 ? 135.207 151.317 204.930 1.00 42.88 450 ALA D C 1
ATOM 10594 O O . ALA C 1 447 ? 134.065 151.738 205.136 1.00 45.38 450 ALA D O 1
ATOM 10596 N N . PHE C 1 448 ? 135.493 150.023 204.899 1.00 45.73 451 PHE D N 1
ATOM 10597 C CA . PHE C 1 448 ? 134.448 149.022 205.072 1.00 41.82 451 PHE D CA 1
ATOM 10598 C C . PHE C 1 448 ? 133.986 148.990 206.524 1.00 41.93 451 PHE D C 1
ATOM 10599 O O . PHE C 1 448 ? 134.823 148.990 207.434 1.00 41.30 451 PHE D O 1
ATOM 10607 N N . PRO C 1 449 ? 132.677 148.981 206.783 1.00 42.37 452 PRO D N 1
ATOM 10608 C CA . PRO C 1 449 ? 132.209 148.857 208.173 1.00 39.65 452 PRO D CA 1
ATOM 10609 C C . PRO C 1 449 ? 132.675 147.585 208.856 1.00 43.53 452 PRO D C 1
ATOM 10610 O O . PRO C 1 449 ? 132.942 147.604 210.064 1.00 50.36 452 PRO D O 1
ATOM 10614 N N . VAL C 1 450 ? 132.781 146.479 208.124 1.00 40.22 453 VAL D N 1
ATOM 10615 C CA . VAL C 1 450 ? 133.233 145.204 208.665 1.00 37.66 453 VAL D CA 1
ATOM 10616 C C . VAL C 1 450 ? 134.506 144.804 207.938 1.00 37.20 453 VAL D C 1
ATOM 10617 O O . VAL C 1 450 ? 134.536 144.768 206.703 1.00 41.64 453 VAL D O 1
ATOM 10621 N N . VAL C 1 451 ? 135.553 144.507 208.701 1.00 35.92 454 VAL D N 1
ATOM 10622 C CA . VAL C 1 451 ? 136.844 144.102 208.158 1.00 31.65 454 VAL D CA 1
ATOM 10623 C C . VAL C 1 451 ? 137.129 142.687 208.641 1.00 32.58 454 VAL D C 1
ATOM 10624 O O . VAL C 1 451 ? 137.138 142.429 209.850 1.00 37.27 454 VAL D O 1
ATOM 10628 N N . LEU C 1 452 ? 137.357 141.775 207.700 1.00 27.80 455 LEU D N 1
ATOM 10629 C CA . LEU C 1 452 ? 137.633 140.374 207.998 1.00 26.60 455 LEU D CA 1
ATOM 10630 C C . LEU C 1 452 ? 139.071 140.073 207.596 1.00 28.72 455 LEU D C 1
ATOM 10631 O O . LEU C 1 452 ? 139.390 140.022 206.404 1.00 34.72 455 LEU D O 1
ATOM 10636 N N . LEU C 1 453 ? 139.933 139.869 208.587 1.00 27.21 456 LEU D N 1
ATOM 10637 C CA . LEU C 1 453 ? 141.354 139.655 208.361 1.00 28.94 456 LEU D CA 1
ATOM 10638 C C . LEU C 1 453 ? 141.693 138.175 208.482 1.00 31.32 456 LEU D C 1
ATOM 10639 O O . LEU C 1 453 ? 141.189 137.482 209.369 1.00 35.24 456 LEU D O 1
ATOM 10644 N N . ASP C 1 454 ? 142.557 137.703 207.588 1.00 28.26 457 ASP D N 1
ATOM 10645 C CA . ASP C 1 454 ? 142.930 136.295 207.500 1.00 24.51 457 ASP D CA 1
ATOM 10646 C C . ASP C 1 454 ? 144.409 136.159 207.835 1.00 27.75 457 ASP D C 1
ATOM 10647 O O . ASP C 1 454 ? 145.266 136.493 207.009 1.00 40.06 457 ASP D O 1
ATOM 10652 N N . GLN C 1 455 ? 144.703 135.657 209.038 1.00 23.52 458 GLN D N 1
ATOM 10653 C CA . GLN C 1 455 ? 146.064 135.473 209.533 1.00 31.15 458 GLN D CA 1
ATOM 10654 C C . GLN C 1 455 ? 146.885 136.741 209.334 1.00 40.19 458 GLN D C 1
ATOM 10655 O O . GLN C 1 455 ? 147.843 136.743 208.550 1.00 34.68 458 GLN D O 1
ATOM 10661 N N . PRO C 1 456 ? 146.548 137.836 210.021 1.00 32.58 459 PRO D N 1
ATOM 10662 C CA . PRO C 1 456 ? 147.201 139.118 209.735 1.00 25.75 459 PRO D CA 1
ATOM 10663 C C . PRO C 1 456 ? 148.565 139.291 210.381 1.00 32.29 459 PRO D C 1
ATOM 10664 O O . PRO C 1 456 ? 149.282 140.228 210.012 1.00 40.64 459 PRO D O 1
ATOM 10668 N N . THR C 1 457 ? 148.950 138.435 211.326 1.00 30.65 460 THR D N 1
ATOM 10669 C CA . THR C 1 457 ? 150.227 138.561 212.016 1.00 30.61 460 THR D CA 1
ATOM 10670 C C . THR C 1 457 ? 151.183 137.425 211.667 1.00 33.60 460 THR D C 1
ATOM 10671 O O . THR C 1 457 ? 151.989 137.006 212.500 1.00 43.02 460 THR D O 1
ATOM 10675 N N . GLU C 1 458 ? 151.102 136.916 210.442 1.00 22.86 461 GLU D N 1
ATOM 10676 C CA . GLU C 1 458 ? 152.030 135.903 209.967 1.00 27.94 461 GLU D CA 1
ATOM 10677 C C . GLU C 1 458 ? 153.291 136.565 209.429 1.00 35.27 461 GLU D C 1
ATOM 10678 O O . GLU C 1 458 ? 153.231 137.638 208.821 1.00 41.45 461 GLU D O 1
ATOM 10684 N N . ASN C 1 459 ? 154.433 135.920 209.667 1.00 31.38 462 ASN D N 1
ATOM 10685 C CA . ASN C 1 459 ? 155.747 136.409 209.254 1.00 28.22 462 ASN D CA 1
ATOM 10686 C C . ASN C 1 459 ? 156.102 137.741 209.901 1.00 31.09 462 ASN D C 1
ATOM 10687 O O . ASN C 1 459 ? 156.983 138.453 209.414 1.00 37.71 462 ASN D O 1
ATOM 10692 N N . LEU C 1 460 ? 155.437 138.097 210.995 1.00 34.36 463 LEU D N 1
ATOM 10693 C CA . LEU C 1 460 ? 155.706 139.353 211.672 1.00 31.46 463 LEU D CA 1
ATOM 10694 C C . LEU C 1 460 ? 156.795 139.180 212.726 1.00 31.86 463 LEU D C 1
ATOM 10695 O O . LEU C 1 460 ? 157.219 138.070 213.053 1.00 37.94 463 LEU D O 1
ATOM 10700 N N . ASP C 1 461 ? 157.241 140.310 213.263 1.00 41.44 464 ASP D N 1
ATOM 10701 C CA . ASP C 1 461 ? 158.330 140.333 214.222 1.00 38.53 464 ASP D CA 1
ATOM 10702 C C . ASP C 1 461 ? 157.902 139.715 215.549 1.00 41.86 464 ASP D C 1
ATOM 10703 O O . ASP C 1 461 ? 156.718 139.660 215.889 1.00 45.30 464 ASP D O 1
ATOM 10708 N N . ALA C 1 462 ? 158.896 139.244 216.304 1.00 48.75 465 ALA D N 1
ATOM 10709 C CA . ALA C 1 462 ? 158.618 138.679 217.620 1.00 54.14 465 ALA D CA 1
ATOM 10710 C C . ALA C 1 462 ? 158.075 139.737 218.572 1.00 53.72 465 ALA D C 1
ATOM 10711 O O . ALA C 1 462 ? 157.160 139.467 219.358 1.00 54.24 465 ALA D O 1
ATOM 10713 N N . GLY C 1 463 ? 158.628 140.948 218.519 1.00 58.56 466 GLY D N 1
ATOM 10714 C CA . GLY C 1 463 ? 158.195 142.025 219.385 1.00 59.92 466 GLY D CA 1
ATOM 10715 C C . GLY C 1 463 ? 157.005 142.822 218.906 1.00 62.04 466 GLY D C 1
ATOM 10716 O O . GLY C 1 463 ? 156.514 143.682 219.643 1.00 67.54 466 GLY D O 1
ATOM 10717 N N . ASP C 1 464 ? 156.524 142.569 217.687 1.00 52.16 467 ASP D N 1
ATOM 10718 C CA . ASP C 1 464 ? 155.410 143.320 217.128 1.00 51.48 467 ASP D CA 1
ATOM 10719 C C . ASP C 1 464 ? 154.179 142.482 216.819 1.00 59.19 467 ASP D C 1
ATOM 10720 O O . ASP C 1 464 ? 153.095 143.055 216.670 1.00 64.51 467 ASP D O 1
ATOM 10725 N N . ALA C 1 465 ? 154.307 141.158 216.711 1.00 53.55 468 ALA D N 1
ATOM 10726 C CA . ALA C 1 465 ? 153.168 140.332 216.320 1.00 50.39 468 ALA D CA 1
ATOM 10727 C C . ALA C 1 465 ? 152.080 140.339 217.386 1.00 57.15 468 ALA D C 1
ATOM 10728 O O . ALA C 1 465 ? 150.902 140.568 217.084 1.00 61.54 468 ALA D O 1
ATOM 10730 N N . ARG C 1 466 ? 152.455 140.080 218.641 1.00 58.07 469 ARG D N 1
ATOM 10731 C CA . ARG C 1 466 ? 151.462 140.004 219.709 1.00 56.58 469 ARG D CA 1
ATOM 10732 C C . ARG C 1 466 ? 150.781 141.348 219.927 1.00 59.57 469 ARG D C 1
ATOM 10733 O O . ARG C 1 466 ? 149.557 141.412 220.098 1.00 59.25 469 ARG D O 1
ATOM 10741 N N . GLN C 1 467 ? 151.558 142.433 219.925 1.00 62.51 470 GLN D N 1
ATOM 10742 C CA . GLN C 1 467 ? 150.976 143.759 220.099 1.00 58.39 470 GLN D CA 1
ATOM 10743 C C . GLN C 1 467 ? 150.034 144.098 218.953 1.00 58.13 470 GLN D C 1
ATOM 10744 O O . GLN C 1 467 ? 148.957 144.661 219.173 1.00 59.86 470 GLN D O 1
ATOM 10750 N N . MET C 1 468 ? 150.421 143.761 217.720 1.00 53.23 471 MET D N 1
ATOM 10751 C CA . MET C 1 468 ? 149.559 144.039 216.576 1.00 51.69 471 MET D CA 1
ATOM 10752 C C . MET C 1 468 ? 148.263 143.244 216.651 1.00 56.93 471 MET D C 1
ATOM 10753 O O . MET C 1 468 ? 147.186 143.775 216.362 1.00 59.47 471 MET D O 1
ATOM 10758 N N . LEU C 1 469 ? 148.344 141.967 217.034 1.00 59.58 472 LEU D N 1
ATOM 10759 C CA . LEU C 1 469 ? 147.134 141.159 217.153 1.00 55.72 472 LEU D CA 1
ATOM 10760 C C . LEU C 1 469 ? 146.221 141.687 218.254 1.00 54.59 472 LEU D C 1
ATOM 10761 O O . LEU C 1 469 ? 145.000 141.782 218.066 1.00 55.34 472 LEU D O 1
ATOM 10766 N N . GLU C 1 470 ? 146.796 142.045 219.405 1.00 58.84 473 GLU D N 1
ATOM 10767 C CA . GLU C 1 470 ? 145.991 142.593 220.491 1.00 60.13 473 GLU D CA 1
ATOM 10768 C C . GLU C 1 470 ? 145.341 143.907 220.084 1.00 59.92 473 GLU D C 1
ATOM 10769 O O . GLU C 1 470 ? 144.174 144.154 220.403 1.00 62.25 473 GLU D O 1
ATOM 10775 N N . GLY C 1 471 ? 146.080 144.762 219.375 1.00 52.35 474 GLY D N 1
ATOM 10776 C CA . GLY C 1 471 ? 145.499 146.003 218.895 1.00 52.59 474 GLY D CA 1
ATOM 10777 C C . GLY C 1 471 ? 144.396 145.778 217.880 1.00 55.30 474 GLY D C 1
ATOM 10778 O O . GLY C 1 471 ? 143.405 146.513 217.854 1.00 57.06 474 GLY D O 1
ATOM 10779 N N . LEU C 1 472 ? 144.558 144.771 217.019 1.00 59.46 475 LEU D N 1
ATOM 10780 C CA . LEU C 1 472 ? 143.500 144.427 216.077 1.00 55.58 475 LEU D CA 1
ATOM 10781 C C . LEU C 1 472 ? 142.245 143.976 216.808 1.00 56.54 475 LEU D C 1
ATOM 10782 O O . LEU C 1 472 ? 141.128 144.340 216.423 1.00 57.23 475 LEU D O 1
ATOM 10787 N N . LEU C 1 473 ? 142.407 143.187 217.867 1.00 64.27 476 LEU D N 1
ATOM 10788 C CA . LEU C 1 473 ? 141.264 142.707 218.631 1.00 61.04 476 LEU D CA 1
ATOM 10789 C C . LEU C 1 473 ? 140.883 143.627 219.786 1.00 61.59 476 LEU D C 1
ATOM 10790 O O . LEU C 1 473 ? 139.955 143.304 220.533 1.00 64.89 476 LEU D O 1
ATOM 10795 N N . THR C 1 474 ? 141.575 144.760 219.954 1.00 65.69 477 THR D N 1
ATOM 10796 C CA . THR C 1 474 ? 141.173 145.769 220.932 1.00 62.88 477 THR D CA 1
ATOM 10797 C C . THR C 1 474 ? 140.198 146.746 220.287 1.00 65.52 477 THR D C 1
ATOM 10798 O O . THR C 1 474 ? 140.487 147.272 219.206 1.00 71.04 477 THR D O 1
ATOM 10802 N N . PRO C 1 475 ? 139.049 147.017 220.908 1.00 66.04 478 PRO D N 1
ATOM 10803 C CA . PRO C 1 475 ? 138.010 147.808 220.232 1.00 66.12 478 PRO D CA 1
ATOM 10804 C C . PRO C 1 475 ? 138.351 149.280 220.040 1.00 67.09 478 PRO D C 1
ATOM 10805 O O . PRO C 1 475 ? 137.490 150.053 219.610 1.00 70.63 478 PRO D O 1
ATOM 10809 N N . GLY C 1 476 ? 139.577 149.692 220.354 1.00 64.08 479 GLY D N 1
ATOM 10810 C CA . GLY C 1 476 ? 139.933 151.087 220.182 1.00 66.60 479 GLY D CA 1
ATOM 10811 C C . GLY C 1 476 ? 141.366 151.368 219.774 1.00 66.07 479 GLY D C 1
ATOM 10812 O O . GLY C 1 476 ? 141.797 152.524 219.802 1.00 67.00 479 GLY D O 1
ATOM 10813 N N . ALA C 1 477 ? 142.118 150.337 219.390 1.00 55.12 480 ALA D N 1
ATOM 10814 C CA . ALA C 1 477 ? 143.544 150.512 219.126 1.00 54.80 480 ALA D CA 1
ATOM 10815 C C . ALA C 1 477 ? 143.826 150.883 217.671 1.00 59.60 480 ALA D C 1
ATOM 10816 O O . ALA C 1 477 ? 144.390 151.946 217.396 1.00 59.44 480 ALA D O 1
ATOM 10818 N N . LEU C 1 478 ? 143.445 150.018 216.732 1.00 55.44 481 LEU D N 1
ATOM 10819 C CA . LEU C 1 478 ? 143.631 150.278 215.309 1.00 47.44 481 LEU D CA 1
ATOM 10820 C C . LEU C 1 478 ? 142.320 150.543 214.587 1.00 50.24 481 LEU D C 1
ATOM 10821 O O . LEU C 1 478 ? 142.219 151.507 213.823 1.00 52.54 481 LEU D O 1
ATOM 10826 N N . PHE C 1 479 ? 141.310 149.708 214.806 1.00 49.46 482 PHE D N 1
ATOM 10827 C CA . PHE C 1 479 ? 139.960 149.964 214.325 1.00 50.53 482 PHE D CA 1
ATOM 10828 C C . PHE C 1 479 ? 139.110 150.412 215.505 1.00 54.61 482 PHE D C 1
ATOM 10829 O O . PHE C 1 479 ? 139.026 149.708 216.516 1.00 56.51 482 PHE D O 1
ATOM 10837 N N . ALA C 1 480 ? 138.480 151.575 215.374 1.00 64.36 483 ALA D N 1
ATOM 10838 C CA . ALA C 1 480 ? 137.872 152.264 216.503 1.00 66.74 483 ALA D CA 1
ATOM 10839 C C . ALA C 1 480 ? 136.353 152.209 216.427 1.00 67.73 483 ALA D C 1
ATOM 10840 O O . ALA C 1 480 ? 135.768 152.466 215.370 1.00 69.62 483 ALA D O 1
ATOM 10842 N N . ALA C 1 481 ? 135.729 151.857 217.553 1.00 70.22 484 ALA D N 1
ATOM 10843 C CA . ALA C 1 481 ? 134.302 152.051 217.789 1.00 72.81 484 ALA D CA 1
ATOM 10844 C C . ALA C 1 481 ? 133.408 151.268 216.836 1.00 70.30 484 ALA D C 1
ATOM 10845 O O . ALA C 1 481 ? 133.168 150.073 217.038 1.00 72.00 484 ALA D O 1
ATOM 10847 N N . ASP C 1 482 ? 132.906 151.937 215.799 1.00 66.26 485 ASP D N 1
ATOM 10848 C CA . ASP C 1 482 ? 131.828 151.419 214.966 1.00 70.49 485 ASP D CA 1
ATOM 10849 C C . ASP C 1 482 ? 132.304 150.458 213.884 1.00 69.97 485 ASP D C 1
ATOM 10850 O O . ASP C 1 482 ? 131.573 150.238 212.911 1.00 68.14 485 ASP D O 1
ATOM 10855 N N . ARG C 1 483 ? 133.494 149.882 214.018 1.00 57.69 486 ARG D N 1
ATOM 10856 C CA . ARG C 1 483 ? 134.023 148.944 213.040 1.00 54.85 486 ARG D CA 1
ATOM 10857 C C . ARG C 1 483 ? 134.060 147.546 213.638 1.00 54.72 486 ARG D C 1
ATOM 10858 O O . ARG C 1 483 ? 134.615 147.343 214.723 1.00 60.12 486 ARG D O 1
ATOM 10866 N N . THR C 1 484 ? 133.463 146.591 212.932 1.00 49.97 487 THR D N 1
ATOM 10867 C CA . THR C 1 484 ? 133.539 145.188 213.305 1.00 50.01 487 THR D CA 1
ATOM 10868 C C . THR C 1 484 ? 134.781 144.565 212.684 1.00 47.44 487 THR D C 1
ATOM 10869 O O . THR C 1 484 ? 135.052 144.750 211.495 1.00 53.82 487 THR D O 1
ATOM 10873 N N . VAL C 1 485 ? 135.539 143.835 213.496 1.00 36.47 488 VAL D N 1
ATOM 10874 C CA . VAL C 1 485 ? 136.775 143.203 213.054 1.00 44.26 488 VAL D CA 1
ATOM 10875 C C . VAL C 1 485 ? 136.695 141.721 213.384 1.00 44.69 488 VAL D C 1
ATOM 10876 O O . VAL C 1 485 ? 136.492 141.350 214.546 1.00 49.92 488 VAL D O 1
ATOM 10880 N N . VAL C 1 486 ? 136.853 140.879 212.367 1.00 31.54 489 VAL D N 1
ATOM 10881 C CA . VAL C 1 486 ? 136.896 139.431 212.524 1.00 35.07 489 VAL D CA 1
ATOM 10882 C C . VAL C 1 486 ? 138.274 138.968 212.078 1.00 36.41 489 VAL D C 1
ATOM 10883 O O . VAL C 1 486 ? 138.684 139.235 210.942 1.00 44.22 489 VAL D O 1
ATOM 10887 N N . VAL C 1 487 ? 138.988 138.284 212.966 1.00 29.07 490 VAL D N 1
ATOM 10888 C CA . VAL C 1 487 ? 140.362 137.868 212.717 1.00 29.42 490 VAL D CA 1
ATOM 10889 C C . VAL C 1 487 ? 140.440 136.355 212.856 1.00 31.41 490 VAL D C 1
ATOM 10890 O O . VAL C 1 487 ? 140.117 135.806 213.916 1.00 38.00 490 VAL D O 1
ATOM 10894 N N . ALA C 1 488 ? 140.871 135.686 211.789 1.00 32.46 491 ALA D N 1
ATOM 10895 C CA . ALA C 1 488 ? 141.160 134.257 211.811 1.00 33.43 491 ALA D CA 1
ATOM 10896 C C . ALA C 1 488 ? 142.659 134.098 212.027 1.00 37.66 491 ALA D C 1
ATOM 10897 O O . ALA C 1 488 ? 143.457 134.445 211.152 1.00 40.71 491 ALA D O 1
ATOM 10899 N N . THR C 1 489 ? 143.041 133.573 213.188 1.00 36.84 492 THR D N 1
ATOM 10900 C CA . THR C 1 489 ? 144.434 133.587 213.603 1.00 40.33 492 THR D CA 1
ATOM 10901 C C . THR C 1 489 ? 144.837 132.226 214.151 1.00 38.40 492 THR D C 1
ATOM 10902 O O . THR C 1 489 ? 143.997 131.407 214.530 1.00 36.93 492 THR D O 1
ATOM 10906 N N . HIS C 1 490 ? 146.150 131.997 214.178 1.00 38.12 493 HIS D N 1
ATOM 10907 C CA . HIS C 1 490 ? 146.736 130.791 214.740 1.00 36.14 493 HIS D CA 1
ATOM 10908 C C . HIS C 1 490 ? 147.544 131.046 216.004 1.00 44.23 493 HIS D C 1
ATOM 10909 O O . HIS C 1 490 ? 147.981 130.081 216.641 1.00 47.33 493 HIS D O 1
ATOM 10916 N N . HIS C 1 491 ? 147.757 132.304 216.381 1.00 49.76 494 HIS D N 1
ATOM 10917 C CA . HIS C 1 491 ? 148.624 132.664 217.496 1.00 46.86 494 HIS D CA 1
ATOM 10918 C C . HIS C 1 491 ? 147.895 133.554 218.490 1.00 49.40 494 HIS D C 1
ATOM 10919 O O . HIS C 1 491 ? 148.423 134.574 218.940 1.00 56.79 494 HIS D O 1
ATOM 10926 N N . LEU C 1 492 ? 146.672 133.188 218.847 1.00 59.89 495 LEU D N 1
ATOM 10927 C CA . LEU C 1 492 ? 145.950 133.934 219.870 1.00 65.42 495 LEU D CA 1
ATOM 10928 C C . LEU C 1 492 ? 146.620 133.722 221.223 1.00 68.63 495 LEU D C 1
ATOM 10929 O O . LEU C 1 492 ? 146.888 132.576 221.602 1.00 69.58 495 LEU D O 1
ATOM 10934 N N . PRO C 1 493 ? 146.920 134.786 221.966 1.00 76.20 496 PRO D N 1
ATOM 10935 C CA . PRO C 1 493 ? 147.588 134.611 223.252 1.00 78.35 496 PRO D CA 1
ATOM 10936 C C . PRO C 1 493 ? 146.720 133.816 224.204 1.00 81.23 496 PRO D C 1
ATOM 10937 O O . PRO C 1 493 ? 145.479 133.918 224.177 1.00 80.70 496 PRO D O 1
ATOM 10941 N N . PRO C 1 494 ? 147.331 132.989 225.060 1.00 91.47 497 PRO D N 1
ATOM 10942 C CA . PRO C 1 494 ? 146.524 132.188 226.001 1.00 90.56 497 PRO D CA 1
ATOM 10943 C C . PRO C 1 494 ? 145.667 133.030 226.929 1.00 91.14 497 PRO D C 1
ATOM 10944 O O . PRO C 1 494 ? 144.530 132.647 227.232 1.00 93.12 497 PRO D O 1
ATOM 10948 N N . GLY C 1 495 ? 146.177 134.168 227.390 1.00 87.93 498 GLY D N 1
ATOM 10949 C CA . GLY C 1 495 ? 145.392 135.057 228.223 1.00 88.51 498 GLY D CA 1
ATOM 10950 C C . GLY C 1 495 ? 144.954 136.298 227.476 1.00 90.10 498 GLY D C 1
ATOM 10951 O O . GLY C 1 495 ? 145.752 137.216 227.265 1.00 92.90 498 GLY D O 1
ATOM 10952 N N . PHE C 1 496 ? 143.688 136.341 227.075 1.00 82.83 499 PHE D N 1
ATOM 10953 C CA . PHE C 1 496 ? 143.183 137.447 226.273 1.00 84.31 499 PHE D CA 1
ATOM 10954 C C . PHE C 1 496 ? 141.665 137.509 226.437 1.00 84.04 499 PHE D C 1
ATOM 10955 O O . PHE C 1 496 ? 141.105 136.901 227.356 1.00 82.85 499 PHE D O 1
ATOM 10963 N N . ASP C 1 497 ? 141.004 138.244 225.544 1.00 90.06 500 ASP D N 1
ATOM 10964 C CA . ASP C 1 497 ? 139.573 138.503 225.632 1.00 89.63 500 ASP D CA 1
ATOM 10965 C C . ASP C 1 497 ? 138.919 138.258 224.277 1.00 88.59 500 ASP D C 1
ATOM 10966 O O . ASP C 1 497 ? 139.521 137.624 223.405 1.00 87.18 500 ASP D O 1
ATOM 10971 N N . CYS C 1 498 ? 137.674 138.724 224.115 1.00 85.49 501 CYS D N 1
ATOM 10972 C CA . CYS C 1 498 ? 136.851 138.694 222.906 1.00 84.11 501 CYS D CA 1
ATOM 10973 C C . CYS C 1 498 ? 136.400 137.273 222.582 1.00 81.01 501 CYS D C 1
ATOM 10974 O O . CYS C 1 498 ? 137.105 136.305 222.895 1.00 80.13 501 CYS D O 1
ATOM 10977 N N . PRO C 1 499 ? 135.226 137.110 221.972 1.00 72.59 502 PRO D N 1
ATOM 10978 C CA . PRO C 1 499 ? 134.682 135.765 221.753 1.00 76.90 502 PRO D CA 1
ATOM 10979 C C . PRO C 1 499 ? 135.511 134.944 220.777 1.00 75.09 502 PRO D C 1
ATOM 10980 O O . PRO C 1 499 ? 136.229 135.474 219.927 1.00 76.15 502 PRO D O 1
ATOM 10984 N N . ILE C 1 500 ? 135.397 133.625 220.918 1.00 69.71 503 ILE D N 1
ATOM 10985 C CA . ILE C 1 500 ? 136.100 132.657 220.086 1.00 67.62 503 ILE D CA 1
ATOM 10986 C C . ILE C 1 500 ? 135.066 131.808 219.358 1.00 71.90 503 ILE D C 1
ATOM 10987 O O . ILE C 1 500 ? 134.059 131.400 219.947 1.00 75.01 503 ILE D O 1
ATOM 10992 N N . VAL C 1 501 ? 135.308 131.559 218.071 1.00 63.98 504 VAL D N 1
ATOM 10993 C CA . VAL C 1 501 ? 134.396 130.790 217.228 1.00 63.16 504 VAL D CA 1
ATOM 10994 C C . VAL C 1 501 ? 135.163 129.587 216.685 1.00 65.36 504 VAL D C 1
ATOM 10995 O O . VAL C 1 501 ? 135.046 129.238 215.505 1.00 68.15 504 VAL D O 1
ATOM 10999 N N . ARG C 1 502 ? 136.012 128.995 217.530 1.00 63.71 505 ARG D N 1
ATOM 11000 C CA . ARG C 1 502 ? 136.875 127.885 217.131 1.00 65.36 505 ARG D CA 1
ATOM 11001 C C . ARG C 1 502 ? 136.127 126.850 216.299 1.00 66.64 505 ARG D C 1
ATOM 11002 O O . ARG C 1 502 ? 134.959 126.547 216.550 1.00 65.94 505 ARG D O 1
ATOM 11010 N N . CYS C 1 503 ? 136.814 126.327 215.288 1.00 66.72 506 CYS D N 1
ATOM 11011 C CA . CYS C 1 503 ? 136.255 125.364 214.357 1.00 65.13 506 CYS D CA 1
ATOM 11012 C C . CYS C 1 503 ? 136.700 123.954 214.742 1.00 65.76 506 CYS D C 1
ATOM 11013 O O . CYS C 1 503 ? 137.340 123.737 215.775 1.00 64.63 506 CYS D O 1
ATOM 11016 N N . THR C 1 504 ? 136.363 122.983 213.899 1.00 69.46 507 THR D N 1
ATOM 11017 C CA . THR C 1 504 ? 136.730 121.594 214.144 1.00 70.13 507 THR D CA 1
ATOM 11018 C C . THR C 1 504 ? 137.428 120.991 212.930 1.00 69.85 507 THR D C 1
ATOM 11019 O O . THR C 1 504 ? 136.809 120.777 211.889 1.00 73.16 507 THR D O 1
ATOM 11023 N N . SER D 2 1 ? 170.602 126.752 148.446 1.00 94.69 -5 SER E N 1
ATOM 11024 C CA . SER D 2 1 ? 170.677 127.980 149.228 1.00 96.00 -5 SER E CA 1
ATOM 11025 C C . SER D 2 1 ? 169.853 129.090 148.587 1.00 95.96 -5 SER E C 1
ATOM 11026 O O . SER D 2 1 ? 169.073 128.844 147.667 1.00 95.44 -5 SER E O 1
ATOM 11029 N N . TYR D 2 2 ? 170.026 130.314 149.089 1.00 80.54 -4 TYR E N 1
ATOM 11030 C CA . TYR D 2 2 ? 169.348 131.460 148.492 1.00 78.54 -4 TYR E CA 1
ATOM 11031 C C . TYR D 2 2 ? 169.834 131.709 147.071 1.00 78.76 -4 TYR E C 1
ATOM 11032 O O . TYR D 2 2 ? 169.039 132.031 146.180 1.00 76.92 -4 TYR E O 1
ATOM 11041 N N . PHE D 2 3 ? 171.141 131.560 146.842 1.00 88.39 -3 PHE E N 1
ATOM 11042 C CA . PHE D 2 3 ? 171.734 131.976 145.576 1.00 85.84 -3 PHE E CA 1
ATOM 11043 C C . PHE D 2 3 ? 171.214 131.143 144.411 1.00 88.50 -3 PHE E C 1
ATOM 11044 O O . PHE D 2 3 ? 170.810 131.692 143.381 1.00 93.93 -3 PHE E O 1
ATOM 11052 N N . GLN D 2 4 ? 171.215 129.815 144.552 1.00 84.20 -2 GLN E N 1
ATOM 11053 C CA . GLN D 2 4 ? 170.806 128.954 143.445 1.00 84.86 -2 GLN E CA 1
ATOM 11054 C C . GLN D 2 4 ? 169.337 129.162 143.097 1.00 84.76 -2 GLN E C 1
ATOM 11055 O O . GLN D 2 4 ? 168.978 129.321 141.922 1.00 86.65 -2 GLN E O 1
ATOM 11061 N N . SER D 2 5 ? 168.470 129.172 144.112 1.00 74.07 -1 SER E N 1
ATOM 11062 C CA . SER D 2 5 ? 167.044 129.348 143.864 1.00 74.42 -1 SER E CA 1
ATOM 11063 C C . SER D 2 5 ? 166.750 130.721 143.275 1.00 73.78 -1 SER E C 1
ATOM 11064 O O . SER D 2 5 ? 165.929 130.847 142.358 1.00 77.46 -1 SER E O 1
ATOM 11067 N N . ASN D 2 6 ? 167.410 131.763 143.783 1.00 65.72 0 ASN E N 1
ATOM 11068 C CA . ASN D 2 6 ? 167.167 133.103 143.262 1.00 66.87 0 ASN E CA 1
ATOM 11069 C C . ASN D 2 6 ? 167.687 133.248 141.838 1.00 69.81 0 ASN E C 1
ATOM 11070 O O . ASN D 2 6 ? 167.068 133.932 141.015 1.00 73.04 0 ASN E O 1
ATOM 11075 N N . VAL D 2 7 ? 168.816 132.608 141.523 1.00 69.63 1 VAL E N 1
ATOM 11076 C CA . VAL D 2 7 ? 169.317 132.615 140.153 1.00 66.62 1 VAL E CA 1
ATOM 11077 C C . VAL D 2 7 ? 168.324 131.929 139.227 1.00 65.86 1 VAL E C 1
ATOM 11078 O O . VAL D 2 7 ? 168.032 132.420 138.129 1.00 69.92 1 VAL E O 1
ATOM 11082 N N . VAL D 2 8 ? 167.779 130.790 139.661 1.00 66.39 2 VAL E N 1
ATOM 11083 C CA . VAL D 2 8 ? 166.785 130.089 138.851 1.00 63.93 2 VAL E CA 1
ATOM 11084 C C . VAL D 2 8 ? 165.561 130.969 138.628 1.00 66.57 2 VAL E C 1
ATOM 11085 O O . VAL D 2 8 ? 165.048 131.069 137.507 1.00 73.28 2 VAL E O 1
ATOM 11089 N N . ILE D 2 9 ? 165.083 131.630 139.685 1.00 62.85 3 ILE E N 1
ATOM 11090 C CA . ILE D 2 9 ? 163.884 132.460 139.571 1.00 61.73 3 ILE E CA 1
ATOM 11091 C C . ILE D 2 9 ? 164.128 133.633 138.626 1.00 65.62 3 ILE E C 1
ATOM 11092 O O . ILE D 2 9 ? 163.296 133.943 137.764 1.00 67.93 3 ILE E O 1
ATOM 11097 N N . ALA D 2 10 ? 165.272 134.308 138.779 1.00 58.36 4 ALA E N 1
ATOM 11098 C CA . ALA D 2 10 ? 165.577 135.450 137.924 1.00 57.68 4 ALA E CA 1
ATOM 11099 C C . ALA D 2 10 ? 165.719 135.030 136.468 1.00 62.15 4 ALA E C 1
ATOM 11100 O O . ALA D 2 10 ? 165.200 135.702 135.565 1.00 65.23 4 ALA E O 1
ATOM 11102 N N . GLY D 2 11 ? 166.424 133.924 136.216 1.00 58.82 5 GLY E N 1
ATOM 11103 C CA . GLY D 2 11 ? 166.553 133.439 134.854 1.00 54.10 5 GLY E CA 1
ATOM 11104 C C . GLY D 2 11 ? 165.216 133.072 134.244 1.00 54.10 5 GLY E C 1
ATOM 11105 O O . GLY D 2 11 ? 164.947 133.387 133.083 1.00 58.80 5 GLY E O 1
ATOM 11106 N N . CYS D 2 12 ? 164.357 132.406 135.020 1.00 54.65 6 CYS E N 1
ATOM 11107 C CA . CYS D 2 12 ? 163.039 132.044 134.516 1.00 57.81 6 CYS E CA 1
ATOM 11108 C C . CYS D 2 12 ? 162.215 133.281 134.190 1.00 58.91 6 CYS E C 1
ATOM 11109 O O . CYS D 2 12 ? 161.538 133.326 133.159 1.00 63.97 6 CYS E O 1
ATOM 11112 N N . THR D 2 13 ? 162.267 134.301 135.049 1.00 57.02 7 THR E N 1
ATOM 11113 C CA . THR D 2 13 ? 161.501 135.519 134.795 1.00 58.02 7 THR E CA 1
ATOM 11114 C C . THR D 2 13 ? 161.993 136.228 133.537 1.00 59.68 7 THR E C 1
ATOM 11115 O O . THR D 2 13 ? 161.191 136.643 132.688 1.00 64.60 7 THR E O 1
ATOM 11119 N N . ILE D 2 14 ? 163.314 136.363 133.393 1.00 56.87 8 ILE E N 1
ATOM 11120 C CA . ILE D 2 14 ? 163.869 137.038 132.221 1.00 54.03 8 ILE E CA 1
ATOM 11121 C C . ILE D 2 14 ? 163.523 136.272 130.951 1.00 59.03 8 ILE E C 1
ATOM 11122 O O . ILE D 2 14 ? 163.102 136.857 129.943 1.00 59.37 8 ILE E O 1
ATOM 11127 N N . ALA D 2 15 ? 163.695 134.948 130.980 1.00 57.64 9 ALA E N 1
ATOM 11128 C CA . ALA D 2 15 ? 163.411 134.139 129.802 1.00 52.91 9 ALA E CA 1
ATOM 11129 C C . ALA D 2 15 ? 161.933 134.182 129.446 1.00 49.62 9 ALA E C 1
ATOM 11130 O O . ALA D 2 15 ? 161.577 134.245 128.265 1.00 53.71 9 ALA E O 1
ATOM 11132 N N . SER D 2 16 ? 161.054 134.148 130.451 1.00 47.82 10 SER E N 1
ATOM 11133 C CA . SER D 2 16 ? 159.624 134.229 130.183 1.00 50.30 10 SER E CA 1
ATOM 11134 C C . SER D 2 16 ? 159.259 135.562 129.550 1.00 49.43 10 SER E C 1
ATOM 11135 O O . SER D 2 16 ? 158.476 135.609 128.595 1.00 58.22 10 SER E O 1
ATOM 11138 N N . ALA D 2 17 ? 159.824 136.659 130.062 1.00 52.15 11 ALA E N 1
ATOM 11139 C CA . ALA D 2 17 ? 159.541 137.969 129.481 1.00 54.01 11 ALA E CA 1
ATOM 11140 C C . ALA D 2 17 ? 160.019 138.045 128.035 1.00 52.56 11 ALA E C 1
ATOM 11141 O O . ALA D 2 17 ? 159.295 138.523 127.153 1.00 51.59 11 ALA E O 1
ATOM 11143 N N . VAL D 2 18 ? 161.237 137.563 127.772 1.00 58.39 12 VAL E N 1
ATOM 11144 C CA . VAL D 2 18 ? 161.779 137.613 126.415 1.00 57.22 12 VAL E CA 1
ATOM 11145 C C . VAL D 2 18 ? 160.947 136.755 125.469 1.00 58.19 12 VAL E C 1
ATOM 11146 O O . VAL D 2 18 ? 160.637 137.165 124.343 1.00 60.43 12 VAL E O 1
ATOM 11150 N N . VAL D 2 19 ? 160.572 135.551 125.910 1.00 60.94 13 VAL E N 1
ATOM 11151 C CA . VAL D 2 19 ? 159.794 134.648 125.068 1.00 57.93 13 VAL E CA 1
ATOM 11152 C C . VAL D 2 19 ? 158.426 135.242 124.769 1.00 56.93 13 VAL E C 1
ATOM 11153 O O . VAL D 2 19 ? 157.947 135.188 123.630 1.00 61.95 13 VAL E O 1
ATOM 11157 N N . LEU D 2 20 ? 157.773 135.820 125.780 1.00 54.80 14 LEU E N 1
ATOM 11158 C CA . LEU D 2 20 ? 156.474 136.442 125.553 1.00 54.98 14 LEU E CA 1
ATOM 11159 C C . LEU D 2 20 ? 156.586 137.608 124.580 1.00 58.97 14 LEU E C 1
ATOM 11160 O O . LEU D 2 20 ? 155.751 137.755 123.679 1.00 62.75 14 LEU E O 1
ATOM 11165 N N . ALA D 2 21 ? 157.616 138.444 124.742 1.00 63.86 15 ALA E N 1
ATOM 11166 C CA . ALA D 2 21 ? 157.797 139.567 123.830 1.00 61.69 15 ALA E CA 1
ATOM 11167 C C . ALA D 2 21 ? 158.000 139.087 122.400 1.00 63.52 15 ALA E C 1
ATOM 11168 O O . ALA D 2 21 ? 157.392 139.622 121.465 1.00 67.99 15 ALA E O 1
ATOM 11170 N N . HIS D 2 22 ? 158.839 138.066 122.213 1.00 62.77 16 HIS E N 1
ATOM 11171 C CA . HIS D 2 22 ? 159.069 137.535 120.874 1.00 62.01 16 HIS E CA 1
ATOM 11172 C C . HIS D 2 22 ? 157.796 136.935 120.289 1.00 63.61 16 HIS E C 1
ATOM 11173 O O . HIS D 2 22 ? 157.528 137.081 119.091 1.00 67.49 16 HIS E O 1
ATOM 11180 N N . ILE D 2 23 ? 157.001 136.255 121.116 1.00 66.69 17 ILE E N 1
ATOM 11181 C CA . ILE D 2 23 ? 155.778 135.626 120.623 1.00 70.46 17 ILE E CA 1
ATOM 11182 C C . ILE D 2 23 ? 154.786 136.687 120.158 1.00 71.60 17 ILE E C 1
ATOM 11183 O O . ILE D 2 23 ? 154.191 136.573 119.079 1.00 73.93 17 ILE E O 1
ATOM 11188 N N . VAL D 2 24 ? 154.604 137.745 120.955 1.00 71.78 18 VAL E N 1
ATOM 11189 C CA . VAL D 2 24 ? 153.681 138.802 120.543 1.00 73.19 18 VAL E CA 1
ATOM 11190 C C . VAL D 2 24 ? 154.212 139.535 119.317 1.00 73.63 18 VAL E C 1
ATOM 11191 O O . VAL D 2 24 ? 153.438 139.935 118.440 1.00 73.71 18 VAL E O 1
ATOM 11195 N N . ALA D 2 25 ? 155.531 139.723 119.227 1.00 74.53 19 ALA E N 1
ATOM 11196 C CA . ALA D 2 25 ? 156.095 140.366 118.044 1.00 75.58 19 ALA E CA 1
ATOM 11197 C C . ALA D 2 25 ? 155.838 139.537 116.792 1.00 77.85 19 ALA E C 1
ATOM 11198 O O . ALA D 2 25 ? 155.461 140.078 115.746 1.00 81.19 19 ALA E O 1
ATOM 11200 N N . GLY D 2 26 ? 156.030 138.220 116.883 1.00 82.04 20 GLY E N 1
ATOM 11201 C CA . GLY D 2 26 ? 155.753 137.361 115.744 1.00 81.49 20 GLY E CA 1
ATOM 11202 C C . GLY D 2 26 ? 154.284 137.343 115.370 1.00 80.97 20 GLY E C 1
ATOM 11203 O O . GLY D 2 26 ? 153.935 137.314 114.187 1.00 81.25 20 GLY E O 1
ATOM 11204 N N . ILE D 2 27 ? 153.402 137.349 116.372 1.00 82.00 21 ILE E N 1
ATOM 11205 C CA . ILE D 2 27 ? 151.969 137.359 116.096 1.00 84.17 21 ILE E CA 1
ATOM 11206 C C . ILE D 2 27 ? 151.556 138.668 115.429 1.00 85.19 21 ILE E C 1
ATOM 11207 O O . ILE D 2 27 ? 150.732 138.674 114.508 1.00 85.57 21 ILE E O 1
ATOM 11212 N N . ILE D 2 28 ? 152.118 139.793 115.876 1.00 89.18 22 ILE E N 1
ATOM 11213 C CA . ILE D 2 28 ? 151.779 141.082 115.276 1.00 89.70 22 ILE E CA 1
ATOM 11214 C C . ILE D 2 28 ? 152.311 141.169 113.850 1.00 88.71 22 ILE E C 1
ATOM 11215 O O . ILE D 2 28 ? 151.600 141.591 112.930 1.00 87.45 22 ILE E O 1
ATOM 11220 N N . THR D 2 29 ? 153.570 140.775 113.642 1.00 94.07 23 THR E N 1
ATOM 11221 C CA . THR D 2 29 ? 154.145 140.826 112.303 1.00 94.61 23 THR E CA 1
ATOM 11222 C C . THR D 2 29 ? 153.518 139.806 111.362 1.00 95.90 23 THR E C 1
ATOM 11223 O O . THR D 2 29 ? 153.583 139.986 110.141 1.00 95.08 23 THR E O 1
ATOM 11227 N N . ASN D 2 30 ? 152.915 138.746 111.897 1.00 100.97 24 ASN E N 1
ATOM 11228 C CA . ASN D 2 30 ? 152.216 137.732 111.108 1.00 102.28 24 ASN E CA 1
ATOM 11229 C C . ASN D 2 30 ? 150.823 137.566 111.700 1.00 102.11 24 ASN E C 1
ATOM 11230 O O . ASN D 2 30 ? 150.557 136.600 112.428 1.00 100.24 24 ASN E O 1
ATOM 11235 N N . PRO D 2 31 ? 149.906 138.503 111.415 1.00 103.75 25 PRO E N 1
ATOM 11236 C CA . PRO D 2 31 ? 148.597 138.498 112.088 1.00 102.88 25 PRO E CA 1
ATOM 11237 C C . PRO D 2 31 ? 147.807 137.213 111.890 1.00 103.71 25 PRO E C 1
ATOM 11238 O O . PRO D 2 31 ? 147.435 136.554 112.865 1.00 103.27 25 PRO E O 1
ATOM 11242 N N . ALA D 2 32 ? 147.546 136.847 110.636 1.00 107.34 26 ALA E N 1
ATOM 11243 C CA . ALA D 2 32 ? 146.748 135.670 110.328 1.00 107.81 26 ALA E CA 1
ATOM 11244 C C . ALA D 2 32 ? 147.532 134.575 109.621 1.00 108.22 26 ALA E C 1
ATOM 11245 O O . ALA D 2 32 ? 146.947 133.544 109.271 1.00 108.61 26 ALA E O 1
ATOM 11247 N N . THR D 2 33 ? 148.828 134.762 109.403 1.00 107.01 27 THR E N 1
ATOM 11248 C CA . THR D 2 33 ? 149.658 133.781 108.728 1.00 107.08 27 THR E CA 1
ATOM 11249 C C . THR D 2 33 ? 150.380 132.912 109.757 1.00 106.52 27 THR E C 1
ATOM 11250 O O . THR D 2 33 ? 150.092 132.961 110.958 1.00 107.11 27 THR E O 1
ATOM 11254 N N . ALA D 2 34 ? 151.316 132.092 109.277 1.00 106.00 28 ALA E N 1
ATOM 11255 C CA . ALA D 2 34 ? 152.156 131.180 110.051 1.00 107.08 28 ALA E CA 1
ATOM 11256 C C . ALA D 2 34 ? 151.375 130.036 110.686 1.00 106.97 28 ALA E C 1
ATOM 11257 O O . ALA D 2 34 ? 151.981 129.197 111.361 1.00 105.46 28 ALA E O 1
ATOM 11259 N N . LEU D 2 35 ? 150.061 129.962 110.490 1.00 106.24 29 LEU E N 1
ATOM 11260 C CA . LEU D 2 35 ? 149.271 128.876 111.052 1.00 107.11 29 LEU E CA 1
ATOM 11261 C C . LEU D 2 35 ? 149.437 127.619 110.207 1.00 108.80 29 LEU E C 1
ATOM 11262 O O . LEU D 2 35 ? 149.347 127.670 108.977 1.00 107.63 29 LEU E O 1
ATOM 11267 N N . GLY D 2 36 ? 149.678 126.490 110.870 1.00 108.41 30 GLY E N 1
ATOM 11268 C CA . GLY D 2 36 ? 149.864 125.234 110.170 1.00 106.77 30 GLY E CA 1
ATOM 11269 C C . GLY D 2 36 ? 151.317 124.823 110.052 1.00 107.31 30 GLY E C 1
ATOM 11270 O O . GLY D 2 36 ? 151.762 124.387 108.986 1.00 106.89 30 GLY E O 1
ATOM 11271 N N . GLY D 2 37 ? 152.067 124.959 111.143 1.00 111.95 31 GLY E N 1
ATOM 11272 C CA . GLY D 2 37 ? 153.478 124.628 111.142 1.00 111.44 31 GLY E CA 1
ATOM 11273 C C . GLY D 2 37 ? 154.344 125.803 111.544 1.00 113.26 31 GLY E C 1
ATOM 11274 O O . GLY D 2 37 ? 154.327 126.845 110.881 1.00 112.88 31 GLY E O 1
ATOM 11275 N N . GLU D 2 38 ? 155.112 125.639 112.622 1.00 125.12 32 GLU E N 1
ATOM 11276 C CA . GLU D 2 38 ? 155.894 126.724 113.214 1.00 125.98 32 GLU E CA 1
ATOM 11277 C C . GLU D 2 38 ? 155.006 127.940 113.478 1.00 125.02 32 GLU E C 1
ATOM 11278 O O . GLU D 2 38 ? 155.307 129.068 113.082 1.00 123.61 32 GLU E O 1
ATOM 11284 N N . THR D 2 39 ? 153.883 127.687 114.155 1.00 121.91 33 THR E N 1
ATOM 11285 C CA . THR D 2 39 ? 152.887 128.725 114.392 1.00 122.78 33 THR E CA 1
ATOM 11286 C C . THR D 2 39 ? 153.404 129.843 115.288 1.00 122.99 33 THR E C 1
ATOM 11287 O O . THR D 2 39 ? 152.863 130.953 115.242 1.00 122.07 33 THR E O 1
ATOM 11291 N N . ASP D 2 40 ? 154.427 129.576 116.099 1.00 123.71 34 ASP E N 1
ATOM 11292 C CA . ASP D 2 40 ? 154.975 130.512 117.078 1.00 123.68 34 ASP E CA 1
ATOM 11293 C C . ASP D 2 40 ? 153.939 130.966 118.099 1.00 121.72 34 ASP E C 1
ATOM 11294 O O . ASP D 2 40 ? 154.161 131.959 118.802 1.00 122.66 34 ASP E O 1
ATOM 11299 N N . TRP D 2 41 ? 152.814 130.268 118.194 1.00 113.90 35 TRP E N 1
ATOM 11300 C CA . TRP D 2 41 ? 151.777 130.526 119.184 1.00 115.59 35 TRP E CA 1
ATOM 11301 C C . TRP D 2 41 ? 151.435 129.295 120.004 1.00 114.84 35 TRP E C 1
ATOM 11302 O O . TRP D 2 41 ? 151.143 129.413 121.197 1.00 113.40 35 TRP E O 1
ATOM 11313 N N . ALA D 2 42 ? 151.467 128.115 119.392 1.00 107.12 36 ALA E N 1
ATOM 11314 C CA . ALA D 2 42 ? 151.282 126.849 120.088 1.00 105.47 36 ALA E CA 1
ATOM 11315 C C . ALA D 2 42 ? 152.541 126.414 120.840 1.00 104.75 36 ALA E C 1
ATOM 11316 O O . ALA D 2 42 ? 152.459 126.145 122.045 1.00 104.87 36 ALA E O 1
ATOM 11318 N N . PRO D 2 43 ? 153.719 126.327 120.199 1.00 96.34 37 PRO E N 1
ATOM 11319 C CA . PRO D 2 43 ? 154.882 125.781 120.918 1.00 94.96 37 PRO E CA 1
ATOM 11320 C C . PRO D 2 43 ? 155.524 126.749 121.898 1.00 94.48 37 PRO E C 1
ATOM 11321 O O . PRO D 2 43 ? 156.289 126.300 122.762 1.00 93.62 37 PRO E O 1
ATOM 11325 N N . GLY D 2 44 ? 155.253 128.052 121.795 1.00 87.70 38 GLY E N 1
ATOM 11326 C CA . GLY D 2 44 ? 155.781 128.985 122.775 1.00 85.79 38 GLY E CA 1
ATOM 11327 C C . GLY D 2 44 ? 155.040 128.951 124.093 1.00 85.96 38 GLY E C 1
ATOM 11328 O O . GLY D 2 44 ? 155.632 129.209 125.148 1.00 86.76 38 GLY E O 1
ATOM 11329 N N . LEU D 2 45 ? 153.744 128.632 124.057 1.00 83.74 39 LEU E N 1
ATOM 11330 C CA . LEU D 2 45 ? 152.965 128.551 125.287 1.00 84.81 39 LEU E CA 1
ATOM 11331 C C . LEU D 2 45 ? 153.456 127.429 126.191 1.00 84.45 39 LEU E C 1
ATOM 11332 O O . LEU D 2 45 ? 153.439 127.576 127.418 1.00 84.11 39 LEU E O 1
ATOM 11337 N N . VAL D 2 46 ? 153.898 126.310 125.615 1.00 81.49 40 VAL E N 1
ATOM 11338 C CA . VAL D 2 46 ? 154.396 125.215 126.442 1.00 81.95 40 VAL E CA 1
ATOM 11339 C C . VAL D 2 46 ? 155.701 125.613 127.126 1.00 82.78 40 VAL E C 1
ATOM 11340 O O . VAL D 2 46 ? 155.930 125.273 128.293 1.00 86.20 40 VAL E O 1
ATOM 11344 N N . ALA D 2 47 ? 156.559 126.369 126.433 1.00 77.44 41 ALA E N 1
ATOM 11345 C CA . ALA D 2 47 ? 157.779 126.863 127.063 1.00 79.06 41 ALA E CA 1
ATOM 11346 C C . ALA D 2 47 ? 157.459 127.862 128.167 1.00 80.33 41 ALA E C 1
ATOM 11347 O O . ALA D 2 47 ? 158.086 127.842 129.234 1.00 82.26 41 ALA E O 1
ATOM 11349 N N . LEU D 2 48 ? 156.484 128.742 127.927 1.00 77.93 42 LEU E N 1
ATOM 11350 C CA . LEU D 2 48 ? 156.074 129.691 128.956 1.00 79.11 42 LEU E CA 1
ATOM 11351 C C . LEU D 2 48 ? 155.549 128.969 130.194 1.00 81.47 42 LEU E C 1
ATOM 11352 O O . LEU D 2 48 ? 155.910 129.314 131.327 1.00 84.51 42 LEU E O 1
ATOM 11357 N N . ALA D 2 49 ? 154.707 127.952 129.993 1.00 79.26 43 ALA E N 1
ATOM 11358 C CA . ALA D 2 49 ? 154.168 127.192 131.116 1.00 78.33 43 ALA E CA 1
ATOM 11359 C C . ALA D 2 49 ? 155.262 126.428 131.851 1.00 75.77 43 ALA E C 1
ATOM 11360 O O . ALA D 2 49 ? 155.241 126.337 133.084 1.00 79.18 43 ALA E O 1
ATOM 11362 N N . VAL D 2 50 ? 156.223 125.864 131.115 1.00 70.42 44 VAL E N 1
ATOM 11363 C CA . VAL D 2 50 ? 157.320 125.143 131.753 1.00 75.81 44 VAL E CA 1
ATOM 11364 C C . VAL D 2 50 ? 158.154 126.089 132.608 1.00 78.05 44 VAL E C 1
ATOM 11365 O O . VAL D 2 50 ? 158.530 125.757 133.740 1.00 79.68 44 VAL E O 1
ATOM 11369 N N . LEU D 2 51 ? 158.450 127.283 132.087 1.00 68.68 45 LEU E N 1
ATOM 11370 C CA . LEU D 2 51 ? 159.203 128.263 132.863 1.00 66.92 45 LEU E CA 1
ATOM 11371 C C . LEU D 2 51 ? 158.435 128.688 134.109 1.00 70.55 45 LEU E C 1
ATOM 11372 O O . LEU D 2 51 ? 159.020 128.825 135.192 1.00 74.41 45 LEU E O 1
ATOM 11377 N N . TRP D 2 52 ? 157.123 128.898 133.975 1.00 70.92 46 TRP E N 1
ATOM 11378 C CA . TRP D 2 52 ? 156.307 129.257 135.132 1.00 72.18 46 TRP E CA 1
ATOM 11379 C C . TRP D 2 52 ? 156.327 128.156 136.188 1.00 73.59 46 TRP E C 1
ATOM 11380 O O . TRP D 2 52 ? 156.443 128.436 137.389 1.00 76.06 46 TRP E O 1
ATOM 11391 N N . SER D 2 53 ? 156.221 126.896 135.759 1.00 69.23 47 SER E N 1
ATOM 11392 C CA . SER D 2 53 ? 156.252 125.783 136.703 1.00 69.89 47 SER E CA 1
ATOM 11393 C C . SER D 2 53 ? 157.601 125.687 137.406 1.00 70.13 47 SER E C 1
ATOM 11394 O O . SER D 2 53 ? 157.663 125.432 138.616 1.00 74.11 47 SER E O 1
ATOM 11397 N N . VAL D 2 54 ? 158.694 125.881 136.663 1.00 61.50 48 VAL E N 1
ATOM 11398 C CA . VAL D 2 54 ? 160.021 125.836 137.275 1.00 64.76 48 VAL E CA 1
ATOM 11399 C C . VAL D 2 54 ? 160.169 126.949 138.305 1.00 67.96 48 VAL E C 1
ATOM 11400 O O . VAL D 2 54 ? 160.713 126.738 139.399 1.00 70.86 48 VAL E O 1
ATOM 11404 N N . ARG D 2 55 ? 159.687 128.151 137.975 1.00 65.34 49 ARG E N 1
ATOM 11405 C CA . ARG D 2 55 ? 159.750 129.256 138.926 1.00 64.60 49 ARG E CA 1
ATOM 11406 C C . ARG D 2 55 ? 158.944 128.951 140.182 1.00 65.02 49 ARG E C 1
ATOM 11407 O O . ARG D 2 55 ? 159.390 129.236 141.301 1.00 68.97 49 ARG E O 1
ATOM 11415 N N . VAL D 2 56 ? 157.754 128.367 140.019 1.00 64.24 50 VAL E N 1
ATOM 11416 C CA . VAL D 2 56 ? 156.923 128.032 141.175 1.00 62.85 50 VAL E CA 1
ATOM 11417 C C . VAL D 2 56 ? 157.619 127.000 142.057 1.00 64.54 50 VAL E C 1
ATOM 11418 O O . VAL D 2 56 ? 157.616 127.110 143.291 1.00 68.19 50 VAL E O 1
ATOM 11422 N N . VAL D 2 57 ? 158.226 125.982 141.442 1.00 62.45 51 VAL E N 1
ATOM 11423 C CA . VAL D 2 57 ? 158.920 124.952 142.212 1.00 61.65 51 VAL E CA 1
ATOM 11424 C C . VAL D 2 57 ? 160.094 125.553 142.979 1.00 67.38 51 VAL E C 1
ATOM 11425 O O . VAL D 2 57 ? 160.318 125.236 144.159 1.00 73.71 51 VAL E O 1
ATOM 11429 N N . ALA D 2 58 ? 160.863 126.426 142.323 1.00 62.71 52 ALA E N 1
ATOM 11430 C CA . ALA D 2 58 ? 161.985 127.068 142.999 1.00 62.63 52 ALA E CA 1
ATOM 11431 C C . ALA D 2 58 ? 161.508 127.919 144.168 1.00 62.92 52 ALA E C 1
ATOM 11432 O O . ALA D 2 58 ? 162.130 127.925 145.239 1.00 66.41 52 ALA E O 1
ATOM 11434 N N . GLN D 2 59 ? 160.401 128.644 143.983 1.00 60.72 53 GLN E N 1
ATOM 11435 C CA . GLN D 2 59 ? 159.854 129.447 145.071 1.00 60.57 53 GLN E CA 1
ATOM 11436 C C . GLN D 2 59 ? 159.428 128.571 146.243 1.00 65.96 53 GLN E C 1
ATOM 11437 O O . GLN D 2 59 ? 159.657 128.923 147.405 1.00 70.59 53 GLN E O 1
ATOM 11443 N N . TRP D 2 60 ? 158.804 127.426 145.956 1.00 68.34 54 TRP E N 1
ATOM 11444 C CA . TRP D 2 60 ? 158.390 126.516 147.022 1.00 64.04 54 TRP E CA 1
ATOM 11445 C C . TRP D 2 60 ? 159.593 126.007 147.812 1.00 62.05 54 TRP E C 1
ATOM 11446 O O . TRP D 2 60 ? 159.583 126.000 149.053 1.00 67.19 54 TRP E O 1
ATOM 11457 N N . PHE D 2 61 ? 160.647 125.538 147.121 1.00 58.04 55 PHE E N 1
ATOM 11458 C CA . PHE D 2 61 ? 161.821 124.924 147.823 1.00 60.88 55 PHE E CA 1
ATOM 11459 C C . PHE D 2 61 ? 162.739 125.990 148.442 1.00 64.25 55 PHE E C 1
ATOM 11460 O O . PHE D 2 61 ? 163.451 125.700 149.452 1.00 69.22 55 PHE E O 1
ATOM 11468 N N . GLN D 2 62 ? 162.801 127.175 147.828 1.00 62.34 56 GLN E N 1
ATOM 11469 C CA . GLN D 2 62 ? 163.557 128.268 148.488 1.00 59.36 56 GLN E CA 1
ATOM 11470 C C . GLN D 2 62 ? 162.702 128.697 149.676 1.00 61.72 56 GLN E C 1
ATOM 11471 O O . GLN D 2 62 ? 163.265 129.221 150.637 1.00 65.60 56 GLN E O 1
ATOM 11477 N N . GLY D 2 63 ? 161.380 128.520 149.575 1.00 61.59 57 GLY E N 1
ATOM 11478 C CA . GLY D 2 63 ? 160.522 128.809 150.736 1.00 60.94 57 GLY E CA 1
ATOM 11479 C C . GLY D 2 63 ? 160.976 127.901 151.854 1.00 59.38 57 GLY E C 1
ATOM 11480 O O . GLY D 2 63 ? 161.048 128.375 152.996 1.00 64.14 57 GLY E O 1
ATOM 11481 N N . ARG D 2 64 ? 161.269 126.640 151.526 1.00 60.16 58 ARG E N 1
ATOM 11482 C CA . ARG D 2 64 ? 161.806 125.679 152.517 1.00 60.75 58 ARG E CA 1
ATOM 11483 C C . ARG D 2 64 ? 163.111 126.235 153.088 1.00 59.22 58 ARG E C 1
ATOM 11484 O O . ARG D 2 64 ? 163.224 126.353 154.329 1.00 66.77 58 ARG E O 1
ATOM 11492 N N . LEU D 2 65 ? 164.052 126.566 152.201 1.00 54.68 59 LEU E N 1
ATOM 11493 C CA . LEU D 2 65 ? 165.366 127.091 152.660 1.00 54.49 59 LEU E CA 1
ATOM 11494 C C . LEU D 2 65 ? 165.167 128.280 153.610 1.00 55.71 59 LEU E C 1
ATOM 11495 O O . LEU D 2 65 ? 166.005 128.420 154.522 1.00 61.22 59 LEU E O 1
ATOM 11500 N N . SER D 2 66 ? 164.111 129.085 153.419 1.00 52.87 60 SER E N 1
ATOM 11501 C CA . SER D 2 66 ? 163.892 130.322 154.223 1.00 50.97 60 SER E CA 1
ATOM 11502 C C . SER D 2 66 ? 163.217 130.014 155.561 1.00 56.30 60 SER E C 1
ATOM 11503 O O . SER D 2 66 ? 163.597 130.637 156.574 1.00 62.31 60 SER E O 1
ATOM 11506 N N . GLN D 2 67 ? 162.239 129.111 155.559 1.00 57.58 61 GLN E N 1
ATOM 11507 C CA . GLN D 2 67 ? 161.479 128.841 156.807 1.00 52.56 61 GLN E CA 1
ATOM 11508 C C . GLN D 2 67 ? 162.361 128.093 157.804 1.00 51.10 61 GLN E C 1
ATOM 11509 O O . GLN D 2 67 ? 162.878 128.726 158.732 1.00 50.84 61 GLN E O 1
ATOM 11515 N N . ARG D 2 68 ? 162.464 126.778 157.640 1.00 52.62 62 ARG E N 1
ATOM 11516 C CA . ARG D 2 68 ? 163.255 125.958 158.555 1.00 51.40 62 ARG E CA 1
ATOM 11517 C C . ARG D 2 68 ? 164.368 126.773 159.210 1.00 50.89 62 ARG E C 1
ATOM 11518 O O . ARG D 2 68 ? 164.583 126.686 160.430 1.00 56.83 62 ARG E O 1
ATOM 11526 N N . GLY D 2 69 ? 165.076 127.583 158.418 1.00 42.82 63 GLY E N 1
ATOM 11527 C CA . GLY D 2 69 ? 166.137 128.403 158.982 1.00 46.03 63 GLY E CA 1
ATOM 11528 C C . GLY D 2 69 ? 165.625 129.416 159.989 1.00 48.67 63 GLY E C 1
ATOM 11529 O O . GLY D 2 69 ? 166.247 129.638 161.032 1.00 49.15 63 GLY E O 1
ATOM 11530 N N . ALA D 2 70 ? 164.487 130.047 159.688 1.00 42.01 64 ALA E N 1
ATOM 11531 C CA . ALA D 2 70 ? 163.907 131.013 160.612 1.00 37.80 64 ALA E CA 1
ATOM 11532 C C . ALA D 2 70 ? 163.517 130.351 161.923 1.00 45.10 64 ALA E C 1
ATOM 11533 O O . ALA D 2 70 ? 163.752 130.908 163.002 1.00 48.80 64 ALA E O 1
ATOM 11535 N N . THR D 2 71 ? 162.919 129.159 161.851 1.00 47.61 65 THR E N 1
ATOM 11536 C CA . THR D 2 71 ? 162.562 128.444 163.072 1.00 39.85 65 THR E CA 1
ATOM 11537 C C . THR D 2 71 ? 163.800 128.145 163.907 1.00 35.54 65 THR E C 1
ATOM 11538 O O . THR D 2 71 ? 163.813 128.370 165.125 1.00 42.55 65 THR E O 1
ATOM 11542 N N . ALA D 2 72 ? 164.865 127.661 163.261 1.00 29.62 66 ALA E N 1
ATOM 11543 C CA . ALA D 2 72 ? 166.085 127.340 163.998 1.00 31.79 66 ALA E CA 1
ATOM 11544 C C . ALA D 2 72 ? 166.672 128.578 164.670 1.00 38.55 66 ALA E C 1
ATOM 11545 O O . ALA D 2 72 ? 167.055 128.541 165.848 1.00 44.11 66 ALA E O 1
ATOM 11547 N N . VAL D 2 73 ? 166.741 129.692 163.936 1.00 39.02 67 VAL E N 1
ATOM 11548 C CA . VAL D 2 73 ? 167.348 130.903 164.482 1.00 37.74 67 VAL E CA 1
ATOM 11549 C C . VAL D 2 73 ? 166.519 131.454 165.637 1.00 41.72 67 VAL E C 1
ATOM 11550 O O . VAL D 2 73 ? 167.066 131.870 166.668 1.00 45.82 67 VAL E O 1
ATOM 11554 N N . ILE D 2 74 ? 165.191 131.474 165.487 1.00 40.99 68 ILE E N 1
ATOM 11555 C CA . ILE D 2 74 ? 164.334 131.977 166.558 1.00 35.18 68 ILE E CA 1
ATOM 11556 C C . ILE D 2 74 ? 164.474 131.111 167.802 1.00 32.88 68 ILE E C 1
ATOM 11557 O O . ILE D 2 74 ? 164.552 131.623 168.927 1.00 34.81 68 ILE E O 1
ATOM 11562 N N . GLY D 2 75 ? 164.507 129.788 167.624 1.00 32.65 69 GLY E N 1
ATOM 11563 C CA . GLY D 2 75 ? 164.686 128.912 168.768 1.00 25.21 69 GLY E CA 1
ATOM 11564 C C . GLY D 2 75 ? 166.002 129.145 169.482 1.00 30.18 69 GLY E C 1
ATOM 11565 O O . GLY D 2 75 ? 166.050 129.194 170.714 1.00 40.69 69 GLY E O 1
ATOM 11566 N N . GLU D 2 76 ? 167.087 129.302 168.718 1.00 29.35 70 GLU E N 1
ATOM 11567 C CA . GLU D 2 76 ? 168.386 129.547 169.339 1.00 30.67 70 GLU E CA 1
ATOM 11568 C C . GLU D 2 76 ? 168.399 130.867 170.102 1.00 29.19 70 GLU E C 1
ATOM 11569 O O . GLU D 2 76 ? 168.931 130.942 171.216 1.00 32.30 70 GLU E O 1
ATOM 11575 N N . LEU D 2 77 ? 167.818 131.919 169.520 1.00 31.10 71 LEU E N 1
ATOM 11576 C CA . LEU D 2 77 ? 167.795 133.213 170.197 1.00 24.08 71 LEU E CA 1
ATOM 11577 C C . LEU D 2 77 ? 166.970 133.157 171.479 1.00 34.11 71 LEU E C 1
ATOM 11578 O O . LEU D 2 77 ? 167.373 133.709 172.513 1.00 36.67 71 LEU E O 1
ATOM 11583 N N . SER D 2 78 ? 165.809 132.498 171.430 1.00 38.29 72 SER E N 1
ATOM 11584 C CA . SER D 2 78 ? 164.986 132.364 172.628 1.00 21.43 72 SER E CA 1
ATOM 11585 C C . SER D 2 78 ? 165.711 131.572 173.707 1.00 22.47 72 SER E C 1
ATOM 11586 O O . SER D 2 78 ? 165.648 131.921 174.892 1.00 30.78 72 SER E O 1
ATOM 11589 N N . ARG D 2 79 ? 166.405 130.500 173.316 1.00 27.99 73 ARG E N 1
ATOM 11590 C CA . ARG D 2 79 ? 167.170 129.728 174.288 1.00 24.19 73 ARG E CA 1
ATOM 11591 C C . ARG D 2 79 ? 168.270 130.570 174.916 1.00 27.88 73 ARG E C 1
ATOM 11592 O O . ARG D 2 79 ? 168.510 130.485 176.125 1.00 32.31 73 ARG E O 1
ATOM 11600 N N . GLN D 2 80 ? 168.955 131.385 174.111 1.00 30.75 74 GLN E N 1
ATOM 11601 C CA . GLN D 2 80 ? 169.997 132.254 174.651 1.00 26.14 74 GLN E CA 1
ATOM 11602 C C . GLN D 2 80 ? 169.423 133.230 175.669 1.00 29.39 74 GLN E C 1
ATOM 11603 O O . GLN D 2 80 ? 169.980 133.409 176.760 1.00 30.42 74 GLN E O 1
ATOM 11609 N N . VAL D 2 81 ? 168.300 133.867 175.330 1.00 27.07 75 VAL E N 1
ATOM 11610 C CA . VAL D 2 81 ? 167.702 134.844 176.237 1.00 20.97 75 VAL E CA 1
ATOM 11611 C C . VAL D 2 81 ? 167.266 134.176 177.536 1.00 26.58 75 VAL E C 1
ATOM 11612 O O . VAL D 2 81 ? 167.503 134.702 178.632 1.00 32.53 75 VAL E O 1
ATOM 11616 N N . LEU D 2 82 ? 166.627 133.008 177.437 1.00 30.18 76 LEU E N 1
ATOM 11617 C CA . LEU D 2 82 ? 166.179 132.310 178.639 1.00 23.92 76 LEU E CA 1
ATOM 11618 C C . LEU D 2 82 ? 167.354 131.871 179.503 1.00 23.76 76 LEU E C 1
ATOM 11619 O O . LEU D 2 82 ? 167.318 132.015 180.729 1.00 26.24 76 LEU E O 1
ATOM 11624 N N . SER D 2 83 ? 168.408 131.333 178.884 1.00 22.67 77 SER E N 1
ATOM 11625 C CA . SER D 2 83 ? 169.554 130.865 179.654 1.00 25.48 77 SER E CA 1
ATOM 11626 C C . SER D 2 83 ? 170.327 132.017 180.278 1.00 30.45 77 SER E C 1
ATOM 11627 O O . SER D 2 83 ? 170.984 131.832 181.307 1.00 34.06 77 SER E O 1
ATOM 11630 N N . SER D 2 84 ? 170.272 133.205 179.677 1.00 36.78 78 SER E N 1
ATOM 11631 C CA . SER D 2 84 ? 170.986 134.338 180.252 1.00 29.70 78 SER E CA 1
ATOM 11632 C C . SER D 2 84 ? 170.190 134.991 181.376 1.00 29.56 78 SER E C 1
ATOM 11633 O O . SER D 2 84 ? 170.734 135.263 182.452 1.00 38.30 78 SER E O 1
ATOM 11636 N N . VAL D 2 85 ? 168.901 135.251 181.147 1.00 26.88 79 VAL E N 1
ATOM 11637 C CA . VAL D 2 85 ? 168.118 136.008 182.120 1.00 25.82 79 VAL E CA 1
ATOM 11638 C C . VAL D 2 85 ? 167.858 135.185 183.377 1.00 31.65 79 VAL E C 1
ATOM 11639 O O . VAL D 2 85 ? 168.002 135.684 184.499 1.00 35.46 79 VAL E O 1
ATOM 11643 N N . THR D 2 86 ? 167.478 133.916 183.216 1.00 34.11 80 THR E N 1
ATOM 11644 C CA . THR D 2 86 ? 167.031 133.125 184.357 1.00 26.16 80 THR E CA 1
ATOM 11645 C C . THR D 2 86 ? 168.166 132.725 185.290 1.00 31.76 80 THR E C 1
ATOM 11646 O O . THR D 2 86 ? 167.903 132.381 186.446 1.00 41.65 80 THR E O 1
ATOM 11650 N N . THR D 2 87 ? 169.413 132.762 184.826 1.00 25.84 81 THR E N 1
ATOM 11651 C CA . THR D 2 87 ? 170.561 132.349 185.633 1.00 22.46 81 THR E CA 1
ATOM 11652 C C . THR D 2 87 ? 171.301 133.539 186.226 1.00 29.00 81 THR E C 1
ATOM 11653 O O . THR D 2 87 ? 172.528 133.520 186.353 1.00 32.97 81 THR E O 1
ATOM 11657 N N . SER D 2 88 ? 170.579 134.586 186.599 1.00 31.53 82 SER E N 1
ATOM 11658 C CA . SER D 2 88 ? 171.151 135.782 187.198 1.00 33.32 82 SER E CA 1
ATOM 11659 C C . SER D 2 88 ? 170.617 135.953 188.617 1.00 35.19 82 SER E C 1
ATOM 11660 O O . SER D 2 88 ? 169.823 135.148 189.109 1.00 42.71 82 SER E O 1
ATOM 11663 N N . SER D 2 89 ? 171.067 137.019 189.275 1.00 32.40 83 SER E N 1
ATOM 11664 C CA . SER D 2 89 ? 170.629 137.293 190.633 1.00 36.61 83 SER E CA 1
ATOM 11665 C C . SER D 2 89 ? 169.127 137.579 190.652 1.00 35.72 83 SER E C 1
ATOM 11666 O O . SER D 2 89 ? 168.579 138.117 189.685 1.00 34.55 83 SER E O 1
ATOM 11669 N N . PRO D 2 90 ? 168.436 137.215 191.736 1.00 31.44 84 PRO E N 1
ATOM 11670 C CA . PRO D 2 90 ? 166.975 137.392 191.766 1.00 33.65 84 PRO E CA 1
ATOM 11671 C C . PRO D 2 90 ? 166.521 138.828 191.570 1.00 33.97 84 PRO E C 1
ATOM 11672 O O . PRO D 2 90 ? 165.459 139.052 190.976 1.00 40.64 84 PRO E O 1
ATOM 11676 N N . ARG D 2 91 ? 167.287 139.810 192.048 1.00 24.65 85 ARG E N 1
ATOM 11677 C CA . ARG D 2 91 ? 166.889 141.203 191.874 1.00 30.99 85 ARG E CA 1
ATOM 11678 C C . ARG D 2 91 ? 166.970 141.622 190.411 1.00 30.90 85 ARG E C 1
ATOM 11679 O O . ARG D 2 91 ? 166.043 142.247 189.882 1.00 33.04 85 ARG E O 1
ATOM 11687 N N . ARG D 2 92 ? 168.066 141.274 189.733 1.00 29.49 86 ARG E N 1
ATOM 11688 C CA . ARG D 2 92 ? 168.174 141.571 188.307 1.00 36.59 86 ARG E CA 1
ATOM 11689 C C . ARG D 2 92 ? 167.111 140.825 187.511 1.00 37.16 86 ARG E C 1
ATOM 11690 O O . ARG D 2 92 ? 166.532 141.373 186.563 1.00 34.37 86 ARG E O 1
ATOM 11698 N N . LEU D 2 93 ? 166.843 139.571 187.882 1.00 34.66 87 LEU E N 1
ATOM 11699 C CA . LEU D 2 93 ? 165.816 138.792 187.199 1.00 30.08 87 LEU E CA 1
ATOM 11700 C C . LEU D 2 93 ? 164.449 139.448 187.336 1.00 31.06 87 LEU E C 1
ATOM 11701 O O . LEU D 2 93 ? 163.714 139.586 186.353 1.00 34.95 87 LEU E O 1
ATOM 11706 N N . ALA D 2 94 ? 164.094 139.871 188.550 1.00 31.52 88 ALA E N 1
ATOM 11707 C CA . ALA D 2 94 ? 162.828 140.568 188.740 1.00 30.48 88 ALA E CA 1
ATOM 11708 C C . ALA D 2 94 ? 162.815 141.910 188.022 1.00 32.34 88 ALA E C 1
ATOM 11709 O O . ALA D 2 94 ? 161.747 142.387 187.623 1.00 35.94 88 ALA E O 1
ATOM 11711 N N . ALA D 2 95 ? 163.984 142.530 187.852 1.00 34.85 89 ALA E N 1
ATOM 11712 C CA . ALA D 2 95 ? 164.048 143.813 187.162 1.00 31.10 89 ALA E CA 1
ATOM 11713 C C . ALA D 2 95 ? 163.767 143.661 185.672 1.00 34.39 89 ALA E C 1
ATOM 11714 O O . ALA D 2 95 ? 162.986 144.429 185.100 1.00 39.81 89 ALA E O 1
ATOM 11716 N N . ASP D 2 96 ? 164.394 142.681 185.021 1.00 35.16 90 ASP E N 1
ATOM 11717 C CA . ASP D 2 96 ? 164.284 142.560 183.572 1.00 36.30 90 ASP E CA 1
ATOM 11718 C C . ASP D 2 96 ? 163.358 141.444 183.103 1.00 34.86 90 ASP E C 1
ATOM 11719 O O . ASP D 2 96 ? 163.243 141.232 181.892 1.00 38.93 90 ASP E O 1
ATOM 11724 N N . ARG D 2 97 ? 162.706 140.722 184.008 1.00 40.97 91 ARG E N 1
ATOM 11725 C CA . ARG D 2 97 ? 161.628 139.857 183.558 1.00 28.46 91 ARG E CA 1
ATOM 11726 C C . ARG D 2 97 ? 160.386 140.700 183.286 1.00 35.11 91 ARG E C 1
ATOM 11727 O O . ARG D 2 97 ? 160.297 141.862 183.692 1.00 42.99 91 ARG E O 1
ATOM 11735 N N . ASP D 2 98 ? 159.440 140.103 182.555 1.00 29.69 92 ASP E N 1
ATOM 11736 C CA . ASP D 2 98 ? 158.273 140.779 181.987 1.00 38.20 92 ASP E CA 1
ATOM 11737 C C . ASP D 2 98 ? 158.707 141.652 180.816 1.00 35.66 92 ASP E C 1
ATOM 11738 O O . ASP D 2 98 ? 157.871 142.231 180.115 1.00 41.03 92 ASP E O 1
ATOM 11743 N N . SER D 2 99 ? 160.018 141.745 180.601 1.00 34.58 93 SER E N 1
ATOM 11744 C CA . SER D 2 99 ? 160.595 142.274 179.375 1.00 29.84 93 SER E CA 1
ATOM 11745 C C . SER D 2 99 ? 161.298 141.209 178.554 1.00 33.71 93 SER E C 1
ATOM 11746 O O . SER D 2 99 ? 161.227 141.247 177.326 1.00 43.48 93 SER E O 1
ATOM 11749 N N . ALA D 2 100 ? 161.977 140.263 179.207 1.00 27.97 94 ALA E N 1
ATOM 11750 C CA . ALA D 2 100 ? 162.457 139.078 178.509 1.00 17.99 94 ALA E CA 1
ATOM 11751 C C . ALA D 2 100 ? 161.305 138.166 178.119 1.00 20.15 94 ALA E C 1
ATOM 11752 O O . ALA D 2 100 ? 161.368 137.497 177.082 1.00 33.23 94 ALA E O 1
ATOM 11754 N N . ALA D 2 101 ? 160.248 138.132 178.933 1.00 25.61 95 ALA E N 1
ATOM 11755 C CA . ALA D 2 101 ? 159.085 137.315 178.610 1.00 26.41 95 ALA E CA 1
ATOM 11756 C C . ALA D 2 101 ? 158.435 137.773 177.314 1.00 29.29 95 ALA E C 1
ATOM 11757 O O . ALA D 2 101 ? 158.035 136.948 176.487 1.00 32.11 95 ALA E O 1
ATOM 11759 N N . ALA D 2 102 ? 158.325 139.087 177.115 1.00 30.79 96 ALA E N 1
ATOM 11760 C CA . ALA D 2 102 ? 157.710 139.600 175.896 1.00 27.20 96 ALA E CA 1
ATOM 11761 C C . ALA D 2 102 ? 158.537 139.242 174.668 1.00 31.27 96 ALA E C 1
ATOM 11762 O O . ALA D 2 102 ? 158.009 138.699 173.692 1.00 39.10 96 ALA E O 1
ATOM 11764 N N . VAL D 2 103 ? 159.842 139.520 174.700 1.00 31.86 97 VAL E N 1
ATOM 11765 C CA . VAL D 2 103 ? 160.679 139.219 173.545 1.00 24.75 97 VAL E CA 1
ATOM 11766 C C . VAL D 2 103 ? 160.814 137.720 173.315 1.00 21.01 97 VAL E C 1
ATOM 11767 O O . VAL D 2 103 ? 161.112 137.299 172.194 1.00 33.60 97 VAL E O 1
ATOM 11771 N N . VAL D 2 104 ? 160.593 136.897 174.340 1.00 28.46 98 VAL E N 1
ATOM 11772 C CA . VAL D 2 104 ? 160.703 135.455 174.154 1.00 28.41 98 VAL E CA 1
ATOM 11773 C C . VAL D 2 104 ? 159.405 134.878 173.602 1.00 32.67 98 VAL E C 1
ATOM 11774 O O . VAL D 2 104 ? 159.425 134.007 172.725 1.00 40.82 98 VAL E O 1
ATOM 11778 N N . THR D 2 105 ? 158.260 135.365 174.079 1.00 28.55 99 THR E N 1
ATOM 11779 C CA . THR D 2 105 ? 156.974 134.820 173.666 1.00 28.04 99 THR E CA 1
ATOM 11780 C C . THR D 2 105 ? 156.439 135.481 172.399 1.00 34.56 99 THR E C 1
ATOM 11781 O O . THR D 2 105 ? 156.183 134.796 171.405 1.00 40.02 99 THR E O 1
ATOM 11785 N N . ARG D 2 106 ? 156.264 136.803 172.413 1.00 37.63 100 ARG E N 1
ATOM 11786 C CA . ARG D 2 106 ? 155.611 137.505 171.320 1.00 35.35 100 ARG E CA 1
ATOM 11787 C C . ARG D 2 106 ? 156.558 138.346 170.475 1.00 34.21 100 ARG E C 1
ATOM 11788 O O . ARG D 2 106 ? 156.140 138.844 169.424 1.00 45.67 100 ARG E O 1
ATOM 11796 N N . GLY D 2 107 ? 157.808 138.519 170.893 1.00 31.62 101 GLY E N 1
ATOM 11797 C CA . GLY D 2 107 ? 158.716 139.400 170.185 1.00 31.61 101 GLY E CA 1
ATOM 11798 C C . GLY D 2 107 ? 159.554 138.728 169.118 1.00 32.63 101 GLY E C 1
ATOM 11799 O O . GLY D 2 107 ? 159.556 139.161 167.963 1.00 35.94 101 GLY E O 1
ATOM 11800 N N . LEU D 2 108 ? 160.268 137.663 169.488 1.00 39.00 102 LEU E N 1
ATOM 11801 C CA . LEU D 2 108 ? 161.150 136.983 168.547 1.00 28.29 102 LEU E CA 1
ATOM 11802 C C . LEU D 2 108 ? 160.395 136.238 167.454 1.00 37.01 102 LEU E 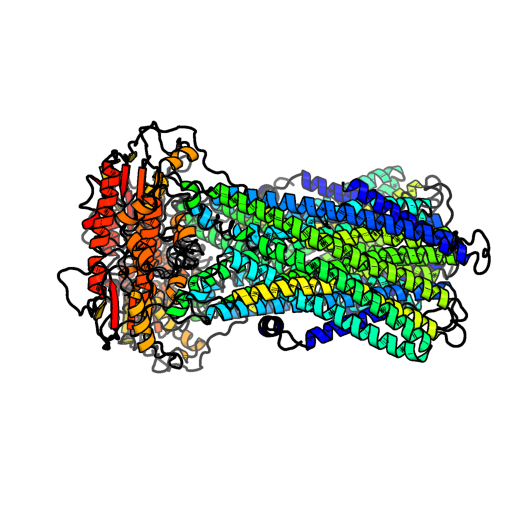C 1
ATOM 11803 O O . LEU D 2 108 ? 161.019 135.821 166.474 1.00 37.45 102 LEU E O 1
ATOM 11808 N N . ASP D 2 109 ? 159.081 136.054 167.595 1.00 43.53 103 ASP E N 1
ATOM 11809 C CA . ASP D 2 109 ? 158.306 135.427 166.532 1.00 38.61 103 ASP E CA 1
ATOM 11810 C C . ASP D 2 109 ? 158.163 136.329 165.315 1.00 44.14 103 ASP E C 1
ATOM 11811 O O . ASP D 2 109 ? 157.784 135.846 164.243 1.00 48.77 103 ASP E O 1
ATOM 11816 N N . GLY D 2 110 ? 158.456 137.618 165.454 1.00 44.15 104 GLY E N 1
ATOM 11817 C CA . GLY D 2 110 ? 158.419 138.536 164.338 1.00 39.92 104 GLY E CA 1
ATOM 11818 C C . GLY D 2 110 ? 159.621 138.477 163.431 1.00 38.82 104 GLY E C 1
ATOM 11819 O O . GLY D 2 110 ? 159.680 139.208 162.439 1.00 43.55 104 GLY E O 1
ATOM 11820 N N . LEU D 2 111 ? 160.596 137.627 163.751 1.00 36.42 105 LEU E N 1
ATOM 11821 C CA . LEU D 2 111 ? 161.765 137.441 162.905 1.00 40.91 105 LEU E CA 1
ATOM 11822 C C . LEU D 2 111 ? 161.495 136.528 161.718 1.00 40.59 105 LEU E C 1
ATOM 11823 O O . LEU D 2 111 ? 162.368 136.391 160.856 1.00 42.94 105 LEU E O 1
ATOM 11828 N N . ARG D 2 112 ? 160.326 135.893 161.662 1.00 41.03 106 ARG E N 1
ATOM 11829 C CA . ARG D 2 112 ? 160.002 135.041 160.520 1.00 38.46 106 ARG E CA 1
ATOM 11830 C C . ARG D 2 112 ? 159.931 135.813 159.208 1.00 45.83 106 ARG E C 1
ATOM 11831 O O . ARG D 2 112 ? 160.491 135.330 158.209 1.00 48.90 106 ARG E O 1
ATOM 11839 N N . PRO D 2 113 ? 159.267 136.974 159.116 1.00 48.08 107 PRO E N 1
ATOM 11840 C CA . PRO D 2 113 ? 159.316 137.727 157.852 1.00 42.87 107 PRO E CA 1
ATOM 11841 C C . PRO D 2 113 ? 160.716 138.154 157.451 1.00 39.85 107 PRO E C 1
ATOM 11842 O O . PRO D 2 113 ? 160.971 138.362 156.259 1.00 49.19 107 PRO E O 1
ATOM 11846 N N . TYR D 2 114 ? 161.629 138.304 158.412 1.00 37.49 108 TYR E N 1
ATOM 11847 C CA . TYR D 2 114 ? 162.998 138.686 158.081 1.00 38.58 108 TYR E CA 1
ATOM 11848 C C . TYR D 2 114 ? 163.691 137.609 157.255 1.00 41.10 108 TYR E C 1
ATOM 11849 O O . TYR D 2 114 ? 164.409 137.918 156.297 1.00 46.22 108 TYR E O 1
ATOM 11858 N N . PHE D 2 115 ? 163.492 136.341 157.610 1.00 41.47 109 PHE E N 1
ATOM 11859 C CA . PHE D 2 115 ? 164.150 135.242 156.916 1.00 43.03 109 PHE E CA 1
ATOM 11860 C C . PHE D 2 115 ? 163.313 134.655 155.791 1.00 46.50 109 PHE E C 1
ATOM 11861 O O . PHE D 2 115 ? 163.865 133.974 154.920 1.00 49.77 109 PHE E O 1
ATOM 11869 N N . THR D 2 116 ? 162.006 134.907 155.779 1.00 41.51 110 THR E N 1
ATOM 11870 C CA . THR D 2 116 ? 161.109 134.243 154.842 1.00 39.99 110 THR E CA 1
ATOM 11871 C C . THR D 2 116 ? 160.414 135.248 153.937 1.00 45.98 110 THR E C 1
ATOM 11872 O O . THR D 2 116 ? 159.192 135.191 153.765 1.00 50.85 110 THR E O 1
ATOM 11876 N N . GLY D 2 117 ? 161.174 136.172 153.358 1.00 45.94 111 GLY E N 1
ATOM 11877 C CA . GLY D 2 117 ? 160.583 137.157 152.477 1.00 42.80 111 GLY E CA 1
ATOM 11878 C C . GLY D 2 117 ? 161.265 138.507 152.459 1.00 42.24 111 GLY E C 1
ATOM 11879 O O . GLY D 2 117 ? 160.927 139.352 151.627 1.00 51.62 111 GLY E O 1
ATOM 11880 N N . TYR D 2 118 ? 162.226 138.733 153.355 1.00 42.51 112 TYR E N 1
ATOM 11881 C CA . TYR D 2 118 ? 163.047 139.939 153.304 1.00 40.11 112 TYR E CA 1
ATOM 11882 C C . TYR D 2 118 ? 164.431 139.653 152.733 1.00 40.98 112 TYR E C 1
ATOM 11883 O O . TYR D 2 118 ? 164.842 140.278 151.753 1.00 52.03 112 TYR E O 1
ATOM 11892 N N . LEU D 2 119 ? 165.162 138.719 153.339 1.00 38.68 113 LEU E N 1
ATOM 11893 C CA . LEU D 2 119 ? 166.452 138.317 152.783 1.00 44.53 113 LEU E CA 1
ATOM 11894 C C . LEU D 2 119 ? 166.325 137.722 151.386 1.00 47.18 113 LEU E C 1
ATOM 11895 O O . LEU D 2 119 ? 167.120 138.101 150.506 1.00 52.96 113 LEU E O 1
ATOM 11900 N N . PRO D 2 120 ? 165.392 136.800 151.107 1.00 47.41 114 PRO E N 1
ATOM 11901 C CA . PRO D 2 120 ? 165.223 136.363 149.711 1.00 49.21 114 PRO E CA 1
ATOM 11902 C C . PRO D 2 120 ? 164.882 137.505 148.775 1.00 49.63 114 PRO E C 1
ATOM 11903 O O . PRO D 2 120 ? 165.351 137.523 147.631 1.00 49.33 114 PRO E O 1
ATOM 11907 N N . ALA D 2 121 ? 164.080 138.468 149.235 1.00 47.17 115 ALA E N 1
ATOM 11908 C CA . ALA D 2 121 ? 163.762 139.626 148.408 1.00 40.77 115 ALA E CA 1
ATOM 11909 C C . ALA D 2 121 ? 165.010 140.445 148.108 1.00 41.11 115 ALA E C 1
ATOM 11910 O O . ALA D 2 121 ? 165.199 140.906 146.978 1.00 49.08 115 ALA E O 1
ATOM 11912 N N . VAL D 2 122 ? 165.876 140.632 149.105 1.00 41.37 116 VAL E N 1
ATOM 11913 C CA . VAL D 2 122 ? 167.106 141.390 148.892 1.00 41.99 116 VAL E CA 1
ATOM 11914 C C . VAL D 2 122 ? 168.013 140.669 147.902 1.00 43.48 116 VAL E C 1
ATOM 11915 O O . VAL D 2 122 ? 168.594 141.290 147.003 1.00 52.37 116 VAL E O 1
ATOM 11919 N N . VAL D 2 123 ? 168.146 139.348 148.046 1.00 43.26 117 VAL E N 1
ATOM 11920 C CA . VAL D 2 123 ? 168.998 138.590 147.132 1.00 46.68 117 VAL E CA 1
ATOM 11921 C C . VAL D 2 123 ? 168.444 138.645 145.712 1.00 51.77 117 VAL E C 1
ATOM 11922 O O . VAL D 2 123 ? 169.192 138.830 144.741 1.00 54.56 117 VAL E O 1
ATOM 11926 N N . LEU D 2 124 ? 167.126 138.490 145.565 1.00 49.45 118 LEU E N 1
ATOM 11927 C CA . LEU D 2 124 ? 166.516 138.556 144.242 1.00 46.72 118 LEU E CA 1
ATOM 11928 C C . LEU D 2 124 ? 166.673 139.942 143.632 1.00 44.00 118 LEU E C 1
ATOM 11929 O O . LEU D 2 124 ? 166.895 140.071 142.426 1.00 49.78 118 LEU E O 1
ATOM 11934 N N . ALA D 2 125 ? 166.550 140.993 144.443 1.00 45.53 119 ALA E N 1
ATOM 11935 C CA . ALA D 2 125 ? 166.769 142.342 143.934 1.00 42.78 119 ALA E CA 1
ATOM 11936 C C . ALA D 2 125 ? 168.206 142.525 143.471 1.00 46.31 119 ALA E C 1
ATOM 11937 O O . ALA D 2 125 ? 168.459 143.155 142.438 1.00 54.52 119 ALA E O 1
ATOM 11939 N N . GLY D 2 126 ? 169.163 141.983 144.225 1.00 48.42 120 GLY E N 1
ATOM 11940 C CA . GLY D 2 126 ? 170.555 142.110 143.836 1.00 47.78 120 GLY E CA 1
ATOM 11941 C C . GLY D 2 126 ? 170.917 141.300 142.608 1.00 48.98 120 GLY E C 1
ATOM 11942 O O . GLY D 2 126 ? 171.872 141.635 141.902 1.00 54.56 120 GLY E O 1
ATOM 11943 N N . ILE D 2 127 ? 170.176 140.227 142.336 1.00 48.75 121 ILE E N 1
ATOM 11944 C CA . ILE D 2 127 ? 170.495 139.370 141.197 1.00 50.78 121 ILE E CA 1
ATOM 11945 C C . ILE D 2 127 ? 169.737 139.806 139.947 1.00 52.71 121 ILE E C 1
ATOM 11946 O O . ILE D 2 127 ? 170.345 140.122 138.919 1.00 53.04 121 ILE E O 1
ATOM 11951 N N . LEU D 2 128 ? 168.404 139.817 140.027 1.00 54.42 122 LEU E N 1
ATOM 11952 C CA . LEU D 2 128 ? 167.568 139.992 138.843 1.00 50.19 122 LEU E CA 1
ATOM 11953 C C . LEU D 2 128 ? 167.742 141.369 138.212 1.00 50.82 122 LEU E C 1
ATOM 11954 O O . LEU D 2 128 ? 167.797 141.486 136.982 1.00 58.10 122 LEU E O 1
ATOM 11959 N N . THR D 2 129 ? 167.817 142.422 139.027 1.00 48.35 123 THR E N 1
ATOM 11960 C CA . THR D 2 129 ? 167.820 143.778 138.478 1.00 49.11 123 THR E CA 1
ATOM 11961 C C . THR D 2 129 ? 169.006 144.048 137.557 1.00 55.47 123 THR E C 1
ATOM 11962 O O . THR D 2 129 ? 168.781 144.503 136.421 1.00 58.79 123 THR E O 1
ATOM 11966 N N . PRO D 2 130 ? 170.266 143.801 137.949 1.00 57.24 124 PRO E N 1
ATOM 11967 C CA . PRO D 2 130 ? 171.355 143.981 136.973 1.00 54.61 124 PRO E CA 1
ATOM 11968 C C . PRO D 2 130 ? 171.231 143.067 135.769 1.00 56.65 124 PRO E C 1
ATOM 11969 O O . PRO D 2 130 ? 171.563 143.475 134.651 1.00 57.88 124 PRO E O 1
ATOM 11973 N N . ALA D 2 131 ? 170.750 141.837 135.965 1.00 54.59 125 ALA E N 1
ATOM 11974 C CA . ALA D 2 131 ? 170.571 140.926 134.839 1.00 53.92 125 ALA E CA 1
ATOM 11975 C C . ALA D 2 131 ? 169.505 141.437 133.878 1.00 55.63 125 ALA E C 1
ATOM 11976 O O . ALA D 2 131 ? 169.686 141.383 132.655 1.00 58.87 125 ALA E O 1
ATOM 11978 N N . ALA D 2 132 ? 168.386 141.934 134.411 1.00 52.96 126 ALA E N 1
ATOM 11979 C CA . ALA D 2 132 ? 167.349 142.499 133.554 1.00 50.47 126 ALA E CA 1
ATOM 11980 C C . ALA D 2 132 ? 167.865 143.717 132.802 1.00 58.28 126 ALA E C 1
ATOM 11981 O O . ALA D 2 132 ? 167.582 143.886 131.609 1.00 64.29 126 ALA E O 1
ATOM 11983 N N . LEU D 2 133 ? 168.631 144.575 133.482 1.00 60.59 127 LEU E N 1
ATOM 11984 C CA . LEU D 2 133 ? 169.218 145.729 132.809 1.00 58.92 127 LEU E CA 1
ATOM 11985 C C . LEU D 2 133 ? 170.157 145.298 131.691 1.00 57.66 127 LEU E C 1
ATOM 11986 O O . LEU D 2 133 ? 170.141 145.879 130.601 1.00 61.66 127 LEU E O 1
ATOM 11991 N N . VAL D 2 134 ? 170.982 144.281 131.943 1.00 52.92 128 VAL E N 1
ATOM 11992 C CA . VAL D 2 134 ? 171.931 143.818 130.933 1.00 55.51 128 VAL E CA 1
ATOM 11993 C C . VAL D 2 134 ? 171.195 143.251 129.726 1.00 57.24 128 VAL E C 1
ATOM 11994 O O . VAL D 2 134 ? 171.553 143.534 128.576 1.00 62.63 128 VAL E O 1
ATOM 11998 N N . VAL D 2 135 ? 170.159 142.443 129.962 1.00 59.51 129 VAL E N 1
ATOM 11999 C CA . VAL D 2 135 ? 169.415 141.867 128.845 1.00 59.88 129 VAL E CA 1
ATOM 12000 C C . VAL D 2 135 ? 168.714 142.960 128.046 1.00 64.99 129 VAL E C 1
ATOM 12001 O O . VAL D 2 135 ? 168.712 142.936 126.808 1.00 69.92 129 VAL E O 1
ATOM 12005 N N . MET D 2 136 ? 168.110 143.936 128.733 1.00 63.76 130 MET E N 1
ATOM 12006 C CA . MET D 2 136 ? 167.451 145.030 128.025 1.00 62.84 130 MET E CA 1
ATOM 12007 C C . MET D 2 136 ? 168.449 145.841 127.208 1.00 65.33 130 MET E C 1
ATOM 12008 O O . MET D 2 136 ? 168.157 146.232 126.072 1.00 68.26 130 MET E O 1
ATOM 12013 N N . ALA D 2 137 ? 169.633 146.103 127.768 1.00 69.33 131 ALA E N 1
ATOM 12014 C CA . ALA D 2 137 ? 170.656 146.837 127.031 1.00 67.44 131 ALA E CA 1
ATOM 12015 C C . ALA D 2 137 ? 171.126 146.054 125.813 1.00 68.64 131 ALA E C 1
ATOM 12016 O O . ALA D 2 137 ? 171.380 146.635 124.752 1.00 70.05 131 ALA E O 1
ATOM 12018 N N . ALA D 2 138 ? 171.263 144.735 125.952 1.00 68.59 132 ALA E N 1
ATOM 12019 C CA . ALA D 2 138 ? 171.639 143.911 124.808 1.00 68.01 132 ALA E CA 1
ATOM 12020 C C . ALA D 2 138 ? 170.577 143.967 123.719 1.00 68.05 132 ALA E C 1
ATOM 12021 O O . ALA D 2 138 ? 170.901 144.070 122.530 1.00 69.99 132 ALA E O 1
ATOM 12023 N N . TYR D 2 139 ? 169.300 143.895 124.102 1.00 67.40 133 TYR E N 1
ATOM 12024 C CA . TYR D 2 139 ? 168.238 143.965 123.104 1.00 66.87 133 TYR E CA 1
ATOM 12025 C C . TYR D 2 139 ? 168.044 145.388 122.594 1.00 73.35 133 TYR E C 1
ATOM 12026 O O . TYR D 2 139 ? 167.882 145.603 121.387 1.00 76.44 133 TYR E O 1
ATOM 12035 N N . ASP D 2 140 ? 168.055 146.374 123.493 1.00 77.96 134 ASP E N 1
ATOM 12036 C CA . ASP D 2 140 ? 167.872 147.773 123.104 1.00 76.38 134 ASP E CA 1
ATOM 12037 C C . ASP D 2 140 ? 168.551 148.636 124.163 1.00 78.60 134 ASP E C 1
ATOM 12038 O O . ASP D 2 140 ? 167.965 148.904 125.216 1.00 81.26 134 ASP E O 1
ATOM 12043 N N . TRP D 2 141 ? 169.777 149.080 123.870 1.00 80.16 135 TRP E N 1
ATOM 12044 C CA . TRP D 2 141 ? 170.571 149.779 124.876 1.00 80.72 135 TRP E CA 1
ATOM 12045 C C . TRP D 2 141 ? 169.969 151.130 125.239 1.00 80.82 135 TRP E C 1
ATOM 12046 O O . TRP D 2 141 ? 170.147 151.601 126.369 1.00 83.74 135 TRP E O 1
ATOM 12057 N N . GLN D 2 142 ? 169.274 151.772 124.297 1.00 77.99 136 GLN E N 1
ATOM 12058 C CA . GLN D 2 142 ? 168.665 153.066 124.585 1.00 76.85 136 GLN E CA 1
ATOM 12059 C C . GLN D 2 142 ? 167.636 152.950 125.699 1.00 78.17 136 GLN E C 1
ATOM 12060 O O . GLN D 2 142 ? 167.583 153.798 126.597 1.00 80.92 136 GLN E O 1
ATOM 12066 N N . ALA D 2 143 ? 166.818 151.895 125.665 1.00 76.95 137 ALA E N 1
ATOM 12067 C CA . ALA D 2 143 ? 165.816 151.699 126.707 1.00 73.79 137 ALA E CA 1
ATOM 12068 C C . ALA D 2 143 ? 166.466 151.491 128.069 1.00 72.45 137 ALA E C 1
ATOM 12069 O O . ALA D 2 143 ? 165.995 152.030 129.074 1.00 72.26 137 ALA E O 1
ATOM 12071 N N . ALA D 2 144 ? 167.552 150.716 128.124 1.00 70.46 138 ALA E N 1
ATOM 12072 C CA . ALA D 2 144 ? 168.222 150.475 129.399 1.00 72.39 138 ALA E CA 1
ATOM 12073 C C . ALA D 2 144 ? 168.874 151.743 129.939 1.00 72.32 138 ALA E C 1
ATOM 12074 O O . ALA D 2 144 ? 168.797 152.023 131.143 1.00 74.78 138 ALA E O 1
ATOM 12076 N N . ALA D 2 145 ? 169.533 152.513 129.071 1.00 72.81 139 ALA E N 1
ATOM 12077 C CA . ALA D 2 145 ? 170.147 153.761 129.513 1.00 72.58 139 ALA E CA 1
ATOM 12078 C C . ALA D 2 145 ? 169.090 154.756 129.972 1.00 75.27 139 ALA E C 1
ATOM 12079 O O . ALA D 2 145 ? 169.318 155.535 130.904 1.00 76.52 139 ALA E O 1
ATOM 12081 N N . ILE D 2 146 ? 167.930 154.751 129.317 1.00 71.99 140 ILE E N 1
ATOM 12082 C CA . ILE D 2 146 ? 166.831 155.614 129.728 1.00 66.87 140 ILE E CA 1
ATOM 12083 C C . ILE D 2 146 ? 166.250 155.150 131.062 1.00 67.53 140 ILE E C 1
ATOM 12084 O O . ILE D 2 146 ? 165.870 155.968 131.908 1.00 68.67 140 ILE E O 1
ATOM 12089 N N . VAL D 2 147 ? 166.184 153.833 131.276 1.00 71.51 141 VAL E N 1
ATOM 12090 C CA . VAL D 2 147 ? 165.617 153.286 132.506 1.00 71.26 141 VAL E CA 1
ATOM 12091 C C . VAL D 2 147 ? 166.517 153.577 133.700 1.00 71.44 141 VAL E C 1
ATOM 12092 O O . VAL D 2 147 ? 166.036 153.933 134.783 1.00 71.41 141 VAL E O 1
ATOM 12096 N N . VAL D 2 148 ? 167.834 153.442 133.524 1.00 73.28 142 VAL E N 1
ATOM 12097 C CA . VAL D 2 148 ? 168.769 153.570 134.636 1.00 73.04 142 VAL E CA 1
ATOM 12098 C C . VAL D 2 148 ? 168.730 154.948 135.286 1.00 73.75 142 VAL E C 1
ATOM 12099 O O . VAL D 2 148 ? 169.350 155.151 136.334 1.00 70.78 142 VAL E O 1
ATOM 12103 N N . ILE D 2 149 ? 168.008 155.901 134.694 1.00 72.39 143 ILE E N 1
ATOM 12104 C CA . ILE D 2 149 ? 167.929 157.244 135.258 1.00 69.76 143 ILE E CA 1
ATOM 12105 C C . ILE D 2 149 ? 167.114 157.246 136.547 1.00 70.62 143 ILE E C 1
ATOM 12106 O O . ILE D 2 149 ? 167.497 157.880 137.537 1.00 75.40 143 ILE E O 1
ATOM 12111 N N . ALA D 2 150 ? 165.987 156.537 136.563 1.00 66.06 144 ALA E N 1
ATOM 12112 C CA . ALA D 2 150 ? 165.098 156.533 137.719 1.00 68.49 144 ALA E CA 1
ATOM 12113 C C . ALA D 2 150 ? 165.525 155.554 138.804 1.00 68.45 144 ALA E C 1
ATOM 12114 O O . ALA D 2 150 ? 164.892 155.522 139.865 1.00 68.53 144 ALA E O 1
ATOM 12116 N N . LEU D 2 151 ? 166.566 154.758 138.566 1.00 66.36 145 LEU E N 1
ATOM 12117 C CA . LEU D 2 151 ? 166.967 153.741 139.537 1.00 66.86 145 LEU E CA 1
ATOM 12118 C C . LEU D 2 151 ? 167.431 154.307 140.877 1.00 68.38 145 LEU E C 1
ATOM 12119 O O . LEU D 2 151 ? 166.948 153.828 141.917 1.00 69.73 145 LEU E O 1
ATOM 12124 N N . PRO D 2 152 ? 168.340 155.289 140.944 1.00 66.28 146 PRO E N 1
ATOM 12125 C CA . PRO D 2 152 ? 168.905 155.667 142.255 1.00 64.67 146 PRO E CA 1
ATOM 12126 C C . PRO D 2 152 ? 167.900 156.261 143.230 1.00 64.52 146 PRO E C 1
ATOM 12127 O O . PRO D 2 152 ? 168.187 156.313 144.432 1.00 62.88 146 PRO E O 1
ATOM 12131 N N . LEU D 2 153 ? 166.741 156.716 142.754 1.00 60.57 147 LEU E N 1
ATOM 12132 C CA . LEU D 2 153 ? 165.771 157.370 143.629 1.00 59.88 147 LEU E CA 1
ATOM 12133 C C . LEU D 2 153 ? 165.229 156.413 144.688 1.00 62.60 147 LEU E C 1
ATOM 12134 O O . LEU D 2 153 ? 165.087 156.782 145.863 1.00 66.12 147 LEU E O 1
ATOM 12139 N N . ILE D 2 154 ? 164.916 155.181 144.284 1.00 60.29 148 ILE E N 1
ATOM 12140 C CA . ILE D 2 154 ? 164.250 154.245 145.191 1.00 60.38 148 ILE E CA 1
ATOM 12141 C C . ILE D 2 154 ? 165.123 153.871 146.388 1.00 61.44 148 ILE E C 1
ATOM 12142 O O . ILE D 2 154 ? 164.599 153.825 147.514 1.00 62.64 148 ILE E O 1
ATOM 12147 N N . PRO D 2 155 ? 166.420 153.558 146.230 1.00 60.72 149 PRO E N 1
ATOM 12148 C CA . PRO D 2 155 ? 167.245 153.321 147.431 1.00 62.19 149 PRO E CA 1
ATOM 12149 C C . PRO D 2 155 ? 167.297 154.507 148.381 1.00 63.56 149 PRO E C 1
ATOM 12150 O O . PRO D 2 155 ? 167.305 154.316 149.604 1.00 66.20 149 PRO E O 1
ATOM 12154 N N . ILE D 2 156 ? 167.339 155.731 147.852 1.00 61.68 150 ILE E N 1
ATOM 12155 C CA . ILE D 2 156 ? 167.354 156.910 148.715 1.00 59.06 150 ILE E CA 1
ATOM 12156 C C . ILE D 2 156 ? 166.052 157.006 149.497 1.00 57.96 150 ILE E C 1
ATOM 12157 O O . ILE D 2 156 ? 166.045 157.326 150.697 1.00 63.91 150 ILE E O 1
ATOM 12162 N N . PHE D 2 157 ? 164.928 156.718 148.835 1.00 56.08 151 PHE E N 1
ATOM 12163 C CA . PHE D 2 157 ? 163.652 156.715 149.541 1.00 57.91 151 PHE E CA 1
ATOM 12164 C C . PHE D 2 157 ? 163.625 155.647 150.631 1.00 63.42 151 PHE E C 1
ATOM 12165 O O . PHE D 2 157 ? 163.110 155.887 151.731 1.00 65.54 151 PHE E O 1
ATOM 12173 N N . MET D 2 158 ? 164.172 154.459 150.346 1.00 63.90 152 MET E N 1
ATOM 12174 C CA . MET D 2 158 ? 164.250 153.431 151.383 1.00 63.13 152 MET E CA 1
ATOM 12175 C C . MET D 2 158 ? 165.084 153.899 152.567 1.00 62.27 152 MET E C 1
ATOM 12176 O O . MET D 2 158 ? 164.733 153.637 153.723 1.00 65.98 152 MET E O 1
ATOM 12181 N N . VAL D 2 159 ? 166.212 154.556 152.296 1.00 57.82 153 VAL E N 1
ATOM 12182 C CA . VAL D 2 159 ? 167.072 155.033 153.376 1.00 58.84 153 VAL E CA 1
ATOM 12183 C C . VAL D 2 159 ? 166.311 156.013 154.257 1.00 61.93 153 VAL E C 1
ATOM 12184 O O . VAL D 2 159 ? 166.335 155.921 155.493 1.00 68.37 153 VAL E O 1
ATOM 12188 N N . LEU D 2 160 ? 165.600 156.952 153.629 1.00 61.42 154 LEU E N 1
ATOM 12189 C CA . LEU D 2 160 ? 164.821 157.927 154.387 1.00 62.30 154 LEU E CA 1
ATOM 12190 C C . LEU D 2 160 ? 163.752 157.241 155.235 1.00 63.79 154 LEU E C 1
ATOM 12191 O O . LEU D 2 160 ? 163.581 157.555 156.422 1.00 69.21 154 LEU E O 1
ATOM 12196 N N . ILE D 2 161 ? 163.037 156.280 154.646 1.00 60.74 155 ILE E N 1
ATOM 12197 C CA . ILE D 2 161 ? 161.945 155.623 155.360 1.00 63.74 155 ILE E CA 1
ATOM 12198 C C . ILE D 2 161 ? 162.473 154.811 156.539 1.00 67.03 155 ILE E C 1
ATOM 12199 O O . ILE D 2 161 ? 161.888 154.823 157.630 1.00 68.53 155 ILE E O 1
ATOM 12204 N N . GLY D 2 162 ? 163.573 154.083 156.342 1.00 66.03 156 GLY E N 1
ATOM 12205 C CA . GLY D 2 162 ? 164.151 153.334 157.445 1.00 66.28 156 GLY E CA 1
ATOM 12206 C C . GLY D 2 162 ? 164.626 154.235 158.568 1.00 67.64 156 GLY E C 1
ATOM 12207 O O . GLY D 2 162 ? 164.391 153.953 159.751 1.00 68.57 156 GLY E O 1
ATOM 12208 N N . LEU D 2 163 ? 165.292 155.340 158.211 1.00 67.29 157 LEU E N 1
ATOM 12209 C CA . LEU D 2 163 ? 165.708 156.309 159.218 1.00 67.59 157 LEU E CA 1
ATOM 12210 C C . LEU D 2 163 ? 164.515 156.832 160.005 1.00 71.12 157 LEU E C 1
ATOM 12211 O O . LEU D 2 163 ? 164.616 157.075 161.212 1.00 74.81 157 LEU E O 1
ATOM 12216 N N . LEU D 2 164 ? 163.375 157.011 159.340 1.00 72.92 158 LEU E N 1
ATOM 12217 C CA . LEU D 2 164 ? 162.213 157.584 160.008 1.00 72.05 158 LEU E CA 1
ATOM 12218 C C . LEU D 2 164 ? 161.341 156.560 160.734 1.00 70.99 158 LEU E C 1
ATOM 12219 O O . LEU D 2 164 ? 160.478 156.963 161.520 1.00 75.20 158 LEU E O 1
ATOM 12224 N N . THR D 2 165 ? 161.532 155.258 160.502 1.00 70.09 159 THR E N 1
ATOM 12225 C CA . THR D 2 165 ? 160.728 154.242 161.181 1.00 76.96 159 THR E CA 1
ATOM 12226 C C . THR D 2 165 ? 161.485 153.437 162.234 1.00 81.53 159 THR E C 1
ATOM 12227 O O . THR D 2 165 ? 160.846 152.690 163.002 1.00 80.50 159 THR E O 1
ATOM 12231 N N . ALA D 2 166 ? 162.818 153.554 162.284 1.00 82.00 160 ALA E N 1
ATOM 12232 C CA . ALA D 2 166 ? 163.590 152.797 163.268 1.00 80.51 160 ALA E CA 1
ATOM 12233 C C . ALA D 2 166 ? 163.115 153.062 164.694 1.00 82.33 160 ALA E C 1
ATOM 12234 O O . ALA D 2 166 ? 163.027 152.135 165.507 1.00 82.10 160 ALA E O 1
ATOM 12236 N N . GLU D 2 167 ? 162.807 154.320 165.020 1.00 77.04 161 GLU E N 1
ATOM 12237 C CA . GLU D 2 167 ? 162.414 154.656 166.388 1.00 76.30 161 GLU E CA 1
ATOM 12238 C C . GLU D 2 167 ? 160.997 154.186 166.698 1.00 78.13 161 GLU E C 1
ATOM 12239 O O . GLU D 2 167 ? 160.715 153.730 167.817 1.00 81.53 161 GLU E O 1
ATOM 12245 N N . ARG D 2 168 ? 160.087 154.307 165.728 1.00 69.89 162 ARG E N 1
ATOM 12246 C CA . ARG D 2 168 ? 158.719 153.849 165.942 1.00 70.96 162 ARG E CA 1
ATOM 12247 C C . ARG D 2 168 ? 158.669 152.350 166.190 1.00 70.90 162 ARG E C 1
ATOM 12248 O O . ARG D 2 168 ? 157.816 151.876 166.953 1.00 71.25 162 ARG E O 1
ATOM 12256 N N . SER D 2 169 ? 159.571 151.589 165.562 1.00 64.59 163 SER E N 1
ATOM 12257 C CA . SER D 2 169 ? 159.630 150.155 165.846 1.00 64.90 163 SER E CA 1
ATOM 12258 C C . SER D 2 169 ? 159.872 149.894 167.333 1.00 65.57 163 SER E C 1
ATOM 12259 O O . SER D 2 169 ? 159.155 149.106 167.969 1.00 63.19 163 SER E O 1
ATOM 12262 N N . ALA D 2 170 ? 160.878 150.559 167.908 1.00 59.79 164 ALA E N 1
ATOM 12263 C CA . ALA D 2 170 ? 161.195 150.361 169.319 1.00 57.48 164 ALA E CA 1
ATOM 12264 C C . ALA D 2 170 ? 160.068 150.853 170.217 1.00 57.16 164 ALA E C 1
ATOM 12265 O O . ALA D 2 170 ? 159.783 150.244 171.258 1.00 58.73 164 ALA E O 1
ATOM 12267 N N . ALA D 2 171 ? 159.425 151.961 169.840 1.00 51.83 165 ALA E N 1
ATOM 12268 C CA . ALA D 2 171 ? 158.294 152.448 170.626 1.00 51.43 165 ALA E CA 1
ATOM 12269 C C . ALA D 2 171 ? 157.171 151.417 170.672 1.00 51.70 165 ALA E C 1
ATOM 12270 O O . ALA D 2 171 ? 156.597 151.154 171.739 1.00 55.35 165 ALA E O 1
ATOM 12272 N N . ALA D 2 172 ? 156.854 150.814 169.523 1.00 51.81 166 ALA E N 1
ATOM 12273 C CA . ALA D 2 172 ? 155.818 149.786 169.489 1.00 50.72 166 ALA E CA 1
ATOM 12274 C C . ALA D 2 172 ? 156.211 148.576 170.327 1.00 49.24 166 ALA E C 1
ATOM 12275 O O . ALA D 2 172 ? 155.369 147.996 171.028 1.00 50.84 166 ALA E O 1
ATOM 12277 N N . LEU D 2 173 ? 157.483 148.173 170.263 1.00 43.27 167 LEU E N 1
ATOM 12278 C CA . LEU D 2 173 ? 157.933 147.038 171.067 1.00 45.62 167 LEU E CA 1
ATOM 12279 C C . LEU D 2 173 ? 157.757 147.314 172.557 1.00 48.04 167 LEU E C 1
ATOM 12280 O O . LEU D 2 173 ? 157.255 146.464 173.306 1.00 49.72 167 LEU E O 1
ATOM 12285 N N . THR D 2 174 ? 158.162 148.507 173.003 1.00 47.12 168 THR E N 1
ATOM 12286 C CA . THR D 2 174 ? 158.023 148.855 174.414 1.00 43.01 168 THR E CA 1
ATOM 12287 C C . THR D 2 174 ? 156.557 148.882 174.833 1.00 40.64 168 THR E C 1
ATOM 12288 O O . THR D 2 174 ? 156.203 148.406 175.922 1.00 48.30 168 THR E O 1
ATOM 12292 N N . ALA D 2 175 ? 155.688 149.425 173.977 1.00 38.25 169 ALA E N 1
ATOM 12293 C CA . ALA D 2 175 ? 154.262 149.433 174.289 1.00 35.81 169 ALA E CA 1
ATOM 12294 C C . ALA D 2 175 ? 153.720 148.017 174.436 1.00 42.04 169 ALA E C 1
ATOM 12295 O O . ALA D 2 175 ? 152.922 147.739 175.340 1.00 46.63 169 ALA E O 1
ATOM 12297 N N . MET D 2 176 ? 154.142 147.106 173.553 1.00 46.73 170 MET E N 1
ATOM 12298 C CA . MET D 2 176 ? 153.679 145.724 173.641 1.00 41.58 170 MET E CA 1
ATOM 12299 C C . MET D 2 176 ? 154.132 145.064 174.938 1.00 37.87 170 MET E C 1
ATOM 12300 O O . MET D 2 176 ? 153.342 144.379 175.605 1.00 41.07 170 MET E O 1
ATOM 12305 N N . THR D 2 177 ? 155.403 145.252 175.312 1.00 33.60 171 THR E N 1
ATOM 12306 C CA . THR D 2 177 ? 155.881 144.661 176.562 1.00 36.66 171 THR E CA 1
ATOM 12307 C C . THR D 2 177 ? 155.109 145.204 177.757 1.00 43.66 171 THR E C 1
ATOM 12308 O O . THR D 2 177 ? 154.709 144.441 178.647 1.00 41.02 171 THR E O 1
ATOM 12312 N N . THR D 2 178 ? 154.886 146.521 177.790 1.00 42.25 172 THR E N 1
ATOM 12313 C CA . THR D 2 178 ? 154.154 147.116 178.903 1.00 33.73 172 THR E CA 1
ATOM 12314 C C . THR D 2 178 ? 152.732 146.573 178.983 1.00 33.46 172 THR E C 1
ATOM 12315 O O . THR D 2 178 ? 152.253 146.222 180.070 1.00 42.33 172 THR E O 1
ATOM 12319 N N . LEU D 2 179 ? 152.048 146.480 177.840 1.00 31.75 173 LEU E N 1
ATOM 12320 C CA . LEU D 2 179 ? 150.676 145.982 177.839 1.00 31.15 173 LEU E CA 1
ATOM 12321 C C . LEU D 2 179 ? 150.613 144.545 178.335 1.00 34.10 173 LEU E C 1
ATOM 12322 O O . LEU D 2 179 ? 149.771 144.205 179.175 1.00 41.29 173 LEU E O 1
ATOM 12327 N N . GLN D 2 180 ? 151.502 143.683 177.831 1.00 35.62 174 GLN E N 1
ATOM 12328 C CA . GLN D 2 180 ? 151.471 142.282 178.243 1.00 32.10 174 GLN E CA 1
ATOM 12329 C C . GLN D 2 180 ? 151.754 142.142 179.734 1.00 33.40 174 GLN E C 1
ATOM 12330 O O . GLN D 2 180 ? 151.057 141.404 180.444 1.00 35.13 174 GLN E O 1
ATOM 12336 N N . GLY D 2 181 ? 152.771 142.853 180.229 1.00 31.64 175 GLY E N 1
ATOM 12337 C CA . GLY D 2 181 ? 153.101 142.755 181.641 1.00 31.33 175 GLY E CA 1
ATOM 12338 C C . GLY D 2 181 ? 151.979 143.234 182.540 1.00 31.38 175 GLY E C 1
ATOM 12339 O O . GLY D 2 181 ? 151.642 142.581 183.532 1.00 35.05 175 GLY E O 1
ATOM 12340 N N . ARG D 2 182 ? 151.375 144.376 182.200 1.00 29.84 176 ARG E N 1
ATOM 12341 C CA . ARG D 2 182 ? 150.304 144.902 183.038 1.00 23.79 176 ARG E CA 1
ATOM 12342 C C . ARG D 2 182 ? 149.069 144.013 182.986 1.00 26.24 176 ARG E C 1
ATOM 12343 O O . ARG D 2 182 ? 148.393 143.830 184.004 1.00 36.05 176 ARG E O 1
ATOM 12351 N N . MET D 2 183 ? 148.755 143.447 181.817 1.00 31.54 177 MET E N 1
ATOM 12352 C CA . MET D 2 183 ? 147.616 142.538 181.732 1.00 32.02 177 MET E CA 1
ATOM 12353 C C . MET D 2 183 ? 147.842 141.290 182.576 1.00 33.70 177 MET E C 1
ATOM 12354 O O . MET D 2 183 ? 146.935 140.839 183.288 1.00 37.71 177 MET E O 1
ATOM 12359 N N . LEU D 2 184 ? 149.051 140.722 182.520 1.00 32.93 178 LEU E N 1
ATOM 12360 C CA . LEU D 2 184 ? 149.351 139.555 183.345 1.00 18.81 178 LEU E CA 1
ATOM 12361 C C . LEU D 2 184 ? 149.248 139.886 184.828 1.00 21.67 178 LEU E C 1
ATOM 12362 O O . LEU D 2 184 ? 148.681 139.110 185.608 1.00 26.21 178 LEU E O 1
ATOM 12367 N N . ASP D 2 185 ? 149.786 141.039 185.236 1.00 33.20 179 ASP E N 1
ATOM 12368 C CA . ASP D 2 185 ? 149.719 141.428 186.641 1.00 25.54 179 ASP E CA 1
ATOM 12369 C C . ASP D 2 185 ? 148.278 141.637 187.091 1.00 27.80 179 ASP E C 1
ATOM 12370 O O . ASP D 2 185 ? 147.903 141.238 188.199 1.00 32.88 179 ASP E O 1
ATOM 12375 N N . LEU D 2 186 ? 147.458 142.267 186.250 1.00 29.62 180 LEU E N 1
ATOM 12376 C CA . LEU D 2 186 ? 146.065 142.503 186.612 1.00 24.76 180 LEU E CA 1
ATOM 12377 C C . LEU D 2 186 ? 145.290 141.198 186.721 1.00 25.58 180 LEU E C 1
ATOM 12378 O O . LEU D 2 186 ? 144.438 141.051 187.604 1.00 39.60 180 LEU E O 1
ATOM 12383 N N . ILE D 2 187 ? 145.555 140.245 185.827 1.00 30.29 181 ILE E N 1
ATOM 12384 C CA . ILE D 2 187 ? 144.884 138.952 185.921 1.00 25.90 181 ILE E CA 1
ATOM 12385 C C . ILE D 2 187 ? 145.333 138.206 187.171 1.00 24.13 181 ILE E C 1
ATOM 12386 O O . ILE D 2 187 ? 144.540 137.503 187.809 1.00 21.29 181 ILE E O 1
ATOM 12391 N N . ALA D 2 188 ? 146.605 138.352 187.550 1.00 33.44 182 ALA E N 1
ATOM 12392 C CA . ALA D 2 188 ? 147.098 137.682 188.750 1.00 29.44 182 ALA E CA 1
ATOM 12393 C C . ALA D 2 188 ? 146.419 138.197 190.013 1.00 25.65 182 ALA E C 1
ATOM 12394 O O . ALA D 2 188 ? 146.358 137.480 191.018 1.00 32.64 182 ALA E O 1
ATOM 12396 N N . GLY D 2 189 ? 145.906 139.425 189.988 1.00 17.00 183 GLY E N 1
ATOM 12397 C CA . GLY D 2 189 ? 145.320 140.020 191.174 1.00 18.12 183 GLY E CA 1
ATOM 12398 C C . GLY D 2 189 ? 143.811 140.149 191.146 1.00 21.36 183 GLY E C 1
ATOM 12399 O O . GLY D 2 189 ? 143.246 140.985 191.855 1.00 26.38 183 GLY E O 1
ATOM 12400 N N . ILE D 2 190 ? 143.147 139.337 190.322 1.00 34.15 184 ILE E N 1
ATOM 12401 C CA . ILE D 2 190 ? 141.684 139.380 190.255 1.00 20.76 184 ILE E CA 1
ATOM 12402 C C . ILE D 2 190 ? 141.026 139.029 191.586 1.00 20.98 184 ILE E C 1
ATOM 12403 O O . ILE D 2 190 ? 140.077 139.727 191.981 1.00 26.76 184 ILE E O 1
ATOM 12408 N N . PRO D 2 191 ? 141.439 137.975 192.308 1.00 27.44 185 PRO E N 1
ATOM 12409 C CA . PRO D 2 191 ? 140.782 137.695 193.598 1.00 23.98 185 PRO E CA 1
ATOM 12410 C C . PRO D 2 191 ? 140.864 138.844 194.587 1.00 26.55 185 PRO E C 1
ATOM 12411 O O . PRO D 2 191 ? 139.894 139.098 195.309 1.00 36.22 185 PRO E O 1
ATOM 12415 N N . THR D 2 192 ? 141.989 139.558 194.629 1.00 26.88 186 THR E N 1
ATOM 12416 C CA . THR D 2 192 ? 142.123 140.687 195.545 1.00 20.79 186 THR E CA 1
ATOM 12417 C C . THR D 2 192 ? 141.148 141.803 195.190 1.00 22.74 186 THR E C 1
ATOM 12418 O O . THR D 2 192 ? 140.436 142.329 196.057 1.00 31.91 186 THR E O 1
ATOM 12422 N N . LEU D 2 193 ? 141.100 142.174 193.908 1.00 23.54 187 LEU E N 1
ATOM 12423 C CA . LEU D 2 193 ? 140.210 143.243 193.473 1.00 23.79 187 LEU E CA 1
ATOM 12424 C C . LEU D 2 193 ? 138.752 142.865 193.685 1.00 22.82 187 LEU E C 1
ATOM 12425 O O . LEU D 2 193 ? 137.926 143.718 194.029 1.00 31.96 187 LEU E O 1
ATOM 12430 N N . ARG D 2 194 ? 138.411 141.593 193.474 1.00 26.15 188 ARG E N 1
ATOM 12431 C CA . ARG D 2 194 ? 137.044 141.155 193.725 1.00 19.15 188 ARG E CA 1
ATOM 12432 C C . ARG D 2 194 ? 136.722 141.149 195.213 1.00 31.37 188 ARG E C 1
ATOM 12433 O O . ARG D 2 194 ? 135.585 141.440 195.598 1.00 41.21 188 ARG E O 1
ATOM 12441 N N . ALA D 2 195 ? 137.700 140.814 196.059 1.00 30.61 189 ALA E N 1
ATOM 12442 C CA . ALA D 2 195 ? 137.481 140.850 197.500 1.00 16.93 189 ALA E CA 1
ATOM 12443 C C . ALA D 2 195 ? 137.230 142.269 197.988 1.00 29.13 189 ALA E C 1
ATOM 12444 O O . ALA D 2 195 ? 136.339 142.497 198.813 1.00 32.70 189 ALA E O 1
ATOM 12446 N N . VAL D 2 196 ? 138.003 143.241 197.492 1.00 34.30 190 VAL E N 1
ATOM 12447 C CA . VAL D 2 196 ? 137.766 144.629 197.890 1.00 23.24 190 VAL E CA 1
ATOM 12448 C C . VAL D 2 196 ? 136.625 145.271 197.121 1.00 28.29 190 VAL E C 1
ATOM 12449 O O . VAL D 2 196 ? 136.234 146.399 197.442 1.00 43.34 190 VAL E O 1
ATOM 12453 N N . GLY D 2 197 ? 136.078 144.589 196.116 1.00 27.99 191 GLY E N 1
ATOM 12454 C CA . GLY D 2 197 ? 134.947 145.088 195.368 1.00 27.76 191 GLY E CA 1
ATOM 12455 C C . GLY D 2 197 ? 135.288 145.955 194.176 1.00 31.33 191 GLY E C 1
ATOM 12456 O O . GLY D 2 197 ? 134.377 146.337 193.431 1.00 38.19 191 GLY E O 1
ATOM 12457 N N . ARG D 2 198 ? 136.560 146.284 193.970 1.00 33.45 192 ARG E N 1
ATOM 12458 C CA . ARG D 2 198 ? 136.968 147.133 192.851 1.00 32.05 192 ARG E CA 1
ATOM 12459 C C . ARG D 2 198 ? 137.470 146.284 191.682 1.00 32.00 192 ARG E C 1
ATOM 12460 O O . ARG D 2 198 ? 138.597 146.418 191.208 1.00 39.68 192 ARG E O 1
ATOM 12468 N N . ALA D 2 199 ? 136.592 145.399 191.211 1.00 40.18 193 ALA E N 1
ATOM 12469 C CA . ALA D 2 199 ? 136.922 144.510 190.104 1.00 39.38 193 ALA E CA 1
ATOM 12470 C C . ALA D 2 199 ? 136.622 145.135 188.748 1.00 42.35 193 ALA E C 1
ATOM 12471 O O . ALA D 2 199 ? 137.366 144.911 187.787 1.00 47.42 193 ALA E O 1
ATOM 12473 N N . GLY D 2 200 ? 135.547 145.915 188.649 1.00 57.98 194 GLY E N 1
ATOM 12474 C CA . GLY D 2 200 ? 135.183 146.545 187.395 1.00 55.76 194 GLY E CA 1
ATOM 12475 C C . GLY D 2 200 ? 136.003 147.758 187.019 1.00 57.64 194 GLY E C 1
ATOM 12476 O O . GLY D 2 200 ? 135.868 148.253 185.896 1.00 58.58 194 GLY E O 1
ATOM 12477 N N . GLY D 2 201 ? 136.844 148.251 187.926 1.00 55.79 195 GLY E N 1
ATOM 12478 C CA . GLY D 2 201 ? 137.686 149.392 187.624 1.00 53.58 195 GLY E CA 1
ATOM 12479 C C . GLY D 2 201 ? 138.966 149.073 186.886 1.00 57.70 195 GLY E C 1
ATOM 12480 O O . GLY D 2 201 ? 139.614 149.991 186.375 1.00 59.41 195 GLY E O 1
ATOM 12481 N N . SER D 2 202 ? 139.351 147.797 186.819 1.00 49.27 196 SER E N 1
ATOM 12482 C CA . SER D 2 202 ? 140.548 147.407 186.086 1.00 50.38 196 SER E CA 1
ATOM 12483 C C . SER D 2 202 ? 140.280 147.202 184.602 1.00 53.75 196 SER E C 1
ATOM 12484 O O . SER D 2 202 ? 141.208 147.319 183.788 1.00 55.17 196 SER E O 1
ATOM 12487 N N . VAL D 2 203 ? 139.032 146.901 184.238 1.00 54.56 197 VAL E N 1
ATOM 12488 C CA . VAL D 2 203 ? 138.668 146.793 182.830 1.00 55.22 197 VAL E CA 1
ATOM 12489 C C . VAL D 2 203 ? 138.926 148.113 182.119 1.00 57.93 197 VAL E C 1
ATOM 12490 O O . VAL D 2 203 ? 139.332 148.139 180.952 1.00 60.73 197 VAL E O 1
ATOM 12494 N N . GLN D 2 204 ? 138.713 149.230 182.817 1.00 56.47 198 GLN E N 1
ATOM 12495 C CA . GLN D 2 204 ? 138.926 150.538 182.208 1.00 54.30 198 GLN E CA 1
ATOM 12496 C C . GLN D 2 204 ? 140.392 150.755 181.851 1.00 57.81 198 GLN E C 1
ATOM 12497 O O . GLN D 2 204 ? 140.707 151.185 180.737 1.00 68.11 198 GLN E O 1
ATOM 12503 N N . ARG D 2 205 ? 141.308 150.459 182.777 1.00 51.51 199 ARG E N 1
ATOM 12504 C CA . ARG D 2 205 ? 142.725 150.644 182.473 1.00 56.31 199 ARG E CA 1
ATOM 12505 C C . ARG D 2 205 ? 143.213 149.641 181.435 1.00 53.32 199 ARG E C 1
ATOM 12506 O O . ARG D 2 205 ? 144.086 149.969 180.619 1.00 58.91 199 ARG E O 1
ATOM 12514 N N . ILE D 2 206 ? 142.658 148.425 181.437 1.00 48.55 200 ILE E N 1
ATOM 12515 C CA . ILE D 2 206 ? 142.940 147.495 180.346 1.00 53.03 200 ILE E CA 1
ATOM 12516 C C . ILE D 2 206 ? 142.519 148.104 179.014 1.00 55.92 200 ILE E C 1
ATOM 12517 O O . ILE D 2 206 ? 143.237 148.003 178.010 1.00 58.28 200 ILE E O 1
ATOM 12522 N N . ALA D 2 207 ? 141.354 148.756 178.990 1.00 58.25 201 ALA E N 1
ATOM 12523 C CA . ALA D 2 207 ? 140.876 149.398 177.771 1.00 53.71 201 ALA E CA 1
ATOM 12524 C C . ALA D 2 207 ? 141.804 150.524 177.331 1.00 57.56 201 ALA E C 1
ATOM 12525 O O . ALA D 2 207 ? 142.082 150.673 176.136 1.00 62.59 201 ALA E O 1
ATOM 12527 N N . GLU D 2 208 ? 142.281 151.338 178.277 1.00 52.94 202 GLU E N 1
ATOM 12528 C CA . GLU D 2 208 ? 143.209 152.409 177.912 1.00 52.98 202 GLU E CA 1
ATOM 12529 C C . GLU D 2 208 ? 144.497 151.850 177.322 1.00 57.42 202 GLU E C 1
ATOM 12530 O O . GLU D 2 208 ? 145.003 152.362 176.314 1.00 65.58 202 GLU E O 1
ATOM 12536 N N . LEU D 2 209 ? 145.048 150.802 177.940 1.00 51.53 203 LEU E N 1
ATOM 12537 C CA . LEU D 2 209 ? 146.273 150.205 177.413 1.00 53.01 203 LEU E CA 1
ATOM 12538 C C . LEU D 2 209 ? 146.052 149.634 176.017 1.00 54.32 203 LEU E C 1
ATOM 12539 O O . LEU D 2 209 ? 146.885 149.821 175.116 1.00 59.00 203 LEU E O 1
ATOM 12544 N N . SER D 2 210 ? 144.929 148.940 175.817 1.00 45.32 204 SER E N 1
ATOM 12545 C CA . SER D 2 210 ? 144.631 148.371 174.508 1.00 47.99 204 SER E CA 1
ATOM 12546 C C . SER D 2 210 ? 144.462 149.461 173.459 1.00 53.67 204 SER E C 1
ATOM 12547 O O . SER D 2 210 ? 144.933 149.319 172.325 1.00 58.81 204 SER E O 1
ATOM 12550 N N . ALA D 2 211 ? 143.792 150.558 173.819 1.00 56.60 205 ALA E N 1
ATOM 12551 C CA . ALA D 2 211 ? 143.606 151.658 172.880 1.00 53.95 205 ALA E CA 1
ATOM 12552 C C . ALA D 2 211 ? 144.935 152.300 172.507 1.00 51.36 205 ALA E C 1
ATOM 12553 O O . ALA D 2 211 ? 145.160 152.642 171.341 1.00 59.29 205 ALA E O 1
ATOM 12555 N N . SER D 2 212 ? 145.828 152.481 173.484 1.00 53.04 206 SER E N 1
ATOM 12556 C CA . SER D 2 212 ? 147.141 153.042 173.177 1.00 54.84 206 SER E CA 1
ATOM 12557 C C . SER D 2 212 ? 147.922 152.136 172.232 1.00 54.77 206 SER E C 1
ATOM 12558 O O . SER D 2 212 ? 148.533 152.609 171.261 1.00 60.72 206 SER E O 1
ATOM 12561 N N . HIS D 2 213 ? 147.907 150.827 172.500 1.00 54.08 207 HIS E N 1
ATOM 12562 C CA . HIS D 2 213 ? 148.594 149.885 171.622 1.00 52.10 207 HIS E CA 1
ATOM 12563 C C . HIS D 2 213 ? 148.015 149.925 170.213 1.00 52.95 207 HIS E C 1
ATOM 12564 O O . HIS D 2 213 ? 148.759 149.927 169.221 1.00 57.48 207 HIS E O 1
ATOM 12571 N N . ARG D 2 214 ? 146.685 149.972 170.107 1.00 52.48 208 ARG E N 1
ATOM 12572 C CA . ARG D 2 214 ? 146.038 150.022 168.802 1.00 47.56 208 ARG E CA 1
ATOM 12573 C C . ARG D 2 214 ? 146.402 151.295 168.049 1.00 51.55 208 ARG E C 1
ATOM 12574 O O . ARG D 2 214 ? 146.644 151.258 166.839 1.00 57.06 208 ARG E O 1
ATOM 12582 N N . ARG D 2 215 ? 146.442 152.433 168.747 1.00 59.88 209 ARG E N 1
ATOM 12583 C CA . ARG D 2 215 ? 146.803 153.687 168.091 1.00 57.67 209 ARG E CA 1
ATOM 12584 C C . ARG D 2 215 ? 148.234 153.649 167.569 1.00 56.60 209 ARG E C 1
ATOM 12585 O O . ARG D 2 215 ? 148.505 154.082 166.440 1.00 61.45 209 ARG E O 1
ATOM 12593 N N . SER D 2 216 ? 149.166 153.133 168.375 1.00 52.17 210 SER E N 1
ATOM 12594 C CA . SER D 2 216 ? 150.552 153.039 167.922 1.00 56.18 210 SER E CA 1
ATOM 12595 C C . SER D 2 216 ? 150.670 152.138 166.696 1.00 60.19 210 SER E C 1
ATOM 12596 O O . SER D 2 216 ? 151.345 152.481 165.710 1.00 64.60 210 SER E O 1
ATOM 12599 N N . THR D 2 217 ? 150.003 150.980 166.735 1.00 55.36 211 THR E N 1
ATOM 12600 C CA . THR D 2 217 ? 150.053 150.065 165.600 1.00 56.99 211 THR E CA 1
ATOM 12601 C C . THR D 2 217 ? 149.444 150.699 164.356 1.00 58.72 211 THR E C 1
ATOM 12602 O O . THR D 2 217 ? 149.973 150.545 163.249 1.00 60.50 211 THR E O 1
ATOM 12606 N N . MET D 2 218 ? 148.332 151.419 164.517 1.00 56.79 212 MET E N 1
ATOM 12607 C CA . MET D 2 218 ? 147.696 152.060 163.373 1.00 56.66 212 MET E CA 1
ATOM 12608 C C . MET D 2 218 ? 148.596 153.124 162.764 1.00 61.27 212 MET E C 1
ATOM 12609 O O . MET D 2 218 ? 148.659 153.261 161.537 1.00 60.50 212 MET E O 1
ATOM 12614 N N . ALA D 2 219 ? 149.298 153.890 163.601 1.00 64.41 213 ALA E N 1
ATOM 12615 C CA . ALA D 2 219 ? 150.219 154.893 163.073 1.00 61.73 213 ALA E CA 1
ATOM 12616 C C . ALA D 2 219 ? 151.341 154.242 162.269 1.00 62.90 213 ALA E C 1
ATOM 12617 O O . ALA D 2 219 ? 151.669 154.685 161.156 1.00 67.74 213 ALA E O 1
ATOM 12619 N N . THR D 2 220 ? 151.935 153.173 162.811 1.00 54.85 214 THR E N 1
ATOM 12620 C CA . THR D 2 220 ? 153.026 152.529 162.082 1.00 59.88 214 THR E CA 1
ATOM 12621 C C . THR D 2 220 ? 152.526 151.900 160.781 1.00 60.72 214 THR E C 1
ATOM 12622 O O . THR D 2 220 ? 153.224 151.933 159.758 1.00 60.20 214 THR E O 1
ATOM 12626 N N . LEU D 2 221 ? 151.299 151.367 160.784 1.00 60.80 215 LEU E N 1
ATOM 12627 C CA . LEU D 2 221 ? 150.745 150.786 159.565 1.00 56.90 215 LEU E CA 1
ATOM 12628 C C . LEU D 2 221 ? 150.445 151.861 158.529 1.00 59.16 215 LEU E C 1
ATOM 12629 O O . LEU D 2 221 ? 150.634 151.641 157.327 1.00 62.06 215 LEU E O 1
ATOM 12634 N N . ARG D 2 222 ? 149.970 153.026 158.975 1.00 59.59 216 ARG E N 1
ATOM 12635 C CA . ARG D 2 222 ? 149.759 154.143 158.061 1.00 60.21 216 ARG E CA 1
ATOM 12636 C C . ARG D 2 222 ? 151.061 154.535 157.381 1.00 56.43 216 ARG E C 1
ATOM 12637 O O . ARG D 2 222 ? 151.108 154.725 156.158 1.00 58.94 216 ARG E O 1
ATOM 12645 N N . ILE D 2 223 ? 152.137 154.649 158.164 1.00 54.64 217 ILE E N 1
ATOM 12646 C CA . ILE D 2 223 ? 153.429 155.014 157.585 1.00 52.63 217 ILE E CA 1
ATOM 12647 C C . ILE D 2 223 ? 153.880 153.959 156.578 1.00 55.51 217 ILE E C 1
ATOM 12648 O O . ILE D 2 223 ? 154.344 154.287 155.475 1.00 62.36 217 ILE E O 1
ATOM 12653 N N . SER D 2 224 ? 153.739 152.678 156.934 1.00 58.20 218 SER E N 1
ATOM 12654 C CA . SER D 2 224 ? 154.178 151.609 156.039 1.00 51.36 218 SER E CA 1
ATOM 12655 C C . SER D 2 224 ? 153.402 151.620 154.725 1.00 49.75 218 SER E C 1
ATOM 12656 O O . SER D 2 224 ? 153.990 151.488 153.643 1.00 53.35 218 SER E O 1
ATOM 12659 N N . PHE D 2 225 ? 152.079 151.781 154.797 1.00 53.08 219 PHE E N 1
ATOM 12660 C CA . PHE D 2 225 ? 151.273 151.757 153.580 1.00 56.86 219 PHE E CA 1
ATOM 12661 C C . PHE D 2 225 ? 151.533 152.986 152.716 1.00 54.72 219 PHE E C 1
ATOM 12662 O O . PHE D 2 225 ? 151.535 152.893 151.482 1.00 56.83 219 PHE E O 1
ATOM 12670 N N . LEU D 2 226 ? 151.767 154.144 153.341 1.00 56.53 220 LEU E N 1
ATOM 12671 C CA . LEU D 2 226 ? 152.128 155.328 152.567 1.00 53.22 220 LEU E CA 1
ATOM 12672 C C . LEU D 2 226 ? 153.449 155.124 151.834 1.00 52.14 220 LEU E C 1
ATOM 12673 O O . LEU D 2 226 ? 153.582 155.492 150.659 1.00 55.58 220 LEU E O 1
ATOM 12678 N N . SER D 2 227 ? 154.436 154.531 152.511 1.00 48.92 221 SER E N 1
ATOM 12679 C CA . SER D 2 227 ? 155.711 154.256 151.854 1.00 45.31 221 SER E CA 1
ATOM 12680 C C . SER D 2 227 ? 155.537 153.283 150.693 1.00 45.84 221 SER E C 1
ATOM 12681 O O . SER D 2 227 ? 156.152 153.451 149.631 1.00 47.97 221 SER E O 1
ATOM 12684 N N . ALA D 2 228 ? 154.704 152.256 150.879 1.00 45.98 222 ALA E N 1
ATOM 12685 C CA . ALA D 2 228 ? 154.455 151.306 149.798 1.00 45.79 222 ALA E CA 1
ATOM 12686 C C . ALA D 2 228 ? 153.805 151.987 148.599 1.00 49.78 222 ALA E C 1
ATOM 12687 O O . ALA D 2 228 ? 154.163 151.711 147.447 1.00 49.49 222 ALA E O 1
ATOM 12689 N N . LEU D 2 229 ? 152.842 152.879 148.852 1.00 53.59 223 LEU E N 1
ATOM 12690 C CA . LEU D 2 229 ? 152.203 153.610 147.761 1.00 47.92 223 LEU E CA 1
ATOM 12691 C C . LEU D 2 229 ? 153.206 154.484 147.017 1.00 47.35 223 LEU E C 1
ATOM 12692 O O . LEU D 2 229 ? 153.190 154.552 145.780 1.00 49.22 223 LEU E O 1
ATOM 12697 N N . VAL D 2 230 ? 154.090 155.160 147.756 1.00 47.43 224 VAL E N 1
ATOM 12698 C CA . VAL D 2 230 ? 155.095 156.002 147.112 1.00 44.21 224 VAL E CA 1
ATOM 12699 C C . VAL D 2 230 ? 156.020 155.161 146.241 1.00 48.47 224 VAL E C 1
ATOM 12700 O O . VAL D 2 230 ? 156.362 155.550 145.117 1.00 54.10 224 VAL E O 1
ATOM 12704 N N . LEU D 2 231 ? 156.447 153.999 146.745 1.00 51.72 225 LEU E N 1
ATOM 12705 C CA . LEU D 2 231 ? 157.320 153.133 145.955 1.00 48.08 225 LEU E CA 1
ATOM 12706 C C . LEU D 2 231 ? 156.620 152.636 144.695 1.00 47.25 225 LEU E C 1
ATOM 12707 O O . LEU D 2 231 ? 157.231 152.569 143.618 1.00 44.80 225 LEU E O 1
ATOM 12712 N N . GLU D 2 232 ? 155.340 152.274 144.812 1.00 52.51 226 GLU E N 1
ATOM 12713 C CA . GLU D 2 232 ? 154.589 151.840 143.638 1.00 50.59 226 GLU E CA 1
ATOM 12714 C C . GLU D 2 232 ? 154.513 152.947 142.596 1.00 53.30 226 GLU E C 1
ATOM 12715 O O . GLU D 2 232 ? 154.710 152.699 141.400 1.00 54.69 226 GLU E O 1
ATOM 12721 N N . LEU D 2 233 ? 154.232 154.178 143.033 1.00 55.71 227 LEU E N 1
ATOM 12722 C CA . LEU D 2 233 ? 154.174 155.296 142.095 1.00 48.47 227 LEU E CA 1
ATOM 12723 C C . LEU D 2 233 ? 155.527 155.541 141.437 1.00 50.33 227 LEU E C 1
ATOM 12724 O O . LEU D 2 233 ? 155.600 155.800 140.228 1.00 54.41 227 LEU E O 1
ATOM 12729 N N . LEU D 2 234 ? 156.609 155.464 142.216 1.00 51.03 228 LEU E N 1
ATOM 12730 C CA . LEU D 2 234 ? 157.949 155.644 141.662 1.00 49.25 228 LEU E CA 1
ATOM 12731 C C . LEU D 2 234 ? 158.227 154.628 140.562 1.00 53.49 228 LEU E C 1
ATOM 12732 O O . LEU D 2 234 ? 158.656 154.986 139.456 1.00 52.77 228 LEU E O 1
ATOM 12737 N N . ALA D 2 235 ? 157.983 153.347 140.852 1.00 55.05 229 ALA E N 1
ATOM 12738 C CA . ALA D 2 235 ? 158.259 152.303 139.870 1.00 47.85 229 ALA E CA 1
ATOM 12739 C C . ALA D 2 235 ? 157.378 152.452 138.637 1.00 48.43 229 ALA E C 1
ATOM 12740 O O . ALA D 2 235 ? 157.842 152.262 137.505 1.00 48.09 229 ALA E O 1
ATOM 12742 N N . THR D 2 236 ? 156.100 152.788 138.834 1.00 55.68 230 THR E N 1
ATOM 12743 C CA . THR D 2 236 ? 155.197 152.933 137.698 1.00 57.20 230 THR E CA 1
ATOM 12744 C C . THR D 2 236 ? 155.622 154.085 136.796 1.00 53.85 230 THR E C 1
ATOM 12745 O O . THR D 2 236 ? 155.590 153.960 135.567 1.00 54.81 230 THR E O 1
ATOM 12749 N N . LEU D 2 237 ? 156.027 155.213 137.385 1.00 55.60 231 LEU E N 1
ATOM 12750 C CA . LEU D 2 237 ? 156.497 156.335 136.577 1.00 54.63 231 LEU E CA 1
ATOM 12751 C C . LEU D 2 237 ? 157.781 155.980 135.836 1.00 50.56 231 LEU E C 1
ATOM 12752 O O . LEU D 2 237 ? 157.948 156.328 134.658 1.00 53.35 231 LEU E O 1
ATOM 12757 N N . GLY D 2 238 ? 158.698 155.280 136.511 1.00 53.09 232 GLY E N 1
ATOM 12758 C CA . GLY D 2 238 ? 159.923 154.859 135.850 1.00 53.79 232 GLY E CA 1
ATOM 12759 C C . GLY D 2 238 ? 159.667 153.934 134.675 1.00 57.20 232 GLY E C 1
ATOM 12760 O O . GLY D 2 238 ? 160.367 153.994 133.662 1.00 55.55 232 GLY E O 1
ATOM 12761 N N . VAL D 2 239 ? 158.668 153.058 134.798 1.00 60.00 233 VAL E N 1
ATOM 12762 C CA . VAL D 2 239 ? 158.310 152.188 133.681 1.00 52.45 233 VAL E CA 1
ATOM 12763 C C . VAL D 2 239 ? 157.663 152.993 132.559 1.00 53.83 233 VAL E C 1
ATOM 12764 O O . VAL D 2 239 ? 157.988 152.811 131.377 1.00 54.23 233 VAL E O 1
ATOM 12768 N N . ALA D 2 240 ? 156.742 153.895 132.909 1.00 61.25 234 ALA E N 1
ATOM 12769 C CA . ALA D 2 240 ? 156.002 154.643 131.898 1.00 59.34 234 ALA E CA 1
ATOM 12770 C C . ALA D 2 240 ? 156.911 155.553 131.087 1.00 56.65 234 ALA E C 1
ATOM 12771 O O . ALA D 2 240 ? 156.638 155.810 129.909 1.00 59.02 234 ALA E O 1
ATOM 12773 N N . LEU D 2 241 ? 157.989 156.053 131.691 1.00 54.61 235 LEU E N 1
ATOM 12774 C CA . LEU D 2 241 ? 158.910 156.909 130.948 1.00 55.62 235 LEU E CA 1
ATOM 12775 C C . LEU D 2 241 ? 159.563 156.153 129.788 1.00 56.68 235 LEU E C 1
ATOM 12776 O O . LEU D 2 241 ? 159.561 156.623 128.640 1.00 58.15 235 LEU E O 1
ATOM 12781 N N . VAL D 2 242 ? 160.099 154.959 130.059 1.00 57.11 236 VAL E N 1
ATOM 12782 C CA . VAL D 2 242 ? 160.681 154.166 128.980 1.00 57.67 236 VAL E CA 1
ATOM 12783 C C . VAL D 2 242 ? 159.600 153.664 128.031 1.00 57.15 236 VAL E C 1
ATOM 12784 O O . VAL D 2 242 ? 159.857 153.472 126.835 1.00 56.64 236 VAL E O 1
ATOM 12788 N N . ALA D 2 243 ? 158.380 153.447 128.533 1.00 55.41 237 ALA E N 1
ATOM 12789 C CA . ALA D 2 243 ? 157.285 153.063 127.649 1.00 52.04 237 ALA E CA 1
ATOM 12790 C C . ALA D 2 243 ? 157.018 154.151 126.619 1.00 54.65 237 ALA E C 1
ATOM 12791 O O . ALA D 2 243 ? 156.875 153.871 125.424 1.00 56.42 237 ALA E O 1
ATOM 12793 N N . VAL D 2 244 ? 156.973 155.407 127.068 1.00 59.42 238 VAL E N 1
ATOM 12794 C CA . VAL D 2 244 ? 156.778 156.531 126.155 1.00 59.96 238 VAL E CA 1
ATOM 12795 C C . VAL D 2 244 ? 157.937 156.625 125.173 1.00 56.68 238 VAL E C 1
ATOM 12796 O O . VAL D 2 244 ? 157.735 156.832 123.968 1.00 58.95 238 VAL E O 1
ATOM 12800 N N . SER D 2 245 ? 159.168 156.475 125.670 1.00 56.19 239 SER E N 1
ATOM 12801 C CA . SER D 2 245 ? 160.331 156.570 124.790 1.00 57.30 239 SER E CA 1
ATOM 12802 C C . SER D 2 245 ? 160.263 155.539 123.668 1.00 60.76 239 SER E C 1
ATOM 12803 O O . SER D 2 245 ? 160.387 155.879 122.483 1.00 64.11 239 SER E O 1
ATOM 12806 N N . VAL D 2 246 ? 160.045 154.271 124.023 1.00 62.79 240 VAL E N 1
ATOM 12807 C CA . VAL D 2 246 ? 160.043 153.219 123.012 1.00 59.93 240 VAL E CA 1
ATOM 12808 C C . VAL D 2 246 ? 158.828 153.349 122.099 1.00 56.36 240 VAL E C 1
ATOM 12809 O O . VAL D 2 246 ? 158.919 153.094 120.895 1.00 58.60 240 VAL E O 1
ATOM 12813 N N . GLY D 2 247 ? 157.675 153.745 122.644 1.00 58.74 241 GLY E N 1
ATOM 12814 C CA . GLY D 2 247 ? 156.509 153.937 121.799 1.00 62.33 241 GLY E CA 1
ATOM 12815 C C . GLY D 2 247 ? 156.723 155.009 120.748 1.00 67.97 241 GLY E C 1
ATOM 12816 O O . GLY D 2 247 ? 156.363 154.830 119.581 1.00 68.19 241 GLY E O 1
ATOM 12817 N N . LEU D 2 248 ? 157.314 156.140 121.146 1.00 69.30 242 LEU E N 1
ATOM 12818 C CA . LEU D 2 248 ? 157.631 157.179 120.172 1.00 65.33 242 LEU E CA 1
ATOM 12819 C C . LEU D 2 248 ? 158.643 156.685 119.150 1.00 67.11 242 LEU E C 1
ATOM 12820 O O . LEU D 2 248 ? 158.493 156.935 117.949 1.00 70.82 242 LEU E O 1
ATOM 12825 N N . ARG D 2 249 ? 159.679 155.972 119.600 1.00 66.80 243 ARG E N 1
ATOM 12826 C CA . ARG D 2 249 ? 160.686 155.495 118.658 1.00 67.31 243 ARG E CA 1
ATOM 12827 C C . ARG D 2 249 ? 160.164 154.374 117.766 1.00 71.35 243 ARG E C 1
ATOM 12828 O O . ARG D 2 249 ? 160.787 154.070 116.744 1.00 71.05 243 ARG E O 1
ATOM 12836 N N . LEU D 2 250 ? 159.043 153.754 118.132 1.00 73.95 244 LEU E N 1
ATOM 12837 C CA . LEU D 2 250 ? 158.432 152.702 117.330 1.00 71.41 244 LEU E CA 1
ATOM 12838 C C . LEU D 2 250 ? 157.389 153.226 116.357 1.00 69.03 244 LEU E C 1
ATOM 12839 O O . LEU D 2 250 ? 157.223 152.651 115.275 1.00 72.49 244 LEU E O 1
ATOM 12844 N N . VAL D 2 251 ? 156.674 154.294 116.720 1.00 70.61 245 VAL E N 1
ATOM 12845 C CA . VAL D 2 251 ? 155.660 154.844 115.823 1.00 73.34 245 VAL E CA 1
ATOM 12846 C C . VAL D 2 251 ? 156.303 155.339 114.533 1.00 75.72 245 VAL E C 1
ATOM 12847 O O . VAL D 2 251 ? 155.789 155.102 113.433 1.00 75.34 245 VAL E O 1
ATOM 12851 N N . PHE D 2 252 ? 157.441 156.019 114.644 1.00 76.56 246 PHE E N 1
ATOM 12852 C CA . PHE D 2 252 ? 158.135 156.549 113.480 1.00 73.10 246 PHE E CA 1
ATOM 12853 C C . PHE D 2 252 ? 159.029 155.521 112.797 1.00 75.15 246 PHE E C 1
ATOM 12854 O O . PHE D 2 252 ? 159.648 155.845 111.779 1.00 77.44 246 PHE E O 1
ATOM 12862 N N . GLY D 2 253 ? 159.116 154.303 113.327 1.00 83.07 247 GLY E N 1
ATOM 12863 C CA . GLY D 2 253 ? 159.816 153.232 112.645 1.00 84.28 247 GLY E CA 1
ATOM 12864 C C . GLY D 2 253 ? 161.315 153.200 112.823 1.00 82.68 247 GLY E C 1
ATOM 12865 O O . GLY D 2 253 ? 162.012 152.626 111.981 1.00 81.78 247 GLY E O 1
ATOM 12866 N N . ASP D 2 254 ? 161.841 153.798 113.892 1.00 81.52 248 ASP E N 1
ATOM 12867 C CA . ASP D 2 254 ? 163.284 153.805 114.101 1.00 82.23 248 ASP E CA 1
ATOM 12868 C C . ASP D 2 254 ? 163.812 152.459 114.582 1.00 84.43 248 ASP E C 1
ATOM 12869 O O . ASP D 2 254 ? 164.973 152.127 114.321 1.00 84.45 248 ASP E O 1
ATOM 12874 N N . MET D 2 255 ? 162.989 151.676 115.270 1.00 82.22 249 MET E N 1
ATOM 12875 C CA . MET D 2 255 ? 163.440 150.455 115.920 1.00 79.23 249 MET E CA 1
ATOM 12876 C C . MET D 2 255 ? 162.614 149.266 115.452 1.00 79.85 249 MET E C 1
ATOM 12877 O O . MET D 2 255 ? 161.495 149.413 114.954 1.00 79.72 249 MET E O 1
ATOM 12882 N N . THR D 2 256 ? 163.187 148.076 115.619 1.00 78.20 250 THR E N 1
ATOM 12883 C CA . THR D 2 256 ? 162.468 146.847 115.324 1.00 75.60 250 THR E CA 1
ATOM 12884 C C . THR D 2 256 ? 161.389 146.596 116.373 1.00 73.33 250 THR E C 1
ATOM 12885 O O . THR D 2 256 ? 161.460 147.075 117.507 1.00 78.39 250 THR E O 1
ATOM 12889 N N . LEU D 2 257 ? 160.372 145.830 115.975 1.00 63.24 251 LEU E N 1
ATOM 12890 C CA . LEU D 2 257 ? 159.196 145.647 116.821 1.00 68.33 251 LEU E CA 1
ATOM 12891 C C . LEU D 2 257 ? 159.517 144.760 118.024 1.00 68.27 251 LEU E C 1
ATOM 12892 O O . LEU D 2 257 ? 159.130 145.067 119.165 1.00 70.76 251 LEU E O 1
ATOM 12897 N N . ALA D 2 258 ? 160.251 143.669 117.786 1.00 63.33 252 ALA E N 1
ATOM 12898 C CA . ALA D 2 258 ? 160.551 142.710 118.844 1.00 63.79 252 ALA E CA 1
ATOM 12899 C C . ALA D 2 258 ? 161.389 143.337 119.950 1.00 65.88 252 ALA E C 1
ATOM 12900 O O . ALA D 2 258 ? 161.179 143.047 121.133 1.00 65.88 252 ALA E O 1
ATOM 12902 N N . ALA D 2 259 ? 162.365 144.172 119.587 1.00 62.18 253 ALA E N 1
ATOM 12903 C CA . ALA D 2 259 ? 163.151 144.860 120.604 1.00 60.95 253 ALA E CA 1
ATOM 12904 C C . ALA D 2 259 ? 162.264 145.763 121.448 1.00 61.83 253 ALA E C 1
ATOM 12905 O O . ALA D 2 259 ? 162.473 145.903 122.660 1.00 62.37 253 ALA E O 1
ATOM 12907 N N . GLY D 2 260 ? 161.251 146.369 120.825 1.00 57.57 254 GLY E N 1
ATOM 12908 C CA . GLY D 2 260 ? 160.330 147.203 121.575 1.00 57.04 254 GLY E CA 1
ATOM 12909 C C . GLY D 2 260 ? 159.539 146.421 122.603 1.00 60.02 254 GLY E C 1
ATOM 12910 O O . GLY D 2 260 ? 159.441 146.832 123.766 1.00 64.32 254 GLY E O 1
ATOM 12911 N N . LEU D 2 261 ? 158.977 145.276 122.200 1.00 57.12 255 LEU E N 1
ATOM 12912 C CA . LEU D 2 261 ? 158.267 144.454 123.179 1.00 59.81 255 LEU E CA 1
ATOM 12913 C C . LEU D 2 261 ? 159.207 143.918 124.250 1.00 59.10 255 LEU E C 1
ATOM 12914 O O . LEU D 2 261 ? 158.825 143.826 125.421 1.00 56.88 255 LEU E O 1
ATOM 12919 N N . THR D 2 262 ? 160.434 143.551 123.877 1.00 53.62 256 THR E N 1
ATOM 12920 C CA . THR D 2 262 ? 161.372 143.055 124.879 1.00 50.77 256 THR E CA 1
ATOM 12921 C C . THR D 2 262 ? 161.667 144.121 125.925 1.00 55.00 256 THR E C 1
ATOM 12922 O O . THR D 2 262 ? 161.658 143.838 127.129 1.00 59.10 256 THR E O 1
ATOM 12926 N N . ALA D 2 263 ? 161.907 145.359 125.487 1.00 58.99 257 ALA E N 1
ATOM 12927 C CA . ALA D 2 263 ? 162.159 146.440 126.435 1.00 57.61 257 ALA E CA 1
ATOM 12928 C C . ALA D 2 263 ? 160.940 146.711 127.309 1.00 56.72 257 ALA E C 1
ATOM 12929 O O . ALA D 2 263 ? 161.068 146.876 128.529 1.00 56.36 257 ALA E O 1
ATOM 12931 N N . LEU D 2 264 ? 159.746 146.756 126.708 1.00 52.59 258 LEU E N 1
ATOM 12932 C CA . LEU D 2 264 ? 158.544 147.029 127.495 1.00 50.66 258 LEU E CA 1
ATOM 12933 C C . LEU D 2 264 ? 158.274 145.933 128.515 1.00 58.17 258 LEU E C 1
ATOM 12934 O O . LEU D 2 264 ? 157.811 146.213 129.626 1.00 62.53 258 LEU E O 1
ATOM 12939 N N . LEU D 2 265 ? 158.536 144.677 128.155 1.00 60.78 259 LEU E N 1
ATOM 12940 C CA . LEU D 2 265 ? 158.283 143.584 129.083 1.00 57.63 259 LEU E CA 1
ATOM 12941 C C . LEU D 2 265 ? 159.353 143.489 130.161 1.00 54.40 259 LEU E C 1
ATOM 12942 O O . LEU D 2 265 ? 159.047 143.098 131.292 1.00 53.77 259 LEU E O 1
ATOM 12947 N N . LEU D 2 266 ? 160.598 143.839 129.844 1.00 54.91 260 LEU E N 1
ATOM 12948 C CA . LEU D 2 266 ? 161.675 143.767 130.819 1.00 56.81 260 LEU E CA 1
ATOM 12949 C C . LEU D 2 266 ? 161.766 144.998 131.708 1.00 60.77 260 LEU E C 1
ATOM 12950 O O . LEU D 2 266 ? 162.476 144.957 132.718 1.00 62.35 260 LEU E O 1
ATOM 12955 N N . ALA D 2 267 ? 161.086 146.090 131.357 1.00 58.86 261 ALA E N 1
ATOM 12956 C CA . ALA D 2 267 ? 161.110 147.272 132.217 1.00 54.74 261 ALA E CA 1
ATOM 12957 C C . ALA D 2 267 ? 160.509 147.025 133.598 1.00 56.63 261 ALA E C 1
ATOM 12958 O O . ALA D 2 267 ? 161.153 147.394 134.595 1.00 59.77 261 ALA E O 1
ATOM 12960 N N . PRO D 2 268 ? 159.314 146.438 133.746 1.00 53.24 262 PRO E N 1
ATOM 12961 C CA . PRO D 2 268 ? 158.787 146.210 135.104 1.00 59.32 262 PRO E CA 1
ATOM 12962 C C . PRO D 2 268 ? 159.623 145.252 135.933 1.00 60.46 262 PRO E C 1
ATOM 12963 O O . PRO D 2 268 ? 159.539 145.292 137.168 1.00 55.81 262 PRO E O 1
ATOM 12967 N N . GLU D 2 269 ? 160.402 144.375 135.296 1.00 58.30 263 GLU E N 1
ATOM 12968 C CA . GLU D 2 269 ? 161.257 143.456 136.034 1.00 48.75 263 GLU E CA 1
ATOM 12969 C C . GLU D 2 269 ? 162.409 144.168 136.724 1.00 52.21 263 GLU E C 1
ATOM 12970 O O . GLU D 2 269 ? 162.954 143.640 137.698 1.00 60.65 263 GLU E O 1
ATOM 12976 N N . VAL D 2 270 ? 162.803 145.344 136.235 1.00 54.36 264 VAL E N 1
ATOM 12977 C CA . VAL D 2 270 ? 163.851 146.107 136.902 1.00 58.03 264 VAL E CA 1
ATOM 12978 C C . VAL D 2 270 ? 163.351 146.647 138.236 1.00 59.37 264 VAL E C 1
ATOM 12979 O O . VAL D 2 270 ? 164.098 146.697 139.220 1.00 60.58 264 VAL E O 1
ATOM 12983 N N . PHE D 2 271 ? 162.081 147.050 138.294 1.00 56.84 265 PHE E N 1
ATOM 12984 C CA . PHE D 2 271 ? 161.554 147.770 139.444 1.00 53.61 265 PHE E CA 1
ATOM 12985 C C . PHE D 2 271 ? 160.746 146.907 140.404 1.00 57.23 265 PHE E C 1
ATOM 12986 O O . PHE D 2 271 ? 160.554 147.314 141.554 1.00 62.69 265 PHE E O 1
ATOM 12994 N N . TRP D 2 272 ? 160.260 145.742 139.972 1.00 60.68 266 TRP E N 1
ATOM 12995 C CA . TRP D 2 272 ? 159.477 144.896 140.873 1.00 59.26 266 TRP E CA 1
ATOM 12996 C C . TRP D 2 272 ? 160.257 144.430 142.099 1.00 56.60 266 TRP E C 1
ATOM 12997 O O . TRP D 2 272 ? 159.718 144.531 143.218 1.00 54.12 266 TRP E O 1
ATOM 13008 N N . PRO D 2 273 ? 161.484 143.904 141.983 1.00 52.74 267 PRO E N 1
ATOM 13009 C CA . PRO D 2 273 ? 162.193 143.464 143.195 1.00 54.33 267 PRO E CA 1
ATOM 13010 C C . PRO D 2 273 ? 162.436 144.576 144.198 1.00 55.59 267 PRO E C 1
ATOM 13011 O O . PRO D 2 273 ? 162.437 144.313 145.406 1.00 58.75 267 PRO E O 1
ATOM 13015 N N . LEU D 2 274 ? 162.644 145.811 143.739 1.00 54.65 268 LEU E N 1
ATOM 13016 C CA . LEU D 2 274 ? 162.813 146.920 144.672 1.00 52.91 268 LEU E CA 1
ATOM 13017 C C . LEU D 2 274 ? 161.532 147.183 145.454 1.00 48.88 268 LEU E C 1
ATOM 13018 O O . LEU D 2 274 ? 161.579 147.454 146.660 1.00 56.98 268 LEU E O 1
ATOM 13023 N N . ARG D 2 275 ? 160.378 147.097 144.790 1.00 44.40 269 ARG E N 1
ATOM 13024 C CA . ARG D 2 275 ? 159.110 147.221 145.501 1.00 49.91 269 ARG E CA 1
ATOM 13025 C C . ARG D 2 275 ? 158.938 146.097 146.514 1.00 54.81 269 ARG E C 1
ATOM 13026 O O . ARG D 2 275 ? 158.454 146.324 147.630 1.00 56.51 269 ARG E O 1
ATOM 13034 N N . ARG D 2 276 ? 159.321 144.873 146.140 1.00 53.92 270 ARG E N 1
ATOM 13035 C CA . ARG D 2 276 ? 159.214 143.758 147.077 1.00 47.27 270 ARG E CA 1
ATOM 13036 C C . ARG D 2 276 ? 160.111 143.965 148.293 1.00 50.12 270 ARG E C 1
ATOM 13037 O O . ARG D 2 276 ? 159.709 143.680 149.427 1.00 55.06 270 ARG E O 1
ATOM 13045 N N . VAL D 2 277 ? 161.330 144.462 148.075 1.00 42.97 271 VAL E N 1
ATOM 13046 C CA . VAL D 2 277 ? 162.235 144.745 149.187 1.00 41.97 271 VAL E CA 1
ATOM 13047 C C . VAL D 2 277 ? 161.655 145.830 150.087 1.00 45.82 271 VAL E C 1
ATOM 13048 O O . VAL D 2 277 ? 161.712 145.734 151.321 1.00 56.20 271 VAL E O 1
ATOM 13052 N N . GLY D 2 278 ? 161.099 146.883 149.485 1.00 45.70 272 GLY E N 1
ATOM 13053 C CA . GLY D 2 278 ? 160.494 147.939 150.279 1.00 43.81 272 GLY E CA 1
ATOM 13054 C C . GLY D 2 278 ? 159.313 147.451 151.095 1.00 43.66 272 GLY E C 1
ATOM 13055 O O . GLY D 2 278 ? 159.089 147.910 152.217 1.00 52.23 272 GLY E O 1
ATOM 13056 N N . ALA D 2 279 ? 158.537 146.520 150.540 1.00 40.93 273 ALA E N 1
ATOM 13057 C CA . ALA D 2 279 ? 157.418 145.954 151.288 1.00 42.92 273 ALA E CA 1
ATOM 13058 C C . ALA D 2 279 ? 157.904 145.057 152.420 1.00 51.66 273 ALA E C 1
ATOM 13059 O O . ALA D 2 279 ? 157.322 145.055 153.511 1.00 54.34 273 ALA E O 1
ATOM 13061 N N . ALA D 2 280 ? 158.965 144.286 152.180 1.00 48.65 274 ALA E N 1
ATOM 13062 C CA . ALA D 2 280 ? 159.450 143.343 153.181 1.00 43.72 274 ALA E CA 1
ATOM 13063 C C . ALA D 2 280 ? 160.200 144.024 154.319 1.00 45.65 274 ALA E C 1
ATOM 13064 O O . ALA D 2 280 ? 160.261 143.476 155.428 1.00 50.16 274 ALA E O 1
ATOM 13066 N N . PHE D 2 281 ? 160.794 145.192 154.064 1.00 44.69 275 PHE E N 1
ATOM 13067 C CA . PHE D 2 281 ? 161.554 145.877 155.108 1.00 43.60 275 PHE E CA 1
ATOM 13068 C C . PHE D 2 281 ? 160.668 146.239 156.296 1.00 46.76 275 PHE E C 1
ATOM 13069 O O . PHE D 2 281 ? 161.059 146.045 157.456 1.00 46.12 275 PHE E O 1
ATOM 13077 N N . HIS D 2 282 ? 159.473 146.767 156.028 1.00 48.92 276 HIS E N 1
ATOM 13078 C CA . HIS D 2 282 ? 158.571 147.148 157.109 1.00 48.71 276 HIS E CA 1
ATOM 13079 C C . HIS D 2 282 ? 158.124 145.934 157.912 1.00 53.37 276 HIS E C 1
ATOM 13080 O O . HIS D 2 282 ? 158.002 146.006 159.141 1.00 56.38 276 HIS E O 1
ATOM 13087 N N . ALA D 2 283 ? 157.864 144.814 157.236 1.00 49.09 277 ALA E N 1
ATOM 13088 C CA . ALA D 2 283 ? 157.502 143.592 157.944 1.00 48.75 277 ALA E CA 1
ATOM 13089 C C . ALA D 2 283 ? 158.646 143.106 158.825 1.00 49.54 277 ALA E C 1
ATOM 13090 O O . ALA D 2 283 ? 158.422 142.658 159.956 1.00 46.94 277 ALA E O 1
ATOM 13092 N N . ALA D 2 284 ? 159.881 143.189 158.327 1.00 50.68 278 ALA E N 1
ATOM 13093 C CA . ALA D 2 284 ? 161.023 142.674 159.073 1.00 49.72 278 ALA E CA 1
ATOM 13094 C C . ALA D 2 284 ? 161.498 143.613 160.176 1.00 49.13 278 ALA E C 1
ATOM 13095 O O . ALA D 2 284 ? 162.289 143.188 161.025 1.00 51.45 278 ALA E O 1
ATOM 13097 N N . GLN D 2 285 ? 161.055 144.873 160.172 1.00 53.66 279 GLN E N 1
ATOM 13098 C CA . GLN D 2 285 ? 161.542 145.831 161.165 1.00 49.50 279 GLN E CA 1
ATOM 13099 C C . GLN D 2 285 ? 161.184 145.418 162.592 1.00 53.66 279 GLN E C 1
ATOM 13100 O O . GLN D 2 285 ? 161.988 145.594 163.518 1.00 54.69 279 GLN E O 1
ATOM 13106 N N . ASP D 2 286 ? 159.972 144.896 162.798 1.00 53.18 280 ASP E N 1
ATOM 13107 C CA . ASP D 2 286 ? 159.559 144.492 164.140 1.00 50.24 280 ASP E CA 1
ATOM 13108 C C . ASP D 2 286 ? 160.419 143.346 164.659 1.00 47.91 280 ASP E C 1
ATOM 13109 O O . ASP D 2 286 ? 160.853 143.349 165.819 1.00 48.09 280 ASP E O 1
ATOM 13114 N N . GLY D 2 287 ? 160.677 142.352 163.811 1.00 49.71 281 GLY E N 1
ATOM 13115 C CA . GLY D 2 287 ? 161.581 141.285 164.201 1.00 43.73 281 GLY E CA 1
ATOM 13116 C C . GLY D 2 287 ? 162.986 141.790 164.461 1.00 48.66 281 GLY E C 1
ATOM 13117 O O . GLY D 2 287 ? 163.666 141.318 165.374 1.00 55.21 281 GLY E O 1
ATOM 13118 N N . LYS D 2 288 ? 163.437 142.764 163.666 1.00 47.77 282 LYS E N 1
ATOM 13119 C CA . LYS D 2 288 ? 164.767 143.331 163.863 1.00 44.39 282 LYS E CA 1
ATOM 13120 C C . LYS D 2 288 ? 164.889 143.981 165.235 1.00 45.80 282 LYS E C 1
ATOM 13121 O O . LYS D 2 288 ? 165.863 143.749 165.962 1.00 51.20 282 LYS E O 1
ATOM 13127 N N . THR D 2 289 ? 163.905 144.802 165.610 1.00 42.90 283 THR E N 1
ATOM 13128 C CA . THR D 2 289 ? 163.994 145.474 166.905 1.00 44.16 283 THR E CA 1
ATOM 13129 C C . THR D 2 289 ? 163.807 144.495 168.059 1.00 43.25 283 THR E C 1
ATOM 13130 O O . THR D 2 289 ? 164.456 144.644 169.103 1.00 48.20 283 THR E O 1
ATOM 13134 N N . ALA D 2 290 ? 162.956 143.478 167.890 1.00 49.31 284 ALA E N 1
ATOM 13135 C CA . ALA D 2 290 ? 162.827 142.459 168.927 1.00 43.28 284 ALA E CA 1
ATOM 13136 C C . ALA D 2 290 ? 164.133 141.699 169.118 1.00 42.29 284 ALA E C 1
ATOM 13137 O O . ALA D 2 290 ? 164.534 141.417 170.253 1.00 46.02 284 ALA E O 1
ATOM 13139 N N . ALA D 2 291 ? 164.816 141.363 168.021 1.00 43.71 285 ALA E N 1
ATOM 13140 C CA . ALA D 2 291 ? 166.105 140.688 168.127 1.00 40.94 285 ALA E CA 1
ATOM 13141 C C . ALA D 2 291 ? 167.150 141.584 168.777 1.00 44.06 285 ALA E C 1
ATOM 13142 O O . ALA D 2 291 ? 167.968 141.113 169.576 1.00 50.10 285 ALA E O 1
ATOM 13144 N N . GLU D 2 292 ? 167.153 142.875 168.439 1.00 43.53 286 GLU E N 1
ATOM 13145 C CA . GLU D 2 292 ? 168.094 143.791 169.075 1.00 46.64 286 GLU E CA 1
ATOM 13146 C C . GLU D 2 292 ? 167.857 143.860 170.578 1.00 45.63 286 GLU E C 1
ATOM 13147 O O . GLU D 2 292 ? 168.810 143.834 171.367 1.00 48.28 286 GLU E O 1
ATOM 13153 N N . GLN D 2 293 ? 166.591 143.928 170.994 1.00 44.72 287 GLN E N 1
ATOM 13154 C CA . GLN D 2 293 ? 166.282 143.911 172.421 1.00 42.41 287 GLN E CA 1
ATOM 13155 C C . GLN D 2 293 ? 166.698 142.591 173.062 1.00 40.59 287 GLN E C 1
ATOM 13156 O O . GLN D 2 293 ? 167.162 142.568 174.208 1.00 41.94 287 GLN E O 1
ATOM 13162 N N . ALA D 2 294 ? 166.532 141.480 172.342 1.00 41.01 288 ALA E N 1
ATOM 13163 C CA . ALA D 2 294 ? 166.921 140.178 172.877 1.00 38.47 288 ALA E CA 1
ATOM 13164 C C . ALA D 2 294 ? 168.423 140.106 173.127 1.00 36.83 288 ALA E C 1
ATOM 13165 O O . ALA D 2 294 ? 168.866 139.651 174.187 1.00 44.84 288 ALA E O 1
ATOM 13167 N N . LEU D 2 295 ? 169.226 140.546 172.154 1.00 44.92 289 LEU E N 1
ATOM 13168 C CA . LEU D 2 295 ? 170.672 140.583 172.370 1.00 46.64 289 LEU E CA 1
ATOM 13169 C C . LEU D 2 295 ? 171.063 141.580 173.453 1.00 42.12 289 LEU E C 1
ATOM 13170 O O . LEU D 2 295 ? 172.033 141.346 174.180 1.00 46.55 289 LEU E O 1
ATOM 13175 N N . ARG D 2 296 ? 170.337 142.693 173.575 1.00 46.37 290 ARG E N 1
ATOM 13176 C CA . ARG D 2 296 ? 170.615 143.630 174.659 1.00 44.60 290 ARG E CA 1
ATOM 13177 C C . ARG D 2 296 ? 170.377 142.983 176.019 1.00 46.73 290 ARG E C 1
ATOM 13178 O O . ARG D 2 296 ? 171.171 143.162 176.950 1.00 49.75 290 ARG E O 1
ATOM 13186 N N . LEU D 2 297 ? 169.284 142.229 176.151 1.00 52.72 291 LEU E N 1
ATOM 13187 C CA . LEU D 2 297 ? 169.015 141.512 177.395 1.00 45.99 291 LEU E CA 1
ATOM 13188 C C . LEU D 2 297 ? 170.070 140.447 177.661 1.00 47.11 291 LEU E C 1
ATOM 13189 O O . LEU D 2 297 ? 170.538 140.294 178.795 1.00 54.23 291 LEU E O 1
ATOM 13194 N N . CYS D 2 298 ? 170.454 139.695 176.626 1.00 51.88 292 CYS E N 1
ATOM 13195 C CA . CYS D 2 298 ? 171.394 138.595 176.814 1.00 50.49 292 CYS E CA 1
ATOM 13196 C C . CYS D 2 298 ? 172.806 139.090 177.099 1.00 58.26 292 CYS E C 1
ATOM 13197 O O . CYS D 2 298 ? 173.543 138.449 177.856 1.00 60.70 292 CYS E O 1
ATOM 13200 N N . ALA D 2 299 ? 173.203 140.221 176.513 1.00 68.57 293 ALA E N 1
ATOM 13201 C CA . ALA D 2 299 ? 174.567 140.732 176.655 1.00 69.79 293 ALA E CA 1
ATOM 13202 C C . ALA D 2 299 ? 174.709 141.402 178.019 1.00 70.14 293 ALA E C 1
ATOM 13203 O O . ALA D 2 299 ? 174.566 142.617 178.177 1.00 72.30 293 ALA E O 1
ATOM 13205 N N . GLU D 2 300 ? 175.003 140.578 179.026 1.00 81.42 294 GLU E N 1
ATOM 13206 C CA . GLU D 2 300 ? 175.230 141.052 180.378 1.00 82.61 294 GLU E CA 1
ATOM 13207 C C . GLU D 2 300 ? 176.149 140.058 181.075 1.00 84.80 294 GLU E C 1
ATOM 13208 O O . GLU D 2 300 ? 175.875 138.848 181.034 1.00 85.06 294 GLU E O 1
ATOM 13214 N N . PRO D 2 301 ? 177.223 140.520 181.711 1.00 90.38 295 PRO E N 1
ATOM 13215 C CA . PRO D 2 301 ? 178.154 139.589 182.355 1.00 88.86 295 PRO E CA 1
ATOM 13216 C C . PRO D 2 301 ? 177.641 139.116 183.705 1.00 87.56 295 PRO E C 1
ATOM 13217 O O . PRO D 2 301 ? 177.123 139.896 184.509 1.00 89.04 295 PRO E O 1
ATOM 13221 N N . HIS D 2 302 ? 177.790 137.816 183.948 1.00 76.78 296 HIS E N 1
ATOM 13222 C CA . HIS D 2 302 ? 177.441 137.236 185.232 1.00 79.91 296 HIS E CA 1
ATOM 13223 C C . HIS D 2 302 ? 178.695 137.008 186.067 1.00 79.72 296 HIS E C 1
ATOM 13224 O O . HIS D 2 302 ? 179.767 136.730 185.522 1.00 81.26 296 HIS E O 1
ATOM 13231 N N . PRO D 2 303 ? 178.597 137.137 187.388 1.00 86.08 297 PRO E N 1
ATOM 13232 C CA . PRO D 2 303 ? 179.759 136.886 188.248 1.00 86.30 297 PRO E CA 1
ATOM 13233 C C . PRO D 2 303 ? 180.263 135.465 188.079 1.00 86.86 297 PRO E C 1
ATOM 13234 O O . PRO D 2 303 ? 179.467 134.516 188.016 1.00 85.67 297 PRO E O 1
ATOM 13238 N N . PRO D 2 304 ? 181.577 135.276 188.001 1.00 90.82 298 PRO E N 1
ATOM 13239 C CA . PRO D 2 304 ? 182.120 133.929 187.820 1.00 90.11 298 PRO E CA 1
ATOM 13240 C C . PRO D 2 304 ? 182.142 133.142 189.120 1.00 91.27 298 PRO E C 1
ATOM 13241 O O . PRO D 2 304 ? 182.175 133.701 190.219 1.00 90.02 298 PRO E O 1
ATOM 13245 N N . THR D 2 305 ? 182.123 131.820 188.975 1.00 83.57 299 THR E N 1
ATOM 13246 C CA . THR D 2 305 ? 182.181 130.907 190.105 1.00 82.53 299 THR E CA 1
ATOM 13247 C C . THR D 2 305 ? 183.248 129.852 189.849 1.00 81.58 299 THR E C 1
ATOM 13248 O O . THR D 2 305 ? 183.481 129.445 188.708 1.00 81.16 299 THR E O 1
ATOM 13252 N N . GLY D 2 306 ? 183.892 129.414 190.926 1.00 73.87 300 GLY E N 1
ATOM 13253 C CA . GLY D 2 306 ? 184.990 128.478 190.833 1.00 74.77 300 GLY E CA 1
ATOM 13254 C C . GLY D 2 306 ? 184.523 127.039 190.721 1.00 72.68 300 GLY E C 1
ATOM 13255 O O . GLY D 2 306 ? 183.345 126.739 190.525 1.00 71.52 300 GLY E O 1
ATOM 13256 N N . HIS D 2 307 ? 185.491 126.130 190.848 1.00 69.78 301 HIS E N 1
ATOM 13257 C CA . HIS D 2 307 ? 185.239 124.697 190.750 1.00 71.13 301 HIS E CA 1
ATOM 13258 C C . HIS D 2 307 ? 185.495 123.978 192.070 1.00 70.81 301 HIS E C 1
ATOM 13259 O O . HIS D 2 307 ? 185.613 122.749 192.088 1.00 70.81 301 HIS E O 1
ATOM 13266 N N . GLU D 2 308 ? 185.591 124.717 193.172 1.00 64.91 302 GLU E N 1
ATOM 13267 C CA . GLU D 2 308 ? 185.838 124.100 194.467 1.00 63.29 302 GLU E CA 1
ATOM 13268 C C . GLU D 2 308 ? 184.645 123.255 194.896 1.00 64.89 302 GLU E C 1
ATOM 13269 O O . GLU D 2 308 ? 183.489 123.627 194.680 1.00 68.92 302 GLU E O 1
ATOM 13275 N N . VAL D 2 309 ? 184.934 122.109 195.506 1.00 62.49 303 VAL E N 1
ATOM 13276 C CA . VAL D 2 309 ? 183.916 121.168 195.958 1.00 63.71 303 VAL E CA 1
ATOM 13277 C C . VAL D 2 309 ? 184.126 120.912 197.443 1.00 67.52 303 VAL E C 1
ATOM 13278 O O . VAL D 2 309 ? 185.251 120.636 197.877 1.00 69.35 303 VAL E O 1
ATOM 13282 N N . VAL D 2 310 ? 183.049 121.009 198.217 1.00 68.34 304 VAL E N 1
ATOM 13283 C CA . VAL D 2 310 ? 183.099 120.768 199.657 1.00 68.32 304 VAL E CA 1
ATOM 13284 C C . VAL D 2 310 ? 183.365 119.288 199.905 1.00 64.24 304 VAL E C 1
ATOM 13285 O O . VAL D 2 310 ? 182.976 118.443 199.085 1.00 65.58 304 VAL E O 1
ATOM 13289 N N . PRO D 2 311 ? 184.030 118.927 200.999 1.00 68.63 305 PRO E N 1
ATOM 13290 C CA . PRO D 2 311 ? 184.286 117.510 201.278 1.00 70.87 305 PRO E CA 1
ATOM 13291 C C . PRO D 2 311 ? 183.001 116.768 201.615 1.00 70.73 305 PRO E C 1
ATOM 13292 O O . PRO D 2 311 ? 181.939 117.354 201.832 1.00 69.72 305 PRO E O 1
ATOM 13296 N N . ALA D 2 312 ? 183.117 115.444 201.651 1.00 78.03 306 ALA E N 1
ATOM 13297 C CA . ALA D 2 312 ? 181.970 114.593 201.931 1.00 78.65 306 ALA E CA 1
ATOM 13298 C C . ALA D 2 312 ? 181.484 114.785 203.363 1.00 80.71 306 ALA E C 1
ATOM 13299 O O . ALA D 2 312 ? 182.261 115.077 204.276 1.00 81.11 306 ALA E O 1
ATOM 13301 N N . GLY D 2 313 ? 180.179 114.614 203.552 1.00 78.47 307 GLY E N 1
ATOM 13302 C CA . GLY D 2 313 ? 179.557 114.779 204.852 1.00 76.13 307 GLY E CA 1
ATOM 13303 C C . GLY D 2 313 ? 178.972 116.166 205.031 1.00 76.32 307 GLY E C 1
ATOM 13304 O O . GLY D 2 313 ? 179.103 117.057 204.186 1.00 75.46 307 GLY E O 1
ATOM 13305 N N . ALA D 2 314 ? 178.310 116.340 206.166 1.00 70.14 308 ALA E N 1
ATOM 13306 C CA . ALA D 2 314 ? 177.694 117.622 206.486 1.00 69.44 308 ALA E CA 1
ATOM 13307 C C . ALA D 2 314 ? 178.775 118.650 206.796 1.00 68.20 308 ALA E C 1
ATOM 13308 O O . ALA D 2 314 ? 179.590 118.424 207.700 1.00 70.40 308 ALA E O 1
ATOM 13310 N N . PRO D 2 315 ? 178.822 119.772 206.093 1.00 60.77 309 PRO E N 1
ATOM 13311 C CA . PRO D 2 315 ? 179.903 120.741 206.283 1.00 63.79 309 PRO E CA 1
ATOM 13312 C C . PRO D 2 315 ? 179.618 121.667 207.461 1.00 65.79 309 PRO E C 1
ATOM 13313 O O . PRO D 2 315 ? 178.633 121.521 208.182 1.00 68.83 309 PRO E O 1
ATOM 13317 N N . VAL D 2 316 ? 180.513 122.634 207.644 1.00 61.86 310 VAL E N 1
ATOM 13318 C CA . VAL D 2 316 ? 180.397 123.650 208.682 1.00 61.86 310 VAL E CA 1
ATOM 13319 C C . VAL D 2 316 ? 180.274 125.003 208.000 1.00 66.16 310 VAL E C 1
ATOM 13320 O O . VAL D 2 316 ? 181.111 125.358 207.162 1.00 70.48 310 VAL E O 1
ATOM 13324 N N . ILE D 2 317 ? 179.237 125.755 208.356 1.00 67.33 311 ILE E N 1
ATOM 13325 C CA . ILE D 2 317 ? 178.971 127.065 207.774 1.00 65.94 311 ILE E CA 1
ATOM 13326 C C . ILE D 2 317 ? 179.268 128.117 208.832 1.00 68.00 311 ILE E C 1
ATOM 13327 O O . ILE D 2 317 ? 178.720 128.066 209.940 1.00 73.08 311 ILE E O 1
ATOM 13332 N N . GLU D 2 318 ? 180.135 129.069 208.495 1.00 66.37 312 GLU E N 1
ATOM 13333 C CA . GLU D 2 318 ? 180.537 130.129 209.407 1.00 65.93 312 GLU E CA 1
ATOM 13334 C C . GLU D 2 318 ? 180.287 131.483 208.761 1.00 68.22 312 GLU E C 1
ATOM 13335 O O . GLU D 2 318 ? 180.647 131.696 207.599 1.00 71.09 312 GLU E O 1
ATOM 13341 N N . VAL D 2 319 ? 179.672 132.389 209.513 1.00 75.15 313 VAL E N 1
ATOM 13342 C CA . VAL D 2 319 ? 179.502 133.776 209.088 1.00 75.78 313 VAL E CA 1
ATOM 13343 C C . VAL D 2 319 ? 180.183 134.663 210.124 1.00 77.11 313 VAL E C 1
ATOM 13344 O O . VAL D 2 319 ? 179.563 135.018 211.137 1.00 78.81 313 VAL E O 1
ATOM 13348 N N . PRO D 2 320 ? 181.450 135.032 209.922 1.00 76.33 314 PRO E N 1
ATOM 13349 C CA . PRO D 2 320 ? 182.175 135.784 210.961 1.00 76.12 314 PRO E CA 1
ATOM 13350 C C . PRO D 2 320 ? 181.583 137.148 211.270 1.00 75.61 314 PRO E C 1
ATOM 13351 O O . PRO D 2 320 ? 181.849 137.684 212.352 1.00 77.60 314 PRO E O 1
ATOM 13355 N N . ALA D 2 321 ? 180.801 137.731 210.358 1.00 77.96 315 ALA E N 1
ATOM 13356 C CA . ALA D 2 321 ? 180.233 139.052 210.612 1.00 80.24 315 ALA E CA 1
ATOM 13357 C C . ALA D 2 321 ? 179.283 139.029 211.803 1.00 80.35 315 ALA E C 1
ATOM 13358 O O . ALA D 2 321 ? 179.286 139.952 212.626 1.00 80.80 315 ALA E O 1
ATOM 13360 N N . LEU D 2 322 ? 178.459 137.989 211.911 1.00 80.50 316 LEU E N 1
ATOM 13361 C CA . LEU D 2 322 ? 177.540 137.832 213.029 1.00 77.33 316 LEU E CA 1
ATOM 13362 C C . LEU D 2 322 ? 178.051 136.849 214.072 1.00 79.42 316 LEU E C 1
ATOM 13363 O O . LEU D 2 322 ? 177.302 136.491 214.987 1.00 80.19 316 LEU E O 1
ATOM 13368 N N . LYS D 2 323 ? 179.306 136.409 213.954 1.00 82.20 317 LYS E N 1
ATOM 13369 C CA . LYS D 2 323 ? 179.899 135.435 214.874 1.00 83.19 317 LYS E CA 1
ATOM 13370 C C . LYS D 2 323 ? 179.036 134.180 214.977 1.00 85.59 317 LYS E C 1
ATOM 13371 O O . LYS D 2 323 ? 178.841 133.617 216.056 1.00 87.44 317 LYS E O 1
ATOM 13377 N N . ALA D 2 324 ? 178.514 133.737 213.837 1.00 79.71 318 ALA E N 1
ATOM 13378 C CA . ALA D 2 324 ? 177.613 132.595 213.769 1.00 78.88 318 ALA E CA 1
ATOM 13379 C C . ALA D 2 324 ? 178.336 131.405 213.156 1.00 78.73 318 ALA E C 1
ATOM 13380 O O . ALA D 2 324 ? 178.954 131.529 212.094 1.00 79.48 318 ALA E O 1
ATOM 13382 N N . VAL D 2 325 ? 178.260 130.260 213.829 1.00 75.85 319 VAL E N 1
ATOM 13383 C CA . VAL D 2 325 ? 178.822 129.009 213.336 1.00 76.13 319 VAL E CA 1
ATOM 13384 C C . VAL D 2 325 ? 177.729 127.953 213.402 1.00 74.92 319 VAL E C 1
ATOM 13385 O O . VAL D 2 325 ? 177.242 127.629 214.491 1.00 76.55 319 VAL E O 1
ATOM 13389 N N . MET D 2 326 ? 177.346 127.420 212.245 1.00 69.83 320 MET E N 1
ATOM 13390 C CA . MET D 2 326 ? 176.300 126.405 212.150 1.00 71.72 320 MET E CA 1
ATOM 13391 C C . MET D 2 326 ? 176.974 125.042 212.030 1.00 71.43 320 MET E C 1
ATOM 13392 O O . MET D 2 326 ? 177.431 124.655 210.953 1.00 71.91 320 MET E O 1
ATOM 13397 N N . GLU D 2 327 ? 177.033 124.316 213.145 1.00 70.84 321 GLU E N 1
ATOM 13398 C CA . GLU D 2 327 ? 177.699 123.026 213.183 1.00 69.85 321 GLU E CA 1
ATOM 13399 C C . GLU D 2 327 ? 176.779 121.921 212.665 1.00 74.05 321 GLU E C 1
ATOM 13400 O O . GLU D 2 327 ? 175.554 122.031 212.754 1.00 76.66 321 GLU E O 1
ATOM 13406 N N . PRO D 2 328 ? 177.348 120.851 212.112 1.00 69.53 322 PRO E N 1
ATOM 13407 C CA . PRO D 2 328 ? 176.520 119.725 211.671 1.00 68.76 322 PRO E CA 1
ATOM 13408 C C . PRO D 2 328 ? 175.894 118.997 212.848 1.00 70.31 322 PRO E C 1
ATOM 13409 O O . PRO D 2 328 ? 176.462 118.922 213.941 1.00 74.18 322 PRO E O 1
ATOM 13413 N N . GLY D 2 329 ? 174.707 118.448 212.608 1.00 68.10 323 GLY E N 1
ATOM 13414 C CA . GLY D 2 329 ? 173.980 117.733 213.632 1.00 71.93 323 GLY E CA 1
ATOM 13415 C C . GLY D 2 329 ? 173.220 118.604 214.606 1.00 71.03 323 GLY E C 1
ATOM 13416 O O . GLY D 2 329 ? 172.585 118.068 215.522 1.00 74.22 323 GLY E O 1
ATOM 13417 N N . ARG D 2 330 ? 173.258 119.924 214.441 1.00 64.38 324 ARG E N 1
ATOM 13418 C CA . ARG D 2 330 ? 172.589 120.847 215.342 1.00 65.39 324 ARG E CA 1
ATOM 13419 C C . ARG D 2 330 ? 171.700 121.790 214.546 1.00 66.65 324 ARG E C 1
ATOM 13420 O O . ARG D 2 330 ? 171.971 122.089 213.380 1.00 69.21 324 ARG E O 1
ATOM 13428 N N . VAL D 2 331 ? 170.637 122.257 215.190 1.00 58.71 325 VAL E N 1
ATOM 13429 C CA . VAL D 2 331 ? 169.705 123.198 214.581 1.00 55.32 325 VAL E CA 1
ATOM 13430 C C . VAL D 2 331 ? 170.122 124.608 214.975 1.00 55.18 325 VAL E C 1
ATOM 13431 O O . VAL D 2 331 ? 170.277 124.910 216.162 1.00 65.62 325 VAL E O 1
ATOM 13435 N N . THR D 2 332 ? 170.312 125.469 213.981 1.00 39.69 326 THR E N 1
ATOM 13436 C CA . THR D 2 332 ? 170.648 126.869 214.198 1.00 45.75 326 THR E CA 1
ATOM 13437 C C . THR D 2 332 ? 169.482 127.723 213.724 1.00 48.37 326 THR E C 1
ATOM 13438 O O . THR D 2 332 ? 169.058 127.610 212.570 1.00 58.45 326 THR E O 1
ATOM 13442 N N . VAL D 2 333 ? 168.970 128.574 214.608 1.00 42.82 327 VAL E N 1
ATOM 13443 C CA . VAL D 2 333 ? 167.819 129.418 214.315 1.00 38.89 327 VAL E CA 1
ATOM 13444 C C . VAL D 2 333 ? 168.305 130.845 214.111 1.00 43.07 327 VAL E C 1
ATOM 13445 O O . VAL D 2 333 ? 169.012 131.397 214.962 1.00 51.50 327 VAL E O 1
ATOM 13449 N N . LEU D 2 334 ? 167.934 131.432 212.979 1.00 30.84 328 LEU E N 1
ATOM 13450 C CA . LEU D 2 334 ? 168.259 132.812 212.650 1.00 27.25 328 LEU E CA 1
ATOM 13451 C C . LEU D 2 334 ? 167.042 133.676 212.953 1.00 34.52 328 LEU E C 1
ATOM 13452 O O . LEU D 2 334 ? 165.960 133.438 212.408 1.00 42.31 328 LEU E O 1
ATOM 13457 N N . THR D 2 335 ? 167.214 134.672 213.817 1.00 34.66 329 THR E N 1
ATOM 13458 C CA . THR D 2 335 ? 166.119 135.551 214.199 1.00 30.65 329 THR E CA 1
ATOM 13459 C C . THR D 2 335 ? 166.573 137.002 214.152 1.00 28.47 329 THR E C 1
ATOM 13460 O O . THR D 2 335 ? 167.762 137.305 214.274 1.00 34.22 329 THR E O 1
ATOM 13464 N N . GLY D 2 336 ? 165.606 137.895 213.962 1.00 25.53 330 GLY E N 1
ATOM 13465 C CA . GLY D 2 336 ? 165.865 139.312 213.897 1.00 22.83 330 GLY E CA 1
ATOM 13466 C C . GLY D 2 336 ? 164.620 140.083 213.512 1.00 28.43 330 GLY E C 1
ATOM 13467 O O . GLY D 2 336 ? 163.553 139.506 213.283 1.00 31.52 330 GLY E O 1
ATOM 13468 N N . PRO D 2 337 ? 164.728 141.407 213.442 1.00 34.13 331 PRO E N 1
ATOM 13469 C CA . PRO D 2 337 ? 163.582 142.223 213.028 1.00 32.55 331 PRO E CA 1
ATOM 13470 C C . PRO D 2 337 ? 163.190 141.954 211.581 1.00 30.08 331 PRO E C 1
ATOM 13471 O O . PRO D 2 337 ? 163.881 141.270 210.825 1.00 30.50 331 PRO E O 1
ATOM 13475 N N . ASN D 2 338 ? 162.044 142.516 211.202 1.00 25.77 332 ASN E N 1
ATOM 13476 C CA . ASN D 2 338 ? 161.449 142.287 209.886 1.00 28.84 332 ASN E CA 1
ATOM 13477 C C . ASN D 2 338 ? 162.181 143.125 208.848 1.00 30.01 332 ASN E C 1
ATOM 13478 O O . ASN D 2 338 ? 161.809 144.262 208.561 1.00 46.88 332 ASN E O 1
ATOM 13483 N N . GLY D 2 339 ? 163.231 142.556 208.267 1.00 25.95 333 GLY E N 1
ATOM 13484 C CA . GLY D 2 339 ? 163.899 143.219 207.168 1.00 22.16 333 GLY E CA 1
ATOM 13485 C C . GLY D 2 339 ? 165.410 143.185 207.220 1.00 32.14 333 GLY E C 1
ATOM 13486 O O . GLY D 2 339 ? 166.069 143.757 206.348 1.00 37.41 333 GLY E O 1
ATOM 13487 N N . VAL D 2 340 ? 165.982 142.544 208.234 1.00 27.91 334 VAL E N 1
ATOM 13488 C CA . VAL D 2 340 ? 167.445 142.503 208.380 1.00 27.23 334 VAL E CA 1
ATOM 13489 C C . VAL D 2 340 ? 167.922 141.239 207.672 1.00 35.33 334 VAL E C 1
ATOM 13490 O O . VAL D 2 340 ? 168.251 140.218 208.279 1.00 44.87 334 VAL E O 1
ATOM 13494 N N . GLY D 2 341 ? 167.981 141.321 206.344 1.00 19.79 335 GLY E N 1
ATOM 13495 C CA . GLY D 2 341 ? 168.693 140.383 205.493 1.00 21.77 335 GLY E CA 1
ATOM 13496 C C . GLY D 2 341 ? 168.735 138.918 205.886 1.00 29.72 335 GLY E C 1
ATOM 13497 O O . GLY D 2 341 ? 169.770 138.274 205.707 1.00 48.01 335 GLY E O 1
ATOM 13498 N N . LYS D 2 342 ? 167.635 138.365 206.398 1.00 26.95 336 LYS E N 1
ATOM 13499 C CA . LYS D 2 342 ? 167.653 136.965 206.815 1.00 18.50 336 LYS E CA 1
ATOM 13500 C C . LYS D 2 342 ? 167.467 136.034 205.623 1.00 28.02 336 LYS E C 1
ATOM 13501 O O . LYS D 2 342 ? 168.277 135.127 205.396 1.00 37.41 336 LYS E O 1
ATOM 13507 N N . SER D 2 343 ? 166.401 136.247 204.849 1.00 26.84 337 SER E N 1
ATOM 13508 C CA . SER D 2 343 ? 166.241 135.511 203.602 1.00 15.54 337 SER E CA 1
ATOM 13509 C C . SER D 2 343 ? 167.374 135.821 202.638 1.00 26.32 337 SER E C 1
ATOM 13510 O O . SER D 2 343 ? 167.811 134.942 201.886 1.00 39.84 337 SER E O 1
ATOM 13513 N N . THR D 2 344 ? 167.868 137.060 202.650 1.00 22.87 338 THR E N 1
ATOM 13514 C CA . THR D 2 344 ? 169.035 137.397 201.846 1.00 22.44 338 THR E CA 1
ATOM 13515 C C . THR D 2 344 ? 170.267 136.637 202.321 1.00 23.04 338 THR E C 1
ATOM 13516 O O . THR D 2 344 ? 171.091 136.215 201.505 1.00 34.90 338 THR E O 1
ATOM 13520 N N . LEU D 2 345 ? 170.409 136.448 203.635 1.00 16.83 339 LEU E N 1
ATOM 13521 C CA . LEU D 2 345 ? 171.510 135.636 204.146 1.00 23.08 339 LEU E CA 1
ATOM 13522 C C . LEU D 2 345 ? 171.392 134.190 203.682 1.00 28.64 339 LEU E C 1
ATOM 13523 O O . LEU D 2 345 ? 172.393 133.565 203.313 1.00 36.00 339 LEU E O 1
ATOM 13528 N N . LEU D 2 346 ? 170.165 133.662 203.687 1.00 31.42 340 LEU E N 1
ATOM 13529 C CA . LEU D 2 346 ? 169.940 132.273 203.204 1.00 22.79 340 LEU E CA 1
ATOM 13530 C C . LEU D 2 346 ? 170.349 132.191 201.732 1.00 18.21 340 LEU E C 1
ATOM 13531 O O . LEU D 2 346 ? 171.093 131.257 201.377 1.00 23.78 340 LEU E O 1
ATOM 13536 N N . GLN D 2 347 ? 169.882 133.136 200.913 1.00 18.74 341 GLN E N 1
ATOM 13537 C CA . GLN D 2 347 ? 170.178 133.116 199.486 1.00 17.72 341 GLN E CA 1
ATOM 13538 C C . GLN D 2 347 ? 171.650 133.369 199.197 1.00 27.69 341 GLN E C 1
ATOM 13539 O O . GLN D 2 347 ? 172.143 132.948 198.146 1.00 39.34 341 GLN E O 1
ATOM 13545 N N . ALA D 2 348 ? 172.357 134.052 200.096 1.00 29.87 342 ALA E N 1
ATOM 13546 C CA . ALA D 2 348 ? 173.798 134.211 199.955 1.00 26.93 342 ALA E CA 1
ATOM 13547 C C . ALA D 2 348 ? 174.536 132.931 200.321 1.00 29.89 342 ALA E C 1
ATOM 13548 O O . ALA D 2 348 ? 175.556 132.602 199.706 1.00 35.62 342 ALA E O 1
ATOM 13550 N N . ILE D 2 349 ? 174.041 132.205 201.326 1.00 26.63 343 ILE E N 1
ATOM 13551 C CA . ILE D 2 349 ? 174.601 130.894 201.641 1.00 17.89 343 ILE E CA 1
ATOM 13552 C C . ILE D 2 349 ? 174.412 129.945 200.465 1.00 23.25 343 ILE E C 1
ATOM 13553 O O . ILE D 2 349 ? 175.297 129.144 200.143 1.00 35.34 343 ILE E O 1
ATOM 13558 N N . LEU D 2 350 ? 173.254 130.022 199.804 1.00 32.75 344 LEU E N 1
ATOM 13559 C CA . LEU D 2 350 ? 173.037 129.227 198.598 1.00 28.24 344 LEU E CA 1
ATOM 13560 C C . LEU D 2 350 ? 174.012 129.617 197.495 1.00 28.56 344 LEU E C 1
ATOM 13561 O O . LEU D 2 350 ? 174.504 128.756 196.757 1.00 34.56 344 LEU E O 1
ATOM 13566 N N . GLY D 2 351 ? 174.297 130.908 197.364 1.00 18.07 345 GLY E N 1
ATOM 13567 C CA . GLY D 2 351 ? 175.120 131.412 196.288 1.00 22.90 345 GLY E CA 1
ATOM 13568 C C . GLY D 2 351 ? 174.373 132.167 195.213 1.00 29.27 345 GLY E C 1
ATOM 13569 O O . GLY D 2 351 ? 174.968 132.479 194.175 1.00 31.49 345 GLY E O 1
ATOM 13570 N N . LEU D 2 352 ? 173.091 132.467 195.420 1.00 28.23 346 LEU E N 1
ATOM 13571 C CA . LEU D 2 352 ? 172.317 133.180 194.413 1.00 28.97 346 LEU E CA 1
ATOM 13572 C C . LEU D 2 352 ? 172.669 134.660 194.356 1.00 29.46 346 LEU E C 1
ATOM 13573 O O . LEU D 2 352 ? 172.519 135.285 193.300 1.00 39.18 346 LEU E O 1
ATOM 13578 N N . GLN D 2 353 ? 173.132 135.238 195.462 1.00 28.36 347 GLN E N 1
ATOM 13579 C CA . GLN D 2 353 ? 173.507 136.644 195.492 1.00 35.24 347 GLN E CA 1
ATOM 13580 C C . GLN D 2 353 ? 174.636 136.832 196.497 1.00 39.37 347 GLN E C 1
ATOM 13581 O O . GLN D 2 353 ? 175.135 135.873 197.090 1.00 46.43 347 GLN E O 1
ATOM 13587 N N . GLU D 2 354 ? 175.037 138.087 196.681 1.00 42.91 348 GLU E N 1
ATOM 13588 C CA . GLU D 2 354 ? 176.150 138.411 197.557 1.00 45.16 348 GLU E CA 1
ATOM 13589 C C . GLU D 2 354 ? 175.693 138.484 199.012 1.00 49.87 348 GLU E C 1
ATOM 13590 O O . GLU D 2 354 ? 174.520 138.713 199.315 1.00 53.85 348 GLU E O 1
ATOM 13596 N N . SER D 2 355 ? 176.647 138.289 199.913 1.00 58.09 349 SER E N 1
ATOM 13597 C CA . SER D 2 355 ? 176.341 138.202 201.335 1.00 55.86 349 SER E CA 1
ATOM 13598 C C . SER D 2 355 ? 176.109 139.591 201.920 1.00 58.99 349 SER E C 1
ATOM 13599 O O . SER D 2 355 ? 176.954 140.476 201.752 1.00 62.34 349 SER E O 1
ATOM 13602 N N . PRO D 2 356 ? 174.982 139.820 202.596 1.00 62.61 350 PRO E N 1
ATOM 13603 C CA . PRO D 2 356 ? 174.769 141.124 203.244 1.00 66.13 350 PRO E CA 1
ATOM 13604 C C . PRO D 2 356 ? 175.771 141.427 204.344 1.00 65.58 350 PRO E C 1
ATOM 13605 O O . PRO D 2 356 ? 176.114 142.597 204.552 1.00 67.98 350 PRO E O 1
ATOM 13609 N N . CYS D 2 357 ? 176.252 140.412 205.059 1.00 69.90 351 CYS E N 1
ATOM 13610 C CA . CYS D 2 357 ? 177.112 140.608 206.224 1.00 72.05 351 CYS E CA 1
ATOM 13611 C C . CYS D 2 357 ? 178.401 139.815 206.037 1.00 72.27 351 CYS E C 1
ATOM 13612 O O . CYS D 2 357 ? 178.464 138.630 206.379 1.00 71.63 351 CYS E O 1
ATOM 13615 N N . GLY D 2 358 ? 179.424 140.470 205.495 1.00 74.62 352 GLY E N 1
ATOM 13616 C CA . GLY D 2 358 ? 180.746 139.897 205.409 1.00 77.55 352 GLY E CA 1
ATOM 13617 C C . GLY D 2 358 ? 180.821 138.707 204.477 1.00 75.33 352 GLY E C 1
ATOM 13618 O O . GLY D 2 358 ? 179.970 138.516 203.605 1.00 75.27 352 GLY E O 1
ATOM 13619 N N . PRO D 2 359 ? 181.856 137.888 204.639 1.00 71.51 353 PRO E N 1
ATOM 13620 C CA . PRO D 2 359 ? 181.984 136.674 203.831 1.00 69.74 353 PRO E CA 1
ATOM 13621 C C . PRO D 2 359 ? 181.382 135.457 204.513 1.00 69.38 353 PRO E C 1
ATOM 13622 O O . PRO D 2 359 ? 181.285 135.371 205.739 1.00 70.52 353 PRO E O 1
ATOM 13626 N N . ILE D 2 360 ? 180.973 134.499 203.685 1.00 57.21 354 ILE E N 1
ATOM 13627 C CA . ILE D 2 360 ? 180.412 133.235 204.144 1.00 55.62 354 ILE E CA 1
ATOM 13628 C C . ILE D 2 360 ? 181.380 132.124 203.769 1.00 56.81 354 ILE E C 1
ATOM 13629 O O . ILE D 2 360 ? 181.818 132.038 202.616 1.00 65.07 354 ILE E O 1
ATOM 13634 N N . LEU D 2 361 ? 181.718 131.282 204.740 1.00 55.06 355 LEU E N 1
ATOM 13635 C CA . LEU D 2 361 ? 182.646 130.179 204.540 1.00 55.55 355 LEU E CA 1
ATOM 13636 C C . LEU D 2 361 ? 181.933 128.865 204.818 1.00 59.31 355 LEU E C 1
ATOM 13637 O O . LEU D 2 361 ? 181.338 128.692 205.886 1.00 63.30 355 LEU E O 1
ATOM 13642 N N . VAL D 2 362 ? 181.997 127.945 203.862 1.00 55.13 356 VAL E N 1
ATOM 13643 C CA . VAL D 2 362 ? 181.422 126.614 204.004 1.00 52.77 356 VAL E CA 1
ATOM 13644 C C . VAL D 2 362 ? 182.578 125.625 204.031 1.00 52.01 356 VAL E C 1
ATOM 13645 O O . VAL D 2 362 ? 183.252 125.419 203.015 1.00 53.73 356 VAL E O 1
ATOM 13649 N N . ALA D 2 363 ? 182.805 125.014 205.195 1.00 53.62 357 ALA E N 1
ATOM 13650 C CA . ALA D 2 363 ? 183.907 124.071 205.395 1.00 54.42 357 ALA E CA 1
ATOM 13651 C C . ALA D 2 363 ? 185.246 124.692 205.005 1.00 57.10 357 ALA E C 1
ATOM 13652 O O . ALA D 2 363 ? 186.106 124.045 204.404 1.00 55.82 357 ALA E O 1
ATOM 13654 N N . GLY D 2 364 ? 185.425 125.963 205.355 1.00 61.79 358 GLY E N 1
ATOM 13655 C CA . GLY D 2 364 ? 186.659 126.663 205.059 1.00 58.20 358 GLY E CA 1
ATOM 13656 C C . GLY D 2 364 ? 186.640 127.416 203.745 1.00 55.65 358 GLY E C 1
ATOM 13657 O O . GLY D 2 364 ? 186.878 128.627 203.716 1.00 56.52 358 GLY E O 1
ATOM 13658 N N . VAL D 2 365 ? 186.362 126.710 202.649 1.00 54.55 359 VAL E N 1
ATOM 13659 C CA . VAL D 2 365 ? 186.357 127.334 201.332 1.00 55.01 359 VAL E CA 1
ATOM 13660 C C . VAL D 2 365 ? 185.178 128.292 201.219 1.00 59.40 359 VAL E C 1
ATOM 13661 O O . VAL D 2 365 ? 184.056 127.984 201.644 1.00 62.46 359 VAL E O 1
ATOM 13665 N N . GLU D 2 366 ? 185.433 129.468 200.648 1.00 59.48 360 GLU E N 1
ATOM 13666 C CA . GLU D 2 366 ? 184.404 130.491 200.524 1.00 57.14 360 GLU E CA 1
ATOM 13667 C C . GLU D 2 366 ? 183.283 130.030 199.600 1.00 58.94 360 GLU E C 1
ATOM 13668 O O . GLU D 2 366 ? 183.473 129.176 198.731 1.00 63.45 360 GLU E O 1
ATOM 13674 N N . VAL D 2 367 ? 182.097 130.607 199.803 1.00 52.16 361 VAL E N 1
ATOM 13675 C CA . VAL D 2 367 ? 180.947 130.267 198.970 1.00 54.65 361 VAL E CA 1
ATOM 13676 C C . VAL D 2 367 ? 181.148 130.771 197.546 1.00 56.86 361 VAL E C 1
ATOM 13677 O O . VAL D 2 367 ? 180.778 130.098 196.576 1.00 60.34 361 VAL E O 1
ATOM 13681 N N . GLY D 2 368 ? 181.749 131.952 197.393 1.00 57.15 362 GLY E N 1
ATOM 13682 C CA . GLY D 2 368 ? 181.939 132.530 196.074 1.00 57.92 362 GLY E CA 1
ATOM 13683 C C . GLY D 2 368 ? 182.802 131.698 195.147 1.00 59.81 362 GLY E C 1
ATOM 13684 O O . GLY D 2 368 ? 182.687 131.830 193.925 1.00 61.82 362 GLY E O 1
ATOM 13685 N N . ALA D 2 369 ? 183.665 130.847 195.697 1.00 59.29 363 ALA E N 1
ATOM 13686 C CA . ALA D 2 369 ? 184.521 129.980 194.901 1.00 58.31 363 ALA E CA 1
ATOM 13687 C C . ALA D 2 369 ? 183.969 128.569 194.758 1.00 58.61 363 ALA E C 1
ATOM 13688 O O . ALA D 2 369 ? 184.610 127.731 194.118 1.00 63.96 363 ALA E O 1
ATOM 13690 N N . LEU D 2 370 ? 182.805 128.287 195.333 1.00 54.37 364 LEU E N 1
ATOM 13691 C CA . LEU D 2 370 ? 182.236 126.950 195.286 1.00 53.44 364 LEU E CA 1
ATOM 13692 C C . LEU D 2 370 ? 181.602 126.671 193.929 1.00 56.60 364 LEU E C 1
ATOM 13693 O O . LEU D 2 370 ? 181.072 127.568 193.268 1.00 59.12 364 LEU E O 1
ATOM 13698 N N . ASP D 2 371 ? 181.659 125.406 193.519 1.00 53.68 365 ASP E N 1
ATOM 13699 C CA . ASP D 2 371 ? 180.968 124.966 192.312 1.00 50.14 365 ASP E CA 1
ATOM 13700 C C . ASP D 2 371 ? 179.474 124.911 192.597 1.00 54.48 365 ASP E C 1
ATOM 13701 O O . ASP D 2 371 ? 179.008 124.041 193.339 1.00 54.06 365 ASP E O 1
ATOM 13706 N N . ARG D 2 372 ? 178.720 125.841 192.005 1.00 49.19 366 ARG E N 1
ATOM 13707 C CA . ARG D 2 372 ? 177.315 126.002 192.364 1.00 40.97 366 ARG E CA 1
ATOM 13708 C C . ARG D 2 372 ? 176.498 124.763 192.024 1.00 44.97 366 ARG E C 1
ATOM 13709 O O . ARG D 2 372 ? 175.622 124.360 192.798 1.00 52.15 366 ARG E O 1
ATOM 13717 N N . SER D 2 373 ? 176.765 124.146 190.872 1.00 38.55 367 SER E N 1
ATOM 13718 C CA . SER D 2 373 ? 175.981 122.987 190.454 1.00 41.45 367 SER E CA 1
ATOM 13719 C C . SER D 2 373 ? 176.113 121.842 191.451 1.00 41.18 367 SER E C 1
ATOM 13720 O O . SER D 2 373 ? 175.117 121.213 191.826 1.00 45.49 367 SER E O 1
ATOM 13723 N N . ALA D 2 374 ? 177.338 121.558 191.895 1.00 41.60 368 ALA E N 1
ATOM 13724 C CA . ALA D 2 374 ? 177.547 120.495 192.871 1.00 43.58 368 ALA E CA 1
ATOM 13725 C C . ALA D 2 374 ? 177.150 120.920 194.277 1.00 46.17 368 ALA E C 1
ATOM 13726 O O . ALA D 2 374 ? 176.695 120.086 195.066 1.00 48.30 368 ALA E O 1
ATOM 13728 N N . TRP D 2 375 ? 177.324 122.201 194.609 1.00 39.30 369 TRP E N 1
ATOM 13729 C CA . TRP D 2 375 ? 176.947 122.689 195.931 1.00 31.43 369 TRP E CA 1
ATOM 13730 C C . TRP D 2 375 ? 175.443 122.593 196.148 1.00 38.52 369 TRP E C 1
ATOM 13731 O O . TRP D 2 375 ? 174.990 122.219 197.235 1.00 42.94 369 TRP E O 1
ATOM 13742 N N . TRP D 2 376 ? 174.653 122.921 195.124 1.00 35.69 370 TRP E N 1
ATOM 13743 C CA . TRP D 2 376 ? 173.203 122.860 195.247 1.00 21.19 370 TRP E CA 1
ATOM 13744 C C . TRP D 2 376 ? 172.685 121.433 195.345 1.00 31.33 370 TRP E C 1
ATOM 13745 O O . TRP D 2 376 ? 171.527 121.234 195.726 1.00 40.71 370 TRP E O 1
ATOM 13756 N N . GLY D 2 377 ? 173.503 120.440 195.004 1.00 39.02 371 GLY E N 1
ATOM 13757 C CA . GLY D 2 377 ? 173.098 119.057 195.163 1.00 40.23 371 GLY E CA 1
ATOM 13758 C C . GLY D 2 377 ? 173.144 118.544 196.582 1.00 42.52 371 GLY E C 1
ATOM 13759 O O . GLY D 2 377 ? 172.617 117.461 196.855 1.00 47.28 371 GLY E O 1
ATOM 13760 N N . ARG D 2 378 ? 173.764 119.294 197.491 1.00 42.94 372 ARG E N 1
ATOM 13761 C CA . ARG D 2 378 ? 173.827 118.940 198.901 1.00 43.30 372 ARG E CA 1
ATOM 13762 C C . ARG D 2 378 ? 172.925 119.816 199.761 1.00 47.11 372 ARG E C 1
ATOM 13763 O O . ARG D 2 378 ? 173.044 119.792 200.989 1.00 50.66 372 ARG E O 1
ATOM 13771 N N . LEU D 2 379 ? 172.032 120.588 199.148 1.00 42.21 373 LEU E N 1
ATOM 13772 C CA . LEU D 2 379 ? 171.168 121.515 199.861 1.00 36.56 373 LEU E CA 1
ATOM 13773 C C . LEU D 2 379 ? 169.705 121.175 199.623 1.00 38.26 373 LEU E C 1
ATOM 13774 O O . LEU D 2 379 ? 169.333 120.638 198.577 1.00 47.71 373 LEU E O 1
ATOM 13779 N N . ALA D 2 380 ? 168.880 121.500 200.614 1.00 25.33 374 ALA E N 1
ATOM 13780 C CA . ALA D 2 380 ? 167.427 121.478 200.485 1.00 23.71 374 ALA E CA 1
ATOM 13781 C C . ALA D 2 380 ? 166.917 122.812 201.009 1.00 29.46 374 ALA E C 1
ATOM 13782 O O . ALA D 2 380 ? 167.044 123.102 202.202 1.00 34.17 374 ALA E O 1
ATOM 13784 N N . TRP D 2 381 ? 166.349 123.621 200.122 1.00 22.29 375 TRP E N 1
ATOM 13785 C CA . TRP D 2 381 ? 165.970 124.992 200.432 1.00 14.70 375 TRP E CA 1
ATOM 13786 C C . TRP D 2 381 ? 164.458 125.136 200.359 1.00 19.31 375 TRP E C 1
ATOM 13787 O O . TRP D 2 381 ? 163.837 124.718 199.377 1.00 32.12 375 TRP E O 1
ATOM 13798 N N . MET D 2 382 ? 163.873 125.723 201.398 1.00 18.29 376 MET E N 1
ATOM 13799 C CA . MET D 2 382 ? 162.436 125.989 201.450 1.00 17.42 376 MET E CA 1
ATOM 13800 C C . MET D 2 382 ? 162.212 127.485 201.600 1.00 17.15 376 MET E C 1
ATOM 13801 O O . MET D 2 382 ? 162.386 128.033 202.703 1.00 21.16 376 MET E O 1
ATOM 13806 N N . PRO D 2 383 ? 161.830 128.190 200.534 1.00 15.98 377 PRO E N 1
ATOM 13807 C CA . PRO D 2 383 ? 161.633 129.641 200.639 1.00 19.29 377 PRO E CA 1
ATOM 13808 C C . PRO D 2 383 ? 160.353 130.010 201.371 1.00 27.59 377 PRO E C 1
ATOM 13809 O O . PRO D 2 383 ? 159.682 129.145 201.941 1.00 33.98 377 PRO E O 1
ATOM 13813 N N . HIS D 2 384 ? 160.019 131.301 201.376 1.00 24.88 378 HIS E N 1
ATOM 13814 C CA . HIS D 2 384 ? 158.826 131.756 202.081 1.00 19.60 378 HIS E CA 1
ATOM 13815 C C . HIS D 2 384 ? 157.562 131.177 201.458 1.00 24.94 378 HIS E C 1
ATOM 13816 O O . HIS D 2 384 ? 156.705 130.626 202.159 1.00 40.53 378 HIS E O 1
ATOM 13823 N N . ARG D 2 385 ? 157.428 131.288 200.143 1.00 17.73 379 ARG E N 1
ATOM 13824 C CA . ARG D 2 385 ? 156.280 130.732 199.429 1.00 20.44 379 ARG E CA 1
ATOM 13825 C C . ARG D 2 385 ? 156.748 129.642 198.480 1.00 28.23 379 ARG E C 1
ATOM 13826 O O . ARG D 2 385 ? 157.352 129.953 197.435 1.00 31.30 379 ARG E O 1
ATOM 13834 N N . PRO D 2 386 ? 156.516 128.369 198.792 1.00 25.47 380 PRO E N 1
ATOM 13835 C CA . PRO D 2 386 ? 156.934 127.300 197.880 1.00 25.55 380 PRO E CA 1
ATOM 13836 C C . PRO D 2 386 ? 156.203 127.389 196.549 1.00 26.48 380 PRO E C 1
ATOM 13837 O O . PRO D 2 386 ? 155.054 127.826 196.472 1.00 23.13 380 PRO E O 1
ATOM 13841 N N . VAL D 2 387 ? 156.893 126.967 195.489 1.00 25.81 381 VAL E N 1
ATOM 13842 C CA . VAL D 2 387 ? 156.317 127.011 194.151 1.00 11.81 381 VAL E CA 1
ATOM 13843 C C . VAL D 2 387 ? 155.199 125.986 194.044 1.00 30.92 381 VAL E C 1
ATOM 13844 O O . VAL D 2 387 ? 155.385 124.805 194.363 1.00 39.29 381 VAL E O 1
ATOM 13848 N N . LEU D 2 388 ? 154.033 126.431 193.581 1.00 30.10 382 LEU E N 1
ATOM 13849 C CA . LEU D 2 388 ? 152.884 125.551 193.368 1.00 19.34 382 LEU E CA 1
ATOM 13850 C C . LEU D 2 388 ? 152.235 125.960 192.050 1.00 22.77 382 LEU E C 1
ATOM 13851 O O . LEU D 2 388 ? 151.443 126.905 192.008 1.00 37.07 382 LEU E O 1
ATOM 13856 N N . VAL D 2 389 ? 152.575 125.247 190.982 1.00 23.72 383 VAL E N 1
ATOM 13857 C CA . VAL D 2 389 ? 152.073 125.538 189.642 1.00 21.29 383 VAL E CA 1
ATOM 13858 C C . VAL D 2 389 ? 150.708 124.884 189.462 1.00 27.30 383 VAL E C 1
ATOM 13859 O O . VAL D 2 389 ? 150.358 123.971 190.224 1.00 32.08 383 VAL E O 1
ATOM 13863 N N . PRO D 2 390 ? 149.898 125.326 188.498 1.00 24.27 384 PRO E N 1
ATOM 13864 C CA . PRO D 2 390 ? 148.634 124.633 188.232 1.00 23.38 384 PRO E CA 1
ATOM 13865 C C . PRO D 2 390 ? 148.867 123.189 187.817 1.00 29.63 384 PRO E C 1
ATOM 13866 O O . PRO D 2 390 ? 149.841 122.861 187.137 1.00 30.73 384 PRO E O 1
ATOM 13870 N N . GLY D 2 391 ? 147.958 122.328 188.237 1.00 25.02 385 GLY E N 1
ATOM 13871 C CA . GLY D 2 391 ? 148.074 120.908 187.992 1.00 20.45 385 GLY E CA 1
ATOM 13872 C C . GLY D 2 391 ? 147.500 120.133 189.160 1.00 32.63 385 GLY E C 1
ATOM 13873 O O . GLY D 2 391 ? 146.677 120.643 189.911 1.00 39.77 385 GLY E O 1
ATOM 13874 N N . THR D 2 392 ? 147.953 118.894 189.295 1.00 31.39 386 THR E N 1
ATOM 13875 C CA . THR D 2 392 ? 147.497 118.036 190.375 1.00 29.04 386 THR E CA 1
ATOM 13876 C C . THR D 2 392 ? 148.437 118.143 191.572 1.00 31.06 386 THR E C 1
ATOM 13877 O O . THR D 2 392 ? 149.488 118.782 191.518 1.00 34.66 386 THR E O 1
ATOM 13881 N N . VAL D 2 393 ? 148.034 117.511 192.676 1.00 27.56 387 VAL E N 1
ATOM 13882 C CA . VAL D 2 393 ? 148.892 117.465 193.854 1.00 28.16 387 VAL E CA 1
ATOM 13883 C C . VAL D 2 393 ? 150.119 116.604 193.582 1.00 41.23 387 VAL E C 1
ATOM 13884 O O . VAL D 2 393 ? 151.232 116.929 194.013 1.00 47.66 387 VAL E O 1
ATOM 13888 N N . ARG D 2 394 ? 149.939 115.498 192.856 1.00 38.02 388 ARG E N 1
ATOM 13889 C CA . ARG D 2 394 ? 151.065 114.629 192.528 1.00 31.74 388 ARG E CA 1
ATOM 13890 C C . ARG D 2 394 ? 152.074 115.338 191.634 1.00 32.96 388 ARG E C 1
ATOM 13891 O O . ARG D 2 394 ? 153.286 115.170 191.805 1.00 38.08 388 ARG E O 1
ATOM 13899 N N . GLU D 2 395 ? 151.595 116.126 190.669 1.00 28.10 389 GLU E N 1
ATOM 13900 C CA . GLU D 2 395 ? 152.506 116.867 189.804 1.00 25.42 389 GLU E CA 1
ATOM 13901 C C . GLU D 2 395 ? 153.266 117.937 190.574 1.00 37.32 389 GLU E C 1
ATOM 13902 O O . GLU D 2 395 ? 154.435 118.201 190.274 1.00 44.71 389 GLU E O 1
ATOM 13908 N N . ASN D 2 396 ? 152.623 118.565 191.560 1.00 38.06 390 ASN E N 1
ATOM 13909 C CA . ASN D 2 396 ? 153.297 119.576 192.364 1.00 19.17 390 ASN E CA 1
ATOM 13910 C C . ASN D 2 396 ? 154.287 118.960 193.341 1.00 19.36 390 ASN E C 1
ATOM 13911 O O . ASN D 2 396 ? 155.299 119.588 193.666 1.00 36.59 390 ASN E O 1
ATOM 13916 N N . LEU D 2 397 ? 154.015 117.745 193.822 1.00 21.13 391 LEU E N 1
ATOM 13917 C CA . LEU D 2 397 ? 154.962 117.063 194.695 1.00 30.10 391 LEU E CA 1
ATOM 13918 C C . LEU D 2 397 ? 156.235 116.660 193.963 1.00 34.52 391 LEU E C 1
ATOM 13919 O O . LEU D 2 397 ? 157.280 116.504 194.603 1.00 37.90 391 LEU E O 1
ATOM 13924 N N . GLU D 2 398 ? 156.170 116.485 192.646 1.00 32.23 392 GLU E N 1
ATOM 13925 C CA . GLU D 2 398 ? 157.324 116.123 191.836 1.00 32.74 392 GLU E CA 1
ATOM 13926 C C . GLU D 2 398 ? 157.892 117.305 191.064 1.00 38.67 392 GLU E C 1
ATOM 13927 O O . GLU D 2 398 ? 158.679 117.104 190.135 1.00 43.60 392 GLU E O 1
ATOM 13933 N N . LEU D 2 399 ? 157.502 118.530 191.420 1.00 33.45 393 LEU E N 1
ATOM 13934 C CA . LEU D 2 399 ? 157.963 119.702 190.682 1.00 31.52 393 LEU E CA 1
ATOM 13935 C C . LEU D 2 399 ? 159.469 119.885 190.818 1.00 35.01 393 LEU E C 1
ATOM 13936 O O . LEU D 2 399 ? 160.175 120.059 189.819 1.00 34.20 393 LEU E O 1
ATOM 13941 N N . LEU D 2 400 ? 159.978 119.853 192.044 1.00 34.60 394 LEU E N 1
ATOM 13942 C CA . LEU D 2 400 ? 161.408 120.029 192.297 1.00 32.25 394 LEU E CA 1
ATOM 13943 C C . LEU D 2 400 ? 162.103 118.676 192.437 1.00 35.42 394 LEU E C 1
ATOM 13944 O O . LEU D 2 400 ? 162.724 118.362 193.452 1.00 39.16 394 LEU E O 1
ATOM 13949 N N . GLY D 2 401 ? 161.991 117.867 191.389 1.00 39.95 395 GLY E N 1
ATOM 13950 C CA . GLY D 2 401 ? 162.611 116.564 191.365 1.00 46.67 395 GLY E CA 1
ATOM 13951 C C . GLY D 2 401 ? 161.803 115.519 192.106 1.00 51.98 395 GLY E C 1
ATOM 13952 O O . GLY D 2 401 ? 160.727 115.797 192.643 1.00 52.88 395 GLY E O 1
ATOM 13953 N N . PRO D 2 402 ? 162.310 114.289 192.148 1.00 63.62 396 PRO E N 1
ATOM 13954 C CA . PRO D 2 402 ? 161.596 113.207 192.829 1.00 58.53 396 PRO E CA 1
ATOM 13955 C C . PRO D 2 402 ? 161.877 113.170 194.322 1.00 57.49 396 PRO E C 1
ATOM 13956 O O . PRO D 2 402 ? 162.914 113.624 194.807 1.00 59.68 396 PRO E O 1
ATOM 13960 N N . VAL D 2 403 ? 160.919 112.610 195.055 1.00 62.06 397 VAL E N 1
ATOM 13961 C CA . VAL D 2 403 ? 161.002 112.468 196.503 1.00 62.92 397 VAL E CA 1
ATOM 13962 C C . VAL D 2 403 ? 161.186 110.984 196.818 1.00 65.73 397 VAL E C 1
ATOM 13963 O O . VAL D 2 403 ? 160.251 110.192 196.636 1.00 70.18 397 VAL E O 1
ATOM 13967 N N . PRO D 2 404 ? 162.359 110.565 197.286 1.00 67.29 398 PRO E N 1
ATOM 13968 C CA . PRO D 2 404 ? 162.569 109.151 197.623 1.00 66.66 398 PRO E CA 1
ATOM 13969 C C . PRO D 2 404 ? 162.037 108.791 199.001 1.00 68.95 398 PRO E C 1
ATOM 13970 O O . PRO D 2 404 ? 162.759 108.914 199.995 1.00 68.31 398 PRO E O 1
ATOM 13974 N N . GLY D 2 405 ? 160.782 108.354 199.082 1.00 74.71 399 GLY E N 1
ATOM 13975 C CA . GLY D 2 405 ? 160.184 108.070 200.372 1.00 76.56 399 GLY E CA 1
ATOM 13976 C C . GLY D 2 405 ? 158.975 108.928 200.674 1.00 79.40 399 GLY E C 1
ATOM 13977 O O . GLY D 2 405 ? 158.730 109.281 201.831 1.00 78.81 399 GLY E O 1
ATOM 13978 N N . LEU D 2 406 ? 158.215 109.261 199.626 1.00 77.21 400 LEU E N 1
ATOM 13979 C CA . LEU D 2 406 ? 157.104 110.204 199.741 1.00 73.93 400 LEU E CA 1
ATOM 13980 C C . LEU D 2 406 ? 156.157 109.845 200.881 1.00 75.16 400 LEU E C 1
ATOM 13981 O O . LEU D 2 406 ? 155.686 110.729 201.604 1.00 78.28 400 LEU E O 1
ATOM 13986 N N . ASP D 2 407 ? 155.868 108.555 201.061 1.00 79.67 401 ASP E N 1
ATOM 13987 C CA . ASP D 2 407 ? 154.908 108.148 202.084 1.00 80.82 401 ASP E CA 1
ATOM 13988 C C . ASP D 2 407 ? 155.423 108.456 203.486 1.00 81.20 401 ASP E C 1
ATOM 13989 O O . ASP D 2 407 ? 154.691 109.002 204.322 1.00 85.70 401 ASP E O 1
ATOM 13994 N N . GLU D 2 408 ? 156.683 108.114 203.763 1.00 72.96 402 GLU E N 1
ATOM 13995 C CA . GLU D 2 408 ? 157.242 108.359 205.089 1.00 72.90 402 GLU E CA 1
ATOM 13996 C C . GLU D 2 408 ? 157.345 109.851 205.383 1.00 73.76 402 GLU E C 1
ATOM 13997 O O . GLU D 2 408 ? 157.053 110.291 206.501 1.00 73.09 402 GLU E O 1
ATOM 14003 N N . VAL D 2 409 ? 157.765 110.644 204.394 1.00 64.43 403 VAL E N 1
ATOM 14004 C CA . VAL D 2 409 ? 157.869 112.087 204.591 1.00 61.28 403 VAL E CA 1
ATOM 14005 C C . VAL D 2 409 ? 156.493 112.694 204.828 1.00 59.50 403 VAL E C 1
ATOM 14006 O O . VAL D 2 409 ? 156.327 113.578 205.676 1.00 65.74 403 VAL E O 1
ATOM 14010 N N . CYS D 2 410 ? 155.487 112.236 204.080 1.00 55.02 404 CYS E N 1
ATOM 14011 C CA . CYS D 2 410 ? 154.129 112.722 204.295 1.00 53.59 404 CYS E CA 1
ATOM 14012 C C . CYS D 2 410 ? 153.632 112.368 205.689 1.00 57.90 404 CYS E C 1
ATOM 14013 O O . CYS D 2 410 ? 152.966 113.178 206.343 1.00 61.94 404 CYS E O 1
ATOM 14016 N N . ARG D 2 411 ? 153.937 111.156 206.157 1.00 61.54 405 ARG E N 1
ATOM 14017 C CA . ARG D 2 411 ? 153.533 110.768 207.504 1.00 59.56 405 ARG E CA 1
ATOM 14018 C C . ARG D 2 411 ? 154.228 111.618 208.561 1.00 61.10 405 ARG E C 1
ATOM 14019 O O . ARG D 2 411 ? 153.604 112.018 209.551 1.00 62.01 405 ARG E O 1
ATOM 14027 N N . SER D 2 412 ? 155.518 111.900 208.373 1.00 54.78 406 SER E N 1
ATOM 14028 C CA . SER D 2 412 ? 156.265 112.654 209.377 1.00 55.69 406 SER E CA 1
ATOM 14029 C C . SER D 2 412 ? 155.820 114.111 209.424 1.00 55.43 406 SER E C 1
ATOM 14030 O O . SER D 2 412 ? 155.577 114.661 210.504 1.00 55.16 406 SER E O 1
ATOM 14033 N N . VAL D 2 413 ? 155.713 114.756 208.260 1.00 50.49 407 VAL E N 1
ATOM 14034 C CA . VAL D 2 413 ? 155.314 116.160 208.221 1.00 41.81 407 VAL E CA 1
ATOM 14035 C C . VAL D 2 413 ? 153.855 116.324 208.621 1.00 46.40 407 VAL E C 1
ATOM 14036 O O . VAL D 2 413 ? 153.495 117.290 209.304 1.00 56.16 407 VAL E O 1
ATOM 14040 N N . GLY D 2 414 ? 152.998 115.394 208.220 1.00 44.99 408 GLY E N 1
ATOM 14041 C CA . GLY D 2 414 ? 151.574 115.519 208.432 1.00 38.23 408 GLY E CA 1
ATOM 14042 C C . GLY D 2 414 ? 150.758 115.707 207.176 1.00 35.47 408 GLY E C 1
ATOM 14043 O O . GLY D 2 414 ? 149.576 116.053 207.274 1.00 38.07 408 GLY E O 1
ATOM 14044 N N . PHE D 2 415 ? 151.350 115.499 206.001 1.00 41.04 409 PHE E N 1
ATOM 14045 C CA . PHE D 2 415 ? 150.639 115.640 204.739 1.00 42.47 409 PHE E CA 1
ATOM 14046 C C . PHE D 2 415 ? 149.764 114.437 204.414 1.00 49.26 409 PHE E C 1
ATOM 14047 O O . PHE D 2 415 ? 148.934 114.525 203.504 1.00 47.73 409 PHE E O 1
ATOM 14055 N N . ASP D 2 416 ? 149.931 113.321 205.129 1.00 48.14 410 ASP E N 1
ATOM 14056 C CA . ASP D 2 416 ? 149.082 112.159 204.892 1.00 44.50 410 ASP E CA 1
ATOM 14057 C C . ASP D 2 416 ? 147.637 112.444 205.283 1.00 50.70 410 ASP E C 1
ATOM 14058 O O . ASP D 2 416 ? 146.705 111.953 204.638 1.00 53.77 410 ASP E O 1
ATOM 14063 N N . GLU D 2 417 ? 147.432 113.234 206.339 1.00 48.25 411 GLU E N 1
ATOM 14064 C CA . GLU D 2 417 ? 146.086 113.633 206.728 1.00 46.44 411 GLU E CA 1
ATOM 14065 C C . GLU D 2 417 ? 145.486 114.664 205.782 1.00 49.92 411 GLU E C 1
ATOM 14066 O O . GLU D 2 417 ? 144.286 114.939 205.877 1.00 53.78 411 GLU E O 1
ATOM 14072 N N . VAL D 2 418 ? 146.285 115.238 204.887 1.00 44.70 412 VAL E N 1
ATOM 14073 C CA . VAL D 2 418 ? 145.767 116.128 203.853 1.00 42.90 412 VAL E CA 1
ATOM 14074 C C . VAL D 2 418 ? 145.317 115.343 202.631 1.00 51.20 412 VAL E C 1
ATOM 14075 O O . VAL D 2 418 ? 144.243 115.593 202.079 1.00 55.14 412 VAL E O 1
ATOM 14079 N N . LEU D 2 419 ? 146.133 114.382 202.192 1.00 51.50 413 LEU E N 1
ATOM 14080 C CA . LEU D 2 419 ? 145.752 113.545 201.059 1.00 46.67 413 LEU E CA 1
ATOM 14081 C C . LEU D 2 419 ? 144.519 112.709 201.372 1.00 51.91 413 LEU E C 1
ATOM 14082 O O . LEU D 2 419 ? 143.711 112.438 200.477 1.00 55.42 413 LEU E O 1
ATOM 14087 N N . GLY D 2 420 ? 144.362 112.289 202.627 1.00 49.17 414 GLY E N 1
ATOM 14088 C CA . GLY D 2 420 ? 143.208 111.483 202.988 1.00 50.30 414 GLY E CA 1
ATOM 14089 C C . GLY D 2 420 ? 141.896 112.235 202.865 1.00 51.62 414 GLY E C 1
ATOM 14090 O O . GLY D 2 420 ? 140.898 111.683 202.395 1.00 55.39 414 GLY E O 1
ATOM 14091 N N . GLU D 2 421 ? 141.877 113.501 203.282 1.00 51.04 415 GLU E N 1
ATOM 14092 C CA . GLU D 2 421 ? 140.645 114.278 203.249 1.00 54.61 415 GLU E CA 1
ATOM 14093 C C . GLU D 2 421 ? 140.280 114.752 201.849 1.00 54.78 415 GLU E C 1
ATOM 14094 O O . GLU D 2 421 ? 139.127 115.131 201.621 1.00 55.21 415 GLU E O 1
ATOM 14100 N N . LEU D 2 422 ? 141.222 114.742 200.914 1.00 53.08 416 LEU E N 1
ATOM 14101 C CA . LEU D 2 422 ? 140.904 115.093 199.535 1.00 54.33 416 LEU E CA 1
ATOM 14102 C C . LEU D 2 422 ? 140.140 113.949 198.878 1.00 59.42 416 LEU E C 1
ATOM 14103 O O . LEU D 2 422 ? 140.584 112.798 198.945 1.00 61.67 416 LEU E O 1
ATOM 14108 N N . PRO D 2 423 ? 138.991 114.219 198.253 1.00 65.66 417 PRO E N 1
ATOM 14109 C CA . PRO D 2 423 ? 138.205 113.124 197.658 1.00 64.26 417 PRO E CA 1
ATOM 14110 C C . PRO D 2 423 ? 138.951 112.338 196.593 1.00 63.52 417 PRO E C 1
ATOM 14111 O O . PRO D 2 423 ? 138.752 111.121 196.487 1.00 64.97 417 PRO E O 1
ATOM 14115 N N . ASP D 2 424 ? 139.804 112.987 195.804 1.00 60.41 418 ASP E N 1
ATOM 14116 C CA . ASP D 2 424 ? 140.516 112.329 194.717 1.00 61.71 418 ASP E CA 1
ATOM 14117 C C . ASP D 2 424 ? 141.937 111.933 195.093 1.00 62.43 418 ASP E C 1
ATOM 14118 O O . ASP D 2 424 ? 142.703 111.518 194.219 1.00 64.70 418 ASP E O 1
ATOM 14123 N N . GLY D 2 425 ? 142.306 112.045 196.368 1.00 55.09 419 GLY E N 1
ATOM 14124 C CA . GLY D 2 425 ? 143.659 111.703 196.757 1.00 52.23 419 GLY E CA 1
ATOM 14125 C C . GLY D 2 425 ? 144.670 112.681 196.183 1.00 52.04 419 GLY E C 1
ATOM 14126 O O . GLY D 2 425 ? 144.422 113.884 196.070 1.00 55.69 419 GLY E O 1
ATOM 14127 N N . SER D 2 426 ? 145.833 112.150 195.808 1.00 47.24 420 SER E N 1
ATOM 14128 C CA . SER D 2 426 ? 146.889 112.979 195.241 1.00 44.73 420 SER E CA 1
ATOM 14129 C C . SER D 2 426 ? 146.665 113.206 193.753 1.00 46.40 420 SER E C 1
ATOM 14130 O O . SER D 2 426 ? 147.601 113.106 192.955 1.00 52.62 420 SER E O 1
ATOM 14133 N N . GLU D 2 427 ? 145.429 113.522 193.375 1.00 47.03 421 GLU E N 1
ATOM 14134 C CA . GLU D 2 427 ? 145.094 113.805 191.987 1.00 47.83 421 GLU E CA 1
ATOM 14135 C C . GLU D 2 427 ? 144.162 114.995 191.836 1.00 45.20 421 GLU E C 1
ATOM 14136 O O . GLU D 2 427 ? 143.726 115.274 190.715 1.00 44.26 421 GLU E O 1
ATOM 14142 N N . THR D 2 428 ? 143.839 115.693 192.916 1.00 39.68 422 THR E N 1
ATOM 14143 C CA . THR D 2 428 ? 142.939 116.833 192.832 1.00 39.60 422 THR E CA 1
ATOM 14144 C C . THR D 2 428 ? 143.599 117.960 192.048 1.00 42.45 422 THR E C 1
ATOM 14145 O O . THR D 2 428 ? 144.768 118.279 192.297 1.00 46.24 422 THR E O 1
ATOM 14149 N N . PRO D 2 429 ? 142.902 118.573 191.094 1.00 35.92 423 PRO E N 1
ATOM 14150 C CA . PRO D 2 429 ? 143.486 119.707 190.372 1.00 29.80 423 PRO E CA 1
ATOM 14151 C C . PRO D 2 429 ? 143.715 120.890 191.298 1.00 35.26 423 PRO E C 1
ATOM 14152 O O . PRO D 2 429 ? 142.966 121.120 192.249 1.00 40.83 423 PRO E O 1
ATOM 14156 N N . LEU D 2 430 ? 144.768 121.647 191.005 1.00 29.28 424 LEU E N 1
ATOM 14157 C CA . LEU D 2 430 ? 145.124 122.831 191.769 1.00 24.91 424 LEU E CA 1
ATOM 14158 C C . LEU D 2 430 ? 145.204 124.033 190.839 1.00 27.92 424 LEU E C 1
ATOM 14159 O O . LEU D 2 430 ? 145.563 123.909 189.665 1.00 37.84 424 LEU E O 1
ATOM 14164 N N . GLY D 2 431 ? 144.856 125.201 191.373 1.00 22.67 425 GLY E N 1
ATOM 14165 C CA . GLY D 2 431 ? 144.924 126.439 190.630 1.00 18.67 425 GLY E CA 1
ATOM 14166 C C . GLY D 2 431 ? 146.309 127.055 190.675 1.00 30.88 425 GLY E C 1
ATOM 14167 O O . GLY D 2 431 ? 147.291 126.435 191.085 1.00 25.85 425 GLY E O 1
ATOM 14168 N N . ARG D 2 432 ? 146.377 128.309 190.241 1.00 35.65 426 ARG E N 1
ATOM 14169 C CA . ARG D 2 432 ? 147.647 129.021 190.215 1.00 27.08 426 ARG E CA 1
ATOM 14170 C C . ARG D 2 432 ? 148.058 129.419 191.626 1.00 31.71 426 ARG E C 1
ATOM 14171 O O . ARG D 2 432 ? 147.288 130.051 192.355 1.00 33.02 426 ARG E O 1
ATOM 14179 N N . GLY D 2 433 ? 149.279 129.054 192.008 1.00 22.69 427 GLY E N 1
ATOM 14180 C CA . GLY D 2 433 ? 149.779 129.378 193.326 1.00 25.10 427 GLY E CA 1
ATOM 14181 C C . GLY D 2 433 ? 149.276 128.492 194.441 1.00 23.63 427 GLY E C 1
ATOM 14182 O O . GLY D 2 433 ? 149.512 128.807 195.612 1.00 26.95 427 GLY E O 1
ATOM 14183 N N . GLY D 2 434 ? 148.595 127.398 194.120 1.00 23.78 428 GLY E N 1
ATOM 14184 C CA . GLY D 2 434 ? 148.075 126.497 195.123 1.00 19.38 428 GLY E CA 1
ATOM 14185 C C . GLY D 2 434 ? 146.594 126.608 195.397 1.00 20.42 428 GLY E C 1
ATOM 14186 O O . GLY D 2 434 ? 146.125 126.030 196.383 1.00 27.41 428 GLY E O 1
ATOM 14187 N N . VAL D 2 435 ? 145.845 127.340 194.569 1.00 23.43 429 VAL E N 1
ATOM 14188 C CA . VAL D 2 435 ? 144.405 127.449 194.763 1.00 22.74 429 VAL E CA 1
ATOM 14189 C C . VAL D 2 435 ? 143.776 126.066 194.690 1.00 27.65 429 VAL E C 1
ATOM 14190 O O . VAL D 2 435 ? 144.100 125.255 193.813 1.00 30.96 429 VAL E O 1
ATOM 14194 N N . GLY D 2 436 ? 142.864 125.793 195.617 1.00 26.50 430 GLY E N 1
ATOM 14195 C CA . GLY D 2 436 ? 142.354 124.460 195.837 1.00 28.66 430 GLY E CA 1
ATOM 14196 C C . GLY D 2 436 ? 142.940 123.774 197.049 1.00 31.39 430 GLY E C 1
ATOM 14197 O O . GLY D 2 436 ? 142.445 122.711 197.442 1.00 42.68 430 GLY E O 1
ATOM 14198 N N . LEU D 2 437 ? 143.977 124.353 197.646 1.00 24.08 431 LEU E N 1
ATOM 14199 C CA . LEU D 2 437 ? 144.586 123.848 198.864 1.00 20.15 431 LEU E CA 1
ATOM 14200 C C . LEU D 2 437 ? 144.645 124.974 199.885 1.00 22.69 431 LEU E C 1
ATOM 14201 O O . LEU D 2 437 ? 144.726 126.154 199.536 1.00 26.72 431 LEU E O 1
ATOM 14206 N N . SER D 2 438 ? 144.601 124.598 201.157 1.00 29.03 432 SER E N 1
ATOM 14207 C CA . SER D 2 438 ? 144.718 125.566 202.233 1.00 16.59 432 SER E CA 1
ATOM 14208 C C . SER D 2 438 ? 146.160 126.042 202.370 1.00 30.83 432 SER E C 1
ATOM 14209 O O . SER D 2 438 ? 147.096 125.423 201.860 1.00 44.51 432 SER E O 1
ATOM 14212 N N . LEU D 2 439 ? 146.333 127.164 203.072 1.00 23.97 433 LEU E N 1
ATOM 14213 C CA . LEU D 2 439 ? 147.671 127.720 203.259 1.00 23.16 433 LEU E CA 1
ATOM 14214 C C . LEU D 2 439 ? 148.550 126.795 204.091 1.00 18.38 433 LEU E C 1
ATOM 14215 O O . LEU D 2 439 ? 149.733 126.607 203.780 1.00 27.54 433 LEU E O 1
ATOM 14220 N N . GLY D 2 440 ? 147.996 126.214 205.155 1.00 20.41 434 GLY E N 1
ATOM 14221 C CA . GLY D 2 440 ? 148.743 125.225 205.912 1.00 18.46 434 GLY E CA 1
ATOM 14222 C C . GLY D 2 440 ? 149.036 123.981 205.097 1.00 25.01 434 GLY E C 1
ATOM 14223 O O . GLY D 2 440 ? 150.105 123.379 205.224 1.00 37.81 434 GLY E O 1
ATOM 14224 N N . GLN D 2 441 ? 148.099 123.589 204.232 1.00 29.53 435 GLN E N 1
ATOM 14225 C CA . GLN D 2 441 ? 148.320 122.434 203.370 1.00 21.94 435 GLN E CA 1
ATOM 14226 C C . GLN D 2 441 ? 149.359 122.732 202.295 1.00 26.66 435 GLN E C 1
ATOM 14227 O O . GLN D 2 441 ? 150.167 121.863 201.950 1.00 39.98 435 GLN E O 1
ATOM 14233 N N . ARG D 2 442 ? 149.365 123.957 201.762 1.00 21.69 436 ARG E N 1
ATOM 14234 C CA . ARG D 2 442 ? 150.433 124.359 200.850 1.00 18.14 436 ARG E CA 1
ATOM 14235 C C . ARG D 2 442 ? 151.786 124.334 201.550 1.00 23.80 436 ARG E C 1
ATOM 14236 O O . ARG D 2 442 ? 152.788 123.879 200.979 1.00 33.16 436 ARG E O 1
ATOM 14244 N N . GLN D 2 443 ? 151.832 124.823 202.791 1.00 21.79 437 GLN E N 1
ATOM 14245 C CA . GLN D 2 443 ? 153.074 124.797 203.555 1.00 18.71 437 GLN E CA 1
ATOM 14246 C C . GLN D 2 443 ? 153.541 123.370 203.798 1.00 22.20 437 GLN E C 1
ATOM 14247 O O . GLN D 2 443 ? 154.738 123.080 203.723 1.00 31.01 437 GLN E O 1
ATOM 14253 N N . ARG D 2 444 ? 152.610 122.461 204.091 1.00 27.41 438 ARG E N 1
ATOM 14254 C CA . ARG D 2 444 ? 152.989 121.069 204.309 1.00 24.46 438 ARG E CA 1
ATOM 14255 C C . ARG D 2 444 ? 153.437 120.392 203.019 1.00 27.82 438 ARG E C 1
ATOM 14256 O O . ARG D 2 444 ? 154.320 119.532 203.054 1.00 34.04 438 ARG E O 1
ATOM 14264 N N . LEU D 2 445 ? 152.853 120.759 201.877 1.00 22.86 439 LEU E N 1
ATOM 14265 C CA . LEU D 2 445 ? 153.350 120.250 200.601 1.00 17.21 439 LEU E CA 1
ATOM 14266 C C . LEU D 2 445 ? 154.783 120.711 200.355 1.00 28.83 439 LEU E C 1
ATOM 14267 O O . LEU D 2 445 ? 155.648 119.919 199.953 1.00 42.95 439 LEU E O 1
ATOM 14272 N N . GLY D 2 446 ? 155.053 121.994 200.602 1.00 25.37 440 GLY E N 1
ATOM 14273 C CA . GLY D 2 446 ? 156.416 122.486 200.474 1.00 20.25 440 GLY E CA 1
ATOM 14274 C C . GLY D 2 446 ? 157.375 121.801 201.429 1.00 20.69 440 GLY E C 1
ATOM 14275 O O . GLY D 2 446 ? 158.516 121.498 201.071 1.00 23.49 440 GLY E O 1
ATOM 14276 N N . LEU D 2 447 ? 156.923 121.545 202.658 1.00 22.18 441 LEU E N 1
ATOM 14277 C CA . LEU D 2 447 ? 157.760 120.866 203.639 1.00 22.15 441 LEU E CA 1
ATOM 14278 C C . LEU D 2 447 ? 158.026 119.420 203.249 1.00 27.27 441 LEU E C 1
ATOM 14279 O O . LEU D 2 447 ? 159.112 118.900 203.518 1.00 31.15 441 LEU E O 1
ATOM 14284 N N . VAL D 2 448 ? 157.050 118.748 202.641 1.00 37.11 442 VAL E N 1
ATOM 14285 C CA . VAL D 2 448 ? 157.283 117.400 202.134 1.00 28.71 442 VAL E CA 1
ATOM 14286 C C . VAL D 2 448 ? 158.313 117.429 201.015 1.00 26.96 442 VAL E C 1
ATOM 14287 O O . VAL D 2 448 ? 159.210 116.581 200.956 1.00 37.41 442 VAL E O 1
ATOM 14291 N N . ARG D 2 449 ? 158.207 118.409 200.115 1.00 20.33 443 ARG E N 1
ATOM 14292 C CA . ARG D 2 449 ? 159.183 118.514 199.033 1.00 23.12 443 ARG E CA 1
ATOM 14293 C C . ARG D 2 449 ? 160.586 118.780 199.568 1.00 34.14 443 ARG E C 1
ATOM 14294 O O . ARG D 2 449 ? 161.566 118.229 199.056 1.00 33.46 443 ARG E O 1
ATOM 14302 N N . ALA D 2 450 ? 160.704 119.622 200.597 1.00 40.19 444 ALA E N 1
ATOM 14303 C CA . ALA D 2 450 ? 162.023 120.037 201.070 1.00 26.53 444 ALA E CA 1
ATOM 14304 C C . ALA D 2 450 ? 162.643 119.016 202.020 1.00 30.28 444 ALA E C 1
ATOM 14305 O O . ALA D 2 450 ? 163.782 118.583 201.816 1.00 38.42 444 ALA E O 1
ATOM 14307 N N . LEU D 2 451 ? 161.914 118.633 203.071 1.00 33.63 445 LEU E N 1
ATOM 14308 C CA . LEU D 2 451 ? 162.467 117.742 204.087 1.00 37.78 445 LEU E CA 1
ATOM 14309 C C . LEU D 2 451 ? 162.821 116.380 203.506 1.00 41.36 445 LEU E C 1
ATOM 14310 O O . LEU D 2 451 ? 163.875 115.817 203.826 1.00 47.01 445 LEU E O 1
ATOM 14315 N N . GLY D 2 452 ? 161.956 115.830 202.660 1.00 46.67 446 GLY E N 1
ATOM 14316 C CA . GLY D 2 452 ? 162.238 114.543 202.058 1.00 47.98 446 GLY E CA 1
ATOM 14317 C C . GLY D 2 452 ? 163.032 114.672 200.777 1.00 51.63 446 GLY E C 1
ATOM 14318 O O . GLY D 2 452 ? 162.466 114.889 199.701 1.00 53.29 446 GLY E O 1
ATOM 14319 N N . ALA D 2 453 ? 164.349 114.521 200.888 1.00 65.60 447 ALA E N 1
ATOM 14320 C CA . ALA D 2 453 ? 165.284 114.668 199.781 1.00 68.84 447 ALA E CA 1
ATOM 14321 C C . ALA D 2 453 ? 166.681 114.305 200.268 1.00 70.90 447 ALA E C 1
ATOM 14322 O O . ALA D 2 453 ? 166.976 114.452 201.460 1.00 74.27 447 ALA E O 1
ATOM 14324 N N . PRO D 2 454 ? 167.568 113.832 199.392 1.00 77.97 448 PRO E N 1
ATOM 14325 C CA . PRO D 2 454 ? 168.952 113.565 199.805 1.00 77.94 448 PRO E CA 1
ATOM 14326 C C . PRO D 2 454 ? 169.742 114.861 199.883 1.00 77.26 448 PRO E C 1
ATOM 14327 O O . PRO D 2 454 ? 170.093 115.457 198.860 1.00 75.66 448 PRO E O 1
ATOM 14331 N N . ALA D 2 455 ? 170.022 115.305 201.107 1.00 62.32 449 ALA E N 1
ATOM 14332 C CA . ALA D 2 455 ? 170.705 116.571 201.319 1.00 58.39 449 ALA E CA 1
ATOM 14333 C C . ALA D 2 455 ? 171.431 116.541 202.654 1.00 60.80 449 ALA E C 1
ATOM 14334 O O . ALA D 2 455 ? 171.020 115.847 203.587 1.00 60.10 449 ALA E O 1
ATOM 14336 N N . ASP D 2 456 ? 172.521 117.305 202.731 1.00 54.09 450 ASP E N 1
ATOM 14337 C CA . ASP D 2 456 ? 173.287 117.440 203.961 1.00 46.07 450 ASP E CA 1
ATOM 14338 C C . ASP D 2 456 ? 173.044 118.761 204.676 1.00 48.82 450 ASP E C 1
ATOM 14339 O O . ASP D 2 456 ? 173.272 118.841 205.888 1.00 54.54 450 ASP E O 1
ATOM 14344 N N . VAL D 2 457 ? 172.593 119.789 203.963 1.00 41.01 451 VAL E N 1
ATOM 14345 C CA . VAL D 2 457 ? 172.335 121.106 204.533 1.00 40.65 451 VAL E CA 1
ATOM 14346 C C . VAL D 2 457 ? 170.876 121.457 204.286 1.00 43.72 451 VAL E C 1
ATOM 14347 O O . VAL D 2 457 ? 170.387 121.337 203.157 1.00 50.64 451 VAL E O 1
ATOM 14351 N N . LEU D 2 458 ? 170.186 121.888 205.336 1.00 36.84 452 LEU E N 1
ATOM 14352 C CA . LEU D 2 458 ? 168.782 122.270 205.264 1.00 29.79 452 LEU E CA 1
ATOM 14353 C C . LEU D 2 458 ? 168.659 123.761 205.544 1.00 32.51 452 LEU E C 1
ATOM 14354 O O . LEU D 2 458 ? 169.118 124.238 206.587 1.00 40.36 452 LEU E O 1
ATOM 14359 N N . LEU D 2 459 ? 168.043 124.491 204.618 1.00 27.43 453 LEU E N 1
ATOM 14360 C CA . LEU D 2 459 ? 167.762 125.912 204.783 1.00 25.89 453 LEU E CA 1
ATOM 14361 C C . LEU D 2 459 ? 166.256 126.113 204.710 1.00 24.47 453 LEU E C 1
ATOM 14362 O O . LEU D 2 459 ? 165.642 125.839 203.675 1.00 39.28 453 LEU E O 1
ATOM 14367 N N . LEU D 2 460 ? 165.666 126.591 205.803 1.00 15.91 454 LEU E N 1
ATOM 14368 C CA . LEU D 2 460 ? 164.219 126.735 205.913 1.00 25.75 454 LEU E CA 1
ATOM 14369 C C . LEU D 2 460 ? 163.887 128.159 206.331 1.00 23.71 454 LEU E C 1
ATOM 14370 O O . LEU D 2 460 ? 164.345 128.621 207.380 1.00 37.64 454 LEU E O 1
ATOM 14375 N N . ASP D 2 461 ? 163.091 128.827 205.483 1.00 18.77 455 ASP E N 1
ATOM 14376 C CA . ASP D 2 461 ? 162.655 130.221 205.755 1.00 10.69 455 ASP E CA 1
ATOM 14377 C C . ASP D 2 461 ? 161.292 130.179 206.443 1.00 24.93 455 ASP E C 1
ATOM 14378 O O . ASP D 2 461 ? 160.279 130.125 205.718 1.00 36.71 455 ASP E O 1
ATOM 14383 N N . GLN D 2 462 ? 161.278 130.186 207.775 1.00 33.16 456 GLN E N 1
ATOM 14384 C CA . GLN D 2 462 ? 160.053 130.154 208.568 1.00 32.07 456 GLN E CA 1
ATOM 14385 C C . GLN D 2 462 ? 159.205 128.951 208.173 1.00 34.37 456 GLN E C 1
ATOM 14386 O O . GLN D 2 462 ? 158.138 129.114 207.568 1.00 37.77 456 GLN E O 1
ATOM 14392 N N . PRO D 2 463 ? 159.644 127.731 208.494 1.00 33.59 457 PRO E N 1
ATOM 14393 C CA . PRO D 2 463 ? 158.970 126.547 207.941 1.00 35.39 457 PRO E CA 1
ATOM 14394 C C . PRO D 2 463 ? 157.590 126.289 208.521 1.00 31.26 457 PRO E C 1
ATOM 14395 O O . PRO D 2 463 ? 156.741 125.723 207.823 1.00 38.61 457 PRO E O 1
ATOM 14399 N N . THR D 2 464 ? 157.330 126.684 209.767 1.00 25.08 458 THR E N 1
ATOM 14400 C CA . THR D 2 464 ? 156.083 126.351 210.446 1.00 29.68 458 THR E CA 1
ATOM 14401 C C . THR D 2 464 ? 155.047 127.466 210.349 1.00 31.75 458 THR E C 1
ATOM 14402 O O . THR D 2 464 ? 154.258 127.662 211.278 1.00 31.31 458 THR E O 1
ATOM 14406 N N . ALA D 2 465 ? 155.038 128.205 209.245 1.00 31.75 459 ALA E N 1
ATOM 14407 C CA . ALA D 2 465 ? 154.022 129.225 209.039 1.00 23.64 459 ALA E CA 1
ATOM 14408 C C . ALA D 2 465 ? 152.682 128.587 208.684 1.00 32.16 459 ALA E C 1
ATOM 14409 O O . ALA D 2 465 ? 152.621 127.520 208.068 1.00 48.34 459 ALA E O 1
ATOM 14411 N N . HIS D 2 466 ? 151.601 129.252 209.094 1.00 21.12 460 HIS E N 1
ATOM 14412 C CA . HIS D 2 466 ? 150.225 128.826 208.834 1.00 22.85 460 HIS E CA 1
ATOM 14413 C C . HIS D 2 466 ? 149.891 127.479 209.470 1.00 26.23 460 HIS E C 1
ATOM 14414 O O . HIS D 2 466 ? 148.941 126.814 209.048 1.00 34.37 460 HIS E O 1
ATOM 14421 N N . LEU D 2 467 ? 150.645 127.057 210.480 1.00 30.87 461 LEU E N 1
ATOM 14422 C CA . LEU D 2 467 ? 150.417 125.789 211.157 1.00 38.41 461 LEU E CA 1
ATOM 14423 C C . LEU D 2 467 ? 150.042 126.037 212.612 1.00 41.43 461 LEU E C 1
ATOM 14424 O O . LEU D 2 467 ? 150.579 126.943 213.255 1.00 43.42 461 LEU E O 1
ATOM 14429 N N . ASP D 2 468 ? 149.117 125.228 213.127 1.00 40.75 462 ASP E N 1
ATOM 14430 C CA . ASP D 2 468 ? 148.684 125.344 214.513 1.00 45.10 462 ASP E CA 1
ATOM 14431 C C . ASP D 2 468 ? 149.735 124.721 215.432 1.00 50.17 462 ASP E C 1
ATOM 14432 O O . ASP D 2 468 ? 150.809 124.304 214.993 1.00 56.93 462 ASP E O 1
ATOM 14437 N N . GLY D 2 469 ? 149.426 124.645 216.728 1.00 52.33 463 GLY E N 1
ATOM 14438 C CA . GLY D 2 469 ? 150.418 124.198 217.694 1.00 51.86 463 GLY E CA 1
ATOM 14439 C C . GLY D 2 469 ? 150.845 122.754 217.509 1.00 53.67 463 GLY E C 1
ATOM 14440 O O . GLY D 2 469 ? 152.038 122.442 217.554 1.00 55.11 463 GLY E O 1
ATOM 14441 N N . ALA D 2 470 ? 149.882 121.852 217.308 1.00 54.58 464 ALA E N 1
ATOM 14442 C CA . ALA D 2 470 ? 150.214 120.437 217.160 1.00 56.22 464 ALA E CA 1
ATOM 14443 C C . ALA D 2 470 ? 151.034 120.192 215.899 1.00 54.80 464 ALA E C 1
ATOM 14444 O O . ALA D 2 470 ? 152.044 119.476 215.929 1.00 58.83 464 ALA E O 1
ATOM 14446 N N . LEU D 2 471 ? 150.613 120.780 214.779 1.00 42.85 465 LEU E N 1
ATOM 14447 C CA . LEU D 2 471 ? 151.374 120.635 213.545 1.00 43.73 465 LEU E CA 1
ATOM 14448 C C . LEU D 2 471 ? 152.738 121.299 213.661 1.00 49.32 465 LEU E C 1
ATOM 14449 O O . LEU D 2 471 ? 153.726 120.789 213.122 1.00 54.66 465 LEU E O 1
ATOM 14454 N N . GLU D 2 472 ? 152.814 122.437 214.354 1.00 44.03 466 GLU E N 1
ATOM 14455 C CA . GLU D 2 472 ? 154.107 123.074 214.583 1.00 44.71 466 GLU E CA 1
ATOM 14456 C C . GLU D 2 472 ? 155.041 122.141 215.341 1.00 50.47 466 GLU E C 1
ATOM 14457 O O . GLU D 2 472 ? 156.212 121.987 214.978 1.00 54.85 466 GLU E O 1
ATOM 14463 N N . ASP D 2 473 ? 154.532 121.503 216.397 1.00 52.35 467 ASP E N 1
ATOM 14464 C CA . ASP D 2 473 ? 155.356 120.585 217.175 1.00 47.76 467 ASP E CA 1
ATOM 14465 C C . ASP D 2 473 ? 155.801 119.395 216.337 1.00 51.08 467 ASP E C 1
ATOM 14466 O O . ASP D 2 473 ? 156.961 118.977 216.410 1.00 53.72 467 ASP E O 1
ATOM 14471 N N . ARG D 2 474 ? 154.893 118.835 215.533 1.00 53.34 468 ARG E N 1
ATOM 14472 C CA . ARG D 2 474 ? 155.260 117.697 214.693 1.00 50.19 468 ARG E CA 1
ATOM 14473 C C . ARG D 2 474 ? 156.320 118.079 213.665 1.00 53.43 468 ARG E C 1
ATOM 14474 O O . ARG D 2 474 ? 157.286 117.335 213.448 1.00 54.12 468 ARG E O 1
ATOM 14482 N N . VAL D 2 475 ? 156.163 119.241 213.027 1.00 50.02 469 VAL E N 1
ATOM 14483 C CA . VAL D 2 475 ? 157.124 119.676 212.018 1.00 46.57 469 VAL E CA 1
ATOM 14484 C C . VAL D 2 475 ? 158.480 119.960 212.653 1.00 45.70 469 VAL E C 1
ATOM 14485 O O . VAL D 2 475 ? 159.528 119.611 212.094 1.00 54.87 469 VAL E O 1
ATOM 14489 N N . LEU D 2 476 ? 158.488 120.594 213.828 1.00 42.46 470 LEU E N 1
ATOM 14490 C CA . LEU D 2 476 ? 159.752 120.856 214.506 1.00 48.23 470 LEU E CA 1
ATOM 14491 C C . LEU D 2 476 ? 160.418 119.562 214.952 1.00 49.58 470 LEU E C 1
ATOM 14492 O O . LEU D 2 476 ? 161.647 119.447 214.905 1.00 49.15 470 LEU E O 1
ATOM 14497 N N . ALA D 2 477 ? 159.629 118.576 215.385 1.00 49.88 471 ALA E N 1
ATOM 14498 C CA . ALA D 2 477 ? 160.194 117.275 215.724 1.00 51.82 471 ALA E CA 1
ATOM 14499 C C . ALA D 2 477 ? 160.815 116.611 214.503 1.00 52.23 471 ALA E C 1
ATOM 14500 O O . ALA D 2 477 ? 161.891 116.011 214.595 1.00 53.32 471 ALA E O 1
ATOM 14502 N N . ALA D 2 478 ? 160.152 116.710 213.349 1.00 49.65 472 ALA E N 1
ATOM 14503 C CA . ALA D 2 478 ? 160.719 116.157 212.121 1.00 46.92 472 ALA E CA 1
ATOM 14504 C C . ALA D 2 478 ? 162.025 116.852 211.751 1.00 50.37 472 ALA E C 1
ATOM 14505 O O . ALA D 2 478 ? 162.996 116.198 211.350 1.00 54.32 472 ALA E O 1
ATOM 14507 N N . ILE D 2 479 ? 162.065 118.180 211.880 1.00 51.06 473 ILE E N 1
ATOM 14508 C CA . ILE D 2 479 ? 163.282 118.926 211.562 1.00 45.11 473 ILE E CA 1
ATOM 14509 C C . ILE D 2 479 ? 164.411 118.542 212.513 1.00 51.57 473 ILE E C 1
ATOM 14510 O O . ILE D 2 479 ? 165.563 118.360 212.096 1.00 54.12 473 ILE E O 1
ATOM 14515 N N . VAL D 2 480 ? 164.101 118.415 213.805 1.00 53.56 474 VAL E N 1
ATOM 14516 C CA . VAL D 2 480 ? 165.117 118.038 214.783 1.00 53.56 474 VAL E CA 1
ATOM 14517 C C . VAL D 2 480 ? 165.614 116.622 214.520 1.00 57.01 474 VAL E C 1
ATOM 14518 O O . VAL D 2 480 ? 166.801 116.329 214.687 1.00 53.86 474 VAL E O 1
ATOM 14522 N N . ALA D 2 481 ? 164.721 115.722 214.101 1.00 61.85 475 ALA E N 1
ATOM 14523 C CA . ALA D 2 481 ? 165.147 114.373 213.741 1.00 56.34 475 ALA E CA 1
ATOM 14524 C C . ALA D 2 481 ? 166.075 114.392 212.534 1.00 56.18 475 ALA E C 1
ATOM 14525 O O . ALA D 2 481 ? 167.086 113.678 212.504 1.00 60.14 475 ALA E O 1
ATOM 14527 N N . ARG D 2 482 ? 165.749 115.205 211.526 1.00 51.41 476 ARG E N 1
ATOM 14528 C CA . ARG D 2 482 ? 166.628 115.327 210.367 1.00 54.15 476 ARG E CA 1
ATOM 14529 C C . ARG D 2 482 ? 167.995 115.864 210.770 1.00 61.30 476 ARG E C 1
ATOM 14530 O O . ARG D 2 482 ? 169.025 115.413 210.255 1.00 62.44 476 ARG E O 1
ATOM 14538 N N . ALA D 2 483 ? 168.024 116.834 211.685 1.00 66.02 477 ALA E N 1
ATOM 14539 C CA . ALA D 2 483 ? 169.300 117.341 212.182 1.00 62.90 477 ALA E CA 1
ATOM 14540 C C . ALA D 2 483 ? 170.066 116.264 212.941 1.00 64.88 477 ALA E C 1
ATOM 14541 O O . ALA D 2 483 ? 171.286 116.135 212.789 1.00 66.81 477 ALA E O 1
ATOM 14543 N N . ARG D 2 484 ? 169.365 115.482 213.766 1.00 67.91 478 ARG E N 1
ATOM 14544 C CA . ARG D 2 484 ? 169.996 114.380 214.484 1.00 69.17 478 ARG E CA 1
ATOM 14545 C C . ARG D 2 484 ? 170.537 113.321 213.537 1.00 69.84 478 ARG E C 1
ATOM 14546 O O . ARG D 2 484 ? 171.471 112.597 213.899 1.00 69.89 478 ARG E O 1
ATOM 14554 N N . ALA D 2 485 ? 169.976 113.215 212.336 1.00 67.13 479 ALA E N 1
ATOM 14555 C CA . ALA D 2 485 ? 170.484 112.281 211.338 1.00 67.65 479 ALA E CA 1
ATOM 14556 C C . ALA D 2 485 ? 171.799 112.737 210.708 1.00 71.42 479 ALA E C 1
ATOM 14557 O O . ALA D 2 485 ? 172.222 112.136 209.713 1.00 70.54 479 ALA E O 1
ATOM 14559 N N . GLY D 2 486 ? 172.450 113.769 211.242 1.00 66.88 480 GLY E N 1
ATOM 14560 C CA . GLY D 2 486 ? 173.725 114.218 210.719 1.00 66.39 480 GLY E CA 1
ATOM 14561 C C . GLY D 2 486 ? 173.603 115.208 209.581 1.00 67.09 480 GLY E C 1
ATOM 14562 O O . GLY D 2 486 ? 174.139 114.980 208.493 1.00 68.86 480 GLY E O 1
ATOM 14563 N N . ALA D 2 487 ? 172.901 116.314 209.817 1.00 59.75 481 ALA E N 1
ATOM 14564 C CA . ALA D 2 487 ? 172.705 117.336 208.801 1.00 54.72 481 ALA E CA 1
ATOM 14565 C C . ALA D 2 487 ? 172.780 118.713 209.443 1.00 56.93 481 ALA E C 1
ATOM 14566 O O . ALA D 2 487 ? 172.568 118.873 210.647 1.00 65.19 481 ALA E O 1
ATOM 14568 N N . THR D 2 488 ? 173.092 119.709 208.620 1.00 49.12 482 THR E N 1
ATOM 14569 C CA . THR D 2 488 ? 173.117 121.100 209.053 1.00 46.80 482 THR E CA 1
ATOM 14570 C C . THR D 2 488 ? 171.766 121.735 208.751 1.00 47.60 482 THR E C 1
ATOM 14571 O O . THR D 2 488 ? 171.337 121.771 207.593 1.00 55.02 482 THR E O 1
ATOM 14575 N N . VAL D 2 489 ? 171.098 122.235 209.787 1.00 38.37 483 VAL E N 1
ATOM 14576 C CA . VAL D 2 489 ? 169.777 122.836 209.662 1.00 39.34 483 VAL E CA 1
ATOM 14577 C C . VAL D 2 489 ? 169.873 124.297 210.075 1.00 43.19 483 VAL E C 1
ATOM 14578 O O . VAL D 2 489 ? 170.409 124.611 211.144 1.00 50.38 483 VAL E O 1
ATOM 14582 N N . VAL D 2 490 ? 169.361 125.185 209.226 1.00 33.89 484 VAL E N 1
ATOM 14583 C CA . VAL D 2 490 ? 169.386 126.627 209.473 1.00 33.15 484 VAL E CA 1
ATOM 14584 C C . VAL D 2 490 ? 167.950 127.123 209.324 1.00 32.89 484 VAL E C 1
ATOM 14585 O O . VAL D 2 490 ? 167.486 127.410 208.217 1.00 39.73 484 VAL E O 1
ATOM 14589 N N . MET D 2 491 ? 167.236 127.225 210.440 1.00 32.95 485 MET E N 1
ATOM 14590 C CA . MET D 2 491 ? 165.887 127.767 210.443 1.00 27.10 485 MET E CA 1
ATOM 14591 C C . MET D 2 491 ? 165.926 129.282 210.589 1.00 32.40 485 MET E C 1
ATOM 14592 O O . MET D 2 491 ? 166.867 129.847 211.151 1.00 47.97 485 MET E O 1
ATOM 14597 N N . VAL D 2 492 ? 164.891 129.939 210.068 1.00 22.38 486 VAL E N 1
ATOM 14598 C CA . VAL D 2 492 ? 164.786 131.392 210.139 1.00 22.46 486 VAL E CA 1
ATOM 14599 C C . VAL D 2 492 ? 163.485 131.758 210.844 1.00 30.93 486 VAL E C 1
ATOM 14600 O O . VAL D 2 492 ? 162.845 132.765 210.522 1.00 41.90 486 VAL E O 1
ATOM 14604 N N . GLY D 2 493 ? 163.074 130.933 211.802 1.00 31.24 487 GLY E N 1
ATOM 14605 C CA . GLY D 2 493 ? 161.912 131.260 212.603 1.00 42.30 487 GLY E CA 1
ATOM 14606 C C . GLY D 2 493 ? 162.250 132.214 213.734 1.00 37.55 487 GLY E C 1
ATOM 14607 O O . GLY D 2 493 ? 163.357 132.220 214.268 1.00 39.57 487 GLY E O 1
ATOM 14608 N N . HIS D 2 494 ? 161.273 133.038 214.099 1.00 39.47 488 HIS E N 1
ATOM 14609 C CA . HIS D 2 494 ? 161.421 134.002 215.186 1.00 45.00 488 HIS E CA 1
ATOM 14610 C C . HIS D 2 494 ? 160.197 133.983 216.093 1.00 45.37 488 HIS E C 1
ATOM 14611 O O . HIS D 2 494 ? 159.618 135.018 216.426 1.00 45.84 488 HIS E O 1
ATOM 14618 N N . ARG D 2 495 ? 159.786 132.786 216.503 1.00 53.84 489 ARG E N 1
ATOM 14619 C CA . ARG D 2 495 ? 158.713 132.615 217.470 1.00 50.73 489 ARG E CA 1
ATOM 14620 C C . ARG D 2 495 ? 159.181 131.679 218.575 1.00 53.69 489 ARG E C 1
ATOM 14621 O O . ARG D 2 495 ? 160.181 130.971 218.433 1.00 56.38 489 ARG E O 1
ATOM 14629 N N . ALA D 2 496 ? 158.443 131.687 219.685 1.00 55.23 490 ALA E N 1
ATOM 14630 C CA . ALA D 2 496 ? 158.876 130.947 220.870 1.00 55.22 490 ALA E CA 1
ATOM 14631 C C . ALA D 2 496 ? 159.012 129.447 220.635 1.00 57.98 490 ALA E C 1
ATOM 14632 O O . ALA D 2 496 ? 160.043 128.879 221.036 1.00 59.62 490 ALA E O 1
ATOM 14634 N N . PRO D 2 497 ? 158.041 128.741 220.035 1.00 58.72 491 PRO E N 1
ATOM 14635 C CA . PRO D 2 497 ? 158.265 127.307 219.778 1.00 56.44 491 PRO E CA 1
ATOM 14636 C C . PRO D 2 497 ? 159.451 127.034 218.870 1.00 55.76 491 PRO E C 1
ATOM 14637 O O . PRO D 2 497 ? 160.166 126.044 219.071 1.00 56.90 491 PRO E O 1
ATOM 14641 N N . VAL D 2 498 ? 159.678 127.884 217.867 1.00 53.36 492 VAL E N 1
ATOM 14642 C CA . VAL D 2 498 ? 160.823 127.698 216.982 1.00 53.73 492 VAL E CA 1
ATOM 14643 C C . VAL D 2 498 ? 162.121 128.021 217.711 1.00 56.51 492 VAL E C 1
ATOM 14644 O O . VAL D 2 498 ? 163.120 127.306 217.572 1.00 54.64 492 VAL E O 1
ATOM 14648 N N . LEU D 2 499 ? 162.132 129.106 218.489 1.00 58.61 493 LEU E N 1
ATOM 14649 C CA . LEU D 2 499 ? 163.347 129.496 219.197 1.00 55.23 493 LEU E CA 1
ATOM 14650 C C . LEU D 2 499 ? 163.748 128.449 220.228 1.00 55.97 493 LEU E C 1
ATOM 14651 O O . LEU D 2 499 ? 164.929 128.103 220.342 1.00 59.06 493 LEU E O 1
ATOM 14656 N N . ALA D 2 500 ? 162.785 127.931 220.984 1.00 60.86 494 ALA E N 1
ATOM 14657 C CA . ALA D 2 500 ? 163.069 126.871 221.950 1.00 59.93 494 ALA E CA 1
ATOM 14658 C C . ALA D 2 500 ? 162.981 125.496 221.296 1.00 63.34 494 ALA E C 1
ATOM 14659 O O . ALA D 2 500 ? 162.318 124.582 221.783 1.00 68.08 494 ALA E O 1
ATOM 14661 N N . ALA D 2 501 ? 163.669 125.356 220.164 1.00 61.58 495 ALA E N 1
ATOM 14662 C CA . ALA D 2 501 ? 163.778 124.078 219.475 1.00 57.33 495 ALA E CA 1
ATOM 14663 C C . ALA D 2 501 ? 165.142 123.907 218.821 1.00 58.43 495 ALA E C 1
ATOM 14664 O O . ALA D 2 501 ? 165.332 122.950 218.061 1.00 60.43 495 ALA E O 1
ATOM 14666 N N . ALA D 2 502 ? 166.089 124.803 219.087 1.00 63.07 496 ALA E N 1
ATOM 14667 C CA . ALA D 2 502 ? 167.388 124.794 218.437 1.00 64.88 496 ALA E CA 1
ATOM 14668 C C . ALA D 2 502 ? 168.491 124.814 219.482 1.00 63.96 496 ALA E C 1
ATOM 14669 O O . ALA D 2 502 ? 168.326 125.361 220.575 1.00 67.03 496 ALA E O 1
ATOM 14671 N N . ASP D 2 503 ? 169.623 124.209 219.130 1.00 67.09 497 ASP E N 1
ATOM 14672 C CA . ASP D 2 503 ? 170.787 124.195 220.004 1.00 71.50 497 ASP E CA 1
ATOM 14673 C C . ASP D 2 503 ? 171.619 125.466 219.899 1.00 71.27 497 ASP E C 1
ATOM 14674 O O . ASP D 2 503 ? 172.562 125.635 220.679 1.00 74.99 497 ASP E O 1
ATOM 14679 N N . HIS D 2 504 ? 171.298 126.354 218.962 1.00 60.69 498 HIS E N 1
ATOM 14680 C CA . HIS D 2 504 ? 172.004 127.617 218.816 1.00 62.29 498 HIS E CA 1
ATOM 14681 C C . HIS D 2 504 ? 171.058 128.637 218.205 1.00 65.69 498 HIS E C 1
ATOM 14682 O O . HIS D 2 504 ? 170.289 128.313 217.296 1.00 72.42 498 HIS E O 1
ATOM 14689 N N . VAL D 2 505 ? 171.114 129.866 218.710 1.00 55.83 499 VAL E N 1
ATOM 14690 C CA . VAL D 2 505 ? 170.267 130.954 218.238 1.00 51.83 499 VAL E CA 1
ATOM 14691 C C . VAL D 2 505 ? 171.157 132.125 217.853 1.00 56.18 499 VAL E C 1
ATOM 14692 O O . VAL D 2 505 ? 172.021 132.537 218.634 1.00 63.25 499 VAL E O 1
ATOM 14696 N N . VAL D 2 506 ? 170.946 132.657 216.653 1.00 42.98 500 VAL E N 1
ATOM 14697 C CA . VAL D 2 506 ? 171.667 133.822 216.156 1.00 46.58 500 VAL E CA 1
ATOM 14698 C C . VAL D 2 506 ? 170.688 134.984 216.085 1.00 47.77 500 VAL E C 1
ATOM 14699 O O . VAL D 2 506 ? 169.621 134.865 215.473 1.00 50.68 500 VAL E O 1
ATOM 14703 N N . THR D 2 507 ? 171.059 136.109 216.691 1.00 41.77 501 THR E N 1
ATOM 14704 C CA . THR D 2 507 ? 170.178 137.261 216.851 1.00 42.37 501 THR E CA 1
ATOM 14705 C C . THR D 2 507 ? 170.600 138.399 215.926 1.00 43.07 501 THR E C 1
ATOM 14706 O O . THR D 2 507 ? 170.655 139.564 216.324 1.00 53.99 501 THR E O 1
ATOM 14710 N N . MET D 2 508 ? 170.936 138.040 214.690 1.00 45.07 502 MET E N 1
ATOM 14711 C CA . MET D 2 508 ? 171.360 138.942 213.625 1.00 49.65 502 MET E CA 1
ATOM 14712 C C . MET D 2 508 ? 170.589 140.255 213.640 1.00 47.38 502 MET E C 1
ATOM 14713 O O . MET D 2 508 ? 169.356 140.268 213.574 1.00 49.67 502 MET E O 1
ATOM 14718 N N . GLU D 2 509 ? 171.321 141.364 213.725 1.00 61.13 503 GLU E N 1
ATOM 14719 C CA . GLU D 2 509 ? 170.752 142.683 213.963 1.00 66.38 503 GLU E CA 1
ATOM 14720 C C . GLU D 2 509 ? 170.871 143.559 212.718 1.00 69.61 503 GLU E C 1
ATOM 14721 O O . GLU D 2 509 ? 171.316 143.123 211.652 1.00 71.95 503 GLU E O 1
ATOM 14727 N N . SER D 2 510 ? 170.475 144.819 212.875 1.00 77.84 504 SER E N 1
ATOM 14728 C CA . SER D 2 510 ? 170.293 145.733 211.755 1.00 82.28 504 SER E CA 1
ATOM 14729 C C . SER D 2 510 ? 171.620 146.376 211.354 1.00 84.38 504 SER E C 1
ATOM 14730 O O . SER D 2 510 ? 172.701 145.965 211.785 1.00 82.93 504 SER E O 1
ATOM 14733 N N . SER D 2 511 ? 171.530 147.405 210.506 1.00 99.13 505 SER E N 1
ATOM 14734 C CA . SER D 2 511 ? 172.686 148.168 210.028 1.00 98.16 505 SER E CA 1
ATOM 14735 C C . SER D 2 511 ? 173.707 147.273 209.330 1.00 97.78 505 SER E C 1
ATOM 14736 O O . SER D 2 511 ? 174.918 147.434 209.499 1.00 97.12 505 SER E O 1
ATOM 14739 N N . LEU D 2 512 ? 173.220 146.317 208.539 1.00 90.47 506 LEU E N 1
ATOM 14740 C CA . LEU D 2 512 ? 174.121 145.459 207.779 1.00 91.11 506 LEU E CA 1
ATOM 14741 C C . LEU D 2 512 ? 174.326 145.983 206.360 1.00 90.27 506 LEU E C 1
ATOM 14742 O O . LEU D 2 512 ? 175.440 146.373 205.995 1.00 87.48 506 LEU E O 1
ATOM 14747 N N . VAL D 2 513 ? 173.265 145.998 205.553 1.00 91.74 507 VAL E N 1
ATOM 14748 C CA . VAL D 2 513 ? 173.272 146.648 204.247 1.00 92.46 507 VAL E CA 1
ATOM 14749 C C . VAL D 2 513 ? 172.034 147.524 204.127 1.00 94.16 507 VAL E C 1
ATOM 14750 O O . VAL D 2 513 ? 172.129 148.732 203.882 1.00 94.29 507 VAL E O 1
ATOM 14754 N N . ALA D 2 514 ? 170.865 146.913 204.301 1.00 89.71 508 ALA E N 1
ATOM 14755 C CA . ALA D 2 514 ? 169.576 147.571 204.178 1.00 87.67 508 ALA E CA 1
ATOM 14756 C C . ALA D 2 514 ? 168.703 147.225 205.373 1.00 86.69 508 ALA E C 1
ATOM 14757 O O . ALA D 2 514 ? 168.804 146.124 205.925 1.00 84.36 508 ALA E O 1
ATOM 14759 N N . PRO D 2 515 ? 167.830 148.151 205.798 1.00 82.39 509 PRO E N 1
ATOM 14760 C CA . PRO D 2 515 ? 166.928 147.919 206.927 1.00 80.02 509 PRO E CA 1
ATOM 14761 C C . PRO D 2 515 ? 165.541 147.459 206.492 1.00 77.01 509 PRO E C 1
ATOM 14762 O O . PRO D 2 515 ? 165.264 147.305 205.303 1.00 73.99 509 PRO E O 1
#

InterPro domains:
  IPR003439 ABC transporter-like, ATP-binding domain [PF00005] (331-460)
  IPR003439 ABC transporter-like, ATP-binding domain [PS50893] (312-515)
  IPR003593 AAA+ ATPase domain [SM00382] (336-509)
  IPR011527 ABC transporter type 1, transmembrane domain [PF00664] (24-186)
  IPR011527 ABC transporter type 1, transmembrane domain [PS50929] (25-306)
  IPR017871 ABC transporter-like, conserved site [PS00211] (433-447)
  IPR027417 P-loop containing nucleoside triphosphate hydrolase [G3DSA:3.40.50.300] (328-500)
  IPR027417 P-loop containing nucleoside triphosphate hydrolase [SSF52540] (332-497)
  IPR036640 ABC transporter type 1, transmembrane domain superfamily [G3DSA:1.20.1560.10] (10-320)
  IPR036640 ABC transporter type 1, transmembrane domain superfamily [SSF90123] (14-320)
  IPR039421 Type 1 protein exporter [PTHR24221] (64-495)

Foldseek 3Di:
DPPDPLVVLLCQQLPADPVLLVVLQVLVVVLCVLLLCLCVQPVDCDRHPGHDDVVVSVVVNVVSNVVSVVVSVVSVVVSVVSLVVSLVVSLVSNLVVLVVLCVVDDVVLVPPDFPLLVVLLNPPLSSLSSVLVRLLRHLVVQLVVLLVVLLVVVCVVPVVVSVVVSVVLCVLLVVLLVQLQVQQQVLLLQLSVLSSVLVSLVVCCVLVVVVCVVVVNNVVSVVSNVVSVVSNVVSVVSSPPRLVVSLVVLVVVLVVLLVVLVVVCVPCVCPPHVCSNSSSSSRSVSNSVSSSSNSVSSSSVSNNSSSSVSSVCSSDDDDDDDDDDDDDDDDDQLAFEAEEEDPRFQSVVNLVVNQCVQQVPPPRVQRQEDELALPDWFDQAFQLVSLCPAPVPDDVVLLQVLCVVLPCNVVQVPAPVRRGRRQHPGCVSDDSQSVLSSSVSSQLVHPHQEYEYEASLPPHDPVVSQVVVQLQRPQPRRPHGRHYYHYYHHCHPPDDDGDYPYGD/DLQVLLLLLLVLLLVLLLLVLVLVLVCVVVVPDPPDDNNSPVVSVVVNVVSVVSNVVSLVVLQVVLQVVLVVVLVVLLVLLCVQLVQAFPVSNVVCPLVNVCLNPPQLVLQSLVRRQQVSLVSSLVPNQVVLLVVLCVLPVVLSVLLVVLPVPLVVLLVVLCVVCLVLLLVLSVLSSVLSSVVVVLVVCQVVCVVVPNNVVVVVVNVVSVVVSVVSVVVLVVSLVVSLVVLVVSLVVSLVRSLVVLVVCPVVPNDRSSSSSSSSSSSSSNRVSSSSNSNSCSSNSSSVSSSVVSVVSSPDDHQDEAADEADDAAWWKAQVQLRDIFDFLFAEEEEEDDPACPVVCVCVQLPSDPHLGHWMAINRHTPRHYDNVNSVQQEFAQDPQDADAWFFQVCRLCVPHDFDCLPVLCVQLVLVVVQVPDPVRRGDTAHHSGHVDDPQNSLSSSSSSRLRDNHQEYHYEASCPPHDDVSSVSSLVSQSVSSNVTHGHYYHDDDDVVVVSTPHYGHRYHPRHHD/DPPDPLVVLLCQLQPADPVLLVVLQVLVVVLLVLLLCLCVQPVDCDRHPGHDDPVVSVVVNVVSNVVSVVVNVVSVVVSVVSLVVSLVSRLVSNLVVLVVLCVVDDVVLVPPDFPLLVVLLNPPLSSLSSCLVRLQSRLVVLLVVLLVVLLVVVCPVPVVVSVVVNVVLCVLLVVLLVQLLVQQQVLLLQLSVLSSVLVSLVVCCVLVVVVCVVVVNNVVSVVSNVVSVVSNVVSVVSSPPRLVVSLVVLVVVLVVLLVVLVVVCVPCVCPPHVCSNSSSSSRSVSNSVSSSSNNVSSSSVSNNSSSSVSSVCSSDDDDDDDDDDDDDDDDDQLAFEAEEEDPRFQSVVNLVVNQCVQQVPDDDDQRQEDELALPDWFDQAFQLVSLCPAPVPDDVVLLQVLCVVLPCNVVQVPAPVRRGRRQHPGCVSDDSQSVLSSSVSSQLVHPHQEYEYEASLPPHDPVVSQVVVQLQRPQPRRPHGRHYYHYYHHCHPPDDDGDYPYGD/DLQVLLLLLLVLLLVLLLLVLVLVLVCVVVVPDPPDDNNSPVVSVVVNVVSVVSNVVSLVVVLVVQQVVLVVVLVVLLVLLCVQLVQAFPVSNVVCPLVNVCLNPPQLVLQSLVRRQQVSLVSSLVPNQVVLLVVLCVLPVVLSVLLVVLPVPLVVLLVVLCVVCLVLLLVLSVLSSVLSSVVVVLVVCQVVCVVVPNNVVVVVVNVVSVVVSVVSVVVLVVSLVVSLVVLVVSLVVSLVRSLVVLVVCPVVPNDRSSSSSSSSSSSSSNRVSSSSNSNSCSSNSSSVSSSVVSVVSSPDDHQDEAADEADDAAWWKAQVQLRDIFDFLFAEEEEEDDPACPVVCVCVQLPSDPHLGHWMAINRHTPRHYDNVNSVQQEFAQDPQDADAWFFQVCRLCVPHDFDCLPVLCVQLVLVVVQVPDPVRRGDTAHHSGHVDDPQNSLSSSSSSRLRHNHQEYHYEQSCPPHDDVSSVSSLVSQSVSSNVTHGHYYHDDDDVVVVSTPHYGHRYHPRHTD

Radius of gyration: 43.72 Å; Cα contacts (8 Å, |Δi|>4): 3140; chains: 4; bounding box: 76×103×120 Å

Sequence (2038 aa):
LRHDPLLRLTLELLRPRLGRFLLAAALGVLSLGSALALAGISAWLITRAWQMPPVLDLTVAVVAVRALGISRGVLGYCQRLASHDSALRAAANARTGLYRKLADAPPDEAMRLPSGELVARLGPAVDELADVLVRALLPIVVAVVLGCAAVGVIAVISPASAAVLAVCLVVAGVVAPALAARAAHASETVAAEHRSQRDTAGMLALEHAPELRVSGRLDSVIATFERHHRAWGEAADRAAAPAAVAAAMPTAAMGVSVVGAVIAGIALAPTVAPTTAAILMLLPLSAFEATTALPDAAAQLMRSRVAARRLLELTTPTPLRSRPDVATVDLAPGDRLAVVGPSGSGKTTMLMAIADRLNGAGGETPQRAAVFAEDAHLFDTTVRDNLLVVRGDATDTELVAALDRVGLGEWLAGLPDGLSTVLVGGAAAVSAGQRRRLLIARALISAFPVVLLDQPTENLDAGDARQMLEGLLTPGALFAADRTVVVATHHLPPGFDCPIVRCTSYFQSNVVIAGCTIASAVVLAHIVAGIITNPATALGGETDWAPGLVALAVLWSVRVVAQWFQGRLSQRGATAVIGELSRQVLSSVTTSSPRRLAADRDSAAAVVTRGLDGLRPYFTGYLPAVVLAGILTPAALVVMAAYDWQAAAIVVIALPLIPIFMVLIGLLTAERSAAALTAMTTLQGRMLDLIAGIPTLRAVGRAGGSVQRIAELSASHRRSTMATLRISFLSALVLELLATLGVALVAVSVGLRLVFGDMTLAAGLTALLLAPEVFWPLRRVGAAFHAAQDGKTAAEQALRLCAEPHPPTGHEVVPAGAPVIEVPALKAVMEPGRVTVLTGPNGVGKSTLLQAILGLQESPCGPILVAGVEVGALDRSAWWGRLAWMPHRPVLVPGTVRENLELLGPVPGLDEVCRSVGFDEVLGELPDGSETPLGRGGVGLSLGQRQRLGLVRALGAPADVLLLDQPTAHLDGALEDRVLAAIVARARAGATVVMVGHRAPVLAAADHVVTMESSLVAPLRHDPLLRLTLELLRPRLGRFLLAAALGVLSLGSALALAGISAWLITRAWQMPPVLDLTVAVVAVRALGISRGVLGYCQRLASHDSALRAAANARTGLYRKLADAPPDEAMRLPSGELVARLGPAVDELADVLVRALLPIVVAVVLGCAAVGVIAVISPASAAVLAVCLVVAGVVAPALAARAAHASETVAAEHRSQRDTAGMLALEHAPELRVSGRLDSVIATFERHHRAWGEAADRAAAPAAVAAAMPTAAMGVSVVGAVIAGIALAPTVAPTTAAILMLLPLSAFEATTALPDAAAQLMRSRVAARRLLELTTPTPLRSRPDVATVDLAPGDRLAVVGPSGSGKTTMLMAIADRLNGAGGETPQRAAVFAEDAHLFDTTVRDNLLVVRGDATDTELVAALDRVGLGEWLAGLPDGLSTVLVGGAAAVSAGQRRRLLIARALISAFPVVLLDQPTENLDAGDARQMLEGLLTPGALFAADRTVVVATHHLPPGFDCPIVRCTSYFQSNVVIAGCTIASAVVLAHIVAGIITNPATALGGETDWAPGLVALAVLWSVRVVAQWFQGRLSQRGATAVIGELSRQVLSSVTTSSPRRLAADRDSAAAVVTRGLDGLRPYFTGYLPAVVLAGILTPAALVVMAAYDWQAAAIVVIALPLIPIFMVLIGLLTAERSAAALTAMTTLQGRMLDLIAGIPTLRAVGRAGGSVQRIAELSASHRRSTMATLRISFLSALVLELLATLGVALVAVSVGLRLVFGDMTLAAGLTALLLAPEVFWPLRRVGAAFHAAQDGKTAAEQALRLCAEPHPPTGHEVVPAGAPVIEVPALKAVMEPGRVTVLTGPNGVGKSTLLQAILGLQESPCGPILVAGVEVGALDRSAWWGRLAWMPHRPVLVPGTVRENLELLGPVPGLDEVCRSVGFDEVLGELPDGSETPLGRGGVGLSLGQRQRLGLVRALGAPADVLLLDQPTAHLDGALEDRVLAAIVARARAGATVVMVGHRAPVLAAADHVVTMESSLVAP

Organism: Mycolicibacterium smegmatis (strain ATCC 700084 / mc(2)155) (NCBI:txid246196)

CATH classification: 1.20.1560.10 (+1 more: 3.40.50.300)

Solvent-accessible surface area: 84692 Å² total; per-residue (Å²): 197,120,156,30,82,13,77,144,8,26,100,86,10,6,165,69,127,125,48,75,43,106,78,5,17,50,21,14,68,107,24,39,30,12,26,99,27,100,64,42,78,38,60,196,67,117,89,127,25,183,111,57,70,83,6,30,32,36,7,43,40,18,36,29,86,3,54,42,24,34,47,137,8,59,44,24,36,56,52,101,32,9,12,61,14,24,18,30,88,4,9,11,46,0,14,18,12,0,1,120,75,9,5,108,23,82,39,60,30,2,13,44,41,28,12,1,26,2,6,0,17,10,3,26,1,0,47,37,2,4,41,23,25,20,131,6,64,20,32,57,48,25,16,100,79,21,12,94,57,8,49,43,78,22,42,125,102,36,85,85,53,5,58,90,84,21,92,69,28,92,83,21,14,88,56,2,23,34,91,0,18,192,23,5,60,71,11,27,61,61,5,9,80,40,20,6,74,3,0,36,17,1,4,34,0,1,68,50,0,17,27,1,23,10,41,55,71,8,114,46,9,14,45,30,2,52,119,25,4,139,28,45,2,103,5,38,31,162,19,33,23,52,19,36,94,5,27,32,96,2,53,40,32,56,28,114,25,57,67,39,15,53,74,64,18,131,66,150,18,98,76,159,27,100,94,50,42,45,57,47,98,46,19,15,58,4,4,26,90,7,6,32,43,27,3,99,2,12,10,0,65,38,65,2,84,9,4,4,108,25,0,47,87,7,16,91,36,91,102,45,116,103,120,95,144,41,79,112,18,133,21,49,111,27,47,9,6,0,0,24,18,57,8,48,24,17,11,33,16,10,0,67,36,2,8,91,110,31,33,43,77,73,78,105,128,112,44,97,0,1,15,21,34,3,57,16,47,6,11,51,55,37,0,48,54,0,0,32,20,12,55,42,120,10,79,47,102,74,0,33,43,10,0,91,180,1,32,2,16,127,28,16,50,52,25,68,42,8,7,22,22,75,8,72,20,3,48,67,46,23,39,23,3,12,16,4,8,2,14,2,0,8,0,30,8,3,74,24,66,3,0,0,5,4,12,5,2,6,16,0,19,66,50,61,3,121,105,19,2,51,10,0,5,55,81,56,60,49,3,60,74,113,41,4,0,0,0,0,2,30,39,41,14,142,58,75,116,24,73,72,36,184,22,154,98,47,140,133,15,2,82,56,10,3,37,11,28,20,39,30,13,23,42,75,0,83,27,59,6,22,61,100,84,71,110,79,85,39,127,83,55,141,26,69,116,57,69,12,66,98,41,46,51,85,36,90,50,61,66,45,79,10,81,96,116,15,21,51,82,6,40,137,33,0,15,66,58,2,13,84,22,2,78,63,0,0,31,15,0,0,39,11,43,27,174,57,2,11,66,22,47,57,32,0,2,0,0,2,1,54,5,0,30,24,8,44,51,52,39,40,34,30,50,18,11,62,30,22,12,53,43,4,16,67,36,0,29,101,35,0,40,87,89,14,107,6,0,6,25,0,1,62,4,6,30,43,3,2,63,30,2,50,84,0,3,12,87,5,10,47,78,62,10,48,61,18,19,84,32,22,20,47,6,21,13,133,9,20,29,27,0,28,0,2,44,16,11,99,34,9,48,103,15,50,39,11,13,120,147,0,41,120,27,5,15,57,35,40,150,33,36,10,25,36,33,98,14,23,16,12,6,30,10,3,7,50,4,12,3,38,5,0,35,12,6,0,28,15,3,0,12,2,6,47,61,63,57,68,27,96,56,29,14,0,36,0,0,60,56,0,0,41,30,0,2,97,0,24,55,107,16,8,63,14,43,37,52,0,28,82,0,45,10,2,15,104,39,0,80,157,14,33,73,102,119,69,98,128,58,27,160,85,98,9,85,104,41,28,8,52,0,65,0,70,56,42,188,1,59,0,98,54,16,114,1,1,0,1,14,10,47,22,19,4,12,19,31,31,0,0,36,3,1,0,15,7,39,134,34,18,10,44,73,8,42,0,35,58,44,93,17,58,39,2,33,62,86,46,5,25,54,47,15,8,28,4,23,56,112,25,3,9,29,28,21,23,0,96,86,0,5,79,16,50,11,117,25,92,40,46,106,105,18,4,137,41,0,0,0,67,89,1,35,64,94,5,106,92,24,38,94,8,65,1,0,44,44,0,25,29,8,43,25,4,9,40,6,4,0,2,0,0,17,9,8,8,34,107,17,40,1,1,0,0,4,22,0,10,7,14,0,25,47,72,10,12,91,94,0,11,62,16,0,44,60,58,0,116,81,43,3,0,0,0,0,4,0,7,60,71,58,5,53,94,28,22,80,79,58,9,94,4,102,53,114,40,114,50,111,196,119,153,28,82,12,79,140,8,28,101,103,5,4,165,70,118,127,48,79,41,105,79,6,20,49,23,20,63,105,21,38,28,17,30,85,32,100,62,45,79,38,60,195,67,120,90,129,20,181,117,66,62,82,6,33,31,35,6,42,42,17,34,24,84,3,53,42,26,34,45,135,8,58,44,24,36,58,53,100,35,10,12,52,28,25,18,30,82,3,8,8,32,0,15,16,14,0,1,119,72,10,5,111,22,82,38,58,30,3,12,44,43,27,12,0,26,2,6,0,19,11,3,26,1,0,47,38,2,4,39,24,26,16,138,6,76,23,29,61,47,33,15,99,78,22,9,93,58,6,49,43,77,22,43,124,106,37,84,85,54,5,60,91,83,21,92,68,28,93,80,20,15,87,57,1,19,46,102,0,10,155,22,5,45,72,10,23,59,60,5,10,81,40,21,6,73,2,0,36,17,0,4,35,0,2,68,48,0,17,27,1,23,10,41,54,71,8,116,44,10,14,46,29,2,50,120,26,6,139,30,45,2,116,9,34,20,186,21,56,19,59,19,50,99,3,25,34,97,2,53,42,30,53,27,113,26,53,66,38,16,53,75,62,17,132,64,152,18,97,75,158,28,102,92,52,39,37,55,46,97,40,19,14,59,5,4,27,99,8,7,32,45,21,2,105,1,8,9,2,69,24,74,2,85,8,3,4,109,26,0,47,86,8,18,92,37,92,103,41,117,102,125,97,144,42,79,112,17,134,22,49,112,26,45,5,6,0,0,24,18,57,10,46,24,18,13,32,16,10,0,71,35,2,8,93,108,30,32,50,76,74,91,69,139,105,41,95,0,1,16,20,36,2,56,15,46,6,13,56,52,32,0,45,52,1,1,32,21,12,57,41,120,10,80,46,100,75,0,31,60,10,0,95,126,2,32,2,17,128,31,18,52,53,26,70,43,8,8,21,22,76,9,70,20,3,48,67,43,25,39,22,3,14,16,4,11,3,14,3,0,8,0,24,8,3,73,24,66,3,0,0,5,4,12,6,2,6,16,0,27,60,45,59,2,119,106,19,2,51,10,0,1,55,77,55,41,29,3,62,73,113,41,4,0,0,0,0,2,31,39,41,13,142,57,73,107,27,74,72,37,182,21,153,87,40,139,136,13,2,81,56,11,3,38,12,28,20,38,30,13,23,44,73,0,84,17,54,6,22,62,101,83,70,109,79,86,40,127,82,56,142,26,74,108,58,68,14,61,98,41,44,52,84,37,87,49,62,65,46,90,13,84,95,117,9,31,52,78,5,46,146,31,0,14,66,57,3,14,86,21,3,77,62,0,0,31,15,0,1,38,10,43,28,173,55,3,12,66,22,47,59,32,0,2,0,0,1,0,56,6,0,30,22,8,46,50,52,39,45,33,30,51,18,11,61,30,22,13,54,42,4,16,66,35,0,30,104,35,0,39,87,87,13,108,5,0,7,25,6,0,64,11,6,28,42,2,2,62,32,4,49,83,0,4,12,88,4,8,47,81,61,8,47,64,21,17,85,27,20,22,46,7,19,12,135,8,19,30,29,0,29,0,2,45,15,11,99,33,8,46,104,16,50,40,11,13,120,146,0,40,119,29,5,15,58,36,43,152,42,35,9,25,42,41,99,10,17,14,13,4,31,10,3,9,50,3,11,3,37,2,0,33,10,10,0,28,5,1,0,12,3,6,47,63,66,58,69,27,98,53,28,13,0,36,0,0,58,58,0,0,42,29,0,3,97,0,24,54,107,15,10,63,14,44,36,54,0,28,79,0,46,11,1,15,103,40,0,82,158,15,32,74,100,117,69,98,128,60,26,161,84,98,9,88,105,41,27,8,50,0,67,0,70,56,42,188,2,57,0,98,55,17,103,1,1,0,1,14,7,41,26,20,4,12,20,32,32,0,0,36,3,1,0,15,7,40,135,34,17,10,42,75,9,42,0,37,58,49,94,15,59,38,2,34,61,89,45,5,24,54,45,14,9,30,2,21,54,112,25,4,10,29,28,22,24,0,97,86,0,7,77,16,50,11,118,25,93,40,47,105,102,18,4,136,41,0,0,0,68,89,0,36,64,97,5,107,90,24,38,96,7,65,1,0,46,44,0,26,31,9,38,29,4,8,39,5,4,0,2,0,0,17,10,8,7,34,107,17,40,0,1,0,0,5,22,0,11,6,13,0,26,48,71,12,11,90,94,0,10,62,15,0,42,60,59,0,122,80,42,2,0,0,0,0,2,1,4,56,72,58,5,54,94,27,26,83,81,60,9,92,4,101,53,116,40,117,51,111

Nearest PDB structures (foldseek):
  8ipr-assembly2_D  TM=1.002E+00  e=9.162E-67  Mycolicibacterium smegmatis
  8ipq-assembly2_D  TM=7.287E-01  e=3.433E-50  Mycolicibacterium smegmatis
  6par-assembly3_E  TM=8.045E-01  e=2.416E-11  Novosphingobium aromaticivorans DSM 12444
  8px9-assembly1_A  TM=7.269E-01  e=9.727E-12  Escherichia coli
  8px9-assembly1_B  TM=7.203E-01  e=1.208E-11  Escherichia coli

B-factor: mean 57.42, std 25.52, range [4.77, 129.23]